Protein 2FQH (pdb70)

Foldseek 3Di:
DAWQWDFDDPLDDDDLLQAALVGRDDHDSVFFGFSSSHTCPPPVPNHDDPLADPVRVVCSVCSVPHGDTAIDTDPSSPRHYDDDFAQDDDPVDPCSPCRGVVNSCVNPD

InterPro domains:
  IPR021585 Ta0938 [PF11494] (18-107)

Solvent-accessible surface area: 7774 Å² total; per-residue (Å²): 178,26,64,11,24,1,11,9,22,51,206,23,48,76,34,166,7,54,2,10,41,120,97,50,88,54,191,6,78,196,76,30,24,30,10,7,44,3,1,59,66,61,61,77,142,53,3,22,80,181,124,24,84,149,49,12,42,145,6,61,78,20,26,132,139,115,89,80,37,103,46,82,46,41,161,174,28,41,172,36,88,35,123,10,50,2,100,55,58,109,220,196,93,130,162,151,19,108,2,36,71,90,50,15,121,100,61,108,94

Radius of gyration: 13.66 Å; Cα contacts (8 Å, |Δi|>4): 195; chains: 1; bounding box: 30×36×32 Å

Sequence (109 aa):
MSEVNIVVNGREAGSKSKGCALCGATWGDYHADFLGEDLFFCCDICAAEFMNMMDEAFKHTARHNVDELHIDGNYQLGRNVLLKNGEDRLRFYVKFGPGAVIKEFKITDMSEVNIVVNGREAGSKSKGCALCGATWGDYHADFLGEDLFFCCDICAAEFMNMMDEAFKHTARHNVDELHIDGNYQLGRNVLLKNGEDRLRFYVKFGPGAVIKEFKITDMSEVNIVVNGREAGSKSKGCALCGATWGDYHADFLGEDLFFCCDICAAEFMNMMDEAFKHTARHNVDELHIDGNYQLGRNVLLKNGEDRLRFYVKFGPGAVIKEFKITDMSEVNIVVNGREAGSKSKGCALCGATWGDYHADFLGEDLFFCCDICAAEFMNMMDEAFKHTARHNVDELHIDGNYQLGRNVLLKNGEDRLRFYVKFGPGAVIKEFKITDMSEVNIVVNGREAGSKSKGCALCGATWGDYHADFLGEDLFFCCDICAAEFMNMMDEAFKHTARHNVDELHIDGNYQLGRNVLLKNGEDRLRFYVKFGPGAVIKEFKITDMSEVNIVVNGREAGSKSKGCALCGATWGDYHADFLGEDLFFCCDICAAEFMNMMDEAFKHTARHNVDELHIDGNYQLGRNVLLKNGEDRLRFYVKFGPGAVIKEFKITDMSEVNIVVNGREAGSKSKGCALCGATWGDYHADFLGEDLFFCCDICAAEFMNMMDEAFKHTARHNVDELHIDGNYQLGRNVLLKNGEDRLRFYVKFGPGAVIKEFKITDMSEVNIVVNGREAGSKSKGCALCGATWGDYHADFLGEDLFFCCDICAAEFMNMMDEAFKHTARHNVDELHIDGNYQLGRNVLLKNGEDRLRFYVKFGPGAVIKEFKITDMSEVNIVVNGREAGSKSKGCALCGATWGDYHADFLGEDLFFCCDICAAEFMNMMDEAFKHTARHNVDELHIDGNYQLGRNVLLKNGEDRLRFYVKFGPGAVIKEFKITDMSEVNIVVNGREAGSKSKGCALCGATWGDYHADFLGEDLFFCCDICAAEFMNMMDEAFKHTARHNVDELHIDGNYQLGRNVLLKNGEDRLRFYVKFGPGAVIKEFKITDMSEVNIVVNGREAGSKSKGCALCGATWGDYHADFLGEDLFFCCDICAAEFMNMMDEAFKHTARHNVDELHIDGNYQLGRNVLLKNGEDRLRFYVKFGPGAVIKEFKITDMSEVNIVVNGREAGSKSKGCALCGATWGDYHADFLGEDLFFCCDICAAEFMNMMDEAFKHTARHNVDELHIDGNYQLGRNVLLKNGEDRLRFYVKFGPGAVIKEFKITDMSEVNIVVNGREAGSKSKGCALCGATWGDYHADFLGEDLFFCCDICAAEFMNMMDEAFKHTARHNVDELHIDGNYQLGRNVLLKNGEDRLRFYVKFGPGAVIKEFKITDMSEVNIVVNGREAGSKSKGCALCGATWGDYHADFLGEDLFFCCDICAAEFMNMMDEAFKHTARHNVDELHIDGNYQLGRNVLLKNGEDRLRFYVKFGPGAVIKEFKITDMSEVNIVVNGREAGSKSKGCALCGATWGDYHADFLGEDLFFCCDICAAEFMNMMDEAFKHTARHNVDELHIDGNYQLGRNVLLKNGEDRLRFYVKFGPGAVIKEFKITDMSEVNIVVNGREAGSKSKGCALCGATWGDYHADFLGEDLFFCCDICAAEFMNMMDEAFKHTARHNVDELHIDGNYQLGRNVLLKNGEDRLRFYVKFGPGAVIKEFKITDMSEVNIVVNGREAGSKSKGCALCGATWGDYHADFLGEDLFFCCDICAAEFMNMMDEAFKHTARHNVDELHIDGNYQLGRNVLLKNGEDRLRFYVKFGPGAVIKEFKITDMSEVNIVVNGREAGSKSKGCALCGATWGDYHADFLGEDLFFCCDICAAEFMNMMDEAFKHTARHNVDELHIDGNYQLGRNVLLKNGEDRLRFYVKFGPGAVIKEFKITDMSEVNIVVNGREAGSKSKGCALCGATWGDYHADFLGEDLFFCCDICAAEFMNMMDEAFKHTARHNVDELHIDGNYQLGRNVLLKNGEDRLRFYVKFGPGAVIKEFKITDMSEVNIVVNGREAGSKSKGCALCGATWGDYHADFLGEDLFFCCDICAAEFMNMMDEAFKHTARHNVDELHIDGNYQLGRNVLLKNGEDRLRFYVKFGPGAVIKEFKITD

Organism: Thermoplasma acidophilum (strain ATCC 25905 / DSM 1728 / JCM 9062 / NBRC 15155 / AMRC-C165) (NCBI:txid273075)

Secondary structure (DSSP, 8-state):
---EEEE-SSS---SGGGS-SS---S---SS-B-TT--BSSS--SSSS-TTS-THHHHHHHHHHHS---EE---TTT-S--EEEE-----TT-SS-----HHHHHTTT-

Structure (mmCIF, N/CA/C/O backbone):
data_2FQH
#
_entry.id   2FQH
#
loop_
_atom_site.group_PDB
_atom_site.id
_atom_site.type_symbol
_atom_site.label_atom_id
_atom_site.label_alt_id
_atom_site.label_comp_id
_atom_site.label_asym_id
_atom_site.label_entity_id
_atom_site.label_seq_id
_atom_site.pdbx_PDB_ins_code
_atom_site.Cartn_x
_atom_site.Cartn_y
_atom_site.Cartn_z
_atom_site.occupancy
_atom_site.B_iso_or_equiv
_atom_site.auth_seq_id
_atom_site.auth_comp_id
_atom_site.auth_asym_id
_atom_site.auth_atom_id
_atom_site.pdbx_PDB_model_num
ATOM 1 N N . MET A 1 1 ? 8.360 15.630 -4.644 1.00 0.00 1 MET A N 1
ATOM 2 C CA . MET A 1 1 ? 7.732 14.484 -5.279 1.00 0.00 1 MET A CA 1
ATOM 3 C C . MET A 1 1 ? 7.047 13.590 -4.244 1.00 0.00 1 MET A C 1
ATOM 4 O O . MET A 1 1 ? 7.692 12.744 -3.626 1.00 0.00 1 MET A O 1
ATOM 16 N N . SER A 1 2 ? 5.750 13.807 -4.087 1.00 0.00 2 SER A N 1
ATOM 17 C CA . SER A 1 2 ? 4.970 13.031 -3.137 1.00 0.00 2 SER A CA 1
ATOM 18 C C . SER A 1 2 ? 3.933 12.186 -3.878 1.00 0.00 2 SER A C 1
ATOM 19 O O . SER A 1 2 ? 2.999 12.723 -4.472 1.00 0.00 2 SER A O 1
ATOM 26 N N . GLU A 1 3 ? 4.131 10.877 -3.819 1.00 0.00 3 GLU A N 1
ATOM 27 C CA . GLU A 1 3 ? 3.223 9.953 -4.477 1.00 0.00 3 GLU A CA 1
ATOM 28 C C . GLU A 1 3 ? 3.045 8.690 -3.631 1.00 0.00 3 GLU A C 1
ATOM 29 O O . GLU A 1 3 ? 3.989 7.921 -3.452 1.00 0.00 3 GLU A O 1
ATOM 40 N N . VAL A 1 4 ? 1.831 8.516 -3.134 1.00 0.00 4 VAL A N 1
ATOM 41 C CA . VAL A 1 4 ? 1.517 7.360 -2.311 1.00 0.00 4 VAL A CA 1
ATOM 42 C C . VAL A 1 4 ? 0.213 6.728 -2.802 1.00 0.00 4 VAL A C 1
ATOM 43 O O . VAL A 1 4 ? -0.861 7.308 -2.644 1.00 0.00 4 VAL A O 1
ATOM 56 N N . ASN A 1 5 ? 0.350 5.547 -3.388 1.00 0.00 5 ASN A N 1
ATOM 57 C CA . ASN A 1 5 ? -0.805 4.831 -3.903 1.00 0.00 5 ASN A CA 1
ATOM 58 C C . ASN A 1 5 ? -0.656 3.340 -3.586 1.00 0.00 5 ASN A C 1
ATOM 59 O O . ASN A 1 5 ? 0.324 2.713 -3.981 1.00 0.00 5 ASN A O 1
ATOM 69 N N . ILE A 1 6 ? -1.646 2.818 -2.877 1.00 0.00 6 ILE A N 1
ATOM 70 C CA . ILE A 1 6 ? -1.638 1.414 -2.503 1.00 0.00 6 ILE A CA 1
ATOM 71 C C . ILE A 1 6 ? -2.974 0.779 -2.894 1.00 0.00 6 ILE A C 1
ATOM 72 O O . ILE A 1 6 ? -4.028 1.395 -2.736 1.00 0.00 6 ILE A O 1
ATOM 87 N N . VAL A 1 7 ? -2.888 -0.443 -3.397 1.00 0.00 7 VAL A N 1
ATOM 88 C CA . VAL A 1 7 ? -4.076 -1.168 -3.812 1.00 0.00 7 VAL A CA 1
ATOM 89 C C . VAL A 1 7 ? -3.947 -2.634 -3.394 1.00 0.00 7 VAL A C 1
ATOM 90 O O . VAL A 1 7 ? -2.995 -3.311 -3.779 1.00 0.00 7 VAL A O 1
ATOM 103 N N . VAL A 1 8 ? -4.918 -3.081 -2.611 1.00 0.00 8 VAL A N 1
ATOM 104 C CA . VAL A 1 8 ? -4.924 -4.455 -2.137 1.00 0.00 8 VAL A CA 1
ATOM 105 C C . VAL A 1 8 ? -6.216 -5.140 -2.587 1.00 0.00 8 VAL A C 1
ATOM 106 O O . VAL A 1 8 ? -7.309 -4.619 -2.365 1.00 0.00 8 VAL A O 1
ATOM 119 N N . ASN A 1 9 ? -6.051 -6.297 -3.209 1.00 0.00 9 ASN A N 1
ATOM 120 C CA . ASN A 1 9 ? -7.190 -7.058 -3.692 1.00 0.00 9 ASN A CA 1
ATOM 121 C C . ASN A 1 9 ? -7.235 -8.410 -2.976 1.00 0.00 9 ASN A C 1
ATOM 122 O O . ASN A 1 9 ? -6.384 -9.267 -3.206 1.00 0.00 9 ASN A O 1
ATOM 132 N N . GLY A 1 10 ? -8.237 -8.558 -2.123 1.00 0.00 10 GLY A N 1
ATOM 133 C CA . GLY A 1 10 ? -8.405 -9.791 -1.372 1.00 0.00 10 GLY A CA 1
ATOM 134 C C . GLY A 1 10 ? -7.173 -10.080 -0.512 1.00 0.00 10 GLY A C 1
ATOM 135 O O . GLY A 1 10 ? -6.612 -11.173 -0.573 1.00 0.00 10 GLY A O 1
ATOM 139 N N . ARG A 1 11 ? -6.789 -9.081 0.270 1.00 0.00 11 ARG A N 1
ATOM 140 C CA . ARG A 1 11 ? -5.634 -9.216 1.142 1.00 0.00 11 ARG A CA 1
ATOM 141 C C . ARG A 1 11 ? -4.548 -10.050 0.459 1.00 0.00 11 ARG A C 1
ATOM 142 O O . ARG A 1 11 ? -4.117 -11.070 0.994 1.00 0.00 11 ARG A O 1
ATOM 159 N N . GLU A 1 12 ? -4.137 -9.585 -0.711 1.00 0.00 12 GLU A N 1
ATOM 160 C CA . GLU A 1 12 ? -3.110 -10.275 -1.472 1.00 0.00 12 GLU A CA 1
ATOM 161 C C . GLU A 1 12 ? -1.719 -9.839 -1.006 1.00 0.00 12 GLU A C 1
ATOM 162 O O . GLU A 1 12 ? -1.555 -8.741 -0.476 1.00 0.00 12 GLU A O 1
ATOM 173 N N . ALA A 1 13 ? -0.754 -10.721 -1.218 1.00 0.00 13 ALA A N 1
ATOM 174 C CA . ALA A 1 13 ? 0.616 -10.440 -0.827 1.00 0.00 13 ALA A CA 1
ATOM 175 C C . ALA A 1 13 ? 1.521 -10.525 -2.057 1.00 0.00 13 ALA A C 1
ATOM 176 O O . ALA A 1 13 ? 1.054 -10.812 -3.158 1.00 0.00 13 ALA A O 1
ATOM 183 N N . GLY A 1 14 ? 2.801 -10.271 -1.828 1.00 0.00 14 GLY A N 1
ATOM 184 C CA . GLY A 1 14 ? 3.777 -10.316 -2.904 1.00 0.00 14 GLY A CA 1
ATOM 185 C C . GLY A 1 14 ? 4.903 -9.307 -2.666 1.00 0.00 14 GLY A C 1
ATOM 186 O O . GLY A 1 14 ? 5.964 -9.397 -3.282 1.00 0.00 14 GLY A O 1
ATOM 190 N N . SER A 1 15 ? 4.633 -8.368 -1.770 1.00 0.00 15 SER A N 1
ATOM 191 C CA . SER A 1 15 ? 5.610 -7.344 -1.442 1.00 0.00 15 SER A CA 1
ATOM 192 C C . SER A 1 15 ? 6.377 -7.737 -0.179 1.00 0.00 15 SER A C 1
ATOM 193 O O . SER A 1 15 ? 6.125 -8.792 0.402 1.00 0.00 15 SER A O 1
ATOM 200 N N . LYS A 1 16 ? 7.297 -6.868 0.212 1.00 0.00 16 LYS A N 1
ATOM 201 C CA . LYS A 1 16 ? 8.102 -7.111 1.397 1.00 0.00 16 LYS A CA 1
ATOM 202 C C . LYS A 1 16 ? 7.355 -6.597 2.629 1.00 0.00 16 LYS A C 1
ATOM 203 O O . LYS A 1 16 ? 7.949 -6.427 3.693 1.00 0.00 16 LYS A O 1
ATOM 217 N N . SER A 1 17 ? 6.064 -6.364 2.445 1.00 0.00 17 SER A N 1
ATOM 218 C CA . SER A 1 17 ? 5.230 -5.873 3.530 1.00 0.00 17 SER A CA 1
ATOM 219 C C . SER A 1 17 ? 5.120 -6.934 4.626 1.00 0.00 17 SER A C 1
ATOM 220 O O . SER A 1 17 ? 4.701 -6.636 5.743 1.00 0.00 17 SER A O 1
ATOM 227 N N . LYS A 1 18 ? 5.504 -8.151 4.269 1.00 0.00 18 LYS A N 1
ATOM 228 C CA . LYS A 1 18 ? 5.453 -9.257 5.209 1.00 0.00 18 LYS A CA 1
ATOM 229 C C . LYS A 1 18 ? 6.224 -8.880 6.476 1.00 0.00 18 LYS A C 1
ATOM 230 O O . LYS A 1 18 ? 5.680 -8.939 7.578 1.00 0.00 18 LYS A O 1
ATOM 244 N N . GLY A 1 19 ? 7.478 -8.502 6.276 1.00 0.00 19 GLY A N 1
ATOM 245 C CA . GLY A 1 19 ? 8.328 -8.116 7.389 1.00 0.00 19 GLY A CA 1
ATOM 246 C C . GLY A 1 19 ? 7.854 -6.801 8.012 1.00 0.00 19 GLY A C 1
ATOM 247 O O . GLY A 1 19 ? 6.689 -6.672 8.385 1.00 0.00 19 GLY A O 1
ATOM 251 N N . CYS A 1 20 ? 8.780 -5.858 8.104 1.00 0.00 20 CYS A N 1
ATOM 252 C CA . CYS A 1 20 ? 8.471 -4.558 8.675 1.00 0.00 20 CYS A CA 1
ATOM 253 C C . CYS A 1 20 ? 8.731 -3.491 7.609 1.00 0.00 20 CYS A C 1
ATOM 254 O O . CYS A 1 20 ? 9.280 -3.788 6.550 1.00 0.00 20 CYS A O 1
ATOM 261 N N . ALA A 1 21 ? 8.324 -2.272 7.928 1.00 0.00 21 ALA A N 1
ATOM 262 C CA . ALA A 1 21 ? 8.507 -1.158 7.011 1.00 0.00 21 ALA A CA 1
ATOM 263 C C . ALA A 1 21 ? 9.994 -0.808 6.932 1.00 0.00 21 ALA A C 1
ATOM 264 O O . ALA A 1 21 ? 10.511 -0.525 5.851 1.00 0.00 21 ALA A O 1
ATOM 271 N N . LEU A 1 22 ? 10.639 -0.839 8.087 1.00 0.00 22 LEU A N 1
ATOM 272 C CA . LEU A 1 22 ? 12.057 -0.528 8.161 1.00 0.00 22 LEU A CA 1
ATOM 273 C C . LEU A 1 22 ? 12.844 -1.563 7.355 1.00 0.00 22 LEU A C 1
ATOM 274 O O . LEU A 1 22 ? 13.543 -1.214 6.405 1.00 0.00 22 LEU A O 1
ATOM 289 N N . CYS A 1 23 ? 12.706 -2.815 7.764 1.00 0.00 23 CYS A N 1
ATOM 290 C CA . CYS A 1 23 ? 13.395 -3.903 7.092 1.00 0.00 23 CYS A CA 1
ATOM 291 C C . CYS A 1 23 ? 12.540 -5.166 7.220 1.00 0.00 23 CYS A C 1
ATOM 292 O O . CYS A 1 23 ? 11.781 -5.311 8.177 1.00 0.00 23 CYS A O 1
ATOM 299 N N . GLY A 1 24 ? 12.692 -6.047 6.242 1.00 0.00 24 GLY A N 1
ATOM 300 C CA . GLY A 1 24 ? 11.944 -7.292 6.234 1.00 0.00 24 GLY A CA 1
ATOM 301 C C . GLY A 1 24 ? 12.873 -8.491 6.437 1.00 0.00 24 GLY A C 1
ATOM 302 O O . GLY A 1 24 ? 13.411 -9.033 5.473 1.00 0.00 24 GLY A O 1
ATOM 306 N N . ALA A 1 25 ? 13.031 -8.870 7.696 1.00 0.00 25 ALA A N 1
ATOM 307 C CA . ALA A 1 25 ? 13.885 -9.994 8.037 1.00 0.00 25 ALA A CA 1
ATOM 308 C C . ALA A 1 25 ? 13.019 -11.234 8.270 1.00 0.00 25 ALA A C 1
ATOM 309 O O . ALA A 1 25 ? 13.517 -12.358 8.236 1.00 0.00 25 ALA A O 1
ATOM 316 N N . THR A 1 26 ? 11.738 -10.987 8.503 1.00 0.00 26 THR A N 1
ATOM 317 C CA . THR A 1 26 ? 10.798 -12.070 8.741 1.00 0.00 26 THR A CA 1
ATOM 318 C C . THR A 1 26 ? 9.686 -12.052 7.691 1.00 0.00 26 THR A C 1
ATOM 319 O O . THR A 1 26 ? 9.654 -11.173 6.831 1.00 0.00 26 THR A O 1
ATOM 330 N N . TRP A 1 27 ? 8.801 -13.031 7.796 1.00 0.00 27 TRP A N 1
ATOM 331 C CA . TRP A 1 27 ? 7.690 -13.139 6.866 1.00 0.00 27 TRP A CA 1
ATOM 332 C C . TRP A 1 27 ? 6.440 -13.516 7.664 1.00 0.00 27 TRP A C 1
ATOM 333 O O . TRP A 1 27 ? 6.540 -13.962 8.805 1.00 0.00 27 TRP A O 1
ATOM 353 N N . GLY A 1 28 ? 5.293 -13.324 7.030 1.00 0.00 28 GLY A N 1
ATOM 354 C CA . GLY A 1 28 ? 4.025 -13.639 7.667 1.00 0.00 28 GLY A CA 1
ATOM 355 C C . GLY A 1 28 ? 2.937 -12.651 7.239 1.00 0.00 28 GLY A C 1
ATOM 356 O O . GLY A 1 28 ? 3.092 -11.442 7.405 1.00 0.00 28 GLY A O 1
ATOM 360 N N . ASP A 1 29 ? 1.860 -13.203 6.699 1.00 0.00 29 ASP A N 1
ATOM 361 C CA . ASP A 1 29 ? 0.748 -12.386 6.248 1.00 0.00 29 ASP A CA 1
ATOM 362 C C . ASP A 1 29 ? -0.434 -12.568 7.202 1.00 0.00 29 ASP A C 1
ATOM 363 O O . ASP A 1 29 ? -1.485 -11.955 7.021 1.00 0.00 29 ASP A O 1
ATOM 372 N N . TYR A 1 30 ? -0.223 -13.415 8.199 1.00 0.00 30 TYR A N 1
ATOM 373 C CA . TYR A 1 30 ? -1.258 -13.687 9.183 1.00 0.00 30 TYR A CA 1
ATOM 374 C C . TYR A 1 30 ? -1.795 -12.388 9.785 1.00 0.00 30 TYR A C 1
ATOM 375 O O . TYR A 1 30 ? -2.968 -12.306 10.148 1.00 0.00 30 TYR A O 1
ATOM 392 N N . HIS A 1 31 ? -0.912 -11.404 9.875 1.00 0.00 31 HIS A N 1
ATOM 393 C CA . HIS A 1 31 ? -1.283 -10.113 10.428 1.00 0.00 31 HIS A CA 1
ATOM 394 C C . HIS A 1 31 ? -1.765 -9.193 9.305 1.00 0.00 31 HIS A C 1
ATOM 395 O O . HIS A 1 31 ? -1.797 -9.592 8.142 1.00 0.00 31 HIS A O 1
ATOM 408 N N . ALA A 1 32 ? -2.129 -7.979 9.692 1.00 0.00 32 ALA A N 1
ATOM 409 C CA . ALA A 1 32 ? -2.608 -6.999 8.732 1.00 0.00 32 ALA A CA 1
ATOM 410 C C . ALA A 1 32 ? -1.468 -6.044 8.374 1.00 0.00 32 ALA A C 1
ATOM 411 O O . ALA A 1 32 ? -0.482 -5.947 9.102 1.00 0.00 32 ALA A O 1
ATOM 418 N N . ASP A 1 33 ? -1.642 -5.361 7.251 1.00 0.00 33 ASP A N 1
ATOM 419 C CA . ASP A 1 33 ? -0.640 -4.416 6.787 1.00 0.00 33 ASP A CA 1
ATOM 420 C C . ASP A 1 33 ? -1.336 -3.160 6.262 1.00 0.00 33 ASP A C 1
ATOM 421 O O . ASP A 1 33 ? -2.377 -3.247 5.613 1.00 0.00 33 ASP A O 1
ATOM 430 N N . PHE A 1 34 ? -0.732 -2.018 6.561 1.00 0.00 34 PHE A N 1
ATOM 431 C CA . PHE A 1 34 ? -1.281 -0.745 6.127 1.00 0.00 34 PHE A CA 1
ATOM 432 C C . PHE A 1 34 ? -0.730 -0.350 4.755 1.00 0.00 34 PHE A C 1
ATOM 433 O O . PHE A 1 34 ? 0.071 -1.079 4.170 1.00 0.00 34 PHE A O 1
ATOM 449 N N . LEU A 1 35 ? -1.180 0.802 4.282 1.00 0.00 35 LEU A N 1
ATOM 450 C CA . LEU A 1 35 ? -0.741 1.304 2.990 1.00 0.00 35 LEU A CA 1
ATOM 451 C C . LEU A 1 35 ? 0.785 1.410 2.980 1.00 0.00 35 LEU A C 1
ATOM 452 O O . LEU A 1 35 ? 1.394 1.554 1.921 1.00 0.00 35 LEU A O 1
ATOM 467 N N . GLY A 1 36 ? 1.359 1.337 4.172 1.00 0.00 36 GLY A N 1
ATOM 468 C CA . GLY A 1 36 ? 2.802 1.424 4.314 1.00 0.00 36 GLY A CA 1
ATOM 469 C C . GLY A 1 36 ? 3.464 0.074 4.028 1.00 0.00 36 GLY A C 1
ATOM 470 O O . GLY A 1 36 ? 4.607 -0.157 4.419 1.00 0.00 36 GLY A O 1
ATOM 474 N N . GLU A 1 37 ? 2.715 -0.783 3.348 1.00 0.00 37 GLU A N 1
ATOM 475 C CA . GLU A 1 37 ? 3.215 -2.105 3.005 1.00 0.00 37 GLU A CA 1
ATOM 476 C C . GLU A 1 37 ? 4.211 -2.586 4.062 1.00 0.00 37 GLU A C 1
ATOM 477 O O . GLU A 1 37 ? 5.378 -2.827 3.757 1.00 0.00 37 GLU A O 1
ATOM 488 N N . ASP A 1 38 ? 3.713 -2.712 5.284 1.00 0.00 38 ASP A N 1
ATOM 489 C CA . ASP A 1 38 ? 4.545 -3.161 6.387 1.00 0.00 38 ASP A CA 1
ATOM 490 C C . ASP A 1 38 ? 3.677 -3.911 7.401 1.00 0.00 38 ASP A C 1
ATOM 491 O O . ASP A 1 38 ? 2.487 -3.631 7.533 1.00 0.00 38 ASP A O 1
ATOM 500 N N . LEU A 1 39 ? 4.308 -4.849 8.092 1.00 0.00 39 LEU A N 1
ATOM 501 C CA . LEU A 1 39 ? 3.610 -5.641 9.090 1.00 0.00 39 LEU A CA 1
ATOM 502 C C . LEU A 1 39 ? 4.211 -5.362 10.469 1.00 0.00 39 LEU A C 1
ATOM 503 O O . LEU A 1 39 ? 5.425 -5.444 10.649 1.00 0.00 39 LEU A O 1
ATOM 518 N N . PHE A 1 40 ? 3.333 -5.038 11.408 1.00 0.00 40 PHE A N 1
ATOM 519 C CA . PHE A 1 40 ? 3.763 -4.747 12.765 1.00 0.00 40 PHE A CA 1
ATOM 520 C C . PHE A 1 40 ? 3.498 -5.936 13.690 1.00 0.00 40 PHE A C 1
ATOM 521 O O . PHE A 1 40 ? 3.380 -5.769 14.903 1.00 0.00 40 PHE A O 1
ATOM 537 N N . PHE A 1 41 ? 3.414 -7.111 13.083 1.00 0.00 41 PHE A N 1
ATOM 538 C CA . PHE A 1 41 ? 3.166 -8.327 13.838 1.00 0.00 41 PHE A CA 1
ATOM 539 C C . PHE A 1 41 ? 4.477 -9.046 14.166 1.00 0.00 41 PHE A C 1
ATOM 540 O O . PHE A 1 41 ? 4.485 -10.014 14.925 1.00 0.00 41 PHE A O 1
ATOM 556 N N . CYS A 1 42 ? 5.554 -8.544 13.578 1.00 0.00 42 CYS A N 1
ATOM 557 C CA . CYS A 1 42 ? 6.867 -9.126 13.798 1.00 0.00 42 CYS A CA 1
ATOM 558 C C . CYS A 1 42 ? 7.546 -8.361 14.935 1.00 0.00 42 CYS A C 1
ATOM 559 O O . CYS A 1 42 ? 7.888 -8.944 15.963 1.00 0.00 42 CYS A O 1
ATOM 566 N N . CYS A 1 43 ? 7.721 -7.067 14.714 1.00 0.00 43 CYS A N 1
ATOM 567 C CA . CYS A 1 43 ? 8.353 -6.216 15.708 1.00 0.00 43 CYS A CA 1
ATOM 568 C C . CYS A 1 43 ? 7.289 -5.282 16.288 1.00 0.00 43 CYS A C 1
ATOM 569 O O . CYS A 1 43 ? 7.033 -5.299 17.491 1.00 0.00 43 CYS A O 1
ATOM 576 N N . ASP A 1 44 ? 6.699 -4.489 15.406 1.00 0.00 44 ASP A N 1
ATOM 577 C CA . ASP A 1 44 ? 5.668 -3.550 15.815 1.00 0.00 44 ASP A CA 1
ATOM 578 C C . ASP A 1 44 ? 6.300 -2.442 16.661 1.00 0.00 44 ASP A C 1
ATOM 579 O O . ASP A 1 44 ? 5.596 -1.696 17.339 1.00 0.00 44 ASP A O 1
ATOM 588 N N . ILE A 1 45 ? 7.622 -2.370 16.591 1.00 0.00 45 ILE A N 1
ATOM 589 C CA . ILE A 1 45 ? 8.356 -1.366 17.341 1.00 0.00 45 ILE A CA 1
ATOM 590 C C . ILE A 1 45 ? 8.809 -0.255 16.391 1.00 0.00 45 ILE A C 1
ATOM 591 O O . ILE A 1 45 ? 8.399 0.895 16.535 1.00 0.00 45 ILE A O 1
ATOM 606 N N . CYS A 1 46 ? 9.647 -0.639 15.439 1.00 0.00 46 CYS A N 1
ATOM 607 C CA . CYS A 1 46 ? 10.159 0.309 14.465 1.00 0.00 46 CYS A CA 1
ATOM 608 C C . CYS A 1 46 ? 9.231 0.297 13.248 1.00 0.00 46 CYS A C 1
ATOM 609 O O . CYS A 1 46 ? 9.342 1.151 12.371 1.00 0.00 46 CYS A O 1
ATOM 616 N N . ALA A 1 47 ? 8.338 -0.681 13.235 1.00 0.00 47 ALA A N 1
ATOM 617 C CA . ALA A 1 47 ? 7.391 -0.817 12.142 1.00 0.00 47 ALA A CA 1
ATOM 618 C C . ALA A 1 47 ? 6.042 -0.235 12.566 1.00 0.00 47 ALA A C 1
ATOM 619 O O . ALA A 1 47 ? 5.804 -0.008 13.751 1.00 0.00 47 ALA A O 1
ATOM 626 N N . ALA A 1 48 ? 5.191 -0.010 11.574 1.00 0.00 48 ALA A N 1
ATOM 627 C CA . ALA A 1 48 ? 3.872 0.541 11.830 1.00 0.00 48 ALA A CA 1
ATOM 628 C C . ALA A 1 48 ? 4.008 2.003 12.259 1.00 0.00 48 ALA A C 1
ATOM 629 O O . ALA A 1 48 ? 3.606 2.370 13.362 1.00 0.00 48 ALA A O 1
ATOM 636 N N . GLU A 1 49 ? 4.577 2.797 11.365 1.00 0.00 49 GLU A N 1
ATOM 637 C CA . GLU A 1 49 ? 4.772 4.211 11.637 1.00 0.00 49 GLU A CA 1
ATOM 638 C C . GLU A 1 49 ? 3.501 4.996 11.304 1.00 0.00 49 GLU A C 1
ATOM 639 O O . GLU A 1 49 ? 2.729 4.595 10.434 1.00 0.00 49 GLU A O 1
ATOM 650 N N . PHE A 1 50 ? 3.322 6.100 12.015 1.00 0.00 50 PHE A N 1
ATOM 651 C CA . PHE A 1 50 ? 2.159 6.944 11.806 1.00 0.00 50 PHE A CA 1
ATOM 652 C C . PHE A 1 50 ? 2.451 8.039 10.778 1.00 0.00 50 PHE A C 1
ATOM 653 O O . PHE A 1 50 ? 1.594 8.873 10.493 1.00 0.00 50 PHE A O 1
ATOM 669 N N . MET A 1 51 ? 3.666 7.998 10.248 1.00 0.00 51 MET A N 1
ATOM 670 C CA . MET A 1 51 ? 4.083 8.977 9.258 1.00 0.00 51 MET A CA 1
ATOM 671 C C . MET A 1 51 ? 3.076 9.055 8.109 1.00 0.00 51 MET A C 1
ATOM 672 O O . MET A 1 51 ? 3.044 10.042 7.374 1.00 0.00 51 MET A O 1
ATOM 684 N N . ASN A 1 52 ? 2.278 8.004 7.988 1.00 0.00 52 ASN A N 1
ATOM 685 C CA . ASN A 1 52 ? 1.275 7.942 6.940 1.00 0.00 52 ASN A CA 1
ATOM 686 C C . ASN A 1 52 ? -0.033 8.546 7.457 1.00 0.00 52 ASN A C 1
ATOM 687 O O . ASN A 1 52 ? -0.082 9.071 8.569 1.00 0.00 52 ASN A O 1
ATOM 697 N N . MET A 1 53 ? -1.060 8.454 6.626 1.00 0.00 53 MET A N 1
ATOM 698 C CA . MET A 1 53 ? -2.363 8.985 6.984 1.00 0.00 53 MET A CA 1
ATOM 699 C C . MET A 1 53 ? -3.163 7.970 7.804 1.00 0.00 53 MET A C 1
ATOM 700 O O . MET A 1 53 ? -2.956 6.764 7.677 1.00 0.00 53 MET A O 1
ATOM 712 N N . MET A 1 54 ? -4.057 8.496 8.627 1.00 0.00 54 MET A N 1
ATOM 713 C CA . MET A 1 54 ? -4.889 7.650 9.468 1.00 0.00 54 MET A CA 1
ATOM 714 C C . MET A 1 54 ? -5.612 6.590 8.634 1.00 0.00 54 MET A C 1
ATOM 715 O O . MET A 1 54 ? -5.811 5.466 9.091 1.00 0.00 54 MET A O 1
ATOM 727 N N . ASP A 1 55 ? -5.985 6.986 7.426 1.00 0.00 55 ASP A N 1
ATOM 728 C CA . ASP A 1 55 ? -6.682 6.084 6.525 1.00 0.00 55 ASP A CA 1
ATOM 729 C C . ASP A 1 55 ? -5.986 4.722 6.535 1.00 0.00 55 ASP A C 1
ATOM 730 O O . ASP A 1 55 ? -6.640 3.686 6.425 1.00 0.00 55 ASP A O 1
ATOM 739 N N . GLU A 1 56 ? -4.669 4.767 6.669 1.00 0.00 56 GLU A N 1
ATOM 740 C CA . GLU A 1 56 ? -3.877 3.549 6.695 1.00 0.00 56 GLU A CA 1
ATOM 741 C C . GLU A 1 56 ? -4.533 2.508 7.605 1.00 0.00 56 GLU A C 1
ATOM 742 O O . GLU A 1 56 ? -4.605 1.330 7.256 1.00 0.00 56 GLU A O 1
ATOM 753 N N . ALA A 1 57 ? -4.996 2.981 8.752 1.00 0.00 57 ALA A N 1
ATOM 754 C CA . ALA A 1 57 ? -5.643 2.106 9.715 1.00 0.00 57 ALA A CA 1
ATOM 755 C C . ALA A 1 57 ? -6.941 1.563 9.112 1.00 0.00 57 ALA A C 1
ATOM 756 O O . ALA A 1 57 ? -7.177 0.357 9.121 1.00 0.00 57 ALA A O 1
ATOM 763 N N . PHE A 1 58 ? -7.749 2.482 8.602 1.00 0.00 58 PHE A N 1
ATOM 764 C CA . PHE A 1 58 ? -9.016 2.111 7.996 1.00 0.00 58 PHE A CA 1
ATOM 765 C C . PHE A 1 58 ? -8.814 1.060 6.902 1.00 0.00 58 PHE A C 1
ATOM 766 O O . PHE A 1 58 ? -9.609 0.130 6.776 1.00 0.00 58 PHE A O 1
ATOM 782 N N . LYS A 1 59 ? -7.746 1.243 6.140 1.00 0.00 59 LYS A N 1
ATOM 783 C CA . LYS A 1 59 ? -7.430 0.323 5.062 1.00 0.00 59 LYS A CA 1
ATOM 784 C C . LYS A 1 59 ? -7.560 -1.115 5.570 1.00 0.00 59 LYS A C 1
ATOM 785 O O . LYS A 1 59 ? -8.284 -1.920 4.986 1.00 0.00 59 LYS A O 1
ATOM 799 N N . HIS A 1 60 ? -6.847 -1.393 6.652 1.00 0.00 60 HIS A N 1
ATOM 800 C CA . HIS A 1 60 ? -6.874 -2.719 7.245 1.00 0.00 60 HIS A CA 1
ATOM 801 C C . HIS A 1 60 ? -8.324 -3.172 7.425 1.00 0.00 60 HIS A C 1
ATOM 802 O O . HIS A 1 60 ? -8.708 -4.242 6.952 1.00 0.00 60 HIS A O 1
ATOM 815 N N . THR A 1 61 ? -9.092 -2.336 8.108 1.00 0.00 61 THR A N 1
ATOM 816 C CA . THR A 1 61 ? -10.491 -2.637 8.355 1.00 0.00 61 THR A CA 1
ATOM 817 C C . THR A 1 61 ? -11.258 -2.732 7.034 1.00 0.00 61 THR A C 1
ATOM 818 O O . THR A 1 61 ? -12.178 -3.538 6.903 1.00 0.00 61 THR A O 1
ATOM 829 N N . ALA A 1 62 ? -10.851 -1.897 6.090 1.00 0.00 62 ALA A N 1
ATOM 830 C CA . ALA A 1 62 ? -11.488 -1.877 4.784 1.00 0.00 62 ALA A CA 1
ATOM 831 C C . ALA A 1 62 ? -11.258 -3.219 4.087 1.00 0.00 62 ALA A C 1
ATOM 832 O O . ALA A 1 62 ? -12.207 -3.865 3.646 1.00 0.00 62 ALA A O 1
ATOM 839 N N . ARG A 1 63 ? -9.991 -3.600 4.012 1.00 0.00 63 ARG A N 1
ATOM 840 C CA . ARG A 1 63 ? -9.624 -4.855 3.377 1.00 0.00 63 ARG A CA 1
ATOM 841 C C . ARG A 1 63 ? -9.834 -6.021 4.345 1.00 0.00 63 ARG A C 1
ATOM 842 O O . ARG A 1 63 ? -9.416 -7.145 4.068 1.00 0.00 63 ARG A O 1
ATOM 859 N N . HIS A 1 64 ? -10.478 -5.714 5.461 1.00 0.00 64 HIS A N 1
ATOM 860 C CA . HIS A 1 64 ? -10.747 -6.722 6.471 1.00 0.00 64 HIS A CA 1
ATOM 861 C C . HIS A 1 64 ? -11.930 -7.588 6.030 1.00 0.00 64 HIS A C 1
ATOM 862 O O . HIS A 1 64 ? -11.865 -8.814 6.097 1.00 0.00 64 HIS A O 1
ATOM 875 N N . ASN A 1 65 ? -12.983 -6.914 5.590 1.00 0.00 65 ASN A N 1
ATOM 876 C CA . ASN A 1 65 ? -14.177 -7.606 5.139 1.00 0.00 65 ASN A CA 1
ATOM 877 C C . ASN A 1 65 ? -14.362 -7.369 3.638 1.00 0.00 65 ASN A C 1
ATOM 878 O O . ASN A 1 65 ? -14.342 -8.313 2.850 1.00 0.00 65 ASN A O 1
ATOM 888 N N . VAL A 1 66 ? -14.539 -6.103 3.289 1.00 0.00 66 VAL A N 1
ATOM 889 C CA . VAL A 1 66 ? -14.727 -5.730 1.897 1.00 0.00 66 VAL A CA 1
ATOM 890 C C . VAL A 1 66 ? -13.381 -5.320 1.297 1.00 0.00 66 VAL A C 1
ATOM 891 O O . VAL A 1 66 ? -12.332 -5.776 1.749 1.00 0.00 66 VAL A O 1
ATOM 904 N N . ASP A 1 67 ? -13.456 -4.465 0.288 1.00 0.00 67 ASP A N 1
ATOM 905 C CA . ASP A 1 67 ? -12.256 -3.989 -0.379 1.00 0.00 67 ASP A CA 1
ATOM 906 C C . ASP A 1 67 ? -12.356 -2.475 -0.579 1.00 0.00 67 ASP A C 1
ATOM 907 O O . ASP A 1 67 ? -13.405 -1.965 -0.969 1.00 0.00 67 ASP A O 1
ATOM 916 N N . GLU A 1 68 ? -11.249 -1.800 -0.305 1.00 0.00 68 GLU A N 1
ATOM 917 C CA . GLU A 1 68 ? -11.200 -0.355 -0.451 1.00 0.00 68 GLU A CA 1
ATOM 918 C C . GLU A 1 68 ? -9.824 0.080 -0.961 1.00 0.00 68 GLU A C 1
ATOM 919 O O . GLU A 1 68 ? -8.803 -0.461 -0.540 1.00 0.00 68 GLU A O 1
ATOM 930 N N . LEU A 1 69 ? -9.842 1.053 -1.859 1.00 0.00 69 LEU A N 1
ATOM 931 C CA . LEU A 1 69 ? -8.608 1.567 -2.431 1.00 0.00 69 LEU A CA 1
ATOM 932 C C . LEU A 1 69 ? -8.658 3.096 -2.449 1.00 0.00 69 LEU A C 1
ATOM 933 O O . LEU A 1 69 ? -9.633 3.684 -2.914 1.00 0.00 69 LEU A O 1
ATOM 948 N N . HIS A 1 70 ? -7.593 3.696 -1.937 1.00 0.00 70 HIS A N 1
ATOM 949 C CA . HIS A 1 70 ? -7.503 5.145 -1.888 1.00 0.00 70 HIS A CA 1
ATOM 950 C C . HIS A 1 70 ? -6.056 5.578 -2.133 1.00 0.00 70 HIS A C 1
ATOM 951 O O . HIS A 1 70 ? -5.123 4.945 -1.640 1.00 0.00 70 HIS A O 1
ATOM 964 N N . ILE A 1 71 ? -5.914 6.651 -2.896 1.00 0.00 71 ILE A N 1
ATOM 965 C CA . ILE A 1 71 ? -4.597 7.176 -3.213 1.00 0.00 71 ILE A CA 1
ATOM 966 C C . ILE A 1 71 ? -4.604 8.697 -3.046 1.00 0.00 71 ILE A C 1
ATOM 967 O O . ILE A 1 71 ? -5.483 9.378 -3.570 1.00 0.00 71 ILE A O 1
ATOM 982 N N . ASP A 1 72 ? -3.614 9.184 -2.311 1.00 0.00 72 ASP A N 1
ATOM 983 C CA . ASP A 1 72 ? -3.495 10.611 -2.069 1.00 0.00 72 ASP A CA 1
ATOM 984 C C . ASP A 1 72 ? -2.015 10.995 -2.018 1.00 0.00 72 ASP A C 1
ATOM 985 O O . ASP A 1 72 ? -1.200 10.265 -1.455 1.00 0.00 72 ASP A O 1
ATOM 994 N N . GLY A 1 73 ? -1.712 12.139 -2.615 1.00 0.00 73 GLY A N 1
ATOM 995 C CA . GLY A 1 73 ? -0.344 12.627 -2.645 1.00 0.00 73 GLY A CA 1
ATOM 996 C C . GLY A 1 73 ? -0.286 14.118 -2.308 1.00 0.00 73 GLY A C 1
ATOM 997 O O . GLY A 1 73 ? -1.026 14.917 -2.882 1.00 0.00 73 GLY A O 1
ATOM 1001 N N . ASN A 1 74 ? 0.598 14.449 -1.379 1.00 0.00 74 ASN A N 1
ATOM 1002 C CA . ASN A 1 74 ? 0.762 15.830 -0.958 1.00 0.00 74 ASN A CA 1
ATOM 1003 C C . ASN A 1 74 ? 2.235 16.090 -0.639 1.00 0.00 74 ASN A C 1
ATOM 1004 O O . ASN A 1 74 ? 2.898 15.253 -0.029 1.00 0.00 74 ASN A O 1
ATOM 1014 N N . TYR A 1 75 ? 2.703 17.253 -1.065 1.00 0.00 75 TYR A N 1
ATOM 1015 C CA . TYR A 1 75 ? 4.086 17.635 -0.831 1.00 0.00 75 TYR A CA 1
ATOM 1016 C C . TYR A 1 75 ? 4.340 17.893 0.656 1.00 0.00 75 TYR A C 1
ATOM 1017 O O . TYR A 1 75 ? 5.479 18.107 1.066 1.00 0.00 75 TYR A O 1
ATOM 1034 N N . GLN A 1 76 ? 3.260 17.863 1.421 1.00 0.00 76 GLN A N 1
ATOM 1035 C CA . GLN A 1 76 ? 3.351 18.090 2.854 1.00 0.00 76 GLN A CA 1
ATOM 1036 C C . GLN A 1 76 ? 3.333 16.758 3.605 1.00 0.00 76 GLN A C 1
ATOM 1037 O O . GLN A 1 76 ? 3.678 16.701 4.785 1.00 0.00 76 GLN A O 1
ATOM 1049 N N . LEU A 1 77 ? 2.927 15.718 2.892 1.00 0.00 77 LEU A N 1
ATOM 1050 C CA . LEU A 1 77 ? 2.859 14.389 3.477 1.00 0.00 77 LEU A CA 1
ATOM 1051 C C . LEU A 1 77 ? 4.137 14.123 4.276 1.00 0.00 77 LEU A C 1
ATOM 1052 O O . LEU A 1 77 ? 4.083 13.920 5.488 1.00 0.00 77 LEU A O 1
ATOM 1067 N N . GLY A 1 78 ? 5.254 14.133 3.565 1.00 0.00 78 GLY A N 1
ATOM 1068 C CA . GLY A 1 78 ? 6.543 13.896 4.194 1.00 0.00 78 GLY A CA 1
ATOM 1069 C C . GLY A 1 78 ? 7.514 13.229 3.217 1.00 0.00 78 GLY A C 1
ATOM 1070 O O . GLY A 1 78 ? 8.355 12.428 3.623 1.00 0.00 78 GLY A O 1
ATOM 1074 N N . ARG A 1 79 ? 7.366 13.583 1.950 1.00 0.00 79 ARG A N 1
ATOM 1075 C CA . ARG A 1 79 ? 8.219 13.030 0.913 1.00 0.00 79 ARG A CA 1
ATOM 1076 C C . ARG A 1 79 ? 8.304 11.509 1.051 1.00 0.00 79 ARG A C 1
ATOM 1077 O O . ARG A 1 79 ? 9.397 10.946 1.105 1.00 0.00 79 ARG A O 1
ATOM 1094 N N . ASN A 1 80 ? 7.137 10.886 1.106 1.00 0.00 80 ASN A N 1
ATOM 1095 C CA . ASN A 1 80 ? 7.065 9.441 1.237 1.00 0.00 80 ASN A CA 1
ATOM 1096 C C . ASN A 1 80 ? 6.427 8.849 -0.022 1.00 0.00 80 ASN A C 1
ATOM 1097 O O . ASN A 1 80 ? 5.284 9.163 -0.349 1.00 0.00 80 ASN A O 1
ATOM 1107 N N . VAL A 1 81 ? 7.195 8.003 -0.694 1.00 0.00 81 VAL A N 1
ATOM 1108 C CA . VAL A 1 81 ? 6.719 7.365 -1.910 1.00 0.00 81 VAL A CA 1
ATOM 1109 C C . VAL A 1 81 ? 6.665 5.851 -1.699 1.00 0.00 81 VAL A C 1
ATOM 1110 O O . VAL A 1 81 ? 7.702 5.201 -1.570 1.00 0.00 81 VAL A O 1
ATOM 1123 N N . LEU A 1 82 ? 5.447 5.333 -1.669 1.00 0.00 82 LEU A N 1
ATOM 1124 C CA . LEU A 1 82 ? 5.245 3.906 -1.476 1.00 0.00 82 LEU A CA 1
ATOM 1125 C C . LEU A 1 82 ? 4.432 3.347 -2.646 1.00 0.00 82 LEU A C 1
ATOM 1126 O O . LEU A 1 82 ? 3.299 3.766 -2.876 1.00 0.00 82 LEU A O 1
ATOM 1141 N N . LEU A 1 83 ? 5.043 2.409 -3.355 1.00 0.00 83 LEU A N 1
ATOM 1142 C CA . LEU A 1 83 ? 4.391 1.790 -4.496 1.00 0.00 83 LEU A CA 1
ATOM 1143 C C . LEU A 1 83 ? 4.161 0.306 -4.200 1.00 0.00 83 LEU A C 1
ATOM 1144 O O . LEU A 1 83 ? 5.109 -0.474 -4.139 1.00 0.00 83 LEU A O 1
ATOM 1159 N N . LYS A 1 84 ? 2.893 -0.039 -4.027 1.00 0.00 84 LYS A N 1
ATOM 1160 C CA . LYS A 1 84 ? 2.525 -1.416 -3.739 1.00 0.00 84 LYS A CA 1
ATOM 1161 C C . LYS A 1 84 ? 1.512 -1.896 -4.780 1.00 0.00 84 LYS A C 1
ATOM 1162 O O . LYS A 1 84 ? 0.431 -1.324 -4.910 1.00 0.00 84 LYS A O 1
ATOM 1176 N N . ASN A 1 85 ? 1.898 -2.943 -5.496 1.00 0.00 85 ASN A N 1
ATOM 1177 C CA . ASN A 1 85 ? 1.037 -3.506 -6.522 1.00 0.00 85 ASN A CA 1
ATOM 1178 C C . ASN A 1 85 ? 0.631 -4.924 -6.117 1.00 0.00 85 ASN A C 1
ATOM 1179 O O . ASN A 1 85 ? 1.475 -5.816 -6.034 1.00 0.00 85 ASN A O 1
ATOM 1189 N N . GLY A 1 86 ? -0.661 -5.090 -5.878 1.00 0.00 86 GLY A N 1
ATOM 1190 C CA . GLY A 1 86 ? -1.189 -6.385 -5.483 1.00 0.00 86 GLY A CA 1
ATOM 1191 C C . GLY A 1 86 ? -2.136 -6.939 -6.551 1.00 0.00 86 GLY A C 1
ATOM 1192 O O . GLY A 1 86 ? -3.150 -6.318 -6.868 1.00 0.00 86 GLY A O 1
ATOM 1196 N N . GLU A 1 87 ? -1.772 -8.100 -7.074 1.00 0.00 87 GLU A N 1
ATOM 1197 C CA . GLU A 1 87 ? -2.577 -8.744 -8.099 1.00 0.00 87 GLU A CA 1
ATOM 1198 C C . GLU A 1 87 ? -3.084 -10.098 -7.602 1.00 0.00 87 GLU A C 1
ATOM 1199 O O . GLU A 1 87 ? -2.292 -10.991 -7.304 1.00 0.00 87 GLU A O 1
ATOM 1210 N N . ASP A 1 88 ? -4.402 -10.211 -7.528 1.00 0.00 88 ASP A N 1
ATOM 1211 C CA . ASP A 1 88 ? -5.024 -11.442 -7.073 1.00 0.00 88 ASP A CA 1
ATOM 1212 C C . ASP A 1 88 ? -6.360 -11.631 -7.794 1.00 0.00 88 ASP A C 1
ATOM 1213 O O . ASP A 1 88 ? -7.084 -10.665 -8.032 1.00 0.00 88 ASP A O 1
ATOM 1222 N N . ARG A 1 89 ? -6.647 -12.882 -8.124 1.00 0.00 89 ARG A N 1
ATOM 1223 C CA . ARG A 1 89 ? -7.882 -13.210 -8.814 1.00 0.00 89 ARG A CA 1
ATOM 1224 C C . ARG A 1 89 ? -8.261 -14.670 -8.558 1.00 0.00 89 ARG A C 1
ATOM 1225 O O . ARG A 1 89 ? -7.399 -15.498 -8.268 1.00 0.00 89 ARG A O 1
ATOM 1242 N N . LEU A 1 90 ? -9.553 -14.942 -8.675 1.00 0.00 90 LEU A N 1
ATOM 1243 C CA . LEU A 1 90 ? -10.057 -16.288 -8.459 1.00 0.00 90 LEU A CA 1
ATOM 1244 C C . LEU A 1 90 ? -11.369 -16.465 -9.226 1.00 0.00 90 LEU A C 1
ATOM 1245 O O . LEU A 1 90 ? -11.947 -15.492 -9.707 1.00 0.00 90 LEU A O 1
ATOM 1260 N N . ARG A 1 91 ? -11.800 -17.714 -9.317 1.00 0.00 91 ARG A N 1
ATOM 1261 C CA . ARG A 1 91 ? -13.033 -18.031 -10.017 1.00 0.00 91 ARG A CA 1
ATOM 1262 C C . ARG A 1 91 ? -14.178 -17.159 -9.498 1.00 0.00 91 ARG A C 1
ATOM 1263 O O . ARG A 1 91 ? -15.119 -16.861 -10.233 1.00 0.00 91 ARG A O 1
ATOM 1280 N N . PHE A 1 92 ? -14.061 -16.776 -8.235 1.00 0.00 92 PHE A N 1
ATOM 1281 C CA . PHE A 1 92 ? -15.074 -15.943 -7.609 1.00 0.00 92 PHE A CA 1
ATOM 1282 C C . PHE A 1 92 ? -15.265 -14.636 -8.382 1.00 0.00 92 PHE A C 1
ATOM 1283 O O . PHE A 1 92 ? -16.350 -14.057 -8.372 1.00 0.00 92 PHE A O 1
ATOM 1299 N N . TYR A 1 93 ? -14.193 -14.210 -9.033 1.00 0.00 93 TYR A N 1
ATOM 1300 C CA . TYR A 1 93 ? -14.228 -12.982 -9.809 1.00 0.00 93 TYR A CA 1
ATOM 1301 C C . TYR A 1 93 ? -14.642 -13.259 -11.256 1.00 0.00 93 TYR A C 1
ATOM 1302 O O . TYR A 1 93 ? -14.271 -14.284 -11.826 1.00 0.00 93 TYR A O 1
ATOM 1319 N N . VAL A 1 94 ? -15.407 -12.329 -11.808 1.00 0.00 94 VAL A N 1
ATOM 1320 C CA . VAL A 1 94 ? -15.876 -12.460 -13.177 1.00 0.00 94 VAL A CA 1
ATOM 1321 C C . VAL A 1 94 ? -15.185 -11.412 -14.051 1.00 0.00 94 VAL A C 1
ATOM 1322 O O . VAL A 1 94 ? -15.060 -11.592 -15.262 1.00 0.00 94 VAL A O 1
ATOM 1335 N N . LYS A 1 95 ? -14.756 -10.338 -13.403 1.00 0.00 95 LYS A N 1
ATOM 1336 C CA . LYS A 1 95 ? -14.080 -9.261 -14.107 1.00 0.00 95 LYS A CA 1
ATOM 1337 C C . LYS A 1 95 ? -12.645 -9.684 -14.422 1.00 0.00 95 LYS A C 1
ATOM 1338 O O . LYS A 1 95 ? -12.038 -9.177 -15.366 1.00 0.00 95 LYS A O 1
ATOM 1352 N N . PHE A 1 96 ? -12.143 -10.608 -13.616 1.00 0.00 96 PHE A N 1
ATOM 1353 C CA . PHE A 1 96 ? -10.790 -11.104 -13.798 1.00 0.00 96 PHE A CA 1
ATOM 1354 C C . PHE A 1 96 ? -9.864 -9.998 -14.310 1.00 0.00 96 PHE A C 1
ATOM 1355 O O . PHE A 1 96 ? -9.573 -9.931 -15.503 1.00 0.00 96 PHE A O 1
ATOM 1371 N N . GLY A 1 97 ? -9.427 -9.160 -13.382 1.00 0.00 97 GLY A N 1
ATOM 1372 C CA . GLY A 1 97 ? -8.540 -8.062 -13.724 1.00 0.00 97 GLY A CA 1
ATOM 1373 C C . GLY A 1 97 ? -7.074 -8.480 -13.598 1.00 0.00 97 GLY A C 1
ATOM 1374 O O . GLY A 1 97 ? -6.754 -9.424 -12.877 1.00 0.00 97 GLY A O 1
ATOM 1378 N N . PRO A 1 98 ? -6.199 -7.739 -14.329 1.00 0.00 98 PRO A N 1
ATOM 1379 C CA . PRO A 1 98 ? -4.775 -8.024 -14.307 1.00 0.00 98 PRO A CA 1
ATOM 1380 C C . PRO A 1 98 ? -4.141 -7.545 -12.999 1.00 0.00 98 PRO A C 1
ATOM 1381 O O . PRO A 1 98 ? -2.968 -7.812 -12.739 1.00 0.00 98 PRO A O 1
ATOM 1389 N N . GLY A 1 99 ? -4.944 -6.848 -12.210 1.00 0.00 99 GLY A N 1
ATOM 1390 C CA . GLY A 1 99 ? -4.476 -6.330 -10.935 1.00 0.00 99 GLY A CA 1
ATOM 1391 C C . GLY A 1 99 ? -3.199 -5.506 -11.114 1.00 0.00 99 GLY A C 1
ATOM 1392 O O . GLY A 1 99 ? -2.118 -5.936 -10.715 1.00 0.00 99 GLY A O 1
ATOM 1396 N N . ALA A 1 100 ? -3.367 -4.336 -11.713 1.00 0.00 100 ALA A N 1
ATOM 1397 C CA . ALA A 1 100 ? -2.241 -3.449 -11.949 1.00 0.00 100 ALA A CA 1
ATOM 1398 C C . ALA A 1 100 ? -2.527 -2.088 -11.311 1.00 0.00 100 ALA A C 1
ATOM 1399 O O . ALA A 1 100 ? -3.650 -1.823 -10.884 1.00 0.00 100 ALA A O 1
ATOM 1406 N N . VAL A 1 101 ? -1.492 -1.262 -11.264 1.00 0.00 101 VAL A N 1
ATOM 1407 C CA . VAL A 1 101 ? -1.618 0.064 -10.685 1.00 0.00 101 VAL A CA 1
ATOM 1408 C C . VAL A 1 101 ? -2.902 0.720 -11.198 1.00 0.00 101 VAL A C 1
ATOM 1409 O O . VAL A 1 101 ? -3.560 1.460 -10.469 1.00 0.00 101 VAL A O 1
ATOM 1422 N N . ILE A 1 102 ? -3.218 0.426 -12.451 1.00 0.00 102 ILE A N 1
ATOM 1423 C CA . ILE A 1 102 ? -4.410 0.978 -13.071 1.00 0.00 102 ILE A CA 1
ATOM 1424 C C . ILE A 1 102 ? -5.587 0.857 -12.100 1.00 0.00 102 ILE A C 1
ATOM 1425 O O . ILE A 1 102 ? -6.424 1.755 -12.018 1.00 0.00 102 ILE A O 1
ATOM 1440 N N . LYS A 1 103 ? -5.614 -0.261 -11.390 1.00 0.00 103 LYS A N 1
ATOM 1441 C CA . LYS A 1 103 ? -6.675 -0.511 -10.428 1.00 0.00 103 LYS A CA 1
ATOM 1442 C C . LYS A 1 103 ? -6.761 0.666 -9.453 1.00 0.00 103 LYS A C 1
ATOM 1443 O O . LYS A 1 103 ? -7.845 1.190 -9.202 1.00 0.00 103 LYS A O 1
ATOM 1457 N N . GLU A 1 104 ? -5.604 1.048 -8.932 1.00 0.00 104 GLU A N 1
ATOM 1458 C CA . GLU A 1 104 ? -5.536 2.152 -7.991 1.00 0.00 104 GLU A CA 1
ATOM 1459 C C . GLU A 1 104 ? -6.272 3.372 -8.549 1.00 0.00 104 GLU A C 1
ATOM 1460 O O . GLU A 1 104 ? -7.077 3.988 -7.854 1.00 0.00 104 GLU A O 1
ATOM 1471 N N . PHE A 1 105 ? -5.968 3.685 -9.801 1.00 0.00 105 PHE A N 1
ATOM 1472 C CA . PHE A 1 105 ? -6.591 4.819 -10.461 1.00 0.00 105 PHE A CA 1
ATOM 1473 C C . PHE A 1 105 ? -8.115 4.691 -10.451 1.00 0.00 105 PHE A C 1
ATOM 1474 O O . PHE A 1 105 ? -8.825 5.689 -10.342 1.00 0.00 105 PHE A O 1
ATOM 1490 N N . LYS A 1 106 ? -8.574 3.452 -10.568 1.00 0.00 106 LYS A N 1
ATOM 1491 C CA . LYS A 1 106 ? -10.000 3.181 -10.575 1.00 0.00 106 LYS A CA 1
ATOM 1492 C C . LYS A 1 106 ? -10.696 4.103 -9.572 1.00 0.00 106 LYS A C 1
ATOM 1493 O O . LYS A 1 106 ? -11.848 4.486 -9.770 1.00 0.00 106 LYS A O 1
ATOM 1507 N N . ILE A 1 107 ? -9.967 4.432 -8.516 1.00 0.00 107 ILE A N 1
ATOM 1508 C CA . ILE A 1 107 ? -10.500 5.302 -7.481 1.00 0.00 107 ILE A CA 1
ATOM 1509 C C . ILE A 1 107 ? -11.322 6.417 -8.131 1.00 0.00 107 ILE A C 1
ATOM 1510 O O . ILE A 1 107 ? -12.276 6.917 -7.538 1.00 0.00 107 ILE A O 1
ATOM 1525 N N . THR A 1 108 ? -10.921 6.774 -9.342 1.00 0.00 108 THR A N 1
ATOM 1526 C CA . THR A 1 108 ? -11.609 7.820 -10.080 1.00 0.00 108 THR A CA 1
ATOM 1527 C C . THR A 1 108 ? -11.809 7.402 -11.539 1.00 0.00 108 THR A C 1
ATOM 1528 O O . THR A 1 108 ? -12.893 7.572 -12.093 1.00 0.00 108 THR A O 1
ATOM 1539 N N . ASP A 1 109 ? -10.745 6.865 -12.116 1.00 0.00 109 ASP A N 1
ATOM 1540 C CA . ASP A 1 109 ? -10.788 6.421 -13.499 1.00 0.00 109 ASP A CA 1
ATOM 1541 C C . ASP A 1 109 ? -12.120 5.715 -13.762 1.00 0.00 109 ASP A C 1
ATOM 1542 O O . ASP A 1 109 ? -12.796 5.288 -12.827 1.00 0.00 109 ASP A O 1
ATOM 1551 N N . MET A 1 1 ? 5.703 13.799 -7.476 1.00 0.00 1 MET A N 2
ATOM 1552 C CA . MET A 1 1 ? 6.373 14.392 -6.332 1.00 0.00 1 MET A CA 2
ATOM 1553 C C . MET A 1 1 ? 6.151 13.554 -5.071 1.00 0.00 1 MET A C 2
ATOM 1554 O O . MET A 1 1 ? 7.091 12.967 -4.537 1.00 0.00 1 MET A O 2
ATOM 1566 N N . SER A 1 2 ? 4.901 13.524 -4.632 1.00 0.00 2 SER A N 2
ATOM 1567 C CA . SER A 1 2 ? 4.544 12.768 -3.444 1.00 0.00 2 SER A CA 2
ATOM 1568 C C . SER A 1 2 ? 3.146 12.168 -3.607 1.00 0.00 2 SER A C 2
ATOM 1569 O O . SER A 1 2 ? 2.152 12.892 -3.600 1.00 0.00 2 SER A O 2
ATOM 1576 N N . GLU A 1 3 ? 3.115 10.851 -3.748 1.00 0.00 3 GLU A N 2
ATOM 1577 C CA . GLU A 1 3 ? 1.855 10.146 -3.913 1.00 0.00 3 GLU A CA 2
ATOM 1578 C C . GLU A 1 3 ? 1.894 8.809 -3.168 1.00 0.00 3 GLU A C 2
ATOM 1579 O O . GLU A 1 3 ? 2.903 8.106 -3.200 1.00 0.00 3 GLU A O 2
ATOM 1590 N N . VAL A 1 4 ? 0.784 8.499 -2.516 1.00 0.00 4 VAL A N 2
ATOM 1591 C CA . VAL A 1 4 ? 0.679 7.260 -1.765 1.00 0.00 4 VAL A CA 2
ATOM 1592 C C . VAL A 1 4 ? -0.444 6.404 -2.356 1.00 0.00 4 VAL A C 2
ATOM 1593 O O . VAL A 1 4 ? -1.619 6.749 -2.240 1.00 0.00 4 VAL A O 2
ATOM 1606 N N . ASN A 1 5 ? -0.043 5.304 -2.976 1.00 0.00 5 ASN A N 2
ATOM 1607 C CA . ASN A 1 5 ? -1.000 4.396 -3.586 1.00 0.00 5 ASN A CA 2
ATOM 1608 C C . ASN A 1 5 ? -0.870 3.016 -2.940 1.00 0.00 5 ASN A C 2
ATOM 1609 O O . ASN A 1 5 ? 0.223 2.456 -2.877 1.00 0.00 5 ASN A O 2
ATOM 1619 N N . ILE A 1 6 ? -2.002 2.508 -2.473 1.00 0.00 6 ILE A N 2
ATOM 1620 C CA . ILE A 1 6 ? -2.028 1.203 -1.834 1.00 0.00 6 ILE A CA 2
ATOM 1621 C C . ILE A 1 6 ? -3.339 0.496 -2.182 1.00 0.00 6 ILE A C 2
ATOM 1622 O O . ILE A 1 6 ? -4.420 1.002 -1.884 1.00 0.00 6 ILE A O 2
ATOM 1637 N N . VAL A 1 7 ? -3.202 -0.663 -2.808 1.00 0.00 7 VAL A N 2
ATOM 1638 C CA . VAL A 1 7 ? -4.362 -1.445 -3.200 1.00 0.00 7 VAL A CA 2
ATOM 1639 C C . VAL A 1 7 ? -4.090 -2.926 -2.924 1.00 0.00 7 VAL A C 2
ATOM 1640 O O . VAL A 1 7 ? -3.232 -3.533 -3.564 1.00 0.00 7 VAL A O 2
ATOM 1653 N N . VAL A 1 8 ? -4.838 -3.464 -1.972 1.00 0.00 8 VAL A N 2
ATOM 1654 C CA . VAL A 1 8 ? -4.689 -4.862 -1.604 1.00 0.00 8 VAL A CA 2
ATOM 1655 C C . VAL A 1 8 ? -6.069 -5.518 -1.543 1.00 0.00 8 VAL A C 2
ATOM 1656 O O . VAL A 1 8 ? -6.912 -5.127 -0.736 1.00 0.00 8 VAL A O 2
ATOM 1669 N N . ASN A 1 9 ? -6.258 -6.506 -2.406 1.00 0.00 9 ASN A N 2
ATOM 1670 C CA . ASN A 1 9 ? -7.522 -7.221 -2.460 1.00 0.00 9 ASN A CA 2
ATOM 1671 C C . ASN A 1 9 ? -7.296 -8.677 -2.050 1.00 0.00 9 ASN A C 2
ATOM 1672 O O . ASN A 1 9 ? -6.440 -9.359 -2.612 1.00 0.00 9 ASN A O 2
ATOM 1682 N N . GLY A 1 10 ? -8.081 -9.112 -1.074 1.00 0.00 10 GLY A N 2
ATOM 1683 C CA . GLY A 1 10 ? -7.977 -10.476 -0.583 1.00 0.00 10 GLY A CA 2
ATOM 1684 C C . GLY A 1 10 ? -6.598 -10.738 0.023 1.00 0.00 10 GLY A C 2
ATOM 1685 O O . GLY A 1 10 ? -5.946 -11.725 -0.311 1.00 0.00 10 GLY A O 2
ATOM 1689 N N . ARG A 1 11 ? -6.192 -9.835 0.904 1.00 0.00 11 ARG A N 2
ATOM 1690 C CA . ARG A 1 11 ? -4.901 -9.955 1.560 1.00 0.00 11 ARG A CA 2
ATOM 1691 C C . ARG A 1 11 ? -3.878 -10.579 0.607 1.00 0.00 11 ARG A C 2
ATOM 1692 O O . ARG A 1 11 ? -3.321 -11.636 0.897 1.00 0.00 11 ARG A O 2
ATOM 1709 N N . GLU A 1 12 ? -3.664 -9.897 -0.508 1.00 0.00 12 GLU A N 2
ATOM 1710 C CA . GLU A 1 12 ? -2.719 -10.371 -1.504 1.00 0.00 12 GLU A CA 2
ATOM 1711 C C . GLU A 1 12 ? -1.410 -9.583 -1.411 1.00 0.00 12 GLU A C 2
ATOM 1712 O O . GLU A 1 12 ? -1.420 -8.353 -1.423 1.00 0.00 12 GLU A O 2
ATOM 1723 N N . ALA A 1 13 ? -0.316 -10.323 -1.322 1.00 0.00 13 ALA A N 2
ATOM 1724 C CA . ALA A 1 13 ? 0.998 -9.709 -1.227 1.00 0.00 13 ALA A CA 2
ATOM 1725 C C . ALA A 1 13 ? 2.034 -10.630 -1.876 1.00 0.00 13 ALA A C 2
ATOM 1726 O O . ALA A 1 13 ? 1.847 -11.844 -1.923 1.00 0.00 13 ALA A O 2
ATOM 1733 N N . GLY A 1 14 ? 3.104 -10.015 -2.359 1.00 0.00 14 GLY A N 2
ATOM 1734 C CA . GLY A 1 14 ? 4.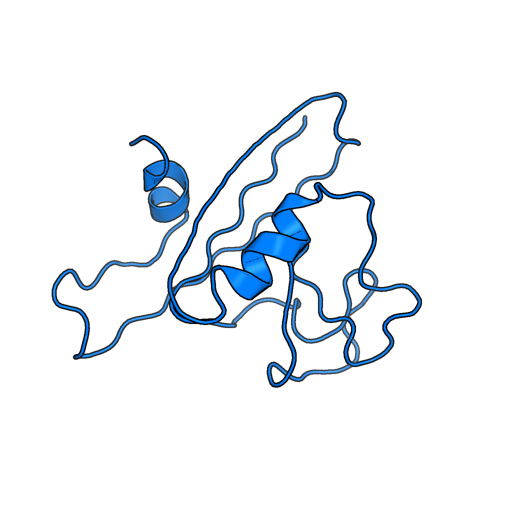169 -10.764 -3.002 1.00 0.00 14 GLY A CA 2
ATOM 1735 C C . GLY A 1 14 ? 5.471 -9.960 -3.020 1.00 0.00 14 GLY A C 2
ATOM 1736 O O . GLY A 1 14 ? 6.157 -9.903 -4.039 1.00 0.00 14 GLY A O 2
ATOM 1740 N N . SER A 1 15 ? 5.773 -9.358 -1.879 1.00 0.00 15 SER A N 2
ATOM 1741 C CA . SER A 1 15 ? 6.980 -8.560 -1.749 1.00 0.00 15 SER A CA 2
ATOM 1742 C C . SER A 1 15 ? 7.569 -8.724 -0.347 1.00 0.00 15 SER A C 2
ATOM 1743 O O . SER A 1 15 ? 7.022 -9.454 0.478 1.00 0.00 15 SER A O 2
ATOM 1750 N N . LYS A 1 16 ? 8.678 -8.034 -0.122 1.00 0.00 16 LYS A N 2
ATOM 1751 C CA . LYS A 1 16 ? 9.348 -8.096 1.167 1.00 0.00 16 LYS A CA 2
ATOM 1752 C C . LYS A 1 16 ? 8.495 -7.376 2.214 1.00 0.00 16 LYS A C 2
ATOM 1753 O O . LYS A 1 16 ? 8.806 -7.412 3.404 1.00 0.00 16 LYS A O 2
ATOM 1767 N N . SER A 1 17 ? 7.436 -6.739 1.734 1.00 0.00 17 SER A N 2
ATOM 1768 C CA . SER A 1 17 ? 6.537 -6.014 2.614 1.00 0.00 17 SER A CA 2
ATOM 1769 C C . SER A 1 17 ? 6.304 -6.811 3.899 1.00 0.00 17 SER A C 2
ATOM 1770 O O . SER A 1 17 ? 6.041 -6.234 4.952 1.00 0.00 17 SER A O 2
ATOM 1777 N N . LYS A 1 18 ? 6.411 -8.125 3.769 1.00 0.00 18 LYS A N 2
ATOM 1778 C CA . LYS A 1 18 ? 6.215 -9.007 4.906 1.00 0.00 18 LYS A CA 2
ATOM 1779 C C . LYS A 1 18 ? 7.076 -8.525 6.076 1.00 0.00 18 LYS A C 2
ATOM 1780 O O . LYS A 1 18 ? 6.778 -8.818 7.233 1.00 0.00 18 LYS A O 2
ATOM 1794 N N . GLY A 1 19 ? 8.126 -7.793 5.733 1.00 0.00 19 GLY A N 2
ATOM 1795 C CA . GLY A 1 19 ? 9.031 -7.266 6.740 1.00 0.00 19 GLY A CA 2
ATOM 1796 C C . GLY A 1 19 ? 8.445 -6.020 7.407 1.00 0.00 19 GLY A C 2
ATOM 1797 O O . GLY A 1 19 ? 7.265 -5.718 7.237 1.00 0.00 19 GLY A O 2
ATOM 1801 N N . CYS A 1 20 ? 9.296 -5.331 8.153 1.00 0.00 20 CYS A N 2
ATOM 1802 C CA . CYS A 1 20 ? 8.877 -4.125 8.846 1.00 0.00 20 CYS A CA 2
ATOM 1803 C C . CYS A 1 20 ? 9.260 -2.919 7.986 1.00 0.00 20 CYS A C 2
ATOM 1804 O O . CYS A 1 20 ? 9.971 -3.061 6.992 1.00 0.00 20 CYS A O 2
ATOM 1811 N N . ALA A 1 21 ? 8.770 -1.760 8.398 1.00 0.00 21 ALA A N 2
ATOM 1812 C CA . ALA A 1 21 ? 9.051 -0.530 7.678 1.00 0.00 21 ALA A CA 2
ATOM 1813 C C . ALA A 1 21 ? 10.555 -0.254 7.716 1.00 0.00 21 ALA A C 2
ATOM 1814 O O . ALA A 1 21 ? 11.115 0.290 6.765 1.00 0.00 21 ALA A O 2
ATOM 1821 N N . LEU A 1 22 ? 11.168 -0.641 8.826 1.00 0.00 22 LEU A N 2
ATOM 1822 C CA . LEU A 1 22 ? 12.596 -0.442 9.000 1.00 0.00 22 LEU A CA 2
ATOM 1823 C C . LEU A 1 22 ? 13.354 -1.565 8.288 1.00 0.00 22 LEU A C 2
ATOM 1824 O O . LEU A 1 22 ? 14.150 -1.307 7.388 1.00 0.00 22 LEU A O 2
ATOM 1839 N N . CYS A 1 23 ? 13.079 -2.787 8.720 1.00 0.00 23 CYS A N 2
ATOM 1840 C CA . CYS A 1 23 ? 13.724 -3.950 8.136 1.00 0.00 23 CYS A CA 2
ATOM 1841 C C . CYS A 1 23 ? 12.754 -5.130 8.218 1.00 0.00 23 CYS A C 2
ATOM 1842 O O . CYS A 1 23 ? 11.674 -5.011 8.796 1.00 0.00 23 CYS A O 2
ATOM 1849 N N . GLY A 1 24 ? 13.174 -6.243 7.633 1.00 0.00 24 GLY A N 2
ATOM 1850 C CA . GLY A 1 24 ? 12.355 -7.443 7.633 1.00 0.00 24 GLY A CA 2
ATOM 1851 C C . GLY A 1 24 ? 12.804 -8.412 8.729 1.00 0.00 24 GLY A C 2
ATOM 1852 O O . GLY A 1 24 ? 13.942 -8.879 8.722 1.00 0.00 24 GLY A O 2
ATOM 1856 N N . ALA A 1 25 ? 11.886 -8.686 9.645 1.00 0.00 25 ALA A N 2
ATOM 1857 C CA . ALA A 1 25 ? 12.174 -9.592 10.744 1.00 0.00 25 ALA A CA 2
ATOM 1858 C C . ALA A 1 25 ? 11.386 -10.889 10.551 1.00 0.00 25 ALA A C 2
ATOM 1859 O O . ALA A 1 25 ? 11.971 -11.965 10.445 1.00 0.00 25 ALA A O 2
ATOM 1866 N N . THR A 1 26 ? 10.069 -10.743 10.510 1.00 0.00 26 THR A N 2
ATOM 1867 C CA . THR A 1 26 ? 9.195 -11.890 10.331 1.00 0.00 26 THR A CA 2
ATOM 1868 C C . THR A 1 26 ? 8.413 -11.765 9.022 1.00 0.00 26 THR A C 2
ATOM 1869 O O . THR A 1 26 ? 8.324 -10.680 8.448 1.00 0.00 26 THR A O 2
ATOM 1880 N N . TRP A 1 27 ? 7.867 -12.891 8.586 1.00 0.00 27 TRP A N 2
ATOM 1881 C CA . TRP A 1 27 ? 7.096 -12.920 7.355 1.00 0.00 27 TRP A CA 2
ATOM 1882 C C . TRP A 1 27 ? 5.875 -13.815 7.583 1.00 0.00 27 TRP A C 2
ATOM 1883 O O . TRP A 1 27 ? 6.012 -14.962 8.008 1.00 0.00 27 TRP A O 2
ATOM 1903 N N . GLY A 1 28 ? 4.710 -13.257 7.291 1.00 0.00 28 GLY A N 2
ATOM 1904 C CA . GLY A 1 28 ? 3.467 -13.989 7.460 1.00 0.00 28 GLY A CA 2
ATOM 1905 C C . GLY A 1 28 ? 2.320 -13.303 6.714 1.00 0.00 28 GLY A C 2
ATOM 1906 O O . GLY A 1 28 ? 2.260 -12.076 6.654 1.00 0.00 28 GLY A O 2
ATOM 1910 N N . ASP A 1 29 ? 1.440 -14.125 6.162 1.00 0.00 29 ASP A N 2
ATOM 1911 C CA . ASP A 1 29 ? 0.298 -13.613 5.423 1.00 0.00 29 ASP A CA 2
ATOM 1912 C C . ASP A 1 29 ? -0.877 -13.411 6.381 1.00 0.00 29 ASP A C 2
ATOM 1913 O O . ASP A 1 29 ? -1.849 -12.737 6.044 1.00 0.00 29 ASP A O 2
ATOM 1922 N N . TYR A 1 30 ? -0.749 -14.007 7.557 1.00 0.00 30 TYR A N 2
ATOM 1923 C CA . TYR A 1 30 ? -1.789 -13.902 8.567 1.00 0.00 30 TYR A CA 2
ATOM 1924 C C . TYR A 1 30 ? -1.699 -12.566 9.308 1.00 0.00 30 TYR A C 2
ATOM 1925 O O . TYR A 1 30 ? -2.501 -12.293 10.199 1.00 0.00 30 TYR A O 2
ATOM 1942 N N . HIS A 1 31 ? -0.718 -11.770 8.910 1.00 0.00 31 HIS A N 2
ATOM 1943 C CA . HIS A 1 31 ? -0.513 -10.469 9.525 1.00 0.00 31 HIS A CA 2
ATOM 1944 C C . HIS A 1 31 ? -1.279 -9.404 8.738 1.00 0.00 31 HIS A C 2
ATOM 1945 O O . HIS A 1 31 ? -1.883 -9.702 7.708 1.00 0.00 31 HIS A O 2
ATOM 1958 N N . ALA A 1 32 ? -1.231 -8.184 9.253 1.00 0.00 32 ALA A N 2
ATOM 1959 C CA . ALA A 1 32 ? -1.912 -7.073 8.612 1.00 0.00 32 ALA A CA 2
ATOM 1960 C C . ALA A 1 32 ? -0.879 -6.164 7.943 1.00 0.00 32 ALA A C 2
ATOM 1961 O O . ALA A 1 32 ? 0.125 -5.803 8.557 1.00 0.00 32 ALA A O 2
ATOM 1968 N N . ASP A 1 33 ? -1.159 -5.820 6.695 1.00 0.00 33 ASP A N 2
ATOM 1969 C CA . ASP A 1 33 ? -0.267 -4.961 5.937 1.00 0.00 33 ASP A CA 2
ATOM 1970 C C . ASP A 1 33 ? -0.862 -3.552 5.863 1.00 0.00 33 ASP A C 2
ATOM 1971 O O . ASP A 1 33 ? -2.080 -3.388 5.893 1.00 0.00 33 ASP A O 2
ATOM 1980 N N . PHE A 1 34 ? 0.025 -2.574 5.767 1.00 0.00 34 PHE A N 2
ATOM 1981 C CA . PHE A 1 34 ? -0.397 -1.185 5.689 1.00 0.00 34 PHE A CA 2
ATOM 1982 C C . PHE A 1 34 ? 0.132 -0.523 4.416 1.00 0.00 34 PHE A C 2
ATOM 1983 O O . PHE A 1 34 ? 0.935 -1.110 3.693 1.00 0.00 34 PHE A O 2
ATOM 1999 N N . LEU A 1 35 ? -0.341 0.693 4.180 1.00 0.00 35 LEU A N 2
ATOM 2000 C CA . LEU A 1 35 ? 0.075 1.442 3.007 1.00 0.00 35 LEU A CA 2
ATOM 2001 C C . LEU A 1 35 ? 1.603 1.463 2.935 1.00 0.00 35 LEU A C 2
ATOM 2002 O O . LEU A 1 35 ? 2.175 1.668 1.865 1.00 0.00 35 LEU A O 2
ATOM 2017 N N . GLY A 1 36 ? 2.221 1.248 4.087 1.00 0.00 36 GLY A N 2
ATOM 2018 C CA . GLY A 1 36 ? 3.672 1.239 4.168 1.00 0.00 36 GLY A CA 2
ATOM 2019 C C . GLY A 1 36 ? 4.237 -0.120 3.749 1.00 0.00 36 GLY A C 2
ATOM 2020 O O . GLY A 1 36 ? 5.411 -0.405 3.975 1.00 0.00 36 GLY A O 2
ATOM 2024 N N . GLU A 1 37 ? 3.372 -0.923 3.146 1.00 0.00 37 GLU A N 2
ATOM 2025 C CA . GLU A 1 37 ? 3.770 -2.245 2.694 1.00 0.00 37 GLU A CA 2
ATOM 2026 C C . GLU A 1 37 ? 4.700 -2.899 3.718 1.00 0.00 37 GLU A C 2
ATOM 2027 O O . GLU A 1 37 ? 5.780 -3.372 3.367 1.00 0.00 37 GLU A O 2
ATOM 2038 N N . ASP A 1 38 ? 4.247 -2.905 4.963 1.00 0.00 38 ASP A N 2
ATOM 2039 C CA . ASP A 1 38 ? 5.025 -3.494 6.040 1.00 0.00 38 ASP A CA 2
ATOM 2040 C C . ASP A 1 38 ? 4.093 -4.266 6.974 1.00 0.00 38 ASP A C 2
ATOM 2041 O O . ASP A 1 38 ? 2.872 -4.170 6.857 1.00 0.00 38 ASP A O 2
ATOM 2050 N N . LEU A 1 39 ? 4.702 -5.013 7.883 1.00 0.00 39 LEU A N 2
ATOM 2051 C CA . LEU A 1 39 ? 3.941 -5.802 8.837 1.00 0.00 39 LEU A CA 2
ATOM 2052 C C . LEU A 1 39 ? 4.203 -5.275 10.250 1.00 0.00 39 LEU A C 2
ATOM 2053 O O . LEU A 1 39 ? 5.335 -5.305 10.728 1.00 0.00 39 LEU A O 2
ATOM 2068 N N . PHE A 1 40 ? 3.135 -4.804 10.878 1.00 0.00 40 PHE A N 2
ATOM 2069 C CA . PHE A 1 40 ? 3.234 -4.272 12.226 1.00 0.00 40 PHE A CA 2
ATOM 2070 C C . PHE A 1 40 ? 2.657 -5.253 13.247 1.00 0.00 40 PHE A C 2
ATOM 2071 O O . PHE A 1 40 ? 2.301 -4.862 14.357 1.00 0.00 40 PHE A O 2
ATOM 2087 N N . PHE A 1 41 ? 2.582 -6.511 12.835 1.00 0.00 41 PHE A N 2
ATOM 2088 C CA . PHE A 1 41 ? 2.054 -7.551 13.700 1.00 0.00 41 PHE A CA 2
ATOM 2089 C C . PHE A 1 41 ? 3.164 -8.499 14.158 1.00 0.00 41 PHE A C 2
ATOM 2090 O O . PHE A 1 41 ? 2.910 -9.445 14.903 1.00 0.00 41 PHE A O 2
ATOM 2106 N N . CYS A 1 42 ? 4.372 -8.213 13.696 1.00 0.00 42 CYS A N 2
ATOM 2107 C CA . CYS A 1 42 ? 5.522 -9.028 14.048 1.00 0.00 42 CYS A CA 2
ATOM 2108 C C . CYS A 1 42 ? 6.246 -8.356 15.217 1.00 0.00 42 CYS A C 2
ATOM 2109 O O . CYS A 1 42 ? 6.452 -8.974 16.261 1.00 0.00 42 CYS A O 2
ATOM 2116 N N . CYS A 1 43 ? 6.611 -7.101 15.004 1.00 0.00 43 CYS A N 2
ATOM 2117 C CA . CYS A 1 43 ? 7.307 -6.340 16.027 1.00 0.00 43 CYS A CA 2
ATOM 2118 C C . CYS A 1 43 ? 6.357 -5.264 16.554 1.00 0.00 43 CYS A C 2
ATOM 2119 O O . CYS A 1 43 ? 6.157 -5.144 17.762 1.00 0.00 43 CYS A O 2
ATOM 2126 N N . ASP A 1 44 ? 5.797 -4.506 15.623 1.00 0.00 44 ASP A N 2
ATOM 2127 C CA . ASP A 1 44 ? 4.872 -3.442 15.979 1.00 0.00 44 ASP A CA 2
ATOM 2128 C C . ASP A 1 44 ? 5.569 -2.463 16.925 1.00 0.00 44 ASP A C 2
ATOM 2129 O O . ASP A 1 44 ? 4.911 -1.657 17.584 1.00 0.00 44 ASP A O 2
ATOM 2138 N N . ILE A 1 45 ? 6.889 -2.565 16.965 1.00 0.00 45 ILE A N 2
ATOM 2139 C CA . ILE A 1 45 ? 7.681 -1.697 17.820 1.00 0.00 45 ILE A CA 2
ATOM 2140 C C . ILE A 1 45 ? 8.342 -0.613 16.967 1.00 0.00 45 ILE A C 2
ATOM 2141 O O . ILE A 1 45 ? 8.077 0.575 17.152 1.00 0.00 45 ILE A O 2
ATOM 2156 N N . CYS A 1 46 ? 9.190 -1.058 16.052 1.00 0.00 46 CYS A N 2
ATOM 2157 C CA . CYS A 1 46 ? 9.890 -0.140 15.170 1.00 0.00 46 CYS A CA 2
ATOM 2158 C C . CYS A 1 46 ? 9.054 0.041 13.902 1.00 0.00 46 CYS A C 2
ATOM 2159 O O . CYS A 1 46 ? 9.335 0.920 13.088 1.00 0.00 46 CYS A O 2
ATOM 2166 N N . ALA A 1 47 ? 8.043 -0.806 13.773 1.00 0.00 47 ALA A N 2
ATOM 2167 C CA . ALA A 1 47 ? 7.164 -0.750 12.618 1.00 0.00 47 ALA A CA 2
ATOM 2168 C C . ALA A 1 47 ? 5.876 -0.015 12.996 1.00 0.00 47 ALA A C 2
ATOM 2169 O O . ALA A 1 47 ? 5.590 0.176 14.177 1.00 0.00 47 ALA A O 2
ATOM 2176 N N . ALA A 1 48 ? 5.133 0.378 11.971 1.00 0.00 48 ALA A N 2
ATOM 2177 C CA . ALA A 1 48 ? 3.884 1.089 12.181 1.00 0.00 48 ALA A CA 2
ATOM 2178 C C . ALA A 1 48 ? 4.184 2.555 12.500 1.00 0.00 48 ALA A C 2
ATOM 2179 O O . ALA A 1 48 ? 3.903 3.025 13.601 1.00 0.00 48 ALA A O 2
ATOM 2186 N N . GLU A 1 49 ? 4.749 3.238 11.515 1.00 0.00 49 GLU A N 2
ATOM 2187 C CA . GLU A 1 49 ? 5.090 4.641 11.676 1.00 0.00 49 GLU A CA 2
ATOM 2188 C C . GLU A 1 49 ? 3.873 5.520 11.381 1.00 0.00 49 GLU A C 2
ATOM 2189 O O . GLU A 1 49 ? 3.176 5.309 10.388 1.00 0.00 49 GLU A O 2
ATOM 2200 N N . PHE A 1 50 ? 3.653 6.487 12.259 1.00 0.00 50 PHE A N 2
ATOM 2201 C CA . PHE A 1 50 ? 2.533 7.399 12.105 1.00 0.00 50 PHE A CA 2
ATOM 2202 C C . PHE A 1 50 ? 2.829 8.456 11.039 1.00 0.00 50 PHE A C 2
ATOM 2203 O O . PHE A 1 50 ? 2.003 9.330 10.781 1.00 0.00 50 PHE A O 2
ATOM 2219 N N . MET A 1 51 ? 4.009 8.340 10.449 1.00 0.00 51 MET A N 2
ATOM 2220 C CA . MET A 1 51 ? 4.425 9.275 9.416 1.00 0.00 51 MET A CA 2
ATOM 2221 C C . MET A 1 51 ? 3.387 9.350 8.295 1.00 0.00 51 MET A C 2
ATOM 2222 O O . MET A 1 51 ? 3.313 10.347 7.577 1.00 0.00 51 MET A O 2
ATOM 2234 N N . ASN A 1 52 ? 2.610 8.282 8.178 1.00 0.00 52 ASN A N 2
ATOM 2235 C CA . ASN A 1 52 ? 1.580 8.214 7.155 1.00 0.00 52 ASN A CA 2
ATOM 2236 C C . ASN A 1 52 ? 0.259 8.725 7.734 1.00 0.00 52 ASN A C 2
ATOM 2237 O O . ASN A 1 52 ? 0.209 9.166 8.882 1.00 0.00 52 ASN A O 2
ATOM 2247 N N . MET A 1 53 ? -0.779 8.647 6.915 1.00 0.00 53 MET A N 2
ATOM 2248 C CA . MET A 1 53 ? -2.097 9.095 7.330 1.00 0.00 53 MET A CA 2
ATOM 2249 C C . MET A 1 53 ? -2.840 7.989 8.081 1.00 0.00 53 MET A C 2
ATOM 2250 O O . MET A 1 53 ? -2.428 6.830 8.054 1.00 0.00 53 MET A O 2
ATOM 2262 N N . MET A 1 54 ? -3.923 8.385 8.735 1.00 0.00 54 MET A N 2
ATOM 2263 C CA . MET A 1 54 ? -4.728 7.442 9.492 1.00 0.00 54 MET A CA 2
ATOM 2264 C C . MET A 1 54 ? -5.377 6.409 8.568 1.00 0.00 54 MET A C 2
ATOM 2265 O O . MET A 1 54 ? -5.309 5.209 8.828 1.00 0.00 54 MET A O 2
ATOM 2277 N N . ASP A 1 55 ? -5.990 6.914 7.508 1.00 0.00 55 ASP A N 2
ATOM 2278 C CA . ASP A 1 55 ? -6.650 6.050 6.544 1.00 0.00 55 ASP A CA 2
ATOM 2279 C C . ASP A 1 55 ? -5.708 4.906 6.161 1.00 0.00 55 ASP A C 2
ATOM 2280 O O . ASP A 1 55 ? -6.146 3.771 5.983 1.00 0.00 55 ASP A O 2
ATOM 2289 N N . GLU A 1 56 ? -4.432 5.246 6.047 1.00 0.00 56 GLU A N 2
ATOM 2290 C CA . GLU A 1 56 ? -3.425 4.262 5.689 1.00 0.00 56 GLU A CA 2
ATOM 2291 C C . GLU A 1 56 ? -3.628 2.977 6.495 1.00 0.00 56 GLU A C 2
ATOM 2292 O O . GLU A 1 56 ? -3.732 1.892 5.926 1.00 0.00 56 GLU A O 2
ATOM 2303 N N . ALA A 1 57 ? -3.677 3.144 7.809 1.00 0.00 57 ALA A N 2
ATOM 2304 C CA . ALA A 1 57 ? -3.864 2.011 8.700 1.00 0.00 57 ALA A CA 2
ATOM 2305 C C . ALA A 1 57 ? -5.247 1.401 8.459 1.00 0.00 57 ALA A C 2
ATOM 2306 O O . ALA A 1 57 ? -5.419 0.187 8.552 1.00 0.00 57 ALA A O 2
ATOM 2313 N N . PHE A 1 58 ? -6.197 2.274 8.155 1.00 0.00 58 PHE A N 2
ATOM 2314 C CA . PHE A 1 58 ? -7.560 1.838 7.900 1.00 0.00 58 PHE A CA 2
ATOM 2315 C C . PHE A 1 58 ? -7.620 0.910 6.684 1.00 0.00 58 PHE A C 2
ATOM 2316 O O . PHE A 1 58 ? -8.408 -0.034 6.658 1.00 0.00 58 PHE A O 2
ATOM 2332 N N . LYS A 1 59 ? -6.776 1.211 5.708 1.00 0.00 59 LYS A N 2
ATOM 2333 C CA . LYS A 1 59 ? -6.725 0.416 4.493 1.00 0.00 59 LYS A CA 2
ATOM 2334 C C . LYS A 1 59 ? -6.713 -1.070 4.860 1.00 0.00 59 LYS A C 2
ATOM 2335 O O . LYS A 1 59 ? -7.340 -1.884 4.185 1.00 0.00 59 LYS A O 2
ATOM 2349 N N . HIS A 1 60 ? -5.994 -1.376 5.930 1.00 0.00 60 HIS A N 2
ATOM 2350 C CA . HIS A 1 60 ? -5.892 -2.749 6.396 1.00 0.00 60 HIS A CA 2
ATOM 2351 C C . HIS A 1 60 ? -7.288 -3.285 6.721 1.00 0.00 60 HIS A C 2
ATOM 2352 O O . HIS A 1 60 ? -7.692 -4.328 6.210 1.00 0.00 60 HIS A O 2
ATOM 2365 N N . THR A 1 61 ? -7.987 -2.545 7.570 1.00 0.00 61 THR A N 2
ATOM 2366 C CA . THR A 1 61 ? -9.329 -2.933 7.970 1.00 0.00 61 THR A CA 2
ATOM 2367 C C . THR A 1 61 ? -10.259 -2.965 6.756 1.00 0.00 61 THR A C 2
ATOM 2368 O O . THR A 1 61 ? -11.157 -3.803 6.678 1.00 0.00 61 THR A O 2
ATOM 2379 N N . ALA A 1 62 ? -10.013 -2.043 5.837 1.00 0.00 62 ALA A N 2
ATOM 2380 C CA . ALA A 1 62 ? -10.817 -1.954 4.630 1.00 0.00 62 ALA A CA 2
ATOM 2381 C C . ALA A 1 62 ? -10.645 -3.237 3.813 1.00 0.00 62 ALA A C 2
ATOM 2382 O O . ALA A 1 62 ? -11.625 -3.901 3.479 1.00 0.00 62 ALA A O 2
ATOM 2389 N N . ARG A 1 63 ? -9.392 -3.546 3.515 1.00 0.00 63 ARG A N 2
ATOM 2390 C CA . ARG A 1 63 ? -9.079 -4.737 2.743 1.00 0.00 63 ARG A CA 2
ATOM 2391 C C . ARG A 1 63 ? -9.167 -5.982 3.628 1.00 0.00 63 ARG A C 2
ATOM 2392 O O . ARG A 1 63 ? -8.775 -7.071 3.214 1.00 0.00 63 ARG A O 2
ATOM 2409 N N . HIS A 1 64 ? -9.686 -5.778 4.830 1.00 0.00 64 HIS A N 2
ATOM 2410 C CA . HIS A 1 64 ? -9.831 -6.870 5.777 1.00 0.00 64 HIS A CA 2
ATOM 2411 C C . HIS A 1 64 ? -11.058 -7.707 5.411 1.00 0.00 64 HIS A C 2
ATOM 2412 O O . HIS A 1 64 ? -10.954 -8.920 5.222 1.00 0.00 64 HIS A O 2
ATOM 2425 N N . ASN A 1 65 ? -12.192 -7.029 5.319 1.00 0.00 65 ASN A N 2
ATOM 2426 C CA . ASN A 1 65 ? -13.438 -7.695 4.978 1.00 0.00 65 ASN A CA 2
ATOM 2427 C C . ASN A 1 65 ? -13.930 -7.184 3.623 1.00 0.00 65 ASN A C 2
ATOM 2428 O O . ASN A 1 65 ? -14.185 -7.973 2.713 1.00 0.00 65 ASN A O 2
ATOM 2438 N N . VAL A 1 66 ? -14.050 -5.867 3.531 1.00 0.00 66 VAL A N 2
ATOM 2439 C CA . VAL A 1 66 ? -14.507 -5.242 2.302 1.00 0.00 66 VAL A CA 2
ATOM 2440 C C . VAL A 1 66 ? -13.296 -4.821 1.468 1.00 0.00 66 VAL A C 2
ATOM 2441 O O . VAL A 1 66 ? -12.192 -5.323 1.672 1.00 0.00 66 VAL A O 2
ATOM 2454 N N . ASP A 1 67 ? -13.544 -3.902 0.546 1.00 0.00 67 ASP A N 2
ATOM 2455 C CA . ASP A 1 67 ? -12.487 -3.407 -0.319 1.00 0.00 67 ASP A CA 2
ATOM 2456 C C . ASP A 1 67 ? -12.579 -1.882 -0.409 1.00 0.00 67 ASP A C 2
ATOM 2457 O O . ASP A 1 67 ? -13.649 -1.336 -0.670 1.00 0.00 67 ASP A O 2
ATOM 2466 N N . GLU A 1 68 ? -11.442 -1.239 -0.187 1.00 0.00 68 GLU A N 2
ATOM 2467 C CA . GLU A 1 68 ? -11.380 0.211 -0.239 1.00 0.00 68 GLU A CA 2
ATOM 2468 C C . GLU A 1 68 ? -10.034 0.665 -0.806 1.00 0.00 68 GLU A C 2
ATOM 2469 O O . GLU A 1 68 ? -8.996 0.087 -0.489 1.00 0.00 68 GLU A O 2
ATOM 2480 N N . LEU A 1 69 ? -10.095 1.698 -1.635 1.00 0.00 69 LEU A N 2
ATOM 2481 C CA . LEU A 1 69 ? -8.893 2.236 -2.249 1.00 0.00 69 LEU A CA 2
ATOM 2482 C C . LEU A 1 69 ? -8.921 3.763 -2.161 1.00 0.00 69 LEU A C 2
ATOM 2483 O O . LEU A 1 69 ? -9.915 4.391 -2.522 1.00 0.00 69 LEU A O 2
ATOM 2498 N N . HIS A 1 70 ? -7.818 4.317 -1.680 1.00 0.00 70 HIS A N 2
ATOM 2499 C CA . HIS A 1 70 ? -7.703 5.757 -1.539 1.00 0.00 70 HIS A CA 2
ATOM 2500 C C . HIS A 1 70 ? -6.263 6.188 -1.824 1.00 0.00 70 HIS A C 2
ATOM 2501 O O . HIS A 1 70 ? -5.318 5.514 -1.416 1.00 0.00 70 HIS A O 2
ATOM 2514 N N . ILE A 1 71 ? -6.140 7.309 -2.519 1.00 0.00 71 ILE A N 2
ATOM 2515 C CA . ILE A 1 71 ? -4.831 7.838 -2.862 1.00 0.00 71 ILE A CA 2
ATOM 2516 C C . ILE A 1 71 ? -4.808 9.344 -2.596 1.00 0.00 71 ILE A C 2
ATOM 2517 O O . ILE A 1 71 ? -5.700 10.069 -3.035 1.00 0.00 71 ILE A O 2
ATOM 2532 N N . ASP A 1 72 ? -3.778 9.770 -1.879 1.00 0.00 72 ASP A N 2
ATOM 2533 C CA . ASP A 1 72 ? -3.627 11.177 -1.550 1.00 0.00 72 ASP A CA 2
ATOM 2534 C C . ASP A 1 72 ? -2.141 11.539 -1.544 1.00 0.00 72 ASP A C 2
ATOM 2535 O O . ASP A 1 72 ? -1.312 10.763 -1.072 1.00 0.00 72 ASP A O 2
ATOM 2544 N N . GLY A 1 73 ? -1.849 12.717 -2.075 1.00 0.00 73 GLY A N 2
ATOM 2545 C CA . GLY A 1 73 ? -0.477 13.191 -2.137 1.00 0.00 73 GLY A CA 2
ATOM 2546 C C . GLY A 1 73 ? -0.382 14.655 -1.702 1.00 0.00 73 GLY A C 2
ATOM 2547 O O . GLY A 1 73 ? -1.133 15.500 -2.187 1.00 0.00 73 GLY A O 2
ATOM 2551 N N . ASN A 1 74 ? 0.546 14.909 -0.791 1.00 0.00 74 ASN A N 2
ATOM 2552 C CA . ASN A 1 74 ? 0.749 16.256 -0.285 1.00 0.00 74 ASN A CA 2
ATOM 2553 C C . ASN A 1 74 ? 2.238 16.474 -0.011 1.00 0.00 74 ASN A C 2
ATOM 2554 O O . ASN A 1 74 ? 2.918 15.580 0.490 1.00 0.00 74 ASN A O 2
ATOM 2564 N N . TYR A 1 75 ? 2.701 17.668 -0.350 1.00 0.00 75 TYR A N 2
ATOM 2565 C CA . TYR A 1 75 ? 4.097 18.015 -0.147 1.00 0.00 75 TYR A CA 2
ATOM 2566 C C . TYR A 1 75 ? 4.464 17.965 1.337 1.00 0.00 75 TYR A C 2
ATOM 2567 O O . TYR A 1 75 ? 5.642 17.968 1.690 1.00 0.00 75 TYR A O 2
ATOM 2584 N N . GLN A 1 76 ? 3.433 17.919 2.168 1.00 0.00 76 GLN A N 2
ATOM 2585 C CA . GLN A 1 76 ? 3.632 17.868 3.606 1.00 0.00 76 GLN A CA 2
ATOM 2586 C C . GLN A 1 76 ? 3.551 16.422 4.102 1.00 0.00 76 GLN A C 2
ATOM 2587 O O . GLN A 1 76 ? 3.955 16.124 5.226 1.00 0.00 76 GLN A O 2
ATOM 2599 N N . LEU A 1 77 ? 3.030 15.563 3.239 1.00 0.00 77 LEU A N 2
ATOM 2600 C CA . LEU A 1 77 ? 2.892 14.156 3.575 1.00 0.00 77 LEU A CA 2
ATOM 2601 C C . LEU A 1 77 ? 4.194 13.655 4.203 1.00 0.00 77 LEU A C 2
ATOM 2602 O O . LEU A 1 77 ? 4.173 12.969 5.223 1.00 0.00 77 LEU A O 2
ATOM 2617 N N . GLY A 1 78 ? 5.298 14.019 3.566 1.00 0.00 78 GLY A N 2
ATOM 2618 C CA . GLY A 1 78 ? 6.608 13.616 4.048 1.00 0.00 78 GLY A CA 2
ATOM 2619 C C . GLY A 1 78 ? 7.513 13.192 2.890 1.00 0.00 78 GLY A C 2
ATOM 2620 O O . GLY A 1 78 ? 8.711 12.987 3.076 1.00 0.00 78 GLY A O 2
ATOM 2624 N N . ARG A 1 79 ? 6.904 13.073 1.719 1.00 0.00 79 ARG A N 2
ATOM 2625 C CA . ARG A 1 79 ? 7.640 12.677 0.530 1.00 0.00 79 ARG A CA 2
ATOM 2626 C C . ARG A 1 79 ? 7.813 11.158 0.495 1.00 0.00 79 ARG A C 2
ATOM 2627 O O . ARG A 1 79 ? 8.929 10.659 0.351 1.00 0.00 79 ARG A O 2
ATOM 2644 N N . ASN A 1 80 ? 6.692 10.463 0.629 1.00 0.00 80 ASN A N 2
ATOM 2645 C CA . ASN A 1 80 ? 6.707 9.010 0.613 1.00 0.00 80 ASN A CA 2
ATOM 2646 C C . ASN A 1 80 ? 5.944 8.509 -0.615 1.00 0.00 80 ASN A C 2
ATOM 2647 O O . ASN A 1 80 ? 4.757 8.794 -0.771 1.00 0.00 80 ASN A O 2
ATOM 2657 N N . VAL A 1 81 ? 6.656 7.774 -1.455 1.00 0.00 81 VAL A N 2
ATOM 2658 C CA . VAL A 1 81 ? 6.062 7.231 -2.665 1.00 0.00 81 VAL A CA 2
ATOM 2659 C C . VAL A 1 81 ? 6.046 5.704 -2.580 1.00 0.00 81 VAL A C 2
ATOM 2660 O O . VAL A 1 81 ? 7.095 5.065 -2.646 1.00 0.00 81 VAL A O 2
ATOM 2673 N N . LEU A 1 82 ? 4.845 5.163 -2.435 1.00 0.00 82 LEU A N 2
ATOM 2674 C CA . LEU A 1 82 ? 4.680 3.722 -2.340 1.00 0.00 82 LEU A CA 2
ATOM 2675 C C . LEU A 1 82 ? 3.690 3.256 -3.410 1.00 0.00 82 LEU A C 2
ATOM 2676 O O . LEU A 1 82 ? 2.537 3.684 -3.422 1.00 0.00 82 LEU A O 2
ATOM 2691 N N . LEU A 1 83 ? 4.177 2.385 -4.281 1.00 0.00 83 LEU A N 2
ATOM 2692 C CA . LEU A 1 83 ? 3.350 1.855 -5.352 1.00 0.00 83 LEU A CA 2
ATOM 2693 C C . LEU A 1 83 ? 3.159 0.352 -5.147 1.00 0.00 83 LEU A C 2
ATOM 2694 O O . LEU A 1 83 ? 4.101 -0.424 -5.303 1.00 0.00 83 LEU A O 2
ATOM 2709 N N . LYS A 1 84 ? 1.934 -0.016 -4.801 1.00 0.00 84 LYS A N 2
ATOM 2710 C CA . LYS A 1 84 ? 1.608 -1.413 -4.572 1.00 0.00 84 LYS A CA 2
ATOM 2711 C C . LYS A 1 84 ? 0.428 -1.808 -5.461 1.00 0.00 84 LYS A C 2
ATOM 2712 O O . LYS A 1 84 ? -0.655 -1.233 -5.354 1.00 0.00 84 LYS A O 2
ATOM 2726 N N . ASN A 1 85 ? 0.675 -2.786 -6.319 1.00 0.00 85 ASN A N 2
ATOM 2727 C CA . ASN A 1 85 ? -0.355 -3.265 -7.227 1.00 0.00 85 ASN A CA 2
ATOM 2728 C C . ASN A 1 85 ? -0.696 -4.717 -6.883 1.00 0.00 85 ASN A C 2
ATOM 2729 O O . ASN A 1 85 ? 0.166 -5.592 -6.944 1.00 0.00 85 ASN A O 2
ATOM 2739 N N . GLY A 1 86 ? -1.955 -4.927 -6.530 1.00 0.00 86 GLY A N 2
ATOM 2740 C CA . GLY A 1 86 ? -2.422 -6.257 -6.177 1.00 0.00 86 GLY A CA 2
ATOM 2741 C C . GLY A 1 86 ? -3.462 -6.758 -7.181 1.00 0.00 86 GLY A C 2
ATOM 2742 O O . GLY A 1 86 ? -4.514 -6.143 -7.349 1.00 0.00 86 GLY A O 2
ATOM 2746 N N . GLU A 1 87 ? -3.132 -7.869 -7.823 1.00 0.00 87 GLU A N 2
ATOM 2747 C CA . GLU A 1 87 ? -4.024 -8.460 -8.805 1.00 0.00 87 GLU A CA 2
ATOM 2748 C C . GLU A 1 87 ? -4.389 -9.889 -8.400 1.00 0.00 87 GLU A C 2
ATOM 2749 O O . GLU A 1 87 ? -3.532 -10.772 -8.381 1.00 0.00 87 GLU A O 2
ATOM 2760 N N . ASP A 1 88 ? -5.663 -10.074 -8.085 1.00 0.00 88 ASP A N 2
ATOM 2761 C CA . ASP A 1 88 ? -6.153 -11.381 -7.681 1.00 0.00 88 ASP A CA 2
ATOM 2762 C C . ASP A 1 88 ? -7.614 -11.528 -8.108 1.00 0.00 88 ASP A C 2
ATOM 2763 O O . ASP A 1 88 ? -8.395 -10.584 -7.995 1.00 0.00 88 ASP A O 2
ATOM 2772 N N . ARG A 1 89 ? -7.940 -12.718 -8.588 1.00 0.00 89 ARG A N 2
ATOM 2773 C CA . ARG A 1 89 ? -9.295 -13.001 -9.031 1.00 0.00 89 ARG A CA 2
ATOM 2774 C C . ARG A 1 89 ? -9.718 -14.403 -8.586 1.00 0.00 89 ARG A C 2
ATOM 2775 O O . ARG A 1 89 ? -9.085 -15.392 -8.952 1.00 0.00 89 ARG A O 2
ATOM 2792 N N . LEU A 1 90 ? -10.786 -14.442 -7.802 1.00 0.00 90 LEU A N 2
ATOM 2793 C CA . LEU A 1 90 ? -11.301 -15.706 -7.303 1.00 0.00 90 LEU A CA 2
ATOM 2794 C C . LEU A 1 90 ? -12.813 -15.759 -7.528 1.00 0.00 90 LEU A C 2
ATOM 2795 O O . LEU A 1 90 ? -13.427 -14.754 -7.880 1.00 0.00 90 LEU A O 2
ATOM 2810 N N . ARG A 1 91 ? -13.369 -16.944 -7.315 1.00 0.00 91 ARG A N 2
ATOM 2811 C CA . ARG A 1 91 ? -14.797 -17.142 -7.489 1.00 0.00 91 ARG A CA 2
ATOM 2812 C C . ARG A 1 91 ? -15.573 -16.409 -6.392 1.00 0.00 91 ARG A C 2
ATOM 2813 O O . ARG A 1 91 ? -16.738 -16.062 -6.578 1.00 0.00 91 ARG A O 2
ATOM 2830 N N . PHE A 1 92 ? -14.895 -16.196 -5.274 1.00 0.00 92 PHE A N 2
ATOM 2831 C CA . PHE A 1 92 ? -15.506 -15.511 -4.148 1.00 0.00 92 PHE A CA 2
ATOM 2832 C C . PHE A 1 92 ? -15.661 -14.016 -4.434 1.00 0.00 92 PHE A C 2
ATOM 2833 O O . PHE A 1 92 ? -16.460 -13.338 -3.790 1.00 0.00 92 PHE A O 2
ATOM 2849 N N . TYR A 1 93 ? -14.886 -13.548 -5.400 1.00 0.00 93 TYR A N 2
ATOM 2850 C CA . TYR A 1 93 ? -14.927 -12.145 -5.780 1.00 0.00 93 TYR A CA 2
ATOM 2851 C C . TYR A 1 93 ? -15.453 -11.978 -7.206 1.00 0.00 93 TYR A C 2
ATOM 2852 O O . TYR A 1 93 ? -15.177 -12.805 -8.075 1.00 0.00 93 TYR A O 2
ATOM 2869 N N . VAL A 1 94 ? -16.203 -10.904 -7.404 1.00 0.00 94 VAL A N 2
ATOM 2870 C CA . VAL A 1 94 ? -16.771 -10.619 -8.711 1.00 0.00 94 VAL A CA 2
ATOM 2871 C C . VAL A 1 94 ? -15.961 -9.508 -9.383 1.00 0.00 94 VAL A C 2
ATOM 2872 O O . VAL A 1 94 ? -15.798 -9.505 -10.602 1.00 0.00 94 VAL A O 2
ATOM 2885 N N . LYS A 1 95 ? -15.474 -8.593 -8.558 1.00 0.00 95 LYS A N 2
ATOM 2886 C CA . LYS A 1 95 ? -14.685 -7.480 -9.057 1.00 0.00 95 LYS A CA 2
ATOM 2887 C C . LYS A 1 95 ? -13.212 -7.892 -9.119 1.00 0.00 95 LYS A C 2
ATOM 2888 O O . LYS A 1 95 ? -12.445 -7.350 -9.914 1.00 0.00 95 LYS A O 2
ATOM 2902 N N . PHE A 1 96 ? -12.862 -8.848 -8.271 1.00 0.00 96 PHE A N 2
ATOM 2903 C CA . PHE A 1 96 ? -11.496 -9.339 -8.221 1.00 0.00 96 PHE A CA 2
ATOM 2904 C C . PHE A 1 96 ? -10.495 -8.190 -8.356 1.00 0.00 96 PHE A C 2
ATOM 2905 O O . PHE A 1 96 ? -9.717 -8.148 -9.308 1.00 0.00 96 PHE A O 2
ATOM 2921 N N . GLY A 1 97 ? -10.547 -7.284 -7.390 1.00 0.00 97 GLY A N 2
ATOM 2922 C CA . GLY A 1 97 ? -9.655 -6.138 -7.389 1.00 0.00 97 GLY A CA 2
ATOM 2923 C C . GLY A 1 97 ? -9.990 -5.181 -8.535 1.00 0.00 97 GLY A C 2
ATOM 2924 O O . GLY A 1 97 ? -10.817 -5.497 -9.389 1.00 0.00 97 GLY A O 2
ATOM 2928 N N . PRO A 1 98 ? -9.312 -4.003 -8.517 1.00 0.00 98 PRO A N 2
ATOM 2929 C CA . PRO A 1 98 ? -9.530 -2.998 -9.543 1.00 0.00 98 PRO A CA 2
ATOM 2930 C C . PRO A 1 98 ? -8.858 -3.403 -10.857 1.00 0.00 98 PRO A C 2
ATOM 2931 O O . PRO A 1 98 ? -9.427 -3.218 -11.932 1.00 0.00 98 PRO A O 2
ATOM 2939 N N . GLY A 1 99 ? -7.657 -3.948 -10.727 1.00 0.00 99 GLY A N 2
ATOM 2940 C CA . GLY A 1 99 ? -6.902 -4.381 -11.891 1.00 0.00 99 GLY A CA 2
ATOM 2941 C C . GLY A 1 99 ? -5.498 -3.773 -11.890 1.00 0.00 99 GLY A C 2
ATOM 2942 O O . GLY A 1 99 ? -4.544 -4.406 -11.440 1.00 0.00 99 GLY A O 2
ATOM 2946 N N . ALA A 1 100 ? -5.415 -2.552 -12.399 1.00 0.00 100 ALA A N 2
ATOM 2947 C CA . ALA A 1 100 ? -4.144 -1.852 -12.462 1.00 0.00 100 ALA A CA 2
ATOM 2948 C C . ALA A 1 100 ? -4.237 -0.560 -11.647 1.00 0.00 100 ALA A C 2
ATOM 2949 O O . ALA A 1 100 ? -5.312 -0.198 -11.173 1.00 0.00 100 ALA A O 2
ATOM 2956 N N . VAL A 1 101 ? -3.095 0.098 -11.510 1.00 0.00 101 VAL A N 2
ATOM 2957 C CA . VAL A 1 101 ? -3.034 1.341 -10.761 1.00 0.00 101 VAL A CA 2
ATOM 2958 C C . VAL A 1 101 ? -3.938 2.380 -11.429 1.00 0.00 101 VAL A C 2
ATOM 2959 O O . VAL A 1 101 ? -4.742 3.028 -10.762 1.00 0.00 101 VAL A O 2
ATOM 2972 N N . ILE A 1 102 ? -3.775 2.504 -12.737 1.00 0.00 102 ILE A N 2
ATOM 2973 C CA . ILE A 1 102 ? -4.566 3.453 -13.503 1.00 0.00 102 ILE A CA 2
ATOM 2974 C C . ILE A 1 102 ? -6.034 3.335 -13.089 1.00 0.00 102 ILE A C 2
ATOM 2975 O O . ILE A 1 102 ? -6.755 4.331 -13.058 1.00 0.00 102 ILE A O 2
ATOM 2990 N N . LYS A 1 103 ? -6.434 2.110 -12.785 1.00 0.00 103 LYS A N 2
ATOM 2991 C CA . LYS A 1 103 ? -7.804 1.849 -12.375 1.00 0.00 103 LYS A CA 2
ATOM 2992 C C . LYS A 1 103 ? -8.077 2.554 -11.045 1.00 0.00 103 LYS A C 2
ATOM 2993 O O . LYS A 1 103 ? -9.020 3.336 -10.935 1.00 0.00 103 LYS A O 2
ATOM 3007 N N . GLU A 1 104 ? -7.234 2.253 -10.068 1.00 0.00 104 GLU A N 2
ATOM 3008 C CA . GLU A 1 104 ? -7.372 2.848 -8.750 1.00 0.00 104 GLU A CA 2
ATOM 3009 C C . GLU A 1 104 ? -7.632 4.351 -8.871 1.00 0.00 104 GLU A C 2
ATOM 3010 O O . GLU A 1 104 ? -8.372 4.923 -8.072 1.00 0.00 104 GLU A O 2
ATOM 3021 N N . PHE A 1 105 ? -7.009 4.948 -9.876 1.00 0.00 105 PHE A N 2
ATOM 3022 C CA . PHE A 1 105 ? -7.163 6.374 -10.111 1.00 0.00 105 PHE A CA 2
ATOM 3023 C C . PHE A 1 105 ? -8.638 6.781 -10.060 1.00 0.00 105 PHE A C 2
ATOM 3024 O O . PHE A 1 105 ? -8.974 7.846 -9.547 1.00 0.00 105 PHE A O 2
ATOM 3040 N N . LYS A 1 106 ? -9.478 5.910 -10.600 1.00 0.00 106 LYS A N 2
ATOM 3041 C CA . LYS A 1 106 ? -10.908 6.165 -10.623 1.00 0.00 106 LYS A CA 2
ATOM 3042 C C . LYS A 1 106 ? -11.330 6.801 -9.295 1.00 0.00 106 LYS A C 2
ATOM 3043 O O . LYS A 1 106 ? -12.265 7.599 -9.255 1.00 0.00 106 LYS A O 2
ATOM 3057 N N . ILE A 1 107 ? -10.618 6.425 -8.243 1.00 0.00 107 ILE A N 2
ATOM 3058 C CA . ILE A 1 107 ? -10.906 6.948 -6.919 1.00 0.00 107 ILE A CA 2
ATOM 3059 C C . ILE A 1 107 ? -11.177 8.450 -7.017 1.00 0.00 107 ILE A C 2
ATOM 3060 O O . ILE A 1 107 ? -11.916 9.006 -6.206 1.00 0.00 107 ILE A O 2
ATOM 3075 N N . THR A 1 108 ? -10.563 9.066 -8.017 1.00 0.00 108 THR A N 2
ATOM 3076 C CA . THR A 1 108 ? -10.729 10.494 -8.231 1.00 0.00 108 THR A CA 2
ATOM 3077 C C . THR A 1 108 ? -10.931 10.790 -9.719 1.00 0.00 108 THR A C 2
ATOM 3078 O O . THR A 1 108 ? -11.936 11.383 -10.106 1.00 0.00 108 THR A O 2
ATOM 3089 N N . ASP A 1 109 ? -9.959 10.363 -10.512 1.00 0.00 109 ASP A N 2
ATOM 3090 C CA . ASP A 1 109 ? -10.018 10.575 -11.947 1.00 0.00 109 ASP A CA 2
ATOM 3091 C C . ASP A 1 109 ? -11.403 10.176 -12.461 1.00 0.00 109 ASP A C 2
ATOM 3092 O O . ASP A 1 109 ? -11.838 10.647 -13.511 1.00 0.00 109 ASP A O 2
ATOM 3101 N N . MET A 1 1 ? 8.464 14.720 -5.677 1.00 0.00 1 MET A N 3
ATOM 3102 C CA . MET A 1 1 ? 7.062 14.370 -5.531 1.00 0.00 1 MET A CA 3
ATOM 3103 C C . MET A 1 1 ? 6.899 13.076 -4.730 1.00 0.00 1 MET A C 3
ATOM 3104 O O . MET A 1 1 ? 7.781 12.218 -4.745 1.00 0.00 1 MET A O 3
ATOM 3116 N N . SER A 1 2 ? 5.766 12.977 -4.051 1.00 0.00 2 SER A N 3
ATOM 3117 C CA . SER A 1 2 ? 5.477 11.802 -3.245 1.00 0.00 2 SER A CA 3
ATOM 3118 C C . SER A 1 2 ? 4.001 11.423 -3.384 1.00 0.00 2 SER A C 3
ATOM 3119 O O . SER A 1 2 ? 3.123 12.276 -3.256 1.00 0.00 2 SER A O 3
ATOM 3126 N N . GLU A 1 3 ? 3.772 10.144 -3.643 1.00 0.00 3 GLU A N 3
ATOM 3127 C CA . GLU A 1 3 ? 2.418 9.642 -3.800 1.00 0.00 3 GLU A CA 3
ATOM 3128 C C . GLU A 1 3 ? 2.310 8.221 -3.242 1.00 0.00 3 GLU A C 3
ATOM 3129 O O . GLU A 1 3 ? 3.144 7.368 -3.543 1.00 0.00 3 GLU A O 3
ATOM 3140 N N . VAL A 1 4 ? 1.278 8.013 -2.438 1.00 0.00 4 VAL A N 3
ATOM 3141 C CA . VAL A 1 4 ? 1.051 6.710 -1.835 1.00 0.00 4 VAL A CA 3
ATOM 3142 C C . VAL A 1 4 ? -0.265 6.133 -2.359 1.00 0.00 4 VAL A C 3
ATOM 3143 O O . VAL A 1 4 ? -1.307 6.780 -2.277 1.00 0.00 4 VAL A O 3
ATOM 3156 N N . ASN A 1 5 ? -0.174 4.922 -2.888 1.00 0.00 5 ASN A N 3
ATOM 3157 C CA . ASN A 1 5 ? -1.344 4.249 -3.426 1.00 0.00 5 ASN A CA 3
ATOM 3158 C C . ASN A 1 5 ? -1.291 2.766 -3.055 1.00 0.00 5 ASN A C 3
ATOM 3159 O O . ASN A 1 5 ? -0.232 2.144 -3.122 1.00 0.00 5 ASN A O 3
ATOM 3169 N N . ILE A 1 6 ? -2.447 2.242 -2.673 1.00 0.00 6 ILE A N 3
ATOM 3170 C CA . ILE A 1 6 ? -2.545 0.843 -2.292 1.00 0.00 6 ILE A CA 3
ATOM 3171 C C . ILE A 1 6 ? -3.819 0.244 -2.891 1.00 0.00 6 ILE A C 3
ATOM 3172 O O . ILE A 1 6 ? -4.884 0.856 -2.833 1.00 0.00 6 ILE A O 3
ATOM 3187 N N . VAL A 1 7 ? -3.667 -0.946 -3.454 1.00 0.00 7 VAL A N 3
ATOM 3188 C CA . VAL A 1 7 ? -4.792 -1.634 -4.063 1.00 0.00 7 VAL A CA 3
ATOM 3189 C C . VAL A 1 7 ? -4.660 -3.138 -3.814 1.00 0.00 7 VAL A C 3
ATOM 3190 O O . VAL A 1 7 ? -3.682 -3.756 -4.231 1.00 0.00 7 VAL A O 3
ATOM 3203 N N . VAL A 1 8 ? -5.659 -3.683 -3.135 1.00 0.00 8 VAL A N 3
ATOM 3204 C CA . VAL A 1 8 ? -5.666 -5.102 -2.826 1.00 0.00 8 VAL A CA 3
ATOM 3205 C C . VAL A 1 8 ? -7.068 -5.666 -3.066 1.00 0.00 8 VAL A C 3
ATOM 3206 O O . VAL A 1 8 ? -8.000 -5.358 -2.324 1.00 0.00 8 VAL A O 3
ATOM 3219 N N . ASN A 1 9 ? -7.173 -6.480 -4.106 1.00 0.00 9 ASN A N 3
ATOM 3220 C CA . ASN A 1 9 ? -8.446 -7.088 -4.454 1.00 0.00 9 ASN A CA 3
ATOM 3221 C C . ASN A 1 9 ? -8.336 -8.608 -4.311 1.00 0.00 9 ASN A C 3
ATOM 3222 O O . ASN A 1 9 ? -7.632 -9.257 -5.082 1.00 0.00 9 ASN A O 3
ATOM 3232 N N . GLY A 1 10 ? -9.043 -9.130 -3.319 1.00 0.00 10 GLY A N 3
ATOM 3233 C CA . GLY A 1 10 ? -9.034 -10.560 -3.066 1.00 0.00 10 GLY A CA 3
ATOM 3234 C C . GLY A 1 10 ? -8.210 -10.891 -1.820 1.00 0.00 10 GLY A C 3
ATOM 3235 O O . GLY A 1 10 ? -7.957 -12.059 -1.531 1.00 0.00 10 GLY A O 3
ATOM 3239 N N . ARG A 1 11 ? -7.812 -9.841 -1.117 1.00 0.00 11 ARG A N 3
ATOM 3240 C CA . ARG A 1 11 ? -7.022 -10.006 0.091 1.00 0.00 11 ARG A CA 3
ATOM 3241 C C . ARG A 1 11 ? -5.835 -10.933 -0.173 1.00 0.00 11 ARG A C 3
ATOM 3242 O O . ARG A 1 11 ? -5.699 -11.973 0.470 1.00 0.00 11 ARG A O 3
ATOM 3259 N N . GLU A 1 12 ? -5.005 -10.524 -1.121 1.00 0.00 12 GLU A N 3
ATOM 3260 C CA . GLU A 1 12 ? -3.833 -11.305 -1.480 1.00 0.00 12 GLU A CA 3
ATOM 3261 C C . GLU A 1 12 ? -2.560 -10.596 -1.015 1.00 0.00 12 GLU A C 3
ATOM 3262 O O . GLU A 1 12 ? -2.546 -9.375 -0.857 1.00 0.00 12 GLU A O 3
ATOM 3273 N N . ALA A 1 13 ? -1.519 -11.390 -0.809 1.00 0.00 13 ALA A N 3
ATOM 3274 C CA . ALA A 1 13 ? -0.244 -10.853 -0.366 1.00 0.00 13 ALA A CA 3
ATOM 3275 C C . ALA A 1 13 ? 0.892 -11.657 -1.001 1.00 0.00 13 ALA A C 3
ATOM 3276 O O . ALA A 1 13 ? 0.706 -12.816 -1.368 1.00 0.00 13 ALA A O 3
ATOM 3283 N N . GLY A 1 14 ? 2.042 -11.010 -1.112 1.00 0.00 14 GLY A N 3
ATOM 3284 C CA . GLY A 1 14 ? 3.208 -11.651 -1.698 1.00 0.00 14 GLY A CA 3
ATOM 3285 C C . GLY A 1 14 ? 4.309 -10.629 -1.985 1.00 0.00 14 GLY A C 3
ATOM 3286 O O . GLY A 1 14 ? 4.698 -10.437 -3.137 1.00 0.00 14 GLY A O 3
ATOM 3290 N N . SER A 1 15 ? 4.781 -9.998 -0.920 1.00 0.00 15 SER A N 3
ATOM 3291 C CA . SER A 1 15 ? 5.829 -9.000 -1.043 1.00 0.00 15 SER A CA 3
ATOM 3292 C C . SER A 1 15 ? 6.713 -9.012 0.205 1.00 0.00 15 SER A C 3
ATOM 3293 O O . SER A 1 15 ? 6.484 -9.795 1.125 1.00 0.00 15 SER A O 3
ATOM 3300 N N . LYS A 1 16 ? 7.706 -8.133 0.198 1.00 0.00 16 LYS A N 3
ATOM 3301 C CA . LYS A 1 16 ? 8.624 -8.032 1.318 1.00 0.00 16 LYS A CA 3
ATOM 3302 C C . LYS A 1 16 ? 8.007 -7.144 2.400 1.00 0.00 16 LYS A C 3
ATOM 3303 O O . LYS A 1 16 ? 8.707 -6.678 3.299 1.00 0.00 16 LYS A O 3
ATOM 3317 N N . SER A 1 17 ? 6.705 -6.935 2.278 1.00 0.00 17 SER A N 3
ATOM 3318 C CA . SER A 1 17 ? 5.986 -6.110 3.234 1.00 0.00 17 SER A CA 3
ATOM 3319 C C . SER A 1 17 ? 5.633 -6.933 4.473 1.00 0.00 17 SER A C 3
ATOM 3320 O O . SER A 1 17 ? 4.836 -6.500 5.305 1.00 0.00 17 SER A O 3
ATOM 3327 N N . LYS A 1 18 ? 6.242 -8.107 4.560 1.00 0.00 18 LYS A N 3
ATOM 3328 C CA . LYS A 1 18 ? 6.002 -8.995 5.684 1.00 0.00 18 LYS A CA 3
ATOM 3329 C C . LYS A 1 18 ? 6.898 -8.583 6.854 1.00 0.00 18 LYS A C 3
ATOM 3330 O O . LYS A 1 18 ? 6.554 -8.807 8.013 1.00 0.00 18 LYS A O 3
ATOM 3344 N N . GLY A 1 19 ? 8.032 -7.989 6.509 1.00 0.00 19 GLY A N 3
ATOM 3345 C CA . GLY A 1 19 ? 8.980 -7.545 7.515 1.00 0.00 19 GLY A CA 3
ATOM 3346 C C . GLY A 1 19 ? 8.520 -6.237 8.163 1.00 0.00 19 GLY A C 3
ATOM 3347 O O . GLY A 1 19 ? 7.321 -5.988 8.284 1.00 0.00 19 GLY A O 3
ATOM 3351 N N . CYS A 1 20 ? 9.497 -5.436 8.563 1.00 0.00 20 CYS A N 3
ATOM 3352 C CA . CYS A 1 20 ? 9.208 -4.160 9.194 1.00 0.00 20 CYS A CA 3
ATOM 3353 C C . CYS A 1 20 ? 9.080 -3.100 8.098 1.00 0.00 20 CYS A C 3
ATOM 3354 O O . CYS A 1 20 ? 9.361 -3.371 6.932 1.00 0.00 20 CYS A O 3
ATOM 3361 N N . ALA A 1 21 ? 8.655 -1.916 8.513 1.00 0.00 21 ALA A N 3
ATOM 3362 C CA . ALA A 1 21 ? 8.485 -0.813 7.581 1.00 0.00 21 ALA A CA 3
ATOM 3363 C C . ALA A 1 21 ? 9.858 -0.246 7.215 1.00 0.00 21 ALA A C 3
ATOM 3364 O O . ALA A 1 21 ? 10.056 0.240 6.102 1.00 0.00 21 ALA A O 3
ATOM 3371 N N . LEU A 1 22 ? 10.771 -0.325 8.172 1.00 0.00 22 LEU A N 3
ATOM 3372 C CA . LEU A 1 22 ? 12.119 0.175 7.965 1.00 0.00 22 LEU A CA 3
ATOM 3373 C C . LEU A 1 22 ? 12.959 -0.905 7.278 1.00 0.00 22 LEU A C 3
ATOM 3374 O O . LEU A 1 22 ? 13.477 -0.692 6.184 1.00 0.00 22 LEU A O 3
ATOM 3389 N N . CYS A 1 23 ? 13.067 -2.041 7.951 1.00 0.00 23 CYS A N 3
ATOM 3390 C CA . CYS A 1 23 ? 13.834 -3.155 7.421 1.00 0.00 23 CYS A CA 3
ATOM 3391 C C . CYS A 1 23 ? 12.875 -4.316 7.154 1.00 0.00 23 CYS A C 3
ATOM 3392 O O . CYS A 1 23 ? 11.700 -4.250 7.511 1.00 0.00 23 CYS A O 3
ATOM 3399 N N . GLY A 1 24 ? 13.411 -5.354 6.527 1.00 0.00 24 GLY A N 3
ATOM 3400 C CA . GLY A 1 24 ? 12.617 -6.527 6.208 1.00 0.00 24 GLY A CA 3
ATOM 3401 C C . GLY A 1 24 ? 13.424 -7.810 6.422 1.00 0.00 24 GLY A C 3
ATOM 3402 O O . GLY A 1 24 ? 13.919 -8.402 5.465 1.00 0.00 24 GLY A O 3
ATOM 3406 N N . ALA A 1 25 ? 13.529 -8.200 7.683 1.00 0.00 25 ALA A N 3
ATOM 3407 C CA . ALA A 1 25 ? 14.267 -9.401 8.035 1.00 0.00 25 ALA A CA 3
ATOM 3408 C C . ALA A 1 25 ? 13.286 -10.479 8.501 1.00 0.00 25 ALA A C 3
ATOM 3409 O O . ALA A 1 25 ? 13.413 -11.644 8.125 1.00 0.00 25 ALA A O 3
ATOM 3416 N N . THR A 1 26 ? 12.329 -10.053 9.312 1.00 0.00 26 THR A N 3
ATOM 3417 C CA . THR A 1 26 ? 11.327 -10.966 9.833 1.00 0.00 26 THR A CA 3
ATOM 3418 C C . THR A 1 26 ? 10.120 -11.027 8.895 1.00 0.00 26 THR A C 3
ATOM 3419 O O . THR A 1 26 ? 10.087 -10.338 7.877 1.00 0.00 26 THR A O 3
ATOM 3430 N N . TRP A 1 27 ? 9.159 -11.857 9.271 1.00 0.00 27 TRP A N 3
ATOM 3431 C CA . TRP A 1 27 ? 7.953 -12.016 8.476 1.00 0.00 27 TRP A CA 3
ATOM 3432 C C . TRP A 1 27 ? 6.782 -12.245 9.433 1.00 0.00 27 TRP A C 3
ATOM 3433 O O . TRP A 1 27 ? 6.986 -12.531 10.612 1.00 0.00 27 TRP A O 3
ATOM 3453 N N . GLY A 1 28 ? 5.581 -12.112 8.890 1.00 0.00 28 GLY A N 3
ATOM 3454 C CA . GLY A 1 28 ? 4.377 -12.303 9.681 1.00 0.00 28 GLY A CA 3
ATOM 3455 C C . GLY A 1 28 ? 3.141 -11.811 8.925 1.00 0.00 28 GLY A C 3
ATOM 3456 O O . GLY A 1 28 ? 2.686 -10.688 9.134 1.00 0.00 28 GLY A O 3
ATOM 3460 N N . ASP A 1 29 ? 2.633 -12.678 8.060 1.00 0.00 29 ASP A N 3
ATOM 3461 C CA . ASP A 1 29 ? 1.458 -12.346 7.273 1.00 0.00 29 ASP A CA 3
ATOM 3462 C C . ASP A 1 29 ? 0.210 -12.464 8.150 1.00 0.00 29 ASP A C 3
ATOM 3463 O O . ASP A 1 29 ? -0.898 -12.170 7.702 1.00 0.00 29 ASP A O 3
ATOM 3472 N N . TYR A 1 30 ? 0.431 -12.895 9.383 1.00 0.00 30 TYR A N 3
ATOM 3473 C CA . TYR A 1 30 ? -0.662 -13.055 10.328 1.00 0.00 30 TYR A CA 3
ATOM 3474 C C . TYR A 1 30 ? -1.394 -11.730 10.548 1.00 0.00 30 TYR A C 3
ATOM 3475 O O . TYR A 1 30 ? -2.569 -11.719 10.912 1.00 0.00 30 TYR A O 3
ATOM 3492 N N . HIS A 1 31 ? -0.669 -10.645 10.319 1.00 0.00 31 HIS A N 3
ATOM 3493 C CA . HIS A 1 31 ? -1.235 -9.317 10.488 1.00 0.00 31 HIS A CA 3
ATOM 3494 C C . HIS A 1 31 ? -1.397 -8.650 9.120 1.00 0.00 31 HIS A C 3
ATOM 3495 O O . HIS A 1 31 ? -1.067 -9.241 8.094 1.00 0.00 31 HIS A O 3
ATOM 3508 N N . ALA A 1 32 ? -1.905 -7.426 9.151 1.00 0.00 32 ALA A N 3
ATOM 3509 C CA . ALA A 1 32 ? -2.114 -6.673 7.927 1.00 0.00 32 ALA A CA 3
ATOM 3510 C C . ALA A 1 32 ? -1.011 -5.622 7.785 1.00 0.00 32 ALA A C 3
ATOM 3511 O O . ALA A 1 32 ? -0.237 -5.400 8.715 1.00 0.00 32 ALA A O 3
ATOM 3518 N N . ASP A 1 33 ? -0.973 -5.005 6.613 1.00 0.00 33 ASP A N 3
ATOM 3519 C CA . ASP A 1 33 ? 0.023 -3.984 6.336 1.00 0.00 33 ASP A CA 3
ATOM 3520 C C . ASP A 1 33 ? -0.678 -2.649 6.080 1.00 0.00 33 ASP A C 3
ATOM 3521 O O . ASP A 1 33 ? -1.865 -2.619 5.761 1.00 0.00 33 ASP A O 3
ATOM 3530 N N . PHE A 1 34 ? 0.086 -1.577 6.231 1.00 0.00 34 PHE A N 3
ATOM 3531 C CA . PHE A 1 34 ? -0.448 -0.242 6.020 1.00 0.00 34 PHE A CA 3
ATOM 3532 C C . PHE A 1 34 ? -0.259 0.200 4.568 1.00 0.00 34 PHE A C 3
ATOM 3533 O O . PHE A 1 34 ? 0.335 -0.521 3.767 1.00 0.00 34 PHE A O 3
ATOM 3549 N N . LEU A 1 35 ? -0.774 1.384 4.272 1.00 0.00 35 LEU A N 3
ATOM 3550 C CA . LEU A 1 35 ? -0.671 1.932 2.929 1.00 0.00 35 LEU A CA 3
ATOM 3551 C C . LEU A 1 35 ? 0.789 1.879 2.474 1.00 0.00 35 LEU A C 3
ATOM 3552 O O . LEU A 1 35 ? 1.070 1.873 1.276 1.00 0.00 35 LEU A O 3
ATOM 3567 N N . GLY A 1 36 ? 1.681 1.840 3.453 1.00 0.00 36 GLY A N 3
ATOM 3568 C CA . GLY A 1 36 ? 3.105 1.787 3.168 1.00 0.00 36 GLY A CA 3
ATOM 3569 C C . GLY A 1 36 ? 3.569 0.344 2.959 1.00 0.00 36 GLY A C 3
ATOM 3570 O O . GLY A 1 36 ? 4.767 0.065 2.977 1.00 0.00 36 GLY A O 3
ATOM 3574 N N . GLU A 1 37 ? 2.596 -0.535 2.767 1.00 0.00 37 GLU A N 3
ATOM 3575 C CA . GLU A 1 37 ? 2.890 -1.942 2.555 1.00 0.00 37 GLU A CA 3
ATOM 3576 C C . GLU A 1 37 ? 4.025 -2.392 3.477 1.00 0.00 37 GLU A C 3
ATOM 3577 O O . GLU A 1 37 ? 5.112 -2.731 3.010 1.00 0.00 37 GLU A O 3
ATOM 3588 N N . ASP A 1 38 ? 3.734 -2.380 4.770 1.00 0.00 38 ASP A N 3
ATOM 3589 C CA . ASP A 1 38 ? 4.718 -2.782 5.761 1.00 0.00 38 ASP A CA 3
ATOM 3590 C C . ASP A 1 38 ? 4.010 -3.502 6.911 1.00 0.00 38 ASP A C 3
ATOM 3591 O O . ASP A 1 38 ? 2.881 -3.161 7.261 1.00 0.00 38 ASP A O 3
ATOM 3600 N N . LEU A 1 39 ? 4.703 -4.486 7.467 1.00 0.00 39 LEU A N 3
ATOM 3601 C CA . LEU A 1 39 ? 4.155 -5.256 8.571 1.00 0.00 39 LEU A CA 3
ATOM 3602 C C . LEU A 1 39 ? 4.848 -4.842 9.870 1.00 0.00 39 LEU A C 3
ATOM 3603 O O . LEU A 1 39 ? 6.068 -4.952 9.989 1.00 0.00 39 LEU A O 3
ATOM 3618 N N . PHE A 1 40 ? 4.041 -4.376 10.811 1.00 0.00 40 PHE A N 3
ATOM 3619 C CA . PHE A 1 40 ? 4.562 -3.945 12.097 1.00 0.00 40 PHE A CA 3
ATOM 3620 C C . PHE A 1 40 ? 4.263 -4.979 13.185 1.00 0.00 40 PHE A C 3
ATOM 3621 O O . PHE A 1 40 ? 4.858 -4.945 14.260 1.00 0.00 40 PHE A O 3
ATOM 3637 N N . PHE A 1 41 ? 3.340 -5.876 12.866 1.00 0.00 41 PHE A N 3
ATOM 3638 C CA . PHE A 1 41 ? 2.954 -6.918 13.801 1.00 0.00 41 PHE A CA 3
ATOM 3639 C C . PHE A 1 41 ? 4.155 -7.789 14.177 1.00 0.00 41 PHE A C 3
ATOM 3640 O O . PHE A 1 41 ? 4.097 -8.550 15.142 1.00 0.00 41 PHE A O 3
ATOM 3656 N N . CYS A 1 42 ? 5.215 -7.650 13.394 1.00 0.00 42 CYS A N 3
ATOM 3657 C CA . CYS A 1 42 ? 6.427 -8.414 13.632 1.00 0.00 42 CYS A CA 3
ATOM 3658 C C . CYS A 1 42 ? 7.056 -7.924 14.938 1.00 0.00 42 CYS A C 3
ATOM 3659 O O . CYS A 1 42 ? 7.226 -8.699 15.878 1.00 0.00 42 CYS A O 3
ATOM 3666 N N . CYS A 1 43 ? 7.383 -6.641 14.955 1.00 0.00 43 CYS A N 3
ATOM 3667 C CA . CYS A 1 43 ? 7.989 -6.039 16.130 1.00 0.00 43 CYS A CA 3
ATOM 3668 C C . CYS A 1 43 ? 6.969 -5.089 16.764 1.00 0.00 43 CYS A C 3
ATOM 3669 O O . CYS A 1 43 ? 6.582 -5.268 17.917 1.00 0.00 43 CYS A O 3
ATOM 3676 N N . ASP A 1 44 ? 6.564 -4.100 15.980 1.00 0.00 44 ASP A N 3
ATOM 3677 C CA . ASP A 1 44 ? 5.598 -3.122 16.450 1.00 0.00 44 ASP A CA 3
ATOM 3678 C C . ASP A 1 44 ? 6.292 -2.135 17.389 1.00 0.00 44 ASP A C 3
ATOM 3679 O O . ASP A 1 44 ? 5.632 -1.393 18.115 1.00 0.00 44 ASP A O 3
ATOM 3688 N N . ILE A 1 45 ? 7.617 -2.156 17.344 1.00 0.00 45 ILE A N 3
ATOM 3689 C CA . ILE A 1 45 ? 8.408 -1.272 18.182 1.00 0.00 45 ILE A CA 3
ATOM 3690 C C . ILE A 1 45 ? 8.951 -0.121 17.332 1.00 0.00 45 ILE A C 3
ATOM 3691 O O . ILE A 1 45 ? 8.625 1.041 17.573 1.00 0.00 45 ILE A O 3
ATOM 3706 N N . CYS A 1 46 ? 9.768 -0.484 16.355 1.00 0.00 46 CYS A N 3
ATOM 3707 C CA . CYS A 1 46 ? 10.359 0.503 15.468 1.00 0.00 46 CYS A CA 3
ATOM 3708 C C . CYS A 1 46 ? 9.484 0.612 14.217 1.00 0.00 46 CYS A C 3
ATOM 3709 O O . CYS A 1 46 ? 9.664 1.516 13.404 1.00 0.00 46 CYS A O 3
ATOM 3716 N N . ALA A 1 47 ? 8.553 -0.325 14.103 1.00 0.00 47 ALA A N 3
ATOM 3717 C CA . ALA A 1 47 ? 7.649 -0.347 12.966 1.00 0.00 47 ALA A CA 3
ATOM 3718 C C . ALA A 1 47 ? 6.307 0.264 13.374 1.00 0.00 47 ALA A C 3
ATOM 3719 O O . ALA A 1 47 ? 6.061 0.498 14.558 1.00 0.00 47 ALA A O 3
ATOM 3726 N N . ALA A 1 48 ? 5.473 0.506 12.374 1.00 0.00 48 ALA A N 3
ATOM 3727 C CA . ALA A 1 48 ? 4.163 1.086 12.614 1.00 0.00 48 ALA A CA 3
ATOM 3728 C C . ALA A 1 48 ? 4.328 2.535 13.078 1.00 0.00 48 ALA A C 3
ATOM 3729 O O . ALA A 1 48 ? 3.972 2.874 14.205 1.00 0.00 48 ALA A O 3
ATOM 3736 N N . GLU A 1 49 ? 4.867 3.350 12.184 1.00 0.00 49 GLU A N 3
ATOM 3737 C CA . GLU A 1 49 ? 5.084 4.754 12.488 1.00 0.00 49 GLU A CA 3
ATOM 3738 C C . GLU A 1 49 ? 3.806 5.556 12.234 1.00 0.00 49 GLU A C 3
ATOM 3739 O O . GLU A 1 49 ? 3.051 5.251 11.312 1.00 0.00 49 GLU A O 3
ATOM 3750 N N . PHE A 1 50 ? 3.603 6.565 13.068 1.00 0.00 50 PHE A N 3
ATOM 3751 C CA . PHE A 1 50 ? 2.429 7.412 12.945 1.00 0.00 50 PHE A CA 3
ATOM 3752 C C . PHE A 1 50 ? 2.592 8.413 11.800 1.00 0.00 50 PHE A C 3
ATOM 3753 O O . PHE A 1 50 ? 1.622 9.039 11.374 1.00 0.00 50 PHE A O 3
ATOM 3769 N N . MET A 1 51 ? 3.826 8.534 11.333 1.00 0.00 51 MET A N 3
ATOM 3770 C CA . MET A 1 51 ? 4.130 9.448 10.246 1.00 0.00 51 MET A CA 3
ATOM 3771 C C . MET A 1 51 ? 3.155 9.258 9.081 1.00 0.00 51 MET A C 3
ATOM 3772 O O . MET A 1 51 ? 2.984 10.153 8.256 1.00 0.00 51 MET A O 3
ATOM 3784 N N . ASN A 1 52 ? 2.542 8.084 9.052 1.00 0.00 52 ASN A N 3
ATOM 3785 C CA . ASN A 1 52 ? 1.588 7.763 8.003 1.00 0.00 52 ASN A CA 3
ATOM 3786 C C . ASN A 1 52 ? 0.199 8.250 8.416 1.00 0.00 52 ASN A C 3
ATOM 3787 O O . ASN A 1 52 ? 0.006 8.707 9.541 1.00 0.00 52 ASN A O 3
ATOM 3797 N N . MET A 1 53 ? -0.736 8.133 7.484 1.00 0.00 53 MET A N 3
ATOM 3798 C CA . MET A 1 53 ? -2.103 8.556 7.737 1.00 0.00 53 MET A CA 3
ATOM 3799 C C . MET A 1 53 ? -2.900 7.446 8.426 1.00 0.00 53 MET A C 3
ATOM 3800 O O . MET A 1 53 ? -2.537 6.274 8.344 1.00 0.00 53 MET A O 3
ATOM 3812 N N . MET A 1 54 ? -3.973 7.855 9.088 1.00 0.00 54 MET A N 3
ATOM 3813 C CA . MET A 1 54 ? -4.825 6.911 9.789 1.00 0.00 54 MET A CA 3
ATOM 3814 C C . MET A 1 54 ? -5.499 5.947 8.809 1.00 0.00 54 MET A C 3
ATOM 3815 O O . MET A 1 54 ? -5.579 4.748 9.069 1.00 0.00 54 MET A O 3
ATOM 3827 N N . ASP A 1 55 ? -5.965 6.509 7.704 1.00 0.00 55 ASP A N 3
ATOM 3828 C CA . ASP A 1 55 ? -6.628 5.714 6.684 1.00 0.00 55 ASP A CA 3
ATOM 3829 C C . ASP A 1 55 ? -5.819 4.442 6.427 1.00 0.00 55 ASP A C 3
ATOM 3830 O O . ASP A 1 55 ? -6.388 3.383 6.165 1.00 0.00 55 ASP A O 3
ATOM 3839 N N . GLU A 1 56 ? -4.505 4.588 6.512 1.00 0.00 56 GLU A N 3
ATOM 3840 C CA . GLU A 1 56 ? -3.611 3.463 6.291 1.00 0.00 56 GLU A CA 3
ATOM 3841 C C . GLU A 1 56 ? -4.119 2.228 7.038 1.00 0.00 56 GLU A C 3
ATOM 3842 O O . GLU A 1 56 ? -4.177 1.137 6.473 1.00 0.00 56 GLU A O 3
ATOM 3853 N N . ALA A 1 57 ? -4.476 2.441 8.296 1.00 0.00 57 ALA A N 3
ATOM 3854 C CA . ALA A 1 57 ? -4.977 1.359 9.126 1.00 0.00 57 ALA A CA 3
ATOM 3855 C C . ALA A 1 57 ? -6.307 0.860 8.556 1.00 0.00 57 ALA A C 3
ATOM 3856 O O . ALA A 1 57 ? -6.527 -0.347 8.451 1.00 0.00 57 ALA A O 3
ATOM 3863 N N . PHE A 1 58 ? -7.158 1.811 8.204 1.00 0.00 58 PHE A N 3
ATOM 3864 C CA . PHE A 1 58 ? -8.459 1.483 7.648 1.00 0.00 58 PHE A CA 3
ATOM 3865 C C . PHE A 1 58 ? -8.335 0.428 6.548 1.00 0.00 58 PHE A C 3
ATOM 3866 O O . PHE A 1 58 ? -9.151 -0.489 6.466 1.00 0.00 58 PHE A O 3
ATOM 3882 N N . LYS A 1 59 ? -7.308 0.591 5.727 1.00 0.00 59 LYS A N 3
ATOM 3883 C CA . LYS A 1 59 ? -7.066 -0.336 4.635 1.00 0.00 59 LYS A CA 3
ATOM 3884 C C . LYS A 1 59 ? -7.215 -1.769 5.147 1.00 0.00 59 LYS A C 3
ATOM 3885 O O . LYS A 1 59 ? -7.852 -2.600 4.501 1.00 0.00 59 LYS A O 3
ATOM 3899 N N . HIS A 1 60 ? -6.618 -2.016 6.303 1.00 0.00 60 HIS A N 3
ATOM 3900 C CA . HIS A 1 60 ? -6.677 -3.336 6.909 1.00 0.00 60 HIS A CA 3
ATOM 3901 C C . HIS A 1 60 ? -8.136 -3.770 7.054 1.00 0.00 60 HIS A C 3
ATOM 3902 O O . HIS A 1 60 ? -8.522 -4.836 6.579 1.00 0.00 60 HIS A O 3
ATOM 3915 N N . THR A 1 61 ? -8.910 -2.919 7.714 1.00 0.00 61 THR A N 3
ATOM 3916 C CA . THR A 1 61 ? -10.320 -3.202 7.928 1.00 0.00 61 THR A CA 3
ATOM 3917 C C . THR A 1 61 ? -11.065 -3.234 6.592 1.00 0.00 61 THR A C 3
ATOM 3918 O O . THR A 1 61 ? -11.993 -4.022 6.414 1.00 0.00 61 THR A O 3
ATOM 3929 N N . ALA A 1 62 ? -10.631 -2.369 5.687 1.00 0.00 62 ALA A N 3
ATOM 3930 C CA . ALA A 1 62 ? -11.246 -2.289 4.373 1.00 0.00 62 ALA A CA 3
ATOM 3931 C C . ALA A 1 62 ? -11.077 -3.628 3.653 1.00 0.00 62 ALA A C 3
ATOM 3932 O O . ALA A 1 62 ? -12.053 -4.215 3.187 1.00 0.00 62 ALA A O 3
ATOM 3939 N N . ARG A 1 63 ? -9.830 -4.072 3.584 1.00 0.00 63 ARG A N 3
ATOM 3940 C CA . ARG A 1 63 ? -9.520 -5.331 2.928 1.00 0.00 63 ARG A CA 3
ATOM 3941 C C . ARG A 1 63 ? -9.941 -6.508 3.811 1.00 0.00 63 ARG A C 3
ATOM 3942 O O . ARG A 1 63 ? -9.598 -7.655 3.528 1.00 0.00 63 ARG A O 3
ATOM 3959 N N . HIS A 1 64 ? -10.677 -6.182 4.863 1.00 0.00 64 HIS A N 3
ATOM 3960 C CA . HIS A 1 64 ? -11.148 -7.198 5.790 1.00 0.00 64 HIS A CA 3
ATOM 3961 C C . HIS A 1 64 ? -12.300 -7.979 5.153 1.00 0.00 64 HIS A C 3
ATOM 3962 O O . HIS A 1 64 ? -12.199 -9.188 4.955 1.00 0.00 64 HIS A O 3
ATOM 3975 N N . ASN A 1 65 ? -13.368 -7.255 4.850 1.00 0.00 65 ASN A N 3
ATOM 3976 C CA . ASN A 1 65 ? -14.536 -7.865 4.239 1.00 0.00 65 ASN A CA 3
ATOM 3977 C C . ASN A 1 65 ? -14.706 -7.323 2.819 1.00 0.00 65 ASN A C 3
ATOM 3978 O O . ASN A 1 65 ? -14.791 -8.093 1.863 1.00 0.00 65 ASN A O 3
ATOM 3988 N N . VAL A 1 66 ? -14.748 -6.002 2.725 1.00 0.00 66 VAL A N 3
ATOM 3989 C CA . VAL A 1 66 ? -14.905 -5.349 1.436 1.00 0.00 66 VAL A CA 3
ATOM 3990 C C . VAL A 1 66 ? -13.527 -4.969 0.890 1.00 0.00 66 VAL A C 3
ATOM 3991 O O . VAL A 1 66 ? -12.512 -5.504 1.332 1.00 0.00 66 VAL A O 3
ATOM 4004 N N . ASP A 1 67 ? -13.537 -4.049 -0.063 1.00 0.00 67 ASP A N 3
ATOM 4005 C CA . ASP A 1 67 ? -12.301 -3.592 -0.675 1.00 0.00 67 ASP A CA 3
ATOM 4006 C C . ASP A 1 67 ? -12.339 -2.069 -0.816 1.00 0.00 67 ASP A C 3
ATOM 4007 O O . ASP A 1 67 ? -13.362 -1.503 -1.198 1.00 0.00 67 ASP A O 3
ATOM 4016 N N . GLU A 1 68 ? -11.212 -1.448 -0.499 1.00 0.00 68 GLU A N 3
ATOM 4017 C CA . GLU A 1 68 ? -11.104 -0.003 -0.586 1.00 0.00 68 GLU A CA 3
ATOM 4018 C C . GLU A 1 68 ? -9.696 0.400 -1.031 1.00 0.00 68 GLU A C 3
ATOM 4019 O O . GLU A 1 68 ? -8.711 -0.196 -0.597 1.00 0.00 68 GLU A O 3
ATOM 4030 N N . LEU A 1 69 ? -9.646 1.406 -1.891 1.00 0.00 69 LEU A N 3
ATOM 4031 C CA . LEU A 1 69 ? -8.376 1.894 -2.399 1.00 0.00 69 LEU A CA 3
ATOM 4032 C C . LEU A 1 69 ? -8.368 3.424 -2.357 1.00 0.00 69 LEU A C 3
ATOM 4033 O O . LEU A 1 69 ? -9.303 4.066 -2.832 1.00 0.00 69 LEU A O 3
ATOM 4048 N N . HIS A 1 70 ? -7.302 3.962 -1.784 1.00 0.00 70 HIS A N 3
ATOM 4049 C CA . HIS A 1 70 ? -7.160 5.404 -1.674 1.00 0.00 70 HIS A CA 3
ATOM 4050 C C . HIS A 1 70 ? -5.686 5.788 -1.825 1.00 0.00 70 HIS A C 3
ATOM 4051 O O . HIS A 1 70 ? -4.806 5.102 -1.306 1.00 0.00 70 HIS A O 3
ATOM 4064 N N . ILE A 1 71 ? -5.463 6.883 -2.535 1.00 0.00 71 ILE A N 3
ATOM 4065 C CA . ILE A 1 71 ? -4.111 7.366 -2.761 1.00 0.00 71 ILE A CA 3
ATOM 4066 C C . ILE A 1 71 ? -4.072 8.880 -2.537 1.00 0.00 71 ILE A C 3
ATOM 4067 O O . ILE A 1 71 ? -4.898 9.613 -3.077 1.00 0.00 71 ILE A O 3
ATOM 4082 N N . ASP A 1 72 ? -3.102 9.302 -1.740 1.00 0.00 72 ASP A N 3
ATOM 4083 C CA . ASP A 1 72 ? -2.944 10.714 -1.437 1.00 0.00 72 ASP A CA 3
ATOM 4084 C C . ASP A 1 72 ? -1.454 11.040 -1.307 1.00 0.00 72 ASP A C 3
ATOM 4085 O O . ASP A 1 72 ? -0.691 10.257 -0.742 1.00 0.00 72 ASP A O 3
ATOM 4094 N N . GLY A 1 73 ? -1.085 12.195 -1.839 1.00 0.00 73 GLY A N 3
ATOM 4095 C CA . GLY A 1 73 ? 0.300 12.633 -1.790 1.00 0.00 73 GLY A CA 3
ATOM 4096 C C . GLY A 1 73 ? 0.395 14.106 -1.386 1.00 0.00 73 GLY A C 3
ATOM 4097 O O . GLY A 1 73 ? -0.318 14.950 -1.927 1.00 0.00 73 GLY A O 3
ATOM 4101 N N . ASN A 1 74 ? 1.281 14.370 -0.437 1.00 0.00 74 ASN A N 3
ATOM 4102 C CA . ASN A 1 74 ? 1.478 15.726 0.046 1.00 0.00 74 ASN A CA 3
ATOM 4103 C C . ASN A 1 74 ? 2.961 15.942 0.356 1.00 0.00 74 ASN A C 3
ATOM 4104 O O . ASN A 1 74 ? 3.613 15.069 0.926 1.00 0.00 74 ASN A O 3
ATOM 4114 N N . TYR A 1 75 ? 3.450 17.110 -0.034 1.00 0.00 75 TYR A N 3
ATOM 4115 C CA . TYR A 1 75 ? 4.844 17.452 0.194 1.00 0.00 75 TYR A CA 3
ATOM 4116 C C . TYR A 1 75 ? 5.165 17.472 1.691 1.00 0.00 75 TYR A C 3
ATOM 4117 O O . TYR A 1 75 ? 6.332 17.516 2.078 1.00 0.00 75 TYR A O 3
ATOM 4134 N N . GLN A 1 76 ? 4.109 17.440 2.491 1.00 0.00 76 GLN A N 3
ATOM 4135 C CA . GLN A 1 76 ? 4.264 17.455 3.934 1.00 0.00 76 GLN A CA 3
ATOM 4136 C C . GLN A 1 76 ? 3.950 16.075 4.516 1.00 0.00 76 GLN A C 3
ATOM 4137 O O . GLN A 1 76 ? 4.168 15.833 5.702 1.00 0.00 76 GLN A O 3
ATOM 4149 N N . LEU A 1 77 ? 3.443 15.207 3.655 1.00 0.00 77 LEU A N 3
ATOM 4150 C CA . LEU A 1 77 ? 3.096 13.857 4.068 1.00 0.00 77 LEU A CA 3
ATOM 4151 C C . LEU A 1 77 ? 4.313 13.199 4.720 1.00 0.00 77 LEU A C 3
ATOM 4152 O O . LEU A 1 77 ? 4.190 12.543 5.752 1.00 0.00 77 LEU A O 3
ATOM 4167 N N . GLY A 1 78 ? 5.462 13.399 4.090 1.00 0.00 78 GLY A N 3
ATOM 4168 C CA . GLY A 1 78 ? 6.702 12.834 4.596 1.00 0.00 78 GLY A CA 3
ATOM 4169 C C . GLY A 1 78 ? 7.664 12.511 3.452 1.00 0.00 78 GLY A C 3
ATOM 4170 O O . GLY A 1 78 ? 8.866 12.365 3.670 1.00 0.00 78 GLY A O 3
ATOM 4174 N N . ARG A 1 79 ? 7.101 12.411 2.257 1.00 0.00 79 ARG A N 3
ATOM 4175 C CA . ARG A 1 79 ? 7.895 12.108 1.078 1.00 0.00 79 ARG A CA 3
ATOM 4176 C C . ARG A 1 79 ? 8.044 10.595 0.913 1.00 0.00 79 ARG A C 3
ATOM 4177 O O . ARG A 1 79 ? 9.157 10.088 0.783 1.00 0.00 79 ARG A O 3
ATOM 4194 N N . ASN A 1 80 ? 6.906 9.916 0.923 1.00 0.00 80 ASN A N 3
ATOM 4195 C CA . ASN A 1 80 ? 6.897 8.470 0.777 1.00 0.00 80 ASN A CA 3
ATOM 4196 C C . ASN A 1 80 ? 6.077 8.092 -0.459 1.00 0.00 80 ASN A C 3
ATOM 4197 O O . ASN A 1 80 ? 4.890 8.404 -0.540 1.00 0.00 80 ASN A O 3
ATOM 4207 N N . VAL A 1 81 ? 6.743 7.427 -1.391 1.00 0.00 81 VAL A N 3
ATOM 4208 C CA . VAL A 1 81 ? 6.092 7.005 -2.620 1.00 0.00 81 VAL A CA 3
ATOM 4209 C C . VAL A 1 81 ? 6.053 5.476 -2.671 1.00 0.00 81 VAL A C 3
ATOM 4210 O O . VAL A 1 81 ? 7.087 4.831 -2.837 1.00 0.00 81 VAL A O 3
ATOM 4223 N N . LEU A 1 82 ? 4.850 4.941 -2.527 1.00 0.00 82 LEU A N 3
ATOM 4224 C CA . LEU A 1 82 ? 4.662 3.500 -2.555 1.00 0.00 82 LEU A CA 3
ATOM 4225 C C . LEU A 1 82 ? 3.735 3.134 -3.715 1.00 0.00 82 LEU A C 3
ATOM 4226 O O . LEU A 1 82 ? 2.590 3.579 -3.763 1.00 0.00 82 LEU A O 3
ATOM 4241 N N . LEU A 1 83 ? 4.265 2.324 -4.621 1.00 0.00 83 LEU A N 3
ATOM 4242 C CA . LEU A 1 83 ? 3.498 1.892 -5.778 1.00 0.00 83 LEU A CA 3
ATOM 4243 C C . LEU A 1 83 ? 3.279 0.380 -5.701 1.00 0.00 83 LEU A C 3
ATOM 4244 O O . LEU A 1 83 ? 4.218 -0.397 -5.863 1.00 0.00 83 LEU A O 3
ATOM 4259 N N . LYS A 1 84 ? 2.030 0.008 -5.456 1.00 0.00 84 LYS A N 3
ATOM 4260 C CA . LYS A 1 84 ? 1.674 -1.398 -5.357 1.00 0.00 84 LYS A CA 3
ATOM 4261 C C . LYS A 1 84 ? 0.554 -1.707 -6.353 1.00 0.00 84 LYS A C 3
ATOM 4262 O O . LYS A 1 84 ? -0.526 -1.124 -6.277 1.00 0.00 84 LYS A O 3
ATOM 4276 N N . ASN A 1 85 ? 0.851 -2.623 -7.263 1.00 0.00 85 ASN A N 3
ATOM 4277 C CA . ASN A 1 85 ? -0.117 -3.017 -8.272 1.00 0.00 85 ASN A CA 3
ATOM 4278 C C . ASN A 1 85 ? -0.499 -4.483 -8.061 1.00 0.00 85 ASN A C 3
ATOM 4279 O O . ASN A 1 85 ? 0.311 -5.379 -8.294 1.00 0.00 85 ASN A O 3
ATOM 4289 N N . GLY A 1 86 ? -1.734 -4.683 -7.623 1.00 0.00 86 GLY A N 3
ATOM 4290 C CA . GLY A 1 86 ? -2.232 -6.026 -7.378 1.00 0.00 86 GLY A CA 3
ATOM 4291 C C . GLY A 1 86 ? -3.444 -6.330 -8.262 1.00 0.00 86 GLY A C 3
ATOM 4292 O O . GLY A 1 86 ? -4.464 -5.648 -8.179 1.00 0.00 86 GLY A O 3
ATOM 4296 N N . GLU A 1 87 ? -3.291 -7.354 -9.089 1.00 0.00 87 GLU A N 3
ATOM 4297 C CA . GLU A 1 87 ? -4.358 -7.757 -9.987 1.00 0.00 87 GLU A CA 3
ATOM 4298 C C . GLU A 1 87 ? -4.831 -9.172 -9.649 1.00 0.00 87 GLU A C 3
ATOM 4299 O O . GLU A 1 87 ? -4.064 -10.129 -9.756 1.00 0.00 87 GLU A O 3
ATOM 4310 N N . ASP A 1 88 ? -6.091 -9.262 -9.249 1.00 0.00 88 ASP A N 3
ATOM 4311 C CA . ASP A 1 88 ? -6.674 -10.545 -8.894 1.00 0.00 88 ASP A CA 3
ATOM 4312 C C . ASP A 1 88 ? -8.177 -10.513 -9.182 1.00 0.00 88 ASP A C 3
ATOM 4313 O O . ASP A 1 88 ? -8.909 -9.724 -8.586 1.00 0.00 88 ASP A O 3
ATOM 4322 N N . ARG A 1 89 ? -8.592 -11.381 -10.093 1.00 0.00 89 ARG A N 3
ATOM 4323 C CA . ARG A 1 89 ? -9.993 -11.462 -10.465 1.00 0.00 89 ARG A CA 3
ATOM 4324 C C . ARG A 1 89 ? -10.414 -12.923 -10.635 1.00 0.00 89 ARG A C 3
ATOM 4325 O O . ARG A 1 89 ? -9.702 -13.709 -11.258 1.00 0.00 89 ARG A O 3
ATOM 4342 N N . LEU A 1 90 ? -11.569 -13.243 -10.070 1.00 0.00 90 LEU A N 3
ATOM 4343 C CA . LEU A 1 90 ? -12.092 -14.596 -10.150 1.00 0.00 90 LEU A CA 3
ATOM 4344 C C . LEU A 1 90 ? -13.442 -14.573 -10.869 1.00 0.00 90 LEU A C 3
ATOM 4345 O O . LEU A 1 90 ? -14.102 -13.537 -10.926 1.00 0.00 90 LEU A O 3
ATOM 4360 N N . ARG A 1 91 ? -13.815 -15.730 -11.398 1.00 0.00 91 ARG A N 3
ATOM 4361 C CA . ARG A 1 91 ? -15.076 -15.855 -12.109 1.00 0.00 91 ARG A CA 3
ATOM 4362 C C . ARG A 1 91 ? -16.248 -15.789 -11.129 1.00 0.00 91 ARG A C 3
ATOM 4363 O O . ARG A 1 91 ? -17.404 -15.717 -11.542 1.00 0.00 91 ARG A O 3
ATOM 4380 N N . PHE A 1 92 ? -15.909 -15.814 -9.849 1.00 0.00 92 PHE A N 3
ATOM 4381 C CA . PHE A 1 92 ? -16.918 -15.757 -8.805 1.00 0.00 92 PHE A CA 3
ATOM 4382 C C . PHE A 1 92 ? -17.383 -14.319 -8.568 1.00 0.00 92 PHE A C 3
ATOM 4383 O O . PHE A 1 92 ? -18.175 -14.058 -7.664 1.00 0.00 92 PHE A O 3
ATOM 4399 N N . TYR A 1 93 ? -16.869 -13.422 -9.398 1.00 0.00 93 TYR A N 3
ATOM 4400 C CA . TYR A 1 93 ? -17.220 -12.016 -9.291 1.00 0.00 93 TYR A CA 3
ATOM 4401 C C . TYR A 1 93 ? -18.073 -11.571 -10.480 1.00 0.00 93 TYR A C 3
ATOM 4402 O O . TYR A 1 93 ? -17.854 -12.015 -11.606 1.00 0.00 93 TYR A O 3
ATOM 4419 N N . VAL A 1 94 ? -19.029 -10.701 -10.190 1.00 0.00 94 VAL A N 3
ATOM 4420 C CA . VAL A 1 94 ? -19.917 -10.192 -11.222 1.00 0.00 94 VAL A CA 3
ATOM 4421 C C . VAL A 1 94 ? -19.352 -8.882 -11.773 1.00 0.00 94 VAL A C 3
ATOM 4422 O O . VAL A 1 94 ? -19.554 -8.557 -12.942 1.00 0.00 94 VAL A O 3
ATOM 4435 N N . LYS A 1 95 ? -18.655 -8.163 -10.904 1.00 0.00 95 LYS A N 3
ATOM 4436 C CA . LYS A 1 95 ? -18.060 -6.895 -11.290 1.00 0.00 95 LYS A CA 3
ATOM 4437 C C . LYS A 1 95 ? -17.124 -7.116 -12.480 1.00 0.00 95 LYS A C 3
ATOM 4438 O O . LYS A 1 95 ? -17.357 -6.584 -13.565 1.00 0.00 95 LYS A O 3
ATOM 4452 N N . PHE A 1 96 ? -16.087 -7.902 -12.237 1.00 0.00 96 PHE A N 3
ATOM 4453 C CA . PHE A 1 96 ? -15.115 -8.201 -13.276 1.00 0.00 96 PHE A CA 3
ATOM 4454 C C . PHE A 1 96 ? -14.468 -6.919 -13.806 1.00 0.00 96 PHE A C 3
ATOM 4455 O O . PHE A 1 96 ? -14.516 -6.647 -15.005 1.00 0.00 96 PHE A O 3
ATOM 4471 N N . GLY A 1 97 ? -13.880 -6.168 -12.888 1.00 0.00 97 GLY A N 3
ATOM 4472 C CA . GLY A 1 97 ? -13.225 -4.922 -13.248 1.00 0.00 97 GLY A CA 3
ATOM 4473 C C . GLY A 1 97 ? -11.862 -4.800 -12.564 1.00 0.00 97 GLY A C 3
ATOM 4474 O O . GLY A 1 97 ? -11.781 -4.756 -11.338 1.00 0.00 97 GLY A O 3
ATOM 4478 N N . PRO A 1 98 ? -10.797 -4.749 -13.409 1.00 0.00 98 PRO A N 3
ATOM 4479 C CA . PRO A 1 98 ? -9.442 -4.634 -12.899 1.00 0.00 98 PRO A CA 3
ATOM 4480 C C . PRO A 1 98 ? -9.161 -3.214 -12.403 1.00 0.00 98 PRO A C 3
ATOM 4481 O O . PRO A 1 98 ? -9.856 -2.273 -12.781 1.00 0.00 98 PRO A O 3
ATOM 4489 N N . GLY A 1 99 ? -8.141 -3.105 -11.565 1.00 0.00 99 GLY A N 3
ATOM 4490 C CA . GLY A 1 99 ? -7.760 -1.816 -11.013 1.00 0.00 99 GLY A CA 3
ATOM 4491 C C . GLY A 1 99 ? -6.280 -1.525 -11.271 1.00 0.00 99 GLY A C 3
ATOM 4492 O O . GLY A 1 99 ? -5.416 -1.968 -10.516 1.00 0.00 99 GLY A O 3
ATOM 4496 N N . ALA A 1 100 ? -6.033 -0.782 -12.340 1.00 0.00 100 ALA A N 3
ATOM 4497 C CA . ALA A 1 100 ? -4.672 -0.427 -12.706 1.00 0.00 100 ALA A CA 3
ATOM 4498 C C . ALA A 1 100 ? -4.307 0.910 -12.059 1.00 0.00 100 ALA A C 3
ATOM 4499 O O . ALA A 1 100 ? -5.148 1.551 -11.430 1.00 0.00 100 ALA A O 3
ATOM 4506 N N . VAL A 1 101 ? -3.051 1.293 -12.236 1.00 0.00 101 VAL A N 3
ATOM 4507 C CA . VAL A 1 101 ? -2.564 2.543 -11.678 1.00 0.00 101 VAL A CA 3
ATOM 4508 C C . VAL A 1 101 ? -3.475 3.688 -12.128 1.00 0.00 101 VAL A C 3
ATOM 4509 O O . VAL A 1 101 ? -3.797 4.576 -11.340 1.00 0.00 101 VAL A O 3
ATOM 4522 N N . ILE A 1 102 ? -3.865 3.628 -13.393 1.00 0.00 102 ILE A N 3
ATOM 4523 C CA . ILE A 1 102 ? -4.732 4.648 -13.957 1.00 0.00 102 ILE A CA 3
ATOM 4524 C C . ILE A 1 102 ? -6.090 4.602 -13.254 1.00 0.00 102 ILE A C 3
ATOM 4525 O O . ILE A 1 102 ? -6.581 5.624 -12.778 1.00 0.00 102 ILE A O 3
ATOM 4540 N N . LYS A 1 103 ? -6.659 3.406 -13.211 1.00 0.00 103 LYS A N 3
ATOM 4541 C CA . LYS A 1 103 ? -7.950 3.215 -12.575 1.00 0.00 103 LYS A CA 3
ATOM 4542 C C . LYS A 1 103 ? -7.851 3.611 -11.100 1.00 0.00 103 LYS A C 3
ATOM 4543 O O . LYS A 1 103 ? -8.715 4.320 -10.585 1.00 0.00 103 LYS A O 3
ATOM 4557 N N . GLU A 1 104 ? -6.790 3.139 -10.463 1.00 0.00 104 GLU A N 3
ATOM 4558 C CA . GLU A 1 104 ? -6.567 3.437 -9.059 1.00 0.00 104 GLU A CA 3
ATOM 4559 C C . GLU A 1 104 ? -6.657 4.945 -8.815 1.00 0.00 104 GLU A C 3
ATOM 4560 O O . GLU A 1 104 ? -7.163 5.381 -7.782 1.00 0.00 104 GLU A O 3
ATOM 4571 N N . PHE A 1 105 ? -6.158 5.699 -9.782 1.00 0.00 105 PHE A N 3
ATOM 4572 C CA . PHE A 1 105 ? -6.175 7.149 -9.685 1.00 0.00 105 PHE A CA 3
ATOM 4573 C C . PHE A 1 105 ? -7.610 7.681 -9.688 1.00 0.00 105 PHE A C 3
ATOM 4574 O O . PHE A 1 105 ? -7.910 8.670 -9.020 1.00 0.00 105 PHE A O 3
ATOM 4590 N N . LYS A 1 106 ? -8.457 7.002 -10.448 1.00 0.00 106 LYS A N 3
ATOM 4591 C CA . LYS A 1 106 ? -9.853 7.394 -10.546 1.00 0.00 106 LYS A CA 3
ATOM 4592 C C . LYS A 1 106 ? -10.335 7.895 -9.183 1.00 0.00 106 LYS A C 3
ATOM 4593 O O . LYS A 1 106 ? -11.148 8.816 -9.107 1.00 0.00 106 LYS A O 3
ATOM 4607 N N . ILE A 1 107 ? -9.814 7.266 -8.139 1.00 0.00 107 ILE A N 3
ATOM 4608 C CA . ILE A 1 107 ? -10.181 7.637 -6.783 1.00 0.00 107 ILE A CA 3
ATOM 4609 C C . ILE A 1 107 ? -10.294 9.160 -6.687 1.00 0.00 107 ILE A C 3
ATOM 4610 O O . ILE A 1 107 ? -11.131 9.678 -5.950 1.00 0.00 107 ILE A O 3
ATOM 4625 N N . THR A 1 108 ? -9.439 9.833 -7.443 1.00 0.00 108 THR A N 3
ATOM 4626 C CA . THR A 1 108 ? -9.433 11.286 -7.453 1.00 0.00 108 THR A CA 3
ATOM 4627 C C . THR A 1 108 ? -9.314 11.809 -8.886 1.00 0.00 108 THR A C 3
ATOM 4628 O O . THR A 1 108 ? -10.031 12.728 -9.277 1.00 0.00 108 THR A O 3
ATOM 4639 N N . ASP A 1 109 ? -8.399 11.202 -9.629 1.00 0.00 109 ASP A N 3
ATOM 4640 C CA . ASP A 1 109 ? -8.176 11.596 -11.009 1.00 0.00 109 ASP A CA 3
ATOM 4641 C C . ASP A 1 109 ? -9.523 11.865 -11.683 1.00 0.00 109 ASP A C 3
ATOM 4642 O O . ASP A 1 109 ? -9.702 12.894 -12.331 1.00 0.00 109 ASP A O 3
ATOM 4651 N N . MET A 1 1 ? 7.314 15.657 -4.130 1.00 0.00 1 MET A N 4
ATOM 4652 C CA . MET A 1 1 ? 6.977 14.457 -4.875 1.00 0.00 1 MET A CA 4
ATOM 4653 C C . MET A 1 1 ? 6.722 13.280 -3.932 1.00 0.00 1 MET A C 4
ATOM 4654 O O . MET A 1 1 ? 7.559 12.387 -3.807 1.00 0.00 1 MET A O 4
ATOM 4666 N N . SER A 1 2 ? 5.561 13.315 -3.293 1.00 0.00 2 SER A N 4
ATOM 4667 C CA . SER A 1 2 ? 5.186 12.262 -2.364 1.00 0.00 2 SER A CA 4
ATOM 4668 C C . SER A 1 2 ? 3.807 11.709 -2.731 1.00 0.00 2 SER A C 4
ATOM 4669 O O . SER A 1 2 ? 2.811 12.430 -2.680 1.00 0.00 2 SER A O 4
ATOM 4676 N N . GLU A 1 3 ? 3.793 10.434 -3.093 1.00 0.00 3 GLU A N 4
ATOM 4677 C CA . GLU A 1 3 ? 2.553 9.776 -3.468 1.00 0.00 3 GLU A CA 4
ATOM 4678 C C . GLU A 1 3 ? 2.567 8.316 -3.011 1.00 0.00 3 GLU A C 4
ATOM 4679 O O . GLU A 1 3 ? 3.507 7.579 -3.307 1.00 0.00 3 GLU A O 4
ATOM 4690 N N . VAL A 1 4 ? 1.516 7.942 -2.297 1.00 0.00 4 VAL A N 4
ATOM 4691 C CA . VAL A 1 4 ? 1.396 6.583 -1.797 1.00 0.00 4 VAL A CA 4
ATOM 4692 C C . VAL A 1 4 ? 0.199 5.902 -2.463 1.00 0.00 4 VAL A C 4
ATOM 4693 O O . VAL A 1 4 ? -0.925 6.396 -2.381 1.00 0.00 4 VAL A O 4
ATOM 4706 N N . ASN A 1 5 ? 0.480 4.781 -3.110 1.00 0.00 5 ASN A N 4
ATOM 4707 C CA . ASN A 1 5 ? -0.559 4.027 -3.790 1.00 0.00 5 ASN A CA 4
ATOM 4708 C C . ASN A 1 5 ? -0.488 2.562 -3.356 1.00 0.00 5 ASN A C 4
ATOM 4709 O O . ASN A 1 5 ? 0.525 1.897 -3.564 1.00 0.00 5 ASN A O 4
ATOM 4719 N N . ILE A 1 6 ? -1.579 2.101 -2.761 1.00 0.00 6 ILE A N 4
ATOM 4720 C CA . ILE A 1 6 ? -1.653 0.727 -2.295 1.00 0.00 6 ILE A CA 4
ATOM 4721 C C . ILE A 1 6 ? -2.989 0.118 -2.728 1.00 0.00 6 ILE A C 4
ATOM 4722 O O . ILE A 1 6 ? -4.032 0.763 -2.623 1.00 0.00 6 ILE A O 4
ATOM 4737 N N . VAL A 1 7 ? -2.914 -1.116 -3.204 1.00 0.00 7 VAL A N 4
ATOM 4738 C CA . VAL A 1 7 ? -4.105 -1.819 -3.652 1.00 0.00 7 VAL A CA 4
ATOM 4739 C C . VAL A 1 7 ? -3.983 -3.300 -3.292 1.00 0.00 7 VAL A C 4
ATOM 4740 O O . VAL A 1 7 ? -3.073 -3.984 -3.759 1.00 0.00 7 VAL A O 4
ATOM 4753 N N . VAL A 1 8 ? -4.913 -3.754 -2.464 1.00 0.00 8 VAL A N 4
ATOM 4754 C CA . VAL A 1 8 ? -4.921 -5.142 -2.035 1.00 0.00 8 VAL A CA 4
ATOM 4755 C C . VAL A 1 8 ? -6.319 -5.727 -2.243 1.00 0.00 8 VAL A C 4
ATOM 4756 O O . VAL A 1 8 ? -7.299 -5.204 -1.716 1.00 0.00 8 VAL A O 4
ATOM 4769 N N . ASN A 1 9 ? -6.367 -6.805 -3.012 1.00 0.00 9 ASN A N 4
ATOM 4770 C CA . ASN A 1 9 ? -7.628 -7.467 -3.296 1.00 0.00 9 ASN A CA 4
ATOM 4771 C C . ASN A 1 9 ? -7.440 -8.982 -3.190 1.00 0.00 9 ASN A C 4
ATOM 4772 O O . ASN A 1 9 ? -6.653 -9.567 -3.932 1.00 0.00 9 ASN A O 4
ATOM 4782 N N . GLY A 1 10 ? -8.177 -9.573 -2.261 1.00 0.00 10 GLY A N 4
ATOM 4783 C CA . GLY A 1 10 ? -8.101 -11.009 -2.048 1.00 0.00 10 GLY A CA 4
ATOM 4784 C C . GLY A 1 10 ? -7.221 -11.338 -0.841 1.00 0.00 10 GLY A C 4
ATOM 4785 O O . GLY A 1 10 ? -6.704 -12.450 -0.729 1.00 0.00 10 GLY A O 4
ATOM 4789 N N . ARG A 1 11 ? -7.077 -10.353 0.033 1.00 0.00 11 ARG A N 4
ATOM 4790 C CA . ARG A 1 11 ? -6.269 -10.524 1.228 1.00 0.00 11 ARG A CA 4
ATOM 4791 C C . ARG A 1 11 ? -5.055 -11.406 0.926 1.00 0.00 11 ARG A C 4
ATOM 4792 O O . ARG A 1 11 ? -4.882 -12.460 1.536 1.00 0.00 11 ARG A O 4
ATOM 4809 N N . GLU A 1 12 ? -4.246 -10.942 -0.015 1.00 0.00 12 GLU A N 4
ATOM 4810 C CA . GLU A 1 12 ? -3.054 -11.676 -0.405 1.00 0.00 12 GLU A CA 4
ATOM 4811 C C . GLU A 1 12 ? -1.814 -10.793 -0.253 1.00 0.00 12 GLU A C 4
ATOM 4812 O O . GLU A 1 12 ? -1.907 -9.568 -0.313 1.00 0.00 12 GLU A O 4
ATOM 4823 N N . ALA A 1 13 ? -0.679 -11.449 -0.058 1.00 0.00 13 ALA A N 4
ATOM 4824 C CA . ALA A 1 13 ? 0.578 -10.739 0.104 1.00 0.00 13 ALA A CA 4
ATOM 4825 C C . ALA A 1 13 ? 1.463 -10.994 -1.117 1.00 0.00 13 ALA A C 4
ATOM 4826 O O . ALA A 1 13 ? 1.441 -12.083 -1.689 1.00 0.00 13 ALA A O 4
ATOM 4833 N N . GLY A 1 14 ? 2.222 -9.970 -1.482 1.00 0.00 14 GLY A N 4
ATOM 4834 C CA . GLY A 1 14 ? 3.112 -10.070 -2.626 1.00 0.00 14 GLY A CA 4
ATOM 4835 C C . GLY A 1 14 ? 4.249 -9.050 -2.526 1.00 0.00 14 GLY A C 4
ATOM 4836 O O . GLY A 1 14 ? 4.832 -8.662 -3.538 1.00 0.00 14 GLY A O 4
ATOM 4840 N N . SER A 1 15 ? 4.531 -8.645 -1.296 1.00 0.00 15 SER A N 4
ATOM 4841 C CA . SER A 1 15 ? 5.587 -7.678 -1.051 1.00 0.00 15 SER A CA 4
ATOM 4842 C C . SER A 1 15 ? 6.190 -7.902 0.337 1.00 0.00 15 SER A C 4
ATOM 4843 O O . SER A 1 15 ? 5.581 -8.555 1.184 1.00 0.00 15 SER A O 4
ATOM 4850 N N . LYS A 1 16 ? 7.379 -7.351 0.527 1.00 0.00 16 LYS A N 4
ATOM 4851 C CA . LYS A 1 16 ? 8.072 -7.483 1.797 1.00 0.00 16 LYS A CA 4
ATOM 4852 C C . LYS A 1 16 ? 7.368 -6.624 2.849 1.00 0.00 16 LYS A C 4
ATOM 4853 O O . LYS A 1 16 ? 7.740 -6.641 4.021 1.00 0.00 16 LYS A O 4
ATOM 4867 N N . SER A 1 17 ? 6.363 -5.890 2.391 1.00 0.00 17 SER A N 4
ATOM 4868 C CA . SER A 1 17 ? 5.604 -5.025 3.278 1.00 0.00 17 SER A CA 4
ATOM 4869 C C . SER A 1 17 ? 5.222 -5.785 4.550 1.00 0.00 17 SER A C 4
ATOM 4870 O O . SER A 1 17 ? 5.172 -5.204 5.633 1.00 0.00 17 SER A O 4
ATOM 4877 N N . LYS A 1 18 ? 4.962 -7.073 4.376 1.00 0.00 18 LYS A N 4
ATOM 4878 C CA . LYS A 1 18 ? 4.585 -7.919 5.497 1.00 0.00 18 LYS A CA 4
ATOM 4879 C C . LYS A 1 18 ? 5.641 -7.798 6.598 1.00 0.00 18 LYS A C 4
ATOM 4880 O O . LYS A 1 18 ? 5.354 -8.047 7.767 1.00 0.00 18 LYS A O 4
ATOM 4894 N N . GLY A 1 19 ? 6.841 -7.415 6.185 1.00 0.00 19 GLY A N 4
ATOM 4895 C CA . GLY A 1 19 ? 7.940 -7.258 7.121 1.00 0.00 19 GLY A CA 4
ATOM 4896 C C . GLY A 1 19 ? 7.696 -6.074 8.058 1.00 0.00 19 GLY A C 4
ATOM 4897 O O . GLY A 1 19 ? 6.746 -6.080 8.839 1.00 0.00 19 GLY A O 4
ATOM 4901 N N . CYS A 1 20 ? 8.573 -5.085 7.950 1.00 0.00 20 CYS A N 4
ATOM 4902 C CA . CYS A 1 20 ? 8.465 -3.896 8.778 1.00 0.00 20 CYS A CA 4
ATOM 4903 C C . CYS A 1 20 ? 8.687 -2.671 7.890 1.00 0.00 20 CYS A C 4
ATOM 4904 O O . CYS A 1 20 ? 9.216 -2.787 6.787 1.00 0.00 20 CYS A O 4
ATOM 4911 N N . ALA A 1 21 ? 8.270 -1.523 8.406 1.00 0.00 21 ALA A N 4
ATOM 4912 C CA . ALA A 1 21 ? 8.417 -0.277 7.673 1.00 0.00 21 ALA A CA 4
ATOM 4913 C C . ALA A 1 21 ? 9.894 -0.057 7.339 1.00 0.00 21 ALA A C 4
ATOM 4914 O O . ALA A 1 21 ? 10.255 0.089 6.173 1.00 0.00 21 ALA A O 4
ATOM 4921 N N . LEU A 1 22 ? 10.707 -0.038 8.386 1.00 0.00 22 LEU A N 4
ATOM 4922 C CA . LEU A 1 22 ? 12.136 0.161 8.219 1.00 0.00 22 LEU A CA 4
ATOM 4923 C C . LEU A 1 22 ? 12.683 -0.880 7.240 1.00 0.00 22 LEU A C 4
ATOM 4924 O O . LEU A 1 22 ? 13.233 -0.529 6.197 1.00 0.00 22 LEU A O 4
ATOM 4939 N N . CYS A 1 23 ? 12.510 -2.140 7.611 1.00 0.00 23 CYS A N 4
ATOM 4940 C CA . CYS A 1 23 ? 12.979 -3.236 6.779 1.00 0.00 23 CYS A CA 4
ATOM 4941 C C . CYS A 1 23 ? 11.957 -4.372 6.860 1.00 0.00 23 CYS A C 4
ATOM 4942 O O . CYS A 1 23 ? 11.042 -4.331 7.681 1.00 0.00 23 CYS A O 4
ATOM 4949 N N . GLY A 1 24 ? 12.148 -5.359 5.998 1.00 0.00 24 GLY A N 4
ATOM 4950 C CA . GLY A 1 24 ? 11.255 -6.504 5.961 1.00 0.00 24 GLY A CA 4
ATOM 4951 C C . GLY A 1 24 ? 12.024 -7.791 5.652 1.00 0.00 24 GLY A C 4
ATOM 4952 O O . GLY A 1 24 ? 12.279 -8.100 4.489 1.00 0.00 24 GLY A O 4
ATOM 4956 N N . ALA A 1 25 ? 12.373 -8.504 6.712 1.00 0.00 25 ALA A N 4
ATOM 4957 C CA . ALA A 1 25 ? 13.107 -9.748 6.569 1.00 0.00 25 ALA A CA 4
ATOM 4958 C C . ALA A 1 25 ? 12.194 -10.920 6.933 1.00 0.00 25 ALA A C 4
ATOM 4959 O O . ALA A 1 25 ? 12.573 -12.079 6.777 1.00 0.00 25 ALA A O 4
ATOM 4966 N N . THR A 1 26 ? 11.008 -10.576 7.414 1.00 0.00 26 THR A N 4
ATOM 4967 C CA . THR A 1 26 ? 10.037 -11.586 7.803 1.00 0.00 26 THR A CA 4
ATOM 4968 C C . THR A 1 26 ? 8.911 -11.668 6.771 1.00 0.00 26 THR A C 4
ATOM 4969 O O . THR A 1 26 ? 8.916 -10.939 5.780 1.00 0.00 26 THR A O 4
ATOM 4980 N N . TRP A 1 27 ? 7.971 -12.564 7.037 1.00 0.00 27 TRP A N 4
ATOM 4981 C CA . TRP A 1 27 ? 6.841 -12.752 6.144 1.00 0.00 27 TRP A CA 4
ATOM 4982 C C . TRP A 1 27 ? 5.653 -13.236 6.979 1.00 0.00 27 TRP A C 4
ATOM 4983 O O . TRP A 1 27 ? 5.838 -13.840 8.034 1.00 0.00 27 TRP A O 4
ATOM 5003 N N . GLY A 1 28 ? 4.461 -12.953 6.474 1.00 0.00 28 GLY A N 4
ATOM 5004 C CA . GLY A 1 28 ? 3.245 -13.353 7.160 1.00 0.00 28 GLY A CA 4
ATOM 5005 C C . GLY A 1 28 ? 2.009 -12.773 6.467 1.00 0.00 28 GLY A C 4
ATOM 5006 O O . GLY A 1 28 ? 1.911 -11.563 6.277 1.00 0.00 28 GLY A O 4
ATOM 5010 N N . ASP A 1 29 ? 1.099 -13.667 6.108 1.00 0.00 29 ASP A N 4
ATOM 5011 C CA . ASP A 1 29 ? -0.126 -13.259 5.441 1.00 0.00 29 ASP A CA 4
ATOM 5012 C C . ASP A 1 29 ? -1.237 -13.091 6.479 1.00 0.00 29 ASP A C 4
ATOM 5013 O O . ASP A 1 29 ? -2.324 -12.614 6.159 1.00 0.00 29 ASP A O 4
ATOM 5022 N N . TYR A 1 30 ? -0.925 -13.494 7.703 1.00 0.00 30 TYR A N 4
ATOM 5023 C CA . TYR A 1 30 ? -1.883 -13.394 8.790 1.00 0.00 30 TYR A CA 4
ATOM 5024 C C . TYR A 1 30 ? -1.946 -11.966 9.336 1.00 0.00 30 TYR A C 4
ATOM 5025 O O . TYR A 1 30 ? -2.705 -11.685 10.262 1.00 0.00 30 TYR A O 4
ATOM 5042 N N . HIS A 1 31 ? -1.140 -11.102 8.737 1.00 0.00 31 HIS A N 4
ATOM 5043 C CA . HIS A 1 31 ? -1.095 -9.710 9.151 1.00 0.00 31 HIS A CA 4
ATOM 5044 C C . HIS A 1 31 ? -1.742 -8.834 8.077 1.00 0.00 31 HIS A C 4
ATOM 5045 O O . HIS A 1 31 ? -2.046 -9.309 6.984 1.00 0.00 31 HIS A O 4
ATOM 5058 N N . ALA A 1 32 ? -1.933 -7.570 8.426 1.00 0.00 32 ALA A N 4
ATOM 5059 C CA . ALA A 1 32 ? -2.539 -6.623 7.505 1.00 0.00 32 ALA A CA 4
ATOM 5060 C C . ALA A 1 32 ? -1.595 -5.434 7.310 1.00 0.00 32 ALA A C 4
ATOM 5061 O O . ALA A 1 32 ? -1.153 -4.822 8.282 1.00 0.00 32 ALA A O 4
ATOM 5068 N N . ASP A 1 33 ? -1.314 -5.143 6.048 1.00 0.00 33 ASP A N 4
ATOM 5069 C CA . ASP A 1 33 ? -0.432 -4.037 5.714 1.00 0.00 33 ASP A CA 4
ATOM 5070 C C . ASP A 1 33 ? -1.272 -2.821 5.321 1.00 0.00 33 ASP A C 4
ATOM 5071 O O . ASP A 1 33 ? -2.467 -2.946 5.058 1.00 0.00 33 ASP A O 4
ATOM 5080 N N . PHE A 1 34 ? -0.613 -1.671 5.291 1.00 0.00 34 PHE A N 4
ATOM 5081 C CA . PHE A 1 34 ? -1.284 -0.433 4.934 1.00 0.00 34 PHE A CA 4
ATOM 5082 C C . PHE A 1 34 ? -0.578 0.255 3.765 1.00 0.00 34 PHE A C 4
ATOM 5083 O O . PHE A 1 34 ? 0.428 -0.243 3.261 1.00 0.00 34 PHE A O 4
ATOM 5099 N N . LEU A 1 35 ? -1.132 1.390 3.364 1.00 0.00 35 LEU A N 4
ATOM 5100 C CA . LEU A 1 35 ? -0.568 2.152 2.264 1.00 0.00 35 LEU A CA 4
ATOM 5101 C C . LEU A 1 35 ? 0.896 2.475 2.569 1.00 0.00 35 LEU A C 4
ATOM 5102 O O . LEU A 1 35 ? 1.657 2.830 1.672 1.00 0.00 35 LEU A O 4
ATOM 5117 N N . GLY A 1 36 ? 1.246 2.339 3.840 1.00 0.00 36 GLY A N 4
ATOM 5118 C CA . GLY A 1 36 ? 2.604 2.612 4.276 1.00 0.00 36 GLY A CA 4
ATOM 5119 C C . GLY A 1 36 ? 3.546 1.471 3.883 1.00 0.00 36 GLY A C 4
ATOM 5120 O O . GLY A 1 36 ? 4.722 1.481 4.241 1.00 0.00 36 GLY A O 4
ATOM 5124 N N . GLU A 1 37 ? 2.991 0.515 3.151 1.00 0.00 37 GLU A N 4
ATOM 5125 C CA . GLU A 1 37 ? 3.766 -0.630 2.705 1.00 0.00 37 GLU A CA 4
ATOM 5126 C C . GLU A 1 37 ? 4.621 -1.172 3.853 1.00 0.00 37 GLU A C 4
ATOM 5127 O O . GLU A 1 37 ? 5.834 -1.317 3.714 1.00 0.00 37 GLU A O 4
ATOM 5138 N N . ASP A 1 38 ? 3.953 -1.457 4.962 1.00 0.00 38 ASP A N 4
ATOM 5139 C CA . ASP A 1 38 ? 4.636 -1.979 6.134 1.00 0.00 38 ASP A CA 4
ATOM 5140 C C . ASP A 1 38 ? 3.678 -2.877 6.919 1.00 0.00 38 ASP A C 4
ATOM 5141 O O . ASP A 1 38 ? 2.497 -2.970 6.588 1.00 0.00 38 ASP A O 4
ATOM 5150 N N . LEU A 1 39 ? 4.223 -3.515 7.944 1.00 0.00 39 LEU A N 4
ATOM 5151 C CA . LEU A 1 39 ? 3.432 -4.403 8.780 1.00 0.00 39 LEU A CA 4
ATOM 5152 C C . LEU A 1 39 ? 3.799 -4.177 10.248 1.00 0.00 39 LEU A C 4
ATOM 5153 O O . LEU A 1 39 ? 4.947 -4.376 10.641 1.00 0.00 39 LEU A O 4
ATOM 5168 N N . PHE A 1 40 ? 2.803 -3.763 11.017 1.00 0.00 40 PHE A N 4
ATOM 5169 C CA . PHE A 1 40 ? 3.006 -3.508 12.433 1.00 0.00 40 PHE A CA 4
ATOM 5170 C C . PHE A 1 40 ? 2.412 -4.633 13.283 1.00 0.00 40 PHE A C 4
ATOM 5171 O O . PHE A 1 40 ? 2.152 -4.446 14.471 1.00 0.00 40 PHE A O 4
ATOM 5187 N N . PHE A 1 41 ? 2.215 -5.775 12.643 1.00 0.00 41 PHE A N 4
ATOM 5188 C CA . PHE A 1 41 ? 1.657 -6.929 13.327 1.00 0.00 41 PHE A CA 4
ATOM 5189 C C . PHE A 1 41 ? 2.721 -8.008 13.541 1.00 0.00 41 PHE A C 4
ATOM 5190 O O . PHE A 1 41 ? 2.437 -9.061 14.108 1.00 0.00 41 PHE A O 4
ATOM 5206 N N . CYS A 1 42 ? 3.925 -7.707 13.074 1.00 0.00 42 CYS A N 4
ATOM 5207 C CA . CYS A 1 42 ? 5.033 -8.638 13.208 1.00 0.00 42 CYS A CA 4
ATOM 5208 C C . CYS A 1 42 ? 5.934 -8.151 14.345 1.00 0.00 42 CYS A C 4
ATOM 5209 O O . CYS A 1 42 ? 6.138 -8.860 15.328 1.00 0.00 42 CYS A O 4
ATOM 5216 N N . CYS A 1 43 ? 6.450 -6.943 14.171 1.00 0.00 43 CYS A N 4
ATOM 5217 C CA . CYS A 1 43 ? 7.325 -6.353 15.170 1.00 0.00 43 CYS A CA 4
ATOM 5218 C C . CYS A 1 43 ? 6.543 -5.268 15.914 1.00 0.00 43 CYS A C 4
ATOM 5219 O O . CYS A 1 43 ? 6.467 -5.284 17.141 1.00 0.00 43 CYS A O 4
ATOM 5226 N N . ASP A 1 44 ? 5.979 -4.353 15.140 1.00 0.00 44 ASP A N 4
ATOM 5227 C CA . ASP A 1 44 ? 5.205 -3.264 15.710 1.00 0.00 44 ASP A CA 4
ATOM 5228 C C . ASP A 1 44 ? 6.113 -2.406 16.593 1.00 0.00 44 ASP A C 4
ATOM 5229 O O . ASP A 1 44 ? 5.631 -1.602 17.390 1.00 0.00 44 ASP A O 4
ATOM 5238 N N . ILE A 1 45 ? 7.413 -2.607 16.423 1.00 0.00 45 ILE A N 4
ATOM 5239 C CA . ILE A 1 45 ? 8.392 -1.862 17.195 1.00 0.00 45 ILE A CA 4
ATOM 5240 C C . ILE A 1 45 ? 9.015 -0.780 16.311 1.00 0.00 45 ILE A C 4
ATOM 5241 O O . ILE A 1 45 ? 8.899 0.409 16.605 1.00 0.00 45 ILE A O 4
ATOM 5256 N N . CYS A 1 46 ? 9.663 -1.230 15.247 1.00 0.00 46 CYS A N 4
ATOM 5257 C CA . CYS A 1 46 ? 10.304 -0.314 14.318 1.00 0.00 46 CYS A CA 4
ATOM 5258 C C . CYS A 1 46 ? 9.296 0.046 13.225 1.00 0.00 46 CYS A C 4
ATOM 5259 O O . CYS A 1 46 ? 9.534 0.954 12.430 1.00 0.00 46 CYS A O 4
ATOM 5266 N N . ALA A 1 47 ? 8.192 -0.686 13.218 1.00 0.00 47 ALA A N 4
ATOM 5267 C CA . ALA A 1 47 ? 7.147 -0.456 12.235 1.00 0.00 47 ALA A CA 4
ATOM 5268 C C . ALA A 1 47 ? 6.025 0.366 12.873 1.00 0.00 47 ALA A C 4
ATOM 5269 O O . ALA A 1 47 ? 6.009 0.565 14.086 1.00 0.00 47 ALA A O 4
ATOM 5276 N N . ALA A 1 48 ? 5.114 0.823 12.025 1.00 0.00 48 ALA A N 4
ATOM 5277 C CA . ALA A 1 48 ? 3.992 1.618 12.491 1.00 0.00 48 ALA A CA 4
ATOM 5278 C C . ALA A 1 48 ? 4.463 3.049 12.760 1.00 0.00 48 ALA A C 4
ATOM 5279 O O . ALA A 1 48 ? 4.447 3.508 13.901 1.00 0.00 48 ALA A O 4
ATOM 5286 N N . GLU A 1 49 ? 4.871 3.715 11.690 1.00 0.00 49 GLU A N 4
ATOM 5287 C CA . GLU A 1 49 ? 5.347 5.083 11.796 1.00 0.00 49 GLU A CA 4
ATOM 5288 C C . GLU A 1 49 ? 4.167 6.058 11.773 1.00 0.00 49 GLU A C 4
ATOM 5289 O O . GLU A 1 49 ? 3.210 5.861 11.026 1.00 0.00 49 GLU A O 4
ATOM 5300 N N . PHE A 1 50 ? 4.277 7.088 12.599 1.00 0.00 50 PHE A N 4
ATOM 5301 C CA . PHE A 1 50 ? 3.230 8.095 12.682 1.00 0.00 50 PHE A CA 4
ATOM 5302 C C . PHE A 1 50 ? 3.311 9.068 11.504 1.00 0.00 50 PHE A C 4
ATOM 5303 O O . PHE A 1 50 ? 2.422 9.897 11.317 1.00 0.00 50 PHE A O 4
ATOM 5319 N N . MET A 1 51 ? 4.385 8.934 10.740 1.00 0.00 51 MET A N 4
ATOM 5320 C CA . MET A 1 51 ? 4.593 9.792 9.585 1.00 0.00 51 MET A CA 4
ATOM 5321 C C . MET A 1 51 ? 3.611 9.448 8.464 1.00 0.00 51 MET A C 4
ATOM 5322 O O . MET A 1 51 ? 3.566 10.134 7.443 1.00 0.00 51 MET A O 4
ATOM 5334 N N . ASN A 1 52 ? 2.851 8.388 8.690 1.00 0.00 52 ASN A N 4
ATOM 5335 C CA . ASN A 1 52 ? 1.872 7.947 7.711 1.00 0.00 52 ASN A CA 4
ATOM 5336 C C . ASN A 1 52 ? 0.483 8.427 8.132 1.00 0.00 52 ASN A C 4
ATOM 5337 O O . ASN A 1 52 ? 0.305 8.930 9.240 1.00 0.00 52 ASN A O 4
ATOM 5347 N N . MET A 1 53 ? -0.469 8.254 7.226 1.00 0.00 53 MET A N 4
ATOM 5348 C CA . MET A 1 53 ? -1.837 8.664 7.490 1.00 0.00 53 MET A CA 4
ATOM 5349 C C . MET A 1 53 ? -2.602 7.572 8.242 1.00 0.00 53 MET A C 4
ATOM 5350 O O . MET A 1 53 ? -2.203 6.408 8.227 1.00 0.00 53 MET A O 4
ATOM 5362 N N . MET A 1 54 ? -3.685 7.986 8.881 1.00 0.00 54 MET A N 4
ATOM 5363 C CA . MET A 1 54 ? -4.509 7.058 9.637 1.00 0.00 54 MET A CA 4
ATOM 5364 C C . MET A 1 54 ? -5.160 6.026 8.715 1.00 0.00 54 MET A C 4
ATOM 5365 O O . MET A 1 54 ? -5.331 4.869 9.094 1.00 0.00 54 MET A O 4
ATOM 5377 N N . ASP A 1 55 ? -5.508 6.483 7.520 1.00 0.00 55 ASP A N 4
ATOM 5378 C CA . ASP A 1 55 ? -6.137 5.615 6.541 1.00 0.00 55 ASP A CA 4
ATOM 5379 C C . ASP A 1 55 ? -5.390 4.279 6.495 1.00 0.00 55 ASP A C 4
ATOM 5380 O O . ASP A 1 55 ? -6.002 3.229 6.311 1.00 0.00 55 ASP A O 4
ATOM 5389 N N . GLU A 1 56 ? -4.080 4.364 6.666 1.00 0.00 56 GLU A N 4
ATOM 5390 C CA . GLU A 1 56 ? -3.244 3.176 6.648 1.00 0.00 56 GLU A CA 4
ATOM 5391 C C . GLU A 1 56 ? -3.883 2.064 7.481 1.00 0.00 56 GLU A C 4
ATOM 5392 O O . GLU A 1 56 ? -4.096 0.958 6.987 1.00 0.00 56 GLU A O 4
ATOM 5403 N N . ALA A 1 57 ? -4.172 2.396 8.731 1.00 0.00 57 ALA A N 4
ATOM 5404 C CA . ALA A 1 57 ? -4.783 1.440 9.638 1.00 0.00 57 ALA A CA 4
ATOM 5405 C C . ALA A 1 57 ? -6.174 1.071 9.121 1.00 0.00 57 ALA A C 4
ATOM 5406 O O . ALA A 1 57 ? -6.491 -0.108 8.967 1.00 0.00 57 ALA A O 4
ATOM 5413 N N . PHE A 1 58 ? -6.969 2.099 8.866 1.00 0.00 58 PHE A N 4
ATOM 5414 C CA . PHE A 1 58 ? -8.320 1.898 8.370 1.00 0.00 58 PHE A CA 4
ATOM 5415 C C . PHE A 1 58 ? -8.341 0.860 7.246 1.00 0.00 58 PHE A C 4
ATOM 5416 O O . PHE A 1 58 ? -9.170 -0.049 7.252 1.00 0.00 58 PHE A O 4
ATOM 5432 N N . LYS A 1 59 ? -7.420 1.030 6.309 1.00 0.00 59 LYS A N 4
ATOM 5433 C CA . LYS A 1 59 ? -7.322 0.118 5.182 1.00 0.00 59 LYS A CA 4
ATOM 5434 C C . LYS A 1 59 ? -7.421 -1.323 5.686 1.00 0.00 59 LYS A C 4
ATOM 5435 O O . LYS A 1 59 ? -8.180 -2.124 5.143 1.00 0.00 59 LYS A O 4
ATOM 5449 N N . HIS A 1 60 ? -6.642 -1.609 6.719 1.00 0.00 60 HIS A N 4
ATOM 5450 C CA . HIS A 1 60 ? -6.632 -2.939 7.303 1.00 0.00 60 HIS A CA 4
ATOM 5451 C C . HIS A 1 60 ? -8.070 -3.413 7.524 1.00 0.00 60 HIS A C 4
ATOM 5452 O O . HIS A 1 60 ? -8.456 -4.480 7.047 1.00 0.00 60 HIS A O 4
ATOM 5465 N N . THR A 1 61 ? -8.824 -2.599 8.248 1.00 0.00 61 THR A N 4
ATOM 5466 C CA . THR A 1 61 ? -10.210 -2.922 8.537 1.00 0.00 61 THR A CA 4
ATOM 5467 C C . THR A 1 61 ? -10.978 -3.191 7.241 1.00 0.00 61 THR A C 4
ATOM 5468 O O . THR A 1 61 ? -11.863 -4.044 7.205 1.00 0.00 61 THR A O 4
ATOM 5479 N N . ALA A 1 62 ? -10.610 -2.447 6.208 1.00 0.00 62 ALA A N 4
ATOM 5480 C CA . ALA A 1 62 ? -11.253 -2.595 4.914 1.00 0.00 62 ALA A CA 4
ATOM 5481 C C . ALA A 1 62 ? -10.748 -3.872 4.241 1.00 0.00 62 ALA A C 4
ATOM 5482 O O . ALA A 1 62 ? -11.539 -4.665 3.734 1.00 0.00 62 ALA A O 4
ATOM 5489 N N . ARG A 1 63 ? -9.432 -4.031 4.258 1.00 0.00 63 ARG A N 4
ATOM 5490 C CA . ARG A 1 63 ? -8.812 -5.199 3.656 1.00 0.00 63 ARG A CA 4
ATOM 5491 C C . ARG A 1 63 ? -9.051 -6.435 4.526 1.00 0.00 63 ARG A C 4
ATOM 5492 O O . ARG A 1 63 ? -8.484 -7.496 4.272 1.00 0.00 63 ARG A O 4
ATOM 5509 N N . HIS A 1 64 ? -9.893 -6.257 5.533 1.00 0.00 64 HIS A N 4
ATOM 5510 C CA . HIS A 1 64 ? -10.214 -7.344 6.442 1.00 0.00 64 HIS A CA 4
ATOM 5511 C C . HIS A 1 64 ? -11.257 -8.260 5.798 1.00 0.00 64 HIS A C 4
ATOM 5512 O O . HIS A 1 64 ? -11.046 -9.467 5.691 1.00 0.00 64 HIS A O 4
ATOM 5525 N N . ASN A 1 65 ? -12.359 -7.651 5.385 1.00 0.00 65 ASN A N 4
ATOM 5526 C CA . ASN A 1 65 ? -13.435 -8.397 4.754 1.00 0.00 65 ASN A CA 4
ATOM 5527 C C . ASN A 1 65 ? -13.581 -7.942 3.302 1.00 0.00 65 ASN A C 4
ATOM 5528 O O . ASN A 1 65 ? -13.550 -8.761 2.384 1.00 0.00 65 ASN A O 4
ATOM 5538 N N . VAL A 1 66 ? -13.738 -6.637 3.137 1.00 0.00 66 VAL A N 4
ATOM 5539 C CA . VAL A 1 66 ? -13.889 -6.062 1.810 1.00 0.00 66 VAL A CA 4
ATOM 5540 C C . VAL A 1 66 ? -12.525 -5.589 1.305 1.00 0.00 66 VAL A C 4
ATOM 5541 O O . VAL A 1 66 ? -11.489 -6.045 1.785 1.00 0.00 66 VAL A O 4
ATOM 5554 N N . ASP A 1 67 ? -12.569 -4.679 0.343 1.00 0.00 67 ASP A N 4
ATOM 5555 C CA . ASP A 1 67 ? -11.349 -4.137 -0.232 1.00 0.00 67 ASP A CA 4
ATOM 5556 C C . ASP A 1 67 ? -11.479 -2.618 -0.356 1.00 0.00 67 ASP A C 4
ATOM 5557 O O . ASP A 1 67 ? -12.540 -2.110 -0.715 1.00 0.00 67 ASP A O 4
ATOM 5566 N N . GLU A 1 68 ? -10.385 -1.936 -0.052 1.00 0.00 68 GLU A N 4
ATOM 5567 C CA . GLU A 1 68 ? -10.363 -0.485 -0.126 1.00 0.00 68 GLU A CA 4
ATOM 5568 C C . GLU A 1 68 ? -9.043 -0.003 -0.731 1.00 0.00 68 GLU A C 4
ATOM 5569 O O . GLU A 1 68 ? -7.983 -0.550 -0.430 1.00 0.00 68 GLU A O 4
ATOM 5580 N N . LEU A 1 69 ? -9.151 1.015 -1.573 1.00 0.00 69 LEU A N 4
ATOM 5581 C CA . LEU A 1 69 ? -7.978 1.575 -2.222 1.00 0.00 69 LEU A CA 4
ATOM 5582 C C . LEU A 1 69 ? -8.045 3.101 -2.156 1.00 0.00 69 LEU A C 4
ATOM 5583 O O . LEU A 1 69 ? -9.063 3.698 -2.501 1.00 0.00 69 LEU A O 4
ATOM 5598 N N . HIS A 1 70 ? -6.946 3.691 -1.707 1.00 0.00 70 HIS A N 4
ATOM 5599 C CA . HIS A 1 70 ? -6.867 5.137 -1.590 1.00 0.00 70 HIS A CA 4
ATOM 5600 C C . HIS A 1 70 ? -5.445 5.601 -1.913 1.00 0.00 70 HIS A C 4
ATOM 5601 O O . HIS A 1 70 ? -4.473 4.957 -1.519 1.00 0.00 70 HIS A O 4
ATOM 5614 N N . ILE A 1 71 ? -5.368 6.714 -2.627 1.00 0.00 71 ILE A N 4
ATOM 5615 C CA . ILE A 1 71 ? -4.082 7.272 -3.008 1.00 0.00 71 ILE A CA 4
ATOM 5616 C C . ILE A 1 71 ? -4.092 8.782 -2.762 1.00 0.00 71 ILE A C 4
ATOM 5617 O O . ILE A 1 71 ? -5.012 9.478 -3.187 1.00 0.00 71 ILE A O 4
ATOM 5632 N N . ASP A 1 72 ? -3.057 9.244 -2.075 1.00 0.00 72 ASP A N 4
ATOM 5633 C CA . ASP A 1 72 ? -2.936 10.659 -1.766 1.00 0.00 72 ASP A CA 4
ATOM 5634 C C . ASP A 1 72 ? -1.460 11.059 -1.801 1.00 0.00 72 ASP A C 4
ATOM 5635 O O . ASP A 1 72 ? -0.599 10.310 -1.342 1.00 0.00 72 ASP A O 4
ATOM 5644 N N . GLY A 1 73 ? -1.212 12.239 -2.350 1.00 0.00 73 GLY A N 4
ATOM 5645 C CA . GLY A 1 73 ? 0.145 12.747 -2.450 1.00 0.00 73 GLY A CA 4
ATOM 5646 C C . GLY A 1 73 ? 0.213 14.218 -2.030 1.00 0.00 73 GLY A C 4
ATOM 5647 O O . GLY A 1 73 ? -0.572 15.038 -2.505 1.00 0.00 73 GLY A O 4
ATOM 5651 N N . ASN A 1 74 ? 1.157 14.504 -1.146 1.00 0.00 74 ASN A N 4
ATOM 5652 C CA . ASN A 1 74 ? 1.336 15.861 -0.657 1.00 0.00 74 ASN A CA 4
ATOM 5653 C C . ASN A 1 74 ? 2.826 16.120 -0.422 1.00 0.00 74 ASN A C 4
ATOM 5654 O O . ASN A 1 74 ? 3.541 15.250 0.072 1.00 0.00 74 ASN A O 4
ATOM 5664 N N . TYR A 1 75 ? 3.249 17.322 -0.787 1.00 0.00 75 TYR A N 4
ATOM 5665 C CA . TYR A 1 75 ? 4.640 17.707 -0.622 1.00 0.00 75 TYR A CA 4
ATOM 5666 C C . TYR A 1 75 ? 4.969 17.957 0.851 1.00 0.00 75 TYR A C 4
ATOM 5667 O O . TYR A 1 75 ? 6.115 18.240 1.197 1.00 0.00 75 TYR A O 4
ATOM 5684 N N . GLN A 1 76 ? 3.943 17.844 1.682 1.00 0.00 76 GLN A N 4
ATOM 5685 C CA . GLN A 1 76 ? 4.108 18.055 3.110 1.00 0.00 76 GLN A CA 4
ATOM 5686 C C . GLN A 1 76 ? 3.975 16.728 3.861 1.00 0.00 76 GLN A C 4
ATOM 5687 O O . GLN A 1 76 ? 4.348 16.632 5.029 1.00 0.00 76 GLN A O 4
ATOM 5699 N N . LEU A 1 77 ? 3.442 15.738 3.159 1.00 0.00 77 LEU A N 4
ATOM 5700 C CA . LEU A 1 77 ? 3.256 14.421 3.745 1.00 0.00 77 LEU A CA 4
ATOM 5701 C C . LEU A 1 77 ? 4.522 14.023 4.506 1.00 0.00 77 LEU A C 4
ATOM 5702 O O . LEU A 1 77 ? 4.495 13.873 5.726 1.00 0.00 77 LEU A O 4
ATOM 5717 N N . GLY A 1 78 ? 5.601 13.863 3.753 1.00 0.00 78 GLY A N 4
ATOM 5718 C CA . GLY A 1 78 ? 6.874 13.485 4.341 1.00 0.00 78 GLY A CA 4
ATOM 5719 C C . GLY A 1 78 ? 7.720 12.685 3.348 1.00 0.00 78 GLY A C 4
ATOM 5720 O O . GLY A 1 78 ? 8.464 11.788 3.742 1.00 0.00 78 GLY A O 4
ATOM 5724 N N . ARG A 1 79 ? 7.580 13.041 2.079 1.00 0.00 79 ARG A N 4
ATOM 5725 C CA . ARG A 1 79 ? 8.322 12.367 1.027 1.00 0.00 79 ARG A CA 4
ATOM 5726 C C . ARG A 1 79 ? 8.216 10.849 1.189 1.00 0.00 79 ARG A C 4
ATOM 5727 O O . ARG A 1 79 ? 9.228 10.153 1.224 1.00 0.00 79 ARG A O 4
ATOM 5744 N N . ASN A 1 80 ? 6.979 10.382 1.283 1.00 0.00 80 ASN A N 4
ATOM 5745 C CA . ASN A 1 80 ? 6.728 8.960 1.441 1.00 0.00 80 ASN A CA 4
ATOM 5746 C C . ASN A 1 80 ? 5.980 8.439 0.212 1.00 0.00 80 ASN A C 4
ATOM 5747 O O . ASN A 1 80 ? 4.833 8.815 -0.027 1.00 0.00 80 ASN A O 4
ATOM 5757 N N . VAL A 1 81 ? 6.660 7.583 -0.536 1.00 0.00 81 VAL A N 4
ATOM 5758 C CA . VAL A 1 81 ? 6.075 7.007 -1.734 1.00 0.00 81 VAL A CA 4
ATOM 5759 C C . VAL A 1 81 ? 6.139 5.481 -1.646 1.00 0.00 81 VAL A C 4
ATOM 5760 O O . VAL A 1 81 ? 7.221 4.897 -1.706 1.00 0.00 81 VAL A O 4
ATOM 5773 N N . LEU A 1 82 ? 4.968 4.878 -1.505 1.00 0.00 82 LEU A N 4
ATOM 5774 C CA . LEU A 1 82 ? 4.878 3.431 -1.407 1.00 0.00 82 LEU A CA 4
ATOM 5775 C C . LEU A 1 82 ? 3.919 2.910 -2.479 1.00 0.00 82 LEU A C 4
ATOM 5776 O O . LEU A 1 82 ? 2.745 3.276 -2.496 1.00 0.00 82 LEU A O 4
ATOM 5791 N N . LEU A 1 83 ? 4.454 2.066 -3.347 1.00 0.00 83 LEU A N 4
ATOM 5792 C CA . LEU A 1 83 ? 3.660 1.491 -4.421 1.00 0.00 83 LEU A CA 4
ATOM 5793 C C . LEU A 1 83 ? 3.560 -0.022 -4.220 1.00 0.00 83 LEU A C 4
ATOM 5794 O O . LEU A 1 83 ? 4.553 -0.736 -4.345 1.00 0.00 83 LEU A O 4
ATOM 5809 N N . LYS A 1 84 ? 2.350 -0.468 -3.913 1.00 0.00 84 LYS A N 4
ATOM 5810 C CA . LYS A 1 84 ? 2.107 -1.883 -3.695 1.00 0.00 84 LYS A CA 4
ATOM 5811 C C . LYS A 1 84 ? 0.989 -2.354 -4.628 1.00 0.00 84 LYS A C 4
ATOM 5812 O O . LYS A 1 84 ? -0.132 -1.849 -4.564 1.00 0.00 84 LYS A O 4
ATOM 5826 N N . ASN A 1 85 ? 1.332 -3.315 -5.473 1.00 0.00 85 ASN A N 4
ATOM 5827 C CA . ASN A 1 85 ? 0.371 -3.858 -6.417 1.00 0.00 85 ASN A CA 4
ATOM 5828 C C . ASN A 1 85 ? 0.109 -5.328 -6.081 1.00 0.00 85 ASN A C 4
ATOM 5829 O O . ASN A 1 85 ? 1.028 -6.145 -6.095 1.00 0.00 85 ASN A O 4
ATOM 5839 N N . GLY A 1 86 ? -1.150 -5.619 -5.788 1.00 0.00 86 GLY A N 4
ATOM 5840 C CA . GLY A 1 86 ? -1.546 -6.976 -5.450 1.00 0.00 86 GLY A CA 4
ATOM 5841 C C . GLY A 1 86 ? -2.498 -7.548 -6.501 1.00 0.00 86 GLY A C 4
ATOM 5842 O O . GLY A 1 86 ? -3.580 -7.006 -6.725 1.00 0.00 86 GLY A O 4
ATOM 5846 N N . GLU A 1 87 ? -2.064 -8.636 -7.119 1.00 0.00 87 GLU A N 4
ATOM 5847 C CA . GLU A 1 87 ? -2.866 -9.287 -8.141 1.00 0.00 87 GLU A CA 4
ATOM 5848 C C . GLU A 1 87 ? -3.142 -10.742 -7.753 1.00 0.00 87 GLU A C 4
ATOM 5849 O O . GLU A 1 87 ? -2.213 -11.529 -7.581 1.00 0.00 87 GLU A O 4
ATOM 5860 N N . ASP A 1 88 ? -4.423 -11.053 -7.625 1.00 0.00 88 ASP A N 4
ATOM 5861 C CA . ASP A 1 88 ? -4.834 -12.398 -7.260 1.00 0.00 88 ASP A CA 4
ATOM 5862 C C . ASP A 1 88 ? -5.716 -12.976 -8.369 1.00 0.00 88 ASP A C 4
ATOM 5863 O O . ASP A 1 88 ? -6.800 -12.462 -8.637 1.00 0.00 88 ASP A O 4
ATOM 5872 N N . ARG A 1 89 ? -5.217 -14.038 -8.984 1.00 0.00 89 ARG A N 4
ATOM 5873 C CA . ARG A 1 89 ? -5.947 -14.692 -10.058 1.00 0.00 89 ARG A CA 4
ATOM 5874 C C . ARG A 1 89 ? -5.895 -16.211 -9.885 1.00 0.00 89 ARG A C 4
ATOM 5875 O O . ARG A 1 89 ? -4.871 -16.761 -9.482 1.00 0.00 89 ARG A O 4
ATOM 5892 N N . LEU A 1 90 ? -7.015 -16.849 -10.198 1.00 0.00 90 LEU A N 4
ATOM 5893 C CA . LEU A 1 90 ? -7.112 -18.294 -10.083 1.00 0.00 90 LEU A CA 4
ATOM 5894 C C . LEU A 1 90 ? -7.959 -18.837 -11.234 1.00 0.00 90 LEU A C 4
ATOM 5895 O O . LEU A 1 90 ? -8.733 -18.099 -11.843 1.00 0.00 90 LEU A O 4
ATOM 5910 N N . ARG A 1 91 ? -7.783 -20.123 -11.499 1.00 0.00 91 ARG A N 4
ATOM 5911 C CA . ARG A 1 91 ? -8.522 -20.774 -12.568 1.00 0.00 91 ARG A CA 4
ATOM 5912 C C . ARG A 1 91 ? -10.016 -20.468 -12.444 1.00 0.00 91 ARG A C 4
ATOM 5913 O O . ARG A 1 91 ? -10.746 -20.510 -13.433 1.00 0.00 91 ARG A O 4
ATOM 5930 N N . PHE A 1 92 ? -10.426 -20.167 -11.220 1.00 0.00 92 PHE A N 4
ATOM 5931 C CA . PHE A 1 92 ? -11.820 -19.854 -10.954 1.00 0.00 92 PHE A CA 4
ATOM 5932 C C . PHE A 1 92 ? -12.226 -18.544 -11.631 1.00 0.00 92 PHE A C 4
ATOM 5933 O O . PHE A 1 92 ? -13.388 -18.361 -11.992 1.00 0.00 92 PHE A O 4
ATOM 5949 N N . TYR A 1 93 ? -11.246 -17.665 -11.783 1.00 0.00 93 TYR A N 4
ATOM 5950 C CA . TYR A 1 93 ? -11.487 -16.376 -12.410 1.00 0.00 93 TYR A CA 4
ATOM 5951 C C . TYR A 1 93 ? -11.396 -16.483 -13.934 1.00 0.00 93 TYR A C 4
ATOM 5952 O O . TYR A 1 93 ? -10.402 -16.973 -14.466 1.00 0.00 93 TYR A O 4
ATOM 5969 N N . VAL A 1 94 ? -12.447 -16.015 -14.592 1.00 0.00 94 VAL A N 4
ATOM 5970 C CA . VAL A 1 94 ? -12.497 -16.051 -16.044 1.00 0.00 94 VAL A CA 4
ATOM 5971 C C . VAL A 1 94 ? -12.231 -14.649 -16.594 1.00 0.00 94 VAL A C 4
ATOM 5972 O O . VAL A 1 94 ? -12.203 -14.449 -17.807 1.00 0.00 94 VAL A O 4
ATOM 5985 N N . LYS A 1 95 ? -12.042 -13.713 -15.675 1.00 0.00 95 LYS A N 4
ATOM 5986 C CA . LYS A 1 95 ? -11.778 -12.335 -16.053 1.00 0.00 95 LYS A CA 4
ATOM 5987 C C . LYS A 1 95 ? -10.286 -12.166 -16.343 1.00 0.00 95 LYS A C 4
ATOM 5988 O O . LYS A 1 95 ? -9.893 -11.279 -17.099 1.00 0.00 95 LYS A O 4
ATOM 6002 N N . PHE A 1 96 ? -9.494 -13.032 -15.726 1.00 0.00 96 PHE A N 4
ATOM 6003 C CA . PHE A 1 96 ? -8.053 -12.989 -15.908 1.00 0.00 96 PHE A CA 4
ATOM 6004 C C . PHE A 1 96 ? -7.546 -11.547 -15.933 1.00 0.00 96 PHE A C 4
ATOM 6005 O O . PHE A 1 96 ? -6.749 -11.180 -16.795 1.00 0.00 96 PHE A O 4
ATOM 6021 N N . GLY A 1 97 ? -8.027 -10.767 -14.976 1.00 0.00 97 GLY A N 4
ATOM 6022 C CA . GLY A 1 97 ? -7.633 -9.373 -14.877 1.00 0.00 97 GLY A CA 4
ATOM 6023 C C . GLY A 1 97 ? -6.714 -9.146 -13.675 1.00 0.00 97 GLY A C 4
ATOM 6024 O O . GLY A 1 97 ? -7.178 -9.091 -12.537 1.00 0.00 97 GLY A O 4
ATOM 6028 N N . PRO A 1 98 ? -5.395 -9.019 -13.976 1.00 0.00 98 PRO A N 4
ATOM 6029 C CA . PRO A 1 98 ? -4.407 -8.800 -12.933 1.00 0.00 98 PRO A CA 4
ATOM 6030 C C . PRO A 1 98 ? -4.464 -7.361 -12.417 1.00 0.00 98 PRO A C 4
ATOM 6031 O O . PRO A 1 98 ? -3.991 -6.440 -13.082 1.00 0.00 98 PRO A O 4
ATOM 6039 N N . GLY A 1 99 ? -5.047 -7.211 -11.236 1.00 0.00 99 GLY A N 4
ATOM 6040 C CA . GLY A 1 99 ? -5.172 -5.900 -10.623 1.00 0.00 99 GLY A CA 4
ATOM 6041 C C . GLY A 1 99 ? -3.870 -5.108 -10.754 1.00 0.00 99 GLY A C 4
ATOM 6042 O O . GLY A 1 99 ? -2.929 -5.320 -9.989 1.00 0.00 99 GLY A O 4
ATOM 6046 N N . ALA A 1 100 ? -3.856 -4.210 -11.730 1.00 0.00 100 ALA A N 4
ATOM 6047 C CA . ALA A 1 100 ? -2.684 -3.385 -11.971 1.00 0.00 100 ALA A CA 4
ATOM 6048 C C . ALA A 1 100 ? -2.868 -2.032 -11.280 1.00 0.00 100 ALA A C 4
ATOM 6049 O O . ALA A 1 100 ? -3.968 -1.700 -10.841 1.00 0.00 100 ALA A O 4
ATOM 6056 N N . VAL A 1 101 ? -1.775 -1.288 -11.205 1.00 0.00 101 VAL A N 4
ATOM 6057 C CA . VAL A 1 101 ? -1.802 0.021 -10.577 1.00 0.00 101 VAL A CA 4
ATOM 6058 C C . VAL A 1 101 ? -3.031 0.791 -11.064 1.00 0.00 101 VAL A C 4
ATOM 6059 O O . VAL A 1 101 ? -3.650 1.528 -10.297 1.00 0.00 101 VAL A O 4
ATOM 6072 N N . ILE A 1 102 ? -3.347 0.594 -12.336 1.00 0.00 102 ILE A N 4
ATOM 6073 C CA . ILE A 1 102 ? -4.491 1.261 -12.933 1.00 0.00 102 ILE A CA 4
ATOM 6074 C C . ILE A 1 102 ? -5.700 1.121 -12.005 1.00 0.00 102 ILE A C 4
ATOM 6075 O O . ILE A 1 102 ? -6.478 2.061 -11.848 1.00 0.00 102 ILE A O 4
ATOM 6090 N N . LYS A 1 103 ? -5.820 -0.059 -11.417 1.00 0.00 103 LYS A N 4
ATOM 6091 C CA . LYS A 1 103 ? -6.921 -0.334 -10.509 1.00 0.00 103 LYS A CA 4
ATOM 6092 C C . LYS A 1 103 ? -6.956 0.737 -9.417 1.00 0.00 103 LYS A C 4
ATOM 6093 O O . LYS A 1 103 ? -8.029 1.168 -8.999 1.00 0.00 103 LYS A O 4
ATOM 6107 N N . GLU A 1 104 ? -5.769 1.137 -8.988 1.00 0.00 104 GLU A N 4
ATOM 6108 C CA . GLU A 1 104 ? -5.650 2.151 -7.953 1.00 0.00 104 GLU A CA 4
ATOM 6109 C C . GLU A 1 104 ? -6.235 3.478 -8.440 1.00 0.00 104 GLU A C 4
ATOM 6110 O O . GLU A 1 104 ? -7.041 4.096 -7.747 1.00 0.00 104 GLU A O 4
ATOM 6121 N N . PHE A 1 105 ? -5.806 3.876 -9.628 1.00 0.00 105 PHE A N 4
ATOM 6122 C CA . PHE A 1 105 ? -6.277 5.119 -10.215 1.00 0.00 105 PHE A CA 4
ATOM 6123 C C . PHE A 1 105 ? -7.795 5.251 -10.075 1.00 0.00 105 PHE A C 4
ATOM 6124 O O . PHE A 1 105 ? -8.312 6.351 -9.891 1.00 0.00 105 PHE A O 4
ATOM 6140 N N . LYS A 1 106 ? -8.467 4.113 -10.169 1.00 0.00 106 LYS A N 4
ATOM 6141 C CA . LYS A 1 106 ? -9.915 4.086 -10.056 1.00 0.00 106 LYS A CA 4
ATOM 6142 C C . LYS A 1 106 ? -10.328 4.693 -8.713 1.00 0.00 106 LYS A C 4
ATOM 6143 O O . LYS A 1 106 ? -11.494 5.027 -8.512 1.00 0.00 106 LYS A O 4
ATOM 6157 N N . ILE A 1 107 ? -9.349 4.818 -7.830 1.00 0.00 107 ILE A N 4
ATOM 6158 C CA . ILE A 1 107 ? -9.595 5.379 -6.513 1.00 0.00 107 ILE A CA 4
ATOM 6159 C C . ILE A 1 107 ? -10.741 6.390 -6.600 1.00 0.00 107 ILE A C 4
ATOM 6160 O O . ILE A 1 107 ? -11.588 6.452 -5.710 1.00 0.00 107 ILE A O 4
ATOM 6175 N N . THR A 1 108 ? -10.730 7.155 -7.682 1.00 0.00 108 THR A N 4
ATOM 6176 C CA . THR A 1 108 ? -11.758 8.160 -7.897 1.00 0.00 108 THR A CA 4
ATOM 6177 C C . THR A 1 108 ? -11.573 8.829 -9.261 1.00 0.00 108 THR A C 4
ATOM 6178 O O . THR A 1 108 ? -12.550 9.170 -9.926 1.00 0.00 108 THR A O 4
ATOM 6189 N N . ASP A 1 109 ? -10.314 8.995 -9.636 1.00 0.00 109 ASP A N 4
ATOM 6190 C CA . ASP A 1 109 ? -9.988 9.616 -10.909 1.00 0.00 109 ASP A CA 4
ATOM 6191 C C . ASP A 1 109 ? -10.731 8.889 -12.031 1.00 0.00 109 ASP A C 4
ATOM 6192 O O . ASP A 1 109 ? -11.449 9.513 -12.812 1.00 0.00 109 ASP A O 4
ATOM 6201 N N . MET A 1 1 ? 4.512 15.519 -6.052 1.00 0.00 1 MET A N 5
ATOM 6202 C CA . MET A 1 1 ? 5.785 15.172 -5.445 1.00 0.00 1 MET A CA 5
ATOM 6203 C C . MET A 1 1 ? 5.687 13.851 -4.680 1.00 0.00 1 MET A C 5
ATOM 6204 O O . MET A 1 1 ? 6.466 12.930 -4.920 1.00 0.00 1 MET A O 5
ATOM 6216 N N . SER A 1 2 ? 4.723 13.800 -3.772 1.00 0.00 2 SER A N 5
ATOM 6217 C CA . SER A 1 2 ? 4.512 12.608 -2.969 1.00 0.00 2 SER A CA 5
ATOM 6218 C C . SER A 1 2 ? 3.143 12.001 -3.282 1.00 0.00 2 SER A C 5
ATOM 6219 O O . SER A 1 2 ? 2.128 12.694 -3.231 1.00 0.00 2 SER A O 5
ATOM 6226 N N . GLU A 1 3 ? 3.158 10.715 -3.600 1.00 0.00 3 GLU A N 5
ATOM 6227 C CA . GLU A 1 3 ? 1.931 10.008 -3.920 1.00 0.00 3 GLU A CA 5
ATOM 6228 C C . GLU A 1 3 ? 2.002 8.565 -3.416 1.00 0.00 3 GLU A C 5
ATOM 6229 O O . GLU A 1 3 ? 2.984 7.866 -3.660 1.00 0.00 3 GLU A O 5
ATOM 6240 N N . VAL A 1 4 ? 0.947 8.162 -2.722 1.00 0.00 4 VAL A N 5
ATOM 6241 C CA . VAL A 1 4 ? 0.877 6.815 -2.182 1.00 0.00 4 VAL A CA 5
ATOM 6242 C C . VAL A 1 4 ? -0.449 6.173 -2.592 1.00 0.00 4 VAL A C 5
ATOM 6243 O O . VAL A 1 4 ? -1.516 6.622 -2.172 1.00 0.00 4 VAL A O 5
ATOM 6256 N N . ASN A 1 5 ? -0.340 5.135 -3.407 1.00 0.00 5 ASN A N 5
ATOM 6257 C CA . ASN A 1 5 ? -1.519 4.428 -3.879 1.00 0.00 5 ASN A CA 5
ATOM 6258 C C . ASN A 1 5 ? -1.210 2.931 -3.962 1.00 0.00 5 ASN A C 5
ATOM 6259 O O . ASN A 1 5 ? -0.273 2.524 -4.646 1.00 0.00 5 ASN A O 5
ATOM 6269 N N . ILE A 1 6 ? -2.018 2.153 -3.257 1.00 0.00 6 ILE A N 5
ATOM 6270 C CA . ILE A 1 6 ? -1.843 0.711 -3.243 1.00 0.00 6 ILE A CA 5
ATOM 6271 C C . ILE A 1 6 ? -3.214 0.036 -3.162 1.00 0.00 6 ILE A C 5
ATOM 6272 O O . ILE A 1 6 ? -3.990 0.306 -2.248 1.00 0.00 6 ILE A O 5
ATOM 6287 N N . VAL A 1 7 ? -3.470 -0.829 -4.133 1.00 0.00 7 VAL A N 5
ATOM 6288 C CA . VAL A 1 7 ? -4.733 -1.545 -4.184 1.00 0.00 7 VAL A CA 5
ATOM 6289 C C . VAL A 1 7 ? -4.475 -3.041 -3.998 1.00 0.00 7 VAL A C 5
ATOM 6290 O O . VAL A 1 7 ? -3.583 -3.604 -4.632 1.00 0.00 7 VAL A O 5
ATOM 6303 N N . VAL A 1 8 ? -5.271 -3.643 -3.128 1.00 0.00 8 VAL A N 5
ATOM 6304 C CA . VAL A 1 8 ? -5.140 -5.064 -2.850 1.00 0.00 8 VAL A CA 5
ATOM 6305 C C . VAL A 1 8 ? -6.480 -5.755 -3.107 1.00 0.00 8 VAL A C 5
ATOM 6306 O O . VAL A 1 8 ? -7.443 -5.544 -2.370 1.00 0.00 8 VAL A O 5
ATOM 6319 N N . ASN A 1 9 ? -6.500 -6.567 -4.154 1.00 0.00 9 ASN A N 5
ATOM 6320 C CA . ASN A 1 9 ? -7.706 -7.290 -4.517 1.00 0.00 9 ASN A CA 5
ATOM 6321 C C . ASN A 1 9 ? -7.466 -8.792 -4.348 1.00 0.00 9 ASN A C 5
ATOM 6322 O O . ASN A 1 9 ? -6.710 -9.393 -5.110 1.00 0.00 9 ASN A O 5
ATOM 6332 N N . GLY A 1 10 ? -8.123 -9.356 -3.345 1.00 0.00 10 GLY A N 5
ATOM 6333 C CA . GLY A 1 10 ? -7.989 -10.775 -3.066 1.00 0.00 10 GLY A CA 5
ATOM 6334 C C . GLY A 1 10 ? -6.795 -11.044 -2.148 1.00 0.00 10 GLY A C 5
ATOM 6335 O O . GLY A 1 10 ? -5.930 -11.856 -2.471 1.00 0.00 10 GLY A O 5
ATOM 6339 N N . ARG A 1 11 ? -6.787 -10.347 -1.022 1.00 0.00 11 ARG A N 5
ATOM 6340 C CA . ARG A 1 11 ? -5.713 -10.500 -0.055 1.00 0.00 11 ARG A CA 5
ATOM 6341 C C . ARG A 1 11 ? -4.410 -10.877 -0.763 1.00 0.00 11 ARG A C 5
ATOM 6342 O O . ARG A 1 11 ? -3.768 -11.864 -0.407 1.00 0.00 11 ARG A O 5
ATOM 6359 N N . GLU A 1 12 ? -4.059 -10.071 -1.755 1.00 0.00 12 GLU A N 5
ATOM 6360 C CA . GLU A 1 12 ? -2.844 -10.307 -2.516 1.00 0.00 12 GLU A CA 5
ATOM 6361 C C . GLU A 1 12 ? -1.638 -9.704 -1.794 1.00 0.00 12 GLU A C 5
ATOM 6362 O O . GLU A 1 12 ? -1.628 -8.514 -1.481 1.00 0.00 12 GLU A O 5
ATOM 6373 N N . ALA A 1 13 ? -0.651 -10.552 -1.549 1.00 0.00 13 ALA A N 5
ATOM 6374 C CA . ALA A 1 13 ? 0.557 -10.118 -0.867 1.00 0.00 13 ALA A CA 5
ATOM 6375 C C . ALA A 1 13 ? 1.761 -10.865 -1.447 1.00 0.00 13 ALA A C 5
ATOM 6376 O O . ALA A 1 13 ? 1.684 -12.065 -1.706 1.00 0.00 13 ALA A O 5
ATOM 6383 N N . GLY A 1 14 ? 2.843 -10.124 -1.633 1.00 0.00 14 GLY A N 5
ATOM 6384 C CA . GLY A 1 14 ? 4.061 -10.701 -2.176 1.00 0.00 14 GLY A CA 5
ATOM 6385 C C . GLY A 1 14 ? 5.220 -9.705 -2.103 1.00 0.00 14 GLY A C 5
ATOM 6386 O O . GLY A 1 14 ? 6.074 -9.674 -2.988 1.00 0.00 14 GLY A O 5
ATOM 6390 N N . SER A 1 15 ? 5.213 -8.915 -1.039 1.00 0.00 15 SER A N 5
ATOM 6391 C CA . SER A 1 15 ? 6.253 -7.921 -0.838 1.00 0.00 15 SER A CA 5
ATOM 6392 C C . SER A 1 15 ? 6.911 -8.121 0.528 1.00 0.00 15 SER A C 5
ATOM 6393 O O . SER A 1 15 ? 6.536 -9.022 1.276 1.00 0.00 15 SER A O 5
ATOM 6400 N N . LYS A 1 16 ? 7.880 -7.26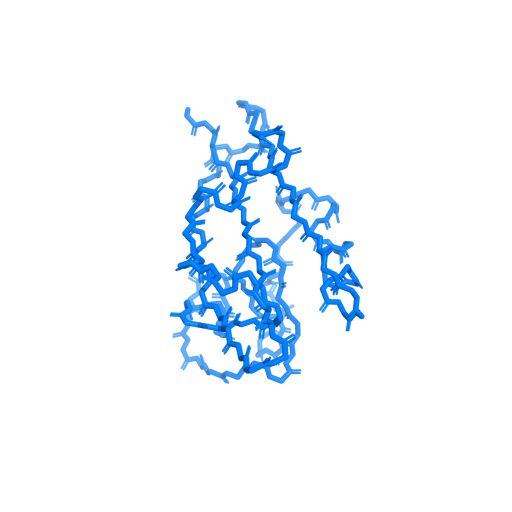4 0.813 1.00 0.00 16 LYS A N 5
ATOM 6401 C CA . LYS A 1 16 ? 8.594 -7.335 2.078 1.00 0.00 16 LYS A CA 5
ATOM 6402 C C . LYS A 1 16 ? 7.703 -6.784 3.193 1.00 0.00 16 LYS A C 5
ATOM 6403 O O . LYS A 1 16 ? 8.089 -6.792 4.361 1.00 0.00 16 LYS A O 5
ATOM 6417 N N . SER A 1 17 ? 6.529 -6.317 2.793 1.00 0.00 17 SER A N 5
ATOM 6418 C CA . SER A 1 17 ? 5.581 -5.764 3.744 1.00 0.00 17 SER A CA 5
ATOM 6419 C C . SER A 1 17 ? 5.432 -6.705 4.942 1.00 0.00 17 SER A C 5
ATOM 6420 O O . SER A 1 17 ? 5.158 -6.259 6.055 1.00 0.00 17 SER A O 5
ATOM 6427 N N . LYS A 1 18 ? 5.619 -7.988 4.673 1.00 0.00 18 LYS A N 5
ATOM 6428 C CA . LYS A 1 18 ? 5.509 -8.995 5.715 1.00 0.00 18 LYS A CA 5
ATOM 6429 C C . LYS A 1 18 ? 6.483 -8.661 6.846 1.00 0.00 18 LYS A C 5
ATOM 6430 O O . LYS A 1 18 ? 6.351 -9.173 7.956 1.00 0.00 18 LYS A O 5
ATOM 6444 N N . GLY A 1 19 ? 7.443 -7.805 6.524 1.00 0.00 19 GLY A N 5
ATOM 6445 C CA . GLY A 1 19 ? 8.440 -7.397 7.499 1.00 0.00 19 GLY A CA 5
ATOM 6446 C C . GLY A 1 19 ? 8.116 -6.015 8.070 1.00 0.00 19 GLY A C 5
ATOM 6447 O O . GLY A 1 19 ? 6.996 -5.527 7.924 1.00 0.00 19 GLY A O 5
ATOM 6451 N N . CYS A 1 20 ? 9.115 -5.424 8.707 1.00 0.00 20 CYS A N 5
ATOM 6452 C CA . CYS A 1 20 ? 8.951 -4.108 9.300 1.00 0.00 20 CYS A CA 5
ATOM 6453 C C . CYS A 1 20 ? 9.347 -3.058 8.260 1.00 0.00 20 CYS A C 5
ATOM 6454 O O . CYS A 1 20 ? 9.875 -3.397 7.201 1.00 0.00 20 CYS A O 5
ATOM 6461 N N . ALA A 1 21 ? 9.081 -1.806 8.597 1.00 0.00 21 ALA A N 5
ATOM 6462 C CA . ALA A 1 21 ? 9.404 -0.705 7.706 1.00 0.00 21 ALA A CA 5
ATOM 6463 C C . ALA A 1 21 ? 10.925 -0.564 7.608 1.00 0.00 21 ALA A C 5
ATOM 6464 O O . ALA A 1 21 ? 11.465 -0.379 6.519 1.00 0.00 21 ALA A O 5
ATOM 6471 N N . LEU A 1 22 ? 11.572 -0.656 8.761 1.00 0.00 22 LEU A N 5
ATOM 6472 C CA . LEU A 1 22 ? 13.018 -0.541 8.818 1.00 0.00 22 LEU A CA 5
ATOM 6473 C C . LEU A 1 22 ? 13.650 -1.777 8.176 1.00 0.00 22 LEU A C 5
ATOM 6474 O O . LEU A 1 22 ? 14.390 -1.664 7.199 1.00 0.00 22 LEU A O 5
ATOM 6489 N N . CYS A 1 23 ? 13.335 -2.930 8.749 1.00 0.00 23 CYS A N 5
ATOM 6490 C CA . CYS A 1 23 ? 13.863 -4.186 8.244 1.00 0.00 23 CYS A CA 5
ATOM 6491 C C . CYS A 1 23 ? 12.716 -5.197 8.181 1.00 0.00 23 CYS A C 5
ATOM 6492 O O . CYS A 1 23 ? 11.716 -5.053 8.883 1.00 0.00 23 CYS A O 5
ATOM 6499 N N . GLY A 1 24 ? 12.899 -6.199 7.333 1.00 0.00 24 GLY A N 5
ATOM 6500 C CA . GLY A 1 24 ? 11.893 -7.233 7.168 1.00 0.00 24 GLY A CA 5
ATOM 6501 C C . GLY A 1 24 ? 12.514 -8.626 7.293 1.00 0.00 24 GLY A C 5
ATOM 6502 O O . GLY A 1 24 ? 12.857 -9.249 6.289 1.00 0.00 24 GLY A O 5
ATOM 6506 N N . ALA A 1 25 ? 12.639 -9.074 8.533 1.00 0.00 25 ALA A N 5
ATOM 6507 C CA . ALA A 1 25 ? 13.212 -10.383 8.802 1.00 0.00 25 ALA A CA 5
ATOM 6508 C C . ALA A 1 25 ? 12.114 -11.322 9.303 1.00 0.00 25 ALA A C 5
ATOM 6509 O O . ALA A 1 25 ? 12.252 -12.542 9.223 1.00 0.00 25 ALA A O 5
ATOM 6516 N N . THR A 1 26 ? 11.049 -10.719 9.809 1.00 0.00 26 THR A N 5
ATOM 6517 C CA . THR A 1 26 ? 9.928 -11.487 10.324 1.00 0.00 26 THR A CA 5
ATOM 6518 C C . THR A 1 26 ? 8.877 -11.694 9.231 1.00 0.00 26 THR A C 5
ATOM 6519 O O . THR A 1 26 ? 8.948 -11.074 8.171 1.00 0.00 26 THR A O 5
ATOM 6530 N N . TRP A 1 27 ? 7.926 -12.569 9.527 1.00 0.00 27 TRP A N 5
ATOM 6531 C CA . TRP A 1 27 ? 6.862 -12.866 8.583 1.00 0.00 27 TRP A CA 5
ATOM 6532 C C . TRP A 1 27 ? 5.588 -13.150 9.382 1.00 0.00 27 TRP A C 5
ATOM 6533 O O . TRP A 1 27 ? 5.513 -14.142 10.104 1.00 0.00 27 TRP A O 5
ATOM 6553 N N . GLY A 1 28 ? 4.618 -12.263 9.223 1.00 0.00 28 GLY A N 5
ATOM 6554 C CA . GLY A 1 28 ? 3.351 -12.405 9.919 1.00 0.00 28 GLY A CA 5
ATOM 6555 C C . GLY A 1 28 ? 2.174 -12.252 8.954 1.00 0.00 28 GLY A C 5
ATOM 6556 O O . GLY A 1 28 ? 2.051 -11.232 8.277 1.00 0.00 28 GLY A O 5
ATOM 6560 N N . ASP A 1 29 ? 1.338 -13.279 8.922 1.00 0.00 29 ASP A N 5
ATOM 6561 C CA . ASP A 1 29 ? 0.175 -13.272 8.050 1.00 0.00 29 ASP A CA 5
ATOM 6562 C C . ASP A 1 29 ? -1.057 -12.852 8.855 1.00 0.00 29 ASP A C 5
ATOM 6563 O O . ASP A 1 29 ? -1.940 -12.173 8.336 1.00 0.00 29 ASP A O 5
ATOM 6572 N N . TYR A 1 30 ? -1.076 -13.275 10.111 1.00 0.00 30 TYR A N 5
ATOM 6573 C CA . TYR A 1 30 ? -2.185 -12.953 10.992 1.00 0.00 30 TYR A CA 5
ATOM 6574 C C . TYR A 1 30 ? -2.130 -11.487 11.429 1.00 0.00 30 TYR A C 5
ATOM 6575 O O . TYR A 1 30 ? -3.000 -11.021 12.163 1.00 0.00 30 TYR A O 5
ATOM 6592 N N . HIS A 1 31 ? -1.099 -10.800 10.958 1.00 0.00 31 HIS A N 5
ATOM 6593 C CA . HIS A 1 31 ? -0.920 -9.397 11.290 1.00 0.00 31 HIS A CA 5
ATOM 6594 C C . HIS A 1 31 ? -1.633 -8.529 10.251 1.00 0.00 31 HIS A C 5
ATOM 6595 O O . HIS A 1 31 ? -2.118 -9.036 9.241 1.00 0.00 31 HIS A O 5
ATOM 6608 N N . ALA A 1 32 ? -1.674 -7.235 10.536 1.00 0.00 32 ALA A N 5
ATOM 6609 C CA . ALA A 1 32 ? -2.319 -6.292 9.639 1.00 0.00 32 ALA A CA 5
ATOM 6610 C C . ALA A 1 32 ? -1.267 -5.665 8.723 1.00 0.00 32 ALA A C 5
ATOM 6611 O O . ALA A 1 32 ? -0.108 -5.524 9.108 1.00 0.00 32 ALA A O 5
ATOM 6618 N N . ASP A 1 33 ? -1.710 -5.304 7.526 1.00 0.00 33 ASP A N 5
ATOM 6619 C CA . ASP A 1 33 ? -0.821 -4.695 6.553 1.00 0.00 33 ASP A CA 5
ATOM 6620 C C . ASP A 1 33 ? -1.064 -3.184 6.521 1.00 0.00 33 ASP A C 5
ATOM 6621 O O . ASP A 1 33 ? -2.098 -2.708 6.988 1.00 0.00 33 ASP A O 5
ATOM 6630 N N . PHE A 1 34 ? -0.094 -2.472 5.965 1.00 0.00 34 PHE A N 5
ATOM 6631 C CA . PHE A 1 34 ? -0.190 -1.026 5.867 1.00 0.00 34 PHE A CA 5
ATOM 6632 C C . PHE A 1 34 ? -0.055 -0.565 4.414 1.00 0.00 34 PHE A C 5
ATOM 6633 O O . PHE A 1 34 ? 0.658 -1.186 3.626 1.00 0.00 34 PHE A O 5
ATOM 6649 N N . LEU A 1 35 ? -0.750 0.519 4.103 1.00 0.00 35 LEU A N 5
ATOM 6650 C CA . LEU A 1 35 ? -0.716 1.070 2.759 1.00 0.00 35 LEU A CA 5
ATOM 6651 C C . LEU A 1 35 ? 0.740 1.226 2.313 1.00 0.00 35 LEU A C 5
ATOM 6652 O O . LEU A 1 35 ? 1.029 1.238 1.117 1.00 0.00 35 LEU A O 5
ATOM 6667 N N . GLY A 1 36 ? 1.618 1.342 3.298 1.00 0.00 36 GLY A N 5
ATOM 6668 C CA . GLY A 1 36 ? 3.036 1.497 3.022 1.00 0.00 36 GLY A CA 5
ATOM 6669 C C . GLY A 1 36 ? 3.725 0.135 2.912 1.00 0.00 36 GLY A C 5
ATOM 6670 O O . GLY A 1 36 ? 4.869 -0.022 3.336 1.00 0.00 36 GLY A O 5
ATOM 6674 N N . GLU A 1 37 ? 3.000 -0.815 2.340 1.00 0.00 37 GLU A N 5
ATOM 6675 C CA . GLU A 1 37 ? 3.527 -2.158 2.168 1.00 0.00 37 GLU A CA 5
ATOM 6676 C C . GLU A 1 37 ? 4.459 -2.514 3.327 1.00 0.00 37 GLU A C 5
ATOM 6677 O O . GLU A 1 37 ? 5.624 -2.845 3.112 1.00 0.00 37 GLU A O 5
ATOM 6688 N N . ASP A 1 38 ? 3.912 -2.435 4.531 1.00 0.00 38 ASP A N 5
ATOM 6689 C CA . ASP A 1 38 ? 4.680 -2.745 5.725 1.00 0.00 38 ASP A CA 5
ATOM 6690 C C . ASP A 1 38 ? 3.743 -3.296 6.801 1.00 0.00 38 ASP A C 5
ATOM 6691 O O . ASP A 1 38 ? 2.537 -3.062 6.757 1.00 0.00 38 ASP A O 5
ATOM 6700 N N . LEU A 1 39 ? 4.334 -4.017 7.742 1.00 0.00 39 LEU A N 5
ATOM 6701 C CA . LEU A 1 39 ? 3.566 -4.603 8.828 1.00 0.00 39 LEU A CA 5
ATOM 6702 C C . LEU A 1 39 ? 3.891 -3.869 10.131 1.00 0.00 39 LEU A C 5
ATOM 6703 O O . LEU A 1 39 ? 5.035 -3.879 10.584 1.00 0.00 39 LEU A O 5
ATOM 6718 N N . PHE A 1 40 ? 2.865 -3.251 10.696 1.00 0.00 40 PHE A N 5
ATOM 6719 C CA . PHE A 1 40 ? 3.027 -2.514 11.938 1.00 0.00 40 PHE A CA 5
ATOM 6720 C C . PHE A 1 40 ? 2.438 -3.289 13.117 1.00 0.00 40 PHE A C 5
ATOM 6721 O O . PHE A 1 40 ? 2.414 -2.793 14.242 1.00 0.00 40 PHE A O 5
ATOM 6737 N N . PHE A 1 41 ? 1.975 -4.494 12.820 1.00 0.00 41 PHE A N 5
ATOM 6738 C CA . PHE A 1 41 ? 1.386 -5.344 13.841 1.00 0.00 41 PHE A CA 5
ATOM 6739 C C . PHE A 1 41 ? 2.292 -6.537 14.152 1.00 0.00 41 PHE A C 5
ATOM 6740 O O . PHE A 1 41 ? 1.961 -7.370 14.994 1.00 0.00 41 PHE A O 5
ATOM 6756 N N . CYS A 1 42 ? 3.417 -6.583 13.453 1.00 0.00 42 CYS A N 5
ATOM 6757 C CA . CYS A 1 42 ? 4.372 -7.660 13.642 1.00 0.00 42 CYS A CA 5
ATOM 6758 C C . CYS A 1 42 ? 5.181 -7.368 14.907 1.00 0.00 42 CYS A C 5
ATOM 6759 O O . CYS A 1 42 ? 5.194 -8.170 15.840 1.00 0.00 42 CYS A O 5
ATOM 6766 N N . CYS A 1 43 ? 5.838 -6.217 14.899 1.00 0.00 43 CYS A N 5
ATOM 6767 C CA . CYS A 1 43 ? 6.648 -5.809 16.034 1.00 0.00 43 CYS A CA 5
ATOM 6768 C C . CYS A 1 43 ? 5.954 -4.630 16.720 1.00 0.00 43 CYS A C 5
ATOM 6769 O O . CYS A 1 43 ? 5.842 -4.599 17.944 1.00 0.00 43 CYS A O 5
ATOM 6776 N N . ASP A 1 44 ? 5.506 -3.690 15.901 1.00 0.00 44 ASP A N 5
ATOM 6777 C CA . ASP A 1 44 ? 4.826 -2.513 16.413 1.00 0.00 44 ASP A CA 5
ATOM 6778 C C . ASP A 1 44 ? 5.761 -1.761 17.363 1.00 0.00 44 ASP A C 5
ATOM 6779 O O . ASP A 1 44 ? 5.319 -0.904 18.126 1.00 0.00 44 ASP A O 5
ATOM 6788 N N . ILE A 1 45 ? 7.037 -2.112 17.285 1.00 0.00 45 ILE A N 5
ATOM 6789 C CA . ILE A 1 45 ? 8.039 -1.482 18.129 1.00 0.00 45 ILE A CA 5
ATOM 6790 C C . ILE A 1 45 ? 8.844 -0.482 17.297 1.00 0.00 45 ILE A C 5
ATOM 6791 O O . ILE A 1 45 ? 8.820 0.718 17.567 1.00 0.00 45 ILE A O 5
ATOM 6806 N N . CYS A 1 46 ? 9.538 -1.013 16.302 1.00 0.00 46 CYS A N 5
ATOM 6807 C CA . CYS A 1 46 ? 10.350 -0.183 15.428 1.00 0.00 46 CYS A CA 5
ATOM 6808 C C . CYS A 1 46 ? 9.548 0.105 14.157 1.00 0.00 46 CYS A C 5
ATOM 6809 O O . CYS A 1 46 ? 9.945 0.937 13.343 1.00 0.00 46 CYS A O 5
ATOM 6816 N N . ALA A 1 47 ? 8.435 -0.602 14.026 1.00 0.00 47 ALA A N 5
ATOM 6817 C CA . ALA A 1 47 ? 7.574 -0.433 12.868 1.00 0.00 47 ALA A CA 5
ATOM 6818 C C . ALA A 1 47 ? 6.394 0.466 13.241 1.00 0.00 47 ALA A C 5
ATOM 6819 O O . ALA A 1 47 ? 6.189 0.772 14.415 1.00 0.00 47 ALA A O 5
ATOM 6826 N N . ALA A 1 48 ? 5.648 0.865 12.221 1.00 0.00 48 ALA A N 5
ATOM 6827 C CA . ALA A 1 48 ? 4.495 1.723 12.427 1.00 0.00 48 ALA A CA 5
ATOM 6828 C C . ALA A 1 48 ? 4.963 3.170 12.590 1.00 0.00 48 ALA A C 5
ATOM 6829 O O . ALA A 1 48 ? 4.797 3.765 13.654 1.00 0.00 48 ALA A O 5
ATOM 6836 N N . GLU A 1 49 ? 5.540 3.697 11.520 1.00 0.00 49 GLU A N 5
ATOM 6837 C CA . GLU A 1 49 ? 6.034 5.062 11.530 1.00 0.00 49 GLU A CA 5
ATOM 6838 C C . GLU A 1 49 ? 4.900 6.040 11.217 1.00 0.00 49 GLU A C 5
ATOM 6839 O O . GLU A 1 49 ? 3.958 5.695 10.505 1.00 0.00 49 GLU A O 5
ATOM 6850 N N . PHE A 1 50 ? 5.027 7.241 11.763 1.00 0.00 50 PHE A N 5
ATOM 6851 C CA . PHE A 1 50 ? 4.024 8.270 11.550 1.00 0.00 50 PHE A CA 5
ATOM 6852 C C . PHE A 1 50 ? 4.138 8.863 10.145 1.00 0.00 50 PHE A C 5
ATOM 6853 O O . PHE A 1 50 ? 3.378 9.761 9.782 1.00 0.00 50 PHE A O 5
ATOM 6869 N N . MET A 1 51 ? 5.091 8.337 9.389 1.00 0.00 51 MET A N 5
ATOM 6870 C CA . MET A 1 51 ? 5.313 8.804 8.031 1.00 0.00 51 MET A CA 5
ATOM 6871 C C . MET A 1 51 ? 4.013 8.786 7.225 1.00 0.00 51 MET A C 5
ATOM 6872 O O . MET A 1 51 ? 3.790 9.650 6.380 1.00 0.00 51 MET A O 5
ATOM 6884 N N . ASN A 1 52 ? 3.187 7.792 7.518 1.00 0.00 52 ASN A N 5
ATOM 6885 C CA . ASN A 1 52 ? 1.914 7.649 6.831 1.00 0.00 52 ASN A CA 5
ATOM 6886 C C . ASN A 1 52 ? 0.781 8.046 7.779 1.00 0.00 52 ASN A C 5
ATOM 6887 O O . ASN A 1 52 ? 1.030 8.457 8.913 1.00 0.00 52 ASN A O 5
ATOM 6897 N N . MET A 1 53 ? -0.439 7.911 7.281 1.00 0.00 53 MET A N 5
ATOM 6898 C CA . MET A 1 53 ? -1.611 8.251 8.070 1.00 0.00 53 MET A CA 5
ATOM 6899 C C . MET A 1 53 ? -2.263 6.996 8.653 1.00 0.00 53 MET A C 5
ATOM 6900 O O . MET A 1 53 ? -1.902 5.878 8.287 1.00 0.00 53 MET A O 5
ATOM 6912 N N . MET A 1 54 ? -3.211 7.222 9.551 1.00 0.00 54 MET A N 5
ATOM 6913 C CA . MET A 1 54 ? -3.915 6.123 10.188 1.00 0.00 54 MET A CA 5
ATOM 6914 C C . MET A 1 54 ? -4.741 5.335 9.168 1.00 0.00 54 MET A C 5
ATOM 6915 O O . MET A 1 54 ? -4.748 4.106 9.187 1.00 0.00 54 MET A O 5
ATOM 6927 N N . ASP A 1 55 ? -5.416 6.077 8.301 1.00 0.00 55 ASP A N 5
ATOM 6928 C CA . ASP A 1 55 ? -6.242 5.464 7.276 1.00 0.00 55 ASP A CA 5
ATOM 6929 C C . ASP A 1 55 ? -5.471 4.313 6.628 1.00 0.00 55 ASP A C 5
ATOM 6930 O O . ASP A 1 55 ? -6.043 3.262 6.341 1.00 0.00 55 ASP A O 5
ATOM 6939 N N . GLU A 1 56 ? -4.185 4.549 6.414 1.00 0.00 56 GLU A N 5
ATOM 6940 C CA . GLU A 1 56 ? -3.331 3.544 5.805 1.00 0.00 56 GLU A CA 5
ATOM 6941 C C . GLU A 1 56 ? -3.588 2.175 6.436 1.00 0.00 56 GLU A C 5
ATOM 6942 O O . GLU A 1 56 ? -3.814 1.194 5.729 1.00 0.00 56 GLU A O 5
ATOM 6953 N N . ALA A 1 57 ? -3.545 2.152 7.760 1.00 0.00 57 ALA A N 5
ATOM 6954 C CA . ALA A 1 57 ? -3.770 0.920 8.495 1.00 0.00 57 ALA A CA 5
ATOM 6955 C C . ALA A 1 57 ? -5.210 0.453 8.271 1.00 0.00 57 ALA A C 5
ATOM 6956 O O . ALA A 1 57 ? -5.444 -0.701 7.915 1.00 0.00 57 ALA A O 5
ATOM 6963 N N . PHE A 1 58 ? -6.137 1.374 8.488 1.00 0.00 58 PHE A N 5
ATOM 6964 C CA . PHE A 1 58 ? -7.548 1.071 8.315 1.00 0.00 58 PHE A CA 5
ATOM 6965 C C . PHE A 1 58 ? -7.787 0.299 7.016 1.00 0.00 58 PHE A C 5
ATOM 6966 O O . PHE A 1 58 ? -8.604 -0.620 6.978 1.00 0.00 58 PHE A O 5
ATOM 6982 N N . LYS A 1 59 ? -7.059 0.699 5.983 1.00 0.00 59 LYS A N 5
ATOM 6983 C CA . LYS A 1 59 ? -7.182 0.056 4.687 1.00 0.00 59 LYS A CA 5
ATOM 6984 C C . LYS A 1 59 ? -7.199 -1.463 4.876 1.00 0.00 59 LYS A C 5
ATOM 6985 O O . LYS A 1 59 ? -7.887 -2.175 4.145 1.00 0.00 59 LYS A O 5
ATOM 6999 N N . HIS A 1 60 ? -6.434 -1.914 5.859 1.00 0.00 60 HIS A N 5
ATOM 7000 C CA . HIS A 1 60 ? -6.353 -3.334 6.153 1.00 0.00 60 HIS A CA 5
ATOM 7001 C C . HIS A 1 60 ? -7.715 -3.838 6.633 1.00 0.00 60 HIS A C 5
ATOM 7002 O O . HIS A 1 60 ? -8.206 -4.861 6.158 1.00 0.00 60 HIS A O 5
ATOM 7015 N N . THR A 1 61 ? -8.288 -3.095 7.569 1.00 0.00 61 THR A N 5
ATOM 7016 C CA . THR A 1 61 ? -9.584 -3.455 8.119 1.00 0.00 61 THR A CA 5
ATOM 7017 C C . THR A 1 61 ? -10.550 -3.845 6.999 1.00 0.00 61 THR A C 5
ATOM 7018 O O . THR A 1 61 ? -11.368 -4.748 7.165 1.00 0.00 61 THR A O 5
ATOM 7029 N N . ALA A 1 62 ? -10.423 -3.144 5.881 1.00 0.00 62 ALA A N 5
ATOM 7030 C CA . ALA A 1 62 ? -11.274 -3.406 4.733 1.00 0.00 62 ALA A CA 5
ATOM 7031 C C . ALA A 1 62 ? -10.681 -4.557 3.917 1.00 0.00 62 ALA A C 5
ATOM 7032 O O . ALA A 1 62 ? -11.392 -5.491 3.546 1.00 0.00 62 ALA A O 5
ATOM 7039 N N . ARG A 1 63 ? -9.386 -4.452 3.659 1.00 0.00 63 ARG A N 5
ATOM 7040 C CA . ARG A 1 63 ? -8.690 -5.473 2.894 1.00 0.00 63 ARG A CA 5
ATOM 7041 C C . ARG A 1 63 ? -8.667 -6.793 3.666 1.00 0.00 63 ARG A C 5
ATOM 7042 O O . ARG A 1 63 ? -8.189 -7.805 3.157 1.00 0.00 63 ARG A O 5
ATOM 7059 N N . HIS A 1 64 ? -9.191 -6.739 4.882 1.00 0.00 64 HIS A N 5
ATOM 7060 C CA . HIS A 1 64 ? -9.237 -7.918 5.729 1.00 0.00 64 HIS A CA 5
ATOM 7061 C C . HIS A 1 64 ? -10.337 -8.861 5.239 1.00 0.00 64 HIS A C 5
ATOM 7062 O O . HIS A 1 64 ? -10.078 -10.031 4.957 1.00 0.00 64 HIS A O 5
ATOM 7075 N N . ASN A 1 65 ? -11.542 -8.317 5.149 1.00 0.00 65 ASN A N 5
ATOM 7076 C CA . ASN A 1 65 ? -12.683 -9.095 4.698 1.00 0.00 65 ASN A CA 5
ATOM 7077 C C . ASN A 1 65 ? -13.190 -8.524 3.371 1.00 0.00 65 ASN A C 5
ATOM 7078 O O . ASN A 1 65 ? -13.402 -9.266 2.413 1.00 0.00 65 ASN A O 5
ATOM 7088 N N . VAL A 1 66 ? -13.370 -7.212 3.359 1.00 0.00 66 VAL A N 5
ATOM 7089 C CA . VAL A 1 66 ? -13.849 -6.533 2.167 1.00 0.00 66 VAL A CA 5
ATOM 7090 C C . VAL A 1 66 ? -12.654 -6.006 1.370 1.00 0.00 66 VAL A C 5
ATOM 7091 O O . VAL A 1 66 ? -11.558 -6.559 1.452 1.00 0.00 66 VAL A O 5
ATOM 7104 N N . ASP A 1 67 ? -12.905 -4.944 0.620 1.00 0.00 67 ASP A N 5
ATOM 7105 C CA . ASP A 1 67 ? -11.864 -4.336 -0.190 1.00 0.00 67 ASP A CA 5
ATOM 7106 C C . ASP A 1 67 ? -11.958 -2.813 -0.075 1.00 0.00 67 ASP A C 5
ATOM 7107 O O . ASP A 1 67 ? -13.046 -2.247 -0.164 1.00 0.00 67 ASP A O 5
ATOM 7116 N N . GLU A 1 68 ? -10.803 -2.193 0.118 1.00 0.00 68 GLU A N 5
ATOM 7117 C CA . GLU A 1 68 ? -10.742 -0.747 0.245 1.00 0.00 68 GLU A CA 5
ATOM 7118 C C . GLU A 1 68 ? -9.456 -0.212 -0.389 1.00 0.00 68 GLU A C 5
ATOM 7119 O O . GLU A 1 68 ? -8.394 -0.816 -0.251 1.00 0.00 68 GLU A O 5
ATOM 7130 N N . LEU A 1 69 ? -9.595 0.915 -1.070 1.00 0.00 69 LEU A N 5
ATOM 7131 C CA . LEU A 1 69 ? -8.458 1.538 -1.727 1.00 0.00 69 LEU A CA 5
ATOM 7132 C C . LEU A 1 69 ? -8.472 3.042 -1.443 1.00 0.00 69 LEU A C 5
ATOM 7133 O O . LEU A 1 69 ? -9.495 3.701 -1.623 1.00 0.00 69 LEU A O 5
ATOM 7148 N N . HIS A 1 70 ? -7.325 3.540 -1.006 1.00 0.00 70 HIS A N 5
ATOM 7149 C CA . HIS A 1 70 ? -7.193 4.954 -0.696 1.00 0.00 70 HIS A CA 5
ATOM 7150 C C . HIS A 1 70 ? -5.823 5.454 -1.158 1.00 0.00 70 HIS A C 5
ATOM 7151 O O . HIS A 1 70 ? -4.821 4.756 -1.009 1.00 0.00 70 HIS A O 5
ATOM 7164 N N . ILE A 1 71 ? -5.824 6.658 -1.709 1.00 0.00 71 ILE A N 5
ATOM 7165 C CA . ILE A 1 71 ? -4.593 7.261 -2.194 1.00 0.00 71 ILE A CA 5
ATOM 7166 C C . ILE A 1 71 ? -4.529 8.719 -1.735 1.00 0.00 71 ILE A C 5
ATOM 7167 O O . ILE A 1 71 ? -5.484 9.473 -1.916 1.00 0.00 71 ILE A O 5
ATOM 7182 N N . ASP A 1 72 ? -3.394 9.073 -1.152 1.00 0.00 72 ASP A N 5
ATOM 7183 C CA . ASP A 1 72 ? -3.192 10.428 -0.666 1.00 0.00 72 ASP A CA 5
ATOM 7184 C C . ASP A 1 72 ? -1.728 10.823 -0.863 1.00 0.00 72 ASP A C 5
ATOM 7185 O O . ASP A 1 72 ? -0.828 10.013 -0.649 1.00 0.00 72 ASP A O 5
ATOM 7194 N N . GLY A 1 73 ? -1.534 12.070 -1.269 1.00 0.00 73 GLY A N 5
ATOM 7195 C CA . GLY A 1 73 ? -0.194 12.582 -1.498 1.00 0.00 73 GLY A CA 5
ATOM 7196 C C . GLY A 1 73 ? -0.029 13.976 -0.888 1.00 0.00 73 GLY A C 5
ATOM 7197 O O . GLY A 1 73 ? -0.854 14.860 -1.118 1.00 0.00 73 GLY A O 5
ATOM 7201 N N . ASN A 1 74 ? 1.042 14.129 -0.123 1.00 0.00 74 ASN A N 5
ATOM 7202 C CA . ASN A 1 74 ? 1.326 15.401 0.521 1.00 0.00 74 ASN A CA 5
ATOM 7203 C C . ASN A 1 74 ? 2.840 15.618 0.566 1.00 0.00 74 ASN A C 5
ATOM 7204 O O . ASN A 1 74 ? 3.589 14.719 0.945 1.00 0.00 74 ASN A O 5
ATOM 7214 N N . TYR A 1 75 ? 3.245 16.816 0.172 1.00 0.00 75 TYR A N 5
ATOM 7215 C CA . TYR A 1 75 ? 4.656 17.163 0.162 1.00 0.00 75 TYR A CA 5
ATOM 7216 C C . TYR A 1 75 ? 5.202 17.278 1.587 1.00 0.00 75 TYR A C 5
ATOM 7217 O O . TYR A 1 75 ? 6.401 17.468 1.782 1.00 0.00 75 TYR A O 5
ATOM 7234 N N . GLN A 1 76 ? 4.296 17.156 2.545 1.00 0.00 76 GLN A N 5
ATOM 7235 C CA . GLN A 1 76 ? 4.672 17.244 3.947 1.00 0.00 76 GLN A CA 5
ATOM 7236 C C . GLN A 1 76 ? 4.536 15.876 4.618 1.00 0.00 76 GLN A C 5
ATOM 7237 O O . GLN A 1 76 ? 4.993 15.686 5.745 1.00 0.00 76 GLN A O 5
ATOM 7249 N N . LEU A 1 77 ? 3.905 14.959 3.900 1.00 0.00 77 LEU A N 5
ATOM 7250 C CA . LEU A 1 77 ? 3.704 13.614 4.413 1.00 0.00 77 LEU A CA 5
ATOM 7251 C C . LEU A 1 77 ? 5.034 13.065 4.930 1.00 0.00 77 LEU A C 5
ATOM 7252 O O . LEU A 1 77 ? 5.187 12.820 6.126 1.00 0.00 77 LEU A O 5
ATOM 7267 N N . GLY A 1 78 ? 5.965 12.888 4.003 1.00 0.00 78 GLY A N 5
ATOM 7268 C CA . GLY A 1 78 ? 7.279 12.372 4.350 1.00 0.00 78 GLY A CA 5
ATOM 7269 C C . GLY A 1 78 ? 8.046 11.938 3.099 1.00 0.00 78 GLY A C 5
ATOM 7270 O O . GLY A 1 78 ? 8.892 11.049 3.163 1.00 0.00 78 GLY A O 5
ATOM 7274 N N . ARG A 1 79 ? 7.720 12.588 1.991 1.00 0.00 79 ARG A N 5
ATOM 7275 C CA . ARG A 1 79 ? 8.368 12.280 0.726 1.00 0.00 79 ARG A CA 5
ATOM 7276 C C . ARG A 1 79 ? 8.388 10.767 0.494 1.00 0.00 79 ARG A C 5
ATOM 7277 O O . ARG A 1 79 ? 9.442 10.188 0.239 1.00 0.00 79 ARG A O 5
ATOM 7294 N N . ASN A 1 80 ? 7.208 10.172 0.590 1.00 0.00 80 ASN A N 5
ATOM 7295 C CA . ASN A 1 80 ? 7.075 8.738 0.393 1.00 0.00 80 ASN A CA 5
ATOM 7296 C C . ASN A 1 80 ? 6.189 8.475 -0.826 1.00 0.00 80 ASN A C 5
ATOM 7297 O O . ASN A 1 80 ? 5.024 8.869 -0.847 1.00 0.00 80 ASN A O 5
ATOM 7307 N N . VAL A 1 81 ? 6.775 7.810 -1.811 1.00 0.00 81 VAL A N 5
ATOM 7308 C CA . VAL A 1 81 ? 6.053 7.489 -3.030 1.00 0.00 81 VAL A CA 5
ATOM 7309 C C . VAL A 1 81 ? 5.977 5.969 -3.188 1.00 0.00 81 VAL A C 5
ATOM 7310 O O . VAL A 1 81 ? 6.987 5.319 -3.453 1.00 0.00 81 VAL A O 5
ATOM 7323 N N . LEU A 1 82 ? 4.770 5.448 -3.020 1.00 0.00 82 LEU A N 5
ATOM 7324 C CA . LEU A 1 82 ? 4.551 4.017 -3.140 1.00 0.00 82 LEU A CA 5
ATOM 7325 C C . LEU A 1 82 ? 3.516 3.755 -4.237 1.00 0.00 82 LEU A C 5
ATOM 7326 O O . LEU A 1 82 ? 2.381 4.220 -4.147 1.00 0.00 82 LEU A O 5
ATOM 7341 N N . LEU A 1 83 ? 3.945 3.011 -5.245 1.00 0.00 83 LEU A N 5
ATOM 7342 C CA . LEU A 1 83 ? 3.070 2.682 -6.358 1.00 0.00 83 LEU A CA 5
ATOM 7343 C C . LEU A 1 83 ? 2.839 1.170 -6.390 1.00 0.00 83 LEU A C 5
ATOM 7344 O O . LEU A 1 83 ? 3.751 0.406 -6.702 1.00 0.00 83 LEU A O 5
ATOM 7359 N N . LYS A 1 84 ? 1.615 0.783 -6.060 1.00 0.00 84 LYS A N 5
ATOM 7360 C CA . LYS A 1 84 ? 1.253 -0.624 -6.047 1.00 0.00 84 LYS A CA 5
ATOM 7361 C C . LYS A 1 84 ? 0.030 -0.840 -6.941 1.00 0.00 84 LYS A C 5
ATOM 7362 O O . LYS A 1 84 ? -1.028 -0.262 -6.700 1.00 0.00 84 LYS A O 5
ATOM 7376 N N . ASN A 1 85 ? 0.217 -1.674 -7.953 1.00 0.00 85 ASN A N 5
ATOM 7377 C CA . ASN A 1 85 ? -0.858 -1.973 -8.884 1.00 0.00 85 ASN A CA 5
ATOM 7378 C C . ASN A 1 85 ? -1.235 -3.450 -8.762 1.00 0.00 85 ASN A C 5
ATOM 7379 O O . ASN A 1 85 ? -0.450 -4.327 -9.123 1.00 0.00 85 ASN A O 5
ATOM 7389 N N . GLY A 1 86 ? -2.436 -3.682 -8.253 1.00 0.00 86 GLY A N 5
ATOM 7390 C CA . GLY A 1 86 ? -2.927 -5.038 -8.080 1.00 0.00 86 GLY A CA 5
ATOM 7391 C C . GLY A 1 86 ? -4.195 -5.273 -8.904 1.00 0.00 86 GLY A C 5
ATOM 7392 O O . GLY A 1 86 ? -5.201 -4.593 -8.708 1.00 0.00 86 GLY A O 5
ATOM 7396 N N . GLU A 1 87 ? -4.104 -6.236 -9.809 1.00 0.00 87 GLU A N 5
ATOM 7397 C CA . GLU A 1 87 ? -5.231 -6.568 -10.664 1.00 0.00 87 GLU A CA 5
ATOM 7398 C C . GLU A 1 87 ? -5.597 -8.046 -10.509 1.00 0.00 87 GLU A C 5
ATOM 7399 O O . GLU A 1 87 ? -4.789 -8.923 -10.809 1.00 0.00 87 GLU A O 5
ATOM 7410 N N . ASP A 1 88 ? -6.816 -8.274 -10.043 1.00 0.00 88 ASP A N 5
ATOM 7411 C CA . ASP A 1 88 ? -7.298 -9.631 -9.844 1.00 0.00 88 ASP A CA 5
ATOM 7412 C C . ASP A 1 88 ? -8.734 -9.737 -10.363 1.00 0.00 88 ASP A C 5
ATOM 7413 O O . ASP A 1 88 ? -9.636 -9.085 -9.841 1.00 0.00 88 ASP A O 5
ATOM 7422 N N . ARG A 1 89 ? -8.900 -10.564 -11.384 1.00 0.00 89 ARG A N 5
ATOM 7423 C CA . ARG A 1 89 ? -10.211 -10.765 -11.980 1.00 0.00 89 ARG A CA 5
ATOM 7424 C C . ARG A 1 89 ? -10.433 -12.247 -12.287 1.00 0.00 89 ARG A C 5
ATOM 7425 O O . ARG A 1 89 ? -9.477 -12.988 -12.513 1.00 0.00 89 ARG A O 5
ATOM 7442 N N . LEU A 1 90 ? -11.700 -12.635 -12.286 1.00 0.00 90 LEU A N 5
ATOM 7443 C CA . LEU A 1 90 ? -12.060 -14.015 -12.563 1.00 0.00 90 LEU A CA 5
ATOM 7444 C C . LEU A 1 90 ? -13.253 -14.044 -13.521 1.00 0.00 90 LEU A C 5
ATOM 7445 O O . LEU A 1 90 ? -14.006 -13.077 -13.609 1.00 0.00 90 LEU A O 5
ATOM 7460 N N . ARG A 1 91 ? -13.387 -15.166 -14.215 1.00 0.00 91 ARG A N 5
ATOM 7461 C CA . ARG A 1 91 ? -14.475 -15.334 -15.162 1.00 0.00 91 ARG A CA 5
ATOM 7462 C C . ARG A 1 91 ? -15.823 -15.209 -14.450 1.00 0.00 91 ARG A C 5
ATOM 7463 O O . ARG A 1 91 ? -16.824 -14.849 -15.067 1.00 0.00 91 ARG A O 5
ATOM 7480 N N . PHE A 1 92 ? -15.806 -15.513 -13.161 1.00 0.00 92 PHE A N 5
ATOM 7481 C CA . PHE A 1 92 ? -17.014 -15.440 -12.358 1.00 0.00 92 PHE A CA 5
ATOM 7482 C C . PHE A 1 92 ? -17.505 -13.995 -12.236 1.00 0.00 92 PHE A C 5
ATOM 7483 O O . PHE A 1 92 ? -18.611 -13.749 -11.759 1.00 0.00 92 PHE A O 5
ATOM 7499 N N . TYR A 1 93 ? -16.658 -13.077 -12.679 1.00 0.00 93 TYR A N 5
ATOM 7500 C CA . TYR A 1 93 ? -16.991 -11.664 -12.625 1.00 0.00 93 TYR A CA 5
ATOM 7501 C C . TYR A 1 93 ? -17.515 -11.173 -13.976 1.00 0.00 93 TYR A C 5
ATOM 7502 O O . TYR A 1 93 ? -17.055 -11.623 -15.025 1.00 0.00 93 TYR A O 5
ATOM 7519 N N . VAL A 1 94 ? -18.468 -10.256 -13.908 1.00 0.00 94 VAL A N 5
ATOM 7520 C CA . VAL A 1 94 ? -19.060 -9.700 -15.113 1.00 0.00 94 VAL A CA 5
ATOM 7521 C C . VAL A 1 94 ? -18.514 -8.288 -15.337 1.00 0.00 94 VAL A C 5
ATOM 7522 O O . VAL A 1 94 ? -18.635 -7.740 -16.433 1.00 0.00 94 VAL A O 5
ATOM 7535 N N . LYS A 1 95 ? -17.927 -7.741 -14.285 1.00 0.00 95 LYS A N 5
ATOM 7536 C CA . LYS A 1 95 ? -17.362 -6.403 -14.354 1.00 0.00 95 LYS A CA 5
ATOM 7537 C C . LYS A 1 95 ? -15.861 -6.502 -14.633 1.00 0.00 95 LYS A C 5
ATOM 7538 O O . LYS A 1 95 ? -15.321 -5.727 -15.421 1.00 0.00 95 LYS A O 5
ATOM 7552 N N . PHE A 1 96 ? -15.230 -7.459 -13.970 1.00 0.00 96 PHE A N 5
ATOM 7553 C CA . PHE A 1 96 ? -13.802 -7.669 -14.136 1.00 0.00 96 PHE A CA 5
ATOM 7554 C C . PHE A 1 96 ? -13.070 -6.337 -14.316 1.00 0.00 96 PHE A C 5
ATOM 7555 O O . PHE A 1 96 ? -12.324 -6.159 -15.277 1.00 0.00 96 PHE A O 5
ATOM 7571 N N . GLY A 1 97 ? -13.308 -5.436 -13.374 1.00 0.00 97 GLY A N 5
ATOM 7572 C CA . GLY A 1 97 ? -12.681 -4.127 -13.416 1.00 0.00 97 GLY A CA 5
ATOM 7573 C C . GLY A 1 97 ? -11.370 -4.121 -12.626 1.00 0.00 97 GLY A C 5
ATOM 7574 O O . GLY A 1 97 ? -11.378 -4.247 -11.403 1.00 0.00 97 GLY A O 5
ATOM 7578 N N . PRO A 1 98 ? -10.246 -3.970 -13.378 1.00 0.00 98 PRO A N 5
ATOM 7579 C CA . PRO A 1 98 ? -8.931 -3.947 -12.762 1.00 0.00 98 PRO A CA 5
ATOM 7580 C C . PRO A 1 98 ? -8.680 -2.612 -12.056 1.00 0.00 98 PRO A C 5
ATOM 7581 O O . PRO A 1 98 ? -8.488 -1.588 -12.710 1.00 0.00 98 PRO A O 5
ATOM 7589 N N . GLY A 1 99 ? -8.689 -2.668 -10.732 1.00 0.00 99 GLY A N 5
ATOM 7590 C CA . GLY A 1 99 ? -8.464 -1.476 -9.932 1.00 0.00 99 GLY A CA 5
ATOM 7591 C C . GLY A 1 99 ? -7.246 -0.700 -10.435 1.00 0.00 99 GLY A C 5
ATOM 7592 O O . GLY A 1 99 ? -6.112 -1.015 -10.077 1.00 0.00 99 GLY A O 5
ATOM 7596 N N . ALA A 1 100 ? -7.521 0.302 -11.258 1.00 0.00 100 ALA A N 5
ATOM 7597 C CA . ALA A 1 100 ? -6.463 1.126 -11.813 1.00 0.00 100 ALA A CA 5
ATOM 7598 C C . ALA A 1 100 ? -6.143 2.263 -10.840 1.00 0.00 100 ALA A C 5
ATOM 7599 O O . ALA A 1 100 ? -6.998 2.674 -10.058 1.00 0.00 100 ALA A O 5
ATOM 7606 N N . VAL A 1 101 ? -4.908 2.737 -10.919 1.00 0.00 101 VAL A N 5
ATOM 7607 C CA . VAL A 1 101 ? -4.464 3.818 -10.056 1.00 0.00 101 VAL A CA 5
ATOM 7608 C C . VAL A 1 101 ? -5.491 4.952 -10.097 1.00 0.00 101 VAL A C 5
ATOM 7609 O O . VAL A 1 101 ? -5.767 5.581 -9.076 1.00 0.00 101 VAL A O 5
ATOM 7622 N N . ILE A 1 102 ? -6.027 5.178 -11.287 1.00 0.00 102 ILE A N 5
ATOM 7623 C CA . ILE A 1 102 ? -7.017 6.225 -11.474 1.00 0.00 102 ILE A CA 5
ATOM 7624 C C . ILE A 1 102 ? -8.277 5.880 -10.678 1.00 0.00 102 ILE A C 5
ATOM 7625 O O . ILE A 1 102 ? -8.767 6.696 -9.899 1.00 0.00 102 ILE A O 5
ATOM 7640 N N . LYS A 1 103 ? -8.765 4.668 -10.902 1.00 0.00 103 LYS A N 5
ATOM 7641 C CA . LYS A 1 103 ? -9.958 4.204 -10.215 1.00 0.00 103 LYS A CA 5
ATOM 7642 C C . LYS A 1 103 ? -9.856 4.555 -8.729 1.00 0.00 103 LYS A C 5
ATOM 7643 O O . LYS A 1 103 ? -10.773 5.149 -8.163 1.00 0.00 103 LYS A O 5
ATOM 7657 N N . GLU A 1 104 ? -8.732 4.173 -8.140 1.00 0.00 104 GLU A N 5
ATOM 7658 C CA . GLU A 1 104 ? -8.498 4.440 -6.731 1.00 0.00 104 GLU A CA 5
ATOM 7659 C C . GLU A 1 104 ? -8.847 5.893 -6.401 1.00 0.00 104 GLU A C 5
ATOM 7660 O O . GLU A 1 104 ? -9.614 6.156 -5.477 1.00 0.00 104 GLU A O 5
ATOM 7671 N N . PHE A 1 105 ? -8.265 6.798 -7.174 1.00 0.00 105 PHE A N 5
ATOM 7672 C CA . PHE A 1 105 ? -8.505 8.218 -6.975 1.00 0.00 105 PHE A CA 5
ATOM 7673 C C . PHE A 1 105 ? -9.995 8.498 -6.769 1.00 0.00 105 PHE A C 5
ATOM 7674 O O . PHE A 1 105 ? -10.362 9.386 -6.001 1.00 0.00 105 PHE A O 5
ATOM 7690 N N . LYS A 1 106 ? -10.812 7.725 -7.467 1.00 0.00 106 LYS A N 5
ATOM 7691 C CA . LYS A 1 106 ? -12.254 7.879 -7.370 1.00 0.00 106 LYS A CA 5
ATOM 7692 C C . LYS A 1 106 ? -12.657 7.945 -5.895 1.00 0.00 106 LYS A C 5
ATOM 7693 O O . LYS A 1 106 ? -13.704 8.495 -5.558 1.00 0.00 106 LYS A O 5
ATOM 7707 N N . ILE A 1 107 ? -11.804 7.376 -5.055 1.00 0.00 107 ILE A N 5
ATOM 7708 C CA . ILE A 1 107 ? -12.058 7.364 -3.625 1.00 0.00 107 ILE A CA 5
ATOM 7709 C C . ILE A 1 107 ? -12.677 8.699 -3.209 1.00 0.00 107 ILE A C 5
ATOM 7710 O O . ILE A 1 107 ? -13.563 8.739 -2.357 1.00 0.00 107 ILE A O 5
ATOM 7725 N N . THR A 1 108 ? -12.187 9.761 -3.831 1.00 0.00 108 THR A N 5
ATOM 7726 C CA . THR A 1 108 ? -12.681 11.095 -3.537 1.00 0.00 108 THR A CA 5
ATOM 7727 C C . THR A 1 108 ? -12.841 11.901 -4.827 1.00 0.00 108 THR A C 5
ATOM 7728 O O . THR A 1 108 ? -13.860 12.560 -5.029 1.00 0.00 108 THR A O 5
ATOM 7739 N N . ASP A 1 109 ? -11.819 11.825 -5.666 1.00 0.00 109 ASP A N 5
ATOM 7740 C CA . ASP A 1 109 ? -11.834 12.539 -6.931 1.00 0.00 109 ASP A CA 5
ATOM 7741 C C . ASP A 1 109 ? -13.182 12.321 -7.619 1.00 0.00 109 ASP A C 5
ATOM 7742 O O . ASP A 1 109 ? -14.030 13.213 -7.629 1.00 0.00 109 ASP A O 5
ATOM 7751 N N . MET A 1 1 ? 8.192 14.198 -4.937 1.00 0.00 1 MET A N 6
ATOM 7752 C CA . MET A 1 1 ? 7.757 12.990 -5.615 1.00 0.00 1 MET A CA 6
ATOM 7753 C C . MET A 1 1 ? 7.438 11.881 -4.608 1.00 0.00 1 MET A C 6
ATOM 7754 O O . MET A 1 1 ? 8.032 10.804 -4.657 1.00 0.00 1 MET A O 6
ATOM 7766 N N . SER A 1 2 ? 6.502 12.183 -3.721 1.00 0.00 2 SER A N 6
ATOM 7767 C CA . SER A 1 2 ? 6.099 11.225 -2.705 1.00 0.00 2 SER A CA 6
ATOM 7768 C C . SER A 1 2 ? 4.629 10.847 -2.897 1.00 0.00 2 SER A C 6
ATOM 7769 O O . SER A 1 2 ? 3.745 11.695 -2.785 1.00 0.00 2 SER A O 6
ATOM 7776 N N . GLU A 1 3 ? 4.412 9.572 -3.184 1.00 0.00 3 GLU A N 6
ATOM 7777 C CA . GLU A 1 3 ? 3.064 9.070 -3.393 1.00 0.00 3 GLU A CA 6
ATOM 7778 C C . GLU A 1 3 ? 2.876 7.736 -2.669 1.00 0.00 3 GLU A C 6
ATOM 7779 O O . GLU A 1 3 ? 3.749 6.871 -2.717 1.00 0.00 3 GLU A O 6
ATOM 7790 N N . VAL A 1 4 ? 1.731 7.612 -2.013 1.00 0.00 4 VAL A N 6
ATOM 7791 C CA . VAL A 1 4 ? 1.416 6.397 -1.280 1.00 0.00 4 VAL A CA 6
ATOM 7792 C C . VAL A 1 4 ? 0.210 5.712 -1.928 1.00 0.00 4 VAL A C 6
ATOM 7793 O O . VAL A 1 4 ? -0.863 6.305 -2.031 1.00 0.00 4 VAL A O 6
ATOM 7806 N N . ASN A 1 5 ? 0.428 4.475 -2.347 1.00 0.00 5 ASN A N 6
ATOM 7807 C CA . ASN A 1 5 ? -0.627 3.703 -2.981 1.00 0.00 5 ASN A CA 6
ATOM 7808 C C . ASN A 1 5 ? -0.495 2.235 -2.574 1.00 0.00 5 ASN A C 6
ATOM 7809 O O . ASN A 1 5 ? 0.565 1.633 -2.742 1.00 0.00 5 ASN A O 6
ATOM 7819 N N . ILE A 1 6 ? -1.585 1.700 -2.045 1.00 0.00 6 ILE A N 6
ATOM 7820 C CA . ILE A 1 6 ? -1.604 0.313 -1.612 1.00 0.00 6 ILE A CA 6
ATOM 7821 C C . ILE A 1 6 ? -2.958 -0.308 -1.962 1.00 0.00 6 ILE A C 6
ATOM 7822 O O . ILE A 1 6 ? -3.995 0.138 -1.473 1.00 0.00 6 ILE A O 6
ATOM 7837 N N . VAL A 1 7 ? -2.905 -1.326 -2.808 1.00 0.00 7 VAL A N 6
ATOM 7838 C CA . VAL A 1 7 ? -4.114 -2.012 -3.231 1.00 0.00 7 VAL A CA 6
ATOM 7839 C C . VAL A 1 7 ? -4.044 -3.477 -2.793 1.00 0.00 7 VAL A C 6
ATOM 7840 O O . VAL A 1 7 ? -3.048 -4.155 -3.041 1.00 0.00 7 VAL A O 6
ATOM 7853 N N . VAL A 1 8 ? -5.113 -3.921 -2.150 1.00 0.00 8 VAL A N 6
ATOM 7854 C CA . VAL A 1 8 ? -5.185 -5.292 -1.675 1.00 0.00 8 VAL A CA 6
ATOM 7855 C C . VAL A 1 8 ? -6.569 -5.864 -1.987 1.00 0.00 8 VAL A C 6
ATOM 7856 O O . VAL A 1 8 ? -7.563 -5.454 -1.389 1.00 0.00 8 VAL A O 6
ATOM 7869 N N . ASN A 1 9 ? -6.590 -6.800 -2.924 1.00 0.00 9 ASN A N 6
ATOM 7870 C CA . ASN A 1 9 ? -7.836 -7.432 -3.323 1.00 0.00 9 ASN A CA 6
ATOM 7871 C C . ASN A 1 9 ? -7.716 -8.946 -3.144 1.00 0.00 9 ASN A C 6
ATOM 7872 O O . ASN A 1 9 ? -6.924 -9.595 -3.826 1.00 0.00 9 ASN A O 6
ATOM 7882 N N . GLY A 1 10 ? -8.513 -9.466 -2.222 1.00 0.00 10 GLY A N 6
ATOM 7883 C CA . GLY A 1 10 ? -8.506 -10.892 -1.943 1.00 0.00 10 GLY A CA 6
ATOM 7884 C C . GLY A 1 10 ? -7.224 -11.302 -1.216 1.00 0.00 10 GLY A C 6
ATOM 7885 O O . GLY A 1 10 ? -6.526 -12.218 -1.648 1.00 0.00 10 GLY A O 6
ATOM 7889 N N . ARG A 1 11 ? -6.953 -10.604 -0.123 1.00 0.00 11 ARG A N 6
ATOM 7890 C CA . ARG A 1 11 ? -5.767 -10.884 0.669 1.00 0.00 11 ARG A CA 6
ATOM 7891 C C . ARG A 1 11 ? -4.580 -11.198 -0.244 1.00 0.00 11 ARG A C 6
ATOM 7892 O O . ARG A 1 11 ? -4.009 -12.286 -0.174 1.00 0.00 11 ARG A O 6
ATOM 7909 N N . GLU A 1 12 ? -4.245 -10.227 -1.081 1.00 0.00 12 GLU A N 6
ATOM 7910 C CA . GLU A 1 12 ? -3.137 -10.388 -2.007 1.00 0.00 12 GLU A CA 6
ATOM 7911 C C . GLU A 1 12 ? -1.814 -10.051 -1.316 1.00 0.00 12 GLU A C 6
ATOM 7912 O O . GLU A 1 12 ? -1.681 -8.990 -0.707 1.00 0.00 12 GLU A O 6
ATOM 7923 N N . ALA A 1 13 ? -0.870 -10.973 -1.433 1.00 0.00 13 ALA A N 6
ATOM 7924 C CA . ALA A 1 13 ? 0.438 -10.786 -0.827 1.00 0.00 13 ALA A CA 6
ATOM 7925 C C . ALA A 1 13 ? 1.515 -10.899 -1.906 1.00 0.00 13 ALA A C 6
ATOM 7926 O O . ALA A 1 13 ? 1.226 -11.273 -3.042 1.00 0.00 13 ALA A O 6
ATOM 7933 N N . GLY A 1 14 ? 2.738 -10.568 -1.515 1.00 0.00 14 GLY A N 6
ATOM 7934 C CA . GLY A 1 14 ? 3.860 -10.627 -2.434 1.00 0.00 14 GLY A CA 6
ATOM 7935 C C . GLY A 1 14 ? 4.517 -9.253 -2.587 1.00 0.00 14 GLY A C 6
ATOM 7936 O O . GLY A 1 14 ? 4.667 -8.753 -3.700 1.00 0.00 14 GLY A O 6
ATOM 7940 N N . SER A 1 15 ? 4.891 -8.683 -1.451 1.00 0.00 15 SER A N 6
ATOM 7941 C CA . SER A 1 15 ? 5.528 -7.377 -1.444 1.00 0.00 15 SER A CA 6
ATOM 7942 C C . SER A 1 15 ? 6.405 -7.229 -0.199 1.00 0.00 15 SER A C 6
ATOM 7943 O O . SER A 1 15 ? 6.491 -8.145 0.617 1.00 0.00 15 SER A O 6
ATOM 7950 N N . LYS A 1 16 ? 7.037 -6.068 -0.094 1.00 0.00 16 LYS A N 6
ATOM 7951 C CA . LYS A 1 16 ? 7.904 -5.789 1.038 1.00 0.00 16 LYS A CA 6
ATOM 7952 C C . LYS A 1 16 ? 7.056 -5.322 2.222 1.00 0.00 16 LYS A C 6
ATOM 7953 O O . LYS A 1 16 ? 7.589 -4.829 3.216 1.00 0.00 16 LYS A O 6
ATOM 7967 N N . SER A 1 17 ? 5.749 -5.493 2.078 1.00 0.00 17 SER A N 6
ATOM 7968 C CA . SER A 1 17 ? 4.822 -5.095 3.124 1.00 0.00 17 SER A CA 6
ATOM 7969 C C . SER A 1 17 ? 4.776 -6.165 4.217 1.00 0.00 17 SER A C 6
ATOM 7970 O O . SER A 1 17 ? 4.218 -5.938 5.289 1.00 0.00 17 SER A O 6
ATOM 7977 N N . LYS A 1 18 ? 5.369 -7.309 3.906 1.00 0.00 18 LYS A N 6
ATOM 7978 C CA . LYS A 1 18 ? 5.402 -8.414 4.849 1.00 0.00 18 LYS A CA 6
ATOM 7979 C C . LYS A 1 18 ? 6.330 -8.060 6.013 1.00 0.00 18 LYS A C 6
ATOM 7980 O O . LYS A 1 18 ? 5.954 -8.197 7.175 1.00 0.00 18 LYS A O 6
ATOM 7994 N N . GLY A 1 19 ? 7.525 -7.609 5.658 1.00 0.00 19 GLY A N 6
ATOM 7995 C CA . GLY A 1 19 ? 8.509 -7.234 6.659 1.00 0.00 19 GLY A CA 6
ATOM 7996 C C . GLY A 1 19 ? 8.126 -5.918 7.339 1.00 0.00 19 GLY A C 6
ATOM 7997 O O . GLY A 1 19 ? 6.947 -5.575 7.415 1.00 0.00 19 GLY A O 6
ATOM 8001 N N . CYS A 1 20 ? 9.144 -5.218 7.816 1.00 0.00 20 CYS A N 6
ATOM 8002 C CA . CYS A 1 20 ? 8.928 -3.947 8.487 1.00 0.00 20 CYS A CA 6
ATOM 8003 C C . CYS A 1 20 ? 9.098 -2.826 7.460 1.00 0.00 20 CYS A C 6
ATOM 8004 O O . CYS A 1 20 ? 9.539 -3.069 6.337 1.00 0.00 20 CYS A O 6
ATOM 8011 N N . ALA A 1 21 ? 8.739 -1.622 7.881 1.00 0.00 21 ALA A N 6
ATOM 8012 C CA . ALA A 1 21 ? 8.846 -0.463 7.010 1.00 0.00 21 ALA A CA 6
ATOM 8013 C C . ALA A 1 21 ? 10.323 -0.158 6.752 1.00 0.00 21 ALA A C 6
ATOM 8014 O O . ALA A 1 21 ? 10.733 0.018 5.606 1.00 0.00 21 ALA A O 6
ATOM 8021 N N . LEU A 1 22 ? 11.082 -0.107 7.838 1.00 0.00 22 LEU A N 6
ATOM 8022 C CA . LEU A 1 22 ? 12.505 0.173 7.743 1.00 0.00 22 LEU A CA 6
ATOM 8023 C C . LEU A 1 22 ? 13.141 -0.778 6.728 1.00 0.00 22 LEU A C 6
ATOM 8024 O O . LEU A 1 22 ? 13.715 -0.336 5.733 1.00 0.00 22 LEU A O 6
ATOM 8039 N N . CYS A 1 23 ? 13.016 -2.065 7.012 1.00 0.00 23 CYS A N 6
ATOM 8040 C CA . CYS A 1 23 ? 13.572 -3.083 6.137 1.00 0.00 23 CYS A CA 6
ATOM 8041 C C . CYS A 1 23 ? 12.588 -4.252 6.073 1.00 0.00 23 CYS A C 6
ATOM 8042 O O . CYS A 1 23 ? 12.012 -4.640 7.089 1.00 0.00 23 CYS A O 6
ATOM 8049 N N . GLY A 1 24 ? 12.425 -4.782 4.870 1.00 0.00 24 GLY A N 6
ATOM 8050 C CA . GLY A 1 24 ? 11.519 -5.899 4.661 1.00 0.00 24 GLY A CA 6
ATOM 8051 C C . GLY A 1 24 ? 12.255 -7.234 4.799 1.00 0.00 24 GLY A C 6
ATOM 8052 O O . GLY A 1 24 ? 12.549 -7.892 3.802 1.00 0.00 24 GLY A O 6
ATOM 8056 N N . ALA A 1 25 ? 12.530 -7.594 6.043 1.00 0.00 25 ALA A N 6
ATOM 8057 C CA . ALA A 1 25 ? 13.227 -8.838 6.325 1.00 0.00 25 ALA A CA 6
ATOM 8058 C C . ALA A 1 25 ? 12.256 -9.823 6.980 1.00 0.00 25 ALA A C 6
ATOM 8059 O O . ALA A 1 25 ? 12.446 -11.035 6.897 1.00 0.00 25 ALA A O 6
ATOM 8066 N N . THR A 1 26 ? 11.236 -9.265 7.617 1.00 0.00 26 THR A N 6
ATOM 8067 C CA . THR A 1 26 ? 10.236 -10.079 8.286 1.00 0.00 26 THR A CA 6
ATOM 8068 C C . THR A 1 26 ? 9.094 -10.417 7.325 1.00 0.00 26 THR A C 6
ATOM 8069 O O . THR A 1 26 ? 8.980 -9.818 6.256 1.00 0.00 26 THR A O 6
ATOM 8080 N N . TRP A 1 27 ? 8.277 -11.374 7.739 1.00 0.00 27 TRP A N 6
ATOM 8081 C CA . TRP A 1 27 ? 7.148 -11.798 6.928 1.00 0.00 27 TRP A CA 6
ATOM 8082 C C . TRP A 1 27 ? 6.047 -12.290 7.871 1.00 0.00 27 TRP A C 6
ATOM 8083 O O . TRP A 1 27 ? 6.334 -12.889 8.906 1.00 0.00 27 TRP A O 6
ATOM 8103 N N . GLY A 1 28 ? 4.812 -12.016 7.478 1.00 0.00 28 GLY A N 6
ATOM 8104 C CA . GLY A 1 28 ? 3.667 -12.423 8.275 1.00 0.00 28 GLY A CA 6
ATOM 8105 C C . GLY A 1 28 ? 2.359 -11.956 7.633 1.00 0.00 28 GLY A C 6
ATOM 8106 O O . GLY A 1 28 ? 1.925 -10.826 7.851 1.00 0.00 28 GLY A O 6
ATOM 8110 N N . ASP A 1 29 ? 1.766 -12.851 6.856 1.00 0.00 29 ASP A N 6
ATOM 8111 C CA . ASP A 1 29 ? 0.516 -12.544 6.181 1.00 0.00 29 ASP A CA 6
ATOM 8112 C C . ASP A 1 29 ? -0.618 -12.514 7.208 1.00 0.00 29 ASP A C 6
ATOM 8113 O O . ASP A 1 29 ? -1.617 -11.823 7.013 1.00 0.00 29 ASP A O 6
ATOM 8122 N N . TYR A 1 30 ? -0.426 -13.271 8.277 1.00 0.00 30 TYR A N 6
ATOM 8123 C CA . TYR A 1 30 ? -1.420 -13.340 9.334 1.00 0.00 30 TYR A CA 6
ATOM 8124 C C . TYR A 1 30 ? -1.683 -11.955 9.930 1.00 0.00 30 TYR A C 6
ATOM 8125 O O . TYR A 1 30 ? -2.691 -11.746 10.604 1.00 0.00 30 TYR A O 6
ATOM 8142 N N . HIS A 1 31 ? -0.759 -11.045 9.660 1.00 0.00 31 HIS A N 6
ATOM 8143 C CA . HIS A 1 31 ? -0.879 -9.685 10.160 1.00 0.00 31 HIS A CA 6
ATOM 8144 C C . HIS A 1 31 ? -1.486 -8.791 9.077 1.00 0.00 31 HIS A C 6
ATOM 8145 O O . HIS A 1 31 ? -1.729 -9.243 7.959 1.00 0.00 31 HIS A O 6
ATOM 8158 N N . ALA A 1 32 ? -1.712 -7.540 9.447 1.00 0.00 32 ALA A N 6
ATOM 8159 C CA . ALA A 1 32 ? -2.286 -6.578 8.522 1.00 0.00 32 ALA A CA 6
ATOM 8160 C C . ALA A 1 32 ? -1.191 -5.622 8.042 1.00 0.00 32 ALA A C 6
ATOM 8161 O O . ALA A 1 32 ? -0.267 -5.306 8.790 1.00 0.00 32 ALA A O 6
ATOM 8168 N N . ASP A 1 33 ? -1.331 -5.188 6.798 1.00 0.00 33 ASP A N 6
ATOM 8169 C CA . ASP A 1 33 ? -0.366 -4.275 6.210 1.00 0.00 33 ASP A CA 6
ATOM 8170 C C . ASP A 1 33 ? -0.935 -2.856 6.230 1.00 0.00 33 ASP A C 6
ATOM 8171 O O . ASP A 1 33 ? -2.125 -2.656 5.986 1.00 0.00 33 ASP A O 6
ATOM 8180 N N . PHE A 1 34 ? -0.060 -1.905 6.524 1.00 0.00 34 PHE A N 6
ATOM 8181 C CA . PHE A 1 34 ? -0.461 -0.510 6.581 1.00 0.00 34 PHE A CA 6
ATOM 8182 C C . PHE A 1 34 ? -0.129 0.208 5.270 1.00 0.00 34 PHE A C 6
ATOM 8183 O O . PHE A 1 34 ? 0.406 -0.398 4.344 1.00 0.00 34 PHE A O 6
ATOM 8199 N N . LEU A 1 35 ? -0.462 1.491 5.236 1.00 0.00 35 LEU A N 6
ATOM 8200 C CA . LEU A 1 35 ? -0.206 2.298 4.055 1.00 0.00 35 LEU A CA 6
ATOM 8201 C C . LEU A 1 35 ? 1.303 2.497 3.896 1.00 0.00 35 LEU A C 6
ATOM 8202 O O . LEU A 1 35 ? 1.763 2.982 2.863 1.00 0.00 35 LEU A O 6
ATOM 8217 N N . GLY A 1 36 ? 2.031 2.115 4.934 1.00 0.00 36 GLY A N 6
ATOM 8218 C CA . GLY A 1 36 ? 3.478 2.246 4.923 1.00 0.00 36 GLY A CA 6
ATOM 8219 C C . GLY A 1 36 ? 4.140 0.970 4.399 1.00 0.00 36 GLY A C 6
ATOM 8220 O O . GLY A 1 36 ? 5.349 0.793 4.533 1.00 0.00 36 GLY A O 6
ATOM 8224 N N . GLU A 1 37 ? 3.318 0.112 3.813 1.00 0.00 37 GLU A N 6
ATOM 8225 C CA . GLU A 1 37 ? 3.808 -1.143 3.269 1.00 0.00 37 GLU A CA 6
ATOM 8226 C C . GLU A 1 37 ? 4.768 -1.811 4.255 1.00 0.00 37 GLU A C 6
ATOM 8227 O O . GLU A 1 37 ? 5.909 -2.112 3.908 1.00 0.00 37 GLU A O 6
ATOM 8238 N N . ASP A 1 38 ? 4.271 -2.022 5.464 1.00 0.00 38 ASP A N 6
ATOM 8239 C CA . ASP A 1 38 ? 5.072 -2.648 6.503 1.00 0.00 38 ASP A CA 6
ATOM 8240 C C . ASP A 1 38 ? 4.155 -3.432 7.445 1.00 0.00 38 ASP A C 6
ATOM 8241 O O . ASP A 1 38 ? 2.932 -3.365 7.323 1.00 0.00 38 ASP A O 6
ATOM 8250 N N . LEU A 1 39 ? 4.780 -4.154 8.362 1.00 0.00 39 LEU A N 6
ATOM 8251 C CA . LEU A 1 39 ? 4.035 -4.950 9.324 1.00 0.00 39 LEU A CA 6
ATOM 8252 C C . LEU A 1 39 ? 4.422 -4.522 10.740 1.00 0.00 39 LEU A C 6
ATOM 8253 O O . LEU A 1 39 ? 5.585 -4.624 11.128 1.00 0.00 39 LEU A O 6
ATOM 8268 N N . PHE A 1 40 ? 3.425 -4.052 11.475 1.00 0.00 40 PHE A N 6
ATOM 8269 C CA . PHE A 1 40 ? 3.646 -3.608 12.841 1.00 0.00 40 PHE A CA 6
ATOM 8270 C C . PHE A 1 40 ? 3.101 -4.628 13.844 1.00 0.00 40 PHE A C 6
ATOM 8271 O O . PHE A 1 40 ? 2.831 -4.289 14.995 1.00 0.00 40 PHE A O 6
ATOM 8287 N N . PHE A 1 41 ? 2.957 -5.857 13.370 1.00 0.00 41 PHE A N 6
ATOM 8288 C CA . PHE A 1 41 ? 2.449 -6.928 14.210 1.00 0.00 41 PHE A CA 6
ATOM 8289 C C . PHE A 1 41 ? 3.552 -7.936 14.540 1.00 0.00 41 PHE A C 6
ATOM 8290 O O . PHE A 1 41 ? 3.313 -8.915 15.244 1.00 0.00 41 PHE A O 6
ATOM 8306 N N . CYS A 1 42 ? 4.738 -7.659 14.017 1.00 0.00 42 CYS A N 6
ATOM 8307 C CA . CYS A 1 42 ? 5.879 -8.529 14.247 1.00 0.00 42 CYS A CA 6
ATOM 8308 C C . CYS A 1 42 ? 6.832 -7.824 15.215 1.00 0.00 42 CYS A C 6
ATOM 8309 O O . CYS A 1 42 ? 7.184 -8.377 16.257 1.00 0.00 42 CYS A O 6
ATOM 8316 N N . CYS A 1 43 ? 7.223 -6.617 14.837 1.00 0.00 43 CYS A N 6
ATOM 8317 C CA . CYS A 1 43 ? 8.128 -5.832 15.659 1.00 0.00 43 CYS A CA 6
ATOM 8318 C C . CYS A 1 43 ? 7.325 -4.712 16.324 1.00 0.00 43 CYS A C 6
ATOM 8319 O O . CYS A 1 43 ? 7.281 -4.619 17.550 1.00 0.00 43 CYS A O 6
ATOM 8326 N N . ASP A 1 44 ? 6.709 -3.891 15.486 1.00 0.00 44 ASP A N 6
ATOM 8327 C CA . ASP A 1 44 ? 5.910 -2.782 15.978 1.00 0.00 44 ASP A CA 6
ATOM 8328 C C . ASP A 1 44 ? 6.789 -1.862 16.827 1.00 0.00 44 ASP A C 6
ATOM 8329 O O . ASP A 1 44 ? 6.281 -1.022 17.568 1.00 0.00 44 ASP A O 6
ATOM 8338 N N . ILE A 1 45 ? 8.093 -2.053 16.691 1.00 0.00 45 ILE A N 6
ATOM 8339 C CA . ILE A 1 45 ? 9.048 -1.251 17.438 1.00 0.00 45 ILE A CA 6
ATOM 8340 C C . ILE A 1 45 ? 9.670 -0.208 16.507 1.00 0.00 45 ILE A C 6
ATOM 8341 O O . ILE A 1 45 ? 9.507 0.992 16.716 1.00 0.00 45 ILE A O 6
ATOM 8356 N N . CYS A 1 46 ? 10.369 -0.705 15.497 1.00 0.00 46 CYS A N 6
ATOM 8357 C CA . CYS A 1 46 ? 11.016 0.169 14.533 1.00 0.00 46 CYS A CA 6
ATOM 8358 C C . CYS A 1 46 ? 10.035 0.431 13.389 1.00 0.00 46 CYS A C 6
ATOM 8359 O O . CYS A 1 46 ? 10.255 1.323 12.571 1.00 0.00 46 CYS A O 6
ATOM 8366 N N . ALA A 1 47 ? 8.973 -0.361 13.369 1.00 0.00 47 ALA A N 6
ATOM 8367 C CA . ALA A 1 47 ? 7.957 -0.225 12.339 1.00 0.00 47 ALA A CA 6
ATOM 8368 C C . ALA A 1 47 ? 6.769 0.558 12.900 1.00 0.00 47 ALA A C 6
ATOM 8369 O O . ALA A 1 47 ? 6.682 0.780 14.107 1.00 0.00 47 ALA A O 6
ATOM 8376 N N . ALA A 1 48 ? 5.883 0.955 11.999 1.00 0.00 48 ALA A N 6
ATOM 8377 C CA . ALA A 1 48 ? 4.703 1.708 12.390 1.00 0.00 48 ALA A CA 6
ATOM 8378 C C . ALA A 1 48 ? 5.088 3.174 12.607 1.00 0.00 48 ALA A C 6
ATOM 8379 O O . ALA A 1 48 ? 5.013 3.679 13.725 1.00 0.00 48 ALA A O 6
ATOM 8386 N N . GLU A 1 49 ? 5.493 3.814 11.520 1.00 0.00 49 GLU A N 6
ATOM 8387 C CA . GLU A 1 49 ? 5.890 5.210 11.578 1.00 0.00 49 GLU A CA 6
ATOM 8388 C C . GLU A 1 49 ? 4.663 6.116 11.446 1.00 0.00 49 GLU A C 6
ATOM 8389 O O . GLU A 1 49 ? 3.658 5.724 10.856 1.00 0.00 49 GLU A O 6
ATOM 8400 N N . PHE A 1 50 ? 4.787 7.310 12.007 1.00 0.00 50 PHE A N 6
ATOM 8401 C CA . PHE A 1 50 ? 3.702 8.275 11.960 1.00 0.00 50 PHE A CA 6
ATOM 8402 C C . PHE A 1 50 ? 3.601 8.919 10.576 1.00 0.00 50 PHE A C 6
ATOM 8403 O O . PHE A 1 50 ? 2.759 9.788 10.351 1.00 0.00 50 PHE A O 6
ATOM 8419 N N . MET A 1 51 ? 4.471 8.470 9.684 1.00 0.00 51 MET A N 6
ATOM 8420 C CA . MET A 1 51 ? 4.491 8.992 8.328 1.00 0.00 51 MET A CA 6
ATOM 8421 C C . MET A 1 51 ? 3.279 8.501 7.533 1.00 0.00 51 MET A C 6
ATOM 8422 O O . MET A 1 51 ? 3.091 8.886 6.381 1.00 0.00 51 MET A O 6
ATOM 8434 N N . ASN A 1 52 ? 2.490 7.655 8.181 1.00 0.00 52 ASN A N 6
ATOM 8435 C CA . ASN A 1 52 ? 1.302 7.107 7.550 1.00 0.00 52 ASN A CA 6
ATOM 8436 C C . ASN A 1 52 ? 0.074 7.887 8.019 1.00 0.00 52 ASN A C 6
ATOM 8437 O O . ASN A 1 52 ? 0.130 8.598 9.022 1.00 0.00 52 ASN A O 6
ATOM 8447 N N . MET A 1 53 ? -1.009 7.730 7.271 1.00 0.00 53 MET A N 6
ATOM 8448 C CA . MET A 1 53 ? -2.250 8.412 7.598 1.00 0.00 53 MET A CA 6
ATOM 8449 C C . MET A 1 53 ? -3.226 7.466 8.301 1.00 0.00 53 MET A C 6
ATOM 8450 O O . MET A 1 53 ? -3.122 6.248 8.166 1.00 0.00 53 MET A O 6
ATOM 8462 N N . MET A 1 54 ? -4.154 8.063 9.034 1.00 0.00 54 MET A N 6
ATOM 8463 C CA . MET A 1 54 ? -5.148 7.289 9.758 1.00 0.00 54 MET A CA 6
ATOM 8464 C C . MET A 1 54 ? -5.839 6.283 8.835 1.00 0.00 54 MET A C 6
ATOM 8465 O O . MET A 1 54 ? -6.185 5.182 9.259 1.00 0.00 54 MET A O 6
ATOM 8477 N N . ASP A 1 55 ? -6.019 6.699 7.590 1.00 0.00 55 ASP A N 6
ATOM 8478 C CA . ASP A 1 55 ? -6.663 5.848 6.603 1.00 0.00 55 ASP A CA 6
ATOM 8479 C C . ASP A 1 55 ? -6.087 4.434 6.702 1.00 0.00 55 ASP A C 6
ATOM 8480 O O . ASP A 1 55 ? -6.803 3.454 6.503 1.00 0.00 55 ASP A O 6
ATOM 8489 N N . GLU A 1 56 ? -4.801 4.373 7.010 1.00 0.00 56 GLU A N 6
ATOM 8490 C CA . GLU A 1 56 ? -4.120 3.095 7.138 1.00 0.00 56 GLU A CA 6
ATOM 8491 C C . GLU A 1 56 ? -4.974 2.119 7.950 1.00 0.00 56 GLU A C 6
ATOM 8492 O O . GLU A 1 56 ? -4.978 0.919 7.680 1.00 0.00 56 GLU A O 6
ATOM 8503 N N . ALA A 1 57 ? -5.680 2.671 8.927 1.00 0.00 57 ALA A N 6
ATOM 8504 C CA . ALA A 1 57 ? -6.535 1.864 9.780 1.00 0.00 57 ALA A CA 6
ATOM 8505 C C . ALA A 1 57 ? -7.668 1.269 8.941 1.00 0.00 57 ALA A C 6
ATOM 8506 O O . ALA A 1 57 ? -7.929 0.069 9.004 1.00 0.00 57 ALA A O 6
ATOM 8513 N N . PHE A 1 58 ? -8.313 2.138 8.175 1.00 0.00 58 PHE A N 6
ATOM 8514 C CA . PHE A 1 58 ? -9.413 1.713 7.325 1.00 0.00 58 PHE A CA 6
ATOM 8515 C C . PHE A 1 58 ? -8.938 0.704 6.278 1.00 0.00 58 PHE A C 6
ATOM 8516 O O . PHE A 1 58 ? -9.671 -0.217 5.921 1.00 0.00 58 PHE A O 6
ATOM 8532 N N . LYS A 1 59 ? -7.715 0.911 5.815 1.00 0.00 59 LYS A N 6
ATOM 8533 C CA . LYS A 1 59 ? -7.133 0.030 4.816 1.00 0.00 59 LYS A CA 6
ATOM 8534 C C . LYS A 1 59 ? -7.404 -1.425 5.205 1.00 0.00 59 LYS A C 6
ATOM 8535 O O . LYS A 1 59 ? -7.752 -2.243 4.356 1.00 0.00 59 LYS A O 6
ATOM 8549 N N . HIS A 1 60 ? -7.233 -1.701 6.489 1.00 0.00 60 HIS A N 6
ATOM 8550 C CA . HIS A 1 60 ? -7.455 -3.043 7.002 1.00 0.00 60 HIS A CA 6
ATOM 8551 C C . HIS A 1 60 ? -8.932 -3.413 6.850 1.00 0.00 60 HIS A C 6
ATOM 8552 O O . HIS A 1 60 ? -9.261 -4.435 6.251 1.00 0.00 60 HIS A O 6
ATOM 8565 N N . THR A 1 61 ? -9.781 -2.561 7.403 1.00 0.00 61 THR A N 6
ATOM 8566 C CA . THR A 1 61 ? -11.216 -2.785 7.336 1.00 0.00 61 THR A CA 6
ATOM 8567 C C . THR A 1 61 ? -11.677 -2.860 5.880 1.00 0.00 61 THR A C 6
ATOM 8568 O O . THR A 1 61 ? -12.587 -3.619 5.552 1.00 0.00 61 THR A O 6
ATOM 8579 N N . ALA A 1 62 ? -11.027 -2.064 5.045 1.00 0.00 62 ALA A N 6
ATOM 8580 C CA . ALA A 1 62 ? -11.359 -2.030 3.630 1.00 0.00 62 ALA A CA 6
ATOM 8581 C C . ALA A 1 62 ? -11.205 -3.434 3.042 1.00 0.00 62 ALA A C 6
ATOM 8582 O O . ALA A 1 62 ? -12.136 -3.964 2.440 1.00 0.00 62 ALA A O 6
ATOM 8589 N N . ARG A 1 63 ? -10.020 -3.995 3.236 1.00 0.00 63 ARG A N 6
ATOM 8590 C CA . ARG A 1 63 ? -9.731 -5.327 2.732 1.00 0.00 63 ARG A CA 6
ATOM 8591 C C . ARG A 1 63 ? -10.115 -6.383 3.770 1.00 0.00 63 ARG A C 6
ATOM 8592 O O . ARG A 1 63 ? -9.782 -7.557 3.619 1.00 0.00 63 ARG A O 6
ATOM 8609 N N . HIS A 1 64 ? -10.808 -5.926 4.803 1.00 0.00 64 HIS A N 6
ATOM 8610 C CA . HIS A 1 64 ? -11.241 -6.817 5.866 1.00 0.00 64 HIS A CA 6
ATOM 8611 C C . HIS A 1 64 ? -12.419 -7.663 5.380 1.00 0.00 64 HIS A C 6
ATOM 8612 O O . HIS A 1 64 ? -12.345 -8.891 5.374 1.00 0.00 64 HIS A O 6
ATOM 8625 N N . ASN A 1 65 ? -13.478 -6.974 4.984 1.00 0.00 65 ASN A N 6
ATOM 8626 C CA . ASN A 1 65 ? -14.671 -7.646 4.497 1.00 0.00 65 ASN A CA 6
ATOM 8627 C C . ASN A 1 65 ? -14.879 -7.302 3.021 1.00 0.00 65 ASN A C 6
ATOM 8628 O O . ASN A 1 65 ? -14.968 -8.194 2.178 1.00 0.00 65 ASN A O 6
ATOM 8638 N N . VAL A 1 66 ? -14.950 -6.007 2.753 1.00 0.00 66 VAL A N 6
ATOM 8639 C CA . VAL A 1 66 ? -15.145 -5.534 1.393 1.00 0.00 66 VAL A CA 6
ATOM 8640 C C . VAL A 1 66 ? -13.786 -5.212 0.769 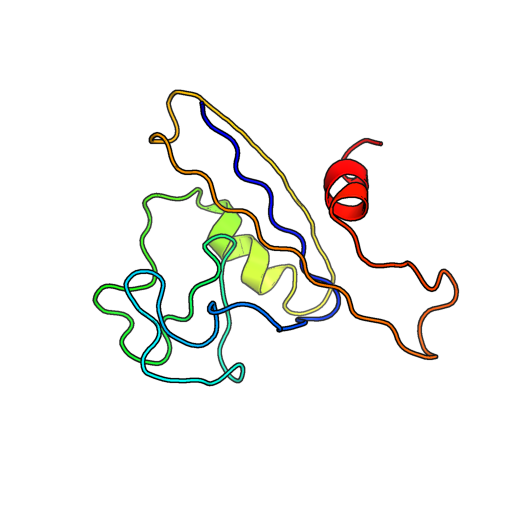1.00 0.00 66 VAL A C 6
ATOM 8641 O O . VAL A 1 66 ? -12.770 -5.788 1.154 1.00 0.00 66 VAL A O 6
ATOM 8654 N N . ASP A 1 67 ? -13.811 -4.292 -0.184 1.00 0.00 67 ASP A N 6
ATOM 8655 C CA . ASP A 1 67 ? -12.592 -3.886 -0.865 1.00 0.00 67 ASP A CA 6
ATOM 8656 C C . ASP A 1 67 ? -12.607 -2.370 -1.069 1.00 0.00 67 ASP A C 6
ATOM 8657 O O . ASP A 1 67 ? -13.602 -1.811 -1.529 1.00 0.00 67 ASP A O 6
ATOM 8666 N N . GLU A 1 68 ? -11.493 -1.747 -0.716 1.00 0.00 68 GLU A N 6
ATOM 8667 C CA . GLU A 1 68 ? -11.365 -0.306 -0.854 1.00 0.00 68 GLU A CA 6
ATOM 8668 C C . GLU A 1 68 ? -9.931 0.065 -1.234 1.00 0.00 68 GLU A C 6
ATOM 8669 O O . GLU A 1 68 ? -8.977 -0.519 -0.722 1.00 0.00 68 GLU A O 6
ATOM 8680 N N . LEU A 1 69 ? -9.823 1.036 -2.129 1.00 0.00 69 LEU A N 6
ATOM 8681 C CA . LEU A 1 69 ? -8.520 1.493 -2.585 1.00 0.00 69 LEU A CA 6
ATOM 8682 C C . LEU A 1 69 ? -8.499 3.023 -2.604 1.00 0.00 69 LEU A C 6
ATOM 8683 O O . LEU A 1 69 ? -9.415 3.653 -3.131 1.00 0.00 69 LEU A O 6
ATOM 8698 N N . HIS A 1 70 ? -7.445 3.576 -2.023 1.00 0.00 70 HIS A N 6
ATOM 8699 C CA . HIS A 1 70 ? -7.292 5.020 -1.967 1.00 0.00 70 HIS A CA 6
ATOM 8700 C C . HIS A 1 70 ? -5.813 5.385 -2.098 1.00 0.00 70 HIS A C 6
ATOM 8701 O O . HIS A 1 70 ? -4.951 4.714 -1.533 1.00 0.00 70 HIS A O 6
ATOM 8714 N N . ILE A 1 71 ? -5.563 6.449 -2.848 1.00 0.00 71 ILE A N 6
ATOM 8715 C CA . ILE A 1 71 ? -4.202 6.912 -3.061 1.00 0.00 71 ILE A CA 6
ATOM 8716 C C . ILE A 1 71 ? -4.154 8.432 -2.894 1.00 0.00 71 ILE A C 6
ATOM 8717 O O . ILE A 1 71 ? -4.959 9.151 -3.483 1.00 0.00 71 ILE A O 6
ATOM 8732 N N . ASP A 1 72 ? -3.201 8.877 -2.088 1.00 0.00 72 ASP A N 6
ATOM 8733 C CA . ASP A 1 72 ? -3.037 10.298 -1.836 1.00 0.00 72 ASP A CA 6
ATOM 8734 C C . ASP A 1 72 ? -1.548 10.614 -1.677 1.00 0.00 72 ASP A C 6
ATOM 8735 O O . ASP A 1 72 ? -0.809 9.849 -1.058 1.00 0.00 72 ASP A O 6
ATOM 8744 N N . GLY A 1 73 ? -1.152 11.744 -2.246 1.00 0.00 73 GLY A N 6
ATOM 8745 C CA . GLY A 1 73 ? 0.235 12.171 -2.175 1.00 0.00 73 GLY A CA 6
ATOM 8746 C C . GLY A 1 73 ? 0.334 13.657 -1.829 1.00 0.00 73 GLY A C 6
ATOM 8747 O O . GLY A 1 73 ? -0.323 14.489 -2.452 1.00 0.00 73 GLY A O 6
ATOM 8751 N N . ASN A 1 74 ? 1.162 13.948 -0.835 1.00 0.00 74 ASN A N 6
ATOM 8752 C CA . ASN A 1 74 ? 1.355 15.320 -0.398 1.00 0.00 74 ASN A CA 6
ATOM 8753 C C . ASN A 1 74 ? 2.810 15.514 0.030 1.00 0.00 74 ASN A C 6
ATOM 8754 O O . ASN A 1 74 ? 3.369 14.679 0.739 1.00 0.00 74 ASN A O 6
ATOM 8764 N N . TYR A 1 75 ? 3.384 16.621 -0.418 1.00 0.00 75 TYR A N 6
ATOM 8765 C CA . TYR A 1 75 ? 4.764 16.936 -0.090 1.00 0.00 75 TYR A CA 6
ATOM 8766 C C . TYR A 1 75 ? 4.941 17.116 1.419 1.00 0.00 75 TYR A C 6
ATOM 8767 O O . TYR A 1 75 ? 6.066 17.180 1.912 1.00 0.00 75 TYR A O 6
ATOM 8784 N N . GLN A 1 76 ? 3.813 17.194 2.110 1.00 0.00 76 GLN A N 6
ATOM 8785 C CA . GLN A 1 76 ? 3.829 17.366 3.552 1.00 0.00 76 GLN A CA 6
ATOM 8786 C C . GLN A 1 76 ? 3.566 16.029 4.250 1.00 0.00 76 GLN A C 6
ATOM 8787 O O . GLN A 1 76 ? 3.662 15.933 5.472 1.00 0.00 76 GLN A O 6
ATOM 8799 N N . LEU A 1 77 ? 3.238 15.032 3.442 1.00 0.00 77 LEU A N 6
ATOM 8800 C CA . LEU A 1 77 ? 2.960 13.705 3.966 1.00 0.00 77 LEU A CA 6
ATOM 8801 C C . LEU A 1 77 ? 4.077 13.298 4.929 1.00 0.00 77 LEU A C 6
ATOM 8802 O O . LEU A 1 77 ? 3.836 13.113 6.121 1.00 0.00 77 LEU A O 6
ATOM 8817 N N . GLY A 1 78 ? 5.273 13.169 4.375 1.00 0.00 78 GLY A N 6
ATOM 8818 C CA . GLY A 1 78 ? 6.428 12.786 5.170 1.00 0.00 78 GLY A CA 6
ATOM 8819 C C . GLY A 1 78 ? 7.413 11.957 4.344 1.00 0.00 78 GLY A C 6
ATOM 8820 O O . GLY A 1 78 ? 8.018 11.015 4.854 1.00 0.00 78 GLY A O 6
ATOM 8824 N N . ARG A 1 79 ? 7.541 12.334 3.081 1.00 0.00 79 ARG A N 6
ATOM 8825 C CA . ARG A 1 79 ? 8.441 11.638 2.178 1.00 0.00 79 ARG A CA 6
ATOM 8826 C C . ARG A 1 79 ? 8.228 10.126 2.280 1.00 0.00 79 ARG A C 6
ATOM 8827 O O . ARG A 1 79 ? 9.178 9.375 2.493 1.00 0.00 79 ARG A O 6
ATOM 8844 N N . ASN A 1 80 ? 6.975 9.725 2.121 1.00 0.00 80 ASN A N 6
ATOM 8845 C CA . ASN A 1 80 ? 6.625 8.317 2.192 1.00 0.00 80 ASN A CA 6
ATOM 8846 C C . ASN A 1 80 ? 6.105 7.856 0.828 1.00 0.00 80 ASN A C 6
ATOM 8847 O O . ASN A 1 80 ? 5.080 8.342 0.354 1.00 0.00 80 ASN A O 6
ATOM 8857 N N . VAL A 1 81 ? 6.837 6.922 0.238 1.00 0.00 81 VAL A N 6
ATOM 8858 C CA . VAL A 1 81 ? 6.463 6.390 -1.061 1.00 0.00 81 VAL A CA 6
ATOM 8859 C C . VAL A 1 81 ? 6.273 4.876 -0.952 1.00 0.00 81 VAL A C 6
ATOM 8860 O O . VAL A 1 81 ? 7.239 4.138 -0.765 1.00 0.00 81 VAL A O 6
ATOM 8873 N N . LEU A 1 82 ? 5.021 4.458 -1.075 1.00 0.00 82 LEU A N 6
ATOM 8874 C CA . LEU A 1 82 ? 4.693 3.045 -0.991 1.00 0.00 82 LEU A CA 6
ATOM 8875 C C . LEU A 1 82 ? 3.970 2.619 -2.271 1.00 0.00 82 LEU A C 6
ATOM 8876 O O . LEU A 1 82 ? 2.907 3.147 -2.594 1.00 0.00 82 LEU A O 6
ATOM 8891 N N . LEU A 1 83 ? 4.576 1.666 -2.964 1.00 0.00 83 LEU A N 6
ATOM 8892 C CA . LEU A 1 83 ? 4.003 1.161 -4.201 1.00 0.00 83 LEU A CA 6
ATOM 8893 C C . LEU A 1 83 ? 3.619 -0.309 -4.019 1.00 0.00 83 LEU A C 6
ATOM 8894 O O . LEU A 1 83 ? 4.489 -1.171 -3.910 1.00 0.00 83 LEU A O 6
ATOM 8909 N N . LYS A 1 84 ? 2.316 -0.547 -3.991 1.00 0.00 84 LYS A N 6
ATOM 8910 C CA . LYS A 1 84 ? 1.807 -1.897 -3.824 1.00 0.00 84 LYS A CA 6
ATOM 8911 C C . LYS A 1 84 ? 0.857 -2.227 -4.978 1.00 0.00 84 LYS A C 6
ATOM 8912 O O . LYS A 1 84 ? -0.156 -1.554 -5.163 1.00 0.00 84 LYS A O 6
ATOM 8926 N N . ASN A 1 85 ? 1.218 -3.261 -5.723 1.00 0.00 85 ASN A N 6
ATOM 8927 C CA . ASN A 1 85 ? 0.409 -3.687 -6.852 1.00 0.00 85 ASN A CA 6
ATOM 8928 C C . ASN A 1 85 ? -0.139 -5.089 -6.581 1.00 0.00 85 ASN A C 6
ATOM 8929 O O . ASN A 1 85 ? 0.625 -6.040 -6.426 1.00 0.00 85 ASN A O 6
ATOM 8939 N N . GLY A 1 86 ? -1.461 -5.173 -6.534 1.00 0.00 86 GLY A N 6
ATOM 8940 C CA . GLY A 1 86 ? -2.121 -6.444 -6.285 1.00 0.00 86 GLY A CA 6
ATOM 8941 C C . GLY A 1 86 ? -3.011 -6.839 -7.464 1.00 0.00 86 GLY A C 6
ATOM 8942 O O . GLY A 1 86 ? -3.959 -6.130 -7.798 1.00 0.00 86 GLY A O 6
ATOM 8946 N N . GLU A 1 87 ? -2.674 -7.972 -8.065 1.00 0.00 87 GLU A N 6
ATOM 8947 C CA . GLU A 1 87 ? -3.431 -8.472 -9.200 1.00 0.00 87 GLU A CA 6
ATOM 8948 C C . GLU A 1 87 ? -3.908 -9.900 -8.933 1.00 0.00 87 GLU A C 6
ATOM 8949 O O . GLU A 1 87 ? -3.097 -10.800 -8.721 1.00 0.00 87 GLU A O 6
ATOM 8960 N N . ASP A 1 88 ? -5.222 -10.064 -8.953 1.00 0.00 88 ASP A N 6
ATOM 8961 C CA . ASP A 1 88 ? -5.818 -11.369 -8.716 1.00 0.00 88 ASP A CA 6
ATOM 8962 C C . ASP A 1 88 ? -7.029 -11.545 -9.633 1.00 0.00 88 ASP A C 6
ATOM 8963 O O . ASP A 1 88 ? -7.686 -10.571 -9.996 1.00 0.00 88 ASP A O 6
ATOM 8972 N N . ARG A 1 89 ? -7.289 -12.798 -9.981 1.00 0.00 89 ARG A N 6
ATOM 8973 C CA . ARG A 1 89 ? -8.412 -13.114 -10.849 1.00 0.00 89 ARG A CA 6
ATOM 8974 C C . ARG A 1 89 ? -9.187 -14.312 -10.296 1.00 0.00 89 ARG A C 6
ATOM 8975 O O . ARG A 1 89 ? -8.592 -15.316 -9.908 1.00 0.00 89 ARG A O 6
ATOM 8992 N N . LEU A 1 90 ? -10.504 -14.168 -10.279 1.00 0.00 90 LEU A N 6
ATOM 8993 C CA . LEU A 1 90 ? -11.367 -15.224 -9.781 1.00 0.00 90 LEU A CA 6
ATOM 8994 C C . LEU A 1 90 ? -12.705 -15.176 -10.522 1.00 0.00 90 LEU A C 6
ATOM 8995 O O . LEU A 1 90 ? -13.081 -14.139 -11.066 1.00 0.00 90 LEU A O 6
ATOM 9010 N N . ARG A 1 91 ? -13.387 -16.312 -10.520 1.00 0.00 91 ARG A N 6
ATOM 9011 C CA . ARG A 1 91 ? -14.675 -16.413 -11.185 1.00 0.00 91 ARG A CA 6
ATOM 9012 C C . ARG A 1 91 ? -15.688 -15.475 -10.525 1.00 0.00 91 ARG A C 6
ATOM 9013 O O . ARG A 1 91 ? -16.563 -14.930 -11.196 1.00 0.00 91 ARG A O 6
ATOM 9030 N N . PHE A 1 92 ? -15.536 -15.315 -9.219 1.00 0.00 92 PHE A N 6
ATOM 9031 C CA . PHE A 1 92 ? -16.426 -14.453 -8.461 1.00 0.00 92 PHE A CA 6
ATOM 9032 C C . PHE A 1 92 ? -16.407 -13.026 -9.012 1.00 0.00 92 PHE A C 6
ATOM 9033 O O . PHE A 1 92 ? -17.397 -12.303 -8.906 1.00 0.00 92 PHE A O 6
ATOM 9049 N N . TYR A 1 93 ? -15.271 -12.663 -9.589 1.00 0.00 93 TYR A N 6
ATOM 9050 C CA . TYR A 1 93 ? -15.110 -11.335 -10.158 1.00 0.00 93 TYR A CA 6
ATOM 9051 C C . TYR A 1 93 ? -15.598 -11.296 -11.607 1.00 0.00 93 TYR A C 6
ATOM 9052 O O . TYR A 1 93 ? -15.345 -12.222 -12.376 1.00 0.00 93 TYR A O 6
ATOM 9069 N N . VAL A 1 94 ? -16.289 -10.215 -11.936 1.00 0.00 94 VAL A N 6
ATOM 9070 C CA . VAL A 1 94 ? -16.815 -10.043 -13.280 1.00 0.00 94 VAL A CA 6
ATOM 9071 C C . VAL A 1 94 ? -15.834 -9.208 -14.104 1.00 0.00 94 VAL A C 6
ATOM 9072 O O . VAL A 1 94 ? -15.974 -9.099 -15.321 1.00 0.00 94 VAL A O 6
ATOM 9085 N N . LYS A 1 95 ? -14.862 -8.637 -13.407 1.00 0.00 95 LYS A N 6
ATOM 9086 C CA . LYS A 1 95 ? -13.857 -7.814 -14.060 1.00 0.00 95 LYS A CA 6
ATOM 9087 C C . LYS A 1 95 ? -12.632 -8.672 -14.382 1.00 0.00 95 LYS A C 6
ATOM 9088 O O . LYS A 1 95 ? -12.283 -8.850 -15.547 1.00 0.00 95 LYS A O 6
ATOM 9102 N N . PHE A 1 96 ? -12.012 -9.181 -13.327 1.00 0.00 96 PHE A N 6
ATOM 9103 C CA . PHE A 1 96 ? -10.833 -10.015 -13.483 1.00 0.00 96 PHE A CA 6
ATOM 9104 C C . PHE A 1 96 ? -9.999 -9.567 -14.684 1.00 0.00 96 PHE A C 6
ATOM 9105 O O . PHE A 1 96 ? -9.747 -10.351 -15.597 1.00 0.00 96 PHE A O 6
ATOM 9121 N N . GLY A 1 97 ? -9.593 -8.306 -14.645 1.00 0.00 97 GLY A N 6
ATOM 9122 C CA . GLY A 1 97 ? -8.792 -7.744 -15.719 1.00 0.00 97 GLY A CA 6
ATOM 9123 C C . GLY A 1 97 ? -8.099 -6.455 -15.270 1.00 0.00 97 GLY A C 6
ATOM 9124 O O . GLY A 1 97 ? -6.882 -6.429 -15.100 1.00 0.00 97 GLY A O 6
ATOM 9128 N N . PRO A 1 98 ? -8.927 -5.392 -15.086 1.00 0.00 98 PRO A N 6
ATOM 9129 C CA . PRO A 1 98 ? -8.407 -4.104 -14.660 1.00 0.00 98 PRO A CA 6
ATOM 9130 C C . PRO A 1 98 ? -8.045 -4.123 -13.173 1.00 0.00 98 PRO A C 6
ATOM 9131 O O . PRO A 1 98 ? -8.574 -3.335 -12.391 1.00 0.00 98 PRO A O 6
ATOM 9139 N N . GLY A 1 99 ? -7.145 -5.033 -12.828 1.00 0.00 99 GLY A N 6
ATOM 9140 C CA . GLY A 1 99 ? -6.706 -5.166 -11.449 1.00 0.00 99 GLY A CA 6
ATOM 9141 C C . GLY A 1 99 ? -5.258 -4.698 -11.288 1.00 0.00 99 GLY A C 6
ATOM 9142 O O . GLY A 1 99 ? -4.497 -5.282 -10.518 1.00 0.00 99 GLY A O 6
ATOM 9146 N N . ALA A 1 100 ? -4.922 -3.651 -12.026 1.00 0.00 100 ALA A N 6
ATOM 9147 C CA . ALA A 1 100 ? -3.579 -3.099 -11.973 1.00 0.00 100 ALA A CA 6
ATOM 9148 C C . ALA A 1 100 ? -3.585 -1.834 -11.112 1.00 0.00 100 ALA A C 6
ATOM 9149 O O . ALA A 1 100 ? -4.641 -1.258 -10.857 1.00 0.00 100 ALA A O 6
ATOM 9156 N N . VAL A 1 101 ? -2.393 -1.440 -10.688 1.00 0.00 101 VAL A N 6
ATOM 9157 C CA . VAL A 1 101 ? -2.247 -0.254 -9.862 1.00 0.00 101 VAL A CA 6
ATOM 9158 C C . VAL A 1 101 ? -2.688 0.975 -10.659 1.00 0.00 101 VAL A C 6
ATOM 9159 O O . VAL A 1 101 ? -3.259 1.910 -10.100 1.00 0.00 101 VAL A O 6
ATOM 9172 N N . ILE A 1 102 ? -2.406 0.934 -11.952 1.00 0.00 102 ILE A N 6
ATOM 9173 C CA . ILE A 1 102 ? -2.767 2.033 -12.832 1.00 0.00 102 ILE A CA 6
ATOM 9174 C C . ILE A 1 102 ? -4.291 2.154 -12.892 1.00 0.00 102 ILE A C 6
ATOM 9175 O O . ILE A 1 102 ? -4.830 3.260 -12.872 1.00 0.00 102 ILE A O 6
ATOM 9190 N N . LYS A 1 103 ? -4.942 1.003 -12.963 1.00 0.00 103 LYS A N 6
ATOM 9191 C CA . LYS A 1 103 ? -6.393 0.966 -13.026 1.00 0.00 103 LYS A CA 6
ATOM 9192 C C . LYS A 1 103 ? -6.970 1.513 -11.719 1.00 0.00 103 LYS A C 6
ATOM 9193 O O . LYS A 1 103 ? -8.013 2.165 -11.721 1.00 0.00 103 LYS A O 6
ATOM 9207 N N . GLU A 1 104 ? -6.264 1.228 -10.634 1.00 0.00 104 GLU A N 6
ATOM 9208 C CA . GLU A 1 104 ? -6.693 1.684 -9.322 1.00 0.00 104 GLU A CA 6
ATOM 9209 C C . GLU A 1 104 ? -7.127 3.149 -9.384 1.00 0.00 104 GLU A C 6
ATOM 9210 O O . GLU A 1 104 ? -8.054 3.556 -8.687 1.00 0.00 104 GLU A O 6
ATOM 9221 N N . PHE A 1 105 ? -6.434 3.902 -10.226 1.00 0.00 105 PHE A N 6
ATOM 9222 C CA . PHE A 1 105 ? -6.735 5.314 -10.388 1.00 0.00 105 PHE A CA 6
ATOM 9223 C C . PHE A 1 105 ? -8.244 5.544 -10.507 1.00 0.00 105 PHE A C 6
ATOM 9224 O O . PHE A 1 105 ? -8.762 6.548 -10.024 1.00 0.00 105 PHE A O 6
ATOM 9240 N N . LYS A 1 106 ? -8.904 4.594 -11.153 1.00 0.00 106 LYS A N 6
ATOM 9241 C CA . LYS A 1 106 ? -10.343 4.679 -11.342 1.00 0.00 106 LYS A CA 6
ATOM 9242 C C . LYS A 1 106 ? -10.988 5.231 -10.069 1.00 0.00 106 LYS A C 6
ATOM 9243 O O . LYS A 1 106 ? -11.891 6.063 -10.137 1.00 0.00 106 LYS A O 6
ATOM 9257 N N . ILE A 1 107 ? -10.498 4.747 -8.937 1.00 0.00 107 ILE A N 6
ATOM 9258 C CA . ILE A 1 107 ? -11.015 5.181 -7.650 1.00 0.00 107 ILE A CA 6
ATOM 9259 C C . ILE A 1 107 ? -11.323 6.678 -7.710 1.00 0.00 107 ILE A C 6
ATOM 9260 O O . ILE A 1 107 ? -12.243 7.153 -7.045 1.00 0.00 107 ILE A O 6
ATOM 9275 N N . THR A 1 108 ? -10.535 7.382 -8.510 1.00 0.00 108 THR A N 6
ATOM 9276 C CA . THR A 1 108 ? -10.713 8.816 -8.664 1.00 0.00 108 THR A CA 6
ATOM 9277 C C . THR A 1 108 ? -10.151 9.281 -10.009 1.00 0.00 108 THR A C 6
ATOM 9278 O O . THR A 1 108 ? -10.904 9.678 -10.896 1.00 0.00 108 THR A O 6
ATOM 9289 N N . ASP A 1 109 ? -8.832 9.215 -10.118 1.00 0.00 109 ASP A N 6
ATOM 9290 C CA . ASP A 1 109 ? -8.161 9.625 -11.340 1.00 0.00 109 ASP A CA 6
ATOM 9291 C C . ASP A 1 109 ? -8.734 8.839 -12.520 1.00 0.00 109 ASP A C 6
ATOM 9292 O O . ASP A 1 109 ? -8.163 8.844 -13.609 1.00 0.00 109 ASP A O 6
ATOM 9301 N N . MET A 1 1 ? 6.444 16.169 -6.882 1.00 0.00 1 MET A N 7
ATOM 9302 C CA . MET A 1 1 ? 5.269 15.811 -6.109 1.00 0.00 1 MET A CA 7
ATOM 9303 C C . MET A 1 1 ? 5.427 14.426 -5.478 1.00 0.00 1 MET A C 7
ATOM 9304 O O . MET A 1 1 ? 6.359 13.694 -5.807 1.00 0.00 1 MET A O 7
ATOM 9316 N N . SER A 1 2 ? 4.503 14.108 -4.583 1.00 0.00 2 SER A N 7
ATOM 9317 C CA . SER A 1 2 ? 4.529 12.824 -3.904 1.00 0.00 2 SER A CA 7
ATOM 9318 C C . SER A 1 2 ? 3.301 12.000 -4.294 1.00 0.00 2 SER A C 7
ATOM 9319 O O . SER A 1 2 ? 2.200 12.537 -4.411 1.00 0.00 2 SER A O 7
ATOM 9326 N N . GLU A 1 3 ? 3.529 10.709 -4.487 1.00 0.00 3 GLU A N 7
ATOM 9327 C CA . GLU A 1 3 ? 2.454 9.807 -4.861 1.00 0.00 3 GLU A CA 7
ATOM 9328 C C . GLU A 1 3 ? 2.532 8.519 -4.039 1.00 0.00 3 GLU A C 7
ATOM 9329 O O . GLU A 1 3 ? 3.537 7.811 -4.081 1.00 0.00 3 GLU A O 7
ATOM 9340 N N . VAL A 1 4 ? 1.457 8.254 -3.311 1.00 0.00 4 VAL A N 7
ATOM 9341 C CA . VAL A 1 4 ? 1.390 7.064 -2.481 1.00 0.00 4 VAL A CA 7
ATOM 9342 C C . VAL A 1 4 ? 0.076 6.329 -2.753 1.00 0.00 4 VAL A C 7
ATOM 9343 O O . VAL A 1 4 ? -1.002 6.900 -2.591 1.00 0.00 4 VAL A O 7
ATOM 9356 N N . ASN A 1 5 ? 0.209 5.077 -3.162 1.00 0.00 5 ASN A N 7
ATOM 9357 C CA . ASN A 1 5 ? -0.956 4.259 -3.459 1.00 0.00 5 ASN A CA 7
ATOM 9358 C C . ASN A 1 5 ? -0.680 2.815 -3.035 1.00 0.00 5 ASN A C 7
ATOM 9359 O O . ASN A 1 5 ? 0.140 2.131 -3.645 1.00 0.00 5 ASN A O 7
ATOM 9369 N N . ILE A 1 6 ? -1.382 2.393 -1.994 1.00 0.00 6 ILE A N 7
ATOM 9370 C CA . ILE A 1 6 ? -1.224 1.043 -1.482 1.00 0.00 6 ILE A CA 7
ATOM 9371 C C . ILE A 1 6 ? -2.604 0.441 -1.207 1.00 0.00 6 ILE A C 7
ATOM 9372 O O . ILE A 1 6 ? -3.328 0.912 -0.331 1.00 0.00 6 ILE A O 7
ATOM 9387 N N . VAL A 1 7 ? -2.927 -0.592 -1.971 1.00 0.00 7 VAL A N 7
ATOM 9388 C CA . VAL A 1 7 ? -4.207 -1.263 -1.821 1.00 0.00 7 VAL A CA 7
ATOM 9389 C C . VAL A 1 7 ? -4.020 -2.765 -2.046 1.00 0.00 7 VAL A C 7
ATOM 9390 O O . VAL A 1 7 ? -3.286 -3.175 -2.944 1.00 0.00 7 VAL A O 7
ATOM 9403 N N . VAL A 1 8 ? -4.696 -3.543 -1.214 1.00 0.00 8 VAL A N 7
ATOM 9404 C CA . VAL A 1 8 ? -4.614 -4.991 -1.310 1.00 0.00 8 VAL A CA 7
ATOM 9405 C C . VAL A 1 8 ? -5.991 -5.553 -1.668 1.00 0.00 8 VAL A C 7
ATOM 9406 O O . VAL A 1 8 ? -6.984 -5.239 -1.013 1.00 0.00 8 VAL A O 7
ATOM 9419 N N . ASN A 1 9 ? -6.008 -6.375 -2.707 1.00 0.00 9 ASN A N 7
ATOM 9420 C CA . ASN A 1 9 ? -7.247 -6.983 -3.160 1.00 0.00 9 ASN A CA 7
ATOM 9421 C C . ASN A 1 9 ? -7.138 -8.505 -3.037 1.00 0.00 9 ASN A C 7
ATOM 9422 O O . ASN A 1 9 ? -6.345 -9.132 -3.736 1.00 0.00 9 ASN A O 7
ATOM 9432 N N . GLY A 1 10 ? -7.946 -9.053 -2.142 1.00 0.00 10 GLY A N 7
ATOM 9433 C CA . GLY A 1 10 ? -7.950 -10.490 -1.918 1.00 0.00 10 GLY A CA 7
ATOM 9434 C C . GLY A 1 10 ? -6.742 -10.917 -1.082 1.00 0.00 10 GLY A C 7
ATOM 9435 O O . GLY A 1 10 ? -6.218 -12.016 -1.260 1.00 0.00 10 GLY A O 7
ATOM 9439 N N . ARG A 1 11 ? -6.337 -10.027 -0.188 1.00 0.00 11 ARG A N 7
ATOM 9440 C CA . ARG A 1 11 ? -5.201 -10.299 0.677 1.00 0.00 11 ARG A CA 7
ATOM 9441 C C . ARG A 1 11 ? -4.078 -10.971 -0.118 1.00 0.00 11 ARG A C 7
ATOM 9442 O O . ARG A 1 11 ? -3.655 -12.077 0.215 1.00 0.00 11 ARG A O 7
ATOM 9459 N N . GLU A 1 12 ? -3.630 -10.274 -1.152 1.00 0.00 12 GLU A N 7
ATOM 9460 C CA . GLU A 1 12 ? -2.565 -10.790 -1.995 1.00 0.00 12 GLU A CA 7
ATOM 9461 C C . GLU A 1 12 ? -1.320 -9.909 -1.876 1.00 0.00 12 GLU A C 7
ATOM 9462 O O . GLU A 1 12 ? -1.410 -8.686 -1.967 1.00 0.00 12 GLU A O 7
ATOM 9473 N N . ALA A 1 13 ? -0.187 -10.566 -1.676 1.00 0.00 13 ALA A N 7
ATOM 9474 C CA . ALA A 1 13 ? 1.075 -9.857 -1.543 1.00 0.00 13 ALA A CA 7
ATOM 9475 C C . ALA A 1 13 ? 2.172 -10.639 -2.268 1.00 0.00 13 ALA A C 7
ATOM 9476 O O . ALA A 1 13 ? 2.115 -11.866 -2.350 1.00 0.00 13 ALA A O 7
ATOM 9483 N N . GLY A 1 14 ? 3.146 -9.898 -2.776 1.00 0.00 14 GLY A N 7
ATOM 9484 C CA . GLY A 1 14 ? 4.255 -10.506 -3.490 1.00 0.00 14 GLY A CA 7
ATOM 9485 C C . GLY A 1 14 ? 5.525 -9.663 -3.354 1.00 0.00 14 GLY A C 7
ATOM 9486 O O . GLY A 1 14 ? 6.188 -9.369 -4.347 1.00 0.00 14 GLY A O 7
ATOM 9490 N N . SER A 1 15 ? 5.824 -9.300 -2.116 1.00 0.00 15 SER A N 7
ATOM 9491 C CA . SER A 1 15 ? 7.003 -8.497 -1.836 1.00 0.00 15 SER A CA 7
ATOM 9492 C C . SER A 1 15 ? 7.452 -8.713 -0.390 1.00 0.00 15 SER A C 7
ATOM 9493 O O . SER A 1 15 ? 6.836 -9.481 0.347 1.00 0.00 15 SER A O 7
ATOM 9500 N N . LYS A 1 16 ? 8.524 -8.023 -0.028 1.00 0.00 16 LYS A N 7
ATOM 9501 C CA . LYS A 1 16 ? 9.064 -8.131 1.317 1.00 0.00 16 LYS A CA 7
ATOM 9502 C C . LYS A 1 16 ? 8.275 -7.213 2.253 1.00 0.00 16 LYS A C 7
ATOM 9503 O O . LYS A 1 16 ? 8.668 -7.004 3.399 1.00 0.00 16 LYS A O 7
ATOM 9517 N N . SER A 1 17 ? 7.177 -6.690 1.730 1.00 0.00 17 SER A N 7
ATOM 9518 C CA . SER A 1 17 ? 6.328 -5.800 2.505 1.00 0.00 17 SER A CA 7
ATOM 9519 C C . SER A 1 17 ? 5.840 -6.511 3.768 1.00 0.00 17 SER A C 7
ATOM 9520 O O . SER A 1 17 ? 5.351 -5.868 4.696 1.00 0.00 17 SER A O 7
ATOM 9527 N N . LYS A 1 18 ? 5.987 -7.828 3.762 1.00 0.00 18 LYS A N 7
ATOM 9528 C CA . LYS A 1 18 ? 5.566 -8.633 4.896 1.00 0.00 18 LYS A CA 7
ATOM 9529 C C . LYS A 1 18 ? 6.590 -8.495 6.023 1.00 0.00 18 LYS A C 7
ATOM 9530 O O . LYS A 1 18 ? 6.428 -9.084 7.090 1.00 0.00 18 LYS A O 7
ATOM 9544 N N . GLY A 1 19 ? 7.624 -7.712 5.747 1.00 0.00 19 GLY A N 7
ATOM 9545 C CA . GLY A 1 19 ? 8.676 -7.489 6.725 1.00 0.00 19 GLY A CA 7
ATOM 9546 C C . GLY A 1 19 ? 8.237 -6.473 7.781 1.00 0.00 19 GLY A C 7
ATOM 9547 O O . GLY A 1 19 ? 7.243 -6.684 8.475 1.00 0.00 19 GLY A O 7
ATOM 9551 N N . CYS A 1 20 ? 8.996 -5.391 7.868 1.00 0.00 20 CYS A N 7
ATOM 9552 C CA . CYS A 1 20 ? 8.699 -4.341 8.826 1.00 0.00 20 CYS A CA 7
ATOM 9553 C C . CYS A 1 20 ? 9.096 -2.999 8.209 1.00 0.00 20 CYS A C 7
ATOM 9554 O O . CYS A 1 20 ? 9.803 -2.960 7.204 1.00 0.00 20 CYS A O 7
ATOM 9561 N N . ALA A 1 21 ? 8.623 -1.933 8.836 1.00 0.00 21 ALA A N 7
ATOM 9562 C CA . ALA A 1 21 ? 8.919 -0.592 8.361 1.00 0.00 21 ALA A CA 7
ATOM 9563 C C . ALA A 1 21 ? 10.432 -0.369 8.388 1.00 0.00 21 ALA A C 7
ATOM 9564 O O . ALA A 1 21 ? 10.997 0.189 7.449 1.00 0.00 21 ALA A O 7
ATOM 9571 N N . LEU A 1 22 ? 11.045 -0.818 9.474 1.00 0.00 22 LEU A N 7
ATOM 9572 C CA . LEU A 1 22 ? 12.482 -0.675 9.635 1.00 0.00 22 LEU A CA 7
ATOM 9573 C C . LEU A 1 22 ? 13.173 -1.966 9.188 1.00 0.00 22 LEU A C 7
ATOM 9574 O O . LEU A 1 22 ? 14.048 -1.939 8.324 1.00 0.00 22 LEU A O 7
ATOM 9589 N N . CYS A 1 23 ? 12.752 -3.065 9.797 1.00 0.00 23 CYS A N 7
ATOM 9590 C CA . CYS A 1 23 ? 13.318 -4.363 9.472 1.00 0.00 23 CYS A CA 7
ATOM 9591 C C . CYS A 1 23 ? 12.357 -5.084 8.525 1.00 0.00 23 CYS A C 7
ATOM 9592 O O . CYS A 1 23 ? 11.308 -4.547 8.172 1.00 0.00 23 CYS A O 7
ATOM 9599 N N . GLY A 1 24 ? 12.749 -6.290 8.142 1.00 0.00 24 GLY A N 7
ATOM 9600 C CA . GLY A 1 24 ? 11.934 -7.090 7.242 1.00 0.00 24 GLY A CA 7
ATOM 9601 C C . GLY A 1 24 ? 12.510 -8.500 7.089 1.00 0.00 24 GLY A C 7
ATOM 9602 O O . GLY A 1 24 ? 12.929 -8.888 6.000 1.00 0.00 24 GLY A O 7
ATOM 9606 N N . ALA A 1 25 ? 12.511 -9.227 8.197 1.00 0.00 25 ALA A N 7
ATOM 9607 C CA . ALA A 1 25 ? 13.028 -10.585 8.200 1.00 0.00 25 ALA A CA 7
ATOM 9608 C C . ALA A 1 25 ? 11.868 -11.567 8.375 1.00 0.00 25 ALA A C 7
ATOM 9609 O O . ALA A 1 25 ? 11.838 -12.617 7.735 1.00 0.00 25 ALA A O 7
ATOM 9616 N N . THR A 1 26 ? 10.942 -11.191 9.244 1.00 0.00 26 THR A N 7
ATOM 9617 C CA . THR A 1 26 ? 9.783 -12.025 9.511 1.00 0.00 26 THR A CA 7
ATOM 9618 C C . THR A 1 26 ? 8.616 -11.624 8.606 1.00 0.00 26 THR A C 7
ATOM 9619 O O . THR A 1 26 ? 8.293 -10.444 8.490 1.00 0.00 26 THR A O 7
ATOM 9630 N N . TRP A 1 27 ? 8.018 -12.631 7.984 1.00 0.00 27 TRP A N 7
ATOM 9631 C CA . TRP A 1 27 ? 6.895 -12.398 7.093 1.00 0.00 27 TRP A CA 7
ATOM 9632 C C . TRP A 1 27 ? 5.790 -13.393 7.454 1.00 0.00 27 TRP A C 7
ATOM 9633 O O . TRP A 1 27 ? 6.061 -14.438 8.044 1.00 0.00 27 TRP A O 7
ATOM 9653 N N . GLY A 1 28 ? 4.570 -13.033 7.084 1.00 0.00 28 GLY A N 7
ATOM 9654 C CA . GLY A 1 28 ? 3.424 -13.882 7.361 1.00 0.00 28 GLY A CA 7
ATOM 9655 C C . GLY A 1 28 ? 2.146 -13.292 6.761 1.00 0.00 28 GLY A C 7
ATOM 9656 O O . GLY A 1 28 ? 2.120 -12.123 6.376 1.00 0.00 28 GLY A O 7
ATOM 9660 N N . ASP A 1 29 ? 1.118 -14.125 6.701 1.00 0.00 29 ASP A N 7
ATOM 9661 C CA . ASP A 1 29 ? -0.159 -13.700 6.154 1.00 0.00 29 ASP A CA 7
ATOM 9662 C C . ASP A 1 29 ? -1.186 -13.603 7.283 1.00 0.00 29 ASP A C 7
ATOM 9663 O O . ASP A 1 29 ? -2.343 -13.259 7.048 1.00 0.00 29 ASP A O 7
ATOM 9672 N N . TYR A 1 30 ? -0.725 -13.915 8.487 1.00 0.00 30 TYR A N 7
ATOM 9673 C CA . TYR A 1 30 ? -1.590 -13.868 9.654 1.00 0.00 30 TYR A CA 7
ATOM 9674 C C . TYR A 1 30 ? -1.825 -12.425 10.105 1.00 0.00 30 TYR A C 7
ATOM 9675 O O . TYR A 1 30 ? -2.773 -12.145 10.835 1.00 0.00 30 TYR A O 7
ATOM 9692 N N . HIS A 1 31 ? -0.944 -11.545 9.649 1.00 0.00 31 HIS A N 7
ATOM 9693 C CA . HIS A 1 31 ? -1.043 -10.138 9.997 1.00 0.00 31 HIS A CA 7
ATOM 9694 C C . HIS A 1 31 ? -1.471 -9.335 8.766 1.00 0.00 31 HIS A C 7
ATOM 9695 O O . HIS A 1 31 ? -1.326 -9.799 7.636 1.00 0.00 31 HIS A O 7
ATOM 9708 N N . ALA A 1 32 ? -1.989 -8.144 9.028 1.00 0.00 32 ALA A N 7
ATOM 9709 C CA . ALA A 1 32 ? -2.439 -7.272 7.956 1.00 0.00 32 ALA A CA 7
ATOM 9710 C C . ALA A 1 32 ? -1.372 -6.209 7.688 1.00 0.00 32 ALA A C 7
ATOM 9711 O O . ALA A 1 32 ? -0.818 -5.631 8.622 1.00 0.00 32 ALA A O 7
ATOM 9718 N N . ASP A 1 33 ? -1.115 -5.985 6.408 1.00 0.00 33 ASP A N 7
ATOM 9719 C CA . ASP A 1 33 ? -0.124 -5.001 6.005 1.00 0.00 33 ASP A CA 7
ATOM 9720 C C . ASP A 1 33 ? -0.781 -3.621 5.929 1.00 0.00 33 ASP A C 7
ATOM 9721 O O . ASP A 1 33 ? -1.984 -3.516 5.694 1.00 0.00 33 ASP A O 7
ATOM 9730 N N . PHE A 1 34 ? 0.036 -2.599 6.131 1.00 0.00 34 PHE A N 7
ATOM 9731 C CA . PHE A 1 34 ? -0.452 -1.231 6.089 1.00 0.00 34 PHE A CA 7
ATOM 9732 C C . PHE A 1 34 ? -0.088 -0.561 4.762 1.00 0.00 34 PHE A C 7
ATOM 9733 O O . PHE A 1 34 ? 0.538 -1.178 3.901 1.00 0.00 34 PHE A O 7
ATOM 9749 N N . LEU A 1 35 ? -0.496 0.693 4.638 1.00 0.00 35 LEU A N 7
ATOM 9750 C CA . LEU A 1 35 ? -0.221 1.455 3.432 1.00 0.00 35 LEU A CA 7
ATOM 9751 C C . LEU A 1 35 ? 1.292 1.575 3.243 1.00 0.00 35 LEU A C 7
ATOM 9752 O O . LEU A 1 35 ? 1.765 1.837 2.138 1.00 0.00 35 LEU A O 7
ATOM 9767 N N . GLY A 1 36 ? 2.010 1.378 4.339 1.00 0.00 36 GLY A N 7
ATOM 9768 C CA . GLY A 1 36 ? 3.461 1.461 4.309 1.00 0.00 36 GLY A CA 7
ATOM 9769 C C . GLY A 1 36 ? 4.081 0.107 3.959 1.00 0.00 36 GLY A C 7
ATOM 9770 O O . GLY A 1 36 ? 5.172 -0.218 4.424 1.00 0.00 36 GLY A O 7
ATOM 9774 N N . GLU A 1 37 ? 3.358 -0.646 3.143 1.00 0.00 37 GLU A N 7
ATOM 9775 C CA . GLU A 1 37 ? 3.823 -1.957 2.726 1.00 0.00 37 GLU A CA 7
ATOM 9776 C C . GLU A 1 37 ? 4.539 -2.659 3.883 1.00 0.00 37 GLU A C 7
ATOM 9777 O O . GLU A 1 37 ? 5.555 -3.321 3.678 1.00 0.00 37 GLU A O 7
ATOM 9788 N N . ASP A 1 38 ? 3.980 -2.490 5.072 1.00 0.00 38 ASP A N 7
ATOM 9789 C CA . ASP A 1 38 ? 4.552 -3.099 6.261 1.00 0.00 38 ASP A CA 7
ATOM 9790 C C . ASP A 1 38 ? 3.435 -3.399 7.263 1.00 0.00 38 ASP A C 7
ATOM 9791 O O . ASP A 1 38 ? 2.353 -2.820 7.183 1.00 0.00 38 ASP A O 7
ATOM 9800 N N . LEU A 1 39 ? 3.738 -4.302 8.185 1.00 0.00 39 LEU A N 7
ATOM 9801 C CA . LEU A 1 39 ? 2.773 -4.685 9.201 1.00 0.00 39 LEU A CA 7
ATOM 9802 C C . LEU A 1 39 ? 3.412 -4.542 10.584 1.00 0.00 39 LEU A C 7
ATOM 9803 O O . LEU A 1 39 ? 4.574 -4.896 10.774 1.00 0.00 39 LEU A O 7
ATOM 9818 N N . PHE A 1 40 ? 2.623 -4.023 11.514 1.00 0.00 40 PHE A N 7
ATOM 9819 C CA . PHE A 1 40 ? 3.098 -3.829 12.874 1.00 0.00 40 PHE A CA 7
ATOM 9820 C C . PHE A 1 40 ? 2.507 -4.881 13.815 1.00 0.00 40 PHE A C 7
ATOM 9821 O O . PHE A 1 40 ? 2.720 -4.824 15.025 1.00 0.00 40 PHE A O 7
ATOM 9837 N N . PHE A 1 41 ? 1.777 -5.814 13.224 1.00 0.00 41 PHE A N 7
ATOM 9838 C CA . PHE A 1 41 ? 1.153 -6.877 13.995 1.00 0.00 41 PHE A CA 7
ATOM 9839 C C . PHE A 1 41 ? 2.173 -7.956 14.365 1.00 0.00 41 PHE A C 7
ATOM 9840 O O . PHE A 1 41 ? 1.832 -8.939 15.021 1.00 0.00 41 PHE A O 7
ATOM 9856 N N . CYS A 1 42 ? 3.405 -7.736 13.930 1.00 0.00 42 CYS A N 7
ATOM 9857 C CA . CYS A 1 42 ? 4.476 -8.677 14.206 1.00 0.00 42 CYS A CA 7
ATOM 9858 C C . CYS A 1 42 ? 5.240 -8.187 15.439 1.00 0.00 42 CYS A C 7
ATOM 9859 O O . CYS A 1 42 ? 5.311 -8.887 16.448 1.00 0.00 42 CYS A O 7
ATOM 9866 N N . CYS A 1 43 ? 5.789 -6.988 15.316 1.00 0.00 43 CYS A N 7
ATOM 9867 C CA . CYS A 1 43 ? 6.546 -6.397 16.408 1.00 0.00 43 CYS A CA 7
ATOM 9868 C C . CYS A 1 43 ? 5.738 -5.224 16.970 1.00 0.00 43 CYS A C 7
ATOM 9869 O O . CYS A 1 43 ? 5.380 -5.220 18.146 1.00 0.00 43 CYS A O 7
ATOM 9876 N N . ASP A 1 44 ? 5.477 -4.257 16.102 1.00 0.00 44 ASP A N 7
ATOM 9877 C CA . ASP A 1 44 ? 4.719 -3.082 16.497 1.00 0.00 44 ASP A CA 7
ATOM 9878 C C . ASP A 1 44 ? 5.608 -2.168 17.342 1.00 0.00 44 ASP A C 7
ATOM 9879 O O . ASP A 1 44 ? 5.115 -1.261 18.011 1.00 0.00 44 ASP A O 7
ATOM 9888 N N . ILE A 1 45 ? 6.904 -2.438 17.286 1.00 0.00 45 ILE A N 7
ATOM 9889 C CA . ILE A 1 45 ? 7.867 -1.651 18.039 1.00 0.00 45 ILE A CA 7
ATOM 9890 C C . ILE A 1 45 ? 8.596 -0.701 17.087 1.00 0.00 45 ILE A C 7
ATOM 9891 O O . ILE A 1 45 ? 8.614 0.509 17.305 1.00 0.00 45 ILE A O 7
ATOM 9906 N N . CYS A 1 46 ? 9.181 -1.285 16.051 1.00 0.00 46 CYS A N 7
ATOM 9907 C CA . CYS A 1 46 ? 9.912 -0.506 15.067 1.00 0.00 46 CYS A CA 7
ATOM 9908 C C . CYS A 1 46 ? 9.004 -0.296 13.852 1.00 0.00 46 CYS A C 7
ATOM 9909 O O . CYS A 1 46 ? 9.327 0.486 12.959 1.00 0.00 46 CYS A O 7
ATOM 9916 N N . ALA A 1 47 ? 7.888 -1.010 13.857 1.00 0.00 47 ALA A N 7
ATOM 9917 C CA . ALA A 1 47 ? 6.932 -0.912 12.768 1.00 0.00 47 ALA A CA 7
ATOM 9918 C C . ALA A 1 47 ? 5.784 0.009 13.182 1.00 0.00 47 ALA A C 7
ATOM 9919 O O . ALA A 1 47 ? 5.676 0.388 14.348 1.00 0.00 47 ALA A O 7
ATOM 9926 N N . ALA A 1 48 ? 4.954 0.344 12.205 1.00 0.00 48 ALA A N 7
ATOM 9927 C CA . ALA A 1 48 ? 3.816 1.213 12.455 1.00 0.00 48 ALA A CA 7
ATOM 9928 C C . ALA A 1 48 ? 4.311 2.647 12.654 1.00 0.00 48 ALA A C 7
ATOM 9929 O O . ALA A 1 48 ? 4.138 3.224 13.727 1.00 0.00 48 ALA A O 7
ATOM 9936 N N . GLU A 1 49 ? 4.917 3.182 11.604 1.00 0.00 49 GLU A N 7
ATOM 9937 C CA . GLU A 1 49 ? 5.437 4.538 11.649 1.00 0.00 49 GLU A CA 7
ATOM 9938 C C . GLU A 1 49 ? 4.369 5.532 11.195 1.00 0.00 49 GLU A C 7
ATOM 9939 O O . GLU A 1 49 ? 3.548 5.218 10.334 1.00 0.00 49 GLU A O 7
ATOM 9950 N N . PHE A 1 50 ? 4.411 6.713 11.795 1.00 0.00 50 PHE A N 7
ATOM 9951 C CA . PHE A 1 50 ? 3.456 7.756 11.463 1.00 0.00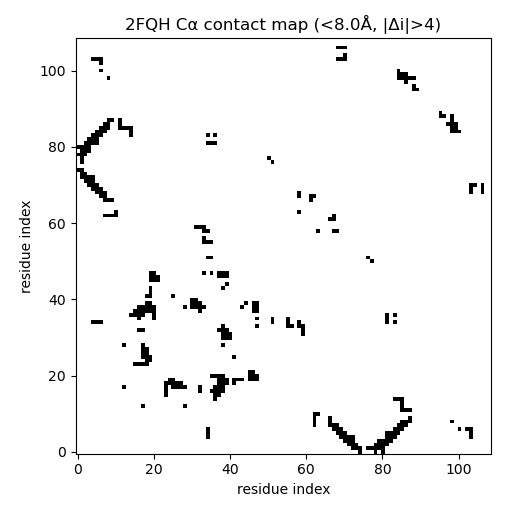 50 PHE A CA 7
ATOM 9952 C C . PHE A 1 50 ? 3.786 8.392 10.112 1.00 0.00 50 PHE A C 7
ATOM 9953 O O . PHE A 1 50 ? 3.089 9.301 9.661 1.00 0.00 50 PHE A O 7
ATOM 9969 N N . MET A 1 51 ? 4.850 7.891 9.501 1.00 0.00 51 MET A N 7
ATOM 9970 C CA . MET A 1 51 ? 5.282 8.399 8.210 1.00 0.00 51 MET A CA 7
ATOM 9971 C C . MET A 1 51 ? 4.134 8.370 7.199 1.00 0.00 51 MET A C 7
ATOM 9972 O O . MET A 1 51 ? 4.080 9.199 6.292 1.00 0.00 51 MET A O 7
ATOM 9984 N N . ASN A 1 52 ? 3.245 7.406 7.388 1.00 0.00 52 ASN A N 7
ATOM 9985 C CA . ASN A 1 52 ? 2.102 7.257 6.503 1.00 0.00 52 ASN A CA 7
ATOM 9986 C C . ASN A 1 52 ? 0.875 7.902 7.150 1.00 0.00 52 ASN A C 7
ATOM 9987 O O . ASN A 1 52 ? 0.955 8.421 8.263 1.00 0.00 52 ASN A O 7
ATOM 9997 N N . MET A 1 53 ? -0.233 7.848 6.426 1.00 0.00 53 MET A N 7
ATOM 9998 C CA . MET A 1 53 ? -1.476 8.420 6.916 1.00 0.00 53 MET A CA 7
ATOM 9999 C C . MET A 1 53 ? -2.233 7.420 7.792 1.00 0.00 53 MET A C 7
ATOM 10000 O O . MET A 1 53 ? -2.091 6.209 7.621 1.00 0.00 53 MET A O 7
ATOM 10012 N N . MET A 1 54 ? -3.019 7.962 8.710 1.00 0.00 54 MET A N 7
ATOM 10013 C CA . MET A 1 54 ? -3.798 7.131 9.613 1.00 0.00 54 MET A CA 7
ATOM 10014 C C . MET A 1 54 ? -4.645 6.122 8.835 1.00 0.00 54 MET A C 7
ATOM 10015 O O . MET A 1 54 ? -4.849 4.997 9.290 1.00 0.00 54 MET A O 7
ATOM 10027 N N . ASP A 1 55 ? -5.115 6.559 7.676 1.00 0.00 55 ASP A N 7
ATOM 10028 C CA . ASP A 1 55 ? -5.936 5.708 6.832 1.00 0.00 55 ASP A CA 7
ATOM 10029 C C . ASP A 1 55 ? -5.305 4.316 6.753 1.00 0.00 55 ASP A C 7
ATOM 10030 O O . ASP A 1 55 ? -6.014 3.313 6.688 1.00 0.00 55 ASP A O 7
ATOM 10039 N N . GLU A 1 56 ? -3.981 4.301 6.761 1.00 0.00 56 GLU A N 7
ATOM 10040 C CA . GLU A 1 56 ? -3.247 3.049 6.692 1.00 0.00 56 GLU A CA 7
ATOM 10041 C C . GLU A 1 56 ? -3.862 2.019 7.642 1.00 0.00 56 GLU A C 7
ATOM 10042 O O . GLU A 1 56 ? -3.955 0.838 7.309 1.00 0.00 56 GLU A O 7
ATOM 10053 N N . ALA A 1 57 ? -4.265 2.503 8.807 1.00 0.00 57 ALA A N 7
ATOM 10054 C CA . ALA A 1 57 ? -4.868 1.640 9.809 1.00 0.00 57 ALA A CA 7
ATOM 10055 C C . ALA A 1 57 ? -6.196 1.100 9.276 1.00 0.00 57 ALA A C 7
ATOM 10056 O O . ALA A 1 57 ? -6.423 -0.109 9.275 1.00 0.00 57 ALA A O 7
ATOM 10063 N N . PHE A 1 58 ? -7.040 2.021 8.837 1.00 0.00 58 PHE A N 7
ATOM 10064 C CA . PHE A 1 58 ? -8.340 1.652 8.303 1.00 0.00 58 PHE A CA 7
ATOM 10065 C C . PHE A 1 58 ? -8.199 0.619 7.183 1.00 0.00 58 PHE A C 7
ATOM 10066 O O . PHE A 1 58 ? -9.008 -0.303 7.078 1.00 0.00 58 PHE A O 7
ATOM 10082 N N . LYS A 1 59 ? -7.168 0.808 6.373 1.00 0.00 59 LYS A N 7
ATOM 10083 C CA . LYS A 1 59 ? -6.911 -0.096 5.265 1.00 0.00 59 LYS A CA 7
ATOM 10084 C C . LYS A 1 59 ? -6.971 -1.541 5.766 1.00 0.00 59 LYS A C 7
ATOM 10085 O O . LYS A 1 59 ? -7.694 -2.365 5.207 1.00 0.00 59 LYS A O 7
ATOM 10099 N N . HIS A 1 60 ? -6.205 -1.802 6.815 1.00 0.00 60 HIS A N 7
ATOM 10100 C CA . HIS A 1 60 ? -6.163 -3.133 7.397 1.00 0.00 60 HIS A CA 7
ATOM 10101 C C . HIS A 1 60 ? -7.589 -3.645 7.610 1.00 0.00 60 HIS A C 7
ATOM 10102 O O . HIS A 1 60 ? -7.944 -4.720 7.130 1.00 0.00 60 HIS A O 7
ATOM 10115 N N . THR A 1 61 ? -8.368 -2.850 8.330 1.00 0.00 61 THR A N 7
ATOM 10116 C CA . THR A 1 61 ? -9.747 -3.210 8.612 1.00 0.00 61 THR A CA 7
ATOM 10117 C C . THR A 1 61 ? -10.564 -3.248 7.319 1.00 0.00 61 THR A C 7
ATOM 10118 O O . THR A 1 61 ? -11.465 -4.072 7.173 1.00 0.00 61 THR A O 7
ATOM 10129 N N . ALA A 1 62 ? -10.220 -2.344 6.413 1.00 0.00 62 ALA A N 7
ATOM 10130 C CA . ALA A 1 62 ? -10.909 -2.264 5.137 1.00 0.00 62 ALA A CA 7
ATOM 10131 C C . ALA A 1 62 ? -10.686 -3.562 4.358 1.00 0.00 62 ALA A C 7
ATOM 10132 O O . ALA A 1 62 ? -11.641 -4.191 3.906 1.00 0.00 62 ALA A O 7
ATOM 10139 N N . ARG A 1 63 ? -9.419 -3.924 4.226 1.00 0.00 63 ARG A N 7
ATOM 10140 C CA . ARG A 1 63 ? -9.057 -5.136 3.509 1.00 0.00 63 ARG A CA 7
ATOM 10141 C C . ARG A 1 63 ? -9.249 -6.360 4.407 1.00 0.00 63 ARG A C 7
ATOM 10142 O O . ARG A 1 63 ? -8.829 -7.462 4.058 1.00 0.00 63 ARG A O 7
ATOM 10159 N N . HIS A 1 64 ? -9.884 -6.126 5.546 1.00 0.00 64 HIS A N 7
ATOM 10160 C CA . HIS A 1 64 ? -10.137 -7.195 6.497 1.00 0.00 64 HIS A CA 7
ATOM 10161 C C . HIS A 1 64 ? -11.357 -8.002 6.049 1.00 0.00 64 HIS A C 7
ATOM 10162 O O . HIS A 1 64 ? -11.302 -9.228 5.976 1.00 0.00 64 HIS A O 7
ATOM 10175 N N . ASN A 1 65 ? -12.430 -7.280 5.761 1.00 0.00 65 ASN A N 7
ATOM 10176 C CA . ASN A 1 65 ? -13.662 -7.913 5.322 1.00 0.00 65 ASN A CA 7
ATOM 10177 C C . ASN A 1 65 ? -13.960 -7.497 3.880 1.00 0.00 65 ASN A C 7
ATOM 10178 O O . ASN A 1 65 ? -14.021 -8.341 2.988 1.00 0.00 65 ASN A O 7
ATOM 10188 N N . VAL A 1 66 ? -14.134 -6.196 3.697 1.00 0.00 66 VAL A N 7
ATOM 10189 C CA . VAL A 1 66 ? -14.423 -5.659 2.378 1.00 0.00 66 VAL A CA 7
ATOM 10190 C C . VAL A 1 66 ? -13.119 -5.200 1.723 1.00 0.00 66 VAL A C 7
ATOM 10191 O O . VAL A 1 66 ? -12.041 -5.668 2.084 1.00 0.00 66 VAL A O 7
ATOM 10204 N N . ASP A 1 67 ? -13.261 -4.290 0.770 1.00 0.00 67 ASP A N 7
ATOM 10205 C CA . ASP A 1 67 ? -12.107 -3.764 0.061 1.00 0.00 67 ASP A CA 7
ATOM 10206 C C . ASP A 1 67 ? -12.233 -2.243 -0.049 1.00 0.00 67 ASP A C 7
ATOM 10207 O O . ASP A 1 67 ? -13.322 -1.721 -0.285 1.00 0.00 67 ASP A O 7
ATOM 10216 N N . GLU A 1 68 ? -11.103 -1.574 0.127 1.00 0.00 68 GLU A N 7
ATOM 10217 C CA . GLU A 1 68 ? -11.073 -0.123 0.051 1.00 0.00 68 GLU A CA 7
ATOM 10218 C C . GLU A 1 68 ? -9.760 0.348 -0.580 1.00 0.00 68 GLU A C 7
ATOM 10219 O O . GLU A 1 68 ? -8.698 -0.206 -0.299 1.00 0.00 68 GLU A O 7
ATOM 10230 N N . LEU A 1 69 ? -9.877 1.366 -1.421 1.00 0.00 69 LEU A N 7
ATOM 10231 C CA . LEU A 1 69 ? -8.713 1.917 -2.094 1.00 0.00 69 LEU A CA 7
ATOM 10232 C C . LEU A 1 69 ? -8.768 3.444 -2.027 1.00 0.00 69 LEU A C 7
ATOM 10233 O O . LEU A 1 69 ? -9.791 4.047 -2.348 1.00 0.00 69 LEU A O 7
ATOM 10248 N N . HIS A 1 70 ? -7.653 4.027 -1.609 1.00 0.00 70 HIS A N 7
ATOM 10249 C CA . HIS A 1 70 ? -7.562 5.473 -1.496 1.00 0.00 70 HIS A CA 7
ATOM 10250 C C . HIS A 1 70 ? -6.148 5.927 -1.867 1.00 0.00 70 HIS A C 7
ATOM 10251 O O . HIS A 1 70 ? -5.169 5.278 -1.503 1.00 0.00 70 HIS A O 7
ATOM 10264 N N . ILE A 1 71 ? -6.087 7.039 -2.584 1.00 0.00 71 ILE A N 7
ATOM 10265 C CA . ILE A 1 71 ? -4.810 7.588 -3.007 1.00 0.00 71 ILE A CA 7
ATOM 10266 C C . ILE A 1 71 ? -4.803 9.098 -2.763 1.00 0.00 71 ILE A C 7
ATOM 10267 O O . ILE A 1 71 ? -5.735 9.798 -3.157 1.00 0.00 71 ILE A O 7
ATOM 10282 N N . ASP A 1 72 ? -3.742 9.556 -2.115 1.00 0.00 72 ASP A N 7
ATOM 10283 C CA . ASP A 1 72 ? -3.602 10.970 -1.814 1.00 0.00 72 ASP A CA 7
ATOM 10284 C C . ASP A 1 72 ? -2.126 11.363 -1.906 1.00 0.00 72 ASP A C 7
ATOM 10285 O O . ASP A 1 72 ? -1.252 10.610 -1.479 1.00 0.00 72 ASP A O 7
ATOM 10294 N N . GLY A 1 73 ? -1.894 12.541 -2.465 1.00 0.00 73 GLY A N 7
ATOM 10295 C CA . GLY A 1 73 ? -0.539 13.043 -2.619 1.00 0.00 73 GLY A CA 7
ATOM 10296 C C . GLY A 1 73 ? -0.449 14.514 -2.207 1.00 0.00 73 GLY A C 7
ATOM 10297 O O . GLY A 1 73 ? -1.248 15.337 -2.653 1.00 0.00 73 GLY A O 7
ATOM 10301 N N . ASN A 1 74 ? 0.530 14.799 -1.362 1.00 0.00 74 ASN A N 7
ATOM 10302 C CA . ASN A 1 74 ? 0.735 16.157 -0.886 1.00 0.00 74 ASN A CA 7
ATOM 10303 C C . ASN A 1 74 ? 2.233 16.412 -0.714 1.00 0.00 74 ASN A C 7
ATOM 10304 O O . ASN A 1 74 ? 2.966 15.539 -0.250 1.00 0.00 74 ASN A O 7
ATOM 10314 N N . TYR A 1 75 ? 2.645 17.611 -1.098 1.00 0.00 75 TYR A N 7
ATOM 10315 C CA . TYR A 1 75 ? 4.043 17.993 -0.993 1.00 0.00 75 TYR A CA 7
ATOM 10316 C C . TYR A 1 75 ? 4.452 18.181 0.470 1.00 0.00 75 TYR A C 7
ATOM 10317 O O . TYR A 1 75 ? 5.619 18.436 0.764 1.00 0.00 75 TYR A O 7
ATOM 10334 N N . GLN A 1 76 ? 3.467 18.050 1.347 1.00 0.00 76 GLN A N 7
ATOM 10335 C CA . GLN A 1 76 ? 3.709 18.204 2.771 1.00 0.00 76 GLN A CA 7
ATOM 10336 C C . GLN A 1 76 ? 3.608 16.849 3.476 1.00 0.00 76 GLN A C 7
ATOM 10337 O O . GLN A 1 76 ? 3.970 16.725 4.645 1.00 0.00 76 GLN A O 7
ATOM 10349 N N . LEU A 1 77 ? 3.114 15.868 2.735 1.00 0.00 77 LEU A N 7
ATOM 10350 C CA . LEU A 1 77 ? 2.961 14.528 3.274 1.00 0.00 77 LEU A CA 7
ATOM 10351 C C . LEU A 1 77 ? 4.229 14.141 4.036 1.00 0.00 77 LEU A C 7
ATOM 10352 O O . LEU A 1 77 ? 4.175 13.845 5.229 1.00 0.00 77 LEU A O 7
ATOM 10367 N N . GLY A 1 78 ? 5.342 14.156 3.317 1.00 0.00 78 GLY A N 7
ATOM 10368 C CA . GLY A 1 78 ? 6.623 13.812 3.912 1.00 0.00 78 GLY A CA 7
ATOM 10369 C C . GLY A 1 78 ? 7.555 13.181 2.875 1.00 0.00 78 GLY A C 7
ATOM 10370 O O . GLY A 1 78 ? 8.371 12.323 3.209 1.00 0.00 78 GLY A O 7
ATOM 10374 N N . ARG A 1 79 ? 7.406 13.633 1.639 1.00 0.00 79 ARG A N 7
ATOM 10375 C CA . ARG A 1 79 ? 8.224 13.124 0.551 1.00 0.00 79 ARG A CA 7
ATOM 10376 C C . ARG A 1 79 ? 8.253 11.594 0.579 1.00 0.00 79 ARG A C 7
ATOM 10377 O O . ARG A 1 79 ? 9.324 10.990 0.553 1.00 0.00 79 ARG A O 7
ATOM 10394 N N . ASN A 1 80 ? 7.064 11.013 0.633 1.00 0.00 80 ASN A N 7
ATOM 10395 C CA . ASN A 1 80 ? 6.939 9.566 0.665 1.00 0.00 80 ASN A CA 7
ATOM 10396 C C . ASN A 1 80 ? 6.161 9.098 -0.567 1.00 0.00 80 ASN A C 7
ATOM 10397 O O . ASN A 1 80 ? 5.007 9.478 -0.756 1.00 0.00 80 ASN A O 7
ATOM 10407 N N . VAL A 1 81 ? 6.824 8.280 -1.370 1.00 0.00 81 VAL A N 7
ATOM 10408 C CA . VAL A 1 81 ? 6.208 7.756 -2.578 1.00 0.00 81 VAL A CA 7
ATOM 10409 C C . VAL A 1 81 ? 6.175 6.228 -2.507 1.00 0.00 81 VAL A C 7
ATOM 10410 O O . VAL A 1 81 ? 7.218 5.577 -2.567 1.00 0.00 81 VAL A O 7
ATOM 10423 N N . LEU A 1 82 ? 4.967 5.699 -2.380 1.00 0.00 82 LEU A N 7
ATOM 10424 C CA . LEU A 1 82 ? 4.785 4.260 -2.301 1.00 0.00 82 LEU A CA 7
ATOM 10425 C C . LEU A 1 82 ? 3.809 3.813 -3.392 1.00 0.00 82 LEU A C 7
ATOM 10426 O O . LEU A 1 82 ? 2.662 4.254 -3.422 1.00 0.00 82 LEU A O 7
ATOM 10441 N N . LEU A 1 83 ? 4.303 2.943 -4.262 1.00 0.00 83 LEU A N 7
ATOM 10442 C CA . LEU A 1 83 ? 3.490 2.431 -5.352 1.00 0.00 83 LEU A CA 7
ATOM 10443 C C . LEU A 1 83 ? 3.291 0.925 -5.170 1.00 0.00 83 LEU A C 7
ATOM 10444 O O . LEU A 1 83 ? 4.243 0.153 -5.266 1.00 0.00 83 LEU A O 7
ATOM 10459 N N . LYS A 1 84 ? 2.046 0.553 -4.910 1.00 0.00 84 LYS A N 7
ATOM 10460 C CA . LYS A 1 84 ? 1.709 -0.847 -4.715 1.00 0.00 84 LYS A CA 7
ATOM 10461 C C . LYS A 1 84 ? 0.592 -1.239 -5.683 1.00 0.00 84 LYS A C 7
ATOM 10462 O O . LYS A 1 84 ? -0.496 -0.667 -5.645 1.00 0.00 84 LYS A O 7
ATOM 10476 N N . ASN A 1 85 ? 0.899 -2.212 -6.529 1.00 0.00 85 ASN A N 7
ATOM 10477 C CA . ASN A 1 85 ? -0.066 -2.687 -7.506 1.00 0.00 85 ASN A CA 7
ATOM 10478 C C . ASN A 1 85 ? -0.428 -4.140 -7.193 1.00 0.00 85 ASN A C 7
ATOM 10479 O O . ASN A 1 85 ? 0.439 -5.013 -7.189 1.00 0.00 85 ASN A O 7
ATOM 10489 N N . GLY A 1 86 ? -1.711 -4.356 -6.940 1.00 0.00 86 GLY A N 7
ATOM 10490 C CA . GLY A 1 86 ? -2.198 -5.688 -6.628 1.00 0.00 86 GLY A CA 7
ATOM 10491 C C . GLY A 1 86 ? -3.154 -6.191 -7.712 1.00 0.00 86 GLY A C 7
ATOM 10492 O O . GLY A 1 86 ? -4.189 -5.576 -7.964 1.00 0.00 86 GLY A O 7
ATOM 10496 N N . GLU A 1 87 ? -2.773 -7.302 -8.322 1.00 0.00 87 GLU A N 7
ATOM 10497 C CA . GLU A 1 87 ? -3.583 -7.894 -9.373 1.00 0.00 87 GLU A CA 7
ATOM 10498 C C . GLU A 1 87 ? -3.973 -9.326 -9.001 1.00 0.00 87 GLU A C 7
ATOM 10499 O O . GLU A 1 87 ? -3.107 -10.178 -8.807 1.00 0.00 87 GLU A O 7
ATOM 10510 N N . ASP A 1 88 ? -5.276 -9.547 -8.911 1.00 0.00 88 ASP A N 7
ATOM 10511 C CA . ASP A 1 88 ? -5.790 -10.861 -8.565 1.00 0.00 88 ASP A CA 7
ATOM 10512 C C . ASP A 1 88 ? -6.637 -11.394 -9.722 1.00 0.00 88 ASP A C 7
ATOM 10513 O O . ASP A 1 88 ? -7.637 -10.783 -10.098 1.00 0.00 88 ASP A O 7
ATOM 10522 N N . ARG A 1 89 ? -6.205 -12.527 -10.257 1.00 0.00 89 ARG A N 7
ATOM 10523 C CA . ARG A 1 89 ? -6.911 -13.148 -11.365 1.00 0.00 89 ARG A CA 7
ATOM 10524 C C . ARG A 1 89 ? -7.440 -14.522 -10.952 1.00 0.00 89 ARG A C 7
ATOM 10525 O O . ARG A 1 89 ? -6.664 -15.425 -10.642 1.00 0.00 89 ARG A O 7
ATOM 10542 N N . LEU A 1 90 ? -8.760 -14.640 -10.960 1.00 0.00 90 LEU A N 7
ATOM 10543 C CA . LEU A 1 90 ? -9.403 -15.890 -10.590 1.00 0.00 90 LEU A CA 7
ATOM 10544 C C . LEU A 1 90 ? -10.738 -16.010 -11.330 1.00 0.00 90 LEU A C 7
ATOM 10545 O O . LEU A 1 90 ? -11.288 -15.011 -11.792 1.00 0.00 90 LEU A O 7
ATOM 10560 N N . ARG A 1 91 ? -11.218 -17.241 -11.420 1.00 0.00 91 ARG A N 7
ATOM 10561 C CA . ARG A 1 91 ? -12.477 -17.505 -12.096 1.00 0.00 91 ARG A CA 7
ATOM 10562 C C . ARG A 1 91 ? -13.615 -16.742 -11.415 1.00 0.00 91 ARG A C 7
ATOM 10563 O O . ARG A 1 91 ? -14.570 -16.329 -12.071 1.00 0.00 91 ARG A O 7
ATOM 10580 N N . PHE A 1 92 ? -13.477 -16.578 -10.108 1.00 0.00 92 PHE A N 7
ATOM 10581 C CA . PHE A 1 92 ? -14.482 -15.873 -9.331 1.00 0.00 92 PHE A CA 7
ATOM 10582 C C . PHE A 1 92 ? -14.713 -14.465 -9.883 1.00 0.00 92 PHE A C 7
ATOM 10583 O O . PHE A 1 92 ? -15.831 -13.953 -9.840 1.00 0.00 92 PHE A O 7
ATOM 10599 N N . TYR A 1 93 ? -13.638 -13.879 -10.390 1.00 0.00 93 TYR A N 7
ATOM 10600 C CA . TYR A 1 93 ? -13.710 -12.540 -10.951 1.00 0.00 93 TYR A CA 7
ATOM 10601 C C . TYR A 1 93 ? -13.660 -12.583 -12.480 1.00 0.00 93 TYR A C 7
ATOM 10602 O O . TYR A 1 93 ? -12.760 -13.191 -13.058 1.00 0.00 93 TYR A O 7
ATOM 10619 N N . VAL A 1 94 ? -14.636 -11.928 -13.090 1.00 0.00 94 VAL A N 7
ATOM 10620 C CA . VAL A 1 94 ? -14.714 -11.883 -14.541 1.00 0.00 94 VAL A CA 7
ATOM 10621 C C . VAL A 1 94 ? -14.445 -10.454 -15.017 1.00 0.00 94 VAL A C 7
ATOM 10622 O O . VAL A 1 94 ? -13.918 -10.249 -16.109 1.00 0.00 94 VAL A O 7
ATOM 10635 N N . LYS A 1 95 ? -14.821 -9.503 -14.174 1.00 0.00 95 LYS A N 7
ATOM 10636 C CA . LYS A 1 95 ? -14.628 -8.099 -14.497 1.00 0.00 95 LYS A CA 7
ATOM 10637 C C . LYS A 1 95 ? -13.143 -7.752 -14.371 1.00 0.00 95 LYS A C 7
ATOM 10638 O O . LYS A 1 95 ? -12.649 -6.862 -15.063 1.00 0.00 95 LYS A O 7
ATOM 10652 N N . PHE A 1 96 ? -12.472 -8.472 -13.485 1.00 0.00 96 PHE A N 7
ATOM 10653 C CA . PHE A 1 96 ? -11.053 -8.252 -13.260 1.00 0.00 96 PHE A CA 7
ATOM 10654 C C . PHE A 1 96 ? -10.787 -6.817 -12.801 1.00 0.00 96 PHE A C 7
ATOM 10655 O O . PHE A 1 96 ? -9.975 -6.111 -13.398 1.00 0.00 96 PHE A O 7
ATOM 10671 N N . GLY A 1 97 ? -11.488 -6.427 -11.746 1.00 0.00 97 GLY A N 7
ATOM 10672 C CA . GLY A 1 97 ? -11.338 -5.089 -11.200 1.00 0.00 97 GLY A CA 7
ATOM 10673 C C . GLY A 1 97 ? -9.867 -4.666 -11.181 1.00 0.00 97 GLY A C 7
ATOM 10674 O O . GLY A 1 97 ? -9.485 -3.704 -11.846 1.00 0.00 97 GLY A O 7
ATOM 10678 N N . PRO A 1 98 ? -9.061 -5.426 -10.392 1.00 0.00 98 PRO A N 7
ATOM 10679 C CA . PRO A 1 98 ? -7.642 -5.140 -10.277 1.00 0.00 98 PRO A CA 7
ATOM 10680 C C . PRO A 1 98 ? -6.890 -5.585 -11.532 1.00 0.00 98 PRO A C 7
ATOM 10681 O O . PRO A 1 98 ? -7.242 -6.590 -12.149 1.00 0.00 98 PRO A O 7
ATOM 10689 N N . GLY A 1 99 ? -5.866 -4.816 -11.874 1.00 0.00 99 GLY A N 7
ATOM 10690 C CA . GLY A 1 99 ? -5.061 -5.119 -13.045 1.00 0.00 99 GLY A CA 7
ATOM 10691 C C . GLY A 1 99 ? -3.949 -4.084 -13.229 1.00 0.00 99 GLY A C 7
ATOM 10692 O O . GLY A 1 99 ? -2.768 -4.431 -13.239 1.00 0.00 99 GLY A O 7
ATOM 10696 N N . ALA A 1 100 ? -4.365 -2.834 -13.367 1.00 0.00 100 ALA A N 7
ATOM 10697 C CA . ALA A 1 100 ? -3.417 -1.746 -13.550 1.00 0.00 100 ALA A CA 7
ATOM 10698 C C . ALA A 1 100 ? -3.621 -0.709 -12.444 1.00 0.00 100 ALA A C 7
ATOM 10699 O O . ALA A 1 100 ? -4.665 -0.685 -11.794 1.00 0.00 100 ALA A O 7
ATOM 10706 N N . VAL A 1 101 ? -2.607 0.125 -12.265 1.00 0.00 101 VAL A N 7
ATOM 10707 C CA . VAL A 1 101 ? -2.661 1.161 -11.249 1.00 0.00 101 VAL A CA 7
ATOM 10708 C C . VAL A 1 101 ? -3.772 2.154 -11.598 1.00 0.00 101 VAL A C 7
ATOM 10709 O O . VAL A 1 101 ? -4.443 2.677 -10.711 1.00 0.00 101 VAL A O 7
ATOM 10722 N N . ILE A 1 102 ? -3.930 2.383 -12.893 1.00 0.00 102 ILE A N 7
ATOM 10723 C CA . ILE A 1 102 ? -4.948 3.304 -13.371 1.00 0.00 102 ILE A CA 7
ATOM 10724 C C . ILE A 1 102 ? -6.304 2.909 -12.782 1.00 0.00 102 ILE A C 7
ATOM 10725 O O . ILE A 1 102 ? -7.129 3.770 -12.482 1.00 0.00 102 ILE A O 7
ATOM 10740 N N . LYS A 1 103 ? -6.492 1.605 -12.635 1.00 0.00 103 LYS A N 7
ATOM 10741 C CA . LYS A 1 103 ? -7.734 1.085 -12.087 1.00 0.00 103 LYS A CA 7
ATOM 10742 C C . LYS A 1 103 ? -7.966 1.688 -10.701 1.00 0.00 103 LYS A C 7
ATOM 10743 O O . LYS A 1 103 ? -9.095 2.023 -10.346 1.00 0.00 103 LYS A O 7
ATOM 10757 N N . GLU A 1 104 ? -6.879 1.807 -9.952 1.00 0.00 104 GLU A N 7
ATOM 10758 C CA . GLU A 1 104 ? -6.950 2.364 -8.612 1.00 0.00 104 GLU A CA 7
ATOM 10759 C C . GLU A 1 104 ? -7.384 3.831 -8.668 1.00 0.00 104 GLU A C 7
ATOM 10760 O O . GLU A 1 104 ? -8.297 4.239 -7.952 1.00 0.00 104 GLU A O 7
ATOM 10771 N N . PHE A 1 105 ? -6.709 4.582 -9.525 1.00 0.00 105 PHE A N 7
ATOM 10772 C CA . PHE A 1 105 ? -7.013 5.994 -9.685 1.00 0.00 105 PHE A CA 7
ATOM 10773 C C . PHE A 1 105 ? -8.524 6.222 -9.773 1.00 0.00 105 PHE A C 7
ATOM 10774 O O . PHE A 1 105 ? -9.032 7.232 -9.287 1.00 0.00 105 PHE A O 7
ATOM 10790 N N . LYS A 1 106 ? -9.198 5.268 -10.396 1.00 0.00 106 LYS A N 7
ATOM 10791 C CA . LYS A 1 106 ? -10.640 5.352 -10.555 1.00 0.00 106 LYS A CA 7
ATOM 10792 C C . LYS A 1 106 ? -11.253 5.964 -9.293 1.00 0.00 106 LYS A C 7
ATOM 10793 O O . LYS A 1 106 ? -12.262 6.663 -9.364 1.00 0.00 106 LYS A O 7
ATOM 10807 N N . ILE A 1 107 ? -10.616 5.677 -8.167 1.00 0.00 107 ILE A N 7
ATOM 10808 C CA . ILE A 1 107 ? -11.086 6.190 -6.891 1.00 0.00 107 ILE A CA 7
ATOM 10809 C C . ILE A 1 107 ? -11.641 7.603 -7.087 1.00 0.00 107 ILE A C 7
ATOM 10810 O O . ILE A 1 107 ? -12.666 7.956 -6.507 1.00 0.00 107 ILE A O 7
ATOM 10825 N N . THR A 1 108 ? -10.939 8.372 -7.905 1.00 0.00 108 THR A N 7
ATOM 10826 C CA . THR A 1 108 ? -11.348 9.738 -8.185 1.00 0.00 108 THR A CA 7
ATOM 10827 C C . THR A 1 108 ? -11.123 10.070 -9.661 1.00 0.00 108 THR A C 7
ATOM 10828 O O . THR A 1 108 ? -12.010 10.609 -10.322 1.00 0.00 108 THR A O 7
ATOM 10839 N N . ASP A 1 109 ? -9.931 9.737 -10.135 1.00 0.00 109 ASP A N 7
ATOM 10840 C CA . ASP A 1 109 ? -9.578 9.994 -11.520 1.00 0.00 109 ASP A CA 7
ATOM 10841 C C . ASP A 1 109 ? -10.771 9.657 -12.417 1.00 0.00 109 ASP A C 7
ATOM 10842 O O . ASP A 1 109 ? -10.745 9.923 -13.618 1.00 0.00 109 ASP A O 7
ATOM 10851 N N . MET A 1 1 ? 6.711 15.722 -5.967 1.00 0.00 1 MET A N 8
ATOM 10852 C CA . MET A 1 1 ? 6.490 14.425 -6.583 1.00 0.00 1 MET A CA 8
ATOM 10853 C C . MET A 1 1 ? 6.349 13.331 -5.524 1.00 0.00 1 MET A C 8
ATOM 10854 O O . MET A 1 1 ? 7.271 12.544 -5.312 1.00 0.00 1 MET A O 8
ATOM 10866 N N . SER A 1 2 ? 5.189 13.316 -4.885 1.00 0.00 2 SER A N 8
ATOM 10867 C CA . SER A 1 2 ? 4.916 12.331 -3.852 1.00 0.00 2 SER A CA 8
ATOM 10868 C C . SER A 1 2 ? 3.518 11.741 -4.048 1.00 0.00 2 SER A C 8
ATOM 10869 O O . SER A 1 2 ? 2.526 12.469 -4.047 1.00 0.00 2 SER A O 8
ATOM 10876 N N . GLU A 1 3 ? 3.483 10.427 -4.212 1.00 0.00 3 GLU A N 8
ATOM 10877 C CA . GLU A 1 3 ? 2.223 9.730 -4.410 1.00 0.00 3 GLU A CA 8
ATOM 10878 C C . GLU A 1 3 ? 2.268 8.354 -3.742 1.00 0.00 3 GLU A C 8
ATOM 10879 O O . GLU A 1 3 ? 3.175 7.564 -3.999 1.00 0.00 3 GLU A O 8
ATOM 10890 N N . VAL A 1 4 ? 1.276 8.110 -2.898 1.00 0.00 4 VAL A N 8
ATOM 10891 C CA . VAL A 1 4 ? 1.190 6.842 -2.191 1.00 0.00 4 VAL A CA 8
ATOM 10892 C C . VAL A 1 4 ? -0.065 6.094 -2.646 1.00 0.00 4 VAL A C 8
ATOM 10893 O O . VAL A 1 4 ? -1.183 6.564 -2.434 1.00 0.00 4 VAL A O 8
ATOM 10906 N N . ASN A 1 5 ? 0.161 4.943 -3.261 1.00 0.00 5 ASN A N 8
ATOM 10907 C CA . ASN A 1 5 ? -0.937 4.125 -3.746 1.00 0.00 5 ASN A CA 8
ATOM 10908 C C . ASN A 1 5 ? -0.700 2.668 -3.343 1.00 0.00 5 ASN A C 8
ATOM 10909 O O . ASN A 1 5 ? 0.337 2.092 -3.667 1.00 0.00 5 ASN A O 8
ATOM 10919 N N . ILE A 1 6 ? -1.678 2.115 -2.640 1.00 0.00 6 ILE A N 8
ATOM 10920 C CA . ILE A 1 6 ? -1.589 0.737 -2.190 1.00 0.00 6 ILE A CA 8
ATOM 10921 C C . ILE A 1 6 ? -2.957 0.068 -2.334 1.00 0.00 6 ILE A C 8
ATOM 10922 O O . ILE A 1 6 ? -3.985 0.679 -2.042 1.00 0.00 6 ILE A O 8
ATOM 10937 N N . VAL A 1 7 ? -2.927 -1.177 -2.784 1.00 0.00 7 VAL A N 8
ATOM 10938 C CA . VAL A 1 7 ? -4.153 -1.936 -2.969 1.00 0.00 7 VAL A CA 8
ATOM 10939 C C . VAL A 1 7 ? -3.918 -3.388 -2.548 1.00 0.00 7 VAL A C 8
ATOM 10940 O O . VAL A 1 7 ? -2.861 -3.955 -2.823 1.00 0.00 7 VAL A O 8
ATOM 10953 N N . VAL A 1 8 ? -4.920 -3.947 -1.886 1.00 0.00 8 VAL A N 8
ATOM 10954 C CA . VAL A 1 8 ? -4.836 -5.322 -1.422 1.00 0.00 8 VAL A CA 8
ATOM 10955 C C . VAL A 1 8 ? -6.102 -6.074 -1.839 1.00 0.00 8 VAL A C 8
ATOM 10956 O O . VAL A 1 8 ? -7.206 -5.711 -1.434 1.00 0.00 8 VAL A O 8
ATOM 10969 N N . ASN A 1 9 ? -5.901 -7.108 -2.641 1.00 0.00 9 ASN A N 8
ATOM 10970 C CA . ASN A 1 9 ? -7.013 -7.915 -3.117 1.00 0.00 9 ASN A CA 8
ATOM 10971 C C . ASN A 1 9 ? -6.826 -9.359 -2.648 1.00 0.00 9 ASN A C 8
ATOM 10972 O O . ASN A 1 9 ? -5.935 -10.060 -3.127 1.00 0.00 9 ASN A O 8
ATOM 10982 N N . GLY A 1 10 ? -7.680 -9.761 -1.719 1.00 0.00 10 GLY A N 8
ATOM 10983 C CA . GLY A 1 10 ? -7.620 -11.110 -1.181 1.00 0.00 10 GLY A CA 8
ATOM 10984 C C . GLY A 1 10 ? -6.261 -11.382 -0.535 1.00 0.00 10 GLY A C 8
ATOM 10985 O O . GLY A 1 10 ? -5.584 -12.348 -0.887 1.00 0.00 10 GLY A O 8
ATOM 10989 N N . ARG A 1 11 ? -5.901 -10.516 0.400 1.00 0.00 11 ARG A N 8
ATOM 10990 C CA . ARG A 1 11 ? -4.634 -10.651 1.098 1.00 0.00 11 ARG A CA 8
ATOM 10991 C C . ARG A 1 11 ? -3.543 -11.121 0.134 1.00 0.00 11 ARG A C 8
ATOM 10992 O O . ARG A 1 11 ? -2.948 -12.178 0.332 1.00 0.00 11 ARG A O 8
ATOM 11009 N N . GLU A 1 12 ? -3.315 -10.311 -0.890 1.00 0.00 12 GLU A N 8
ATOM 11010 C CA . GLU A 1 12 ? -2.306 -10.630 -1.885 1.00 0.00 12 GLU A CA 8
ATOM 11011 C C . GLU A 1 12 ? -0.984 -9.942 -1.541 1.00 0.00 12 GLU A C 8
ATOM 11012 O O . GLU A 1 12 ? -0.931 -8.721 -1.405 1.00 0.00 12 GLU A O 8
ATOM 11023 N N . ALA A 1 13 ? 0.053 -10.757 -1.410 1.00 0.00 13 ALA A N 8
ATOM 11024 C CA . ALA A 1 13 ? 1.372 -10.242 -1.084 1.00 0.00 13 ALA A CA 8
ATOM 11025 C C . ALA A 1 13 ? 2.402 -10.848 -2.040 1.00 0.00 13 ALA A C 8
ATOM 11026 O O . ALA A 1 13 ? 2.143 -11.873 -2.669 1.00 0.00 13 ALA A O 8
ATOM 11033 N N . GLY A 1 14 ? 3.549 -10.190 -2.118 1.00 0.00 14 GLY A N 8
ATOM 11034 C CA . GLY A 1 14 ? 4.619 -10.651 -2.986 1.00 0.00 14 GLY A CA 8
ATOM 11035 C C . GLY A 1 14 ? 5.781 -9.656 -2.999 1.00 0.00 14 GLY A C 8
ATOM 11036 O O . GLY A 1 14 ? 6.326 -9.346 -4.058 1.00 0.00 14 GLY A O 8
ATOM 11040 N N . SER A 1 15 ? 6.128 -9.184 -1.810 1.00 0.00 15 SER A N 8
ATOM 11041 C CA . SER A 1 15 ? 7.216 -8.231 -1.672 1.00 0.00 15 SER A CA 8
ATOM 11042 C C . SER A 1 15 ? 7.794 -8.299 -0.258 1.00 0.00 15 SER A C 8
ATOM 11043 O O . SER A 1 15 ? 7.328 -9.079 0.571 1.00 0.00 15 SER A O 8
ATOM 11050 N N . LYS A 1 16 ? 8.801 -7.470 -0.024 1.00 0.00 16 LYS A N 8
ATOM 11051 C CA . LYS A 1 16 ? 9.448 -7.427 1.276 1.00 0.00 16 LYS A CA 8
ATOM 11052 C C . LYS A 1 16 ? 8.616 -6.563 2.226 1.00 0.00 16 LYS A C 8
ATOM 11053 O O . LYS A 1 16 ? 9.063 -6.233 3.324 1.00 0.00 16 LYS A O 8
ATOM 11067 N N . SER A 1 17 ? 7.421 -6.220 1.769 1.00 0.00 17 SER A N 8
ATOM 11068 C CA . SER A 1 17 ? 6.522 -5.401 2.565 1.00 0.00 17 SER A CA 8
ATOM 11069 C C . SER A 1 17 ? 5.709 -6.286 3.513 1.00 0.00 17 SER A C 8
ATOM 11070 O O . SER A 1 17 ? 4.718 -5.837 4.088 1.00 0.00 17 SER A O 8
ATOM 11077 N N . LYS A 1 18 ? 6.157 -7.525 3.644 1.00 0.00 18 LYS A N 8
ATOM 11078 C CA . LYS A 1 18 ? 5.483 -8.476 4.513 1.00 0.00 18 LYS A CA 8
ATOM 11079 C C . LYS A 1 18 ? 6.091 -8.401 5.914 1.00 0.00 18 LYS A C 8
ATOM 11080 O O . LYS A 1 18 ? 5.462 -8.805 6.891 1.00 0.00 18 LYS A O 8
ATOM 11094 N N . GLY A 1 19 ? 7.309 -7.881 5.969 1.00 0.00 19 GLY A N 8
ATOM 11095 C CA . GLY A 1 19 ? 8.010 -7.748 7.235 1.00 0.00 19 GLY A CA 8
ATOM 11096 C C . GLY A 1 19 ? 7.664 -6.423 7.917 1.00 0.00 19 GLY A C 8
ATOM 11097 O O . GLY A 1 19 ? 6.495 -6.047 7.995 1.00 0.00 19 GLY A O 8
ATOM 11101 N N . CYS A 1 20 ? 8.702 -5.750 8.392 1.00 0.00 20 CYS A N 8
ATOM 11102 C CA . CYS A 1 20 ? 8.522 -4.475 9.065 1.00 0.00 20 CYS A CA 8
ATOM 11103 C C . CYS A 1 20 ? 8.833 -3.358 8.066 1.00 0.00 20 CYS A C 8
ATOM 11104 O O . CYS A 1 20 ? 9.375 -3.613 6.992 1.00 0.00 20 CYS A O 8
ATOM 11111 N N . ALA A 1 21 ? 8.478 -2.142 8.457 1.00 0.00 21 ALA A N 8
ATOM 11112 C CA . ALA A 1 21 ? 8.713 -0.985 7.610 1.00 0.00 21 ALA A CA 8
ATOM 11113 C C . ALA A 1 21 ? 10.218 -0.735 7.500 1.00 0.00 21 ALA A C 8
ATOM 11114 O O . ALA A 1 21 ? 10.728 -0.461 6.416 1.00 0.00 21 ALA A O 8
ATOM 11121 N N . LEU A 1 22 ? 10.887 -0.839 8.639 1.00 0.00 22 LEU A N 8
ATOM 11122 C CA . LEU A 1 22 ? 12.324 -0.628 8.686 1.00 0.00 22 LEU A CA 8
ATOM 11123 C C . LEU A 1 22 ? 13.014 -1.648 7.779 1.00 0.00 22 LEU A C 8
ATOM 11124 O O . LEU A 1 22 ? 13.708 -1.275 6.834 1.00 0.00 22 LEU A O 8
ATOM 11139 N N . CYS A 1 23 ? 12.800 -2.916 8.098 1.00 0.00 23 CYS A N 8
ATOM 11140 C CA . CYS A 1 23 ? 13.393 -3.994 7.324 1.00 0.00 23 CYS A CA 8
ATOM 11141 C C . CYS A 1 23 ? 12.352 -5.103 7.168 1.00 0.00 23 CYS A C 8
ATOM 11142 O O . CYS A 1 23 ? 11.258 -5.016 7.726 1.00 0.00 23 CYS A O 8
ATOM 11149 N N . GLY A 1 24 ? 12.727 -6.121 6.409 1.00 0.00 24 GLY A N 8
ATOM 11150 C CA . GLY A 1 24 ? 11.839 -7.247 6.173 1.00 0.00 24 GLY A CA 8
ATOM 11151 C C . GLY A 1 24 ? 12.458 -8.550 6.682 1.00 0.00 24 GLY A C 8
ATOM 11152 O O . GLY A 1 24 ? 13.214 -9.204 5.966 1.00 0.00 24 GLY A O 8
ATOM 11156 N N . ALA A 1 25 ? 12.115 -8.888 7.917 1.00 0.00 25 ALA A N 8
ATOM 11157 C CA . ALA A 1 25 ? 12.628 -10.102 8.530 1.00 0.00 25 ALA A CA 8
ATOM 11158 C C . ALA A 1 25 ? 11.493 -11.117 8.668 1.00 0.00 25 ALA A C 8
ATOM 11159 O O . ALA A 1 25 ? 11.688 -12.308 8.433 1.00 0.00 25 ALA A O 8
ATOM 11166 N N . THR A 1 26 ? 10.329 -10.609 9.050 1.00 0.00 26 THR A N 8
ATOM 11167 C CA . THR A 1 26 ? 9.163 -11.457 9.222 1.00 0.00 26 THR A CA 8
ATOM 11168 C C . THR A 1 26 ? 8.377 -11.556 7.912 1.00 0.00 26 THR A C 8
ATOM 11169 O O . THR A 1 26 ? 8.717 -10.899 6.929 1.00 0.00 26 THR A O 8
ATOM 11180 N N . TRP A 1 27 ? 7.343 -12.384 7.941 1.00 0.00 27 TRP A N 8
ATOM 11181 C CA . TRP A 1 27 ? 6.507 -12.578 6.769 1.00 0.00 27 TRP A CA 8
ATOM 11182 C C . TRP A 1 27 ? 5.225 -13.285 7.214 1.00 0.00 27 TRP A C 8
ATOM 11183 O O . TRP A 1 27 ? 5.164 -13.831 8.314 1.00 0.00 27 TRP A O 8
ATOM 11203 N N . GLY A 1 28 ? 4.234 -13.252 6.335 1.00 0.00 28 GLY A N 8
ATOM 11204 C CA . GLY A 1 28 ? 2.957 -13.882 6.623 1.00 0.00 28 GLY A CA 8
ATOM 11205 C C . GLY A 1 28 ? 1.798 -13.061 6.056 1.00 0.00 28 GLY A C 8
ATOM 11206 O O . GLY A 1 28 ? 1.732 -11.850 6.264 1.00 0.00 28 GLY A O 8
ATOM 11210 N N . ASP A 1 29 ? 0.915 -13.751 5.350 1.00 0.00 29 ASP A N 8
ATOM 11211 C CA . ASP A 1 29 ? -0.237 -13.100 4.751 1.00 0.00 29 ASP A CA 8
ATOM 11212 C C . ASP A 1 29 ? -1.374 -13.043 5.773 1.00 0.00 29 ASP A C 8
ATOM 11213 O O . ASP A 1 29 ? -2.425 -12.460 5.507 1.00 0.00 29 ASP A O 8
ATOM 11222 N N . TYR A 1 30 ? -1.127 -13.657 6.921 1.00 0.00 30 TYR A N 8
ATOM 11223 C CA . TYR A 1 30 ? -2.117 -13.683 7.985 1.00 0.00 30 TYR A CA 8
ATOM 11224 C C . TYR A 1 30 ? -2.074 -12.394 8.807 1.00 0.00 30 TYR A C 8
ATOM 11225 O O . TYR A 1 30 ? -2.843 -12.230 9.751 1.00 0.00 30 TYR A O 8
ATOM 11242 N N . HIS A 1 31 ? -1.165 -11.513 8.417 1.00 0.00 31 HIS A N 8
ATOM 11243 C CA . HIS A 1 31 ? -1.010 -10.242 9.106 1.00 0.00 31 HIS A CA 8
ATOM 11244 C C . HIS A 1 31 ? -1.765 -9.150 8.346 1.00 0.00 31 HIS A C 8
ATOM 11245 O O . HIS A 1 31 ? -2.372 -9.417 7.310 1.00 0.00 31 HIS A O 8
ATOM 11258 N N . ALA A 1 32 ? -1.702 -7.944 8.889 1.00 0.00 32 ALA A N 8
ATOM 11259 C CA . ALA A 1 32 ? -2.370 -6.811 8.274 1.00 0.00 32 ALA A CA 8
ATOM 11260 C C . ALA A 1 32 ? -1.323 -5.812 7.779 1.00 0.00 32 ALA A C 8
ATOM 11261 O O . ALA A 1 32 ? -0.470 -5.370 8.547 1.00 0.00 32 ALA A O 8
ATOM 11268 N N . ASP A 1 33 ? -1.422 -5.485 6.498 1.00 0.00 33 ASP A N 8
ATOM 11269 C CA . ASP A 1 33 ? -0.492 -4.547 5.892 1.00 0.00 33 ASP A CA 8
ATOM 11270 C C . ASP A 1 33 ? -1.042 -3.126 6.037 1.00 0.00 33 ASP A C 8
ATOM 11271 O O . ASP A 1 33 ? -2.237 -2.939 6.257 1.00 0.00 33 ASP A O 8
ATOM 11280 N N . PHE A 1 34 ? -0.141 -2.162 5.908 1.00 0.00 34 PHE A N 8
ATOM 11281 C CA . PHE A 1 34 ? -0.522 -0.764 6.022 1.00 0.00 34 PHE A CA 8
ATOM 11282 C C . PHE A 1 34 ? -0.168 0.006 4.749 1.00 0.00 34 PHE A C 8
ATOM 11283 O O . PHE A 1 34 ? 0.487 -0.531 3.856 1.00 0.00 34 PHE A O 8
ATOM 11299 N N . LEU A 1 35 ? -0.617 1.252 4.704 1.00 0.00 35 LEU A N 8
ATOM 11300 C CA . LEU A 1 35 ? -0.356 2.101 3.554 1.00 0.00 35 LEU A CA 8
ATOM 11301 C C . LEU A 1 35 ? 1.152 2.319 3.419 1.00 0.00 35 LEU A C 8
ATOM 11302 O O . LEU A 1 35 ? 1.656 2.527 2.316 1.00 0.00 35 LEU A O 8
ATOM 11317 N N . GLY A 1 36 ? 1.831 2.264 4.556 1.00 0.00 36 GLY A N 8
ATOM 11318 C CA . GLY A 1 36 ? 3.271 2.453 4.578 1.00 0.00 36 GLY A CA 8
ATOM 11319 C C . GLY A 1 36 ? 3.986 1.302 3.868 1.00 0.00 36 GLY A C 8
ATOM 11320 O O . GLY A 1 36 ? 5.187 1.377 3.610 1.00 0.00 36 GLY A O 8
ATOM 11324 N N . GLU A 1 37 ? 3.218 0.265 3.571 1.00 0.00 37 GLU A N 8
ATOM 11325 C CA . GLU A 1 37 ? 3.764 -0.901 2.895 1.00 0.00 37 GLU A CA 8
ATOM 11326 C C . GLU A 1 37 ? 4.690 -1.675 3.835 1.00 0.00 37 GLU A C 8
ATOM 11327 O O . GLU A 1 37 ? 5.827 -1.979 3.481 1.00 0.00 37 GLU A O 8
ATOM 11338 N N . ASP A 1 38 ? 4.167 -1.973 5.016 1.00 0.00 38 ASP A N 8
ATOM 11339 C CA . ASP A 1 38 ? 4.932 -2.705 6.010 1.00 0.00 38 ASP A CA 8
ATOM 11340 C C . ASP A 1 38 ? 3.978 -3.532 6.875 1.00 0.00 38 ASP A C 8
ATOM 11341 O O . ASP A 1 38 ? 2.761 -3.458 6.706 1.00 0.00 38 ASP A O 8
ATOM 11350 N N . LEU A 1 39 ? 4.566 -4.299 7.780 1.00 0.00 39 LEU A N 8
ATOM 11351 C CA . LEU A 1 39 ? 3.783 -5.138 8.671 1.00 0.00 39 LEU A CA 8
ATOM 11352 C C . LEU A 1 39 ? 4.232 -4.900 10.114 1.00 0.00 39 LEU A C 8
ATOM 11353 O O . LEU A 1 39 ? 5.392 -5.129 10.453 1.00 0.00 39 LEU A O 8
ATOM 11368 N N . PHE A 1 40 ? 3.290 -4.444 10.927 1.00 0.00 40 PHE A N 8
ATOM 11369 C CA . PHE A 1 40 ? 3.574 -4.173 12.326 1.00 0.00 40 PHE A CA 8
ATOM 11370 C C . PHE A 1 40 ? 2.981 -5.258 13.227 1.00 0.00 40 PHE A C 8
ATOM 11371 O O . PHE A 1 40 ? 3.421 -5.437 14.360 1.00 0.00 40 PHE A O 8
ATOM 11387 N N . PHE A 1 41 ? 1.991 -5.954 12.687 1.00 0.00 41 PHE A N 8
ATOM 11388 C CA . PHE A 1 41 ? 1.333 -7.017 13.428 1.00 0.00 41 PHE A CA 8
ATOM 11389 C C . PHE A 1 41 ? 2.303 -8.162 13.720 1.00 0.00 41 PHE A C 8
ATOM 11390 O O . PHE A 1 41 ? 1.928 -9.156 14.341 1.00 0.00 41 PHE A O 8
ATOM 11406 N N . CYS A 1 42 ? 3.534 -7.986 13.261 1.00 0.00 42 CYS A N 8
ATOM 11407 C CA . CYS A 1 42 ? 4.560 -8.993 13.467 1.00 0.00 42 CYS A CA 8
ATOM 11408 C C . CYS A 1 42 ? 5.425 -8.562 14.653 1.00 0.00 42 CYS A C 8
ATOM 11409 O O . CYS A 1 42 ? 5.605 -9.324 15.603 1.00 0.00 42 CYS A O 8
ATOM 11416 N N . CYS A 1 43 ? 5.935 -7.344 14.562 1.00 0.00 43 CYS A N 8
ATOM 11417 C CA . CYS A 1 43 ? 6.777 -6.803 15.616 1.00 0.00 43 CYS A CA 8
ATOM 11418 C C . CYS A 1 43 ? 6.001 -5.691 16.325 1.00 0.00 43 CYS A C 8
ATOM 11419 O O . CYS A 1 43 ? 5.920 -5.672 17.554 1.00 0.00 43 CYS A O 8
ATOM 11426 N N . ASP A 1 44 ? 5.450 -4.792 15.524 1.00 0.00 44 ASP A N 8
ATOM 11427 C CA . ASP A 1 44 ? 4.684 -3.680 16.060 1.00 0.00 44 ASP A CA 8
ATOM 11428 C C . ASP A 1 44 ? 5.542 -2.915 17.068 1.00 0.00 44 ASP A C 8
ATOM 11429 O O . ASP A 1 44 ? 5.022 -2.146 17.876 1.00 0.00 44 ASP A O 8
ATOM 11438 N N . ILE A 1 45 ? 6.844 -3.149 16.988 1.00 0.00 45 ILE A N 8
ATOM 11439 C CA . ILE A 1 45 ? 7.779 -2.491 17.884 1.00 0.00 45 ILE A CA 8
ATOM 11440 C C . ILE A 1 45 ? 8.501 -1.373 17.129 1.00 0.00 45 ILE A C 8
ATOM 11441 O O . ILE A 1 45 ? 8.368 -0.200 17.474 1.00 0.00 45 ILE A O 8
ATOM 11456 N N . CYS A 1 46 ? 9.248 -1.776 16.111 1.00 0.00 46 CYS A N 8
ATOM 11457 C CA . CYS A 1 46 ? 9.990 -0.822 15.304 1.00 0.00 46 CYS A CA 8
ATOM 11458 C C . CYS A 1 46 ? 9.128 -0.438 14.100 1.00 0.00 46 CYS A C 8
ATOM 11459 O O . CYS A 1 46 ? 9.439 0.516 13.388 1.00 0.00 46 CYS A O 8
ATOM 11466 N N . ALA A 1 47 ? 8.061 -1.200 13.909 1.00 0.00 47 ALA A N 8
ATOM 11467 C CA . ALA A 1 47 ? 7.152 -0.951 12.804 1.00 0.00 47 ALA A CA 8
ATOM 11468 C C . ALA A 1 47 ? 5.919 -0.206 13.321 1.00 0.00 47 ALA A C 8
ATOM 11469 O O . ALA A 1 47 ? 5.731 -0.073 14.528 1.00 0.00 47 ALA A O 8
ATOM 11476 N N . ALA A 1 48 ? 5.112 0.262 12.379 1.00 0.00 48 ALA A N 8
ATOM 11477 C CA . ALA A 1 48 ? 3.903 0.990 12.725 1.00 0.00 48 ALA A CA 8
ATOM 11478 C C . ALA A 1 48 ? 4.266 2.432 13.080 1.00 0.00 48 ALA A C 8
ATOM 11479 O O . ALA A 1 48 ? 4.093 2.857 14.222 1.00 0.00 48 ALA A O 8
ATOM 11486 N N . GLU A 1 49 ? 4.764 3.147 12.082 1.00 0.00 49 GLU A N 8
ATOM 11487 C CA . GLU A 1 49 ? 5.152 4.534 12.275 1.00 0.00 49 GLU A CA 8
ATOM 11488 C C . GLU A 1 49 ? 3.936 5.451 12.134 1.00 0.00 49 GLU A C 8
ATOM 11489 O O . GLU A 1 49 ? 3.029 5.170 11.353 1.00 0.00 49 GLU A O 8
ATOM 11500 N N . PHE A 1 50 ? 3.957 6.530 12.904 1.00 0.00 50 PHE A N 8
ATOM 11501 C CA . PHE A 1 50 ? 2.867 7.490 12.875 1.00 0.00 50 PHE A CA 8
ATOM 11502 C C . PHE A 1 50 ? 3.165 8.627 11.895 1.00 0.00 50 PHE A C 8
ATOM 11503 O O . PHE A 1 50 ? 2.372 9.559 11.761 1.00 0.00 50 PHE A O 8
ATOM 11519 N N . MET A 1 51 ? 4.307 8.513 11.235 1.00 0.00 51 MET A N 8
ATOM 11520 C CA . MET A 1 51 ? 4.719 9.521 10.271 1.00 0.00 51 MET A CA 8
ATOM 11521 C C . MET A 1 51 ? 3.806 9.510 9.044 1.00 0.00 51 MET A C 8
ATOM 11522 O O . MET A 1 51 ? 3.952 10.343 8.150 1.00 0.00 51 MET A O 8
ATOM 11534 N N . ASN A 1 52 ? 2.884 8.559 9.039 1.00 0.00 52 ASN A N 8
ATOM 11535 C CA . ASN A 1 52 ? 1.947 8.429 7.936 1.00 0.00 52 ASN A CA 8
ATOM 11536 C C . ASN A 1 52 ? 0.594 9.008 8.352 1.00 0.00 52 ASN A C 8
ATOM 11537 O O . ASN A 1 52 ? 0.449 9.528 9.457 1.00 0.00 52 ASN A O 8
ATOM 11547 N N . MET A 1 53 ? -0.365 8.897 7.444 1.00 0.00 53 MET A N 8
ATOM 11548 C CA . MET A 1 53 ? -1.703 9.403 7.703 1.00 0.00 53 MET A CA 8
ATOM 11549 C C . MET A 1 53 ? -2.542 8.372 8.458 1.00 0.00 53 MET A C 8
ATOM 11550 O O . MET A 1 53 ? -2.206 7.188 8.481 1.00 0.00 53 MET A O 8
ATOM 11562 N N . MET A 1 54 ? -3.619 8.857 9.059 1.00 0.00 54 MET A N 8
ATOM 11563 C CA . MET A 1 54 ? -4.509 7.993 9.814 1.00 0.00 54 MET A CA 8
ATOM 11564 C C . MET A 1 54 ? -5.187 6.970 8.899 1.00 0.00 54 MET A C 8
ATOM 11565 O O . MET A 1 54 ? -5.402 5.826 9.293 1.00 0.00 54 MET A O 8
ATOM 11577 N N . ASP A 1 55 ? -5.504 7.421 7.694 1.00 0.00 55 ASP A N 8
ATOM 11578 C CA . ASP A 1 55 ? -6.153 6.559 6.720 1.00 0.00 55 ASP A CA 8
ATOM 11579 C C . ASP A 1 55 ? -5.450 5.201 6.699 1.00 0.00 55 ASP A C 8
ATOM 11580 O O . ASP A 1 55 ? -6.092 4.169 6.509 1.00 0.00 55 ASP A O 8
ATOM 11589 N N . GLU A 1 56 ? -4.141 5.244 6.898 1.00 0.00 56 GLU A N 8
ATOM 11590 C CA . GLU A 1 56 ? -3.344 4.029 6.905 1.00 0.00 56 GLU A CA 8
ATOM 11591 C C . GLU A 1 56 ? -4.037 2.944 7.731 1.00 0.00 56 GLU A C 8
ATOM 11592 O O . GLU A 1 56 ? -4.203 1.817 7.268 1.00 0.00 56 GLU A O 8
ATOM 11603 N N . ALA A 1 57 ? -4.422 3.323 8.941 1.00 0.00 57 ALA A N 8
ATOM 11604 C CA . ALA A 1 57 ? -5.094 2.397 9.837 1.00 0.00 57 ALA A CA 8
ATOM 11605 C C . ALA A 1 57 ? -6.447 2.008 9.240 1.00 0.00 57 ALA A C 8
ATOM 11606 O O . ALA A 1 57 ? -6.789 0.827 9.186 1.00 0.00 57 ALA A O 8
ATOM 11613 N N . PHE A 1 58 ? -7.182 3.022 8.806 1.00 0.00 58 PHE A N 8
ATOM 11614 C CA . PHE A 1 58 ? -8.489 2.800 8.215 1.00 0.00 58 PHE A CA 8
ATOM 11615 C C . PHE A 1 58 ? -8.422 1.741 7.113 1.00 0.00 58 PHE A C 8
ATOM 11616 O O . PHE A 1 58 ? -9.353 0.956 6.942 1.00 0.00 58 PHE A O 8
ATOM 11632 N N . LYS A 1 59 ? -7.309 1.753 6.394 1.00 0.00 59 LYS A N 8
ATOM 11633 C CA . LYS A 1 59 ? -7.106 0.803 5.313 1.00 0.00 59 LYS A CA 8
ATOM 11634 C C . LYS A 1 59 ? -7.238 -0.621 5.860 1.00 0.00 59 LYS A C 8
ATOM 11635 O O . LYS A 1 59 ? -7.973 -1.437 5.305 1.00 0.00 59 LYS A O 8
ATOM 11649 N N . HIS A 1 60 ? -6.515 -0.875 6.941 1.00 0.00 60 HIS A N 8
ATOM 11650 C CA . HIS A 1 60 ? -6.542 -2.184 7.567 1.00 0.00 60 HIS A CA 8
ATOM 11651 C C . HIS A 1 60 ? -7.989 -2.669 7.684 1.00 0.00 60 HIS A C 8
ATOM 11652 O O . HIS A 1 60 ? -8.270 -3.851 7.487 1.00 0.00 60 HIS A O 8
ATOM 11665 N N . THR A 1 61 ? -8.869 -1.731 8.001 1.00 0.00 61 THR A N 8
ATOM 11666 C CA . THR A 1 61 ? -10.280 -2.048 8.145 1.00 0.00 61 THR A CA 8
ATOM 11667 C C . THR A 1 61 ? -10.867 -2.491 6.804 1.00 0.00 61 THR A C 8
ATOM 11668 O O . THR A 1 61 ? -11.734 -3.363 6.760 1.00 0.00 61 THR A O 8
ATOM 11679 N N . ALA A 1 62 ? -10.371 -1.870 5.744 1.00 0.00 62 ALA A N 8
ATOM 11680 C CA . ALA A 1 62 ? -10.836 -2.190 4.404 1.00 0.00 62 ALA A CA 8
ATOM 11681 C C . ALA A 1 62 ? -10.568 -3.669 4.116 1.00 0.00 62 ALA A C 8
ATOM 11682 O O . ALA A 1 62 ? -11.490 -4.420 3.802 1.00 0.00 62 ALA A O 8
ATOM 11689 N N . ARG A 1 63 ? -9.303 -4.042 4.234 1.00 0.00 63 ARG A N 8
ATOM 11690 C CA . ARG A 1 63 ? -8.903 -5.417 3.990 1.00 0.00 63 ARG A CA 8
ATOM 11691 C C . ARG A 1 63 ? -9.384 -6.321 5.128 1.00 0.00 63 ARG A C 8
ATOM 11692 O O . ARG A 1 63 ? -8.993 -7.484 5.209 1.00 0.00 63 ARG A O 8
ATOM 11709 N N . HIS A 1 64 ? -10.226 -5.750 5.977 1.00 0.00 64 HIS A N 8
ATOM 11710 C CA . HIS A 1 64 ? -10.765 -6.488 7.106 1.00 0.00 64 HIS A CA 8
ATOM 11711 C C . HIS A 1 64 ? -11.833 -7.468 6.615 1.00 0.00 64 HIS A C 8
ATOM 11712 O O . HIS A 1 64 ? -11.682 -8.680 6.759 1.00 0.00 64 HIS A O 8
ATOM 11725 N N . ASN A 1 65 ? -12.890 -6.906 6.046 1.00 0.00 65 ASN A N 8
ATOM 11726 C CA . ASN A 1 65 ? -13.983 -7.714 5.535 1.00 0.00 65 ASN A CA 8
ATOM 11727 C C . ASN A 1 65 ? -14.063 -7.552 4.015 1.00 0.00 65 ASN A C 8
ATOM 11728 O O . ASN A 1 65 ? -13.954 -8.530 3.277 1.00 0.00 65 ASN A O 8
ATOM 11738 N N . VAL A 1 66 ? -14.252 -6.310 3.593 1.00 0.00 66 VAL A N 8
ATOM 11739 C CA . VAL A 1 66 ? -14.347 -6.008 2.175 1.00 0.00 66 VAL A CA 8
ATOM 11740 C C . VAL A 1 66 ? -12.972 -5.585 1.655 1.00 0.00 66 VAL A C 8
ATOM 11741 O O . VAL A 1 66 ? -11.947 -5.988 2.201 1.00 0.00 66 VAL A O 8
ATOM 11754 N N . ASP A 1 67 ? -12.995 -4.777 0.605 1.00 0.00 67 ASP A N 8
ATOM 11755 C CA . ASP A 1 67 ? -11.763 -4.295 0.005 1.00 0.00 67 ASP A CA 8
ATOM 11756 C C . ASP A 1 67 ? -11.889 -2.795 -0.274 1.00 0.00 67 ASP A C 8
ATOM 11757 O O . ASP A 1 67 ? -12.869 -2.351 -0.870 1.00 0.00 67 ASP A O 8
ATOM 11766 N N . GLU A 1 68 ? -10.885 -2.056 0.172 1.00 0.00 68 GLU A N 8
ATOM 11767 C CA . GLU A 1 68 ? -10.870 -0.617 -0.021 1.00 0.00 68 GLU A CA 8
ATOM 11768 C C . GLU A 1 68 ? -9.440 -0.126 -0.254 1.00 0.00 68 GLU A C 8
ATOM 11769 O O . GLU A 1 68 ? -8.505 -0.599 0.391 1.00 0.00 68 GLU A O 8
ATOM 11780 N N . LEU A 1 69 ? -9.315 0.815 -1.178 1.00 0.00 69 LEU A N 8
ATOM 11781 C CA . L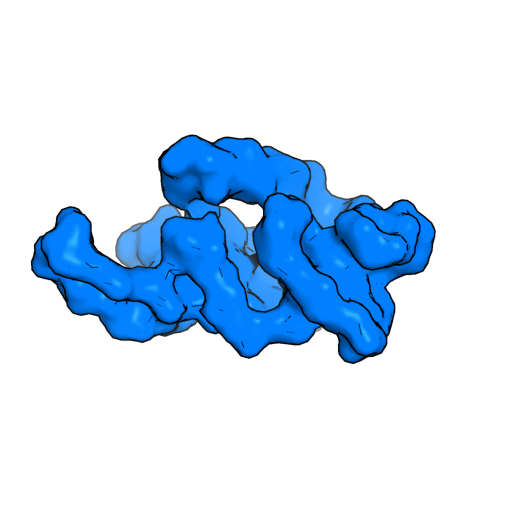EU A 1 69 ? -8.014 1.376 -1.504 1.00 0.00 69 LEU A CA 8
ATOM 11782 C C . LEU A 1 69 ? -8.127 2.898 -1.595 1.00 0.00 69 LEU A C 8
ATOM 11783 O O . LEU A 1 69 ? -9.109 3.420 -2.121 1.00 0.00 69 LEU A O 8
ATOM 11798 N N . HIS A 1 70 ? -7.109 3.568 -1.076 1.00 0.00 70 HIS A N 8
ATOM 11799 C CA . HIS A 1 70 ? -7.082 5.020 -1.093 1.00 0.00 70 HIS A CA 8
ATOM 11800 C C . HIS A 1 70 ? -5.663 5.505 -1.400 1.00 0.00 70 HIS A C 8
ATOM 11801 O O . HIS A 1 70 ? -4.689 4.936 -0.907 1.00 0.00 70 HIS A O 8
ATOM 11814 N N . ILE A 1 71 ? -5.591 6.549 -2.212 1.00 0.00 71 ILE A N 8
ATOM 11815 C CA . ILE A 1 71 ? -4.308 7.114 -2.591 1.00 0.00 71 ILE A CA 8
ATOM 11816 C C . ILE A 1 71 ? -4.378 8.640 -2.488 1.00 0.00 71 ILE A C 8
ATOM 11817 O O . ILE A 1 71 ? -5.303 9.259 -3.014 1.00 0.00 71 ILE A O 8
ATOM 11832 N N . ASP A 1 72 ? -3.389 9.202 -1.810 1.00 0.00 72 ASP A N 8
ATOM 11833 C CA . ASP A 1 72 ? -3.327 10.642 -1.632 1.00 0.00 72 ASP A CA 8
ATOM 11834 C C . ASP A 1 72 ? -1.865 11.091 -1.647 1.00 0.00 72 ASP A C 8
ATOM 11835 O O . ASP A 1 72 ? -1.000 10.421 -1.085 1.00 0.00 72 ASP A O 8
ATOM 11844 N N . GLY A 1 73 ? -1.633 12.223 -2.295 1.00 0.00 73 GLY A N 8
ATOM 11845 C CA . GLY A 1 73 ? -0.290 12.770 -2.391 1.00 0.00 73 GLY A CA 8
ATOM 11846 C C . GLY A 1 73 ? -0.289 14.275 -2.111 1.00 0.00 73 GLY A C 8
ATOM 11847 O O . GLY A 1 73 ? -1.080 15.018 -2.692 1.00 0.00 73 GLY A O 8
ATOM 11851 N N . ASN A 1 74 ? 0.606 14.678 -1.223 1.00 0.00 74 ASN A N 8
ATOM 11852 C CA . ASN A 1 74 ? 0.720 16.080 -0.860 1.00 0.00 74 ASN A CA 8
ATOM 11853 C C . ASN A 1 74 ? 2.189 16.416 -0.592 1.00 0.00 74 ASN A C 8
ATOM 11854 O O . ASN A 1 74 ? 2.884 15.673 0.100 1.00 0.00 74 ASN A O 8
ATOM 11864 N N . TYR A 1 75 ? 2.620 17.535 -1.156 1.00 0.00 75 TYR A N 8
ATOM 11865 C CA . TYR A 1 75 ? 3.993 17.978 -0.987 1.00 0.00 75 TYR A CA 8
ATOM 11866 C C . TYR A 1 75 ? 4.339 18.140 0.495 1.00 0.00 75 TYR A C 8
ATOM 11867 O O . TYR A 1 75 ? 5.511 18.237 0.855 1.00 0.00 75 TYR A O 8
ATOM 11884 N N . GLN A 1 76 ? 3.297 18.163 1.314 1.00 0.00 76 GLN A N 8
ATOM 11885 C CA . GLN A 1 76 ? 3.476 18.312 2.748 1.00 0.00 76 GLN A CA 8
ATOM 11886 C C . GLN A 1 76 ? 3.303 16.962 3.447 1.00 0.00 76 GLN A C 8
ATOM 11887 O O . GLN A 1 76 ? 3.650 16.816 4.618 1.00 0.00 76 GLN A O 8
ATOM 11899 N N . LEU A 1 77 ? 2.765 16.009 2.700 1.00 0.00 77 LEU A N 8
ATOM 11900 C CA . LEU A 1 77 ? 2.541 14.677 3.233 1.00 0.00 77 LEU A CA 8
ATOM 11901 C C . LEU A 1 77 ? 3.788 14.220 3.993 1.00 0.00 77 LEU A C 8
ATOM 11902 O O . LEU A 1 77 ? 3.743 14.029 5.207 1.00 0.00 77 LEU A O 8
ATOM 11917 N N . GLY A 1 78 ? 4.871 14.060 3.247 1.00 0.00 78 GLY A N 8
ATOM 11918 C CA . GLY A 1 78 ? 6.128 13.630 3.837 1.00 0.00 78 GLY A CA 8
ATOM 11919 C C . GLY A 1 78 ? 7.059 13.042 2.774 1.00 0.00 78 GLY A C 8
ATOM 11920 O O . GLY A 1 78 ? 7.943 12.247 3.090 1.00 0.00 78 GLY A O 8
ATOM 11924 N N . ARG A 1 79 ? 6.827 13.455 1.536 1.00 0.00 79 ARG A N 8
ATOM 11925 C CA . ARG A 1 79 ? 7.634 12.979 0.426 1.00 0.00 79 ARG A CA 8
ATOM 11926 C C . ARG A 1 79 ? 7.769 11.457 0.482 1.00 0.00 79 ARG A C 8
ATOM 11927 O O . ARG A 1 79 ? 8.878 10.926 0.450 1.00 0.00 79 ARG A O 8
ATOM 11944 N N . ASN A 1 80 ? 6.623 10.796 0.565 1.00 0.00 80 ASN A N 8
ATOM 11945 C CA . ASN A 1 80 ? 6.599 9.344 0.626 1.00 0.00 80 ASN A CA 8
ATOM 11946 C C . ASN A 1 80 ? 5.917 8.797 -0.629 1.00 0.00 80 ASN A C 8
ATOM 11947 O O . ASN A 1 80 ? 4.753 9.096 -0.889 1.00 0.00 80 ASN A O 8
ATOM 11957 N N . VAL A 1 81 ? 6.672 8.003 -1.376 1.00 0.00 81 VAL A N 8
ATOM 11958 C CA . VAL A 1 81 ? 6.155 7.410 -2.598 1.00 0.00 81 VAL A CA 8
ATOM 11959 C C . VAL A 1 81 ? 6.212 5.886 -2.484 1.00 0.00 81 VAL A C 8
ATOM 11960 O O . VAL A 1 81 ? 7.293 5.299 -2.495 1.00 0.00 81 VAL A O 8
ATOM 11973 N N . LEU A 1 82 ? 5.035 5.288 -2.379 1.00 0.00 82 LEU A N 8
ATOM 11974 C CA . LEU A 1 82 ? 4.937 3.843 -2.264 1.00 0.00 82 LEU A CA 8
ATOM 11975 C C . LEU A 1 82 ? 4.017 3.309 -3.364 1.00 0.00 82 LEU A C 8
ATOM 11976 O O . LEU A 1 82 ? 2.847 3.678 -3.431 1.00 0.00 82 LEU A O 8
ATOM 11991 N N . LEU A 1 83 ? 4.583 2.448 -4.198 1.00 0.00 83 LEU A N 8
ATOM 11992 C CA . LEU A 1 83 ? 3.828 1.861 -5.291 1.00 0.00 83 LEU A CA 8
ATOM 11993 C C . LEU A 1 83 ? 3.702 0.352 -5.065 1.00 0.00 83 LEU A C 8
ATOM 11994 O O . LEU A 1 83 ? 4.688 -0.379 -5.170 1.00 0.00 83 LEU A O 8
ATOM 12009 N N . LYS A 1 84 ? 2.485 -0.069 -4.758 1.00 0.00 84 LYS A N 8
ATOM 12010 C CA . LYS A 1 84 ? 2.218 -1.477 -4.518 1.00 0.00 84 LYS A CA 8
ATOM 12011 C C . LYS A 1 84 ? 1.092 -1.945 -5.442 1.00 0.00 84 LYS A C 8
ATOM 12012 O O . LYS A 1 84 ? -0.019 -1.421 -5.385 1.00 0.00 84 LYS A O 8
ATOM 12026 N N . ASN A 1 85 ? 1.419 -2.925 -6.271 1.00 0.00 85 ASN A N 8
ATOM 12027 C CA . ASN A 1 85 ? 0.449 -3.469 -7.206 1.00 0.00 85 ASN A CA 8
ATOM 12028 C C . ASN A 1 85 ? 0.164 -4.928 -6.847 1.00 0.00 85 ASN A C 8
ATOM 12029 O O . ASN A 1 85 ? 1.040 -5.783 -6.961 1.00 0.00 85 ASN A O 8
ATOM 12039 N N . GLY A 1 86 ? -1.068 -5.168 -6.418 1.00 0.00 86 GLY A N 8
ATOM 12040 C CA . GLY A 1 86 ? -1.480 -6.509 -6.041 1.00 0.00 86 GLY A CA 8
ATOM 12041 C C . GLY A 1 86 ? -2.615 -7.007 -6.939 1.00 0.00 86 GLY A C 8
ATOM 12042 O O . GLY A 1 86 ? -3.707 -6.442 -6.936 1.00 0.00 86 GLY A O 8
ATOM 12046 N N . GLU A 1 87 ? -2.316 -8.060 -7.686 1.00 0.00 87 GLU A N 8
ATOM 12047 C CA . GLU A 1 87 ? -3.297 -8.639 -8.587 1.00 0.00 87 GLU A CA 8
ATOM 12048 C C . GLU A 1 87 ? -3.472 -10.130 -8.293 1.00 0.00 87 GLU A C 8
ATOM 12049 O O . GLU A 1 87 ? -2.518 -10.901 -8.383 1.00 0.00 87 GLU A O 8
ATOM 12060 N N . ASP A 1 88 ? -4.698 -10.492 -7.946 1.00 0.00 88 ASP A N 8
ATOM 12061 C CA . ASP A 1 88 ? -5.011 -11.877 -7.638 1.00 0.00 88 ASP A CA 8
ATOM 12062 C C . ASP A 1 88 ? -6.446 -12.182 -8.074 1.00 0.00 88 ASP A C 8
ATOM 12063 O O . ASP A 1 88 ? -7.297 -11.294 -8.082 1.00 0.00 88 ASP A O 8
ATOM 12072 N N . ARG A 1 89 ? -6.669 -13.439 -8.427 1.00 0.00 89 ARG A N 8
ATOM 12073 C CA . ARG A 1 89 ? -7.985 -13.872 -8.864 1.00 0.00 89 ARG A CA 8
ATOM 12074 C C . ARG A 1 89 ? -8.553 -14.906 -7.891 1.00 0.00 89 ARG A C 8
ATOM 12075 O O . ARG A 1 89 ? -7.999 -15.995 -7.742 1.00 0.00 89 ARG A O 8
ATOM 12092 N N . LEU A 1 90 ? -9.653 -14.532 -7.254 1.00 0.00 90 LEU A N 8
ATOM 12093 C CA . LEU A 1 90 ? -10.303 -15.414 -6.300 1.00 0.00 90 LEU A CA 8
ATOM 12094 C C . LEU A 1 90 ? -11.759 -15.630 -6.720 1.00 0.00 90 LEU A C 8
ATOM 12095 O O . LEU A 1 90 ? -12.331 -14.806 -7.430 1.00 0.00 90 LEU A O 8
ATOM 12110 N N . ARG A 1 91 ? -12.314 -16.742 -6.264 1.00 0.00 91 ARG A N 8
ATOM 12111 C CA . ARG A 1 91 ? -13.691 -17.077 -6.583 1.00 0.00 91 ARG A CA 8
ATOM 12112 C C . ARG A 1 91 ? -14.650 -16.292 -5.686 1.00 0.00 91 ARG A C 8
ATOM 12113 O O . ARG A 1 91 ? -15.865 -16.344 -5.874 1.00 0.00 91 ARG A O 8
ATOM 12130 N N . PHE A 1 92 ? -14.069 -15.585 -4.729 1.00 0.00 92 PHE A N 8
ATOM 12131 C CA . PHE A 1 92 ? -14.856 -14.790 -3.801 1.00 0.00 92 PHE A CA 8
ATOM 12132 C C . PHE A 1 92 ? -15.376 -13.518 -4.473 1.00 0.00 92 PHE A C 8
ATOM 12133 O O . PHE A 1 92 ? -16.472 -13.053 -4.166 1.00 0.00 92 PHE A O 8
ATOM 12149 N N . TYR A 1 93 ? -14.566 -12.991 -5.380 1.00 0.00 93 TYR A N 8
ATOM 12150 C CA . TYR A 1 93 ? -14.930 -11.782 -6.098 1.00 0.00 93 TYR A CA 8
ATOM 12151 C C . TYR A 1 93 ? -15.775 -12.112 -7.331 1.00 0.00 93 TYR A C 8
ATOM 12152 O O . TYR A 1 93 ? -15.752 -13.240 -7.822 1.00 0.00 93 TYR A O 8
ATOM 12169 N N . VAL A 1 94 ? -16.499 -11.106 -7.798 1.00 0.00 94 VAL A N 8
ATOM 12170 C CA . VAL A 1 94 ? -17.348 -11.273 -8.965 1.00 0.00 94 VAL A CA 8
ATOM 12171 C C . VAL A 1 94 ? -16.760 -10.484 -10.137 1.00 0.00 94 VAL A C 8
ATOM 12172 O O . VAL A 1 94 ? -16.840 -10.918 -11.285 1.00 0.00 94 VAL A O 8
ATOM 12185 N N . LYS A 1 95 ? -16.182 -9.338 -9.807 1.00 0.00 95 LYS A N 8
ATOM 12186 C CA . LYS A 1 95 ? -15.581 -8.485 -10.817 1.00 0.00 95 LYS A CA 8
ATOM 12187 C C . LYS A 1 95 ? -14.119 -8.889 -11.015 1.00 0.00 95 LYS A C 8
ATOM 12188 O O . LYS A 1 95 ? -13.592 -8.804 -12.123 1.00 0.00 95 LYS A O 8
ATOM 12202 N N . PHE A 1 96 ? -13.504 -9.321 -9.923 1.00 0.00 96 PHE A N 8
ATOM 12203 C CA . PHE A 1 96 ? -12.113 -9.739 -9.963 1.00 0.00 96 PHE A CA 8
ATOM 12204 C C . PHE A 1 96 ? -11.306 -8.864 -10.924 1.00 0.00 96 PHE A C 8
ATOM 12205 O O . PHE A 1 96 ? -10.603 -9.377 -11.795 1.00 0.00 96 PHE A O 8
ATOM 12221 N N . GLY A 1 97 ? -11.432 -7.559 -10.736 1.00 0.00 97 GLY A N 8
ATOM 12222 C CA . GLY A 1 97 ? -10.723 -6.609 -11.575 1.00 0.00 97 GLY A CA 8
ATOM 12223 C C . GLY A 1 97 ? -9.235 -6.570 -11.223 1.00 0.00 97 GLY A C 8
ATOM 12224 O O . GLY A 1 97 ? -8.867 -6.691 -10.055 1.00 0.00 97 GLY A O 8
ATOM 12228 N N . PRO A 1 98 ? -8.398 -6.395 -12.281 1.00 0.00 98 PRO A N 8
ATOM 12229 C CA . PRO A 1 98 ? -6.959 -6.339 -12.095 1.00 0.00 98 PRO A CA 8
ATOM 12230 C C . PRO A 1 98 ? -6.535 -4.997 -11.494 1.00 0.00 98 PRO A C 8
ATOM 12231 O O . PRO A 1 98 ? -6.013 -4.135 -12.199 1.00 0.00 98 PRO A O 8
ATOM 12239 N N . GLY A 1 99 ? -6.777 -4.863 -10.199 1.00 0.00 99 GLY A N 8
ATOM 12240 C CA . GLY A 1 99 ? -6.428 -3.640 -9.495 1.00 0.00 99 GLY A CA 8
ATOM 12241 C C . GLY A 1 99 ? -5.053 -3.129 -9.932 1.00 0.00 99 GLY A C 8
ATOM 12242 O O . GLY A 1 99 ? -4.027 -3.667 -9.519 1.00 0.00 99 GLY A O 8
ATOM 12246 N N . ALA A 1 100 ? -5.078 -2.097 -10.763 1.00 0.00 100 ALA A N 8
ATOM 12247 C CA . ALA A 1 100 ? -3.846 -1.507 -11.260 1.00 0.00 100 ALA A CA 8
ATOM 12248 C C . ALA A 1 100 ? -3.668 -0.117 -10.648 1.00 0.00 100 ALA A C 8
ATOM 12249 O O . ALA A 1 100 ? -4.583 0.410 -10.018 1.00 0.00 100 ALA A O 8
ATOM 12256 N N . VAL A 1 101 ? -2.482 0.438 -10.854 1.00 0.00 101 VAL A N 8
ATOM 12257 C CA . VAL A 1 101 ? -2.171 1.756 -10.330 1.00 0.00 101 VAL A CA 8
ATOM 12258 C C . VAL A 1 101 ? -3.103 2.787 -10.971 1.00 0.00 101 VAL A C 8
ATOM 12259 O O . VAL A 1 101 ? -3.649 3.647 -10.283 1.00 0.00 101 VAL A O 8
ATOM 12272 N N . ILE A 1 102 ? -3.253 2.667 -12.282 1.00 0.00 102 ILE A N 8
ATOM 12273 C CA . ILE A 1 102 ? -4.109 3.578 -13.024 1.00 0.00 102 ILE A CA 8
ATOM 12274 C C . ILE A 1 102 ? -5.530 3.506 -12.463 1.00 0.00 102 ILE A C 8
ATOM 12275 O O . ILE A 1 102 ? -6.217 4.523 -12.369 1.00 0.00 102 ILE A O 8
ATOM 12290 N N . LYS A 1 103 ? -5.930 2.295 -12.104 1.00 0.00 103 LYS A N 8
ATOM 12291 C CA . LYS A 1 103 ? -7.257 2.078 -11.554 1.00 0.00 103 LYS A CA 8
ATOM 12292 C C . LYS A 1 103 ? -7.383 2.823 -10.224 1.00 0.00 103 LYS A C 8
ATOM 12293 O O . LYS A 1 103 ? -8.365 3.526 -9.992 1.00 0.00 103 LYS A O 8
ATOM 12307 N N . GLU A 1 104 ? -6.373 2.645 -9.385 1.00 0.00 104 GLU A N 8
ATOM 12308 C CA . GLU A 1 104 ? -6.358 3.293 -8.084 1.00 0.00 104 GLU A CA 8
ATOM 12309 C C . GLU A 1 104 ? -6.771 4.760 -8.216 1.00 0.00 104 GLU A C 8
ATOM 12310 O O . GLU A 1 104 ? -7.586 5.251 -7.438 1.00 0.00 104 GLU A O 8
ATOM 12321 N N . PHE A 1 105 ? -6.190 5.418 -9.209 1.00 0.00 105 PHE A N 8
ATOM 12322 C CA . PHE A 1 105 ? -6.488 6.819 -9.452 1.00 0.00 105 PHE A CA 8
ATOM 12323 C C . PHE A 1 105 ? -7.998 7.059 -9.498 1.00 0.00 105 PHE A C 8
ATOM 12324 O O . PHE A 1 105 ? -8.485 8.072 -8.999 1.00 0.00 105 PHE A O 8
ATOM 12340 N N . LYS A 1 106 ? -8.698 6.109 -10.100 1.00 0.00 106 LYS A N 8
ATOM 12341 C CA . LYS A 1 106 ? -10.143 6.204 -10.217 1.00 0.00 106 LYS A CA 8
ATOM 12342 C C . LYS A 1 106 ? -10.721 6.764 -8.914 1.00 0.00 106 LYS A C 8
ATOM 12343 O O . LYS A 1 106 ? -11.732 7.463 -8.930 1.00 0.00 106 LYS A O 8
ATOM 12357 N N . ILE A 1 107 ? -10.052 6.434 -7.819 1.00 0.00 107 ILE A N 8
ATOM 12358 C CA . ILE A 1 107 ? -10.485 6.895 -6.511 1.00 0.00 107 ILE A CA 8
ATOM 12359 C C . ILE A 1 107 ? -10.932 8.354 -6.612 1.00 0.00 107 ILE A C 8
ATOM 12360 O O . ILE A 1 107 ? -11.845 8.777 -5.905 1.00 0.00 107 ILE A O 8
ATOM 12375 N N . THR A 1 108 ? -10.267 9.084 -7.496 1.00 0.00 108 THR A N 8
ATOM 12376 C CA . THR A 1 108 ? -10.585 10.487 -7.698 1.00 0.00 108 THR A CA 8
ATOM 12377 C C . THR A 1 108 ? -10.614 10.818 -9.192 1.00 0.00 108 THR A C 8
ATOM 12378 O O . THR A 1 108 ? -11.577 11.407 -9.682 1.00 0.00 108 THR A O 8
ATOM 12389 N N . ASP A 1 109 ? -9.550 10.423 -9.873 1.00 0.00 109 ASP A N 8
ATOM 12390 C CA . ASP A 1 109 ? -9.441 10.670 -11.302 1.00 0.00 109 ASP A CA 8
ATOM 12391 C C . ASP A 1 109 ? -10.804 10.442 -11.959 1.00 0.00 109 ASP A C 8
ATOM 12392 O O . ASP A 1 109 ? -11.415 11.379 -12.471 1.00 0.00 109 ASP A O 8
ATOM 12401 N N . MET A 1 1 ? 6.763 15.435 -7.262 1.00 0.00 1 MET A N 9
ATOM 12402 C CA . MET A 1 1 ? 5.541 15.211 -6.510 1.00 0.00 1 MET A CA 9
ATOM 12403 C C . MET A 1 1 ? 5.689 14.017 -5.565 1.00 0.00 1 MET A C 9
ATOM 12404 O O . MET A 1 1 ? 6.667 13.275 -5.645 1.00 0.00 1 MET A O 9
ATOM 12416 N N . SER A 1 2 ? 4.703 13.869 -4.692 1.00 0.00 2 SER A N 9
ATOM 12417 C CA . SER A 1 2 ? 4.712 12.778 -3.732 1.00 0.00 2 SER A CA 9
ATOM 12418 C C . SER A 1 2 ? 3.314 12.165 -3.624 1.00 0.00 2 SER A C 9
ATOM 12419 O O . SER A 1 2 ? 2.368 12.836 -3.213 1.00 0.00 2 SER A O 9
ATOM 12426 N N . GLU A 1 3 ? 3.228 10.897 -4.000 1.00 0.00 3 GLU A N 9
ATOM 12427 C CA . GLU A 1 3 ? 1.962 10.186 -3.950 1.00 0.00 3 GLU A CA 9
ATOM 12428 C C . GLU A 1 3 ? 2.175 8.756 -3.450 1.00 0.00 3 GLU A C 9
ATOM 12429 O O . GLU A 1 3 ? 3.035 8.039 -3.957 1.00 0.00 3 GLU A O 9
ATOM 12440 N N . VAL A 1 4 ? 1.378 8.384 -2.460 1.00 0.00 4 VAL A N 9
ATOM 12441 C CA . VAL A 1 4 ? 1.467 7.053 -1.885 1.00 0.00 4 VAL A CA 9
ATOM 12442 C C . VAL A 1 4 ? 0.143 6.318 -2.098 1.00 0.00 4 VAL A C 9
ATOM 12443 O O . VAL A 1 4 ? -0.881 6.701 -1.535 1.00 0.00 4 VAL A O 9
ATOM 12456 N N . ASN A 1 5 ? 0.205 5.277 -2.916 1.00 0.00 5 ASN A N 9
ATOM 12457 C CA . ASN A 1 5 ? -0.977 4.486 -3.211 1.00 0.00 5 ASN A CA 9
ATOM 12458 C C . ASN A 1 5 ? -0.641 3.000 -3.065 1.00 0.00 5 ASN A C 9
ATOM 12459 O O . ASN A 1 5 ? 0.392 2.543 -3.551 1.00 0.00 5 ASN A O 9
ATOM 12469 N N . ILE A 1 6 ? -1.533 2.288 -2.393 1.00 0.00 6 ILE A N 9
ATOM 12470 C CA . ILE A 1 6 ? -1.343 0.864 -2.177 1.00 0.00 6 ILE A CA 9
ATOM 12471 C C . ILE A 1 6 ? -2.702 0.162 -2.215 1.00 0.00 6 ILE A C 9
ATOM 12472 O O . ILE A 1 6 ? -3.565 0.425 -1.379 1.00 0.00 6 ILE A O 9
ATOM 12487 N N . VAL A 1 7 ? -2.850 -0.720 -3.194 1.00 0.00 7 VAL A N 9
ATOM 12488 C CA . VAL A 1 7 ? -4.089 -1.461 -3.353 1.00 0.00 7 VAL A CA 9
ATOM 12489 C C . VAL A 1 7 ? -3.819 -2.950 -3.129 1.00 0.00 7 VAL A C 9
ATOM 12490 O O . VAL A 1 7 ? -2.803 -3.476 -3.581 1.00 0.00 7 VAL A O 9
ATOM 12503 N N . VAL A 1 8 ? -4.747 -3.589 -2.430 1.00 0.00 8 VAL A N 9
ATOM 12504 C CA . VAL A 1 8 ? -4.621 -5.007 -2.141 1.00 0.00 8 VAL A CA 9
ATOM 12505 C C . VAL A 1 8 ? -5.942 -5.709 -2.467 1.00 0.00 8 VAL A C 9
ATOM 12506 O O . VAL A 1 8 ? -6.948 -5.488 -1.796 1.00 0.00 8 VAL A O 9
ATOM 12519 N N . ASN A 1 9 ? -5.895 -6.540 -3.498 1.00 0.00 9 ASN A N 9
ATOM 12520 C CA . ASN A 1 9 ? -7.074 -7.275 -3.921 1.00 0.00 9 ASN A CA 9
ATOM 12521 C C . ASN A 1 9 ? -6.814 -8.776 -3.777 1.00 0.00 9 ASN A C 9
ATOM 12522 O O . ASN A 1 9 ? -5.995 -9.340 -4.501 1.00 0.00 9 ASN A O 9
ATOM 12532 N N . GLY A 1 10 ? -7.527 -9.380 -2.837 1.00 0.00 10 GLY A N 9
ATOM 12533 C CA . GLY A 1 10 ? -7.382 -10.805 -2.589 1.00 0.00 10 GLY A CA 9
ATOM 12534 C C . GLY A 1 10 ? -6.220 -11.079 -1.633 1.00 0.00 10 GLY A C 9
ATOM 12535 O O . GLY A 1 10 ? -5.483 -12.050 -1.808 1.00 0.00 10 GLY A O 9
ATOM 12539 N N . ARG A 1 11 ? -6.090 -10.208 -0.644 1.00 0.00 11 ARG A N 9
ATOM 12540 C CA . ARG A 1 11 ? -5.030 -10.346 0.341 1.00 0.00 11 ARG A CA 9
ATOM 12541 C C . ARG A 1 11 ? -3.751 -10.856 -0.326 1.00 0.00 11 ARG A C 9
ATOM 12542 O O . ARG A 1 11 ? -3.240 -11.916 0.032 1.00 0.00 11 ARG A O 9
ATOM 12559 N N . GLU A 1 12 ? -3.269 -10.078 -1.284 1.00 0.00 12 GLU A N 9
ATOM 12560 C CA . GLU A 1 12 ? -2.060 -10.438 -2.004 1.00 0.00 12 GLU A CA 9
ATOM 12561 C C . GLU A 1 12 ? -0.896 -9.546 -1.566 1.00 0.00 12 GLU A C 9
ATOM 12562 O O . GLU A 1 12 ? -1.045 -8.329 -1.471 1.00 0.00 12 GLU A O 9
ATOM 12573 N N . ALA A 1 13 ? 0.236 -10.187 -1.312 1.00 0.00 13 ALA A N 9
ATOM 12574 C CA . ALA A 1 13 ? 1.423 -9.467 -0.887 1.00 0.00 13 ALA A CA 9
ATOM 12575 C C . ALA A 1 13 ? 2.446 -9.460 -2.025 1.00 0.00 13 ALA A C 9
ATOM 12576 O O . ALA A 1 13 ? 2.580 -10.445 -2.749 1.00 0.00 13 ALA A O 9
ATOM 12583 N N . GLY A 1 14 ? 3.140 -8.339 -2.147 1.00 0.00 14 GLY A N 9
ATOM 12584 C CA . GLY A 1 14 ? 4.146 -8.191 -3.186 1.00 0.00 14 GLY A CA 9
ATOM 12585 C C . GLY A 1 14 ? 5.533 -7.978 -2.578 1.00 0.00 14 GLY A C 9
ATOM 12586 O O . GLY A 1 14 ? 6.546 -8.150 -3.256 1.00 0.00 14 GLY A O 9
ATOM 12590 N N . SER A 1 15 ? 5.537 -7.605 -1.306 1.00 0.00 15 SER A N 9
ATOM 12591 C CA . SER A 1 15 ? 6.784 -7.366 -0.599 1.00 0.00 15 SER A CA 9
ATOM 12592 C C . SER A 1 15 ? 6.787 -8.128 0.728 1.00 0.00 15 SER A C 9
ATOM 12593 O O . SER A 1 15 ? 5.794 -8.758 1.088 1.00 0.00 15 SER A O 9
ATOM 12600 N N . LYS A 1 16 ? 7.915 -8.044 1.418 1.00 0.00 16 LYS A N 9
ATOM 12601 C CA . LYS A 1 16 ? 8.061 -8.717 2.697 1.00 0.00 16 LYS A CA 9
ATOM 12602 C C . LYS A 1 16 ? 7.617 -7.775 3.818 1.00 0.00 16 LYS A C 9
ATOM 12603 O O . LYS A 1 16 ? 7.919 -8.010 4.987 1.00 0.00 16 LYS A O 9
ATOM 12617 N N . SER A 1 17 ? 6.907 -6.729 3.422 1.00 0.00 17 SER A N 9
ATOM 12618 C CA . SER A 1 17 ? 6.419 -5.751 4.378 1.00 0.00 17 SER A CA 9
ATOM 12619 C C . SER A 1 17 ? 5.669 -6.454 5.511 1.00 0.00 17 SER A C 9
ATOM 12620 O O . SER A 1 17 ? 5.492 -5.889 6.589 1.00 0.00 17 SER A O 9
ATOM 12627 N N . LYS A 1 18 ? 5.248 -7.679 5.228 1.00 0.00 18 LYS A N 9
ATOM 12628 C CA . LYS A 1 18 ? 4.521 -8.466 6.208 1.00 0.00 18 LYS A CA 9
ATOM 12629 C C . LYS A 1 18 ? 5.329 -8.528 7.507 1.00 0.00 18 LYS A C 9
ATOM 12630 O O . LYS A 1 18 ? 4.780 -8.808 8.571 1.00 0.00 18 LYS A O 9
ATOM 12644 N N . GLY A 1 19 ? 6.620 -8.262 7.376 1.00 0.00 19 GLY A N 9
ATOM 12645 C CA . GLY A 1 19 ? 7.509 -8.283 8.525 1.00 0.00 19 GLY A CA 9
ATOM 12646 C C . GLY A 1 19 ? 7.535 -6.922 9.224 1.00 0.00 19 GLY A C 9
ATOM 12647 O O . GLY A 1 19 ? 6.792 -6.696 10.178 1.00 0.00 19 GLY A O 9
ATOM 12651 N N . CYS A 1 20 ? 8.399 -6.053 8.723 1.00 0.00 20 CYS A N 9
ATOM 12652 C CA . CYS A 1 20 ? 8.533 -4.720 9.287 1.00 0.00 20 CYS A CA 9
ATOM 12653 C C . CYS A 1 20 ? 8.880 -3.752 8.155 1.00 0.00 20 CYS A C 9
ATOM 12654 O O . CYS A 1 20 ? 9.318 -4.172 7.086 1.00 0.00 20 CYS A O 9
ATOM 12661 N N . ALA A 1 21 ? 8.673 -2.472 8.430 1.00 0.00 21 ALA A N 9
ATOM 12662 C CA . ALA A 1 21 ? 8.960 -1.440 7.448 1.00 0.00 21 ALA A CA 9
ATOM 12663 C C . ALA A 1 21 ? 10.452 -1.464 7.110 1.00 0.00 21 ALA A C 9
ATOM 12664 O O . ALA A 1 21 ? 10.832 -1.320 5.949 1.00 0.00 21 ALA A O 9
ATOM 12671 N N . LEU A 1 22 ? 11.258 -1.646 8.146 1.00 0.00 22 LEU A N 9
ATOM 12672 C CA . LEU A 1 22 ? 12.700 -1.690 7.973 1.00 0.00 22 LEU A CA 9
ATOM 12673 C C . LEU A 1 22 ? 13.070 -2.903 7.117 1.00 0.00 22 LEU A C 9
ATOM 12674 O O . LEU A 1 22 ? 13.677 -2.758 6.057 1.00 0.00 22 LEU A O 9
ATOM 12689 N N . CYS A 1 23 ? 12.688 -4.073 7.609 1.00 0.00 23 CYS A N 9
ATOM 12690 C CA . CYS A 1 23 ? 12.972 -5.311 6.902 1.00 0.00 23 CYS A CA 9
ATOM 12691 C C . CYS A 1 23 ? 11.764 -6.239 7.054 1.00 0.00 23 CYS A C 9
ATOM 12692 O O . CYS A 1 23 ? 10.914 -6.020 7.916 1.00 0.00 23 CYS A O 9
ATOM 12699 N N . GLY A 1 24 ? 11.728 -7.253 6.204 1.00 0.00 24 GLY A N 9
ATOM 12700 C CA . GLY A 1 24 ? 10.640 -8.215 6.232 1.00 0.00 24 GLY A CA 9
ATOM 12701 C C . GLY A 1 24 ? 11.130 -9.586 6.703 1.00 0.00 24 GLY A C 9
ATOM 12702 O O . GLY A 1 24 ? 11.779 -10.309 5.949 1.00 0.00 24 GLY A O 9
ATOM 12706 N N . ALA A 1 25 ? 10.802 -9.901 7.947 1.00 0.00 25 ALA A N 9
ATOM 12707 C CA . ALA A 1 25 ? 11.202 -11.172 8.527 1.00 0.00 25 ALA A CA 9
ATOM 12708 C C . ALA A 1 25 ? 9.967 -12.057 8.707 1.00 0.00 25 ALA A C 9
ATOM 12709 O O . ALA A 1 25 ? 9.954 -13.206 8.270 1.00 0.00 25 ALA A O 9
ATOM 12716 N N . THR A 1 26 ? 8.957 -11.487 9.349 1.00 0.00 26 THR A N 9
ATOM 12717 C CA . THR A 1 26 ? 7.721 -12.210 9.591 1.00 0.00 26 THR A CA 9
ATOM 12718 C C . THR A 1 26 ? 6.723 -11.953 8.461 1.00 0.00 26 THR A C 9
ATOM 12719 O O . THR A 1 26 ? 6.638 -10.840 7.944 1.00 0.00 26 THR A O 9
ATOM 12730 N N . TRP A 1 27 ? 5.993 -13.002 8.108 1.00 0.00 27 TRP A N 9
ATOM 12731 C CA . TRP A 1 27 ? 5.005 -12.903 7.048 1.00 0.00 27 TRP A CA 9
ATOM 12732 C C . TRP A 1 27 ? 3.786 -13.731 7.461 1.00 0.00 27 TRP A C 9
ATOM 12733 O O . TRP A 1 27 ? 3.915 -14.906 7.800 1.00 0.00 27 TRP A O 9
ATOM 12753 N N . GLY A 1 28 ? 2.630 -13.085 7.417 1.00 0.00 28 GLY A N 9
ATOM 12754 C CA . GLY A 1 28 ? 1.388 -13.746 7.782 1.00 0.00 28 GLY A CA 9
ATOM 12755 C C . GLY A 1 28 ? 0.184 -12.844 7.505 1.00 0.00 28 GLY A C 9
ATOM 12756 O O . GLY A 1 28 ? 0.308 -11.620 7.510 1.00 0.00 28 GLY A O 9
ATOM 12760 N N . ASP A 1 29 ? -0.952 -13.483 7.271 1.00 0.00 29 ASP A N 9
ATOM 12761 C CA . ASP A 1 29 ? -2.178 -12.753 6.992 1.00 0.00 29 ASP A CA 9
ATOM 12762 C C . ASP A 1 29 ? -2.813 -12.310 8.312 1.00 0.00 29 ASP A C 9
ATOM 12763 O O . ASP A 1 29 ? -3.461 -11.267 8.373 1.00 0.00 29 ASP A O 9
ATOM 12772 N N . TYR A 1 30 ? -2.604 -13.125 9.336 1.00 0.00 30 TYR A N 9
ATOM 12773 C CA . TYR A 1 30 ? -3.148 -12.829 10.650 1.00 0.00 30 TYR A CA 9
ATOM 12774 C C . TYR A 1 30 ? -2.671 -11.463 11.147 1.00 0.00 30 TYR A C 9
ATOM 12775 O O . TYR A 1 30 ? -3.239 -10.907 12.086 1.00 0.00 30 TYR A O 9
ATOM 12792 N N . HIS A 1 31 ? -1.632 -10.963 10.496 1.00 0.00 31 HIS A N 9
ATOM 12793 C CA . HIS A 1 31 ? -1.071 -9.672 10.859 1.00 0.00 31 HIS A CA 9
ATOM 12794 C C . HIS A 1 31 ? -1.677 -8.582 9.973 1.00 0.00 31 HIS A C 9
ATOM 12795 O O . HIS A 1 31 ? -2.249 -8.876 8.925 1.00 0.00 31 HIS A O 9
ATOM 12808 N N . ALA A 1 32 ? -1.530 -7.345 10.427 1.00 0.00 32 ALA A N 9
ATOM 12809 C CA . ALA A 1 32 ? -2.054 -6.210 9.688 1.00 0.00 32 ALA A CA 9
ATOM 12810 C C . ALA A 1 32 ? -0.908 -5.514 8.950 1.00 0.00 32 ALA A C 9
ATOM 12811 O O . ALA A 1 32 ? 0.220 -5.481 9.438 1.00 0.00 32 ALA A O 9
ATOM 12818 N N . ASP A 1 33 ? -1.238 -4.974 7.786 1.00 0.00 33 ASP A N 9
ATOM 12819 C CA . ASP A 1 33 ? -0.252 -4.280 6.976 1.00 0.00 33 ASP A CA 9
ATOM 12820 C C . ASP A 1 33 ? -0.565 -2.782 6.971 1.00 0.00 33 ASP A C 9
ATOM 12821 O O . ASP A 1 33 ? -1.653 -2.370 7.369 1.00 0.00 33 ASP A O 9
ATOM 12830 N N . PHE A 1 34 ? 0.408 -2.009 6.513 1.00 0.00 34 PHE A N 9
ATOM 12831 C CA . PHE A 1 34 ? 0.251 -0.565 6.451 1.00 0.00 34 PHE A CA 9
ATOM 12832 C C . PHE A 1 34 ? 0.380 -0.063 5.011 1.00 0.00 34 PHE A C 9
ATOM 12833 O O . PHE A 1 34 ? 0.590 -0.851 4.090 1.00 0.00 34 PHE A O 9
ATOM 12849 N N . LEU A 1 35 ? 0.249 1.247 4.861 1.00 0.00 35 LEU A N 9
ATOM 12850 C CA . LEU A 1 35 ? 0.349 1.865 3.551 1.00 0.00 35 LEU A CA 9
ATOM 12851 C C . LEU A 1 35 ? 1.825 2.020 3.175 1.00 0.00 35 LEU A C 9
ATOM 12852 O O . LEU A 1 35 ? 2.175 1.987 1.997 1.00 0.00 35 LEU A O 9
ATOM 12867 N N . GLY A 1 36 ? 2.649 2.184 4.199 1.00 0.00 36 GLY A N 9
ATOM 12868 C CA . GLY A 1 36 ? 4.078 2.343 3.991 1.00 0.00 36 GLY A CA 9
ATOM 12869 C C . GLY A 1 36 ? 4.750 0.991 3.746 1.00 0.00 36 GLY A C 9
ATOM 12870 O O . GLY A 1 36 ? 5.974 0.912 3.640 1.00 0.00 36 GLY A O 9
ATOM 12874 N N . GLU A 1 37 ? 3.922 -0.039 3.662 1.00 0.00 37 GLU A N 9
ATOM 12875 C CA . GLU A 1 37 ? 4.421 -1.384 3.431 1.00 0.00 37 GLU A CA 9
ATOM 12876 C C . GLU A 1 37 ? 5.227 -1.866 4.638 1.00 0.00 37 GLU A C 9
ATOM 12877 O O . GLU A 1 37 ? 6.422 -2.134 4.526 1.00 0.00 37 GLU A O 9
ATOM 12888 N N . ASP A 1 38 ? 4.540 -1.963 5.768 1.00 0.00 38 ASP A N 9
ATOM 12889 C CA . ASP A 1 38 ? 5.177 -2.409 6.995 1.00 0.00 38 ASP A CA 9
ATOM 12890 C C . ASP A 1 38 ? 4.145 -3.122 7.870 1.00 0.00 38 ASP A C 9
ATOM 12891 O O . ASP A 1 38 ? 2.948 -2.859 7.766 1.00 0.00 38 ASP A O 9
ATOM 12900 N N . LEU A 1 39 ? 4.646 -4.013 8.712 1.00 0.00 39 LEU A N 9
ATOM 12901 C CA . LEU A 1 39 ? 3.783 -4.768 9.605 1.00 0.00 39 LEU A CA 9
ATOM 12902 C C . LEU A 1 39 ? 4.212 -4.522 11.053 1.00 0.00 39 LEU A C 9
ATOM 12903 O O . LEU A 1 39 ? 5.334 -4.846 11.435 1.00 0.00 39 LEU A O 9
ATOM 12918 N N . PHE A 1 40 ? 3.294 -3.950 11.819 1.00 0.00 40 PHE A N 9
ATOM 12919 C CA . PHE A 1 40 ? 3.564 -3.656 13.215 1.00 0.00 40 PHE A CA 9
ATOM 12920 C C . PHE A 1 40 ? 2.953 -4.722 14.128 1.00 0.00 40 PHE A C 9
ATOM 12921 O O . PHE A 1 40 ? 2.583 -4.434 15.265 1.00 0.00 40 PHE A O 9
ATOM 12937 N N . PHE A 1 41 ? 2.869 -5.932 13.596 1.00 0.00 41 PHE A N 9
ATOM 12938 C CA . PHE A 1 41 ? 2.312 -7.043 14.347 1.00 0.00 41 PHE A CA 9
ATOM 12939 C C . PHE A 1 41 ? 3.404 -8.031 14.759 1.00 0.00 41 PHE A C 9
ATOM 12940 O O . PHE A 1 41 ? 3.157 -8.945 15.545 1.00 0.00 41 PHE A O 9
ATOM 12956 N N . CYS A 1 42 ? 4.590 -7.816 14.209 1.00 0.00 42 CYS A N 9
ATOM 12957 C CA . CYS A 1 42 ? 5.722 -8.675 14.509 1.00 0.00 42 CYS A CA 9
ATOM 12958 C C . CYS A 1 42 ? 6.576 -7.991 15.579 1.00 0.00 42 CYS A C 9
ATOM 12959 O O . CYS A 1 42 ? 6.803 -8.553 16.649 1.00 0.00 42 CYS A O 9
ATOM 12966 N N . CYS A 1 43 ? 7.024 -6.788 15.252 1.00 0.00 43 CYS A N 9
ATOM 12967 C CA . CYS A 1 43 ? 7.847 -6.021 16.171 1.00 0.00 43 CYS A CA 9
ATOM 12968 C C . CYS A 1 43 ? 7.018 -4.846 16.693 1.00 0.00 43 CYS A C 9
ATOM 12969 O O . CYS A 1 43 ? 6.812 -4.714 17.899 1.00 0.00 43 CYS A O 9
ATOM 12976 N N . ASP A 1 44 ? 6.564 -4.023 15.760 1.00 0.00 44 ASP A N 9
ATOM 12977 C CA . ASP A 1 44 ? 5.762 -2.863 16.109 1.00 0.00 44 ASP A CA 9
ATOM 12978 C C . ASP A 1 44 ? 6.611 -1.889 16.930 1.00 0.00 44 ASP A C 9
ATOM 12979 O O . ASP A 1 44 ? 6.080 -0.980 17.564 1.00 0.00 44 ASP A O 9
ATOM 12988 N N . ILE A 1 45 ? 7.916 -2.115 16.891 1.00 0.00 45 ILE A N 9
ATOM 12989 C CA . ILE A 1 45 ? 8.844 -1.270 17.623 1.00 0.00 45 ILE A CA 9
ATOM 12990 C C . ILE A 1 45 ? 9.534 -0.314 16.648 1.00 0.00 45 ILE A C 9
ATOM 12991 O O . ILE A 1 45 ? 9.518 0.900 16.846 1.00 0.00 45 ILE A O 9
ATOM 13006 N N . CYS A 1 46 ? 10.124 -0.898 15.615 1.00 0.00 46 CYS A N 9
ATOM 13007 C CA . CYS A 1 46 ? 10.820 -0.113 14.609 1.00 0.00 46 CYS A CA 9
ATOM 13008 C C . CYS A 1 46 ? 9.896 0.042 13.398 1.00 0.00 46 CYS A C 9
ATOM 13009 O O . CYS A 1 46 ? 10.151 0.865 12.521 1.00 0.00 46 CYS A O 9
ATOM 13016 N N . ALA A 1 47 ? 8.842 -0.761 13.392 1.00 0.00 47 ALA A N 9
ATOM 13017 C CA . ALA A 1 47 ? 7.879 -0.723 12.304 1.00 0.00 47 ALA A CA 9
ATOM 13018 C C . ALA A 1 47 ? 6.656 0.087 12.740 1.00 0.00 47 ALA A C 9
ATOM 13019 O O . ALA A 1 47 ? 6.520 0.428 13.914 1.00 0.00 47 ALA A O 9
ATOM 13026 N N . ALA A 1 48 ? 5.799 0.370 11.771 1.00 0.00 48 ALA A N 9
ATOM 13027 C CA . ALA A 1 48 ? 4.591 1.134 12.040 1.00 0.00 48 ALA A CA 9
ATOM 13028 C C . ALA A 1 48 ? 4.947 2.617 12.162 1.00 0.00 48 ALA A C 9
ATOM 13029 O O . ALA A 1 48 ? 4.761 3.219 13.219 1.00 0.00 48 ALA A O 9
ATOM 13036 N N . GLU A 1 49 ? 5.453 3.164 11.066 1.00 0.00 49 GLU A N 9
ATOM 13037 C CA . GLU A 1 49 ? 5.837 4.564 11.037 1.00 0.00 49 GLU A CA 9
ATOM 13038 C C . GLU A 1 49 ? 4.626 5.440 10.708 1.00 0.00 49 GLU A C 9
ATOM 13039 O O . GLU A 1 49 ? 3.745 5.029 9.955 1.00 0.00 49 GLU A O 9
ATOM 13050 N N . PHE A 1 50 ? 4.621 6.631 11.292 1.00 0.00 50 PHE A N 9
ATOM 13051 C CA . PHE A 1 50 ? 3.532 7.567 11.070 1.00 0.00 50 PHE A CA 9
ATOM 13052 C C . PHE A 1 50 ? 3.707 8.308 9.742 1.00 0.00 50 PHE A C 9
ATOM 13053 O O . PHE A 1 50 ? 2.895 9.163 9.392 1.00 0.00 50 PHE A O 9
ATOM 13069 N N . MET A 1 51 ? 4.772 7.951 9.039 1.00 0.00 51 MET A N 9
ATOM 13070 C CA . MET A 1 51 ? 5.064 8.571 7.758 1.00 0.00 51 MET A CA 9
ATOM 13071 C C . MET A 1 51 ? 3.862 8.474 6.815 1.00 0.00 51 MET A C 9
ATOM 13072 O O . MET A 1 51 ? 3.714 9.290 5.907 1.00 0.00 51 MET A O 9
ATOM 13084 N N . ASN A 1 52 ? 3.034 7.471 7.065 1.00 0.00 52 ASN A N 9
ATOM 13085 C CA . ASN A 1 52 ? 1.850 7.258 6.251 1.00 0.00 52 ASN A CA 9
ATOM 13086 C C . ASN A 1 52 ? 0.626 7.816 6.980 1.00 0.00 52 ASN A C 9
ATOM 13087 O O . ASN A 1 52 ? 0.747 8.354 8.081 1.00 0.00 52 ASN A O 9
ATOM 13097 N N . MET A 1 53 ? -0.523 7.673 6.337 1.00 0.00 53 MET A N 9
ATOM 13098 C CA . MET A 1 53 ? -1.767 8.157 6.911 1.00 0.00 53 MET A CA 9
ATOM 13099 C C . MET A 1 53 ? -2.407 7.096 7.810 1.00 0.00 53 MET A C 9
ATOM 13100 O O . MET A 1 53 ? -2.105 5.910 7.687 1.00 0.00 53 MET A O 9
ATOM 13112 N N . MET A 1 54 ? -3.278 7.561 8.692 1.00 0.00 54 MET A N 9
ATOM 13113 C CA . MET A 1 54 ? -3.963 6.667 9.611 1.00 0.00 54 MET A CA 9
ATOM 13114 C C . MET A 1 54 ? -4.878 5.702 8.856 1.00 0.00 54 MET A C 9
ATOM 13115 O O . MET A 1 54 ? -4.962 4.523 9.198 1.00 0.00 54 MET A O 9
ATOM 13127 N N . ASP A 1 55 ? -5.542 6.238 7.842 1.00 0.00 55 ASP A N 9
ATOM 13128 C CA . ASP A 1 55 ? -6.449 5.438 7.036 1.00 0.00 55 ASP A CA 9
ATOM 13129 C C . ASP A 1 55 ? -5.782 4.104 6.697 1.00 0.00 55 ASP A C 9
ATOM 13130 O O . ASP A 1 55 ? -6.450 3.073 6.621 1.00 0.00 55 ASP A O 9
ATOM 13139 N N . GLU A 1 56 ? -4.472 4.165 6.503 1.00 0.00 56 GLU A N 9
ATOM 13140 C CA . GLU A 1 56 ? -3.708 2.974 6.175 1.00 0.00 56 GLU A CA 9
ATOM 13141 C C . GLU A 1 56 ? -4.123 1.811 7.077 1.00 0.00 56 GLU A C 9
ATOM 13142 O O . GLU A 1 56 ? -4.229 0.674 6.621 1.00 0.00 56 GLU A O 9
ATOM 13153 N N . ALA A 1 57 ? -4.348 2.136 8.342 1.00 0.00 57 ALA A N 9
ATOM 13154 C CA . ALA A 1 57 ? -4.750 1.132 9.313 1.00 0.00 57 ALA A CA 9
ATOM 13155 C C . ALA A 1 57 ? -6.081 0.515 8.881 1.00 0.00 57 ALA A C 9
ATOM 13156 O O . ALA A 1 57 ? -6.196 -0.705 8.769 1.00 0.00 57 ALA A O 9
ATOM 13163 N N . PHE A 1 58 ? -7.053 1.386 8.651 1.00 0.00 58 PHE A N 9
ATOM 13164 C CA . PHE A 1 58 ? -8.372 0.941 8.234 1.00 0.00 58 PHE A CA 9
ATOM 13165 C C . PHE A 1 58 ? -8.277 -0.027 7.052 1.00 0.00 58 PHE A C 9
ATOM 13166 O O . PHE A 1 58 ? -9.065 -0.965 6.949 1.00 0.00 58 PHE A O 9
ATOM 13182 N N . LYS A 1 59 ? -7.305 0.237 6.191 1.00 0.00 59 LYS A N 9
ATOM 13183 C CA . LYS A 1 59 ? -7.096 -0.599 5.021 1.00 0.00 59 LYS A CA 9
ATOM 13184 C C . LYS A 1 59 ? -7.032 -2.066 5.452 1.00 0.00 59 LYS A C 9
ATOM 13185 O O . LYS A 1 59 ? -7.489 -2.950 4.728 1.00 0.00 59 LYS A O 9
ATOM 13199 N N . HIS A 1 60 ? -6.460 -2.279 6.627 1.00 0.00 60 HIS A N 9
ATOM 13200 C CA . HIS A 1 60 ? -6.329 -3.624 7.163 1.00 0.00 60 HIS A CA 9
ATOM 13201 C C . HIS A 1 60 ? -7.718 -4.220 7.398 1.00 0.00 60 HIS A C 9
ATOM 13202 O O . HIS A 1 60 ? -8.029 -5.298 6.894 1.00 0.00 60 HIS A O 9
ATOM 13215 N N . THR A 1 61 ? -8.518 -3.492 8.164 1.00 0.00 61 THR A N 9
ATOM 13216 C CA . THR A 1 61 ? -9.867 -3.935 8.473 1.00 0.00 61 THR A CA 9
ATOM 13217 C C . THR A 1 61 ? -10.669 -4.134 7.185 1.00 0.00 61 THR A C 9
ATOM 13218 O O . THR A 1 61 ? -11.486 -5.050 7.095 1.00 0.00 61 THR A O 9
ATOM 13229 N N . ALA A 1 62 ? -10.411 -3.262 6.223 1.00 0.00 62 ALA A N 9
ATOM 13230 C CA . ALA A 1 62 ? -11.098 -3.330 4.945 1.00 0.00 62 ALA A CA 9
ATOM 13231 C C . ALA A 1 62 ? -10.646 -4.584 4.194 1.00 0.00 62 ALA A C 9
ATOM 13232 O O . ALA A 1 62 ? -11.469 -5.419 3.822 1.00 0.00 62 ALA A O 9
ATOM 13239 N N . ARG A 1 63 ? -9.340 -4.676 3.992 1.00 0.00 63 ARG A N 9
ATOM 13240 C CA . ARG A 1 63 ? -8.768 -5.814 3.292 1.00 0.00 63 ARG A CA 9
ATOM 13241 C C . ARG A 1 63 ? -8.984 -7.096 4.099 1.00 0.00 63 ARG A C 9
ATOM 13242 O O . ARG A 1 63 ? -8.642 -8.185 3.643 1.00 0.00 63 ARG A O 9
ATOM 13259 N N . HIS A 1 64 ? -9.548 -6.923 5.285 1.00 0.00 64 HIS A N 9
ATOM 13260 C CA . HIS A 1 64 ? -9.813 -8.053 6.160 1.00 0.00 64 HIS A CA 9
ATOM 13261 C C . HIS A 1 64 ? -11.019 -8.835 5.638 1.00 0.00 64 HIS A C 9
ATOM 13262 O O . HIS A 1 64 ? -10.977 -10.061 5.548 1.00 0.00 64 HIS A O 9
ATOM 13275 N N . ASN A 1 65 ? -12.066 -8.094 5.308 1.00 0.00 65 ASN A N 9
ATOM 13276 C CA . ASN A 1 65 ? -13.283 -8.702 4.798 1.00 0.00 65 ASN A CA 9
ATOM 13277 C C . ASN A 1 65 ? -13.503 -8.256 3.351 1.00 0.00 65 ASN A C 9
ATOM 13278 O O . ASN A 1 65 ? -13.476 -9.075 2.434 1.00 0.00 65 ASN A O 9
ATOM 13288 N N . VAL A 1 66 ? -13.716 -6.957 3.192 1.00 0.00 66 VAL A N 9
ATOM 13289 C CA . VAL A 1 66 ? -13.940 -6.393 1.872 1.00 0.00 66 VAL A CA 9
ATOM 13290 C C . VAL A 1 66 ? -12.615 -5.869 1.314 1.00 0.00 66 VAL A C 9
ATOM 13291 O O . VAL A 1 66 ? -11.547 -6.360 1.676 1.00 0.00 66 VAL A O 9
ATOM 13304 N N . ASP A 1 67 ? -12.728 -4.878 0.442 1.00 0.00 67 ASP A N 9
ATOM 13305 C CA . ASP A 1 67 ? -11.552 -4.282 -0.171 1.00 0.00 67 ASP A CA 9
ATOM 13306 C C . ASP A 1 67 ? -11.741 -2.767 -0.258 1.00 0.00 67 ASP A C 9
ATOM 13307 O O . ASP A 1 67 ? -12.829 -2.291 -0.580 1.00 0.00 67 ASP A O 9
ATOM 13316 N N . GLU A 1 68 ? -10.666 -2.050 0.033 1.00 0.00 68 GLU A N 9
ATOM 13317 C CA . GLU A 1 68 ? -10.699 -0.599 -0.010 1.00 0.00 68 GLU A CA 9
ATOM 13318 C C . GLU A 1 68 ? -9.390 -0.053 -0.584 1.00 0.00 68 GLU A C 9
ATOM 13319 O O . GLU A 1 68 ? -8.314 -0.565 -0.279 1.00 0.00 68 GLU A O 9
ATOM 13330 N N . LEU A 1 69 ? -9.525 0.977 -1.407 1.00 0.00 69 LEU A N 9
ATOM 13331 C CA . LEU A 1 69 ? -8.366 1.597 -2.026 1.00 0.00 69 LEU A CA 9
ATOM 13332 C C . LEU A 1 69 ? -8.493 3.118 -1.927 1.00 0.00 69 LEU A C 9
ATOM 13333 O O . LEU A 1 69 ? -9.531 3.682 -2.274 1.00 0.00 69 LEU A O 9
ATOM 13348 N N . HIS A 1 70 ? -7.423 3.740 -1.454 1.00 0.00 70 HIS A N 9
ATOM 13349 C CA . HIS A 1 70 ? -7.402 5.185 -1.307 1.00 0.00 70 HIS A CA 9
ATOM 13350 C C . HIS A 1 70 ? -6.011 5.716 -1.655 1.00 0.00 70 HIS A C 9
ATOM 13351 O O . HIS A 1 70 ? -5.002 5.107 -1.301 1.00 0.00 70 HIS A O 9
ATOM 13364 N N . ILE A 1 71 ? -5.999 6.847 -2.345 1.00 0.00 71 ILE A N 9
ATOM 13365 C CA . ILE A 1 71 ? -4.748 7.467 -2.746 1.00 0.00 71 ILE A CA 9
ATOM 13366 C C . ILE A 1 71 ? -4.816 8.970 -2.465 1.00 0.00 71 ILE A C 9
ATOM 13367 O O . ILE A 1 71 ? -5.777 9.634 -2.851 1.00 0.00 71 ILE A O 9
ATOM 13382 N N . ASP A 1 72 ? -3.784 9.462 -1.795 1.00 0.00 72 ASP A N 9
ATOM 13383 C CA . ASP A 1 72 ? -3.714 10.873 -1.459 1.00 0.00 72 ASP A CA 9
ATOM 13384 C C . ASP A 1 72 ? -2.258 11.337 -1.524 1.00 0.00 72 ASP A C 9
ATOM 13385 O O . ASP A 1 72 ? -1.354 10.616 -1.106 1.00 0.00 72 ASP A O 9
ATOM 13394 N N . GLY A 1 73 ? -2.076 12.538 -2.053 1.00 0.00 73 GLY A N 9
ATOM 13395 C CA . GLY A 1 73 ? -0.745 13.107 -2.179 1.00 0.00 73 GLY A CA 9
ATOM 13396 C C . GLY A 1 73 ? -0.729 14.570 -1.728 1.00 0.00 73 GLY A C 9
ATOM 13397 O O . GLY A 1 73 ? -1.561 15.366 -2.160 1.00 0.00 73 GLY A O 9
ATOM 13401 N N . ASN A 1 74 ? 0.228 14.879 -0.865 1.00 0.00 74 ASN A N 9
ATOM 13402 C CA . ASN A 1 74 ? 0.363 16.231 -0.350 1.00 0.00 74 ASN A CA 9
ATOM 13403 C C . ASN A 1 74 ? 1.849 16.566 -0.195 1.00 0.00 74 ASN A C 9
ATOM 13404 O O . ASN A 1 74 ? 2.637 15.724 0.231 1.00 0.00 74 ASN A O 9
ATOM 13414 N N . TYR A 1 75 ? 2.184 17.798 -0.548 1.00 0.00 75 TYR A N 9
ATOM 13415 C CA . TYR A 1 75 ? 3.560 18.255 -0.454 1.00 0.00 75 TYR A CA 9
ATOM 13416 C C . TYR A 1 75 ? 4.012 18.336 1.007 1.00 0.00 75 TYR A C 9
ATOM 13417 O O . TYR A 1 75 ? 5.181 18.596 1.284 1.00 0.00 75 TYR A O 9
ATOM 13434 N N . GLN A 1 76 ? 3.060 18.108 1.900 1.00 0.00 76 GLN A N 9
ATOM 13435 C CA . GLN A 1 76 ? 3.345 18.152 3.324 1.00 0.00 76 GLN A CA 9
ATOM 13436 C C . GLN A 1 76 ? 3.349 16.738 3.908 1.00 0.00 76 GLN A C 9
ATOM 13437 O O . GLN A 1 76 ? 3.727 16.540 5.062 1.00 0.00 76 GLN A O 9
ATOM 13449 N N . LEU A 1 77 ? 2.923 15.790 3.085 1.00 0.00 77 LEU A N 9
ATOM 13450 C CA . LEU A 1 77 ? 2.872 14.401 3.507 1.00 0.00 77 LEU A CA 9
ATOM 13451 C C . LEU A 1 77 ? 4.183 14.037 4.206 1.00 0.00 77 LEU A C 9
ATOM 13452 O O . LEU A 1 77 ? 4.192 13.741 5.401 1.00 0.00 77 LEU A O 9
ATOM 13467 N N . GLY A 1 78 ? 5.259 14.070 3.433 1.00 0.00 78 GLY A N 9
ATOM 13468 C CA . GLY A 1 78 ? 6.572 13.747 3.965 1.00 0.00 78 GLY A CA 9
ATOM 13469 C C . GLY A 1 78 ? 7.517 13.292 2.851 1.00 0.00 78 GLY A C 9
ATOM 13470 O O . GLY A 1 78 ? 8.403 12.470 3.081 1.00 0.00 78 GLY A O 9
ATOM 13474 N N . ARG A 1 79 ? 7.296 13.845 1.667 1.00 0.00 79 ARG A N 9
ATOM 13475 C CA . ARG A 1 79 ? 8.117 13.506 0.517 1.00 0.00 79 ARG A CA 9
ATOM 13476 C C . ARG A 1 79 ? 8.261 11.988 0.397 1.00 0.00 79 ARG A C 9
ATOM 13477 O O . ARG A 1 79 ? 9.372 11.473 0.289 1.00 0.00 79 ARG A O 9
ATOM 13494 N N . ASN A 1 80 ? 7.120 11.314 0.419 1.00 0.00 80 ASN A N 9
ATOM 13495 C CA . ASN A 1 80 ? 7.105 9.864 0.314 1.00 0.00 80 ASN A CA 9
ATOM 13496 C C . ASN A 1 80 ? 6.249 9.453 -0.885 1.00 0.00 80 ASN A C 9
ATOM 13497 O O . ASN A 1 80 ? 5.058 9.753 -0.934 1.00 0.00 80 ASN A O 9
ATOM 13507 N N . VAL A 1 81 ? 6.891 8.774 -1.824 1.00 0.00 81 VAL A N 9
ATOM 13508 C CA . VAL A 1 81 ? 6.204 8.319 -3.021 1.00 0.00 81 VAL A CA 9
ATOM 13509 C C . VAL A 1 81 ? 6.304 6.795 -3.113 1.00 0.00 81 VAL A C 9
ATOM 13510 O O . VAL A 1 81 ? 7.380 6.254 -3.361 1.00 0.00 81 VAL A O 9
ATOM 13523 N N . LEU A 1 82 ? 5.167 6.146 -2.908 1.00 0.00 82 LEU A N 9
ATOM 13524 C CA . LEU A 1 82 ? 5.114 4.695 -2.965 1.00 0.00 82 LEU A CA 9
ATOM 13525 C C . LEU A 1 82 ? 4.045 4.268 -3.974 1.00 0.00 82 LEU A C 9
ATOM 13526 O O . LEU A 1 82 ? 2.871 4.599 -3.818 1.00 0.00 82 LEU A O 9
ATOM 13541 N N . LEU A 1 83 ? 4.491 3.538 -4.987 1.00 0.00 83 LEU A N 9
ATOM 13542 C CA . LEU A 1 83 ? 3.588 3.062 -6.020 1.00 0.00 83 LEU A CA 9
ATOM 13543 C C . LEU A 1 83 ? 3.525 1.534 -5.972 1.00 0.00 83 LEU A C 9
ATOM 13544 O O . LEU A 1 83 ? 4.494 0.858 -6.316 1.00 0.00 83 LEU A O 9
ATOM 13559 N N . LYS A 1 84 ? 2.376 1.034 -5.543 1.00 0.00 84 LYS A N 9
ATOM 13560 C CA . LYS A 1 84 ? 2.173 -0.401 -5.446 1.00 0.00 84 LYS A CA 9
ATOM 13561 C C . LYS A 1 84 ? 0.928 -0.792 -6.242 1.00 0.00 84 LYS A C 9
ATOM 13562 O O . LYS A 1 84 ? -0.171 -0.320 -5.954 1.00 0.00 84 LYS A O 9
ATOM 13576 N N . ASN A 1 85 ? 1.140 -1.650 -7.230 1.00 0.00 85 ASN A N 9
ATOM 13577 C CA . ASN A 1 85 ? 0.048 -2.109 -8.070 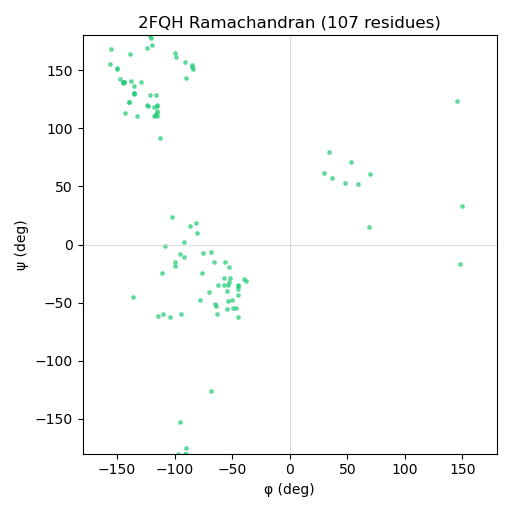1.00 0.00 85 ASN A CA 9
ATOM 13578 C C . ASN A 1 85 ? -0.154 -3.611 -7.861 1.00 0.00 85 ASN A C 9
ATOM 13579 O O . ASN A 1 85 ? 0.736 -4.408 -8.152 1.00 0.00 85 ASN A O 9
ATOM 13589 N N . GLY A 1 86 ? -1.332 -3.953 -7.358 1.00 0.00 86 GLY A N 9
ATOM 13590 C CA . GLY A 1 86 ? -1.663 -5.346 -7.107 1.00 0.00 86 GLY A CA 9
ATOM 13591 C C . GLY A 1 86 ? -2.814 -5.806 -8.004 1.00 0.00 86 GLY A C 9
ATOM 13592 O O . GLY A 1 86 ? -3.910 -5.253 -7.946 1.00 0.00 86 GLY A O 9
ATOM 13596 N N . GLU A 1 87 ? -2.523 -6.815 -8.811 1.00 0.00 87 GLU A N 9
ATOM 13597 C CA . GLU A 1 87 ? -3.520 -7.358 -9.720 1.00 0.00 87 GLU A CA 9
ATOM 13598 C C . GLU A 1 87 ? -3.711 -8.855 -9.466 1.00 0.00 87 GLU A C 9
ATOM 13599 O O . GLU A 1 87 ? -2.768 -9.634 -9.594 1.00 0.00 87 GLU A O 9
ATOM 13610 N N . ASP A 1 88 ? -4.936 -9.211 -9.112 1.00 0.00 88 ASP A N 9
ATOM 13611 C CA . ASP A 1 88 ? -5.262 -10.601 -8.840 1.00 0.00 88 ASP A CA 9
ATOM 13612 C C . ASP A 1 88 ? -6.560 -10.967 -9.563 1.00 0.00 88 ASP A C 9
ATOM 13613 O O . ASP A 1 88 ? -7.623 -10.438 -9.243 1.00 0.00 88 ASP A O 9
ATOM 13622 N N . ARG A 1 89 ? -6.430 -11.869 -10.524 1.00 0.00 89 ARG A N 9
ATOM 13623 C CA . ARG A 1 89 ? -7.580 -12.312 -11.295 1.00 0.00 89 ARG A CA 9
ATOM 13624 C C . ARG A 1 89 ? -7.441 -13.793 -11.652 1.00 0.00 89 ARG A C 9
ATOM 13625 O O . ARG A 1 89 ? -6.329 -14.313 -11.739 1.00 0.00 89 ARG A O 9
ATOM 13642 N N . LEU A 1 90 ? -8.585 -14.432 -11.849 1.00 0.00 90 LEU A N 9
ATOM 13643 C CA . LEU A 1 90 ? -8.605 -15.843 -12.195 1.00 0.00 90 LEU A CA 9
ATOM 13644 C C . LEU A 1 90 ? -9.747 -16.107 -13.179 1.00 0.00 90 LEU A C 9
ATOM 13645 O O . LEU A 1 90 ? -10.604 -15.248 -13.385 1.00 0.00 90 LEU A O 9
ATOM 13660 N N . ARG A 1 91 ? -9.722 -17.297 -13.760 1.00 0.00 91 ARG A N 9
ATOM 13661 C CA . ARG A 1 91 ? -10.746 -17.685 -14.716 1.00 0.00 91 ARG A CA 9
ATOM 13662 C C . ARG A 1 91 ? -12.118 -17.717 -14.041 1.00 0.00 91 ARG A C 9
ATOM 13663 O O . ARG A 1 91 ? -13.146 -17.690 -14.716 1.00 0.00 91 ARG A O 9
ATOM 13680 N N . PHE A 1 92 ? -12.090 -17.772 -12.718 1.00 0.00 92 PHE A N 9
ATOM 13681 C CA . PHE A 1 92 ? -13.320 -17.808 -11.945 1.00 0.00 92 PHE A CA 9
ATOM 13682 C C . PHE A 1 92 ? -14.177 -16.571 -12.220 1.00 0.00 92 PHE A C 9
ATOM 13683 O O . PHE A 1 92 ? -15.404 -16.645 -12.198 1.00 0.00 92 PHE A O 9
ATOM 13699 N N . TYR A 1 93 ? -13.496 -15.463 -12.470 1.00 0.00 93 TYR A N 9
ATOM 13700 C CA . TYR A 1 93 ? -14.179 -14.211 -12.749 1.00 0.00 93 TYR A CA 9
ATOM 13701 C C . TYR A 1 93 ? -14.305 -13.979 -14.255 1.00 0.00 93 TYR A C 9
ATOM 13702 O O . TYR A 1 93 ? -13.439 -14.390 -15.026 1.00 0.00 93 TYR A O 9
ATOM 13719 N N . VAL A 1 94 ? -15.393 -13.322 -14.632 1.00 0.00 94 VAL A N 9
ATOM 13720 C CA . VAL A 1 94 ? -15.644 -13.030 -16.032 1.00 0.00 94 VAL A CA 9
ATOM 13721 C C . VAL A 1 94 ? -15.346 -11.554 -16.303 1.00 0.00 94 VAL A C 9
ATOM 13722 O O . VAL A 1 94 ? -14.870 -11.200 -17.382 1.00 0.00 94 VAL A O 9
ATOM 13735 N N . LYS A 1 95 ? -15.639 -10.731 -15.306 1.00 0.00 95 LYS A N 9
ATOM 13736 C CA . LYS A 1 95 ? -15.410 -9.302 -15.424 1.00 0.00 95 LYS A CA 9
ATOM 13737 C C . LYS A 1 95 ? -13.934 -9.051 -15.739 1.00 0.00 95 LYS A C 9
ATOM 13738 O O . LYS A 1 95 ? -13.609 -8.258 -16.622 1.00 0.00 95 LYS A O 9
ATOM 13752 N N . PHE A 1 96 ? -13.078 -9.744 -15.001 1.00 0.00 96 PHE A N 9
ATOM 13753 C CA . PHE A 1 96 ? -11.644 -9.606 -15.191 1.00 0.00 96 PHE A CA 9
ATOM 13754 C C . PHE A 1 96 ? -11.203 -8.151 -15.013 1.00 0.00 96 PHE A C 9
ATOM 13755 O O . PHE A 1 96 ? -10.724 -7.524 -15.956 1.00 0.00 96 PHE A O 9
ATOM 13771 N N . GLY A 1 97 ? -11.384 -7.656 -13.797 1.00 0.00 97 GLY A N 9
ATOM 13772 C CA . GLY A 1 97 ? -11.012 -6.287 -13.483 1.00 0.00 97 GLY A CA 9
ATOM 13773 C C . GLY A 1 97 ? -9.558 -6.208 -13.013 1.00 0.00 97 GLY A C 9
ATOM 13774 O O . GLY A 1 97 ? -9.219 -6.717 -11.945 1.00 0.00 97 GLY A O 9
ATOM 13778 N N . PRO A 1 98 ? -8.716 -5.551 -13.854 1.00 0.00 98 PRO A N 9
ATOM 13779 C CA . PRO A 1 98 ? -7.307 -5.398 -13.536 1.00 0.00 98 PRO A CA 9
ATOM 13780 C C . PRO A 1 98 ? -7.102 -4.342 -12.449 1.00 0.00 98 PRO A C 9
ATOM 13781 O O . PRO A 1 98 ? -7.422 -3.171 -12.648 1.00 0.00 98 PRO A O 9
ATOM 13789 N N . GLY A 1 99 ? -6.570 -4.793 -11.322 1.00 0.00 99 GLY A N 9
ATOM 13790 C CA . GLY A 1 99 ? -6.318 -3.901 -10.204 1.00 0.00 99 GLY A CA 9
ATOM 13791 C C . GLY A 1 99 ? -5.078 -3.040 -10.457 1.00 0.00 99 GLY A C 9
ATOM 13792 O O . GLY A 1 99 ? -3.985 -3.369 -9.999 1.00 0.00 99 GLY A O 9
ATOM 13796 N N . ALA A 1 100 ? -5.291 -1.953 -11.185 1.00 0.00 100 ALA A N 9
ATOM 13797 C CA . ALA A 1 100 ? -4.204 -1.043 -11.505 1.00 0.00 100 ALA A CA 9
ATOM 13798 C C . ALA A 1 100 ? -4.498 0.329 -10.896 1.00 0.00 100 ALA A C 9
ATOM 13799 O O . ALA A 1 100 ? -5.547 0.529 -10.285 1.00 0.00 100 ALA A O 9
ATOM 13806 N N . VAL A 1 101 ? -3.553 1.239 -11.083 1.00 0.00 101 VAL A N 9
ATOM 13807 C CA . VAL A 1 101 ? -3.698 2.587 -10.560 1.00 0.00 101 VAL A CA 9
ATOM 13808 C C . VAL A 1 101 ? -4.946 3.234 -11.166 1.00 0.00 101 VAL A C 9
ATOM 13809 O O . VAL A 1 101 ? -5.713 3.888 -10.463 1.00 0.00 101 VAL A O 9
ATOM 13822 N N . ILE A 1 102 ? -5.107 3.028 -12.464 1.00 0.00 102 ILE A N 9
ATOM 13823 C CA . ILE A 1 102 ? -6.248 3.583 -13.174 1.00 0.00 102 ILE A CA 9
ATOM 13824 C C . ILE A 1 102 ? -7.534 3.205 -12.437 1.00 0.00 102 ILE A C 9
ATOM 13825 O O . ILE A 1 102 ? -8.484 3.985 -12.399 1.00 0.00 102 ILE A O 9
ATOM 13840 N N . LYS A 1 103 ? -7.523 2.008 -11.870 1.00 0.00 103 LYS A N 9
ATOM 13841 C CA . LYS A 1 103 ? -8.677 1.516 -11.136 1.00 0.00 103 LYS A CA 9
ATOM 13842 C C . LYS A 1 103 ? -8.901 2.390 -9.901 1.00 0.00 103 LYS A C 9
ATOM 13843 O O . LYS A 1 103 ? -9.989 2.930 -9.707 1.00 0.00 103 LYS A O 9
ATOM 13857 N N . GLU A 1 104 ? -7.853 2.503 -9.098 1.00 0.00 104 GLU A N 9
ATOM 13858 C CA . GLU A 1 104 ? -7.921 3.302 -7.886 1.00 0.00 104 GLU A CA 9
ATOM 13859 C C . GLU A 1 104 ? -8.129 4.777 -8.234 1.00 0.00 104 GLU A C 9
ATOM 13860 O O . GLU A 1 104 ? -8.861 5.485 -7.545 1.00 0.00 104 GLU A O 9
ATOM 13871 N N . PHE A 1 105 ? -7.471 5.198 -9.305 1.00 0.00 105 PHE A N 9
ATOM 13872 C CA . PHE A 1 105 ? -7.574 6.576 -9.754 1.00 0.00 105 PHE A CA 9
ATOM 13873 C C . PHE A 1 105 ? -9.028 7.050 -9.741 1.00 0.00 105 PHE A C 9
ATOM 13874 O O . PHE A 1 105 ? -9.304 8.213 -9.452 1.00 0.00 105 PHE A O 9
ATOM 13890 N N . LYS A 1 106 ? -9.922 6.123 -10.057 1.00 0.00 106 LYS A N 9
ATOM 13891 C CA . LYS A 1 106 ? -11.342 6.431 -10.086 1.00 0.00 106 LYS A CA 9
ATOM 13892 C C . LYS A 1 106 ? -11.797 6.847 -8.686 1.00 0.00 106 LYS A C 9
ATOM 13893 O O . LYS A 1 106 ? -12.662 7.711 -8.542 1.00 0.00 106 LYS A O 9
ATOM 13907 N N . ILE A 1 107 ? -11.195 6.214 -7.690 1.00 0.00 107 ILE A N 9
ATOM 13908 C CA . ILE A 1 107 ? -11.528 6.509 -6.306 1.00 0.00 107 ILE A CA 9
ATOM 13909 C C . ILE A 1 107 ? -11.689 8.021 -6.135 1.00 0.00 107 ILE A C 9
ATOM 13910 O O . ILE A 1 107 ? -12.524 8.475 -5.355 1.00 0.00 107 ILE A O 9
ATOM 13925 N N . THR A 1 108 ? -10.876 8.758 -6.878 1.00 0.00 108 THR A N 9
ATOM 13926 C CA . THR A 1 108 ? -10.918 10.209 -6.818 1.00 0.00 108 THR A CA 9
ATOM 13927 C C . THR A 1 108 ? -10.313 10.812 -8.088 1.00 0.00 108 THR A C 9
ATOM 13928 O O . THR A 1 108 ? -10.949 11.626 -8.755 1.00 0.00 108 THR A O 9
ATOM 13939 N N . ASP A 1 109 ? -9.092 10.391 -8.381 1.00 0.00 109 ASP A N 9
ATOM 13940 C CA . ASP A 1 109 ? -8.395 10.879 -9.559 1.00 0.00 109 ASP A CA 9
ATOM 13941 C C . ASP A 1 109 ? -9.252 10.619 -10.799 1.00 0.00 109 ASP A C 9
ATOM 13942 O O . ASP A 1 109 ? -9.564 11.545 -11.547 1.00 0.00 109 ASP A O 9
ATOM 13951 N N . MET A 1 1 ? 5.941 14.994 -7.446 1.00 0.00 1 MET A N 10
ATOM 13952 C CA . MET A 1 1 ? 4.920 15.009 -6.414 1.00 0.00 1 MET A CA 10
ATOM 13953 C C . MET A 1 1 ? 5.057 13.798 -5.489 1.00 0.00 1 MET A C 10
ATOM 13954 O O . MET A 1 1 ? 5.720 12.821 -5.834 1.00 0.00 1 MET A O 10
ATOM 13966 N N . SER A 1 2 ? 4.418 13.900 -4.334 1.00 0.00 2 SER A N 10
ATOM 13967 C CA . SER A 1 2 ? 4.460 12.824 -3.356 1.00 0.00 2 SER A CA 10
ATOM 13968 C C . SER A 1 2 ? 3.060 12.240 -3.160 1.00 0.00 2 SER A C 10
ATOM 13969 O O . SER A 1 2 ? 2.164 12.921 -2.663 1.00 0.00 2 SER A O 10
ATOM 13976 N N . GLU A 1 3 ? 2.915 10.986 -3.561 1.00 0.00 3 GLU A N 10
ATOM 13977 C CA . GLU A 1 3 ? 1.639 10.303 -3.436 1.00 0.00 3 GLU A CA 10
ATOM 13978 C C . GLU A 1 3 ? 1.858 8.829 -3.091 1.00 0.00 3 GLU A C 10
ATOM 13979 O O . GLU A 1 3 ? 2.722 8.173 -3.671 1.00 0.00 3 GLU A O 10
ATOM 13990 N N . VAL A 1 4 ? 1.061 8.350 -2.147 1.00 0.00 4 VAL A N 10
ATOM 13991 C CA . VAL A 1 4 ? 1.157 6.965 -1.717 1.00 0.00 4 VAL A CA 10
ATOM 13992 C C . VAL A 1 4 ? -0.139 6.234 -2.074 1.00 0.00 4 VAL A C 10
ATOM 13993 O O . VAL A 1 4 ? -1.220 6.632 -1.642 1.00 0.00 4 VAL A O 10
ATOM 14006 N N . ASN A 1 5 ? 0.013 5.179 -2.860 1.00 0.00 5 ASN A N 10
ATOM 14007 C CA . ASN A 1 5 ? -1.132 4.387 -3.280 1.00 0.00 5 ASN A CA 10
ATOM 14008 C C . ASN A 1 5 ? -0.823 2.903 -3.079 1.00 0.00 5 ASN A C 10
ATOM 14009 O O . ASN A 1 5 ? 0.210 2.413 -3.531 1.00 0.00 5 ASN A O 10
ATOM 14019 N N . ILE A 1 6 ? -1.739 2.229 -2.398 1.00 0.00 6 ILE A N 10
ATOM 14020 C CA . ILE A 1 6 ? -1.577 0.810 -2.131 1.00 0.00 6 ILE A CA 10
ATOM 14021 C C . ILE A 1 6 ? -2.908 0.095 -2.372 1.00 0.00 6 ILE A C 10
ATOM 14022 O O . ILE A 1 6 ? -3.967 0.613 -2.021 1.00 0.00 6 ILE A O 10
ATOM 14037 N N . VAL A 1 7 ? -2.810 -1.085 -2.967 1.00 0.00 7 VAL A N 10
ATOM 14038 C CA . VAL A 1 7 ? -3.994 -1.876 -3.258 1.00 0.00 7 VAL A CA 10
ATOM 14039 C C . VAL A 1 7 ? -3.699 -3.350 -2.974 1.00 0.00 7 VAL A C 10
ATOM 14040 O O . VAL A 1 7 ? -2.651 -3.863 -3.363 1.00 0.00 7 VAL A O 10
ATOM 14053 N N . VAL A 1 8 ? -4.642 -3.990 -2.298 1.00 0.00 8 VAL A N 10
ATOM 14054 C CA . VAL A 1 8 ? -4.496 -5.395 -1.958 1.00 0.00 8 VAL A CA 10
ATOM 14055 C C . VAL A 1 8 ? -5.761 -6.150 -2.374 1.00 0.00 8 VAL A C 10
ATOM 14056 O O . VAL A 1 8 ? -6.868 -5.764 -2.005 1.00 0.00 8 VAL A O 10
ATOM 14069 N N . ASN A 1 9 ? -5.552 -7.214 -3.137 1.00 0.00 9 ASN A N 10
ATOM 14070 C CA . ASN A 1 9 ? -6.661 -8.025 -3.607 1.00 0.00 9 ASN A CA 10
ATOM 14071 C C . ASN A 1 9 ? -6.559 -9.423 -2.994 1.00 0.00 9 ASN A C 10
ATOM 14072 O O . ASN A 1 9 ? -5.668 -10.195 -3.343 1.00 0.00 9 ASN A O 10
ATOM 14082 N N . GLY A 1 10 ? -7.486 -9.708 -2.090 1.00 0.00 10 GLY A N 10
ATOM 14083 C CA . GLY A 1 10 ? -7.512 -10.998 -1.425 1.00 0.00 10 GLY A CA 10
ATOM 14084 C C . GLY A 1 10 ? -6.162 -11.307 -0.775 1.00 0.00 10 GLY A C 10
ATOM 14085 O O . GLY A 1 10 ? -5.482 -12.254 -1.167 1.00 0.00 10 GLY A O 10
ATOM 14089 N N . ARG A 1 11 ? -5.814 -10.490 0.209 1.00 0.00 11 ARG A N 10
ATOM 14090 C CA . ARG A 1 11 ? -4.558 -10.664 0.918 1.00 0.00 11 ARG A CA 10
ATOM 14091 C C . ARG A 1 11 ? -3.459 -11.110 -0.050 1.00 0.00 11 ARG A C 10
ATOM 14092 O O . ARG A 1 11 ? -2.875 -12.179 0.117 1.00 0.00 11 ARG A O 10
ATOM 14109 N N . GLU A 1 12 ? -3.211 -10.266 -1.041 1.00 0.00 12 GLU A N 10
ATOM 14110 C CA . GLU A 1 12 ? -2.194 -10.558 -2.036 1.00 0.00 12 GLU A CA 10
ATOM 14111 C C . GLU A 1 12 ? -0.815 -10.136 -1.526 1.00 0.00 12 GLU A C 10
ATOM 14112 O O . GLU A 1 12 ? -0.563 -8.950 -1.315 1.00 0.00 12 GLU A O 10
ATOM 14123 N N . ALA A 1 13 ? 0.042 -11.129 -1.340 1.00 0.00 13 ALA A N 10
ATOM 14124 C CA . ALA A 1 13 ? 1.389 -10.875 -0.859 1.00 0.00 13 ALA A CA 10
ATOM 14125 C C . ALA A 1 13 ? 2.392 -11.180 -1.973 1.00 0.00 13 ALA A C 10
ATOM 14126 O O . ALA A 1 13 ? 2.003 -11.577 -3.071 1.00 0.00 13 ALA A O 10
ATOM 14133 N N . GLY A 1 14 ? 3.662 -10.983 -1.653 1.00 0.00 14 GLY A N 10
ATOM 14134 C CA . GLY A 1 14 ? 4.723 -11.231 -2.614 1.00 0.00 14 GLY A CA 10
ATOM 14135 C C . GLY A 1 14 ? 5.865 -10.229 -2.442 1.00 0.00 14 GLY A C 10
ATOM 14136 O O . GLY A 1 14 ? 6.548 -9.887 -3.407 1.00 0.00 14 GLY A O 10
ATOM 14140 N N . SER A 1 15 ? 6.040 -9.786 -1.205 1.00 0.00 15 SER A N 10
ATOM 14141 C CA . SER A 1 15 ? 7.088 -8.829 -0.893 1.00 0.00 15 SER A CA 10
ATOM 14142 C C . SER A 1 15 ? 7.450 -8.914 0.590 1.00 0.00 15 SER A C 10
ATOM 14143 O O . SER A 1 15 ? 6.855 -9.693 1.335 1.00 0.00 15 SER A O 10
ATOM 14150 N N . LYS A 1 16 ? 8.424 -8.103 0.977 1.00 0.00 16 LYS A N 10
ATOM 14151 C CA . LYS A 1 16 ? 8.872 -8.077 2.359 1.00 0.00 16 LYS A CA 10
ATOM 14152 C C . LYS A 1 16 ? 8.032 -7.067 3.143 1.00 0.00 16 LYS A C 10
ATOM 14153 O O . LYS A 1 16 ? 8.325 -6.778 4.302 1.00 0.00 16 LYS A O 10
ATOM 14167 N N . SER A 1 17 ? 7.004 -6.557 2.480 1.00 0.00 17 SER A N 10
ATOM 14168 C CA . SER A 1 17 ? 6.120 -5.586 3.101 1.00 0.00 17 SER A CA 10
ATOM 14169 C C . SER A 1 17 ? 5.300 -6.255 4.205 1.00 0.00 17 SER A C 10
ATOM 14170 O O . SER A 1 17 ? 4.771 -5.579 5.086 1.00 0.00 17 SER A O 10
ATOM 14177 N N . LYS A 1 18 ? 5.219 -7.574 4.121 1.00 0.00 18 LYS A N 10
ATOM 14178 C CA . LYS A 1 18 ? 4.472 -8.343 5.102 1.00 0.00 18 LYS A CA 10
ATOM 14179 C C . LYS A 1 18 ? 5.224 -8.329 6.435 1.00 0.00 18 LYS A C 10
ATOM 14180 O O . LYS A 1 18 ? 4.726 -8.835 7.439 1.00 0.00 18 LYS A O 10
ATOM 14194 N N . GLY A 1 19 ? 6.412 -7.742 6.402 1.00 0.00 19 GLY A N 10
ATOM 14195 C CA . GLY A 1 19 ? 7.237 -7.655 7.593 1.00 0.00 19 GLY A CA 10
ATOM 14196 C C . GLY A 1 19 ? 7.106 -6.280 8.253 1.00 0.00 19 GLY A C 10
ATOM 14197 O O . GLY A 1 19 ? 6.035 -5.919 8.736 1.00 0.00 19 GLY A O 10
ATOM 14201 N N . CYS A 1 20 ? 8.213 -5.551 8.251 1.00 0.00 20 CYS A N 10
ATOM 14202 C CA . CYS A 1 20 ? 8.235 -4.224 8.842 1.00 0.00 20 CYS A CA 10
ATOM 14203 C C . CYS A 1 20 ? 8.766 -3.241 7.797 1.00 0.00 20 CYS A C 10
ATOM 14204 O O . CYS A 1 20 ? 9.385 -3.648 6.815 1.00 0.00 20 CYS A O 10
ATOM 14211 N N . ALA A 1 21 ? 8.506 -1.965 8.043 1.00 0.00 21 ALA A N 10
ATOM 14212 C CA . ALA A 1 21 ? 8.949 -0.921 7.136 1.00 0.00 21 ALA A CA 10
ATOM 14213 C C . ALA A 1 21 ? 10.478 -0.909 7.089 1.00 0.00 21 ALA A C 10
ATOM 14214 O O . ALA A 1 21 ? 11.070 -0.710 6.028 1.00 0.00 21 ALA A O 10
ATOM 14221 N N . LEU A 1 22 ? 11.076 -1.125 8.251 1.00 0.00 22 LEU A N 10
ATOM 14222 C CA . LEU A 1 22 ? 12.525 -1.142 8.356 1.00 0.00 22 LEU A CA 10
ATOM 14223 C C . LEU A 1 22 ? 13.072 -2.366 7.618 1.00 0.00 22 LEU A C 10
ATOM 14224 O O . LEU A 1 22 ? 13.852 -2.232 6.677 1.00 0.00 22 LEU A O 10
ATOM 14239 N N . CYS A 1 23 ? 12.642 -3.533 8.075 1.00 0.00 23 CYS A N 10
ATOM 14240 C CA . CYS A 1 23 ? 13.077 -4.780 7.471 1.00 0.00 23 CYS A CA 10
ATOM 14241 C C . CYS A 1 23 ? 11.942 -5.799 7.598 1.00 0.00 23 CYS A C 10
ATOM 14242 O O . CYS A 1 23 ? 11.130 -5.715 8.517 1.00 0.00 23 CYS A O 10
ATOM 14249 N N . GLY A 1 24 ? 11.925 -6.737 6.663 1.00 0.00 24 GLY A N 10
ATOM 14250 C CA . GLY A 1 24 ? 10.904 -7.771 6.659 1.00 0.00 24 GLY A CA 10
ATOM 14251 C C . GLY A 1 24 ? 11.532 -9.162 6.748 1.00 0.00 24 GLY A C 10
ATOM 14252 O O . GLY A 1 24 ? 11.998 -9.702 5.746 1.00 0.00 24 GLY A O 10
ATOM 14256 N N . ALA A 1 25 ? 11.524 -9.705 7.957 1.00 0.00 25 ALA A N 10
ATOM 14257 C CA . ALA A 1 25 ? 12.088 -11.023 8.191 1.00 0.00 25 ALA A CA 10
ATOM 14258 C C . ALA A 1 25 ? 10.958 -12.011 8.491 1.00 0.00 25 ALA A C 10
ATOM 14259 O O . ALA A 1 25 ? 11.179 -13.220 8.528 1.00 0.00 25 ALA A O 10
ATOM 14266 N N . THR A 1 26 ? 9.772 -11.458 8.697 1.00 0.00 26 THR A N 10
ATOM 14267 C CA . THR A 1 26 ? 8.608 -12.274 8.993 1.00 0.00 26 THR A CA 10
ATOM 14268 C C . THR A 1 26 ? 7.444 -11.897 8.072 1.00 0.00 26 THR A C 10
ATOM 14269 O O . THR A 1 26 ? 7.261 -10.725 7.746 1.00 0.00 26 THR A O 10
ATOM 14280 N N . TRP A 1 27 ? 6.689 -12.912 7.681 1.00 0.00 27 TRP A N 10
ATOM 14281 C CA . TRP A 1 27 ? 5.549 -12.702 6.805 1.00 0.00 27 TRP A CA 10
ATOM 14282 C C . TRP A 1 27 ? 4.383 -13.541 7.335 1.00 0.00 27 TRP A C 10
ATOM 14283 O O . TRP A 1 27 ? 4.596 -14.579 7.961 1.00 0.00 27 TRP A O 10
ATOM 14303 N N . GLY A 1 28 ? 3.179 -13.060 7.066 1.00 0.00 28 GLY A N 10
ATOM 14304 C CA . GLY A 1 28 ? 1.980 -13.752 7.509 1.00 0.00 28 GLY A CA 10
ATOM 14305 C C . GLY A 1 28 ? 0.722 -13.068 6.972 1.00 0.00 28 GLY A C 10
ATOM 14306 O O . GLY A 1 28 ? 0.729 -11.866 6.709 1.00 0.00 28 GLY A O 10
ATOM 14310 N N . ASP A 1 29 ? -0.329 -13.861 6.825 1.00 0.00 29 ASP A N 10
ATOM 14311 C CA . ASP A 1 29 ? -1.592 -13.347 6.326 1.00 0.00 29 ASP A CA 10
ATOM 14312 C C . ASP A 1 29 ? -2.492 -12.980 7.507 1.00 0.00 29 ASP A C 10
ATOM 14313 O O . ASP A 1 29 ? -3.346 -12.103 7.393 1.00 0.00 29 ASP A O 10
ATOM 14322 N N . TYR A 1 30 ? -2.270 -13.671 8.615 1.00 0.00 30 TYR A N 10
ATOM 14323 C CA . TYR A 1 30 ? -3.050 -13.429 9.818 1.00 0.00 30 TYR A CA 10
ATOM 14324 C C . TYR A 1 30 ? -3.033 -11.946 10.194 1.00 0.00 30 TYR A C 10
ATOM 14325 O O . TYR A 1 30 ? -3.883 -11.485 10.954 1.00 0.00 30 TYR A O 10
ATOM 14342 N N . HIS A 1 31 ? -2.055 -11.241 9.644 1.00 0.00 31 HIS A N 10
ATOM 14343 C CA . HIS A 1 31 ? -1.916 -9.820 9.912 1.00 0.00 31 HIS A CA 10
ATOM 14344 C C . HIS A 1 31 ? -2.304 -9.022 8.667 1.00 0.00 31 HIS A C 10
ATOM 14345 O O . HIS A 1 31 ? -2.666 -9.600 7.643 1.00 0.00 31 HIS A O 10
ATOM 14358 N N . ALA A 1 32 ? -2.215 -7.705 8.794 1.00 0.00 32 ALA A N 10
ATOM 14359 C CA . ALA A 1 32 ? -2.553 -6.823 7.691 1.00 0.00 32 ALA A CA 10
ATOM 14360 C C . ALA A 1 32 ? -1.373 -5.888 7.411 1.00 0.00 32 ALA A C 10
ATOM 14361 O O . ALA A 1 32 ? -0.440 -5.808 8.207 1.00 0.00 32 ALA A O 10
ATOM 14368 N N . ASP A 1 33 ? -1.455 -5.208 6.277 1.00 0.00 33 ASP A N 10
ATOM 14369 C CA . ASP A 1 33 ? -0.406 -4.284 5.883 1.00 0.00 33 ASP A CA 10
ATOM 14370 C C . ASP A 1 33 ? -0.967 -2.860 5.865 1.00 0.00 33 ASP A C 10
ATOM 14371 O O . ASP A 1 33 ? -2.181 -2.668 5.879 1.00 0.00 33 ASP A O 10
ATOM 14380 N N . PHE A 1 34 ? -0.054 -1.901 5.833 1.00 0.00 34 PHE A N 10
ATOM 14381 C CA . PHE A 1 34 ? -0.443 -0.499 5.813 1.00 0.00 34 PHE A CA 10
ATOM 14382 C C . PHE A 1 34 ? -0.013 0.170 4.505 1.00 0.00 34 PHE A C 10
ATOM 14383 O O . PHE A 1 34 ? 0.581 -0.472 3.641 1.00 0.00 34 PHE A O 10
ATOM 14399 N N . LEU A 1 35 ? -0.332 1.451 4.402 1.00 0.00 35 LEU A N 10
ATOM 14400 C CA . LEU A 1 35 ? 0.014 2.214 3.215 1.00 0.00 35 LEU A CA 10
ATOM 14401 C C . LEU A 1 35 ? 1.524 2.133 2.982 1.00 0.00 35 LEU A C 10
ATOM 14402 O O . LEU A 1 35 ? 1.985 2.199 1.844 1.00 0.00 35 LEU A O 10
ATOM 14417 N N . GLY A 1 36 ? 2.253 1.990 4.079 1.00 0.00 36 GLY A N 10
ATOM 14418 C CA . GLY A 1 36 ? 3.701 1.899 4.010 1.00 0.00 36 GLY A CA 10
ATOM 14419 C C . GLY A 1 36 ? 4.149 0.455 3.772 1.00 0.00 36 GLY A C 10
ATOM 14420 O O . GLY A 1 36 ? 5.248 0.070 4.164 1.00 0.00 36 GLY A O 10
ATOM 14424 N N . GLU A 1 37 ? 3.272 -0.305 3.132 1.00 0.00 37 GLU A N 10
ATOM 14425 C CA . GLU A 1 37 ? 3.562 -1.697 2.837 1.00 0.00 37 GLU A CA 10
ATOM 14426 C C . GLU A 1 37 ? 4.453 -2.297 3.928 1.00 0.00 37 GLU A C 10
ATOM 14427 O O . GLU A 1 37 ? 5.530 -2.814 3.639 1.00 0.00 37 GLU A O 10
ATOM 14438 N N . ASP A 1 38 ? 3.970 -2.204 5.158 1.00 0.00 38 ASP A N 10
ATOM 14439 C CA . ASP A 1 38 ? 4.708 -2.730 6.293 1.00 0.00 38 ASP A CA 10
ATOM 14440 C C . ASP A 1 38 ? 3.728 -3.355 7.288 1.00 0.00 38 ASP A C 10
ATOM 14441 O O . ASP A 1 38 ? 2.577 -2.931 7.380 1.00 0.00 38 ASP A O 10
ATOM 14450 N N . LEU A 1 39 ? 4.221 -4.352 8.008 1.00 0.00 39 LEU A N 10
ATOM 14451 C CA . LEU A 1 39 ? 3.403 -5.039 8.994 1.00 0.00 39 LEU A CA 10
ATOM 14452 C C . LEU A 1 39 ? 3.844 -4.621 10.397 1.00 0.00 39 LEU A C 10
ATOM 14453 O O . LEU A 1 39 ? 4.999 -4.816 10.772 1.00 0.00 39 LEU A O 10
ATOM 14468 N N . PHE A 1 40 ? 2.901 -4.055 11.135 1.00 0.00 40 PHE A N 10
ATOM 14469 C CA . PHE A 1 40 ? 3.178 -3.608 12.490 1.00 0.00 40 PHE A CA 10
ATOM 14470 C C . PHE A 1 40 ? 2.569 -4.563 13.518 1.00 0.00 40 PHE A C 10
ATOM 14471 O O . PHE A 1 40 ? 3.003 -4.601 14.668 1.00 0.00 40 PHE A O 10
ATOM 14487 N N . PHE A 1 41 ? 1.574 -5.312 13.066 1.00 0.00 41 PHE A N 10
ATOM 14488 C CA . PHE A 1 41 ? 0.900 -6.264 13.933 1.00 0.00 41 PHE A CA 10
ATOM 14489 C C . PHE A 1 41 ? 1.831 -7.422 14.303 1.00 0.00 41 PHE A C 10
ATOM 14490 O O . PHE A 1 41 ? 1.440 -8.326 15.039 1.00 0.00 41 PHE A O 10
ATOM 14506 N N . CYS A 1 42 ? 3.045 -7.354 13.776 1.00 0.00 42 CYS A N 10
ATOM 14507 C CA . CYS A 1 42 ? 4.034 -8.384 14.043 1.00 0.00 42 CYS A CA 10
ATOM 14508 C C . CYS A 1 42 ? 5.034 -7.839 15.064 1.00 0.00 42 CYS A C 10
ATOM 14509 O O . CYS A 1 42 ? 5.291 -8.472 16.086 1.00 0.00 42 CYS A O 10
ATOM 14516 N N . CYS A 1 43 ? 5.570 -6.668 14.751 1.00 0.00 43 CYS A N 10
ATOM 14517 C CA . CYS A 1 43 ? 6.536 -6.029 15.628 1.00 0.00 43 CYS A CA 10
ATOM 14518 C C . CYS A 1 43 ? 5.877 -4.799 16.255 1.00 0.00 43 CYS A C 10
ATOM 14519 O O . CYS A 1 43 ? 5.760 -4.707 17.476 1.00 0.00 43 CYS A O 10
ATOM 14526 N N . ASP A 1 44 ? 5.462 -3.884 15.391 1.00 0.00 44 ASP A N 10
ATOM 14527 C CA . ASP A 1 44 ? 4.817 -2.664 15.843 1.00 0.00 44 ASP A CA 10
ATOM 14528 C C . ASP A 1 44 ? 5.845 -1.784 16.559 1.00 0.00 44 ASP A C 10
ATOM 14529 O O . ASP A 1 44 ? 5.480 -0.840 17.258 1.00 0.00 44 ASP A O 10
ATOM 14538 N N . ILE A 1 45 ? 7.109 -2.126 16.359 1.00 0.00 45 ILE A N 10
ATOM 14539 C CA . ILE A 1 45 ? 8.192 -1.378 16.976 1.00 0.00 45 ILE A CA 10
ATOM 14540 C C . ILE A 1 45 ? 8.854 -0.486 15.925 1.00 0.00 45 ILE A C 10
ATOM 14541 O O . ILE A 1 45 ? 8.829 0.739 16.041 1.00 0.00 45 ILE A O 10
ATOM 14556 N N . CYS A 1 46 ? 9.431 -1.134 14.923 1.00 0.00 46 CYS A N 10
ATOM 14557 C CA . CYS A 1 46 ? 10.098 -0.413 13.851 1.00 0.00 46 CYS A CA 10
ATOM 14558 C C . CYS A 1 46 ? 9.089 -0.187 12.724 1.00 0.00 46 CYS A C 10
ATOM 14559 O O . CYS A 1 46 ? 9.344 0.590 11.804 1.00 0.00 46 CYS A O 10
ATOM 14566 N N . ALA A 1 47 ? 7.964 -0.878 12.831 1.00 0.00 47 ALA A N 10
ATOM 14567 C CA . ALA A 1 47 ? 6.916 -0.762 11.832 1.00 0.00 47 ALA A CA 10
ATOM 14568 C C . ALA A 1 47 ? 5.827 0.181 12.349 1.00 0.00 47 ALA A C 10
ATOM 14569 O O . ALA A 1 47 ? 5.833 0.560 13.519 1.00 0.00 47 ALA A O 10
ATOM 14576 N N . ALA A 1 48 ? 4.919 0.534 11.451 1.00 0.00 48 ALA A N 10
ATOM 14577 C CA . ALA A 1 48 ? 3.826 1.425 11.801 1.00 0.00 48 ALA A CA 10
ATOM 14578 C C . ALA A 1 48 ? 4.366 2.848 11.963 1.00 0.00 48 ALA A C 10
ATOM 14579 O O . ALA A 1 48 ? 4.337 3.406 13.058 1.00 0.00 48 ALA A O 10
ATOM 14586 N N . GLU A 1 49 ? 4.846 3.394 10.855 1.00 0.00 49 GLU A N 10
ATOM 14587 C CA . GLU A 1 49 ? 5.392 4.741 10.859 1.00 0.00 49 GLU A CA 10
ATOM 14588 C C . GLU A 1 49 ? 4.283 5.763 10.607 1.00 0.00 49 GLU A C 10
ATOM 14589 O O . GLU A 1 49 ? 3.378 5.519 9.811 1.00 0.00 49 GLU A O 10
ATOM 14600 N N . PHE A 1 50 ? 4.388 6.887 11.300 1.00 0.00 50 PHE A N 10
ATOM 14601 C CA . PHE A 1 50 ? 3.406 7.948 11.162 1.00 0.00 50 PHE A CA 10
ATOM 14602 C C . PHE A 1 50 ? 3.614 8.721 9.858 1.00 0.00 50 PHE A C 10
ATOM 14603 O O . PHE A 1 50 ? 2.895 9.680 9.579 1.00 0.00 50 PHE A O 10
ATOM 14619 N N . MET A 1 51 ? 4.600 8.276 9.095 1.00 0.00 51 MET A N 10
ATOM 14620 C CA . MET A 1 51 ? 4.912 8.914 7.827 1.00 0.00 51 MET A CA 10
ATOM 14621 C C . MET A 1 51 ? 3.727 8.830 6.864 1.00 0.00 51 MET A C 10
ATOM 14622 O O . MET A 1 51 ? 3.672 9.558 5.874 1.00 0.00 51 MET A O 10
ATOM 14634 N N . ASN A 1 52 ? 2.805 7.936 7.189 1.00 0.00 52 ASN A N 10
ATOM 14635 C CA . ASN A 1 52 ? 1.622 7.746 6.365 1.00 0.00 52 ASN A CA 10
ATOM 14636 C C . ASN A 1 52 ? 0.414 8.373 7.063 1.00 0.00 52 ASN A C 10
ATOM 14637 O O . ASN A 1 52 ? 0.550 8.969 8.131 1.00 0.00 52 ASN A O 10
ATOM 14647 N N . MET A 1 53 ? -0.740 8.218 6.432 1.00 0.00 53 MET A N 10
ATOM 14648 C CA . MET A 1 53 ? -1.971 8.761 6.979 1.00 0.00 53 MET A CA 10
ATOM 14649 C C . MET A 1 53 ? -2.612 7.783 7.967 1.00 0.00 53 MET A C 10
ATOM 14650 O O . MET A 1 53 ? -2.265 6.603 7.990 1.00 0.00 53 MET A O 10
ATOM 14662 N N . MET A 1 54 ? -3.534 8.310 8.758 1.00 0.00 54 MET A N 10
ATOM 14663 C CA . MET A 1 54 ? -4.226 7.498 9.746 1.00 0.00 54 MET A CA 10
ATOM 14664 C C . MET A 1 54 ? -5.080 6.423 9.070 1.00 0.00 54 MET A C 10
ATOM 14665 O O . MET A 1 54 ? -5.069 5.266 9.484 1.00 0.00 54 MET A O 10
ATOM 14677 N N . ASP A 1 55 ? -5.801 6.846 8.042 1.00 0.00 55 ASP A N 10
ATOM 14678 C CA . ASP A 1 55 ? -6.659 5.934 7.306 1.00 0.00 55 ASP A CA 10
ATOM 14679 C C . ASP A 1 55 ? -5.901 4.634 7.032 1.00 0.00 55 ASP A C 10
ATOM 14680 O O . ASP A 1 55 ? -6.491 3.554 7.033 1.00 0.00 55 ASP A O 10
ATOM 14689 N N . GLU A 1 56 ? -4.603 4.780 6.805 1.00 0.00 56 GLU A N 10
ATOM 14690 C CA . GLU A 1 56 ? -3.758 3.630 6.531 1.00 0.00 56 GLU A CA 10
ATOM 14691 C C . GLU A 1 56 ? -4.068 2.497 7.511 1.00 0.00 56 GLU A C 10
ATOM 14692 O O . GLU A 1 56 ? -4.083 1.328 7.129 1.00 0.00 56 GLU A O 10
ATOM 14703 N N . ALA A 1 57 ? -4.309 2.883 8.756 1.00 0.00 57 ALA A N 10
ATOM 14704 C CA . ALA A 1 57 ? -4.618 1.914 9.793 1.00 0.00 57 ALA A CA 10
ATOM 14705 C C . ALA A 1 57 ? -5.948 1.231 9.467 1.00 0.00 57 ALA A C 10
ATOM 14706 O O . ALA A 1 57 ? -6.025 0.004 9.426 1.00 0.00 57 ALA A O 10
ATOM 14713 N N . PHE A 1 58 ? -6.960 2.055 9.243 1.00 0.00 58 PHE A N 10
ATOM 14714 C CA . PHE A 1 58 ? -8.283 1.545 8.920 1.00 0.00 58 PHE A CA 10
ATOM 14715 C C . PHE A 1 58 ? -8.221 0.558 7.754 1.00 0.00 58 PHE A C 10
ATOM 14716 O O . PHE A 1 58 ? -8.911 -0.461 7.759 1.00 0.00 58 PHE A O 10
ATOM 14732 N N . LYS A 1 59 ? -7.386 0.893 6.780 1.00 0.00 59 LYS A N 10
ATOM 14733 C CA . LYS A 1 59 ? -7.225 0.048 5.608 1.00 0.00 59 LYS A CA 10
ATOM 14734 C C . LYS A 1 59 ? -7.076 -1.409 6.052 1.00 0.00 59 LYS A C 10
ATOM 14735 O O . LYS A 1 59 ? -7.675 -2.305 5.460 1.00 0.00 59 LYS A O 10
ATOM 14749 N N . HIS A 1 60 ? -6.275 -1.598 7.090 1.00 0.00 60 HIS A N 10
ATOM 14750 C CA . HIS A 1 60 ? -6.040 -2.931 7.619 1.00 0.00 60 HIS A CA 10
ATOM 14751 C C . HIS A 1 60 ? -7.376 -3.644 7.825 1.00 0.00 60 HIS A C 10
ATOM 14752 O O . HIS A 1 60 ? -7.556 -4.776 7.378 1.00 0.00 60 HIS A O 10
ATOM 14765 N N . THR A 1 61 ? -8.282 -2.953 8.502 1.00 0.00 61 THR A N 10
ATOM 14766 C CA . THR A 1 61 ? -9.598 -3.507 8.774 1.00 0.00 61 THR A CA 10
ATOM 14767 C C . THR A 1 61 ? -10.311 -3.853 7.465 1.00 0.00 61 THR A C 10
ATOM 14768 O O . THR A 1 61 ? -11.050 -4.834 7.397 1.00 0.00 61 THR A O 10
ATOM 14779 N N . ALA A 1 62 ? -10.065 -3.027 6.458 1.00 0.00 62 ALA A N 10
ATOM 14780 C CA . ALA A 1 62 ? -10.674 -3.233 5.155 1.00 0.00 62 ALA A CA 10
ATOM 14781 C C . ALA A 1 62 ? -9.993 -4.414 4.460 1.00 0.00 62 ALA A C 10
ATOM 14782 O O . ALA A 1 62 ? -10.662 -5.343 4.010 1.00 0.00 62 ALA A O 10
ATOM 14789 N N . ARG A 1 63 ? -8.672 -4.337 4.392 1.00 0.00 63 ARG A N 10
ATOM 14790 C CA . ARG A 1 63 ? -7.893 -5.389 3.759 1.00 0.00 63 ARG A CA 10
ATOM 14791 C C . ARG A 1 63 ? -8.026 -6.695 4.545 1.00 0.00 63 ARG A C 10
ATOM 14792 O O . ARG A 1 63 ? -7.435 -7.708 4.176 1.00 0.00 63 ARG A O 10
ATOM 14809 N N . HIS A 1 64 ? -8.807 -6.628 5.613 1.00 0.00 64 HIS A N 10
ATOM 14810 C CA . HIS A 1 64 ? -9.025 -7.793 6.454 1.00 0.00 64 HIS A CA 10
ATOM 14811 C C . HIS A 1 64 ? -10.007 -8.745 5.768 1.00 0.00 64 HIS A C 10
ATOM 14812 O O . HIS A 1 64 ? -9.671 -9.894 5.488 1.00 0.00 64 HIS A O 10
ATOM 14825 N N . ASN A 1 65 ? -11.202 -8.230 5.517 1.00 0.00 65 ASN A N 10
ATOM 14826 C CA . ASN A 1 65 ? -12.236 -9.019 4.869 1.00 0.00 65 ASN A CA 10
ATOM 14827 C C . ASN A 1 65 ? -12.557 -8.409 3.503 1.00 0.00 65 ASN A C 10
ATOM 14828 O O . ASN A 1 65 ? -12.610 -9.118 2.500 1.00 0.00 65 ASN A O 10
ATOM 14838 N N . VAL A 1 66 ? -12.760 -7.099 3.509 1.00 0.00 66 VAL A N 10
ATOM 14839 C CA . VAL A 1 66 ? -13.074 -6.387 2.283 1.00 0.00 66 VAL A CA 10
ATOM 14840 C C . VAL A 1 66 ? -11.787 -5.810 1.689 1.00 0.00 66 VAL A C 10
ATOM 14841 O O . VAL A 1 66 ? -10.701 -6.343 1.917 1.00 0.00 66 VAL A O 10
ATOM 14854 N N . ASP A 1 67 ? -11.950 -4.731 0.938 1.00 0.00 67 ASP A N 10
ATOM 14855 C CA . ASP A 1 67 ? -10.814 -4.077 0.310 1.00 0.00 67 ASP A CA 10
ATOM 14856 C C . ASP A 1 67 ? -11.012 -2.561 0.360 1.00 0.00 67 ASP A C 10
ATOM 14857 O O . ASP A 1 67 ? -12.122 -2.070 0.160 1.00 0.00 67 ASP A O 10
ATOM 14866 N N . GLU A 1 68 ? -9.919 -1.862 0.628 1.00 0.00 68 GLU A N 10
ATOM 14867 C CA . GLU A 1 68 ? -9.959 -0.412 0.706 1.00 0.00 68 GLU A CA 10
ATOM 14868 C C . GLU A 1 68 ? -8.770 0.193 -0.043 1.00 0.00 68 GLU A C 10
ATOM 14869 O O . GLU A 1 68 ? -7.657 -0.326 0.029 1.00 0.00 68 GLU A O 10
ATOM 14880 N N . LEU A 1 69 ? -9.046 1.283 -0.744 1.00 0.00 69 LEU A N 10
ATOM 14881 C CA . LEU A 1 69 ? -8.012 1.964 -1.506 1.00 0.00 69 LEU A CA 10
ATOM 14882 C C . LEU A 1 69 ? -8.119 3.471 -1.268 1.00 0.00 69 LEU A C 10
ATOM 14883 O O . LEU A 1 69 ? -9.200 4.047 -1.386 1.00 0.00 69 LEU A O 10
ATOM 14898 N N . HIS A 1 70 ? -6.983 4.067 -0.936 1.00 0.00 70 HIS A N 10
ATOM 14899 C CA . HIS A 1 70 ? -6.935 5.497 -0.680 1.00 0.00 70 HIS A CA 10
ATOM 14900 C C . HIS A 1 70 ? -5.600 6.062 -1.169 1.00 0.00 70 HIS A C 10
ATOM 14901 O O . HIS A 1 70 ? -4.557 5.433 -1.002 1.00 0.00 70 HIS A O 10
ATOM 14914 N N . ILE A 1 71 ? -5.676 7.242 -1.765 1.00 0.00 71 ILE A N 10
ATOM 14915 C CA . ILE A 1 71 ? -4.487 7.900 -2.280 1.00 0.00 71 ILE A CA 10
ATOM 14916 C C . ILE A 1 71 ? -4.510 9.375 -1.876 1.00 0.00 71 ILE A C 10
ATOM 14917 O O . ILE A 1 71 ? -5.509 10.062 -2.079 1.00 0.00 71 ILE A O 10
ATOM 14932 N N . ASP A 1 72 ? -3.395 9.819 -1.314 1.00 0.00 72 ASP A N 10
ATOM 14933 C CA . ASP A 1 72 ? -3.275 11.201 -0.881 1.00 0.00 72 ASP A CA 10
ATOM 14934 C C . ASP A 1 72 ? -1.838 11.676 -1.101 1.00 0.00 72 ASP A C 10
ATOM 14935 O O . ASP A 1 72 ? -0.889 10.930 -0.862 1.00 0.00 72 ASP A O 10
ATOM 14944 N N . GLY A 1 73 ? -1.721 12.916 -1.555 1.00 0.00 73 GLY A N 10
ATOM 14945 C CA . GLY A 1 73 ? -0.415 13.499 -1.811 1.00 0.00 73 GLY A CA 10
ATOM 14946 C C . GLY A 1 73 ? -0.333 14.922 -1.255 1.00 0.00 73 GLY A C 10
ATOM 14947 O O . GLY A 1 73 ? -1.209 15.745 -1.514 1.00 0.00 73 GLY A O 10
ATOM 14951 N N . ASN A 1 74 ? 0.729 15.168 -0.503 1.00 0.00 74 ASN A N 10
ATOM 14952 C CA . ASN A 1 74 ? 0.938 16.478 0.092 1.00 0.00 74 ASN A CA 10
ATOM 14953 C C . ASN A 1 74 ? 2.435 16.788 0.120 1.00 0.00 74 ASN A C 10
ATOM 14954 O O . ASN A 1 74 ? 3.245 15.928 0.466 1.00 0.00 74 ASN A O 10
ATOM 14964 N N . TYR A 1 75 ? 2.760 18.018 -0.249 1.00 0.00 75 TYR A N 10
ATOM 14965 C CA . TYR A 1 75 ? 4.146 18.452 -0.271 1.00 0.00 75 TYR A CA 10
ATOM 14966 C C . TYR A 1 75 ? 4.712 18.550 1.148 1.00 0.00 75 TYR A C 10
ATOM 14967 O O . TYR A 1 75 ? 5.913 18.751 1.329 1.00 0.00 75 TYR A O 10
ATOM 14984 N N . GLN A 1 76 ? 3.822 18.404 2.117 1.00 0.00 76 GLN A N 10
ATOM 14985 C CA . GLN A 1 76 ? 4.217 18.474 3.514 1.00 0.00 76 GLN A CA 10
ATOM 14986 C C . GLN A 1 76 ? 4.120 17.091 4.161 1.00 0.00 76 GLN A C 10
ATOM 14987 O O . GLN A 1 76 ? 4.647 16.874 5.252 1.00 0.00 76 GLN A O 10
ATOM 14999 N N . LEU A 1 77 ? 3.443 16.191 3.463 1.00 0.00 77 LEU A N 10
ATOM 15000 C CA . LEU A 1 77 ? 3.272 14.836 3.958 1.00 0.00 77 LEU A CA 10
ATOM 15001 C C . LEU A 1 77 ? 4.611 14.315 4.483 1.00 0.00 77 LEU A C 10
ATOM 15002 O O . LEU A 1 77 ? 4.678 13.762 5.580 1.00 0.00 77 LEU A O 10
ATOM 15017 N N . GLY A 1 78 ? 5.643 14.510 3.677 1.00 0.00 78 GLY A N 10
ATOM 15018 C CA . GLY A 1 78 ? 6.976 14.067 4.047 1.00 0.00 78 GLY A CA 10
ATOM 15019 C C . GLY A 1 78 ? 7.831 13.806 2.805 1.00 0.00 78 GLY A C 10
ATOM 15020 O O . GLY A 1 78 ? 9.059 13.799 2.883 1.00 0.00 78 GLY A O 10
ATOM 15024 N N . ARG A 1 79 ? 7.149 13.598 1.688 1.00 0.00 79 ARG A N 10
ATOM 15025 C CA . ARG A 1 79 ? 7.831 13.336 0.432 1.00 0.00 79 ARG A CA 10
ATOM 15026 C C . ARG A 1 79 ? 8.114 11.840 0.283 1.00 0.00 79 ARG A C 10
ATOM 15027 O O . ARG A 1 79 ? 9.251 11.442 0.042 1.00 0.00 79 ARG A O 10
ATOM 15044 N N . ASN A 1 80 ? 7.060 11.053 0.434 1.00 0.00 80 ASN A N 10
ATOM 15045 C CA . ASN A 1 80 ? 7.180 9.610 0.319 1.00 0.00 80 ASN A CA 10
ATOM 15046 C C . ASN A 1 80 ? 6.220 9.105 -0.760 1.00 0.00 80 ASN A C 10
ATOM 15047 O O . ASN A 1 80 ? 5.009 9.291 -0.653 1.00 0.00 80 ASN A O 10
ATOM 15057 N N . VAL A 1 81 ? 6.797 8.480 -1.775 1.00 0.00 81 VAL A N 10
ATOM 15058 C CA . VAL A 1 81 ? 6.007 7.948 -2.873 1.00 0.00 81 VAL A CA 10
ATOM 15059 C C . VAL A 1 81 ? 6.124 6.422 -2.887 1.00 0.00 81 VAL A C 10
ATOM 15060 O O . VAL A 1 81 ? 7.182 5.879 -3.205 1.00 0.00 81 VAL A O 10
ATOM 15073 N N . LEU A 1 82 ? 5.023 5.773 -2.539 1.00 0.00 82 LEU A N 10
ATOM 15074 C CA . LEU A 1 82 ? 4.989 4.320 -2.507 1.00 0.00 82 LEU A CA 10
ATOM 15075 C C . LEU A 1 82 ? 3.934 3.819 -3.495 1.00 0.00 82 LEU A C 10
ATOM 15076 O O . LEU A 1 82 ? 2.754 4.143 -3.368 1.00 0.00 82 LEU A O 10
ATOM 15091 N N . LEU A 1 83 ? 4.396 3.035 -4.458 1.00 0.00 83 LEU A N 10
ATOM 15092 C CA . LEU A 1 83 ? 3.507 2.484 -5.467 1.00 0.00 83 LEU A CA 10
ATOM 15093 C C . LEU A 1 83 ? 3.463 0.962 -5.327 1.00 0.00 83 LEU A C 10
ATOM 15094 O O . LEU A 1 83 ? 4.471 0.286 -5.535 1.00 0.00 83 LEU A O 10
ATOM 15109 N N . LYS A 1 84 ? 2.286 0.465 -4.975 1.00 0.00 84 LYS A N 10
ATOM 15110 C CA . LYS A 1 84 ? 2.098 -0.965 -4.804 1.00 0.00 84 LYS A CA 10
ATOM 15111 C C . LYS A 1 84 ? 0.966 -1.440 -5.717 1.00 0.00 84 LYS A C 10
ATOM 15112 O O . LYS A 1 84 ? -0.167 -0.977 -5.598 1.00 0.00 84 LYS A O 10
ATOM 15126 N N . ASN A 1 85 ? 1.313 -2.355 -6.609 1.00 0.00 85 ASN A N 10
ATOM 15127 C CA . ASN A 1 85 ? 0.341 -2.897 -7.543 1.00 0.00 85 ASN A CA 10
ATOM 15128 C C . ASN A 1 85 ? 0.139 -4.386 -7.257 1.00 0.00 85 ASN A C 10
ATOM 15129 O O . ASN A 1 85 ? 1.074 -5.176 -7.373 1.00 0.00 85 ASN A O 10
ATOM 15139 N N . GLY A 1 86 ? -1.087 -4.723 -6.887 1.00 0.00 86 GLY A N 10
ATOM 15140 C CA . GLY A 1 86 ? -1.424 -6.104 -6.582 1.00 0.00 86 GLY A CA 10
ATOM 15141 C C . GLY A 1 86 ? -2.439 -6.655 -7.585 1.00 0.00 86 GLY A C 10
ATOM 15142 O O . GLY A 1 86 ? -3.543 -6.128 -7.709 1.00 0.00 86 GLY A O 10
ATOM 15146 N N . GLU A 1 87 ? -2.029 -7.709 -8.276 1.00 0.00 87 GLU A N 10
ATOM 15147 C CA . GLU A 1 87 ? -2.888 -8.338 -9.264 1.00 0.00 87 GLU A CA 10
ATOM 15148 C C . GLU A 1 87 ? -3.216 -9.772 -8.847 1.00 0.00 87 GLU A C 10
ATOM 15149 O O . GLU A 1 87 ? -2.325 -10.615 -8.756 1.00 0.00 87 GLU A O 10
ATOM 15160 N N . ASP A 1 88 ? -4.497 -10.006 -8.605 1.00 0.00 88 ASP A N 10
ATOM 15161 C CA . ASP A 1 88 ? -4.953 -11.325 -8.199 1.00 0.00 88 ASP A CA 10
ATOM 15162 C C . ASP A 1 88 ? -6.168 -11.721 -9.042 1.00 0.00 88 ASP A C 10
ATOM 15163 O O . ASP A 1 88 ? -7.225 -11.099 -8.944 1.00 0.00 88 ASP A O 10
ATOM 15172 N N . ARG A 1 89 ? -5.976 -12.752 -9.851 1.00 0.00 89 ARG A N 10
ATOM 15173 C CA . ARG A 1 89 ? -7.043 -13.238 -10.711 1.00 0.00 89 ARG A CA 10
ATOM 15174 C C . ARG A 1 89 ? -6.888 -14.742 -10.948 1.00 0.00 89 ARG A C 10
ATOM 15175 O O . ARG A 1 89 ? -5.776 -15.264 -10.940 1.00 0.00 89 ARG A O 10
ATOM 15192 N N . LEU A 1 90 ? -8.023 -15.395 -11.154 1.00 0.00 90 LEU A N 10
ATOM 15193 C CA . LEU A 1 90 ? -8.028 -16.827 -11.394 1.00 0.00 90 LEU A CA 10
ATOM 15194 C C . LEU A 1 90 ? -9.012 -17.148 -12.520 1.00 0.00 90 LEU A C 10
ATOM 15195 O O . LEU A 1 90 ? -10.045 -16.495 -12.652 1.00 0.00 90 LEU A O 10
ATOM 15210 N N . ARG A 1 91 ? -8.656 -18.155 -13.306 1.00 0.00 91 ARG A N 10
ATOM 15211 C CA . ARG A 1 91 ? -9.495 -18.570 -14.417 1.00 0.00 91 ARG A CA 10
ATOM 15212 C C . ARG A 1 91 ? -10.949 -18.709 -13.961 1.00 0.00 91 ARG A C 10
ATOM 15213 O O . ARG A 1 91 ? -11.872 -18.443 -14.730 1.00 0.00 91 ARG A O 10
ATOM 15230 N N . PHE A 1 92 ? -11.108 -19.126 -12.714 1.00 0.00 92 PHE A N 10
ATOM 15231 C CA . PHE A 1 92 ? -12.434 -19.305 -12.147 1.00 0.00 92 PHE A CA 10
ATOM 15232 C C . PHE A 1 92 ? -13.239 -18.005 -12.217 1.00 0.00 92 PHE A C 10
ATOM 15233 O O . PHE A 1 92 ? -14.462 -18.034 -12.343 1.00 0.00 92 PHE A O 10
ATOM 15249 N N . TYR A 1 93 ? -12.520 -16.895 -12.134 1.00 0.00 93 TYR A N 10
ATOM 15250 C CA . TYR A 1 93 ? -13.152 -15.588 -12.186 1.00 0.00 93 TYR A CA 10
ATOM 15251 C C . TYR A 1 93 ? -13.277 -15.097 -13.630 1.00 0.00 93 TYR A C 10
ATOM 15252 O O . TYR A 1 93 ? -12.496 -15.494 -14.494 1.00 0.00 93 TYR A O 10
ATOM 15269 N N . VAL A 1 94 ? -14.264 -14.241 -13.846 1.00 0.00 94 VAL A N 10
ATOM 15270 C CA . VAL A 1 94 ? -14.501 -13.691 -15.171 1.00 0.00 94 VAL A CA 10
ATOM 15271 C C . VAL A 1 94 ? -14.174 -12.196 -15.163 1.00 0.00 94 VAL A C 10
ATOM 15272 O O . VAL A 1 94 ? -13.962 -11.598 -16.218 1.00 0.00 94 VAL A O 10
ATOM 15285 N N . LYS A 1 95 ? -14.145 -11.635 -13.963 1.00 0.00 95 LYS A N 10
ATOM 15286 C CA . LYS A 1 95 ? -13.847 -10.221 -13.806 1.00 0.00 95 LYS A CA 10
ATOM 15287 C C . LYS A 1 95 ? -12.331 -10.017 -13.833 1.00 0.00 95 LYS A C 10
ATOM 15288 O O . LYS A 1 95 ? -11.852 -8.960 -14.240 1.00 0.00 95 LYS A O 10
ATOM 15302 N N . PHE A 1 96 ? -11.619 -11.045 -13.395 1.00 0.00 96 PHE A N 10
ATOM 15303 C CA . PHE A 1 96 ? -10.168 -10.991 -13.364 1.00 0.00 96 PHE A CA 10
ATOM 15304 C C . PHE A 1 96 ? -9.680 -9.617 -12.900 1.00 0.00 96 PHE A C 10
ATOM 15305 O O . PHE A 1 96 ? -8.759 -9.050 -13.488 1.00 0.00 96 PHE A O 10
ATOM 15321 N N . GLY A 1 97 ? -10.319 -9.121 -11.851 1.00 0.00 97 GLY A N 10
ATOM 15322 C CA . GLY A 1 97 ? -9.961 -7.824 -11.302 1.00 0.00 97 GLY A CA 10
ATOM 15323 C C . GLY A 1 97 ? -8.450 -7.596 -11.373 1.00 0.00 97 GLY A C 10
ATOM 15324 O O . GLY A 1 97 ? -7.692 -8.190 -10.609 1.00 0.00 97 GLY A O 10
ATOM 15328 N N . PRO A 1 98 ? -8.047 -6.710 -12.324 1.00 0.00 98 PRO A N 10
ATOM 15329 C CA . PRO A 1 98 ? -6.640 -6.396 -12.506 1.00 0.00 98 PRO A CA 10
ATOM 15330 C C . PRO A 1 98 ? -6.134 -5.481 -11.389 1.00 0.00 98 PRO A C 10
ATOM 15331 O O . PRO A 1 98 ? -6.919 -4.995 -10.575 1.00 0.00 98 PRO A O 10
ATOM 15339 N N . GLY A 1 99 ? -4.826 -5.273 -11.385 1.00 0.00 99 GLY A N 10
ATOM 15340 C CA . GLY A 1 99 ? -4.206 -4.424 -10.382 1.00 0.00 99 GLY A CA 10
ATOM 15341 C C . GLY A 1 99 ? -3.237 -3.431 -11.026 1.00 0.00 99 GLY A C 10
ATOM 15342 O O . GLY A 1 99 ? -2.029 -3.658 -11.042 1.00 0.00 99 GLY A O 10
ATOM 15346 N N . ALA A 1 100 ? -3.804 -2.349 -11.541 1.00 0.00 100 ALA A N 10
ATOM 15347 C CA . ALA A 1 100 ? -3.007 -1.321 -12.184 1.00 0.00 100 ALA A CA 10
ATOM 15348 C C . ALA A 1 100 ? -3.278 0.026 -11.510 1.00 0.00 100 ALA A C 10
ATOM 15349 O O . ALA A 1 100 ? -4.286 0.189 -10.824 1.00 0.00 100 ALA A O 10
ATOM 15356 N N . VAL A 1 101 ? -2.360 0.956 -11.728 1.00 0.00 101 VAL A N 10
ATOM 15357 C CA . VAL A 1 101 ? -2.488 2.283 -11.149 1.00 0.00 101 VAL A CA 10
ATOM 15358 C C . VAL A 1 101 ? -3.749 2.954 -11.696 1.00 0.00 101 VAL A C 10
ATOM 15359 O O . VAL A 1 101 ? -4.416 3.703 -10.984 1.00 0.00 101 VAL A O 10
ATOM 15372 N N . ILE A 1 102 ? -4.039 2.660 -12.955 1.00 0.00 102 ILE A N 10
ATOM 15373 C CA . ILE A 1 102 ? -5.208 3.226 -13.605 1.00 0.00 102 ILE A CA 10
ATOM 15374 C C . ILE A 1 102 ? -6.408 3.129 -12.661 1.00 0.00 102 ILE A C 10
ATOM 15375 O O . ILE A 1 102 ? -7.054 4.134 -12.367 1.00 0.00 102 ILE A O 10
ATOM 15390 N N . LYS A 1 103 ? -6.670 1.910 -12.211 1.00 0.00 103 LYS A N 10
ATOM 15391 C CA . LYS A 1 103 ? -7.781 1.669 -11.306 1.00 0.00 103 LYS A CA 10
ATOM 15392 C C . LYS A 1 103 ? -7.518 2.388 -9.981 1.00 0.00 103 LYS A C 10
ATOM 15393 O O . LYS A 1 103 ? -8.434 2.952 -9.384 1.00 0.00 103 LYS A O 10
ATOM 15407 N N . GLU A 1 104 ? -6.263 2.344 -9.559 1.00 0.00 104 GLU A N 10
ATOM 15408 C CA . GLU A 1 104 ? -5.868 2.984 -8.315 1.00 0.00 104 GLU A CA 10
ATOM 15409 C C . GLU A 1 104 ? -6.413 4.412 -8.257 1.00 0.00 104 GLU A C 10
ATOM 15410 O O . GLU A 1 104 ? -6.855 4.869 -7.204 1.00 0.00 104 GLU A O 10
ATOM 15421 N N . PHE A 1 105 ? -6.365 5.077 -9.401 1.00 0.00 105 PHE A N 10
ATOM 15422 C CA . PHE A 1 105 ? -6.849 6.444 -9.493 1.00 0.00 105 PHE A CA 10
ATOM 15423 C C . PHE A 1 105 ? -8.356 6.511 -9.238 1.00 0.00 105 PHE A C 10
ATOM 15424 O O . PHE A 1 105 ? -8.838 7.434 -8.584 1.00 0.00 105 PHE A O 10
ATOM 15440 N N . LYS A 1 106 ? -9.057 5.521 -9.770 1.00 0.00 106 LYS A N 10
ATOM 15441 C CA . LYS A 1 106 ? -10.500 5.455 -9.608 1.00 0.00 106 LYS A CA 10
ATOM 15442 C C . LYS A 1 106 ? -10.872 5.901 -8.193 1.00 0.00 106 LYS A C 10
ATOM 15443 O O . LYS A 1 106 ? -11.924 6.502 -7.984 1.00 0.00 106 LYS A O 10
ATOM 15457 N N . ILE A 1 107 ? -9.986 5.592 -7.258 1.00 0.00 107 ILE A N 10
ATOM 15458 C CA . ILE A 1 107 ? -10.207 5.953 -5.869 1.00 0.00 107 ILE A CA 10
ATOM 15459 C C . ILE A 1 107 ? -10.802 7.361 -5.800 1.00 0.00 107 ILE A C 10
ATOM 15460 O O . ILE A 1 107 ? -11.553 7.677 -4.879 1.00 0.00 107 ILE A O 10
ATOM 15475 N N . THR A 1 108 ? -10.443 8.169 -6.787 1.00 0.00 108 THR A N 10
ATOM 15476 C CA . THR A 1 108 ? -10.932 9.535 -6.851 1.00 0.00 108 THR A CA 10
ATOM 15477 C C . THR A 1 108 ? -11.211 9.934 -8.302 1.00 0.00 108 THR A C 10
ATOM 15478 O O . THR A 1 108 ? -12.356 10.196 -8.669 1.00 0.00 108 THR A O 10
ATOM 15489 N N . ASP A 1 109 ? -10.145 9.968 -9.088 1.00 0.00 109 ASP A N 10
ATOM 15490 C CA . ASP A 1 109 ? -10.260 10.332 -10.490 1.00 0.00 109 ASP A CA 10
ATOM 15491 C C . ASP A 1 109 ? -11.388 9.519 -11.132 1.00 0.00 109 ASP A C 10
ATOM 15492 O O . ASP A 1 109 ? -11.223 8.331 -11.405 1.00 0.00 109 ASP A O 10
ATOM 15501 N N . MET A 1 1 ? 5.930 16.834 -5.111 1.00 0.00 1 MET A N 11
ATOM 15502 C CA . MET A 1 1 ? 5.335 15.850 -5.998 1.00 0.00 1 MET A CA 11
ATOM 15503 C C . MET A 1 1 ? 5.490 14.436 -5.433 1.00 0.00 1 MET A C 11
ATOM 15504 O O . MET A 1 1 ? 6.265 13.636 -5.955 1.00 0.00 1 MET A O 11
ATOM 15516 N N . SER A 1 2 ? 4.742 14.173 -4.371 1.00 0.00 2 SER A N 11
ATOM 15517 C CA . SER A 1 2 ? 4.787 12.870 -3.728 1.00 0.00 2 SER A CA 11
ATOM 15518 C C . SER A 1 2 ? 3.374 12.296 -3.610 1.00 0.00 2 SER A C 11
ATOM 15519 O O . SER A 1 2 ? 2.472 12.957 -3.099 1.00 0.00 2 SER A O 11
ATOM 15526 N N . GLU A 1 3 ? 3.226 11.070 -4.091 1.00 0.00 3 GLU A N 11
ATOM 15527 C CA . GLU A 1 3 ? 1.938 10.400 -4.045 1.00 0.00 3 GLU A CA 11
ATOM 15528 C C . GLU A 1 3 ? 2.127 8.906 -3.770 1.00 0.00 3 GLU A C 11
ATOM 15529 O O . GLU A 1 3 ? 2.897 8.236 -4.456 1.00 0.00 3 GLU A O 11
ATOM 15540 N N . VAL A 1 4 ? 1.410 8.428 -2.763 1.00 0.00 4 VAL A N 11
ATOM 15541 C CA . VAL A 1 4 ? 1.489 7.026 -2.388 1.00 0.00 4 VAL A CA 11
ATOM 15542 C C . VAL A 1 4 ? 0.090 6.408 -2.444 1.00 0.00 4 VAL A C 11
ATOM 15543 O O . VAL A 1 4 ? -0.841 6.913 -1.819 1.00 0.00 4 VAL A O 11
ATOM 15556 N N . ASN A 1 5 ? -0.013 5.324 -3.199 1.00 0.00 5 ASN A N 11
ATOM 15557 C CA . ASN A 1 5 ? -1.282 4.633 -3.346 1.00 0.00 5 ASN A CA 11
ATOM 15558 C C . ASN A 1 5 ? -1.034 3.123 -3.381 1.00 0.00 5 ASN A C 11
ATOM 15559 O O . ASN A 1 5 ? -0.307 2.630 -4.243 1.00 0.00 5 ASN A O 11
ATOM 15569 N N . ILE A 1 6 ? -1.651 2.431 -2.435 1.00 0.00 6 ILE A N 11
ATOM 15570 C CA . ILE A 1 6 ? -1.506 0.988 -2.348 1.00 0.00 6 ILE A CA 11
ATOM 15571 C C . ILE A 1 6 ? -2.890 0.337 -2.381 1.00 0.00 6 ILE A C 11
ATOM 15572 O O . ILE A 1 6 ? -3.718 0.587 -1.505 1.00 0.00 6 ILE A O 11
ATOM 15587 N N . VAL A 1 7 ? -3.100 -0.483 -3.400 1.00 0.00 7 VAL A N 11
ATOM 15588 C CA . VAL A 1 7 ? -4.370 -1.171 -3.558 1.00 0.00 7 VAL A CA 11
ATOM 15589 C C . VAL A 1 7 ? -4.142 -2.681 -3.471 1.00 0.00 7 VAL A C 11
ATOM 15590 O O . VAL A 1 7 ? -3.160 -3.196 -4.005 1.00 0.00 7 VAL A O 11
ATOM 15603 N N . VAL A 1 8 ? -5.064 -3.349 -2.793 1.00 0.00 8 VAL A N 11
ATOM 15604 C CA . VAL A 1 8 ? -4.975 -4.790 -2.628 1.00 0.00 8 VAL A CA 11
ATOM 15605 C C . VAL A 1 8 ? -6.366 -5.405 -2.801 1.00 0.00 8 VAL A C 11
ATOM 15606 O O . VAL A 1 8 ? -7.237 -5.226 -1.953 1.00 0.00 8 VAL A O 11
ATOM 15619 N N . ASN A 1 9 ? -6.528 -6.119 -3.906 1.00 0.00 9 ASN A N 11
ATOM 15620 C CA . ASN A 1 9 ? -7.798 -6.761 -4.200 1.00 0.00 9 ASN A CA 11
ATOM 15621 C C . ASN A 1 9 ? -7.572 -8.261 -4.394 1.00 0.00 9 ASN A C 11
ATOM 15622 O O . ASN A 1 9 ? -6.967 -8.680 -5.380 1.00 0.00 9 ASN A O 11
ATOM 15632 N N . GLY A 1 10 ? -8.071 -9.031 -3.437 1.00 0.00 10 GLY A N 11
ATOM 15633 C CA . GLY A 1 10 ? -7.930 -10.476 -3.490 1.00 0.00 10 GLY A CA 11
ATOM 15634 C C . GLY A 1 10 ? -6.887 -10.963 -2.482 1.00 0.00 10 GLY A C 11
ATOM 15635 O O . GLY A 1 10 ? -6.199 -11.953 -2.725 1.00 0.00 10 GLY A O 11
ATOM 15639 N N . ARG A 1 11 ? -6.803 -10.245 -1.371 1.00 0.00 11 ARG A N 11
ATOM 15640 C CA . ARG A 1 11 ? -5.856 -10.591 -0.326 1.00 0.00 11 ARG A CA 11
ATOM 15641 C C . ARG A 1 11 ? -4.621 -11.262 -0.930 1.00 0.00 11 ARG A C 11
ATOM 15642 O O . ARG A 1 11 ? -4.292 -12.395 -0.580 1.00 0.00 11 ARG A O 11
ATOM 15659 N N . GLU A 1 12 ? -3.971 -10.536 -1.827 1.00 0.00 12 GLU A N 11
ATOM 15660 C CA . GLU A 1 12 ? -2.780 -11.047 -2.484 1.00 0.00 12 GLU A CA 11
ATOM 15661 C C . GLU A 1 12 ? -1.552 -10.241 -2.057 1.00 0.00 12 GLU A C 11
ATOM 15662 O O . GLU A 1 12 ? -1.518 -9.022 -2.215 1.00 0.00 12 GLU A O 11
ATOM 15673 N N . ALA A 1 13 ? -0.571 -10.956 -1.523 1.00 0.00 13 ALA A N 11
ATOM 15674 C CA . ALA A 1 13 ? 0.657 -10.322 -1.072 1.00 0.00 13 ALA A CA 11
ATOM 15675 C C . ALA A 1 13 ? 1.824 -11.294 -1.256 1.00 0.00 13 ALA A C 11
ATOM 15676 O O . ALA A 1 13 ? 1.656 -12.505 -1.121 1.00 0.00 13 ALA A O 11
ATOM 15683 N N . GLY A 1 14 ? 2.982 -10.727 -1.559 1.00 0.00 14 GLY A N 11
ATOM 15684 C CA . GLY A 1 14 ? 4.177 -11.528 -1.762 1.00 0.00 14 GLY A CA 11
ATOM 15685 C C . GLY A 1 14 ? 5.425 -10.644 -1.829 1.00 0.00 14 GLY A C 11
ATOM 15686 O O . GLY A 1 14 ? 6.048 -10.522 -2.883 1.00 0.00 14 GLY A O 11
ATOM 15690 N N . SER A 1 15 ? 5.753 -10.051 -0.690 1.00 0.00 15 SER A N 11
ATOM 15691 C CA . SER A 1 15 ? 6.915 -9.183 -0.607 1.00 0.00 15 SER A CA 11
ATOM 15692 C C . SER A 1 15 ? 7.474 -9.194 0.817 1.00 0.00 15 SER A C 11
ATOM 15693 O O . SER A 1 15 ? 6.942 -9.875 1.692 1.00 0.00 15 SER A O 11
ATOM 15700 N N . LYS A 1 16 ? 8.541 -8.430 1.005 1.00 0.00 16 LYS A N 11
ATOM 15701 C CA . LYS A 1 16 ? 9.179 -8.344 2.308 1.00 0.00 16 LYS A CA 11
ATOM 15702 C C . LYS A 1 16 ? 8.500 -7.247 3.131 1.00 0.00 16 LYS A C 11
ATOM 15703 O O . LYS A 1 16 ? 9.041 -6.800 4.141 1.00 0.00 16 LYS A O 11
ATOM 15717 N N . SER A 1 17 ? 7.326 -6.845 2.668 1.00 0.00 17 SER A N 11
ATOM 15718 C CA . SER A 1 17 ? 6.567 -5.810 3.350 1.00 0.00 17 SER A CA 11
ATOM 15719 C C . SER A 1 17 ? 5.771 -6.419 4.505 1.00 0.00 17 SER A C 11
ATOM 15720 O O . SER A 1 17 ? 4.958 -5.739 5.130 1.00 0.00 17 SER A O 11
ATOM 15727 N N . LYS A 1 18 ? 6.033 -7.693 4.756 1.00 0.00 18 LYS A N 11
ATOM 15728 C CA . LYS A 1 18 ? 5.350 -8.401 5.826 1.00 0.00 18 LYS A CA 11
ATOM 15729 C C . LYS A 1 18 ? 6.171 -8.287 7.112 1.00 0.00 18 LYS A C 11
ATOM 15730 O O . LYS A 1 18 ? 5.733 -8.727 8.173 1.00 0.00 18 LYS A O 11
ATOM 15744 N N . GLY A 1 19 ? 7.348 -7.694 6.973 1.00 0.00 19 GLY A N 11
ATOM 15745 C CA . GLY A 1 19 ? 8.234 -7.516 8.111 1.00 0.00 19 GLY A CA 11
ATOM 15746 C C . GLY A 1 19 ? 7.883 -6.245 8.886 1.00 0.00 19 GLY A C 11
ATOM 15747 O O . GLY A 1 19 ? 6.724 -6.026 9.235 1.00 0.00 19 GLY A O 11
ATOM 15751 N N . CYS A 1 20 ? 8.906 -5.439 9.133 1.00 0.00 20 CYS A N 11
ATOM 15752 C CA . CYS A 1 20 ? 8.720 -4.195 9.861 1.00 0.00 20 CYS A CA 11
ATOM 15753 C C . CYS A 1 20 ? 9.142 -3.039 8.952 1.00 0.00 20 CYS A C 11
ATOM 15754 O O . CYS A 1 20 ? 9.755 -3.258 7.908 1.00 0.00 20 CYS A O 11
ATOM 15761 N N . ALA A 1 21 ? 8.795 -1.835 9.381 1.00 0.00 21 ALA A N 11
ATOM 15762 C CA . ALA A 1 21 ? 9.131 -0.644 8.618 1.00 0.00 21 ALA A CA 11
ATOM 15763 C C . ALA A 1 21 ? 10.649 -0.461 8.606 1.00 0.00 21 ALA A C 11
ATOM 15764 O O . ALA A 1 21 ? 11.239 -0.200 7.559 1.00 0.00 21 ALA A O 11
ATOM 15771 N N . LEU A 1 22 ? 11.240 -0.605 9.784 1.00 0.00 22 LEU A N 11
ATOM 15772 C CA . LEU A 1 22 ? 12.679 -0.459 9.922 1.00 0.00 22 LEU A CA 11
ATOM 15773 C C . LEU A 1 22 ? 13.377 -1.582 9.154 1.00 0.00 22 LEU A C 11
ATOM 15774 O O . LEU A 1 22 ? 14.156 -1.322 8.238 1.00 0.00 22 LEU A O 11
ATOM 15789 N N . CYS A 1 23 ? 13.073 -2.808 9.554 1.00 0.00 23 CYS A N 11
ATOM 15790 C CA . CYS A 1 23 ? 13.663 -3.972 8.914 1.00 0.00 23 CYS A CA 11
ATOM 15791 C C . CYS A 1 23 ? 12.529 -4.880 8.430 1.00 0.00 23 CYS A C 11
ATOM 15792 O O . CYS A 1 23 ? 11.568 -5.121 9.159 1.00 0.00 23 CYS A O 11
ATOM 15799 N N . GLY A 1 24 ? 12.679 -5.356 7.202 1.00 0.00 24 GLY A N 11
ATOM 15800 C CA . GLY A 1 24 ? 11.680 -6.231 6.612 1.00 0.00 24 GLY A CA 11
ATOM 15801 C C . GLY A 1 24 ? 12.259 -7.621 6.344 1.00 0.00 24 GLY A C 11
ATOM 15802 O O . GLY A 1 24 ? 12.286 -8.077 5.203 1.00 0.00 24 GLY A O 11
ATOM 15806 N N . ALA A 1 25 ? 12.708 -8.257 7.417 1.00 0.00 25 ALA A N 11
ATOM 15807 C CA . ALA A 1 25 ? 13.285 -9.587 7.312 1.00 0.00 25 ALA A CA 11
ATOM 15808 C C . ALA A 1 25 ? 12.301 -10.610 7.884 1.00 0.00 25 ALA A C 11
ATOM 15809 O O . ALA A 1 25 ? 12.432 -11.808 7.634 1.00 0.00 25 ALA A O 11
ATOM 15816 N N . THR A 1 26 ? 11.339 -10.103 8.639 1.00 0.00 26 THR A N 11
ATOM 15817 C CA . THR A 1 26 ? 10.335 -10.957 9.248 1.00 0.00 26 THR A CA 11
ATOM 15818 C C . THR A 1 26 ? 9.094 -11.039 8.358 1.00 0.00 26 THR A C 11
ATOM 15819 O O . THR A 1 26 ? 8.932 -10.240 7.437 1.00 0.00 26 THR A O 11
ATOM 15830 N N . TRP A 1 27 ? 8.249 -12.014 8.662 1.00 0.00 27 TRP A N 11
ATOM 15831 C CA . TRP A 1 27 ? 7.028 -12.211 7.900 1.00 0.00 27 TRP A CA 11
ATOM 15832 C C . TRP A 1 27 ? 5.887 -12.458 8.891 1.00 0.00 27 TRP A C 11
ATOM 15833 O O . TRP A 1 27 ? 6.101 -13.031 9.958 1.00 0.00 27 TRP A O 11
ATOM 15853 N N . GLY A 1 28 ? 4.702 -12.013 8.502 1.00 0.00 28 GLY A N 11
ATOM 15854 C CA . GLY A 1 28 ? 3.528 -12.177 9.342 1.00 0.00 28 GLY A CA 11
ATOM 15855 C C . GLY A 1 28 ? 2.268 -12.361 8.494 1.00 0.00 28 GLY A C 11
ATOM 15856 O O . GLY A 1 28 ? 1.621 -11.384 8.119 1.00 0.00 28 GLY A O 11
ATOM 15860 N N . ASP A 1 29 ? 1.957 -13.618 8.218 1.00 0.00 29 ASP A N 11
ATOM 15861 C CA . ASP A 1 29 ? 0.786 -13.942 7.421 1.00 0.00 29 ASP A CA 11
ATOM 15862 C C . ASP A 1 29 ? -0.476 -13.583 8.208 1.00 0.00 29 ASP A C 11
ATOM 15863 O O . ASP A 1 29 ? -1.336 -12.857 7.711 1.00 0.00 29 ASP A O 11
ATOM 15872 N N . TYR A 1 30 ? -0.546 -14.109 9.422 1.00 0.00 30 TYR A N 11
ATOM 15873 C CA . TYR A 1 30 ? -1.689 -13.853 10.283 1.00 0.00 30 TYR A CA 11
ATOM 15874 C C . TYR A 1 30 ? -1.849 -12.355 10.552 1.00 0.00 30 TYR A C 11
ATOM 15875 O O . TYR A 1 30 ? -2.931 -11.900 10.918 1.00 0.00 30 TYR A O 11
ATOM 15892 N N . HIS A 1 31 ? -0.755 -11.632 10.360 1.00 0.00 31 HIS A N 11
ATOM 15893 C CA . HIS A 1 31 ? -0.761 -10.196 10.576 1.00 0.00 31 HIS A CA 11
ATOM 15894 C C . HIS A 1 31 ? -1.112 -9.481 9.270 1.00 0.00 31 HIS A C 11
ATOM 15895 O O . HIS A 1 31 ? -1.126 -10.097 8.205 1.00 0.00 31 HIS A O 11
ATOM 15908 N N . ALA A 1 32 ? -1.385 -8.191 9.393 1.00 0.00 32 ALA A N 11
ATOM 15909 C CA . ALA A 1 32 ? -1.735 -7.384 8.236 1.00 0.00 32 ALA A CA 11
ATOM 15910 C C . ALA A 1 32 ? -0.724 -6.245 8.090 1.00 0.00 32 ALA A C 11
ATOM 15911 O O . ALA A 1 32 ? -0.084 -5.849 9.062 1.00 0.00 32 ALA A O 11
ATOM 15918 N N . ASP A 1 33 ? -0.613 -5.748 6.866 1.00 0.00 33 ASP A N 11
ATOM 15919 C CA . ASP A 1 33 ? 0.308 -4.663 6.580 1.00 0.00 33 ASP A CA 11
ATOM 15920 C C . ASP A 1 33 ? -0.444 -3.536 5.868 1.00 0.00 33 ASP A C 11
ATOM 15921 O O . ASP A 1 33 ? -1.240 -3.790 4.966 1.00 0.00 33 ASP A O 11
ATOM 15930 N N . PHE A 1 34 ? -0.164 -2.316 6.300 1.00 0.00 34 PHE A N 11
ATOM 15931 C CA . PHE A 1 34 ? -0.804 -1.149 5.716 1.00 0.00 34 PHE A CA 11
ATOM 15932 C C . PHE A 1 34 ? 0.020 -0.599 4.549 1.00 0.00 34 PHE A C 11
ATOM 15933 O O . PHE A 1 34 ? 1.074 -1.141 4.219 1.00 0.00 34 PHE A O 11
ATOM 15949 N N . LEU A 1 35 ? -0.493 0.469 3.956 1.00 0.00 35 LEU A N 11
ATOM 15950 C CA . LEU A 1 35 ? 0.182 1.099 2.834 1.00 0.00 35 LEU A CA 11
ATOM 15951 C C . LEU A 1 35 ? 1.649 1.338 3.196 1.00 0.00 35 LEU A C 11
ATOM 15952 O O . LEU A 1 35 ? 2.498 1.457 2.313 1.00 0.00 35 LEU A O 11
ATOM 15967 N N . GLY A 1 36 ? 1.902 1.402 4.494 1.00 0.00 36 GLY A N 11
ATOM 15968 C CA . GLY A 1 36 ? 3.252 1.624 4.983 1.00 0.00 36 GLY A CA 11
ATOM 15969 C C . GLY A 1 36 ? 4.238 0.649 4.336 1.00 0.00 36 GLY A C 11
ATOM 15970 O O . GLY A 1 36 ? 5.436 0.922 4.274 1.00 0.00 36 GLY A O 11
ATOM 15974 N N . GLU A 1 37 ? 3.697 -0.467 3.870 1.00 0.00 37 GLU A N 11
ATOM 15975 C CA . GLU A 1 37 ? 4.513 -1.484 3.230 1.00 0.00 37 GLU A CA 11
ATOM 15976 C C . GLU A 1 37 ? 5.363 -2.215 4.271 1.00 0.00 37 GLU A C 11
ATOM 15977 O O . GLU A 1 37 ? 6.482 -2.635 3.980 1.00 0.00 37 GLU A O 11
ATOM 15988 N N . ASP A 1 38 ? 4.800 -2.345 5.463 1.00 0.00 38 ASP A N 11
ATOM 15989 C CA . ASP A 1 38 ? 5.491 -3.019 6.549 1.00 0.00 38 ASP A CA 11
ATOM 15990 C C . ASP A 1 38 ? 4.464 -3.675 7.473 1.00 0.00 38 ASP A C 11
ATOM 15991 O O . ASP A 1 38 ? 3.261 -3.476 7.310 1.00 0.00 38 ASP A O 11
ATOM 16000 N N . LEU A 1 39 ? 4.975 -4.445 8.422 1.00 0.00 39 LEU A N 11
ATOM 16001 C CA . LEU A 1 39 ? 4.118 -5.132 9.372 1.00 0.00 39 LEU A CA 11
ATOM 16002 C C . LEU A 1 39 ? 4.555 -4.780 10.796 1.00 0.00 39 LEU A C 11
ATOM 16003 O O . LEU A 1 39 ? 5.680 -5.077 11.194 1.00 0.00 39 LEU A O 11
ATOM 16018 N N . PHE A 1 40 ? 3.642 -4.152 11.523 1.00 0.00 40 PHE A N 11
ATOM 16019 C CA . PHE A 1 40 ? 3.920 -3.756 12.893 1.00 0.00 40 PHE A CA 11
ATOM 16020 C C . PHE A 1 40 ? 3.204 -4.676 13.884 1.00 0.00 40 PHE A C 11
ATOM 16021 O O . PHE A 1 40 ? 3.604 -4.777 15.043 1.00 0.00 40 PHE A O 11
ATOM 16037 N N . PHE A 1 41 ? 2.158 -5.324 13.392 1.00 0.00 41 PHE A N 11
ATOM 16038 C CA . PHE A 1 41 ? 1.383 -6.232 14.222 1.00 0.00 41 PHE A CA 11
ATOM 16039 C C . PHE A 1 41 ? 2.247 -7.393 14.718 1.00 0.00 41 PHE A C 11
ATOM 16040 O O . PHE A 1 41 ? 1.810 -8.185 15.552 1.00 0.00 41 PHE A O 11
ATOM 16056 N N . CYS A 1 42 ? 3.459 -7.458 14.186 1.00 0.00 42 CYS A N 11
ATOM 16057 C CA . CYS A 1 42 ? 4.388 -8.508 14.566 1.00 0.00 42 CYS A CA 11
ATOM 16058 C C . CYS A 1 42 ? 5.165 -8.041 15.797 1.00 0.00 42 CYS A C 11
ATOM 16059 O O . CYS A 1 42 ? 5.231 -8.751 16.800 1.00 0.00 42 CYS A O 11
ATOM 16066 N N . CYS A 1 43 ? 5.733 -6.849 15.682 1.00 0.00 43 CYS A N 11
ATOM 16067 C CA . CYS A 1 43 ? 6.503 -6.279 16.775 1.00 0.00 43 CYS A CA 11
ATOM 16068 C C . CYS A 1 43 ? 5.717 -5.100 17.352 1.00 0.00 43 CYS A C 11
ATOM 16069 O O . CYS A 1 43 ? 5.366 -5.100 18.530 1.00 0.00 43 CYS A O 11
ATOM 16076 N N . ASP A 1 44 ? 5.466 -4.122 16.494 1.00 0.00 44 ASP A N 11
ATOM 16077 C CA . ASP A 1 44 ? 4.728 -2.939 16.903 1.00 0.00 44 ASP A CA 11
ATOM 16078 C C . ASP A 1 44 ? 5.558 -2.153 17.921 1.00 0.00 44 ASP A C 11
ATOM 16079 O O . ASP A 1 44 ? 5.019 -1.340 18.671 1.00 0.00 44 ASP A O 11
ATOM 16088 N N . ILE A 1 45 ? 6.854 -2.423 17.914 1.00 0.00 45 ILE A N 11
ATOM 16089 C CA . ILE A 1 45 ? 7.764 -1.751 18.827 1.00 0.00 45 ILE A CA 11
ATOM 16090 C C . ILE A 1 45 ? 8.554 -0.687 18.062 1.00 0.00 45 ILE A C 11
ATOM 16091 O O . ILE A 1 45 ? 8.503 0.494 18.402 1.00 0.00 45 ILE A O 11
ATOM 16106 N N . CYS A 1 46 ? 9.266 -1.144 17.043 1.00 0.00 46 CYS A N 11
ATOM 16107 C CA . CYS A 1 46 ? 10.066 -0.246 16.227 1.00 0.00 46 CYS A CA 11
ATOM 16108 C C . CYS A 1 46 ? 9.290 0.057 14.944 1.00 0.00 46 CYS A C 11
ATOM 16109 O O . CYS A 1 46 ? 9.671 0.940 14.177 1.00 0.00 46 CYS A O 11
ATOM 16116 N N . ALA A 1 47 ? 8.214 -0.692 14.749 1.00 0.00 47 ALA A N 11
ATOM 16117 C CA . ALA A 1 47 ? 7.381 -0.516 13.573 1.00 0.00 47 ALA A CA 11
ATOM 16118 C C . ALA A 1 47 ? 6.150 0.313 13.945 1.00 0.00 47 ALA A C 11
ATOM 16119 O O . ALA A 1 47 ? 5.897 0.560 15.123 1.00 0.00 47 ALA A O 11
ATOM 16126 N N . ALA A 1 48 ? 5.418 0.719 12.918 1.00 0.00 48 ALA A N 11
ATOM 16127 C CA . ALA A 1 48 ? 4.219 1.516 13.123 1.00 0.00 48 ALA A CA 11
ATOM 16128 C C . ALA A 1 48 ? 4.615 2.974 13.360 1.00 0.00 48 ALA A C 11
ATOM 16129 O O . ALA A 1 48 ? 4.380 3.518 14.438 1.00 0.00 48 ALA A O 11
ATOM 16136 N N . GLU A 1 49 ? 5.211 3.567 12.335 1.00 0.00 49 GLU A N 11
ATOM 16137 C CA . GLU A 1 49 ? 5.641 4.952 12.418 1.00 0.00 49 GLU A CA 11
ATOM 16138 C C . GLU A 1 49 ? 4.490 5.890 12.045 1.00 0.00 49 GLU A C 11
ATOM 16139 O O . GLU A 1 49 ? 3.730 5.607 11.120 1.00 0.00 49 GLU A O 11
ATOM 16150 N N . PHE A 1 50 ? 4.398 6.984 12.785 1.00 0.00 50 PHE A N 11
ATOM 16151 C CA . PHE A 1 50 ? 3.353 7.964 12.544 1.00 0.00 50 PHE A CA 11
ATOM 16152 C C . PHE A 1 50 ? 3.692 8.842 11.337 1.00 0.00 50 PHE A C 11
ATOM 16153 O O . PHE A 1 50 ? 2.941 9.756 11.000 1.00 0.00 50 PHE A O 11
ATOM 16169 N N . MET A 1 51 ? 4.822 8.532 10.720 1.00 0.00 51 MET A N 11
ATOM 16170 C CA . MET A 1 51 ? 5.269 9.281 9.558 1.00 0.00 51 MET A CA 11
ATOM 16171 C C . MET A 1 51 ? 4.272 9.151 8.405 1.00 0.00 51 MET A C 11
ATOM 16172 O O . MET A 1 51 ? 4.100 10.082 7.621 1.00 0.00 51 MET A O 11
ATOM 16184 N N . ASN A 1 52 ? 3.643 7.987 8.338 1.00 0.00 52 ASN A N 11
ATOM 16185 C CA . ASN A 1 52 ? 2.667 7.723 7.294 1.00 0.00 52 ASN A CA 11
ATOM 16186 C C . ASN A 1 52 ? 1.285 8.180 7.765 1.00 0.00 52 ASN A C 11
ATOM 16187 O O . ASN A 1 52 ? 1.151 8.743 8.851 1.00 0.00 52 ASN A O 11
ATOM 16197 N N . MET A 1 53 ? 0.293 7.921 6.926 1.00 0.00 53 MET A N 11
ATOM 16198 C CA . MET A 1 53 ? -1.073 8.299 7.243 1.00 0.00 53 MET A CA 11
ATOM 16199 C C . MET A 1 53 ? -1.795 7.173 7.987 1.00 0.00 53 MET A C 11
ATOM 16200 O O . MET A 1 53 ? -1.557 5.996 7.721 1.00 0.00 53 MET A O 11
ATOM 16212 N N . MET A 1 54 ? -2.662 7.575 8.905 1.00 0.00 54 MET A N 11
ATOM 16213 C CA . MET A 1 54 ? -3.419 6.615 9.690 1.00 0.00 54 MET A CA 11
ATOM 16214 C C . MET A 1 54 ? -4.344 5.785 8.797 1.00 0.00 54 MET A C 11
ATOM 16215 O O . MET A 1 54 ? -4.507 4.585 9.013 1.00 0.00 54 MET A O 11
ATOM 16227 N N . ASP A 1 55 ? -4.923 6.456 7.813 1.00 0.00 55 ASP A N 11
ATOM 16228 C CA . ASP A 1 55 ? -5.826 5.795 6.887 1.00 0.00 55 ASP A CA 11
ATOM 16229 C C . ASP A 1 55 ? -5.197 4.481 6.418 1.00 0.00 55 ASP A C 11
ATOM 16230 O O . ASP A 1 55 ? -5.900 3.496 6.198 1.00 0.00 55 ASP A O 11
ATOM 16239 N N . GLU A 1 56 ? -3.880 4.509 6.277 1.00 0.00 56 GLU A N 11
ATOM 16240 C CA . GLU A 1 56 ? -3.149 3.334 5.838 1.00 0.00 56 GLU A CA 11
ATOM 16241 C C . GLU A 1 56 ? -3.612 2.100 6.614 1.00 0.00 56 GLU A C 11
ATOM 16242 O O . GLU A 1 56 ? -3.663 1.000 6.067 1.00 0.00 56 GLU A O 11
ATOM 16253 N N . ALA A 1 57 ? -3.939 2.324 7.879 1.00 0.00 57 ALA A N 11
ATOM 16254 C CA . ALA A 1 57 ? -4.396 1.244 8.737 1.00 0.00 57 ALA A CA 11
ATOM 16255 C C . ALA A 1 57 ? -5.731 0.712 8.211 1.00 0.00 57 ALA A C 11
ATOM 16256 O O . ALA A 1 57 ? -5.912 -0.497 8.077 1.00 0.00 57 ALA A O 11
ATOM 16263 N N . PHE A 1 58 ? -6.632 1.641 7.926 1.00 0.00 58 PHE A N 11
ATOM 16264 C CA . PHE A 1 58 ? -7.944 1.281 7.418 1.00 0.00 58 PHE A CA 11
ATOM 16265 C C . PHE A 1 58 ? -7.836 0.221 6.319 1.00 0.00 58 PHE A C 11
ATOM 16266 O O . PHE A 1 58 ? -8.631 -0.715 6.274 1.00 0.00 58 PHE A O 11
ATOM 16282 N N . LYS A 1 59 ? -6.843 0.405 5.461 1.00 0.00 59 LYS A N 11
ATOM 16283 C CA . LYS A 1 59 ? -6.619 -0.523 4.366 1.00 0.00 59 LYS A CA 11
ATOM 16284 C C . LYS A 1 59 ? -6.707 -1.957 4.893 1.00 0.00 59 LYS A C 11
ATOM 16285 O O . LYS A 1 59 ? -7.467 -2.769 4.368 1.00 0.00 59 LYS A O 11
ATOM 16299 N N . HIS A 1 60 ? -5.917 -2.225 5.923 1.00 0.00 60 HIS A N 11
ATOM 16300 C CA . HIS A 1 60 ? -5.897 -3.546 6.527 1.00 0.00 60 HIS A CA 11
ATOM 16301 C C . HIS A 1 60 ? -7.329 -3.999 6.821 1.00 0.00 60 HIS A C 11
ATOM 16302 O O . HIS A 1 60 ? -7.743 -5.077 6.397 1.00 0.00 60 HIS A O 11
ATOM 16315 N N . THR A 1 61 ? -8.045 -3.152 7.546 1.00 0.00 61 THR A N 11
ATOM 16316 C CA . THR A 1 61 ? -9.421 -3.451 7.902 1.00 0.00 61 THR A CA 11
ATOM 16317 C C . THR A 1 61 ? -10.275 -3.616 6.644 1.00 0.00 61 THR A C 11
ATOM 16318 O O . THR A 1 61 ? -11.194 -4.432 6.614 1.00 0.00 61 THR A O 11
ATOM 16329 N N . ALA A 1 62 ? -9.940 -2.826 5.633 1.00 0.00 62 ALA A N 11
ATOM 16330 C CA . ALA A 1 62 ? -10.665 -2.873 4.374 1.00 0.00 62 ALA A CA 11
ATOM 16331 C C . ALA A 1 62 ? -10.579 -4.286 3.794 1.00 0.00 62 ALA A C 11
ATOM 16332 O O . ALA A 1 62 ? -11.601 -4.916 3.530 1.00 0.00 62 ALA A O 11
ATOM 16339 N N . ARG A 1 63 ? -9.349 -4.744 3.614 1.00 0.00 63 ARG A N 11
ATOM 16340 C CA . ARG A 1 63 ? -9.115 -6.071 3.071 1.00 0.00 63 ARG A CA 11
ATOM 16341 C C . ARG A 1 63 ? -9.509 -7.139 4.093 1.00 0.00 63 ARG A C 11
ATOM 16342 O O . ARG A 1 63 ? -9.221 -8.320 3.904 1.00 0.00 63 ARG A O 11
ATOM 16359 N N . HIS A 1 64 ? -10.163 -6.687 5.152 1.00 0.00 64 HIS A N 11
ATOM 16360 C CA . HIS A 1 64 ? -10.600 -7.590 6.204 1.00 0.00 64 HIS A CA 11
ATOM 16361 C C . HIS A 1 64 ? -11.817 -8.384 5.726 1.00 0.00 64 HIS A C 11
ATOM 16362 O O . HIS A 1 64 ? -11.760 -9.608 5.618 1.00 0.00 64 HIS A O 11
ATOM 16375 N N . ASN A 1 65 ? -12.889 -7.655 5.453 1.00 0.00 65 ASN A N 11
ATOM 16376 C CA . ASN A 1 65 ? -14.118 -8.276 4.989 1.00 0.00 65 ASN A CA 11
ATOM 16377 C C . ASN A 1 65 ? -14.409 -7.816 3.559 1.00 0.00 65 ASN A C 11
ATOM 16378 O O . ASN A 1 65 ? -14.491 -8.633 2.645 1.00 0.00 65 ASN A O 11
ATOM 16388 N N . VAL A 1 66 ? -14.559 -6.507 3.412 1.00 0.00 66 VAL A N 11
ATOM 16389 C CA . VAL A 1 66 ? -14.839 -5.928 2.110 1.00 0.00 66 VAL A CA 11
ATOM 16390 C C . VAL A 1 66 ? -13.527 -5.480 1.462 1.00 0.00 66 VAL A C 11
ATOM 16391 O O . VAL A 1 66 ? -12.467 -6.033 1.752 1.00 0.00 66 VAL A O 11
ATOM 16404 N N . ASP A 1 67 ? -13.641 -4.481 0.599 1.00 0.00 67 ASP A N 11
ATOM 16405 C CA . ASP A 1 67 ? -12.477 -3.952 -0.091 1.00 0.00 67 ASP A CA 11
ATOM 16406 C C . ASP A 1 67 ? -12.548 -2.424 -0.104 1.00 0.00 67 ASP A C 11
ATOM 16407 O O . ASP A 1 67 ? -13.577 -1.850 -0.460 1.00 0.00 67 ASP A O 11
ATOM 16416 N N . GLU A 1 68 ? -11.442 -1.808 0.286 1.00 0.00 68 GLU A N 11
ATOM 16417 C CA . GLU A 1 68 ? -11.366 -0.358 0.323 1.00 0.00 68 GLU A CA 11
ATOM 16418 C C . GLU A 1 68 ? -9.973 0.112 -0.100 1.00 0.00 68 GLU A C 11
ATOM 16419 O O . GLU A 1 68 ? -8.970 -0.496 0.268 1.00 0.00 68 GLU A O 11
ATOM 16430 N N . LEU A 1 69 ? -9.956 1.190 -0.871 1.00 0.00 69 LEU A N 11
ATOM 16431 C CA . LEU A 1 69 ? -8.702 1.748 -1.349 1.00 0.00 69 LEU A CA 11
ATOM 16432 C C . LEU A 1 69 ? -8.727 3.267 -1.176 1.00 0.00 69 LEU A C 11
ATOM 16433 O O . LEU A 1 69 ? -9.751 3.907 -1.413 1.00 0.00 69 LEU A O 11
ATOM 16448 N N . HIS A 1 70 ? -7.587 3.802 -0.763 1.00 0.00 70 HIS A N 11
ATOM 16449 C CA . HIS A 1 70 ? -7.465 5.235 -0.556 1.00 0.00 70 HIS A CA 11
ATOM 16450 C C . HIS A 1 70 ? -6.114 5.718 -1.089 1.00 0.00 70 HIS A C 11
ATOM 16451 O O . HIS A 1 70 ? -5.099 5.044 -0.921 1.00 0.00 70 HIS A O 11
ATOM 16464 N N . ILE A 1 71 ? -6.146 6.882 -1.721 1.00 0.00 71 ILE A N 11
ATOM 16465 C CA . ILE A 1 71 ? -4.937 7.463 -2.280 1.00 0.00 71 ILE A CA 11
ATOM 16466 C C . ILE A 1 71 ? -4.880 8.949 -1.925 1.00 0.00 71 ILE A C 11
ATOM 16467 O O . ILE A 1 71 ? -5.849 9.679 -2.130 1.00 0.00 71 ILE A O 11
ATOM 16482 N N . ASP A 1 72 ? -3.733 9.356 -1.399 1.00 0.00 72 ASP A N 11
ATOM 16483 C CA . ASP A 1 72 ? -3.537 10.743 -1.013 1.00 0.00 72 ASP A CA 11
ATOM 16484 C C . ASP A 1 72 ? -2.083 11.140 -1.278 1.00 0.00 72 ASP A C 11
ATOM 16485 O O . ASP A 1 72 ? -1.167 10.356 -1.034 1.00 0.00 72 ASP A O 11
ATOM 16494 N N . GLY A 1 73 ? -1.916 12.358 -1.773 1.00 0.00 73 GLY A N 11
ATOM 16495 C CA . GLY A 1 73 ? -0.589 12.868 -2.073 1.00 0.00 73 GLY A CA 11
ATOM 16496 C C . GLY A 1 73 ? -0.426 14.302 -1.565 1.00 0.00 73 GLY A C 11
ATOM 16497 O O . GLY A 1 73 ? -1.268 15.158 -1.830 1.00 0.00 73 GLY A O 11
ATOM 16501 N N . ASN A 1 74 ? 0.664 14.519 -0.844 1.00 0.00 74 ASN A N 11
ATOM 16502 C CA . ASN A 1 74 ? 0.949 15.835 -0.296 1.00 0.00 74 ASN A CA 11
ATOM 16503 C C . ASN A 1 74 ? 2.460 16.072 -0.311 1.00 0.00 74 ASN A C 11
ATOM 16504 O O . ASN A 1 74 ? 3.237 15.164 -0.020 1.00 0.00 74 ASN A O 11
ATOM 16514 N N . TYR A 1 75 ? 2.831 17.298 -0.652 1.00 0.00 75 TYR A N 11
ATOM 16515 C CA . TYR A 1 75 ? 4.235 17.667 -0.708 1.00 0.00 75 TYR A CA 11
ATOM 16516 C C . TYR A 1 75 ? 4.868 17.632 0.685 1.00 0.00 75 TYR A C 11
ATOM 16517 O O . TYR A 1 75 ? 6.081 17.782 0.823 1.00 0.00 75 TYR A O 11
ATOM 16534 N N . GLN A 1 76 ? 4.017 17.432 1.681 1.00 0.00 76 GLN A N 11
ATOM 16535 C CA . GLN A 1 76 ? 4.479 17.376 3.057 1.00 0.00 76 GLN A CA 11
ATOM 16536 C C . GLN A 1 76 ? 4.307 15.962 3.617 1.00 0.00 76 GLN A C 11
ATOM 16537 O O . GLN A 1 76 ? 4.725 15.680 4.739 1.00 0.00 76 GLN A O 11
ATOM 16549 N N . LEU A 1 77 ? 3.692 15.111 2.810 1.00 0.00 77 LEU A N 11
ATOM 16550 C CA . LEU A 1 77 ? 3.460 13.733 3.210 1.00 0.00 77 LEU A CA 11
ATOM 16551 C C . LEU A 1 77 ? 4.741 13.162 3.819 1.00 0.00 77 LEU A C 11
ATOM 16552 O O . LEU A 1 77 ? 4.777 12.832 5.004 1.00 0.00 77 LEU A O 11
ATOM 16567 N N . GLY A 1 78 ? 5.763 13.061 2.981 1.00 0.00 78 GLY A N 11
ATOM 16568 C CA . GLY A 1 78 ? 7.044 12.534 3.423 1.00 0.00 78 GLY A CA 11
ATOM 16569 C C . GLY A 1 78 ? 7.863 12.019 2.237 1.00 0.00 78 GLY A C 11
ATOM 16570 O O . GLY A 1 78 ? 8.679 11.112 2.389 1.00 0.00 78 GLY A O 11
ATOM 16574 N N . ARG A 1 79 ? 7.616 12.621 1.083 1.00 0.00 79 ARG A N 11
ATOM 16575 C CA . ARG A 1 79 ? 8.321 12.235 -0.127 1.00 0.00 79 ARG A CA 11
ATOM 16576 C C . ARG A 1 79 ? 8.309 10.713 -0.287 1.00 0.00 79 ARG A C 11
ATOM 16577 O O . ARG A 1 79 ? 9.358 10.097 -0.469 1.00 0.00 79 ARG A O 11
ATOM 16594 N N . ASN A 1 80 ? 7.111 10.151 -0.211 1.00 0.00 80 ASN A N 11
ATOM 16595 C CA . ASN A 1 80 ? 6.949 8.714 -0.343 1.00 0.00 80 ASN A CA 11
ATOM 16596 C C . ASN A 1 80 ? 6.110 8.412 -1.587 1.00 0.00 80 ASN A C 11
ATOM 16597 O O . ASN A 1 80 ? 4.954 8.822 -1.673 1.00 0.00 80 ASN A O 11
ATOM 16607 N N . VAL A 1 81 ? 6.725 7.698 -2.517 1.00 0.00 81 VAL A N 11
ATOM 16608 C CA . VAL A 1 81 ? 6.048 7.336 -3.752 1.00 0.00 81 VAL A CA 11
ATOM 16609 C C . VAL A 1 81 ? 5.927 5.813 -3.834 1.00 0.00 81 VAL A C 11
ATOM 16610 O O . VAL A 1 81 ? 6.923 5.116 -4.016 1.00 0.00 81 VAL A O 11
ATOM 16623 N N . LEU A 1 82 ? 4.695 5.342 -3.696 1.00 0.00 82 LEU A N 11
ATOM 16624 C CA . LEU A 1 82 ? 4.430 3.915 -3.752 1.00 0.00 82 LEU A CA 11
ATOM 16625 C C . LEU A 1 82 ? 3.371 3.640 -4.822 1.00 0.00 82 LEU A C 11
ATOM 16626 O O . LEU A 1 82 ? 2.251 4.143 -4.736 1.00 0.00 82 LEU A O 11
ATOM 16641 N N . LEU A 1 83 ? 3.761 2.841 -5.804 1.00 0.00 83 LEU A N 11
ATOM 16642 C CA . LEU A 1 83 ? 2.859 2.492 -6.888 1.00 0.00 83 LEU A CA 11
ATOM 16643 C C . LEU A 1 83 ? 2.567 0.991 -6.840 1.00 0.00 83 LEU A C 11
ATOM 16644 O O . LEU A 1 83 ? 3.442 0.175 -7.125 1.00 0.00 83 LEU A O 11
ATOM 16659 N N . LYS A 1 84 ? 1.332 0.672 -6.479 1.00 0.00 84 LYS A N 11
ATOM 16660 C CA . LYS A 1 84 ? 0.913 -0.716 -6.390 1.00 0.00 84 LYS A CA 11
ATOM 16661 C C . LYS A 1 84 ? -0.328 -0.926 -7.259 1.00 0.00 84 LYS A C 11
ATOM 16662 O O . LYS A 1 84 ? -1.359 -0.293 -7.036 1.00 0.00 84 LYS A O 11
ATOM 16676 N N . ASN A 1 85 ? -0.188 -1.817 -8.229 1.00 0.00 85 ASN A N 11
ATOM 16677 C CA . ASN A 1 85 ? -1.287 -2.117 -9.132 1.00 0.00 85 ASN A CA 11
ATOM 16678 C C . ASN A 1 85 ? -1.723 -3.571 -8.931 1.00 0.00 85 ASN A C 11
ATOM 16679 O O . ASN A 1 85 ? -0.950 -4.495 -9.180 1.00 0.00 85 ASN A O 11
ATOM 16689 N N . GLY A 1 86 ? -2.960 -3.727 -8.482 1.00 0.00 86 GLY A N 11
ATOM 16690 C CA . GLY A 1 86 ? -3.508 -5.052 -8.245 1.00 0.00 86 GLY A CA 11
ATOM 16691 C C . GLY A 1 86 ? -4.672 -5.342 -9.194 1.00 0.00 86 GLY A C 11
ATOM 16692 O O . GLY A 1 86 ? -5.675 -4.629 -9.188 1.00 0.00 86 GLY A O 11
ATOM 16696 N N . GLU A 1 87 ? -4.500 -6.389 -9.988 1.00 0.00 87 GLU A N 11
ATOM 16697 C CA . GLU A 1 87 ? -5.524 -6.782 -10.941 1.00 0.00 87 GLU A CA 11
ATOM 16698 C C . GLU A 1 87 ? -5.916 -8.245 -10.726 1.00 0.00 87 GLU A C 11
ATOM 16699 O O . GLU A 1 87 ? -5.078 -9.139 -10.832 1.00 0.00 87 GLU A O 11
ATOM 16710 N N . ASP A 1 88 ? -7.191 -8.445 -10.427 1.00 0.00 88 ASP A N 11
ATOM 16711 C CA . ASP A 1 88 ? -7.705 -9.785 -10.196 1.00 0.00 88 ASP A CA 11
ATOM 16712 C C . ASP A 1 88 ? -9.148 -9.866 -10.696 1.00 0.00 88 ASP A C 11
ATOM 16713 O O . ASP A 1 88 ? -10.007 -9.106 -10.252 1.00 0.00 88 ASP A O 11
ATOM 16722 N N . ARG A 1 89 ? -9.371 -10.795 -11.615 1.00 0.00 89 ARG A N 11
ATOM 16723 C CA . ARG A 1 89 ? -10.695 -10.986 -12.181 1.00 0.00 89 ARG A CA 11
ATOM 16724 C C . ARG A 1 89 ? -11.019 -12.477 -12.283 1.00 0.00 89 ARG A C 11
ATOM 16725 O O . ARG A 1 89 ? -10.238 -13.248 -12.839 1.00 0.00 89 ARG A O 11
ATOM 16742 N N . LEU A 1 90 ? -12.171 -12.839 -11.739 1.00 0.00 90 LEU A N 11
ATOM 16743 C CA . LEU A 1 90 ? -12.608 -14.225 -11.763 1.00 0.00 90 LEU A CA 11
ATOM 16744 C C . LEU A 1 90 ? -14.024 -14.299 -12.335 1.00 0.00 90 LEU A C 11
ATOM 16745 O O . LEU A 1 90 ? -14.622 -13.274 -12.659 1.00 0.00 90 LEU A O 11
ATOM 16760 N N . ARG A 1 91 ? -14.521 -15.523 -12.443 1.00 0.00 91 ARG A N 11
ATOM 16761 C CA . ARG A 1 91 ? -15.857 -15.745 -12.970 1.00 0.00 91 ARG A CA 11
ATOM 16762 C C . ARG A 1 91 ? -16.903 -15.528 -11.876 1.00 0.00 91 ARG A C 11
ATOM 16763 O O . ARG A 1 91 ? -18.065 -15.252 -12.168 1.00 0.00 91 ARG A O 11
ATOM 16780 N N . PHE A 1 92 ? -16.453 -15.664 -10.637 1.00 0.00 92 PHE A N 11
ATOM 16781 C CA . PHE A 1 92 ? -17.336 -15.486 -9.497 1.00 0.00 92 PHE A CA 11
ATOM 16782 C C . PHE A 1 92 ? -17.615 -14.003 -9.243 1.00 0.00 92 PHE A C 11
ATOM 16783 O O . PHE A 1 92 ? -18.381 -13.656 -8.346 1.00 0.00 92 PHE A O 11
ATOM 16799 N N . TYR A 1 93 ? -16.977 -13.168 -10.052 1.00 0.00 93 TYR A N 11
ATOM 16800 C CA . TYR A 1 93 ? -17.147 -11.731 -9.927 1.00 0.00 93 TYR A CA 11
ATOM 16801 C C . TYR A 1 93 ? -18.307 -11.238 -10.793 1.00 0.00 93 TYR A C 11
ATOM 16802 O O . TYR A 1 93 ? -18.301 -11.424 -12.009 1.00 0.00 93 TYR A O 11
ATOM 16819 N N . VAL A 1 94 ? -19.275 -10.619 -10.133 1.00 0.00 94 VAL A N 11
ATOM 16820 C CA . VAL A 1 94 ? -20.440 -10.098 -10.829 1.00 0.00 94 VAL A CA 11
ATOM 16821 C C . VAL A 1 94 ? -20.311 -8.580 -10.965 1.00 0.00 94 VAL A C 11
ATOM 16822 O O . VAL A 1 94 ? -20.967 -7.971 -11.809 1.00 0.00 94 VAL A O 11
ATOM 16835 N N . LYS A 1 95 ? -19.460 -8.013 -10.123 1.00 0.00 95 LYS A N 11
ATOM 16836 C CA . LYS A 1 95 ? -19.237 -6.577 -10.139 1.00 0.00 95 LYS A CA 11
ATOM 16837 C C . LYS A 1 95 ? -18.209 -6.238 -11.220 1.00 0.00 95 LYS A C 11
ATOM 16838 O O . LYS A 1 95 ? -18.261 -5.162 -11.815 1.00 0.00 95 LYS A O 11
ATOM 16852 N N . PHE A 1 96 ? -17.298 -7.175 -11.440 1.00 0.00 96 PHE A N 11
ATOM 16853 C CA . PHE A 1 96 ? -16.259 -6.988 -12.439 1.00 0.00 96 PHE A CA 11
ATOM 16854 C C . PHE A 1 96 ? -15.625 -5.601 -12.317 1.00 0.00 96 PHE A C 11
ATOM 16855 O O . PHE A 1 96 ? -15.851 -4.735 -13.161 1.00 0.00 96 PHE A O 11
ATOM 16871 N N . GLY A 1 97 ? -14.842 -5.434 -11.262 1.00 0.00 97 GLY A N 11
ATOM 16872 C CA . GLY A 1 97 ? -14.173 -4.167 -11.018 1.00 0.00 97 GLY A CA 11
ATOM 16873 C C . GLY A 1 97 ? -12.653 -4.342 -11.017 1.00 0.00 97 GLY A C 11
ATOM 16874 O O . GLY A 1 97 ? -12.077 -4.792 -10.027 1.00 0.00 97 GLY A O 11
ATOM 16878 N N . PRO A 1 98 ? -12.030 -3.966 -12.166 1.00 0.00 98 PRO A N 11
ATOM 16879 C CA . PRO A 1 98 ? -10.588 -4.077 -12.305 1.00 0.00 98 PRO A CA 11
ATOM 16880 C C . PRO A 1 98 ? -9.875 -2.976 -11.518 1.00 0.00 98 PRO A C 11
ATOM 16881 O O . PRO A 1 98 ? -9.819 -1.829 -11.959 1.00 0.00 98 PRO A O 11
ATOM 16889 N N . GLY A 1 99 ? -9.346 -3.363 -10.366 1.00 0.00 99 GLY A N 11
ATOM 16890 C CA . GLY A 1 99 ? -8.640 -2.423 -9.513 1.00 0.00 99 GLY A CA 11
ATOM 16891 C C . GLY A 1 99 ? -7.367 -1.916 -10.193 1.00 0.00 99 GLY A C 11
ATOM 16892 O O . GLY A 1 99 ? -6.282 -2.449 -9.967 1.00 0.00 99 GLY A O 11
ATOM 16896 N N . ALA A 1 100 ? -7.541 -0.891 -11.014 1.00 0.00 100 ALA A N 11
ATOM 16897 C CA . ALA A 1 100 ? -6.421 -0.304 -11.729 1.00 0.00 100 ALA A CA 11
ATOM 16898 C C . ALA A 1 100 ? -6.023 1.010 -11.055 1.00 0.00 100 ALA A C 11
ATOM 16899 O O . ALA A 1 100 ? -6.783 1.559 -10.260 1.00 0.00 100 ALA A O 11
ATOM 16906 N N . VAL A 1 101 ? -4.831 1.477 -11.400 1.00 0.00 101 VAL A N 11
ATOM 16907 C CA . VAL A 1 101 ? -4.322 2.717 -10.838 1.00 0.00 101 VAL A CA 11
ATOM 16908 C C . VAL A 1 101 ? -5.261 3.865 -11.216 1.00 0.00 101 VAL A C 11
ATOM 16909 O O . VAL A 1 101 ? -5.514 4.755 -10.406 1.00 0.00 101 VAL A O 11
ATOM 16922 N N . ILE A 1 102 ? -5.749 3.808 -12.446 1.00 0.00 102 ILE A N 11
ATOM 16923 C CA . ILE A 1 102 ? -6.653 4.831 -12.941 1.00 0.00 102 ILE A CA 11
ATOM 16924 C C . ILE A 1 102 ? -7.955 4.788 -12.138 1.00 0.00 102 ILE A C 11
ATOM 16925 O O . ILE A 1 102 ? -8.499 5.829 -11.775 1.00 0.00 102 ILE A O 11
ATOM 16940 N N . LYS A 1 103 ? -8.416 3.572 -11.887 1.00 0.00 103 LYS A N 11
ATOM 16941 C CA . LYS A 1 103 ? -9.644 3.378 -11.134 1.00 0.00 103 LYS A CA 11
ATOM 16942 C C . LYS A 1 103 ? -9.447 3.885 -9.704 1.00 0.00 103 LYS A C 11
ATOM 16943 O O . LYS A 1 103 ? -10.373 4.421 -9.099 1.00 0.00 103 LYS A O 11
ATOM 16957 N N . GLU A 1 104 ? -8.233 3.699 -9.207 1.00 0.00 104 GLU A N 11
ATOM 16958 C CA . GLU A 1 104 ? -7.902 4.132 -7.860 1.00 0.00 104 GLU A CA 11
ATOM 16959 C C . GLU A 1 104 ? -8.440 5.542 -7.608 1.00 0.00 104 GLU A C 11
ATOM 16960 O O . GLU A 1 104 ? -8.892 5.849 -6.506 1.00 0.00 104 GLU A O 11
ATOM 16971 N N . PHE A 1 105 ? -8.373 6.361 -8.647 1.00 0.00 105 PHE A N 11
ATOM 16972 C CA . PHE A 1 105 ? -8.848 7.731 -8.552 1.00 0.00 105 PHE A CA 11
ATOM 16973 C C . PHE A 1 105 ? -10.336 7.772 -8.198 1.00 0.00 105 PHE A C 11
ATOM 16974 O O . PHE A 1 105 ? -10.773 8.637 -7.440 1.00 0.00 105 PHE A O 11
ATOM 16990 N N . LYS A 1 106 ? -11.072 6.827 -8.764 1.00 0.00 106 LYS A N 11
ATOM 16991 C CA . LYS A 1 106 ? -12.502 6.745 -8.518 1.00 0.00 106 LYS A CA 11
ATOM 16992 C C . LYS A 1 106 ? -12.766 6.896 -7.019 1.00 0.00 106 LYS A C 11
ATOM 16993 O O . LYS A 1 106 ? -13.829 7.367 -6.616 1.00 0.00 106 LYS A O 11
ATOM 17007 N N . ILE A 1 107 ? -11.781 6.486 -6.232 1.00 0.00 107 ILE A N 11
ATOM 17008 C CA . ILE A 1 107 ? -11.893 6.570 -4.786 1.00 0.00 107 ILE A CA 11
ATOM 17009 C C . ILE A 1 107 ? -12.594 7.877 -4.408 1.00 0.00 107 ILE A C 11
ATOM 17010 O O . ILE A 1 107 ? -13.440 7.897 -3.516 1.00 0.00 107 ILE A O 11
ATOM 17025 N N . THR A 1 108 ? -12.215 8.937 -5.106 1.00 0.00 108 THR A N 11
ATOM 17026 C CA . THR A 1 108 ? -12.795 10.245 -4.855 1.00 0.00 108 THR A CA 11
ATOM 17027 C C . THR A 1 108 ? -12.970 11.012 -6.167 1.00 0.00 108 THR A C 11
ATOM 17028 O O . THR A 1 108 ? -14.020 11.605 -6.409 1.00 0.00 108 THR A O 11
ATOM 17039 N N . ASP A 1 109 ? -11.924 10.976 -6.980 1.00 0.00 109 ASP A N 11
ATOM 17040 C CA . ASP A 1 109 ? -11.949 11.659 -8.262 1.00 0.00 109 ASP A CA 11
ATOM 17041 C C . ASP A 1 109 ? -13.325 11.479 -8.906 1.00 0.00 109 ASP A C 11
ATOM 17042 O O . ASP A 1 109 ? -13.739 10.356 -9.189 1.00 0.00 109 ASP A O 11
ATOM 17051 N N . MET A 1 1 ? 8.122 15.934 -5.041 1.00 0.00 1 MET A N 12
ATOM 17052 C CA . MET A 1 1 ? 6.785 15.373 -5.135 1.00 0.00 1 MET A CA 12
ATOM 17053 C C . MET A 1 1 ? 6.683 14.064 -4.348 1.00 0.00 1 MET A C 12
ATOM 17054 O O . MET A 1 1 ? 7.645 13.301 -4.278 1.00 0.00 1 MET A O 12
ATOM 17066 N N . SER A 1 2 ? 5.507 13.846 -3.776 1.00 0.00 2 SER A N 12
ATOM 17067 C CA . SER A 1 2 ? 5.268 12.643 -2.998 1.00 0.00 2 SER A CA 12
ATOM 17068 C C . SER A 1 2 ? 3.943 12.002 -3.419 1.00 0.00 2 SER A C 12
ATOM 17069 O O . SER A 1 2 ? 2.908 12.666 -3.440 1.00 0.00 2 SER A O 12
ATOM 17076 N N . GLU A 1 3 ? 4.020 10.720 -3.745 1.00 0.00 3 GLU A N 12
ATOM 17077 C CA . GLU A 1 3 ? 2.840 9.983 -4.165 1.00 0.00 3 GLU A CA 12
ATOM 17078 C C . GLU A 1 3 ? 2.909 8.539 -3.661 1.00 0.00 3 GLU A C 12
ATOM 17079 O O . GLU A 1 3 ? 3.852 7.813 -3.974 1.00 0.00 3 GLU A O 12
ATOM 17090 N N . VAL A 1 4 ? 1.899 8.167 -2.888 1.00 0.00 4 VAL A N 12
ATOM 17091 C CA . VAL A 1 4 ? 1.833 6.824 -2.339 1.00 0.00 4 VAL A CA 12
ATOM 17092 C C . VAL A 1 4 ? 0.616 6.100 -2.918 1.00 0.00 4 VAL A C 12
ATOM 17093 O O . VAL A 1 4 ? -0.509 6.588 -2.815 1.00 0.00 4 VAL A O 12
ATOM 17106 N N . ASN A 1 5 ? 0.882 4.946 -3.513 1.00 0.00 5 ASN A N 12
ATOM 17107 C CA . ASN A 1 5 ? -0.178 4.150 -4.108 1.00 0.00 5 ASN A CA 12
ATOM 17108 C C . ASN A 1 5 ? -0.132 2.734 -3.531 1.00 0.00 5 ASN A C 12
ATOM 17109 O O . ASN A 1 5 ? 0.833 2.002 -3.746 1.00 0.00 5 ASN A O 12
ATOM 17119 N N . ILE A 1 6 ? -1.187 2.389 -2.806 1.00 0.00 6 ILE A N 12
ATOM 17120 C CA . ILE A 1 6 ? -1.278 1.074 -2.196 1.00 0.00 6 ILE A CA 12
ATOM 17121 C C . ILE A 1 6 ? -2.725 0.583 -2.270 1.00 0.00 6 ILE A C 12
ATOM 17122 O O . ILE A 1 6 ? -3.601 1.111 -1.587 1.00 0.00 6 ILE A O 12
ATOM 17137 N N . VAL A 1 7 ? -2.932 -0.425 -3.106 1.00 0.00 7 VAL A N 12
ATOM 17138 C CA . VAL A 1 7 ? -4.258 -0.994 -3.278 1.00 0.00 7 VAL A CA 12
ATOM 17139 C C . VAL A 1 7 ? -4.170 -2.518 -3.184 1.00 0.00 7 VAL A C 12
ATOM 17140 O O . VAL A 1 7 ? -3.408 -3.147 -3.918 1.00 0.00 7 VAL A O 12
ATOM 17153 N N . VAL A 1 8 ? -4.959 -3.070 -2.274 1.00 0.00 8 VAL A N 12
ATOM 17154 C CA . VAL A 1 8 ? -4.980 -4.508 -2.074 1.00 0.00 8 VAL A CA 12
ATOM 17155 C C . VAL A 1 8 ? -6.407 -5.025 -2.265 1.00 0.00 8 VAL A C 12
ATOM 17156 O O . VAL A 1 8 ? -7.282 -4.761 -1.441 1.00 0.00 8 VAL A O 12
ATOM 17169 N N . ASN A 1 9 ? -6.598 -5.753 -3.356 1.00 0.00 9 ASN A N 12
ATOM 17170 C CA . ASN A 1 9 ? -7.905 -6.309 -3.665 1.00 0.00 9 ASN A CA 12
ATOM 17171 C C . ASN A 1 9 ? -7.744 -7.767 -4.101 1.00 0.00 9 ASN A C 12
ATOM 17172 O O . ASN A 1 9 ? -7.220 -8.043 -5.179 1.00 0.00 9 ASN A O 12
ATOM 17182 N N . GLY A 1 10 ? -8.204 -8.662 -3.239 1.00 0.00 10 GLY A N 12
ATOM 17183 C CA . GLY A 1 10 ? -8.118 -10.085 -3.521 1.00 0.00 10 GLY A CA 12
ATOM 17184 C C . GLY A 1 10 ? -7.252 -10.798 -2.481 1.00 0.00 10 GLY A C 12
ATOM 17185 O O . GLY A 1 10 ? -6.928 -11.975 -2.639 1.00 0.00 10 GLY A O 12
ATOM 17189 N N . ARG A 1 11 ? -6.901 -10.057 -1.441 1.00 0.00 11 ARG A N 12
ATOM 17190 C CA . ARG A 1 11 ? -6.078 -10.604 -0.375 1.00 0.00 11 ARG A CA 12
ATOM 17191 C C . ARG A 1 11 ? -4.864 -11.329 -0.959 1.00 0.00 11 ARG A C 12
ATOM 17192 O O . ARG A 1 11 ? -4.682 -12.523 -0.733 1.00 0.00 11 ARG A O 12
ATOM 17209 N N . GLU A 1 12 ? -4.066 -10.575 -1.701 1.00 0.00 12 GLU A N 12
ATOM 17210 C CA . GLU A 1 12 ? -2.874 -11.130 -2.320 1.00 0.00 12 GLU A CA 12
ATOM 17211 C C . GLU A 1 12 ? -1.617 -10.565 -1.654 1.00 0.00 12 GLU A C 12
ATOM 17212 O O . GLU A 1 12 ? -1.649 -9.474 -1.086 1.00 0.00 12 GLU A O 12
ATOM 17223 N N . ALA A 1 13 ? -0.542 -11.333 -1.747 1.00 0.00 13 ALA A N 12
ATOM 17224 C CA . ALA A 1 13 ? 0.723 -10.922 -1.161 1.00 0.00 13 ALA A CA 12
ATOM 17225 C C . ALA A 1 13 ? 1.873 -11.557 -1.944 1.00 0.00 13 ALA A C 12
ATOM 17226 O O . ALA A 1 13 ? 1.645 -12.350 -2.856 1.00 0.00 13 ALA A O 12
ATOM 17233 N N . GLY A 1 14 ? 3.085 -11.185 -1.560 1.00 0.00 14 GLY A N 12
ATOM 17234 C CA . GLY A 1 14 ? 4.272 -11.709 -2.215 1.00 0.00 14 GLY A CA 12
ATOM 17235 C C . GLY A 1 14 ? 5.389 -10.664 -2.243 1.00 0.00 14 GLY A C 12
ATOM 17236 O O . GLY A 1 14 ? 5.941 -10.368 -3.300 1.00 0.00 14 GLY A O 12
ATOM 17240 N N . SER A 1 15 ? 5.690 -10.134 -1.065 1.00 0.00 15 SER A N 12
ATOM 17241 C CA . SER A 1 15 ? 6.731 -9.129 -0.941 1.00 0.00 15 SER A CA 12
ATOM 17242 C C . SER A 1 15 ? 7.289 -9.127 0.484 1.00 0.00 15 SER A C 12
ATOM 17243 O O . SER A 1 15 ? 6.714 -9.743 1.380 1.00 0.00 15 SER A O 12
ATOM 17250 N N . LYS A 1 16 ? 8.404 -8.429 0.647 1.00 0.00 16 LYS A N 12
ATOM 17251 C CA . LYS A 1 16 ? 9.046 -8.340 1.948 1.00 0.00 16 LYS A CA 12
ATOM 17252 C C . LYS A 1 16 ? 8.377 -7.233 2.767 1.00 0.00 16 LYS A C 12
ATOM 17253 O O . LYS A 1 16 ? 8.837 -6.899 3.858 1.00 0.00 16 LYS A O 12
ATOM 17267 N N . SER A 1 17 ? 7.301 -6.696 2.210 1.00 0.00 17 SER A N 12
ATOM 17268 C CA . SER A 1 17 ? 6.565 -5.635 2.876 1.00 0.00 17 SER A CA 12
ATOM 17269 C C . SER A 1 17 ? 5.918 -6.169 4.155 1.00 0.00 17 SER A C 12
ATOM 17270 O O . SER A 1 17 ? 5.439 -5.395 4.982 1.00 0.00 17 SER A O 12
ATOM 17277 N N . LYS A 1 18 ? 5.926 -7.489 4.277 1.00 0.00 18 LYS A N 12
ATOM 17278 C CA . LYS A 1 18 ? 5.345 -8.135 5.441 1.00 0.00 18 LYS A CA 12
ATOM 17279 C C . LYS A 1 18 ? 6.202 -7.828 6.670 1.00 0.00 18 LYS A C 12
ATOM 17280 O O . LYS A 1 18 ? 5.802 -8.111 7.799 1.00 0.00 18 LYS A O 12
ATOM 17294 N N . GLY A 1 19 ? 7.368 -7.251 6.411 1.00 0.00 19 GLY A N 12
ATOM 17295 C CA . GLY A 1 19 ? 8.285 -6.902 7.482 1.00 0.00 19 GLY A CA 12
ATOM 17296 C C . GLY A 1 19 ? 7.876 -5.587 8.147 1.00 0.00 19 GLY A C 12
ATOM 17297 O O . GLY A 1 19 ? 6.694 -5.351 8.389 1.00 0.00 19 GLY A O 12
ATOM 17301 N N . CYS A 1 20 ? 8.877 -4.764 8.424 1.00 0.00 20 CYS A N 12
ATOM 17302 C CA . CYS A 1 20 ? 8.637 -3.478 9.056 1.00 0.00 20 CYS A CA 12
ATOM 17303 C C . CYS A 1 20 ? 8.845 -2.381 8.010 1.00 0.00 20 CYS A C 12
ATOM 17304 O O . CYS A 1 20 ? 9.291 -2.657 6.898 1.00 0.00 20 CYS A O 12
ATOM 17311 N N . ALA A 1 21 ? 8.512 -1.161 8.404 1.00 0.00 21 ALA A N 12
ATOM 17312 C CA . ALA A 1 21 ? 8.656 -0.022 7.515 1.00 0.00 21 ALA A CA 12
ATOM 17313 C C . ALA A 1 21 ? 10.144 0.258 7.288 1.00 0.00 21 ALA A C 12
ATOM 17314 O O . ALA A 1 21 ? 10.577 0.456 6.154 1.00 0.00 21 ALA A O 12
ATOM 17321 N N . LEU A 1 22 ? 10.885 0.265 8.386 1.00 0.00 22 LEU A N 12
ATOM 17322 C CA . LEU A 1 22 ? 12.315 0.517 8.322 1.00 0.00 22 LEU A CA 12
ATOM 17323 C C . LEU A 1 22 ? 13.011 -0.682 7.674 1.00 0.00 22 LEU A C 12
ATOM 17324 O O . LEU A 1 22 ? 13.660 -0.542 6.638 1.00 0.00 22 LEU A O 12
ATOM 17339 N N . CYS A 1 23 ? 12.852 -1.832 8.311 1.00 0.00 23 CYS A N 12
ATOM 17340 C CA . CYS A 1 23 ? 13.458 -3.055 7.810 1.00 0.00 23 CYS A CA 12
ATOM 17341 C C . CYS A 1 23 ? 12.337 -4.011 7.396 1.00 0.00 23 CYS A C 12
ATOM 17342 O O . CYS A 1 23 ? 11.351 -4.165 8.114 1.00 0.00 23 CYS A O 12
ATOM 17349 N N . GLY A 1 24 ? 12.527 -4.628 6.239 1.00 0.00 24 GLY A N 12
ATOM 17350 C CA . GLY A 1 24 ? 11.545 -5.566 5.721 1.00 0.00 24 GLY A CA 12
ATOM 17351 C C . GLY A 1 24 ? 12.151 -6.960 5.555 1.00 0.00 24 GLY A C 12
ATOM 17352 O O . GLY A 1 24 ? 12.226 -7.480 4.442 1.00 0.00 24 GLY A O 12
ATOM 17356 N N . ALA A 1 25 ? 12.569 -7.526 6.678 1.00 0.00 25 ALA A N 12
ATOM 17357 C CA . ALA A 1 25 ? 13.167 -8.851 6.671 1.00 0.00 25 ALA A CA 12
ATOM 17358 C C . ALA A 1 25 ? 12.205 -9.843 7.330 1.00 0.00 25 ALA A C 12
ATOM 17359 O O . ALA A 1 25 ? 12.339 -11.053 7.152 1.00 0.00 25 ALA A O 12
ATOM 17366 N N . THR A 1 26 ? 11.260 -9.293 8.077 1.00 0.00 26 THR A N 12
ATOM 17367 C CA . THR A 1 26 ? 10.277 -10.115 8.764 1.00 0.00 26 THR A CA 12
ATOM 17368 C C . THR A 1 26 ? 9.043 -10.320 7.882 1.00 0.00 26 THR A C 12
ATOM 17369 O O . THR A 1 26 ? 8.739 -9.485 7.031 1.00 0.00 26 THR A O 12
ATOM 17380 N N . TRP A 1 27 ? 8.366 -11.433 8.117 1.00 0.00 27 TRP A N 12
ATOM 17381 C CA . TRP A 1 27 ? 7.172 -11.758 7.355 1.00 0.00 27 TRP A CA 12
ATOM 17382 C C . TRP A 1 27 ? 6.029 -11.991 8.345 1.00 0.00 27 TRP A C 12
ATOM 17383 O O . TRP A 1 27 ? 6.251 -12.049 9.553 1.00 0.00 27 TRP A O 12
ATOM 17403 N N . GLY A 1 28 ? 4.829 -12.117 7.795 1.00 0.00 28 GLY A N 12
ATOM 17404 C CA . GLY A 1 28 ? 3.651 -12.343 8.615 1.00 0.00 28 GLY A CA 12
ATOM 17405 C C . GLY A 1 28 ? 2.382 -12.348 7.760 1.00 0.00 28 GLY A C 12
ATOM 17406 O O . GLY A 1 28 ? 2.267 -11.576 6.809 1.00 0.00 28 GLY A O 12
ATOM 17410 N N . ASP A 1 29 ? 1.461 -13.226 8.130 1.00 0.00 29 ASP A N 12
ATOM 17411 C CA . ASP A 1 29 ? 0.204 -13.342 7.409 1.00 0.00 29 ASP A CA 12
ATOM 17412 C C . ASP A 1 29 ? -0.931 -12.807 8.284 1.00 0.00 29 ASP A C 12
ATOM 17413 O O . ASP A 1 29 ? -1.785 -12.060 7.810 1.00 0.00 29 ASP A O 12
ATOM 17422 N N . TYR A 1 30 ? -0.904 -13.213 9.545 1.00 0.00 30 TYR A N 12
ATOM 17423 C CA . TYR A 1 30 ? -1.921 -12.784 10.491 1.00 0.00 30 TYR A CA 12
ATOM 17424 C C . TYR A 1 30 ? -1.718 -11.321 10.889 1.00 0.00 30 TYR A C 12
ATOM 17425 O O . TYR A 1 30 ? -2.483 -10.778 11.684 1.00 0.00 30 TYR A O 12
ATOM 17442 N N . HIS A 1 31 ? -0.681 -10.724 10.319 1.00 0.00 31 HIS A N 12
ATOM 17443 C CA . HIS A 1 31 ? -0.367 -9.335 10.605 1.00 0.00 31 HIS A CA 12
ATOM 17444 C C . HIS A 1 31 ? -1.097 -8.428 9.613 1.00 0.00 31 HIS A C 12
ATOM 17445 O O . HIS A 1 31 ? -1.311 -8.807 8.462 1.00 0.00 31 HIS A O 12
ATOM 17458 N N . ALA A 1 32 ? -1.459 -7.248 10.093 1.00 0.00 32 ALA A N 12
ATOM 17459 C CA . ALA A 1 32 ? -2.161 -6.285 9.262 1.00 0.00 32 ALA A CA 12
ATOM 17460 C C . ALA A 1 32 ? -1.142 -5.390 8.555 1.00 0.00 32 ALA A C 12
ATOM 17461 O O . ALA A 1 32 ? -0.259 -4.822 9.195 1.00 0.00 32 ALA A O 12
ATOM 17468 N N . ASP A 1 33 ? -1.298 -5.293 7.243 1.00 0.00 33 ASP A N 12
ATOM 17469 C CA . ASP A 1 33 ? -0.403 -4.477 6.441 1.00 0.00 33 ASP A CA 12
ATOM 17470 C C . ASP A 1 33 ? -0.955 -3.052 6.356 1.00 0.00 33 ASP A C 12
ATOM 17471 O O . ASP A 1 33 ? -2.163 -2.844 6.456 1.00 0.00 33 ASP A O 12
ATOM 17480 N N . PHE A 1 34 ? -0.043 -2.108 6.175 1.00 0.00 34 PHE A N 12
ATOM 17481 C CA . PHE A 1 34 ? -0.425 -0.710 6.076 1.00 0.00 34 PHE A CA 12
ATOM 17482 C C . PHE A 1 34 ? -0.119 -0.155 4.684 1.00 0.00 34 PHE A C 12
ATOM 17483 O O . PHE A 1 34 ? 0.400 -0.869 3.826 1.00 0.00 34 PHE A O 12
ATOM 17499 N N . LEU A 1 35 ? -0.453 1.114 4.500 1.00 0.00 35 LEU A N 12
ATOM 17500 C CA . LEU A 1 35 ? -0.221 1.773 3.226 1.00 0.00 35 LEU A CA 12
ATOM 17501 C C . LEU A 1 35 ? 1.285 1.896 2.988 1.00 0.00 35 LEU A C 12
ATOM 17502 O O . LEU A 1 35 ? 1.741 1.880 1.845 1.00 0.00 35 LEU A O 12
ATOM 17517 N N . GLY A 1 36 ? 2.018 2.018 4.085 1.00 0.00 36 GLY A N 12
ATOM 17518 C CA . GLY A 1 36 ? 3.464 2.144 4.010 1.00 0.00 36 GLY A CA 12
ATOM 17519 C C . GLY A 1 36 ? 4.104 0.839 3.535 1.00 0.00 36 GLY A C 12
ATOM 17520 O O . GLY A 1 36 ? 5.302 0.796 3.256 1.00 0.00 36 GLY A O 12
ATOM 17524 N N . GLU A 1 37 ? 3.278 -0.195 3.457 1.00 0.00 37 GLU A N 12
ATOM 17525 C CA . GLU A 1 37 ? 3.750 -1.498 3.020 1.00 0.00 37 GLU A CA 12
ATOM 17526 C C . GLU A 1 37 ? 4.640 -2.127 4.093 1.00 0.00 37 GLU A C 12
ATOM 17527 O O . GLU A 1 37 ? 5.742 -2.588 3.799 1.00 0.00 37 GLU A O 12
ATOM 17538 N N . ASP A 1 38 ? 4.130 -2.126 5.316 1.00 0.00 38 ASP A N 12
ATOM 17539 C CA . ASP A 1 38 ? 4.866 -2.691 6.435 1.00 0.00 38 ASP A CA 12
ATOM 17540 C C . ASP A 1 38 ? 3.877 -3.236 7.468 1.00 0.00 38 ASP A C 12
ATOM 17541 O O . ASP A 1 38 ? 2.711 -2.843 7.484 1.00 0.00 38 ASP A O 12
ATOM 17550 N N . LEU A 1 39 ? 4.378 -4.134 8.303 1.00 0.00 39 LEU A N 12
ATOM 17551 C CA . LEU A 1 39 ? 3.552 -4.738 9.336 1.00 0.00 39 LEU A CA 12
ATOM 17552 C C . LEU A 1 39 ? 4.014 -4.239 10.706 1.00 0.00 39 LEU A C 12
ATOM 17553 O O . LEU A 1 39 ? 5.188 -4.363 11.053 1.00 0.00 39 LEU A O 12
ATOM 17568 N N . PHE A 1 40 ? 3.066 -3.686 11.450 1.00 0.00 40 PHE A N 12
ATOM 17569 C CA . PHE A 1 40 ? 3.362 -3.168 12.775 1.00 0.00 40 PHE A CA 12
ATOM 17570 C C . PHE A 1 40 ? 2.881 -4.135 13.860 1.00 0.00 40 PHE A C 12
ATOM 17571 O O . PHE A 1 40 ? 2.730 -3.748 15.018 1.00 0.00 40 PHE A O 12
ATOM 17587 N N . PHE A 1 41 ? 2.654 -5.373 13.447 1.00 0.00 41 PHE A N 12
ATOM 17588 C CA . PHE A 1 41 ? 2.195 -6.398 14.369 1.00 0.00 41 PHE A CA 12
ATOM 17589 C C . PHE A 1 41 ? 3.290 -7.433 14.630 1.00 0.00 41 PHE A C 12
ATOM 17590 O O . PHE A 1 41 ? 3.088 -8.379 15.388 1.00 0.00 41 PHE A O 12
ATOM 17606 N N . CYS A 1 42 ? 4.430 -7.217 13.987 1.00 0.00 42 CYS A N 12
ATOM 17607 C CA . CYS A 1 42 ? 5.557 -8.120 14.140 1.00 0.00 42 CYS A CA 12
ATOM 17608 C C . CYS A 1 42 ? 6.511 -7.525 15.178 1.00 0.00 42 CYS A C 12
ATOM 17609 O O . CYS A 1 42 ? 6.872 -8.191 16.148 1.00 0.00 42 CYS A O 12
ATOM 17616 N N . CYS A 1 43 ? 6.891 -6.278 14.941 1.00 0.00 43 CYS A N 12
ATOM 17617 C CA . CYS A 1 43 ? 7.795 -5.586 15.844 1.00 0.00 43 CYS A CA 12
ATOM 17618 C C . CYS A 1 43 ? 7.007 -4.493 16.568 1.00 0.00 43 CYS A C 12
ATOM 17619 O O . CYS A 1 43 ? 7.016 -4.426 17.796 1.00 0.00 43 CYS A O 12
ATOM 17626 N N . ASP A 1 44 ? 6.344 -3.662 15.776 1.00 0.00 44 ASP A N 12
ATOM 17627 C CA . ASP A 1 44 ? 5.554 -2.575 16.326 1.00 0.00 44 ASP A CA 12
ATOM 17628 C C . ASP A 1 44 ? 6.446 -1.693 17.200 1.00 0.00 44 ASP A C 12
ATOM 17629 O O . ASP A 1 44 ? 5.949 -0.883 17.982 1.00 0.00 44 ASP A O 12
ATOM 17638 N N . ILE A 1 45 ? 7.747 -1.879 17.040 1.00 0.00 45 ILE A N 12
ATOM 17639 C CA . ILE A 1 45 ? 8.714 -1.110 17.805 1.00 0.00 45 ILE A CA 12
ATOM 17640 C C . ILE A 1 45 ? 9.326 -0.031 16.909 1.00 0.00 45 ILE A C 12
ATOM 17641 O O . ILE A 1 45 ? 9.215 1.159 17.201 1.00 0.00 45 ILE A O 12
ATOM 17656 N N . CYS A 1 46 ? 9.958 -0.485 15.838 1.00 0.00 46 CYS A N 12
ATOM 17657 C CA . CYS A 1 46 ? 10.587 0.426 14.898 1.00 0.00 46 CYS A CA 12
ATOM 17658 C C . CYS A 1 46 ? 9.615 0.671 13.742 1.00 0.00 46 CYS A C 12
ATOM 17659 O O . CYS A 1 46 ? 9.843 1.549 12.910 1.00 0.00 46 CYS A O 12
ATOM 17666 N N . ALA A 1 47 ? 8.553 -0.121 13.726 1.00 0.00 47 ALA A N 12
ATOM 17667 C CA . ALA A 1 47 ? 7.546 -0.002 12.686 1.00 0.00 47 ALA A CA 12
ATOM 17668 C C . ALA A 1 47 ? 6.352 0.787 13.226 1.00 0.00 47 ALA A C 12
ATOM 17669 O O . ALA A 1 47 ? 6.268 1.051 14.425 1.00 0.00 47 ALA A O 12
ATOM 17676 N N . ALA A 1 48 ? 5.458 1.144 12.316 1.00 0.00 48 ALA A N 12
ATOM 17677 C CA . ALA A 1 48 ? 4.272 1.897 12.687 1.00 0.00 48 ALA A CA 12
ATOM 17678 C C . ALA A 1 48 ? 4.642 3.373 12.854 1.00 0.00 48 ALA A C 12
ATOM 17679 O O . ALA A 1 48 ? 4.554 3.917 13.954 1.00 0.00 48 ALA A O 12
ATOM 17686 N N . GLU A 1 49 ? 5.050 3.977 11.748 1.00 0.00 49 GLU A N 12
ATOM 17687 C CA . GLU A 1 49 ? 5.435 5.378 11.760 1.00 0.00 49 GLU A CA 12
ATOM 17688 C C . GLU A 1 49 ? 4.206 6.267 11.554 1.00 0.00 49 GLU A C 12
ATOM 17689 O O . GLU A 1 49 ? 3.273 5.888 10.849 1.00 0.00 49 GLU A O 12
ATOM 17700 N N . PHE A 1 50 ? 4.248 7.433 12.182 1.00 0.00 50 PHE A N 12
ATOM 17701 C CA . PHE A 1 50 ? 3.150 8.379 12.076 1.00 0.00 50 PHE A CA 12
ATOM 17702 C C . PHE A 1 50 ? 3.164 9.086 10.720 1.00 0.00 50 PHE A C 12
ATOM 17703 O O . PHE A 1 50 ? 2.308 9.926 10.445 1.00 0.00 50 PHE A O 12
ATOM 17719 N N . MET A 1 51 ? 4.144 8.720 9.908 1.00 0.00 51 MET A N 12
ATOM 17720 C CA . MET A 1 51 ? 4.281 9.309 8.586 1.00 0.00 51 MET A CA 12
ATOM 17721 C C . MET A 1 51 ? 3.138 8.869 7.669 1.00 0.00 51 MET A C 12
ATOM 17722 O O . MET A 1 51 ? 2.822 9.551 6.696 1.00 0.00 51 MET A O 12
ATOM 17734 N N . ASN A 1 52 ? 2.550 7.732 8.014 1.00 0.00 52 ASN A N 12
ATOM 17735 C CA . ASN A 1 52 ? 1.449 7.193 7.234 1.00 0.00 52 ASN A CA 12
ATOM 17736 C C . ASN A 1 52 ? 0.131 7.778 7.748 1.00 0.00 52 ASN A C 12
ATOM 17737 O O . ASN A 1 52 ? 0.098 8.411 8.801 1.00 0.00 52 ASN A O 12
ATOM 17747 N N . MET A 1 53 ? -0.922 7.546 6.978 1.00 0.00 53 MET A N 12
ATOM 17748 C CA . MET A 1 53 ? -2.239 8.041 7.342 1.00 0.00 53 MET A CA 12
ATOM 17749 C C . MET A 1 53 ? -3.024 6.987 8.126 1.00 0.00 53 MET A C 12
ATOM 17750 O O . MET A 1 53 ? -2.898 5.792 7.863 1.00 0.00 53 MET A O 12
ATOM 17762 N N . MET A 1 54 ? -3.817 7.468 9.071 1.00 0.00 54 MET A N 12
ATOM 17763 C CA . MET A 1 54 ? -4.623 6.583 9.894 1.00 0.00 54 MET A CA 12
ATOM 17764 C C . MET A 1 54 ? -5.404 5.590 9.030 1.00 0.00 54 MET A C 12
ATOM 17765 O O . MET A 1 54 ? -5.605 4.443 9.424 1.00 0.00 54 MET A O 12
ATOM 17777 N N . ASP A 1 55 ? -5.823 6.069 7.867 1.00 0.00 55 ASP A N 12
ATOM 17778 C CA . ASP A 1 55 ? -6.577 5.238 6.943 1.00 0.00 55 ASP A CA 12
ATOM 17779 C C . ASP A 1 55 ? -5.910 3.865 6.838 1.00 0.00 55 ASP A C 12
ATOM 17780 O O . ASP A 1 55 ? -6.589 2.850 6.694 1.00 0.00 55 ASP A O 12
ATOM 17789 N N . GLU A 1 56 ? -4.588 3.877 6.917 1.00 0.00 56 GLU A N 12
ATOM 17790 C CA . GLU A 1 56 ? -3.821 2.646 6.832 1.00 0.00 56 GLU A CA 12
ATOM 17791 C C . GLU A 1 56 ? -4.457 1.564 7.707 1.00 0.00 56 GLU A C 12
ATOM 17792 O O . GLU A 1 56 ? -4.440 0.386 7.355 1.00 0.00 56 GLU A O 12
ATOM 17803 N N . ALA A 1 57 ? -5.003 2.003 8.833 1.00 0.00 57 ALA A N 12
ATOM 17804 C CA . ALA A 1 57 ? -5.643 1.086 9.761 1.00 0.00 57 ALA A CA 12
ATOM 17805 C C . ALA A 1 57 ? -6.874 0.470 9.094 1.00 0.00 57 ALA A C 12
ATOM 17806 O O . ALA A 1 57 ? -7.000 -0.751 9.027 1.00 0.00 57 ALA A O 12
ATOM 17813 N N . PHE A 1 58 ? -7.751 1.343 8.620 1.00 0.00 58 PHE A N 12
ATOM 17814 C CA . PHE A 1 58 ? -8.967 0.899 7.962 1.00 0.00 58 PHE A CA 12
ATOM 17815 C C . PHE A 1 58 ? -8.645 0.074 6.713 1.00 0.00 58 PHE A C 12
ATOM 17816 O O . PHE A 1 58 ? -9.360 -0.874 6.391 1.00 0.00 58 PHE A O 12
ATOM 17832 N N . LYS A 1 59 ? -7.570 0.466 6.046 1.00 0.00 59 LYS A N 12
ATOM 17833 C CA . LYS A 1 59 ? -7.146 -0.226 4.840 1.00 0.00 59 LYS A CA 12
ATOM 17834 C C . LYS A 1 59 ? -7.207 -1.736 5.075 1.00 0.00 59 LYS A C 12
ATOM 17835 O O . LYS A 1 59 ? -7.732 -2.475 4.243 1.00 0.00 59 LYS A O 12
ATOM 17849 N N . HIS A 1 60 ? -6.665 -2.149 6.210 1.00 0.00 60 HIS A N 12
ATOM 17850 C CA . HIS A 1 60 ? -6.653 -3.558 6.565 1.00 0.00 60 HIS A CA 12
ATOM 17851 C C . HIS A 1 60 ? -8.088 -4.050 6.763 1.00 0.00 60 HIS A C 12
ATOM 17852 O O . HIS A 1 60 ? -8.508 -5.019 6.132 1.00 0.00 60 HIS A O 12
ATOM 17865 N N . THR A 1 61 ? -8.799 -3.361 7.642 1.00 0.00 61 THR A N 12
ATOM 17866 C CA . THR A 1 61 ? -10.178 -3.715 7.932 1.00 0.00 61 THR A CA 12
ATOM 17867 C C . THR A 1 61 ? -10.998 -3.763 6.642 1.00 0.00 61 THR A C 12
ATOM 17868 O O . THR A 1 61 ? -11.901 -4.589 6.506 1.00 0.00 61 THR A O 12
ATOM 17879 N N . ALA A 1 62 ? -10.658 -2.868 5.727 1.00 0.00 62 ALA A N 12
ATOM 17880 C CA . ALA A 1 62 ? -11.351 -2.798 4.453 1.00 0.00 62 ALA A CA 12
ATOM 17881 C C . ALA A 1 62 ? -11.108 -4.092 3.673 1.00 0.00 62 ALA A C 12
ATOM 17882 O O . ALA A 1 62 ? -12.056 -4.777 3.290 1.00 0.00 62 ALA A O 12
ATOM 17889 N N . ARG A 1 63 ? -9.835 -4.388 3.461 1.00 0.00 63 ARG A N 12
ATOM 17890 C CA . ARG A 1 63 ? -9.456 -5.588 2.734 1.00 0.00 63 ARG A CA 12
ATOM 17891 C C . ARG A 1 63 ? -9.687 -6.828 3.600 1.00 0.00 63 ARG A C 12
ATOM 17892 O O . ARG A 1 63 ? -9.292 -7.932 3.228 1.00 0.00 63 ARG A O 12
ATOM 17909 N N . HIS A 1 64 ? -10.327 -6.605 4.739 1.00 0.00 64 HIS A N 12
ATOM 17910 C CA . HIS A 1 64 ? -10.616 -7.691 5.660 1.00 0.00 64 HIS A CA 12
ATOM 17911 C C . HIS A 1 64 ? -11.771 -8.533 5.115 1.00 0.00 64 HIS A C 12
ATOM 17912 O O . HIS A 1 64 ? -11.591 -9.706 4.791 1.00 0.00 64 HIS A O 12
ATOM 17925 N N . ASN A 1 65 ? -12.933 -7.901 5.029 1.00 0.00 65 ASN A N 12
ATOM 17926 C CA . ASN A 1 65 ? -14.117 -8.577 4.528 1.00 0.00 65 ASN A CA 12
ATOM 17927 C C . ASN A 1 65 ? -14.559 -7.920 3.218 1.00 0.00 65 ASN A C 12
ATOM 17928 O O . ASN A 1 65 ? -14.866 -8.609 2.248 1.00 0.00 65 ASN A O 12
ATOM 17938 N N . VAL A 1 66 ? -14.577 -6.596 3.235 1.00 0.00 66 VAL A N 12
ATOM 17939 C CA . VAL A 1 66 ? -14.976 -5.838 2.062 1.00 0.00 66 VAL A CA 12
ATOM 17940 C C . VAL A 1 66 ? -13.730 -5.440 1.269 1.00 0.00 66 VAL A C 12
ATOM 17941 O O . VAL A 1 66 ? -12.675 -6.055 1.414 1.00 0.00 66 VAL A O 12
ATOM 17954 N N . ASP A 1 67 ? -13.894 -4.414 0.446 1.00 0.00 67 ASP A N 12
ATOM 17955 C CA . ASP A 1 67 ? -12.795 -3.927 -0.370 1.00 0.00 67 ASP A CA 12
ATOM 17956 C C . ASP A 1 67 ? -12.805 -2.397 -0.371 1.00 0.00 67 ASP A C 12
ATOM 17957 O O . ASP A 1 67 ? -13.850 -1.780 -0.570 1.00 0.00 67 ASP A O 12
ATOM 17966 N N . GLU A 1 68 ? -11.629 -1.829 -0.145 1.00 0.00 68 GLU A N 12
ATOM 17967 C CA . GLU A 1 68 ? -11.490 -0.383 -0.118 1.00 0.00 68 GLU A CA 12
ATOM 17968 C C . GLU A 1 68 ? -10.147 0.032 -0.723 1.00 0.00 68 GLU A C 12
ATOM 17969 O O . GLU A 1 68 ? -9.129 -0.618 -0.490 1.00 0.00 68 GLU A O 12
ATOM 17980 N N . LEU A 1 69 ? -10.188 1.113 -1.488 1.00 0.00 69 LEU A N 12
ATOM 17981 C CA . LEU A 1 69 ? -8.987 1.623 -2.128 1.00 0.00 69 LEU A CA 12
ATOM 17982 C C . LEU A 1 69 ? -8.926 3.142 -1.952 1.00 0.00 69 LEU A C 12
ATOM 17983 O O . LEU A 1 69 ? -9.901 3.842 -2.223 1.00 0.00 69 LEU A O 12
ATOM 17998 N N . HIS A 1 70 ? -7.772 3.607 -1.500 1.00 0.00 70 HIS A N 12
ATOM 17999 C CA . HIS A 1 70 ? -7.571 5.030 -1.285 1.00 0.00 70 HIS A CA 12
ATOM 18000 C C . HIS A 1 70 ? -6.126 5.402 -1.628 1.00 0.00 70 HIS A C 12
ATOM 18001 O O . HIS A 1 70 ? -5.199 4.657 -1.317 1.00 0.00 70 HIS A O 12
ATOM 18014 N N . ILE A 1 71 ? -5.982 6.555 -2.265 1.00 0.00 71 ILE A N 12
ATOM 18015 C CA . ILE A 1 71 ? -4.667 7.036 -2.654 1.00 0.00 71 ILE A CA 12
ATOM 18016 C C . ILE A 1 71 ? -4.546 8.520 -2.302 1.00 0.00 71 ILE A C 12
ATOM 18017 O O . ILE A 1 71 ? -5.421 9.315 -2.644 1.00 0.00 71 ILE A O 12
ATOM 18032 N N . ASP A 1 72 ? -3.456 8.847 -1.625 1.00 0.00 72 ASP A N 12
ATOM 18033 C CA . ASP A 1 72 ? -3.210 10.221 -1.223 1.00 0.00 72 ASP A CA 12
ATOM 18034 C C . ASP A 1 72 ? -1.708 10.506 -1.284 1.00 0.00 72 ASP A C 12
ATOM 18035 O O . ASP A 1 72 ? -0.897 9.660 -0.912 1.00 0.00 72 ASP A O 12
ATOM 18044 N N . GLY A 1 73 ? -1.382 11.699 -1.759 1.00 0.00 73 GLY A N 12
ATOM 18045 C CA . GLY A 1 73 ? 0.009 12.104 -1.875 1.00 0.00 73 GLY A CA 12
ATOM 18046 C C . GLY A 1 73 ? 0.208 13.531 -1.357 1.00 0.00 73 GLY A C 12
ATOM 18047 O O . GLY A 1 73 ? -0.521 14.443 -1.742 1.00 0.00 73 GLY A O 12
ATOM 18051 N N . ASN A 1 74 ? 1.201 13.677 -0.490 1.00 0.00 74 ASN A N 12
ATOM 18052 C CA . ASN A 1 74 ? 1.505 14.976 0.085 1.00 0.00 74 ASN A CA 12
ATOM 18053 C C . ASN A 1 74 ? 3.018 15.099 0.281 1.00 0.00 74 ASN A C 12
ATOM 18054 O O . ASN A 1 74 ? 3.675 14.141 0.685 1.00 0.00 74 ASN A O 12
ATOM 18064 N N . TYR A 1 75 ? 3.526 16.287 -0.013 1.00 0.00 75 TYR A N 12
ATOM 18065 C CA . TYR A 1 75 ? 4.949 16.547 0.127 1.00 0.00 75 TYR A CA 12
ATOM 18066 C C . TYR A 1 75 ? 5.374 16.494 1.595 1.00 0.00 75 TYR A C 12
ATOM 18067 O O . TYR A 1 75 ? 6.563 16.567 1.903 1.00 0.00 75 TYR A O 12
ATOM 18084 N N . GLN A 1 76 ? 4.381 16.367 2.462 1.00 0.00 76 GLN A N 12
ATOM 18085 C CA . GLN A 1 76 ? 4.638 16.302 3.891 1.00 0.00 76 GLN A CA 12
ATOM 18086 C C . GLN A 1 76 ? 4.409 14.881 4.408 1.00 0.00 76 GLN A C 12
ATOM 18087 O O . GLN A 1 76 ? 4.650 14.596 5.580 1.00 0.00 76 GLN A O 12
ATOM 18099 N N . LEU A 1 77 ? 3.946 14.026 3.509 1.00 0.00 77 LEU A N 12
ATOM 18100 C CA . LEU A 1 77 ? 3.682 12.640 3.859 1.00 0.00 77 LEU A CA 12
ATOM 18101 C C . LEU A 1 77 ? 4.851 12.095 4.682 1.00 0.00 77 LEU A C 12
ATOM 18102 O O . LEU A 1 77 ? 4.689 11.766 5.855 1.00 0.00 77 LEU A O 12
ATOM 18117 N N . GLY A 1 78 ? 6.004 12.017 4.033 1.00 0.00 78 GLY A N 12
ATOM 18118 C CA . GLY A 1 78 ? 7.200 11.518 4.690 1.00 0.00 78 GLY A CA 12
ATOM 18119 C C . GLY A 1 78 ? 8.205 10.983 3.668 1.00 0.00 78 GLY A C 12
ATOM 18120 O O . GLY A 1 78 ? 8.933 10.032 3.947 1.00 0.00 78 GLY A O 12
ATOM 18124 N N . ARG A 1 79 ? 8.211 11.617 2.505 1.00 0.00 79 ARG A N 12
ATOM 18125 C CA . ARG A 1 79 ? 9.115 11.218 1.439 1.00 0.00 79 ARG A CA 12
ATOM 18126 C C . ARG A 1 79 ? 9.060 9.702 1.238 1.00 0.00 79 ARG A C 12
ATOM 18127 O O . ARG A 1 79 ? 10.085 9.066 0.999 1.00 0.00 79 ARG A O 12
ATOM 18144 N N . ASN A 1 80 ? 7.852 9.167 1.341 1.00 0.00 80 ASN A N 12
ATOM 18145 C CA . ASN A 1 80 ? 7.649 7.738 1.173 1.00 0.00 80 ASN A CA 12
ATOM 18146 C C . ASN A 1 80 ? 6.792 7.490 -0.069 1.00 0.00 80 ASN A C 12
ATOM 18147 O O . ASN A 1 80 ? 5.656 7.959 -0.147 1.00 0.00 80 ASN A O 12
ATOM 18157 N N . VAL A 1 81 ? 7.366 6.756 -1.010 1.00 0.00 81 VAL A N 12
ATOM 18158 C CA . VAL A 1 81 ? 6.667 6.441 -2.244 1.00 0.00 81 VAL A CA 12
ATOM 18159 C C . VAL A 1 81 ? 6.489 4.925 -2.353 1.00 0.00 81 VAL A C 12
ATOM 18160 O O . VAL A 1 81 ? 7.459 4.195 -2.555 1.00 0.00 81 VAL A O 12
ATOM 18173 N N . LEU A 1 82 ? 5.244 4.496 -2.213 1.00 0.00 82 LEU A N 12
ATOM 18174 C CA . LEU A 1 82 ? 4.926 3.081 -2.292 1.00 0.00 82 LEU A CA 12
ATOM 18175 C C . LEU A 1 82 ? 3.851 2.862 -3.359 1.00 0.00 82 LEU A C 12
ATOM 18176 O O . LEU A 1 82 ? 2.752 3.403 -3.256 1.00 0.00 82 LEU A O 12
ATOM 18191 N N . LEU A 1 83 ? 4.207 2.068 -4.358 1.00 0.00 83 LEU A N 12
ATOM 18192 C CA . LEU A 1 83 ? 3.286 1.772 -5.442 1.00 0.00 83 LEU A CA 12
ATOM 18193 C C . LEU A 1 83 ? 2.944 0.281 -5.421 1.00 0.00 83 LEU A C 12
ATOM 18194 O O . LEU A 1 83 ? 3.805 -0.562 -5.666 1.00 0.00 83 LEU A O 12
ATOM 18209 N N . LYS A 1 84 ? 1.683 0.000 -5.126 1.00 0.00 84 LYS A N 12
ATOM 18210 C CA . LYS A 1 84 ? 1.215 -1.375 -5.069 1.00 0.00 84 LYS A CA 12
ATOM 18211 C C . LYS A 1 84 ? 0.020 -1.541 -6.010 1.00 0.00 84 LYS A C 12
ATOM 18212 O O . LYS A 1 84 ? -1.002 -0.876 -5.844 1.00 0.00 84 LYS A O 12
ATOM 18226 N N . ASN A 1 85 ? 0.187 -2.432 -6.975 1.00 0.00 85 ASN A N 12
ATOM 18227 C CA . ASN A 1 85 ? -0.866 -2.694 -7.942 1.00 0.00 85 ASN A CA 12
ATOM 18228 C C . ASN A 1 85 ? -1.360 -4.133 -7.776 1.00 0.00 85 ASN A C 12
ATOM 18229 O O . ASN A 1 85 ? -0.589 -5.079 -7.935 1.00 0.00 85 ASN A O 12
ATOM 18239 N N . GLY A 1 86 ? -2.640 -4.253 -7.457 1.00 0.00 86 GLY A N 12
ATOM 18240 C CA . GLY A 1 86 ? -3.244 -5.560 -7.267 1.00 0.00 86 GLY A CA 12
ATOM 18241 C C . GLY A 1 86 ? -4.312 -5.830 -8.329 1.00 0.00 86 GLY A C 12
ATOM 18242 O O . GLY A 1 86 ? -5.290 -5.092 -8.433 1.00 0.00 86 GLY A O 12
ATOM 18246 N N . GLU A 1 87 ? -4.087 -6.891 -9.091 1.00 0.00 87 GLU A N 12
ATOM 18247 C CA . GLU A 1 87 ? -5.018 -7.268 -10.142 1.00 0.00 87 GLU A CA 12
ATOM 18248 C C . GLU A 1 87 ? -5.485 -8.711 -9.944 1.00 0.00 87 GLU A C 12
ATOM 18249 O O . GLU A 1 87 ? -4.673 -9.636 -9.946 1.00 0.00 87 GLU A O 12
ATOM 18260 N N . ASP A 1 88 ? -6.791 -8.859 -9.779 1.00 0.00 88 ASP A N 12
ATOM 18261 C CA . ASP A 1 88 ? -7.376 -10.175 -9.581 1.00 0.00 88 ASP A CA 12
ATOM 18262 C C . ASP A 1 88 ? -8.624 -10.310 -10.455 1.00 0.00 88 ASP A C 12
ATOM 18263 O O . ASP A 1 88 ? -9.580 -9.552 -10.299 1.00 0.00 88 ASP A O 12
ATOM 18272 N N . ARG A 1 89 ? -8.575 -11.280 -11.356 1.00 0.00 89 ARG A N 12
ATOM 18273 C CA . ARG A 1 89 ? -9.690 -11.525 -12.255 1.00 0.00 89 ARG A CA 12
ATOM 18274 C C . ARG A 1 89 ? -10.004 -13.021 -12.317 1.00 0.00 89 ARG A C 12
ATOM 18275 O O . ARG A 1 89 ? -9.096 -13.850 -12.319 1.00 0.00 89 ARG A O 12
ATOM 18292 N N . LEU A 1 90 ? -11.294 -13.321 -12.364 1.00 0.00 90 LEU A N 12
ATOM 18293 C CA . LEU A 1 90 ? -11.738 -14.702 -12.427 1.00 0.00 90 LEU A CA 12
ATOM 18294 C C . LEU A 1 90 ? -12.895 -14.818 -13.422 1.00 0.00 90 LEU A C 12
ATOM 18295 O O . LEU A 1 90 ? -13.731 -13.919 -13.514 1.00 0.00 90 LEU A O 12
ATOM 18310 N N . ARG A 1 91 ? -12.906 -15.930 -14.142 1.00 0.00 91 ARG A N 12
ATOM 18311 C CA . ARG A 1 91 ? -13.946 -16.173 -15.127 1.00 0.00 91 ARG A CA 12
ATOM 18312 C C . ARG A 1 91 ? -15.318 -16.224 -14.450 1.00 0.00 91 ARG A C 12
ATOM 18313 O O . ARG A 1 91 ? -16.347 -16.162 -15.119 1.00 0.00 91 ARG A O 12
ATOM 18330 N N . PHE A 1 92 ? -15.286 -16.335 -13.130 1.00 0.00 92 PHE A N 12
ATOM 18331 C CA . PHE A 1 92 ? -16.514 -16.394 -12.355 1.00 0.00 92 PHE A CA 12
ATOM 18332 C C . PHE A 1 92 ? -17.203 -15.029 -12.315 1.00 0.00 92 PHE A C 12
ATOM 18333 O O . PHE A 1 92 ? -18.330 -14.912 -11.835 1.00 0.00 92 PHE A O 12
ATOM 18349 N N . TYR A 1 93 ? -16.498 -14.030 -12.826 1.00 0.00 93 TYR A N 12
ATOM 18350 C CA . TYR A 1 93 ? -17.029 -12.677 -12.855 1.00 0.00 93 TYR A CA 12
ATOM 18351 C C . TYR A 1 93 ? -17.492 -12.300 -14.263 1.00 0.00 93 TYR A C 12
ATOM 18352 O O . TYR A 1 93 ? -16.805 -12.581 -15.244 1.00 0.00 93 TYR A O 12
ATOM 18369 N N . VAL A 1 94 ? -18.657 -11.671 -14.320 1.00 0.00 94 VAL A N 12
ATOM 18370 C CA . VAL A 1 94 ? -19.221 -11.253 -15.591 1.00 0.00 94 VAL A CA 12
ATOM 18371 C C . VAL A 1 94 ? -18.999 -9.750 -15.774 1.00 0.00 94 VAL A C 12
ATOM 18372 O O . VAL A 1 94 ? -19.266 -9.205 -16.844 1.00 0.00 94 VAL A O 12
ATOM 18385 N N . LYS A 1 95 ? -18.513 -9.124 -14.713 1.00 0.00 95 LYS A N 12
ATOM 18386 C CA . LYS A 1 95 ? -18.251 -7.694 -14.742 1.00 0.00 95 LYS A CA 12
ATOM 18387 C C . LYS A 1 95 ? -16.810 -7.453 -15.194 1.00 0.00 95 LYS A C 12
ATOM 18388 O O . LYS A 1 95 ? -16.556 -6.603 -16.047 1.00 0.00 95 LYS A O 12
ATOM 18402 N N . PHE A 1 96 ? -15.902 -8.217 -14.604 1.00 0.00 96 PHE A N 12
ATOM 18403 C CA . PHE A 1 96 ? -14.492 -8.097 -14.935 1.00 0.00 96 PHE A CA 12
ATOM 18404 C C . PHE A 1 96 ? -13.969 -6.698 -14.604 1.00 0.00 96 PHE A C 12
ATOM 18405 O O . PHE A 1 96 ? -13.773 -5.877 -15.498 1.00 0.00 96 PHE A O 12
ATOM 18421 N N . GLY A 1 97 ? -13.756 -6.470 -13.316 1.00 0.00 97 GLY A N 12
ATOM 18422 C CA . GLY A 1 97 ? -13.259 -5.184 -12.856 1.00 0.00 97 GLY A CA 12
ATOM 18423 C C . GLY A 1 97 ? -11.752 -5.243 -12.592 1.00 0.00 97 GLY A C 12
ATOM 18424 O O . GLY A 1 97 ? -11.312 -5.865 -11.627 1.00 0.00 97 GLY A O 12
ATOM 18428 N N . PRO A 1 98 ? -10.986 -4.568 -13.490 1.00 0.00 98 PRO A N 12
ATOM 18429 C CA . PRO A 1 98 ? -9.539 -4.536 -13.364 1.00 0.00 98 PRO A CA 12
ATOM 18430 C C . PRO A 1 98 ? -9.107 -3.597 -12.236 1.00 0.00 98 PRO A C 12
ATOM 18431 O O . PRO A 1 98 ? -9.740 -2.568 -12.004 1.00 0.00 98 PRO A O 12
ATOM 18439 N N . GLY A 1 99 ? -8.032 -3.983 -11.566 1.00 0.00 99 GLY A N 12
ATOM 18440 C CA . GLY A 1 99 ? -7.508 -3.188 -10.468 1.00 0.00 99 GLY A CA 12
ATOM 18441 C C . GLY A 1 99 ? -6.139 -2.604 -10.819 1.00 0.00 99 GLY A C 12
ATOM 18442 O O . GLY A 1 99 ? -5.118 -3.040 -10.288 1.00 0.00 99 GLY A O 12
ATOM 18446 N N . ALA A 1 100 ? -6.160 -1.624 -11.712 1.00 0.00 100 ALA A N 12
ATOM 18447 C CA . ALA A 1 100 ? -4.932 -0.975 -12.140 1.00 0.00 100 ALA A CA 12
ATOM 18448 C C . ALA A 1 100 ? -4.770 0.347 -11.387 1.00 0.00 100 ALA A C 12
ATOM 18449 O O . ALA A 1 100 ? -5.688 0.791 -10.699 1.00 0.00 100 ALA A O 12
ATOM 18456 N N . VAL A 1 101 ? -3.596 0.941 -11.544 1.00 0.00 101 VAL A N 12
ATOM 18457 C CA . VAL A 1 101 ? -3.302 2.203 -10.889 1.00 0.00 101 VAL A CA 12
ATOM 18458 C C . VAL A 1 101 ? -4.235 3.286 -11.435 1.00 0.00 101 VAL A C 12
ATOM 18459 O O . VAL A 1 101 ? -4.725 4.126 -10.681 1.00 0.00 101 VAL A O 12
ATOM 18472 N N . ILE A 1 102 ? -4.451 3.232 -12.741 1.00 0.00 102 ILE A N 12
ATOM 18473 C CA . ILE A 1 102 ? -5.316 4.198 -13.397 1.00 0.00 102 ILE A CA 12
ATOM 18474 C C . ILE A 1 102 ? -6.747 4.024 -12.885 1.00 0.00 102 ILE A C 12
ATOM 18475 O O . ILE A 1 102 ? -7.458 5.006 -12.674 1.00 0.00 102 ILE A O 12
ATOM 18490 N N . LYS A 1 103 ? -7.127 2.769 -12.698 1.00 0.00 103 LYS A N 12
ATOM 18491 C CA . LYS A 1 103 ? -8.461 2.455 -12.214 1.00 0.00 103 LYS A CA 12
ATOM 18492 C C . LYS A 1 103 ? -8.622 2.992 -10.791 1.00 0.00 103 LYS A C 12
ATOM 18493 O O . LYS A 1 103 ? -9.550 3.750 -10.511 1.00 0.00 103 LYS A O 12
ATOM 18507 N N . GLU A 1 104 ? -7.704 2.578 -9.930 1.00 0.00 104 GLU A N 12
ATOM 18508 C CA . GLU A 1 104 ? -7.734 3.009 -8.541 1.00 0.00 104 GLU A CA 12
ATOM 18509 C C . GLU A 1 104 ? -7.690 4.536 -8.458 1.00 0.00 104 GLU A C 12
ATOM 18510 O O . GLU A 1 104 ? -8.319 5.131 -7.586 1.00 0.00 104 GLU A O 12
ATOM 18521 N N . PHE A 1 105 ? -6.939 5.126 -9.378 1.00 0.00 105 PHE A N 12
ATOM 18522 C CA . PHE A 1 105 ? -6.805 6.572 -9.419 1.00 0.00 105 PHE A CA 12
ATOM 18523 C C . PHE A 1 105 ? -8.177 7.250 -9.413 1.00 0.00 105 PHE A C 12
ATOM 18524 O O . PHE A 1 105 ? -8.342 8.319 -8.828 1.00 0.00 105 PHE A O 12
ATOM 18540 N N . LYS A 1 106 ? -9.126 6.600 -10.070 1.00 0.00 106 LYS A N 12
ATOM 18541 C CA . LYS A 1 106 ? -10.478 7.127 -10.147 1.00 0.00 106 LYS A CA 12
ATOM 18542 C C . LYS A 1 106 ? -10.992 7.410 -8.735 1.00 0.00 106 LYS A C 12
ATOM 18543 O O . LYS A 1 106 ? -11.900 8.220 -8.551 1.00 0.00 106 LYS A O 12
ATOM 18557 N N . ILE A 1 107 ? -10.389 6.728 -7.772 1.00 0.00 107 ILE A N 12
ATOM 18558 C CA . ILE A 1 107 ? -10.775 6.896 -6.381 1.00 0.00 107 ILE A CA 12
ATOM 18559 C C . ILE A 1 107 ? -11.178 8.352 -6.141 1.00 0.00 107 ILE A C 12
ATOM 18560 O O . ILE A 1 107 ? -12.130 8.624 -5.411 1.00 0.00 107 ILE A O 12
ATOM 18575 N N . THR A 1 108 ? -10.432 9.250 -6.768 1.00 0.00 108 THR A N 12
ATOM 18576 C CA . THR A 1 108 ? -10.700 10.672 -6.631 1.00 0.00 108 THR A CA 12
ATOM 18577 C C . THR A 1 108 ? -9.985 11.457 -7.732 1.00 0.00 108 THR A C 12
ATOM 18578 O O . THR A 1 108 ? -10.560 12.373 -8.320 1.00 0.00 108 THR A O 12
ATOM 18589 N N . ASP A 1 109 ? -8.743 11.072 -7.979 1.00 0.00 109 ASP A N 12
ATOM 18590 C CA . ASP A 1 109 ? -7.943 11.728 -9.000 1.00 0.00 109 ASP A CA 12
ATOM 18591 C C . ASP A 1 109 ? -8.689 11.681 -10.334 1.00 0.00 109 ASP A C 12
ATOM 18592 O O . ASP A 1 109 ? -8.426 12.487 -11.226 1.00 0.00 109 ASP A O 12
ATOM 18601 N N . MET A 1 1 ? 5.813 17.245 -4.486 1.00 0.00 1 MET A N 13
ATOM 18602 C CA . MET A 1 1 ? 5.229 16.333 -5.454 1.00 0.00 1 MET A CA 13
ATOM 18603 C C . MET A 1 1 ? 5.472 14.876 -5.050 1.00 0.00 1 MET A C 13
ATOM 18604 O O . MET A 1 1 ? 6.387 14.232 -5.558 1.00 0.00 1 MET A O 13
ATOM 18616 N N . SER A 1 2 ? 4.634 14.401 -4.140 1.00 0.00 2 SER A N 13
ATOM 18617 C CA . SER A 1 2 ? 4.745 13.034 -3.663 1.00 0.00 2 SER A CA 13
ATOM 18618 C C . SER A 1 2 ? 3.426 12.292 -3.887 1.00 0.00 2 SER A C 13
ATOM 18619 O O . SER A 1 2 ? 2.351 12.856 -3.690 1.00 0.00 2 SER A O 13
ATOM 18626 N N . GLU A 1 3 ? 3.551 11.037 -4.296 1.00 0.00 3 GLU A N 13
ATOM 18627 C CA . GLU A 1 3 ? 2.382 10.213 -4.548 1.00 0.00 3 GLU A CA 13
ATOM 18628 C C . GLU A 1 3 ? 2.626 8.782 -4.063 1.00 0.00 3 GLU A C 13
ATOM 18629 O O . GLU A 1 3 ? 3.676 8.201 -4.337 1.00 0.00 3 GLU A O 13
ATOM 18640 N N . VAL A 1 4 ? 1.641 8.256 -3.351 1.00 0.00 4 VAL A N 13
ATOM 18641 C CA . VAL A 1 4 ? 1.735 6.906 -2.824 1.00 0.00 4 VAL A CA 13
ATOM 18642 C C . VAL A 1 4 ? 0.672 6.028 -3.488 1.00 0.00 4 VAL A C 13
ATOM 18643 O O . VAL A 1 4 ? -0.459 6.467 -3.692 1.00 0.00 4 VAL A O 13
ATOM 18656 N N . ASN A 1 5 ? 1.072 4.806 -3.805 1.00 0.00 5 ASN A N 13
ATOM 18657 C CA . ASN A 1 5 ? 0.166 3.864 -4.441 1.00 0.00 5 ASN A CA 13
ATOM 18658 C C . ASN A 1 5 ? 0.163 2.554 -3.651 1.00 0.00 5 ASN A C 13
ATOM 18659 O O . ASN A 1 5 ? 1.179 1.864 -3.582 1.00 0.00 5 ASN A O 13
ATOM 18669 N N . ILE A 1 6 ? -0.991 2.249 -3.075 1.00 0.00 6 ILE A N 13
ATOM 18670 C CA . ILE A 1 6 ? -1.138 1.034 -2.292 1.00 0.00 6 ILE A CA 13
ATOM 18671 C C . ILE A 1 6 ? -2.469 0.366 -2.643 1.00 0.00 6 ILE A C 13
ATOM 18672 O O . ILE A 1 6 ? -3.534 0.936 -2.410 1.00 0.00 6 ILE A O 13
ATOM 18687 N N . VAL A 1 7 ? -2.366 -0.832 -3.198 1.00 0.00 7 VAL A N 13
ATOM 18688 C CA . VAL A 1 7 ? -3.548 -1.585 -3.583 1.00 0.00 7 VAL A CA 13
ATOM 18689 C C . VAL A 1 7 ? -3.305 -3.074 -3.330 1.00 0.00 7 VAL A C 13
ATOM 18690 O O . VAL A 1 7 ? -2.335 -3.642 -3.831 1.00 0.00 7 VAL A O 13
ATOM 18703 N N . VAL A 1 8 ? -4.202 -3.664 -2.555 1.00 0.00 8 VAL A N 13
ATOM 18704 C CA . VAL A 1 8 ? -4.097 -5.076 -2.229 1.00 0.00 8 VAL A CA 13
ATOM 18705 C C . VAL A 1 8 ? -5.437 -5.760 -2.508 1.00 0.00 8 VAL A C 13
ATOM 18706 O O . VAL A 1 8 ? -6.452 -5.415 -1.903 1.00 0.00 8 VAL A O 13
ATOM 18719 N N . ASN A 1 9 ? -5.399 -6.717 -3.423 1.00 0.00 9 ASN A N 13
ATOM 18720 C CA . ASN A 1 9 ? -6.597 -7.451 -3.790 1.00 0.00 9 ASN A CA 13
ATOM 18721 C C . ASN A 1 9 ? -6.389 -8.938 -3.494 1.00 0.00 9 ASN A C 13
ATOM 18722 O O . ASN A 1 9 ? -5.588 -9.599 -4.152 1.00 0.00 9 ASN A O 13
ATOM 18732 N N . GLY A 1 10 ? -7.124 -9.420 -2.503 1.00 0.00 10 GLY A N 13
ATOM 18733 C CA . GLY A 1 10 ? -7.029 -10.817 -2.112 1.00 0.00 10 GLY A CA 13
ATOM 18734 C C . GLY A 1 10 ? -5.781 -11.066 -1.262 1.00 0.00 10 GLY A C 13
ATOM 18735 O O . GLY A 1 10 ? -4.928 -11.872 -1.627 1.00 0.00 10 GLY A O 13
ATOM 18739 N N . ARG A 1 11 ? -5.715 -10.357 -0.145 1.00 0.00 11 ARG A N 13
ATOM 18740 C CA . ARG A 1 11 ? -4.586 -10.490 0.759 1.00 0.00 11 ARG A CA 13
ATOM 18741 C C . ARG A 1 11 ? -3.306 -10.776 -0.028 1.00 0.00 11 ARG A C 13
ATOM 18742 O O . ARG A 1 11 ? -2.667 -11.808 0.173 1.00 0.00 11 ARG A O 13
ATOM 18759 N N . GLU A 1 12 ? -2.969 -9.845 -0.908 1.00 0.00 12 GLU A N 13
ATOM 18760 C CA . GLU A 1 12 ? -1.777 -9.985 -1.727 1.00 0.00 12 GLU A CA 13
ATOM 18761 C C . GLU A 1 12 ? -0.732 -8.943 -1.324 1.00 0.00 12 GLU A C 13
ATOM 18762 O O . GLU A 1 12 ? -1.072 -7.797 -1.034 1.00 0.00 12 GLU A O 13
ATOM 18773 N N . ALA A 1 13 ? 0.520 -9.377 -1.319 1.00 0.00 13 ALA A N 13
ATOM 18774 C CA . ALA A 1 13 ? 1.617 -8.496 -0.957 1.00 0.00 13 ALA A CA 13
ATOM 18775 C C . ALA A 1 13 ? 2.745 -8.646 -1.980 1.00 0.00 13 ALA A C 13
ATOM 18776 O O . ALA A 1 13 ? 3.028 -9.751 -2.439 1.00 0.00 13 ALA A O 13
ATOM 18783 N N . GLY A 1 14 ? 3.358 -7.518 -2.306 1.00 0.00 14 GLY A N 13
ATOM 18784 C CA . GLY A 1 14 ? 4.449 -7.510 -3.266 1.00 0.00 14 GLY A CA 13
ATOM 18785 C C . GLY A 1 14 ? 5.772 -7.146 -2.590 1.00 0.00 14 GLY A C 13
ATOM 18786 O O . GLY A 1 14 ? 6.827 -7.179 -3.222 1.00 0.00 14 GLY A O 13
ATOM 18790 N N . SER A 1 15 ? 5.674 -6.807 -1.313 1.00 0.00 15 SER A N 13
ATOM 18791 C CA . SER A 1 15 ? 6.849 -6.437 -0.544 1.00 0.00 15 SER A CA 13
ATOM 18792 C C . SER A 1 15 ? 6.881 -7.216 0.772 1.00 0.00 15 SER A C 13
ATOM 18793 O O . SER A 1 15 ? 5.988 -8.018 1.044 1.00 0.00 15 SER A O 13
ATOM 18800 N N . LYS A 1 16 ? 7.917 -6.954 1.555 1.00 0.00 16 LYS A N 13
ATOM 18801 C CA . LYS A 1 16 ? 8.076 -7.620 2.836 1.00 0.00 16 LYS A CA 13
ATOM 18802 C C . LYS A 1 16 ? 7.299 -6.851 3.906 1.00 0.00 16 LYS A C 13
ATOM 18803 O O . LYS A 1 16 ? 7.438 -7.126 5.097 1.00 0.00 16 LYS A O 13
ATOM 18817 N N . SER A 1 17 ? 6.499 -5.902 3.443 1.00 0.00 17 SER A N 13
ATOM 18818 C CA . SER A 1 17 ? 5.700 -5.090 4.346 1.00 0.00 17 SER A CA 13
ATOM 18819 C C . SER A 1 17 ? 5.049 -5.977 5.409 1.00 0.00 17 SER A C 13
ATOM 18820 O O . SER A 1 17 ? 4.767 -5.519 6.516 1.00 0.00 17 SER A O 13
ATOM 18827 N N . LYS A 1 18 ? 4.828 -7.228 5.035 1.00 0.00 18 LYS A N 13
ATOM 18828 C CA . LYS A 1 18 ? 4.215 -8.183 5.943 1.00 0.00 18 LYS A CA 13
ATOM 18829 C C . LYS A 1 18 ? 4.967 -8.170 7.275 1.00 0.00 18 LYS A C 13
ATOM 18830 O O . LYS A 1 18 ? 4.368 -8.355 8.333 1.00 0.00 18 LYS A O 13
ATOM 18844 N N . GLY A 1 19 ? 6.271 -7.951 7.179 1.00 0.00 19 GLY A N 13
ATOM 18845 C CA . GLY A 1 19 ? 7.112 -7.912 8.364 1.00 0.00 19 GLY A CA 13
ATOM 18846 C C . GLY A 1 19 ? 7.181 -6.496 8.940 1.00 0.00 19 GLY A C 13
ATOM 18847 O O . GLY A 1 19 ? 6.272 -6.066 9.649 1.00 0.00 19 GLY A O 13
ATOM 18851 N N . CYS A 1 20 ? 8.268 -5.812 8.616 1.00 0.00 20 CYS A N 13
ATOM 18852 C CA . CYS A 1 20 ? 8.467 -4.454 9.094 1.00 0.00 20 CYS A CA 13
ATOM 18853 C C . CYS A 1 20 ? 8.663 -3.542 7.880 1.00 0.00 20 CYS A C 13
ATOM 18854 O O . CYS A 1 20 ? 8.843 -4.021 6.762 1.00 0.00 20 CYS A O 13
ATOM 18861 N N . ALA A 1 21 ? 8.621 -2.244 8.143 1.00 0.00 21 ALA A N 13
ATOM 18862 C CA . ALA A 1 21 ? 8.791 -1.261 7.086 1.00 0.00 21 ALA A CA 13
ATOM 18863 C C . ALA A 1 21 ? 10.213 -1.358 6.530 1.00 0.00 21 ALA A C 13
ATOM 18864 O O . ALA A 1 21 ? 10.404 -1.453 5.318 1.00 0.00 21 ALA A O 13
ATOM 18871 N N . LEU A 1 22 ? 11.174 -1.330 7.442 1.00 0.00 22 LEU A N 13
ATOM 18872 C CA . LEU A 1 22 ? 12.573 -1.414 7.058 1.00 0.00 22 LEU A CA 13
ATOM 18873 C C . LEU A 1 22 ? 12.845 -2.784 6.433 1.00 0.00 22 LEU A C 13
ATOM 18874 O O . LEU A 1 22 ? 13.320 -2.871 5.301 1.00 0.00 22 LEU A O 13
ATOM 18889 N N . CYS A 1 23 ? 12.531 -3.820 7.197 1.00 0.00 23 CYS A N 13
ATOM 18890 C CA . CYS A 1 23 ? 12.736 -5.182 6.732 1.00 0.00 23 CYS A CA 13
ATOM 18891 C C . CYS A 1 23 ? 11.481 -5.994 7.057 1.00 0.00 23 CYS A C 13
ATOM 18892 O O . CYS A 1 23 ? 10.589 -5.512 7.755 1.00 0.00 23 CYS A O 13
ATOM 18899 N N . GLY A 1 24 ? 11.452 -7.212 6.536 1.00 0.00 24 GLY A N 13
ATOM 18900 C CA . GLY A 1 24 ? 10.321 -8.095 6.763 1.00 0.00 24 GLY A CA 13
ATOM 18901 C C . GLY A 1 24 ? 10.643 -9.523 6.317 1.00 0.00 24 GLY A C 13
ATOM 18902 O O . GLY A 1 24 ? 10.396 -9.890 5.170 1.00 0.00 24 GLY A O 13
ATOM 18906 N N . ALA A 1 25 ? 11.189 -10.291 7.249 1.00 0.00 25 ALA A N 13
ATOM 18907 C CA . ALA A 1 25 ? 11.548 -11.671 6.968 1.00 0.00 25 ALA A CA 13
ATOM 18908 C C . ALA A 1 25 ? 10.366 -12.580 7.311 1.00 0.00 25 ALA A C 13
ATOM 18909 O O . ALA A 1 25 ? 10.277 -13.701 6.814 1.00 0.00 25 ALA A O 13
ATOM 18916 N N . THR A 1 26 ? 9.489 -12.062 8.158 1.00 0.00 26 THR A N 13
ATOM 18917 C CA . THR A 1 26 ? 8.317 -12.813 8.573 1.00 0.00 26 THR A CA 13
ATOM 18918 C C . THR A 1 26 ? 7.134 -12.509 7.653 1.00 0.00 26 THR A C 13
ATOM 18919 O O . THR A 1 26 ? 6.983 -11.382 7.183 1.00 0.00 26 THR A O 13
ATOM 18930 N N . TRP A 1 27 ? 6.324 -13.532 7.423 1.00 0.00 27 TRP A N 13
ATOM 18931 C CA . TRP A 1 27 ? 5.159 -13.388 6.566 1.00 0.00 27 TRP A CA 13
ATOM 18932 C C . TRP A 1 27 ? 4.020 -14.209 7.175 1.00 0.00 27 TRP A C 13
ATOM 18933 O O . TRP A 1 27 ? 4.203 -15.380 7.503 1.00 0.00 27 TRP A O 13
ATOM 18953 N N . GLY A 1 28 ? 2.871 -13.562 7.306 1.00 0.00 28 GLY A N 13
ATOM 18954 C CA . GLY A 1 28 ? 1.704 -14.219 7.869 1.00 0.00 28 GLY A CA 13
ATOM 18955 C C . GLY A 1 28 ? 0.414 -13.577 7.355 1.00 0.00 28 GLY A C 13
ATOM 18956 O O . GLY A 1 28 ? 0.453 -12.552 6.676 1.00 0.00 28 GLY A O 13
ATOM 18960 N N . ASP A 1 29 ? -0.700 -14.207 7.699 1.00 0.00 29 ASP A N 13
ATOM 18961 C CA . ASP A 1 29 ? -2.000 -13.709 7.280 1.00 0.00 29 ASP A CA 13
ATOM 18962 C C . ASP A 1 29 ? -2.748 -13.163 8.499 1.00 0.00 29 ASP A C 13
ATOM 18963 O O . ASP A 1 29 ? -3.607 -12.292 8.364 1.00 0.00 29 ASP A O 13
ATOM 18972 N N . TYR A 1 30 ? -2.394 -13.695 9.659 1.00 0.00 30 TYR A N 13
ATOM 18973 C CA . TYR A 1 30 ? -3.021 -13.271 10.899 1.00 0.00 30 TYR A CA 13
ATOM 18974 C C . TYR A 1 30 ? -2.825 -11.771 11.128 1.00 0.00 30 TYR A C 13
ATOM 18975 O O . TYR A 1 30 ? -3.589 -11.146 11.862 1.00 0.00 30 TYR A O 13
ATOM 18992 N N . HIS A 1 31 ? -1.796 -11.236 10.485 1.00 0.00 31 HIS A N 13
ATOM 18993 C CA . HIS A 1 31 ? -1.490 -9.821 10.610 1.00 0.00 31 HIS A CA 13
ATOM 18994 C C . HIS A 1 31 ? -1.945 -9.085 9.348 1.00 0.00 31 HIS A C 13
ATOM 18995 O O . HIS A 1 31 ? -2.112 -9.697 8.294 1.00 0.00 31 HIS A O 13
ATOM 19008 N N . ALA A 1 32 ? -2.134 -7.782 9.498 1.00 0.00 32 ALA A N 13
ATOM 19009 C CA . ALA A 1 32 ? -2.567 -6.957 8.383 1.00 0.00 32 ALA A CA 13
ATOM 19010 C C . ALA A 1 32 ? -1.628 -5.755 8.249 1.00 0.00 32 ALA A C 13
ATOM 19011 O O . ALA A 1 32 ? -1.247 -5.146 9.247 1.00 0.00 32 ALA A O 13
ATOM 19018 N N . ASP A 1 33 ? -1.283 -5.451 7.007 1.00 0.00 33 ASP A N 13
ATOM 19019 C CA . ASP A 1 33 ? -0.395 -4.334 6.729 1.00 0.00 33 ASP A CA 13
ATOM 19020 C C . ASP A 1 33 ? -1.230 -3.090 6.417 1.00 0.00 33 ASP A C 13
ATOM 19021 O O . ASP A 1 33 ? -2.422 -3.195 6.130 1.00 0.00 33 ASP A O 13
ATOM 19030 N N . PHE A 1 34 ? -0.572 -1.943 6.485 1.00 0.00 34 PHE A N 13
ATOM 19031 C CA . PHE A 1 34 ? -1.238 -0.680 6.213 1.00 0.00 34 PHE A CA 13
ATOM 19032 C C . PHE A 1 34 ? -0.794 -0.104 4.867 1.00 0.00 34 PHE A C 13
ATOM 19033 O O . PHE A 1 34 ? 0.027 -0.701 4.173 1.00 0.00 34 PHE A O 13
ATOM 19049 N N . LEU A 1 35 ? -1.355 1.051 4.541 1.00 0.00 35 LEU A N 13
ATOM 19050 C CA . LEU A 1 35 ? -1.027 1.715 3.290 1.00 0.00 35 LEU A CA 13
ATOM 19051 C C . LEU A 1 35 ? 0.442 2.141 3.316 1.00 0.00 35 LEU A C 13
ATOM 19052 O O . LEU A 1 35 ? 1.001 2.518 2.286 1.00 0.00 35 LEU A O 13
ATOM 19067 N N . GLY A 1 36 ? 1.026 2.069 4.502 1.00 0.00 36 GLY A N 13
ATOM 19068 C CA . GLY A 1 36 ? 2.420 2.443 4.675 1.00 0.00 36 GLY A CA 13
ATOM 19069 C C . GLY A 1 36 ? 3.350 1.318 4.218 1.00 0.00 36 GLY A C 13
ATOM 19070 O O . GLY A 1 36 ? 4.567 1.415 4.367 1.00 0.00 36 GLY A O 13
ATOM 19074 N N . GLU A 1 37 ? 2.741 0.276 3.670 1.00 0.00 37 GLU A N 13
ATOM 19075 C CA . GLU A 1 37 ? 3.501 -0.866 3.190 1.00 0.00 37 GLU A CA 13
ATOM 19076 C C . GLU A 1 37 ? 4.376 -1.431 4.311 1.00 0.00 37 GLU A C 13
ATOM 19077 O O . GLU A 1 37 ? 5.550 -1.729 4.097 1.00 0.00 37 GLU A O 13
ATOM 19088 N N . ASP A 1 38 ? 3.771 -1.561 5.482 1.00 0.00 38 ASP A N 13
ATOM 19089 C CA . ASP A 1 38 ? 4.481 -2.084 6.638 1.00 0.00 38 ASP A CA 13
ATOM 19090 C C . ASP A 1 38 ? 3.518 -2.914 7.489 1.00 0.00 38 ASP A C 13
ATOM 19091 O O . ASP A 1 38 ? 2.322 -2.963 7.210 1.00 0.00 38 ASP A O 13
ATOM 19100 N N . LEU A 1 39 ? 4.077 -3.546 8.511 1.00 0.00 39 LEU A N 13
ATOM 19101 C CA . LEU A 1 39 ? 3.284 -4.372 9.405 1.00 0.00 39 LEU A CA 13
ATOM 19102 C C . LEU A 1 39 ? 3.832 -4.248 10.827 1.00 0.00 39 LEU A C 13
ATOM 19103 O O . LEU A 1 39 ? 4.979 -4.607 11.088 1.00 0.00 39 LEU A O 13
ATOM 19118 N N . PHE A 1 40 ? 2.986 -3.739 11.711 1.00 0.00 40 PHE A N 13
ATOM 19119 C CA . PHE A 1 40 ? 3.372 -3.562 13.101 1.00 0.00 40 PHE A CA 13
ATOM 19120 C C . PHE A 1 40 ? 2.720 -4.624 13.990 1.00 0.00 40 PHE A C 13
ATOM 19121 O O . PHE A 1 40 ? 2.484 -4.388 15.173 1.00 0.00 40 PHE A O 13
ATOM 19137 N N . PHE A 1 41 ? 2.447 -5.770 13.383 1.00 0.00 41 PHE A N 13
ATOM 19138 C CA . PHE A 1 41 ? 1.827 -6.869 14.105 1.00 0.00 41 PHE A CA 13
ATOM 19139 C C . PHE A 1 41 ? 2.829 -7.999 14.349 1.00 0.00 41 PHE A C 13
ATOM 19140 O O . PHE A 1 41 ? 2.528 -8.957 15.060 1.00 0.00 41 PHE A O 13
ATOM 19156 N N . CYS A 1 42 ? 3.999 -7.851 13.745 1.00 0.00 42 CYS A N 13
ATOM 19157 C CA . CYS A 1 42 ? 5.046 -8.847 13.888 1.00 0.00 42 CYS A CA 13
ATOM 19158 C C . CYS A 1 42 ? 6.170 -8.246 14.735 1.00 0.00 42 CYS A C 13
ATOM 19159 O O . CYS A 1 42 ? 6.659 -8.883 15.666 1.00 0.00 42 CYS A O 13
ATOM 19166 N N . CYS A 1 43 ? 6.546 -7.025 14.380 1.00 0.00 43 CYS A N 13
ATOM 19167 C CA . CYS A 1 43 ? 7.602 -6.330 15.096 1.00 0.00 43 CYS A CA 13
ATOM 19168 C C . CYS A 1 43 ? 6.973 -5.176 15.880 1.00 0.00 43 CYS A C 13
ATOM 19169 O O . CYS A 1 43 ? 7.071 -5.128 17.105 1.00 0.00 43 CYS A O 13
ATOM 19176 N N . ASP A 1 44 ? 6.341 -4.277 15.141 1.00 0.00 44 ASP A N 13
ATOM 19177 C CA . ASP A 1 44 ? 5.696 -3.127 15.751 1.00 0.00 44 ASP A CA 13
ATOM 19178 C C . ASP A 1 44 ? 6.735 -2.318 16.530 1.00 0.00 44 ASP A C 13
ATOM 19179 O O . ASP A 1 44 ? 6.382 -1.467 17.345 1.00 0.00 44 ASP A O 13
ATOM 19188 N N . ILE A 1 45 ? 7.997 -2.612 16.252 1.00 0.00 45 ILE A N 13
ATOM 19189 C CA . ILE A 1 45 ? 9.090 -1.923 16.916 1.00 0.00 45 ILE A CA 13
ATOM 19190 C C . ILE A 1 45 ? 9.705 -0.905 15.952 1.00 0.00 45 ILE A C 13
ATOM 19191 O O . ILE A 1 45 ? 9.681 0.296 16.215 1.00 0.00 45 ILE A O 13
ATOM 19206 N N . CYS A 1 46 ? 10.242 -1.424 14.857 1.00 0.00 46 CYS A N 13
ATOM 19207 C CA . CYS A 1 46 ? 10.861 -0.575 13.854 1.00 0.00 46 CYS A CA 13
ATOM 19208 C C . CYS A 1 46 ? 9.824 -0.276 12.771 1.00 0.00 46 CYS A C 13
ATOM 19209 O O . CYS A 1 46 ? 10.051 0.569 11.906 1.00 0.00 46 CYS A O 13
ATOM 19216 N N . ALA A 1 47 ? 8.708 -0.984 12.852 1.00 0.00 47 ALA A N 13
ATOM 19217 C CA . ALA A 1 47 ? 7.634 -0.806 11.890 1.00 0.00 47 ALA A CA 13
ATOM 19218 C C . ALA A 1 47 ? 6.551 0.087 12.500 1.00 0.00 47 ALA A C 13
ATOM 19219 O O . ALA A 1 47 ? 6.583 0.379 13.694 1.00 0.00 47 ALA A O 13
ATOM 19226 N N . ALA A 1 48 ? 5.619 0.495 11.651 1.00 0.00 48 ALA A N 13
ATOM 19227 C CA . ALA A 1 48 ? 4.528 1.347 12.091 1.00 0.00 48 ALA A CA 13
ATOM 19228 C C . ALA A 1 48 ? 5.032 2.786 12.222 1.00 0.00 48 ALA A C 13
ATOM 19229 O O . ALA A 1 48 ? 5.069 3.338 13.320 1.00 0.00 48 ALA A O 13
ATOM 19236 N N . GLU A 1 49 ? 5.407 3.352 11.084 1.00 0.00 49 GLU A N 13
ATOM 19237 C CA . GLU A 1 49 ? 5.908 4.716 11.058 1.00 0.00 49 GLU A CA 13
ATOM 19238 C C . GLU A 1 49 ? 4.743 5.708 10.998 1.00 0.00 49 GLU A C 13
ATOM 19239 O O . GLU A 1 49 ? 3.814 5.532 10.213 1.00 0.00 49 GLU A O 13
ATOM 19250 N N . PHE A 1 50 ? 4.833 6.727 11.840 1.00 0.00 50 PHE A N 13
ATOM 19251 C CA . PHE A 1 50 ? 3.799 7.747 11.893 1.00 0.00 50 PHE A CA 13
ATOM 19252 C C . PHE A 1 50 ? 3.894 8.687 10.691 1.00 0.00 50 PHE A C 13
ATOM 19253 O O . PHE A 1 50 ? 2.941 9.400 10.378 1.00 0.00 50 PHE A O 13
ATOM 19269 N N . MET A 1 51 ? 5.053 8.662 10.050 1.00 0.00 51 MET A N 13
ATOM 19270 C CA . MET A 1 51 ? 5.285 9.504 8.888 1.00 0.00 51 MET A CA 13
ATOM 19271 C C . MET A 1 51 ? 4.109 9.430 7.914 1.00 0.00 51 MET A C 13
ATOM 19272 O O . MET A 1 51 ? 3.883 10.357 7.137 1.00 0.00 51 MET A O 13
ATOM 19284 N N . ASN A 1 52 ? 3.391 8.319 7.986 1.00 0.00 52 ASN A N 13
ATOM 19285 C CA . ASN A 1 52 ? 2.243 8.112 7.119 1.00 0.00 52 ASN A CA 13
ATOM 19286 C C . ASN A 1 52 ? 0.975 8.573 7.840 1.00 0.00 52 ASN A C 13
ATOM 19287 O O . ASN A 1 52 ? 1.042 9.078 8.961 1.00 0.00 52 ASN A O 13
ATOM 19297 N N . MET A 1 53 ? -0.152 8.383 7.170 1.00 0.00 53 MET A N 13
ATOM 19298 C CA . MET A 1 53 ? -1.433 8.773 7.733 1.00 0.00 53 MET A CA 13
ATOM 19299 C C . MET A 1 53 ? -2.039 7.634 8.557 1.00 0.00 53 MET A C 13
ATOM 19300 O O . MET A 1 53 ? -1.746 6.465 8.315 1.00 0.00 53 MET A O 13
ATOM 19312 N N . MET A 1 54 ? -2.874 8.018 9.512 1.00 0.00 54 MET A N 13
ATOM 19313 C CA . MET A 1 54 ? -3.523 7.043 10.372 1.00 0.00 54 MET A CA 13
ATOM 19314 C C . MET A 1 54 ? -4.413 6.101 9.559 1.00 0.00 54 MET A C 13
ATOM 19315 O O . MET A 1 54 ? -4.524 4.917 9.877 1.00 0.00 54 MET A O 13
ATOM 19327 N N . ASP A 1 55 ? -5.024 6.660 8.525 1.00 0.00 55 ASP A N 13
ATOM 19328 C CA . ASP A 1 55 ? -5.900 5.885 7.664 1.00 0.00 55 ASP A CA 13
ATOM 19329 C C . ASP A 1 55 ? -5.231 4.549 7.334 1.00 0.00 55 ASP A C 13
ATOM 19330 O O . ASP A 1 55 ? -5.905 3.526 7.211 1.00 0.00 55 ASP A O 13
ATOM 19339 N N . GLU A 1 56 ? -3.914 4.600 7.200 1.00 0.00 56 GLU A N 13
ATOM 19340 C CA . GLU A 1 56 ? -3.147 3.407 6.886 1.00 0.00 56 GLU A CA 13
ATOM 19341 C C . GLU A 1 56 ? -3.603 2.237 7.761 1.00 0.00 56 GLU A C 13
ATOM 19342 O O . GLU A 1 56 ? -3.693 1.105 7.290 1.00 0.00 56 GLU A O 13
ATOM 19353 N N . ALA A 1 57 ? -3.876 2.552 9.018 1.00 0.00 57 ALA A N 13
ATOM 19354 C CA . ALA A 1 57 ? -4.320 1.542 9.963 1.00 0.00 57 ALA A CA 13
ATOM 19355 C C . ALA A 1 57 ? -5.684 1.003 9.524 1.00 0.00 57 ALA A C 13
ATOM 19356 O O . ALA A 1 57 ? -5.853 -0.204 9.355 1.00 0.00 57 ALA A O 13
ATOM 19363 N N . PHE A 1 58 ? -6.621 1.923 9.354 1.00 0.00 58 PHE A N 13
ATOM 19364 C CA . PHE A 1 58 ? -7.964 1.556 8.938 1.00 0.00 58 PHE A CA 13
ATOM 19365 C C . PHE A 1 58 ? -7.945 0.865 7.573 1.00 0.00 58 PHE A C 13
ATOM 19366 O O . PHE A 1 58 ? -8.739 -0.042 7.323 1.00 0.00 58 PHE A O 13
ATOM 19382 N N . LYS A 1 59 ? -7.031 1.318 6.728 1.00 0.00 59 LYS A N 13
ATOM 19383 C CA . LYS A 1 59 ? -6.900 0.754 5.396 1.00 0.00 59 LYS A CA 13
ATOM 19384 C C . LYS A 1 59 ? -6.923 -0.774 5.488 1.00 0.00 59 LYS A C 13
ATOM 19385 O O . LYS A 1 59 ? -7.453 -1.444 4.604 1.00 0.00 59 LYS A O 13
ATOM 19399 N N . HIS A 1 60 ? -6.342 -1.278 6.567 1.00 0.00 60 HIS A N 13
ATOM 19400 C CA . HIS A 1 60 ? -6.290 -2.713 6.786 1.00 0.00 60 HIS A CA 13
ATOM 19401 C C . HIS A 1 60 ? -7.709 -3.258 6.962 1.00 0.00 60 HIS A C 13
ATOM 19402 O O . HIS A 1 60 ? -8.008 -4.373 6.538 1.00 0.00 60 HIS A O 13
ATOM 19415 N N . THR A 1 61 ? -8.548 -2.444 7.588 1.00 0.00 61 THR A N 13
ATOM 19416 C CA . THR A 1 61 ? -9.928 -2.830 7.826 1.00 0.00 61 THR A CA 13
ATOM 19417 C C . THR A 1 61 ? -10.622 -3.166 6.504 1.00 0.00 61 THR A C 13
ATOM 19418 O O . THR A 1 61 ? -11.467 -4.058 6.453 1.00 0.00 61 THR A O 13
ATOM 19429 N N . ALA A 1 62 ? -10.239 -2.435 5.469 1.00 0.00 62 ALA A N 13
ATOM 19430 C CA . ALA A 1 62 ? -10.815 -2.644 4.151 1.00 0.00 62 ALA A CA 13
ATOM 19431 C C . ALA A 1 62 ? -10.556 -4.085 3.710 1.00 0.00 62 ALA A C 13
ATOM 19432 O O . ALA A 1 62 ? -11.492 -4.825 3.410 1.00 0.00 62 ALA A O 13
ATOM 19439 N N . ARG A 1 63 ? -9.280 -4.443 3.683 1.00 0.00 63 ARG A N 13
ATOM 19440 C CA . ARG A 1 63 ? -8.887 -5.783 3.284 1.00 0.00 63 ARG A CA 13
ATOM 19441 C C . ARG A 1 63 ? -9.195 -6.782 4.400 1.00 0.00 63 ARG A C 13
ATOM 19442 O O . ARG A 1 63 ? -8.773 -7.936 4.341 1.00 0.00 63 ARG A O 13
ATOM 19459 N N . HIS A 1 64 ? -9.928 -6.303 5.395 1.00 0.00 64 HIS A N 13
ATOM 19460 C CA . HIS A 1 64 ? -10.298 -7.139 6.524 1.00 0.00 64 HIS A CA 13
ATOM 19461 C C . HIS A 1 64 ? -11.403 -8.109 6.104 1.00 0.00 64 HIS A C 13
ATOM 19462 O O . HIS A 1 64 ? -11.207 -9.323 6.118 1.00 0.00 64 HIS A O 13
ATOM 19475 N N . ASN A 1 65 ? -12.541 -7.537 5.739 1.00 0.00 65 ASN A N 13
ATOM 19476 C CA . ASN A 1 65 ? -13.679 -8.336 5.315 1.00 0.00 65 ASN A CA 13
ATOM 19477 C C . ASN A 1 65 ? -13.976 -8.052 3.842 1.00 0.00 65 ASN A C 13
ATOM 19478 O O . ASN A 1 65 ? -13.990 -8.967 3.020 1.00 0.00 65 ASN A O 13
ATOM 19488 N N . VAL A 1 66 ? -14.205 -6.779 3.552 1.00 0.00 66 VAL A N 13
ATOM 19489 C CA . VAL A 1 66 ? -14.501 -6.362 2.192 1.00 0.00 66 VAL A CA 13
ATOM 19490 C C . VAL A 1 66 ? -13.210 -5.902 1.512 1.00 0.00 66 VAL A C 13
ATOM 19491 O O . VAL A 1 66 ? -12.122 -6.351 1.870 1.00 0.00 66 VAL A O 13
ATOM 19504 N N . ASP A 1 67 ? -13.374 -5.014 0.543 1.00 0.00 67 ASP A N 13
ATOM 19505 C CA . ASP A 1 67 ? -12.235 -4.488 -0.191 1.00 0.00 67 ASP A CA 13
ATOM 19506 C C . ASP A 1 67 ? -12.388 -2.974 -0.344 1.00 0.00 67 ASP A C 13
ATOM 19507 O O . ASP A 1 67 ? -13.438 -2.492 -0.766 1.00 0.00 67 ASP A O 13
ATOM 19516 N N . GLU A 1 68 ? -11.325 -2.265 0.005 1.00 0.00 68 GLU A N 13
ATOM 19517 C CA . GLU A 1 68 ? -11.328 -0.815 -0.089 1.00 0.00 68 GLU A CA 13
ATOM 19518 C C . GLU A 1 68 ? -9.940 -0.306 -0.486 1.00 0.00 68 GLU A C 13
ATOM 19519 O O . GLU A 1 68 ? -8.927 -0.820 -0.014 1.00 0.00 68 GLU A O 13
ATOM 19530 N N . LEU A 1 69 ? -9.938 0.697 -1.353 1.00 0.00 69 LEU A N 13
ATOM 19531 C CA . LEU A 1 69 ? -8.693 1.281 -1.818 1.00 0.00 69 LEU A CA 13
ATOM 19532 C C . LEU A 1 69 ? -8.806 2.806 -1.789 1.00 0.00 69 LEU A C 13
ATOM 19533 O O . LEU A 1 69 ? -9.793 3.368 -2.261 1.00 0.00 69 LEU A O 13
ATOM 19548 N N . HIS A 1 70 ? -7.782 3.433 -1.229 1.00 0.00 70 HIS A N 13
ATOM 19549 C CA . HIS A 1 70 ? -7.755 4.883 -1.132 1.00 0.00 70 HIS A CA 13
ATOM 19550 C C . HIS A 1 70 ? -6.320 5.383 -1.315 1.00 0.00 70 HIS A C 13
ATOM 19551 O O . HIS A 1 70 ? -5.378 4.775 -0.811 1.00 0.00 70 HIS A O 13
ATOM 19564 N N . ILE A 1 71 ? -6.200 6.486 -2.040 1.00 0.00 71 ILE A N 13
ATOM 19565 C CA . ILE A 1 71 ? -4.897 7.074 -2.296 1.00 0.00 71 ILE A CA 13
ATOM 19566 C C . ILE A 1 71 ? -4.974 8.588 -2.084 1.00 0.00 71 ILE A C 13
ATOM 19567 O O . ILE A 1 71 ? -5.952 9.224 -2.475 1.00 0.00 71 ILE A O 13
ATOM 19582 N N . ASP A 1 72 ? -3.932 9.120 -1.464 1.00 0.00 72 ASP A N 13
ATOM 19583 C CA . ASP A 1 72 ? -3.869 10.547 -1.194 1.00 0.00 72 ASP A CA 13
ATOM 19584 C C . ASP A 1 72 ? -2.422 11.024 -1.333 1.00 0.00 72 ASP A C 13
ATOM 19585 O O . ASP A 1 72 ? -1.494 10.335 -0.914 1.00 0.00 72 ASP A O 13
ATOM 19594 N N . GLY A 1 73 ? -2.276 12.203 -1.921 1.00 0.00 73 GLY A N 13
ATOM 19595 C CA . GLY A 1 73 ? -0.958 12.782 -2.121 1.00 0.00 73 GLY A CA 13
ATOM 19596 C C . GLY A 1 73 ? -0.946 14.262 -1.738 1.00 0.00 73 GLY A C 13
ATOM 19597 O O . GLY A 1 73 ? -1.809 15.026 -2.168 1.00 0.00 73 GLY A O 13
ATOM 19601 N N . ASN A 1 74 ? 0.042 14.624 -0.934 1.00 0.00 74 ASN A N 13
ATOM 19602 C CA . ASN A 1 74 ? 0.178 16.001 -0.487 1.00 0.00 74 ASN A CA 13
ATOM 19603 C C . ASN A 1 74 ? 1.663 16.352 -0.377 1.00 0.00 74 ASN A C 13
ATOM 19604 O O . ASN A 1 74 ? 2.465 15.537 0.074 1.00 0.00 74 ASN A O 13
ATOM 19614 N N . TYR A 1 75 ? 1.983 17.568 -0.796 1.00 0.00 75 TYR A N 13
ATOM 19615 C CA . TYR A 1 75 ? 3.358 18.038 -0.750 1.00 0.00 75 TYR A CA 13
ATOM 19616 C C . TYR A 1 75 ? 3.836 18.191 0.695 1.00 0.00 75 TYR A C 13
ATOM 19617 O O . TYR A 1 75 ? 5.014 18.450 0.938 1.00 0.00 75 TYR A O 13
ATOM 19634 N N . GLN A 1 76 ? 2.899 18.023 1.616 1.00 0.00 76 GLN A N 13
ATOM 19635 C CA . GLN A 1 76 ? 3.210 18.140 3.031 1.00 0.00 76 GLN A CA 13
ATOM 19636 C C . GLN A 1 76 ? 3.102 16.774 3.712 1.00 0.00 76 GLN A C 13
ATOM 19637 O O . GLN A 1 76 ? 3.416 16.639 4.894 1.00 0.00 76 GLN A O 13
ATOM 19649 N N . LEU A 1 77 ? 2.658 15.796 2.938 1.00 0.00 77 LEU A N 13
ATOM 19650 C CA . LEU A 1 77 ? 2.505 14.445 3.452 1.00 0.00 77 LEU A CA 13
ATOM 19651 C C . LEU A 1 77 ? 3.803 14.014 4.136 1.00 0.00 77 LEU A C 13
ATOM 19652 O O . LEU A 1 77 ? 3.776 13.462 5.235 1.00 0.00 77 LEU A O 13
ATOM 19667 N N . GLY A 1 78 ? 4.910 14.284 3.459 1.00 0.00 78 GLY A N 13
ATOM 19668 C CA . GLY A 1 78 ? 6.216 13.931 3.990 1.00 0.00 78 GLY A CA 13
ATOM 19669 C C . GLY A 1 78 ? 7.203 13.627 2.860 1.00 0.00 78 GLY A C 13
ATOM 19670 O O . GLY A 1 78 ? 8.415 13.632 3.071 1.00 0.00 78 GLY A O 13
ATOM 19674 N N . ARG A 1 79 ? 6.646 13.371 1.685 1.00 0.00 79 ARG A N 13
ATOM 19675 C CA . ARG A 1 79 ? 7.462 13.066 0.522 1.00 0.00 79 ARG A CA 13
ATOM 19676 C C . ARG A 1 79 ? 7.782 11.570 0.476 1.00 0.00 79 ARG A C 13
ATOM 19677 O O . ARG A 1 79 ? 8.946 11.184 0.375 1.00 0.00 79 ARG A O 13
ATOM 19694 N N . ASN A 1 80 ? 6.730 10.769 0.552 1.00 0.00 80 ASN A N 13
ATOM 19695 C CA . ASN A 1 80 ? 6.885 9.325 0.520 1.00 0.00 80 ASN A CA 13
ATOM 19696 C C . ASN A 1 80 ? 6.211 8.772 -0.737 1.00 0.00 80 ASN A C 13
ATOM 19697 O O . ASN A 1 80 ? 5.008 8.943 -0.928 1.00 0.00 80 ASN A O 13
ATOM 19707 N N . VAL A 1 81 ? 7.016 8.120 -1.562 1.00 0.00 81 VAL A N 13
ATOM 19708 C CA . VAL A 1 81 ? 6.514 7.540 -2.797 1.00 0.00 81 VAL A CA 13
ATOM 19709 C C . VAL A 1 81 ? 6.640 6.016 -2.727 1.00 0.00 81 VAL A C 13
ATOM 19710 O O . VAL A 1 81 ? 7.745 5.479 -2.763 1.00 0.00 81 VAL A O 13
ATOM 19723 N N . LEU A 1 82 ? 5.491 5.364 -2.630 1.00 0.00 82 LEU A N 13
ATOM 19724 C CA . LEU A 1 82 ? 5.459 3.913 -2.556 1.00 0.00 82 LEU A CA 13
ATOM 19725 C C . LEU A 1 82 ? 4.553 3.370 -3.664 1.00 0.00 82 LEU A C 13
ATOM 19726 O O . LEU A 1 82 ? 3.367 3.689 -3.712 1.00 0.00 82 LEU A O 13
ATOM 19741 N N . LEU A 1 83 ? 5.149 2.560 -4.527 1.00 0.00 83 LEU A N 13
ATOM 19742 C CA . LEU A 1 83 ? 4.412 1.970 -5.631 1.00 0.00 83 LEU A CA 13
ATOM 19743 C C . LEU A 1 83 ? 4.356 0.452 -5.447 1.00 0.00 83 LEU A C 13
ATOM 19744 O O . LEU A 1 83 ? 5.370 -0.231 -5.581 1.00 0.00 83 LEU A O 13
ATOM 19759 N N . LYS A 1 84 ? 3.160 -0.031 -5.144 1.00 0.00 84 LYS A N 13
ATOM 19760 C CA . LYS A 1 84 ? 2.958 -1.456 -4.941 1.00 0.00 84 LYS A CA 13
ATOM 19761 C C . LYS A 1 84 ? 1.845 -1.946 -5.870 1.00 0.00 84 LYS A C 13
ATOM 19762 O O . LYS A 1 84 ? 0.712 -1.474 -5.790 1.00 0.00 84 LYS A O 13
ATOM 19776 N N . ASN A 1 85 ? 2.207 -2.887 -6.730 1.00 0.00 85 ASN A N 13
ATOM 19777 C CA . ASN A 1 85 ? 1.254 -3.446 -7.672 1.00 0.00 85 ASN A CA 13
ATOM 19778 C C . ASN A 1 85 ? 1.034 -4.926 -7.352 1.00 0.00 85 ASN A C 13
ATOM 19779 O O . ASN A 1 85 ? 1.951 -5.736 -7.484 1.00 0.00 85 ASN A O 13
ATOM 19789 N N . GLY A 1 86 ? -0.185 -5.235 -6.938 1.00 0.00 86 GLY A N 13
ATOM 19790 C CA . GLY A 1 86 ? -0.537 -6.603 -6.597 1.00 0.00 86 GLY A CA 13
ATOM 19791 C C . GLY A 1 86 ? -1.593 -7.153 -7.558 1.00 0.00 86 GLY A C 13
ATOM 19792 O O . GLY A 1 86 ? -2.692 -6.608 -7.656 1.00 0.00 86 GLY A O 13
ATOM 19796 N N . GLU A 1 87 ? -1.223 -8.226 -8.242 1.00 0.00 87 GLU A N 13
ATOM 19797 C CA . GLU A 1 87 ? -2.126 -8.856 -9.191 1.00 0.00 87 GLU A CA 13
ATOM 19798 C C . GLU A 1 87 ? -2.314 -10.334 -8.844 1.00 0.00 87 GLU A C 13
ATOM 19799 O O . GLU A 1 87 ? -1.351 -11.100 -8.830 1.00 0.00 87 GLU A O 13
ATOM 19810 N N . ASP A 1 88 ? -3.560 -10.692 -8.572 1.00 0.00 88 ASP A N 13
ATOM 19811 C CA . ASP A 1 88 ? -3.887 -12.064 -8.226 1.00 0.00 88 ASP A CA 13
ATOM 19812 C C . ASP A 1 88 ? -5.118 -12.506 -9.019 1.00 0.00 88 ASP A C 13
ATOM 19813 O O . ASP A 1 88 ? -6.147 -11.833 -9.002 1.00 0.00 88 ASP A O 13
ATOM 19822 N N . ARG A 1 89 ? -4.972 -13.636 -9.695 1.00 0.00 89 ARG A N 13
ATOM 19823 C CA . ARG A 1 89 ? -6.060 -14.177 -10.494 1.00 0.00 89 ARG A CA 13
ATOM 19824 C C . ARG A 1 89 ? -6.006 -15.706 -10.498 1.00 0.00 89 ARG A C 13
ATOM 19825 O O . ARG A 1 89 ? -4.979 -16.293 -10.833 1.00 0.00 89 ARG A O 13
ATOM 19842 N N . LEU A 1 90 ? -7.126 -16.306 -10.122 1.00 0.00 90 LEU A N 13
ATOM 19843 C CA . LEU A 1 90 ? -7.219 -17.755 -10.079 1.00 0.00 90 LEU A CA 13
ATOM 19844 C C . LEU A 1 90 ? -8.361 -18.216 -10.988 1.00 0.00 90 LEU A C 13
ATOM 19845 O O . LEU A 1 90 ? -9.316 -17.474 -11.215 1.00 0.00 90 LEU A O 13
ATOM 19860 N N . ARG A 1 91 ? -8.224 -19.436 -11.484 1.00 0.00 91 ARG A N 13
ATOM 19861 C CA . ARG A 1 91 ? -9.232 -20.005 -12.362 1.00 0.00 91 ARG A CA 13
ATOM 19862 C C . ARG A 1 91 ? -10.560 -20.158 -11.618 1.00 0.00 91 ARG A C 13
ATOM 19863 O O . ARG A 1 91 ? -11.627 -20.081 -12.224 1.00 0.00 91 ARG A O 13
ATOM 19880 N N . PHE A 1 92 ? -10.450 -20.375 -10.315 1.00 0.00 92 PHE A N 13
ATOM 19881 C CA . PHE A 1 92 ? -11.629 -20.539 -9.483 1.00 0.00 92 PHE A CA 13
ATOM 19882 C C . PHE A 1 92 ? -12.539 -19.313 -9.570 1.00 0.00 92 PHE A C 13
ATOM 19883 O O . PHE A 1 92 ? -13.755 -19.426 -9.431 1.00 0.00 92 PHE A O 13
ATOM 19899 N N . TYR A 1 93 ? -11.914 -18.167 -9.802 1.00 0.00 93 TYR A N 13
ATOM 19900 C CA . TYR A 1 93 ? -12.652 -16.920 -9.910 1.00 0.00 93 TYR A CA 13
ATOM 19901 C C . TYR A 1 93 ? -13.114 -16.681 -11.349 1.00 0.00 93 TYR A C 13
ATOM 19902 O O . TYR A 1 93 ? -12.413 -17.030 -12.296 1.00 0.00 93 TYR A O 13
ATOM 19919 N N . VAL A 1 94 ? -14.293 -16.086 -11.466 1.00 0.00 94 VAL A N 13
ATOM 19920 C CA . VAL A 1 94 ? -14.858 -15.795 -12.773 1.00 0.00 94 VAL A CA 13
ATOM 19921 C C . VAL A 1 94 ? -14.628 -14.319 -13.106 1.00 0.00 94 VAL A C 13
ATOM 19922 O O . VAL A 1 94 ? -14.690 -13.926 -14.269 1.00 0.00 94 VAL A O 13
ATOM 19935 N N . LYS A 1 95 ? -14.369 -13.544 -12.064 1.00 0.00 95 LYS A N 13
ATOM 19936 C CA . LYS A 1 95 ? -14.130 -12.121 -12.231 1.00 0.00 95 LYS A CA 13
ATOM 19937 C C . LYS A 1 95 ? -12.641 -11.885 -12.494 1.00 0.00 95 LYS A C 13
ATOM 19938 O O . LYS A 1 95 ? -12.278 -11.087 -13.356 1.00 0.00 95 LYS A O 13
ATOM 19952 N N . PHE A 1 96 ? -11.819 -12.594 -11.734 1.00 0.00 96 PHE A N 13
ATOM 19953 C CA . PHE A 1 96 ? -10.378 -12.472 -11.874 1.00 0.00 96 PHE A CA 13
ATOM 19954 C C . PHE A 1 96 ? -9.981 -11.036 -12.224 1.00 0.00 96 PHE A C 13
ATOM 19955 O O . PHE A 1 96 ? -9.493 -10.774 -13.322 1.00 0.00 96 PHE A O 13
ATOM 19971 N N . GLY A 1 97 ? -10.204 -10.145 -11.269 1.00 0.00 97 GLY A N 13
ATOM 19972 C CA . GLY A 1 97 ? -9.875 -8.743 -11.464 1.00 0.00 97 GLY A CA 13
ATOM 19973 C C . GLY A 1 97 ? -8.526 -8.403 -10.827 1.00 0.00 97 GLY A C 13
ATOM 19974 O O . GLY A 1 97 ? -8.401 -8.380 -9.604 1.00 0.00 97 GLY A O 13
ATOM 19978 N N . PRO A 1 98 ? -7.525 -8.141 -11.709 1.00 0.00 98 PRO A N 13
ATOM 19979 C CA . PRO A 1 98 ? -6.190 -7.803 -11.246 1.00 0.00 98 PRO A CA 13
ATOM 19980 C C . PRO A 1 98 ? -6.141 -6.370 -10.711 1.00 0.00 98 PRO A C 13
ATOM 19981 O O . PRO A 1 98 ? -6.165 -5.414 -11.484 1.00 0.00 98 PRO A O 13
ATOM 19989 N N . GLY A 1 99 ? -6.073 -6.267 -9.392 1.00 0.00 99 GLY A N 13
ATOM 19990 C CA . GLY A 1 99 ? -6.020 -4.968 -8.745 1.00 0.00 99 GLY A CA 13
ATOM 19991 C C . GLY A 1 99 ? -4.635 -4.334 -8.897 1.00 0.00 99 GLY A C 13
ATOM 19992 O O . GLY A 1 99 ? -3.778 -4.493 -8.029 1.00 0.00 99 GLY A O 13
ATOM 19996 N N . ALA A 1 100 ? -4.461 -3.631 -10.005 1.00 0.00 100 ALA A N 13
ATOM 19997 C CA . ALA A 1 100 ? -3.195 -2.973 -10.283 1.00 0.00 100 ALA A CA 13
ATOM 19998 C C . ALA A 1 100 ? -3.283 -1.507 -9.857 1.00 0.00 100 ALA A C 13
ATOM 19999 O O . ALA A 1 100 ? -4.332 -1.049 -9.408 1.00 0.00 100 ALA A O 13
ATOM 20006 N N . VAL A 1 101 ? -2.167 -0.810 -10.013 1.00 0.00 101 VAL A N 13
ATOM 20007 C CA . VAL A 1 101 ? -2.104 0.596 -9.649 1.00 0.00 101 VAL A CA 13
ATOM 20008 C C . VAL A 1 101 ? -3.108 1.381 -10.497 1.00 0.00 101 VAL A C 13
ATOM 20009 O O . VAL A 1 101 ? -3.735 2.321 -10.010 1.00 0.00 101 VAL A O 13
ATOM 20022 N N . ILE A 1 102 ? -3.229 0.967 -11.750 1.00 0.00 102 ILE A N 13
ATOM 20023 C CA . ILE A 1 102 ? -4.145 1.621 -12.669 1.00 0.00 102 ILE A CA 13
ATOM 20024 C C . ILE A 1 102 ? -5.575 1.468 -12.149 1.00 0.00 102 ILE A C 13
ATOM 20025 O O . ILE A 1 102 ? -6.385 2.386 -12.271 1.00 0.00 102 ILE A O 13
ATOM 20040 N N . LYS A 1 103 ? -5.844 0.302 -11.582 1.00 0.00 103 LYS A N 13
ATOM 20041 C CA . LYS A 1 103 ? -7.164 0.017 -11.044 1.00 0.00 103 LYS A CA 13
ATOM 20042 C C . LYS A 1 103 ? -7.442 0.951 -9.866 1.00 0.00 103 LYS A C 13
ATOM 20043 O O . LYS A 1 103 ? -8.575 1.384 -9.667 1.00 0.00 103 LYS A O 13
ATOM 20057 N N . GLU A 1 104 ? -6.387 1.237 -9.116 1.00 0.00 104 GLU A N 13
ATOM 20058 C CA . GLU A 1 104 ? -6.504 2.112 -7.962 1.00 0.00 104 GLU A CA 13
ATOM 20059 C C . GLU A 1 104 ? -7.294 3.370 -8.329 1.00 0.00 104 GLU A C 13
ATOM 20060 O O . GLU A 1 104 ? -8.077 3.872 -7.523 1.00 0.00 104 GLU A O 13
ATOM 20071 N N . PHE A 1 105 ? -7.063 3.843 -9.544 1.00 0.00 105 PHE A N 13
ATOM 20072 C CA . PHE A 1 105 ? -7.744 5.032 -10.027 1.00 0.00 105 PHE A CA 13
ATOM 20073 C C . PHE A 1 105 ? -9.249 4.949 -9.763 1.00 0.00 105 PHE A C 13
ATOM 20074 O O . PHE A 1 105 ? -9.890 5.959 -9.479 1.00 0.00 105 PHE A O 13
ATOM 20090 N N . LYS A 1 106 ? -9.768 3.733 -9.865 1.00 0.00 106 LYS A N 13
ATOM 20091 C CA . LYS A 1 106 ? -11.185 3.505 -9.641 1.00 0.00 106 LYS A CA 13
ATOM 20092 C C . LYS A 1 106 ? -11.615 4.217 -8.357 1.00 0.00 106 LYS A C 13
ATOM 20093 O O . LYS A 1 106 ? -12.783 4.569 -8.200 1.00 0.00 106 LYS A O 13
ATOM 20107 N N . ILE A 1 107 ? -10.647 4.409 -7.472 1.00 0.00 107 ILE A N 13
ATOM 20108 C CA . ILE A 1 107 ? -10.912 5.073 -6.207 1.00 0.00 107 ILE A CA 13
ATOM 20109 C C . ILE A 1 107 ? -11.874 6.240 -6.439 1.00 0.00 107 ILE A C 13
ATOM 20110 O O . ILE A 1 107 ? -12.796 6.455 -5.654 1.00 0.00 107 ILE A O 13
ATOM 20125 N N . THR A 1 108 ? -11.625 6.964 -7.521 1.00 0.00 108 THR A N 13
ATOM 20126 C CA . THR A 1 108 ? -12.457 8.103 -7.867 1.00 0.00 108 THR A CA 13
ATOM 20127 C C . THR A 1 108 ? -12.767 8.103 -9.364 1.00 0.00 108 THR A C 13
ATOM 20128 O O . THR A 1 108 ? -13.912 8.307 -9.766 1.00 0.00 108 THR A O 13
ATOM 20139 N N . ASP A 1 109 ? -11.727 7.869 -10.152 1.00 0.00 109 ASP A N 13
ATOM 20140 C CA . ASP A 1 109 ? -11.873 7.839 -11.597 1.00 0.00 109 ASP A CA 13
ATOM 20141 C C . ASP A 1 109 ? -13.175 7.123 -11.959 1.00 0.00 109 ASP A C 13
ATOM 20142 O O . ASP A 1 109 ? -13.977 7.639 -12.735 1.00 0.00 109 ASP A O 13
ATOM 20151 N N . MET A 1 1 ? 6.717 16.186 -5.912 1.00 0.00 1 MET A N 14
ATOM 20152 C CA . MET A 1 1 ? 5.421 15.729 -5.442 1.00 0.00 1 MET A CA 14
ATOM 20153 C C . MET A 1 1 ? 5.533 14.358 -4.772 1.00 0.00 1 MET A C 14
ATOM 20154 O O . MET A 1 1 ? 6.440 13.585 -5.079 1.00 0.00 1 MET A O 14
ATOM 20166 N N . SER A 1 2 ? 4.597 14.096 -3.871 1.00 0.00 2 SER A N 14
ATOM 20167 C CA . SER A 1 2 ? 4.580 12.832 -3.154 1.00 0.00 2 SER A CA 14
ATOM 20168 C C . SER A 1 2 ? 3.139 12.343 -2.992 1.00 0.00 2 SER A C 14
ATOM 20169 O O . SER A 1 2 ? 2.305 13.039 -2.415 1.00 0.00 2 SER A O 14
ATOM 20176 N N . GLU A 1 3 ? 2.891 11.149 -3.510 1.00 0.00 3 GLU A N 14
ATOM 20177 C CA . GLU A 1 3 ? 1.566 10.560 -3.429 1.00 0.00 3 GLU A CA 14
ATOM 20178 C C . GLU A 1 3 ? 1.670 9.050 -3.198 1.00 0.00 3 GLU A C 14
ATOM 20179 O O . GLU A 1 3 ? 2.511 8.384 -3.799 1.00 0.00 3 GLU A O 14
ATOM 20190 N N . VAL A 1 4 ? 0.803 8.556 -2.327 1.00 0.00 4 VAL A N 14
ATOM 20191 C CA . VAL A 1 4 ? 0.787 7.138 -2.010 1.00 0.00 4 VAL A CA 14
ATOM 20192 C C . VAL A 1 4 ? -0.536 6.530 -2.480 1.00 0.00 4 VAL A C 14
ATOM 20193 O O . VAL A 1 4 ? -1.608 7.030 -2.144 1.00 0.00 4 VAL A O 14
ATOM 20206 N N . ASN A 1 5 ? -0.417 5.459 -3.251 1.00 0.00 5 ASN A N 14
ATOM 20207 C CA . ASN A 1 5 ? -1.590 4.777 -3.772 1.00 0.00 5 ASN A CA 14
ATOM 20208 C C . ASN A 1 5 ? -1.317 3.273 -3.830 1.00 0.00 5 ASN A C 14
ATOM 20209 O O . ASN A 1 5 ? -0.403 2.831 -4.526 1.00 0.00 5 ASN A O 14
ATOM 20219 N N . ILE A 1 6 ? -2.124 2.528 -3.091 1.00 0.00 6 ILE A N 14
ATOM 20220 C CA . ILE A 1 6 ? -1.981 1.082 -3.050 1.00 0.00 6 ILE A CA 14
ATOM 20221 C C . ILE A 1 6 ? -3.368 0.437 -3.026 1.00 0.00 6 ILE A C 14
ATOM 20222 O O . ILE A 1 6 ? -4.198 0.771 -2.183 1.00 0.00 6 ILE A O 14
ATOM 20237 N N . VAL A 1 7 ? -3.576 -0.478 -3.962 1.00 0.00 7 VAL A N 14
ATOM 20238 C CA . VAL A 1 7 ? -4.848 -1.173 -4.061 1.00 0.00 7 VAL A CA 14
ATOM 20239 C C . VAL A 1 7 ? -4.604 -2.682 -4.013 1.00 0.00 7 VAL A C 14
ATOM 20240 O O . VAL A 1 7 ? -3.826 -3.214 -4.803 1.00 0.00 7 VAL A O 14
ATOM 20253 N N . VAL A 1 8 ? -5.282 -3.331 -3.078 1.00 0.00 8 VAL A N 14
ATOM 20254 C CA . VAL A 1 8 ? -5.149 -4.768 -2.916 1.00 0.00 8 VAL A CA 14
ATOM 20255 C C . VAL A 1 8 ? -6.485 -5.439 -3.241 1.00 0.00 8 VAL A C 14
ATOM 20256 O O . VAL A 1 8 ? -7.477 -5.222 -2.547 1.00 0.00 8 VAL A O 14
ATOM 20269 N N . ASN A 1 9 ? -6.468 -6.241 -4.295 1.00 0.00 9 ASN A N 14
ATOM 20270 C CA . ASN A 1 9 ? -7.666 -6.946 -4.721 1.00 0.00 9 ASN A CA 14
ATOM 20271 C C . ASN A 1 9 ? -7.447 -8.452 -4.571 1.00 0.00 9 ASN A C 14
ATOM 20272 O O . ASN A 1 9 ? -6.667 -9.047 -5.315 1.00 0.00 9 ASN A O 14
ATOM 20282 N N . GLY A 1 10 ? -8.147 -9.027 -3.605 1.00 0.00 10 GLY A N 14
ATOM 20283 C CA . GLY A 1 10 ? -8.039 -10.453 -3.348 1.00 0.00 10 GLY A CA 14
ATOM 20284 C C . GLY A 1 10 ? -6.859 -10.756 -2.422 1.00 0.00 10 GLY A C 14
ATOM 20285 O O . GLY A 1 10 ? -6.138 -11.731 -2.627 1.00 0.00 10 GLY A O 14
ATOM 20289 N N . ARG A 1 11 ? -6.699 -9.901 -1.422 1.00 0.00 11 ARG A N 14
ATOM 20290 C CA . ARG A 1 11 ? -5.618 -10.065 -0.464 1.00 0.00 11 ARG A CA 14
ATOM 20291 C C . ARG A 1 11 ? -4.391 -10.671 -1.146 1.00 0.00 11 ARG A C 14
ATOM 20292 O O . ARG A 1 11 ? -3.917 -11.734 -0.747 1.00 0.00 11 ARG A O 14
ATOM 20309 N N . GLU A 1 12 ? -3.911 -9.969 -2.163 1.00 0.00 12 GLU A N 14
ATOM 20310 C CA . GLU A 1 12 ? -2.747 -10.425 -2.904 1.00 0.00 12 GLU A CA 14
ATOM 20311 C C . GLU A 1 12 ? -1.500 -9.661 -2.456 1.00 0.00 12 GLU A C 14
ATOM 20312 O O . GLU A 1 12 ? -1.465 -8.433 -2.514 1.00 0.00 12 GLU A O 14
ATOM 20323 N N . ALA A 1 13 ? -0.506 -10.419 -2.018 1.00 0.00 13 ALA A N 14
ATOM 20324 C CA . ALA A 1 13 ? 0.740 -9.830 -1.560 1.00 0.00 13 ALA A CA 14
ATOM 20325 C C . ALA A 1 13 ? 1.914 -10.551 -2.223 1.00 0.00 13 ALA A C 14
ATOM 20326 O O . ALA A 1 13 ? 1.730 -11.581 -2.870 1.00 0.00 13 ALA A O 14
ATOM 20333 N N . GLY A 1 14 ? 3.097 -9.984 -2.038 1.00 0.00 14 GLY A N 14
ATOM 20334 C CA . GLY A 1 14 ? 4.303 -10.560 -2.610 1.00 0.00 14 GLY A CA 14
ATOM 20335 C C . GLY A 1 14 ? 5.530 -9.709 -2.277 1.00 0.00 14 GLY A C 14
ATOM 20336 O O . GLY A 1 14 ? 6.296 -9.343 -3.167 1.00 0.00 14 GLY A O 14
ATOM 20340 N N . SER A 1 15 ? 5.677 -9.417 -0.993 1.00 0.00 15 SER A N 14
ATOM 20341 C CA . SER A 1 15 ? 6.798 -8.615 -0.532 1.00 0.00 15 SER A CA 14
ATOM 20342 C C . SER A 1 15 ? 7.111 -8.946 0.928 1.00 0.00 15 SER A C 14
ATOM 20343 O O . SER A 1 15 ? 6.449 -9.786 1.534 1.00 0.00 15 SER A O 14
ATOM 20350 N N . LYS A 1 16 ? 8.121 -8.267 1.452 1.00 0.00 16 LYS A N 14
ATOM 20351 C CA . LYS A 1 16 ? 8.531 -8.478 2.830 1.00 0.00 16 LYS A CA 14
ATOM 20352 C C . LYS A 1 16 ? 7.653 -7.632 3.754 1.00 0.00 16 LYS A C 14
ATOM 20353 O O . LYS A 1 16 ? 7.920 -7.533 4.951 1.00 0.00 16 LYS A O 14
ATOM 20367 N N . SER A 1 17 ? 6.623 -7.043 3.163 1.00 0.00 17 SER A N 14
ATOM 20368 C CA . SER A 1 17 ? 5.704 -6.209 3.918 1.00 0.00 17 SER A CA 14
ATOM 20369 C C . SER A 1 17 ? 5.300 -6.915 5.213 1.00 0.00 17 SER A C 14
ATOM 20370 O O . SER A 1 17 ? 5.113 -6.271 6.245 1.00 0.00 17 SER A O 14
ATOM 20377 N N . LYS A 1 18 ? 5.176 -8.231 5.118 1.00 0.00 18 LYS A N 14
ATOM 20378 C CA . LYS A 1 18 ? 4.797 -9.032 6.271 1.00 0.00 18 LYS A CA 14
ATOM 20379 C C . LYS A 1 18 ? 5.705 -8.683 7.450 1.00 0.00 18 LYS A C 14
ATOM 20380 O O . LYS A 1 18 ? 5.325 -8.864 8.606 1.00 0.00 18 LYS A O 14
ATOM 20394 N N . GLY A 1 19 ? 6.889 -8.187 7.119 1.00 0.00 19 GLY A N 14
ATOM 20395 C CA . GLY A 1 19 ? 7.855 -7.810 8.137 1.00 0.00 19 GLY A CA 14
ATOM 20396 C C . GLY A 1 19 ? 7.627 -6.371 8.603 1.00 0.00 19 GLY A C 14
ATOM 20397 O O . GLY A 1 19 ? 6.486 -5.948 8.785 1.00 0.00 19 GLY A O 14
ATOM 20401 N N . CYS A 1 20 ? 8.730 -5.660 8.785 1.00 0.00 20 CYS A N 14
ATOM 20402 C CA . CYS A 1 20 ? 8.664 -4.277 9.226 1.00 0.00 20 CYS A CA 14
ATOM 20403 C C . CYS A 1 20 ? 8.927 -3.374 8.020 1.00 0.00 20 CYS A C 14
ATOM 20404 O O . CYS A 1 20 ? 9.295 -3.855 6.949 1.00 0.00 20 CYS A O 14
ATOM 20411 N N . ALA A 1 21 ? 8.729 -2.082 8.234 1.00 0.00 21 ALA A N 14
ATOM 20412 C CA . ALA A 1 21 ? 8.939 -1.108 7.177 1.00 0.00 21 ALA A CA 14
ATOM 20413 C C . ALA A 1 21 ? 10.434 -1.015 6.865 1.00 0.00 21 ALA A C 14
ATOM 20414 O O . ALA A 1 21 ? 10.848 -1.226 5.726 1.00 0.00 21 ALA A O 14
ATOM 20421 N N . LEU A 1 22 ? 11.203 -0.701 7.897 1.00 0.00 22 LEU A N 14
ATOM 20422 C CA . LEU A 1 22 ? 12.642 -0.578 7.748 1.00 0.00 22 LEU A CA 14
ATOM 20423 C C . LEU A 1 22 ? 13.192 -1.841 7.081 1.00 0.00 22 LEU A C 14
ATOM 20424 O O . LEU A 1 22 ? 13.808 -1.770 6.019 1.00 0.00 22 LEU A O 14
ATOM 20439 N N . CYS A 1 23 ? 12.947 -2.969 7.732 1.00 0.00 23 CYS A N 14
ATOM 20440 C CA . CYS A 1 23 ? 13.409 -4.247 7.217 1.00 0.00 23 CYS A CA 14
ATOM 20441 C C . CYS A 1 23 ? 12.282 -5.268 7.383 1.00 0.00 23 CYS A C 14
ATOM 20442 O O . CYS A 1 23 ? 11.338 -5.038 8.137 1.00 0.00 23 CYS A O 14
ATOM 20449 N N . GLY A 1 24 ? 12.418 -6.373 6.665 1.00 0.00 24 GLY A N 14
ATOM 20450 C CA . GLY A 1 24 ? 11.422 -7.430 6.724 1.00 0.00 24 GLY A CA 14
ATOM 20451 C C . GLY A 1 24 ? 12.081 -8.790 6.971 1.00 0.00 24 GLY A C 14
ATOM 20452 O O . GLY A 1 24 ? 12.419 -9.500 6.026 1.00 0.00 24 GLY A O 14
ATOM 20456 N N . ALA A 1 25 ? 12.240 -9.111 8.247 1.00 0.00 25 ALA A N 14
ATOM 20457 C CA . ALA A 1 25 ? 12.852 -10.373 8.629 1.00 0.00 25 ALA A CA 14
ATOM 20458 C C . ALA A 1 25 ? 11.788 -11.283 9.245 1.00 0.00 25 ALA A C 14
ATOM 20459 O O . ALA A 1 25 ? 12.004 -12.485 9.391 1.00 0.00 25 ALA A O 14
ATOM 20466 N N . THR A 1 26 ? 10.662 -10.676 9.589 1.00 0.00 26 THR A N 14
ATOM 20467 C CA . THR A 1 26 ? 9.564 -11.417 10.186 1.00 0.00 26 THR A CA 14
ATOM 20468 C C . THR A 1 26 ? 8.374 -11.475 9.225 1.00 0.00 26 THR A C 14
ATOM 20469 O O . THR A 1 26 ? 8.386 -10.829 8.178 1.00 0.00 26 THR A O 14
ATOM 20480 N N . TRP A 1 27 ? 7.376 -12.254 9.615 1.00 0.00 27 TRP A N 14
ATOM 20481 C CA . TRP A 1 27 ? 6.181 -12.403 8.801 1.00 0.00 27 TRP A CA 14
ATOM 20482 C C . TRP A 1 27 ? 4.986 -12.572 9.741 1.00 0.00 27 TRP A C 14
ATOM 20483 O O . TRP A 1 27 ? 5.090 -13.241 10.768 1.00 0.00 27 TRP A O 14
ATOM 20503 N N . GLY A 1 28 ? 3.880 -11.953 9.356 1.00 0.00 28 GLY A N 14
ATOM 20504 C CA . GLY A 1 28 ? 2.667 -12.026 10.153 1.00 0.00 28 GLY A CA 14
ATOM 20505 C C . GLY A 1 28 ? 1.447 -12.291 9.269 1.00 0.00 28 GLY A C 14
ATOM 20506 O O . GLY A 1 28 ? 1.308 -11.698 8.201 1.00 0.00 28 GLY A O 14
ATOM 20510 N N . ASP A 1 29 ? 0.592 -13.184 9.747 1.00 0.00 29 ASP A N 14
ATOM 20511 C CA . ASP A 1 29 ? -0.612 -13.535 9.014 1.00 0.00 29 ASP A CA 14
ATOM 20512 C C . ASP A 1 29 ? -1.830 -12.955 9.736 1.00 0.00 29 ASP A C 14
ATOM 20513 O O . ASP A 1 29 ? -2.841 -12.649 9.105 1.00 0.00 29 ASP A O 14
ATOM 20522 N N . TYR A 1 30 ? -1.693 -12.819 11.046 1.00 0.00 30 TYR A N 14
ATOM 20523 C CA . TYR A 1 30 ? -2.770 -12.280 11.859 1.00 0.00 30 TYR A CA 14
ATOM 20524 C C . TYR A 1 30 ? -2.555 -10.792 12.138 1.00 0.00 30 TYR A C 14
ATOM 20525 O O . TYR A 1 30 ? -3.363 -10.159 12.816 1.00 0.00 30 TYR A O 14
ATOM 20542 N N . HIS A 1 31 ? -1.459 -10.274 11.602 1.00 0.00 31 HIS A N 14
ATOM 20543 C CA . HIS A 1 31 ? -1.127 -8.872 11.785 1.00 0.00 31 HIS A CA 14
ATOM 20544 C C . HIS A 1 31 ? -1.750 -8.045 10.659 1.00 0.00 31 HIS A C 14
ATOM 20545 O O . HIS A 1 31 ? -2.225 -8.598 9.668 1.00 0.00 31 HIS A O 14
ATOM 20558 N N . ALA A 1 32 ? -1.726 -6.734 10.847 1.00 0.00 32 ALA A N 14
ATOM 20559 C CA . ALA A 1 32 ? -2.283 -5.826 9.860 1.00 0.00 32 ALA A CA 14
ATOM 20560 C C . ALA A 1 32 ? -1.171 -4.924 9.320 1.00 0.00 32 ALA A C 14
ATOM 20561 O O . ALA A 1 32 ? -0.207 -4.631 10.023 1.00 0.00 32 ALA A O 14
ATOM 20568 N N . ASP A 1 33 ? -1.345 -4.507 8.074 1.00 0.00 33 ASP A N 14
ATOM 20569 C CA . ASP A 1 33 ? -0.369 -3.644 7.431 1.00 0.00 33 ASP A CA 14
ATOM 20570 C C . ASP A 1 33 ? -1.089 -2.681 6.485 1.00 0.00 33 ASP A C 14
ATOM 20571 O O . ASP A 1 33 ? -2.046 -3.065 5.812 1.00 0.00 33 ASP A O 14
ATOM 20580 N N . PHE A 1 34 ? -0.604 -1.449 6.463 1.00 0.00 34 PHE A N 14
ATOM 20581 C CA . PHE A 1 34 ? -1.191 -0.427 5.612 1.00 0.00 34 PHE A CA 14
ATOM 20582 C C . PHE A 1 34 ? -0.514 -0.402 4.241 1.00 0.00 34 PHE A C 14
ATOM 20583 O O . PHE A 1 34 ? 0.404 -1.181 3.983 1.00 0.00 34 PHE A O 14
ATOM 20599 N N . LEU A 1 35 ? -0.990 0.501 3.397 1.00 0.00 35 LEU A N 14
ATOM 20600 C CA . LEU A 1 35 ? -0.442 0.638 2.058 1.00 0.00 35 LEU A CA 14
ATOM 20601 C C . LEU A 1 35 ? 1.080 0.765 2.145 1.00 0.00 35 LEU A C 14
ATOM 20602 O O . LEU A 1 35 ? 1.785 0.512 1.170 1.00 0.00 35 LEU A O 14
ATOM 20617 N N . GLY A 1 36 ? 1.542 1.157 3.324 1.00 0.00 36 GLY A N 14
ATOM 20618 C CA . GLY A 1 36 ? 2.968 1.322 3.552 1.00 0.00 36 GLY A CA 14
ATOM 20619 C C . GLY A 1 36 ? 3.704 -0.012 3.403 1.00 0.00 36 GLY A C 14
ATOM 20620 O O . GLY A 1 36 ? 4.933 -0.050 3.403 1.00 0.00 36 GLY A O 14
ATOM 20624 N N . GLU A 1 37 ? 2.920 -1.073 3.278 1.00 0.00 37 GLU A N 14
ATOM 20625 C CA . GLU A 1 37 ? 3.482 -2.404 3.129 1.00 0.00 37 GLU A CA 14
ATOM 20626 C C . GLU A 1 37 ? 4.491 -2.683 4.245 1.00 0.00 37 GLU A C 14
ATOM 20627 O O . GLU A 1 37 ? 5.652 -2.984 3.976 1.00 0.00 37 GLU A O 14
ATOM 20638 N N . ASP A 1 38 ? 4.009 -2.575 5.475 1.00 0.00 38 ASP A N 14
ATOM 20639 C CA . ASP A 1 38 ? 4.854 -2.812 6.633 1.00 0.00 38 ASP A CA 14
ATOM 20640 C C . ASP A 1 38 ? 3.998 -3.348 7.782 1.00 0.00 38 ASP A C 14
ATOM 20641 O O . ASP A 1 38 ? 2.820 -3.008 7.894 1.00 0.00 38 ASP A O 14
ATOM 20650 N N . LEU A 1 39 ? 4.622 -4.176 8.607 1.00 0.00 39 LEU A N 14
ATOM 20651 C CA . LEU A 1 39 ? 3.931 -4.762 9.743 1.00 0.00 39 LEU A CA 14
ATOM 20652 C C . LEU A 1 39 ? 4.440 -4.114 11.033 1.00 0.00 39 LEU A C 14
ATOM 20653 O O . LEU A 1 39 ? 5.629 -4.186 11.341 1.00 0.00 39 LEU A O 14
ATOM 20668 N N . PHE A 1 40 ? 3.514 -3.495 11.751 1.00 0.00 40 PHE A N 14
ATOM 20669 C CA . PHE A 1 40 ? 3.854 -2.835 13.000 1.00 0.00 40 PHE A CA 14
ATOM 20670 C C . PHE A 1 40 ? 3.394 -3.664 14.201 1.00 0.00 40 PHE A C 14
ATOM 20671 O O . PHE A 1 40 ? 3.917 -3.508 15.304 1.00 0.00 40 PHE A O 14
ATOM 20687 N N . PHE A 1 41 ? 2.423 -4.529 13.947 1.00 0.00 41 PHE A N 14
ATOM 20688 C CA . PHE A 1 41 ? 1.888 -5.383 14.993 1.00 0.00 41 PHE A CA 14
ATOM 20689 C C . PHE A 1 41 ? 2.838 -6.543 15.294 1.00 0.00 41 PHE A C 14
ATOM 20690 O O . PHE A 1 41 ? 2.559 -7.369 16.161 1.00 0.00 41 PHE A O 14
ATOM 20706 N N . CYS A 1 42 ? 3.941 -6.568 14.560 1.00 0.00 42 CYS A N 14
ATOM 20707 C CA . CYS A 1 42 ? 4.934 -7.613 14.738 1.00 0.00 42 CYS A CA 14
ATOM 20708 C C . CYS A 1 42 ? 6.011 -7.096 15.694 1.00 0.00 42 CYS A C 14
ATOM 20709 O O . CYS A 1 42 ? 6.248 -7.687 16.747 1.00 0.00 42 CYS A O 14
ATOM 20716 N N . CYS A 1 43 ? 6.634 -5.997 15.294 1.00 0.00 43 CYS A N 14
ATOM 20717 C CA . CYS A 1 43 ? 7.680 -5.393 16.102 1.00 0.00 43 CYS A CA 14
ATOM 20718 C C . CYS A 1 43 ? 7.118 -4.124 16.745 1.00 0.00 43 CYS A C 14
ATOM 20719 O O . CYS A 1 43 ? 7.106 -3.997 17.969 1.00 0.00 43 CYS A O 14
ATOM 20726 N N . ASP A 1 44 ? 6.665 -3.217 15.892 1.00 0.00 44 ASP A N 14
ATOM 20727 C CA . ASP A 1 44 ? 6.103 -1.963 16.362 1.00 0.00 44 ASP A CA 14
ATOM 20728 C C . ASP A 1 44 ? 7.226 -1.081 16.914 1.00 0.00 44 ASP A C 14
ATOM 20729 O O . ASP A 1 44 ? 6.964 -0.104 17.614 1.00 0.00 44 ASP A O 14
ATOM 20738 N N . ILE A 1 45 ? 8.449 -1.457 16.576 1.00 0.00 45 ILE A N 14
ATOM 20739 C CA . ILE A 1 45 ? 9.612 -0.713 17.029 1.00 0.00 45 ILE A CA 14
ATOM 20740 C C . ILE A 1 45 ? 10.156 0.129 15.872 1.00 0.00 45 ILE A C 14
ATOM 20741 O O . ILE A 1 45 ? 10.174 1.356 15.948 1.00 0.00 45 ILE A O 14
ATOM 20756 N N . CYS A 1 46 ? 10.585 -0.566 14.828 1.00 0.00 46 CYS A N 14
ATOM 20757 C CA . CYS A 1 46 ? 11.128 0.102 13.658 1.00 0.00 46 CYS A CA 14
ATOM 20758 C C . CYS A 1 46 ? 10.013 0.231 12.619 1.00 0.00 46 CYS A C 14
ATOM 20759 O O . CYS A 1 46 ? 10.169 0.931 11.618 1.00 0.00 46 CYS A O 14
ATOM 20766 N N . ALA A 1 47 ? 8.912 -0.455 12.890 1.00 0.00 47 ALA A N 14
ATOM 20767 C CA . ALA A 1 47 ? 7.772 -0.426 11.991 1.00 0.00 47 ALA A CA 14
ATOM 20768 C C . ALA A 1 47 ? 6.720 0.541 12.539 1.00 0.00 47 ALA A C 14
ATOM 20769 O O . ALA A 1 47 ? 6.826 1.001 13.675 1.00 0.00 47 ALA A O 14
ATOM 20776 N N . ALA A 1 48 ? 5.728 0.821 11.707 1.00 0.00 48 ALA A N 14
ATOM 20777 C CA . ALA A 1 48 ? 4.658 1.725 12.094 1.00 0.00 48 ALA A CA 14
ATOM 20778 C C . ALA A 1 48 ? 5.205 3.151 12.174 1.00 0.00 48 ALA A C 14
ATOM 20779 O O . ALA A 1 48 ? 5.239 3.747 13.249 1.00 0.00 48 ALA A O 14
ATOM 20786 N N . GLU A 1 49 ? 5.620 3.657 11.022 1.00 0.00 49 GLU A N 14
ATOM 20787 C CA . GLU A 1 49 ? 6.164 5.002 10.948 1.00 0.00 49 GLU A CA 14
ATOM 20788 C C . GLU A 1 49 ? 5.033 6.025 10.819 1.00 0.00 49 GLU A C 14
ATOM 20789 O O . GLU A 1 49 ? 3.987 5.730 10.245 1.00 0.00 49 GLU A O 14
ATOM 20800 N N . PHE A 1 50 ? 5.284 7.207 11.362 1.00 0.00 50 PHE A N 14
ATOM 20801 C CA . PHE A 1 50 ? 4.300 8.276 11.314 1.00 0.00 50 PHE A CA 14
ATOM 20802 C C . PHE A 1 50 ? 4.228 8.895 9.917 1.00 0.00 50 PHE A C 14
ATOM 20803 O O . PHE A 1 50 ? 3.433 9.801 9.674 1.00 0.00 50 PHE A O 14
ATOM 20819 N N . MET A 1 51 ? 5.070 8.379 9.033 1.00 0.00 51 MET A N 14
ATOM 20820 C CA . MET A 1 51 ? 5.113 8.869 7.666 1.00 0.00 51 MET A CA 14
ATOM 20821 C C . MET A 1 51 ? 3.790 8.601 6.946 1.00 0.00 51 MET A C 14
ATOM 20822 O O . MET A 1 51 ? 3.395 9.359 6.062 1.00 0.00 51 MET A O 14
ATOM 20834 N N . ASN A 1 52 ? 3.143 7.518 7.350 1.00 0.00 52 ASN A N 14
ATOM 20835 C CA . ASN A 1 52 ? 1.872 7.139 6.754 1.00 0.00 52 ASN A CA 14
ATOM 20836 C C . ASN A 1 52 ? 0.738 7.479 7.724 1.00 0.00 52 ASN A C 14
ATOM 20837 O O . ASN A 1 52 ? 0.964 7.623 8.924 1.00 0.00 52 ASN A O 14
ATOM 20847 N N . MET A 1 53 ? -0.458 7.598 7.167 1.00 0.00 53 MET A N 14
ATOM 20848 C CA . MET A 1 53 ? -1.628 7.917 7.967 1.00 0.00 53 MET A CA 14
ATOM 20849 C C . MET A 1 53 ? -2.273 6.648 8.527 1.00 0.00 53 MET A C 14
ATOM 20850 O O . MET A 1 53 ? -1.997 5.546 8.054 1.00 0.00 53 MET A O 14
ATOM 20862 N N . MET A 1 54 ? -3.120 6.845 9.527 1.00 0.00 54 MET A N 14
ATOM 20863 C CA . MET A 1 54 ? -3.806 5.730 10.157 1.00 0.00 54 MET A CA 14
ATOM 20864 C C . MET A 1 54 ? -4.759 5.047 9.174 1.00 0.00 54 MET A C 14
ATOM 20865 O O . MET A 1 54 ? -4.757 3.823 9.051 1.00 0.00 54 MET A O 14
ATOM 20877 N N . ASP A 1 55 ? -5.550 5.867 8.500 1.00 0.00 55 ASP A N 14
ATOM 20878 C CA . ASP A 1 55 ? -6.506 5.358 7.531 1.00 0.00 55 ASP A CA 14
ATOM 20879 C C . ASP A 1 55 ? -5.826 4.302 6.657 1.00 0.00 55 ASP A C 14
ATOM 20880 O O . ASP A 1 55 ? -6.456 3.325 6.254 1.00 0.00 55 ASP A O 14
ATOM 20889 N N . GLU A 1 56 ? -4.550 4.535 6.389 1.00 0.00 56 GLU A N 14
ATOM 20890 C CA . GLU A 1 56 ? -3.778 3.616 5.570 1.00 0.00 56 GLU A CA 14
ATOM 20891 C C . GLU A 1 56 ? -3.997 2.175 6.037 1.00 0.00 56 GLU A C 14
ATOM 20892 O O . GLU A 1 56 ? -4.312 1.300 5.233 1.00 0.00 56 GLU A O 14
ATOM 20903 N N . ALA A 1 57 ? -3.821 1.975 7.334 1.00 0.00 57 ALA A N 14
ATOM 20904 C CA . ALA A 1 57 ? -3.995 0.655 7.918 1.00 0.00 57 ALA A CA 14
ATOM 20905 C C . ALA A 1 57 ? -5.459 0.232 7.781 1.00 0.00 57 ALA A C 14
ATOM 20906 O O . ALA A 1 57 ? -5.751 -0.934 7.519 1.00 0.00 57 ALA A O 14
ATOM 20913 N N . PHE A 1 58 ? -6.343 1.202 7.965 1.00 0.00 58 PHE A N 14
ATOM 20914 C CA . PHE A 1 58 ? -7.769 0.945 7.866 1.00 0.00 58 PHE A CA 14
ATOM 20915 C C . PHE A 1 58 ? -8.088 0.091 6.636 1.00 0.00 58 PHE A C 14
ATOM 20916 O O . PHE A 1 58 ? -8.941 -0.792 6.694 1.00 0.00 58 PHE A O 14
ATOM 20932 N N . LYS A 1 59 ? -7.385 0.386 5.552 1.00 0.00 59 LYS A N 14
ATOM 20933 C CA . LYS A 1 59 ? -7.582 -0.344 4.312 1.00 0.00 59 LYS A CA 14
ATOM 20934 C C . LYS A 1 59 ? -7.421 -1.842 4.574 1.00 0.00 59 LYS A C 14
ATOM 20935 O O . LYS A 1 59 ? -8.106 -2.660 3.964 1.00 0.00 59 LYS A O 14
ATOM 20949 N N . HIS A 1 60 ? -6.510 -2.156 5.484 1.00 0.00 60 HIS A N 14
ATOM 20950 C CA . HIS A 1 60 ? -6.249 -3.541 5.835 1.00 0.00 60 HIS A CA 14
ATOM 20951 C C . HIS A 1 60 ? -7.540 -4.197 6.328 1.00 0.00 60 HIS A C 14
ATOM 20952 O O . HIS A 1 60 ? -7.876 -5.306 5.913 1.00 0.00 60 HIS A O 14
ATOM 20965 N N . THR A 1 61 ? -8.230 -3.484 7.206 1.00 0.00 61 THR A N 14
ATOM 20966 C CA . THR A 1 61 ? -9.478 -3.984 7.760 1.00 0.00 61 THR A CA 14
ATOM 20967 C C . THR A 1 61 ? -10.433 -4.395 6.638 1.00 0.00 61 THR A C 14
ATOM 20968 O O . THR A 1 61 ? -11.066 -5.447 6.711 1.00 0.00 61 THR A O 14
ATOM 20979 N N . ALA A 1 62 ? -10.506 -3.544 5.625 1.00 0.00 62 ALA A N 14
ATOM 20980 C CA . ALA A 1 62 ? -11.373 -3.806 4.489 1.00 0.00 62 ALA A CA 14
ATOM 20981 C C . ALA A 1 62 ? -10.712 -4.841 3.576 1.00 0.00 62 ALA A C 14
ATOM 20982 O O . ALA A 1 62 ? -11.397 -5.653 2.955 1.00 0.00 62 ALA A O 14
ATOM 20989 N N . ARG A 1 63 ? -9.390 -4.780 3.525 1.00 0.00 63 ARG A N 14
ATOM 20990 C CA . ARG A 1 63 ? -8.630 -5.702 2.699 1.00 0.00 63 ARG A CA 14
ATOM 20991 C C . ARG A 1 63 ? -8.695 -7.115 3.284 1.00 0.00 63 ARG A C 14
ATOM 20992 O O . ARG A 1 63 ? -8.106 -8.045 2.735 1.00 0.00 63 ARG A O 14
ATOM 21009 N N . HIS A 1 64 ? -9.417 -7.231 4.389 1.00 0.00 64 HIS A N 14
ATOM 21010 C CA . HIS A 1 64 ? -9.566 -8.515 5.053 1.00 0.00 64 HIS A CA 14
ATOM 21011 C C . HIS A 1 64 ? -10.598 -9.362 4.306 1.00 0.00 64 HIS A C 14
ATOM 21012 O O . HIS A 1 64 ? -10.300 -10.475 3.877 1.00 0.00 64 HIS A O 14
ATOM 21025 N N . ASN A 1 65 ? -11.792 -8.802 4.174 1.00 0.00 65 ASN A N 14
ATOM 21026 C CA . ASN A 1 65 ? -12.871 -9.493 3.487 1.00 0.00 65 ASN A CA 14
ATOM 21027 C C . ASN A 1 65 ? -13.239 -8.719 2.220 1.00 0.00 65 ASN A C 14
ATOM 21028 O O . ASN A 1 65 ? -13.386 -9.307 1.149 1.00 0.00 65 ASN A O 14
ATOM 21038 N N . VAL A 1 66 ? -13.379 -7.411 2.382 1.00 0.00 66 VAL A N 14
ATOM 21039 C CA . VAL A 1 66 ? -13.727 -6.551 1.265 1.00 0.00 66 VAL A CA 14
ATOM 21040 C C . VAL A 1 66 ? -12.451 -5.966 0.659 1.00 0.00 66 VAL A C 14
ATOM 21041 O O . VAL A 1 66 ? -11.382 -6.569 0.752 1.00 0.00 66 VAL A O 14
ATOM 21054 N N . ASP A 1 67 ? -12.603 -4.798 0.051 1.00 0.00 67 ASP A N 14
ATOM 21055 C CA . ASP A 1 67 ? -11.474 -4.126 -0.570 1.00 0.00 67 ASP A CA 14
ATOM 21056 C C . ASP A 1 67 ? -11.589 -2.619 -0.330 1.00 0.00 67 ASP A C 14
ATOM 21057 O O . ASP A 1 67 ? -12.680 -2.056 -0.406 1.00 0.00 67 ASP A O 14
ATOM 21066 N N . GLU A 1 68 ? -10.449 -2.010 -0.044 1.00 0.00 68 GLU A N 14
ATOM 21067 C CA . GLU A 1 68 ? -10.407 -0.579 0.209 1.00 0.00 68 GLU A CA 14
ATOM 21068 C C . GLU A 1 68 ? -9.211 0.052 -0.507 1.00 0.00 68 GLU A C 14
ATOM 21069 O O . GLU A 1 68 ? -8.126 -0.527 -0.541 1.00 0.00 68 GLU A O 14
ATOM 21080 N N . LEU A 1 69 ? -9.450 1.231 -1.063 1.00 0.00 69 LEU A N 14
ATOM 21081 C CA . LEU A 1 69 ? -8.405 1.947 -1.777 1.00 0.00 69 LEU A CA 14
ATOM 21082 C C . LEU A 1 69 ? -8.424 3.418 -1.356 1.00 0.00 69 LEU A C 14
ATOM 21083 O O . LEU A 1 69 ? -9.475 4.057 -1.364 1.00 0.00 69 LEU A O 14
ATOM 21098 N N . HIS A 1 70 ? -7.247 3.912 -0.999 1.00 0.00 70 HIS A N 14
ATOM 21099 C CA . HIS A 1 70 ? -7.114 5.297 -0.577 1.00 0.00 70 HIS A CA 14
ATOM 21100 C C . HIS A 1 70 ? -5.767 5.848 -1.046 1.00 0.00 70 HIS A C 14
ATOM 21101 O O . HIS A 1 70 ? -4.754 5.152 -0.993 1.00 0.00 70 HIS A O 14
ATOM 21114 N N . ILE A 1 71 ? -5.798 7.096 -1.492 1.00 0.00 71 ILE A N 14
ATOM 21115 C CA . ILE A 1 71 ? -4.592 7.749 -1.970 1.00 0.00 71 ILE A CA 14
ATOM 21116 C C . ILE A 1 71 ? -4.521 9.165 -1.394 1.00 0.00 71 ILE A C 14
ATOM 21117 O O . ILE A 1 71 ? -5.488 9.920 -1.475 1.00 0.00 71 ILE A O 14
ATOM 21132 N N . ASP A 1 72 ? -3.368 9.481 -0.824 1.00 0.00 72 ASP A N 14
ATOM 21133 C CA . ASP A 1 72 ? -3.159 10.793 -0.235 1.00 0.00 72 ASP A CA 14
ATOM 21134 C C . ASP A 1 72 ? -1.706 11.220 -0.451 1.00 0.00 72 ASP A C 14
ATOM 21135 O O . ASP A 1 72 ? -0.793 10.403 -0.339 1.00 0.00 72 ASP A O 14
ATOM 21144 N N . GLY A 1 73 ? -1.538 12.498 -0.758 1.00 0.00 73 GLY A N 14
ATOM 21145 C CA . GLY A 1 73 ? -0.211 13.043 -0.992 1.00 0.00 73 GLY A CA 14
ATOM 21146 C C . GLY A 1 73 ? -0.034 14.382 -0.273 1.00 0.00 73 GLY A C 14
ATOM 21147 O O . GLY A 1 73 ? -0.874 15.273 -0.399 1.00 0.00 73 GLY A O 14
ATOM 21151 N N . ASN A 1 74 ? 1.063 14.483 0.462 1.00 0.00 74 ASN A N 14
ATOM 21152 C CA . ASN A 1 74 ? 1.361 15.698 1.200 1.00 0.00 74 ASN A CA 14
ATOM 21153 C C . ASN A 1 74 ? 2.873 15.928 1.207 1.00 0.00 74 ASN A C 14
ATOM 21154 O O . ASN A 1 74 ? 3.646 14.993 1.416 1.00 0.00 74 ASN A O 14
ATOM 21164 N N . TYR A 1 75 ? 3.251 17.177 0.977 1.00 0.00 75 TYR A N 14
ATOM 21165 C CA . TYR A 1 75 ? 4.657 17.541 0.955 1.00 0.00 75 TYR A CA 14
ATOM 21166 C C . TYR A 1 75 ? 5.306 17.313 2.322 1.00 0.00 75 TYR A C 14
ATOM 21167 O O . TYR A 1 75 ? 6.528 17.356 2.448 1.00 0.00 75 TYR A O 14
ATOM 21184 N N . GLN A 1 76 ? 4.456 17.074 3.311 1.00 0.00 76 GLN A N 14
ATOM 21185 C CA . GLN A 1 76 ? 4.930 16.838 4.663 1.00 0.00 76 GLN A CA 14
ATOM 21186 C C . GLN A 1 76 ? 4.646 15.394 5.082 1.00 0.00 76 GLN A C 14
ATOM 21187 O O . GLN A 1 76 ? 5.045 14.968 6.164 1.00 0.00 76 GLN A O 14
ATOM 21199 N N . LEU A 1 77 ? 3.959 14.681 4.201 1.00 0.00 77 LEU A N 14
ATOM 21200 C CA . LEU A 1 77 ? 3.617 13.294 4.466 1.00 0.00 77 LEU A CA 14
ATOM 21201 C C . LEU A 1 77 ? 4.892 12.509 4.776 1.00 0.00 77 LEU A C 14
ATOM 21202 O O . LEU A 1 77 ? 4.854 11.517 5.502 1.00 0.00 77 LEU A O 14
ATOM 21217 N N . GLY A 1 78 ? 5.993 12.982 4.210 1.00 0.00 78 GLY A N 14
ATOM 21218 C CA . GLY A 1 78 ? 7.278 12.336 4.417 1.00 0.00 78 GLY A CA 14
ATOM 21219 C C . GLY A 1 78 ? 7.994 12.101 3.086 1.00 0.00 78 GLY A C 14
ATOM 21220 O O . GLY A 1 78 ? 9.119 11.604 3.061 1.00 0.00 78 GLY A O 14
ATOM 21224 N N . ARG A 1 79 ? 7.314 12.471 2.010 1.00 0.00 79 ARG A N 14
ATOM 21225 C CA . ARG A 1 79 ? 7.871 12.307 0.679 1.00 0.00 79 ARG A CA 14
ATOM 21226 C C . ARG A 1 79 ? 8.046 10.822 0.356 1.00 0.00 79 ARG A C 14
ATOM 21227 O O . ARG A 1 79 ? 9.130 10.391 -0.034 1.00 0.00 79 ARG A O 14
ATOM 21244 N N . ASN A 1 80 ? 6.961 10.080 0.530 1.00 0.00 80 ASN A N 14
ATOM 21245 C CA . ASN A 1 80 ? 6.981 8.652 0.261 1.00 0.00 80 ASN A CA 14
ATOM 21246 C C . ASN A 1 80 ? 6.014 8.339 -0.882 1.00 0.00 80 ASN A C 14
ATOM 21247 O O . ASN A 1 80 ? 4.818 8.602 -0.777 1.00 0.00 80 ASN A O 14
ATOM 21257 N N . VAL A 1 81 ? 6.569 7.782 -1.949 1.00 0.00 81 VAL A N 14
ATOM 21258 C CA . VAL A 1 81 ? 5.771 7.430 -3.110 1.00 0.00 81 VAL A CA 14
ATOM 21259 C C . VAL A 1 81 ? 5.777 5.911 -3.287 1.00 0.00 81 VAL A C 14
ATOM 21260 O O . VAL A 1 81 ? 6.800 5.327 -3.643 1.00 0.00 81 VAL A O 14
ATOM 21273 N N . LEU A 1 82 ? 4.623 5.313 -3.029 1.00 0.00 82 LEU A N 14
ATOM 21274 C CA . LEU A 1 82 ? 4.482 3.872 -3.155 1.00 0.00 82 LEU A CA 14
ATOM 21275 C C . LEU A 1 82 ? 3.321 3.558 -4.099 1.00 0.00 82 LEU A C 14
ATOM 21276 O O . LEU A 1 82 ? 2.182 3.943 -3.838 1.00 0.00 82 LEU A O 14
ATOM 21291 N N . LEU A 1 83 ? 3.648 2.862 -5.178 1.00 0.00 83 LEU A N 14
ATOM 21292 C CA . LEU A 1 83 ? 2.646 2.492 -6.164 1.00 0.00 83 LEU A CA 14
ATOM 21293 C C . LEU A 1 83 ? 2.498 0.970 -6.187 1.00 0.00 83 LEU A C 14
ATOM 21294 O O . LEU A 1 83 ? 3.425 0.258 -6.577 1.00 0.00 83 LEU A O 14
ATOM 21309 N N . LYS A 1 84 ? 1.328 0.513 -5.767 1.00 0.00 84 LYS A N 14
ATOM 21310 C CA . LYS A 1 84 ? 1.049 -0.913 -5.736 1.00 0.00 84 LYS A CA 14
ATOM 21311 C C . LYS A 1 84 ? -0.204 -1.200 -6.567 1.00 0.00 84 LYS A C 14
ATOM 21312 O O . LYS A 1 84 ? -1.283 -0.688 -6.270 1.00 0.00 84 LYS A O 14
ATOM 21326 N N . ASN A 1 85 ? -0.019 -2.019 -7.592 1.00 0.00 85 ASN A N 14
ATOM 21327 C CA . ASN A 1 85 ? -1.121 -2.381 -8.468 1.00 0.00 85 ASN A CA 14
ATOM 21328 C C . ASN A 1 85 ? -1.402 -3.879 -8.336 1.00 0.00 85 ASN A C 14
ATOM 21329 O O . ASN A 1 85 ? -0.550 -4.705 -8.661 1.00 0.00 85 ASN A O 14
ATOM 21339 N N . GLY A 1 86 ? -2.598 -4.184 -7.857 1.00 0.00 86 GLY A N 14
ATOM 21340 C CA . GLY A 1 86 ? -3.002 -5.569 -7.677 1.00 0.00 86 GLY A CA 14
ATOM 21341 C C . GLY A 1 86 ? -4.175 -5.921 -8.592 1.00 0.00 86 GLY A C 14
ATOM 21342 O O . GLY A 1 86 ? -5.287 -5.433 -8.398 1.00 0.00 86 GLY A O 14
ATOM 21346 N N . GLU A 1 87 ? -3.887 -6.765 -9.571 1.00 0.00 87 GLU A N 14
ATOM 21347 C CA . GLU A 1 87 ? -4.905 -7.189 -10.518 1.00 0.00 87 GLU A CA 14
ATOM 21348 C C . GLU A 1 87 ? -5.011 -8.715 -10.536 1.00 0.00 87 GLU A C 14
ATOM 21349 O O . GLU A 1 87 ? -4.042 -9.405 -10.850 1.00 0.00 87 GLU A O 14
ATOM 21360 N N . ASP A 1 88 ? -6.196 -9.199 -10.195 1.00 0.00 88 ASP A N 14
ATOM 21361 C CA . ASP A 1 88 ? -6.441 -10.630 -10.168 1.00 0.00 88 ASP A CA 14
ATOM 21362 C C . ASP A 1 88 ? -7.668 -10.950 -11.026 1.00 0.00 88 ASP A C 14
ATOM 21363 O O . ASP A 1 88 ? -8.783 -10.551 -10.694 1.00 0.00 88 ASP A O 14
ATOM 21372 N N . ARG A 1 89 ? -7.420 -11.667 -12.112 1.00 0.00 89 ARG A N 14
ATOM 21373 C CA . ARG A 1 89 ? -8.492 -12.045 -13.019 1.00 0.00 89 ARG A CA 14
ATOM 21374 C C . ARG A 1 89 ? -8.102 -13.296 -13.808 1.00 0.00 89 ARG A C 14
ATOM 21375 O O . ARG A 1 89 ? -6.917 -13.563 -14.011 1.00 0.00 89 ARG A O 14
ATOM 21392 N N . LEU A 1 90 ? -9.119 -14.030 -14.232 1.00 0.00 90 LEU A N 14
ATOM 21393 C CA . LEU A 1 90 ? -8.898 -15.247 -14.995 1.00 0.00 90 LEU A CA 14
ATOM 21394 C C . LEU A 1 90 ? -9.694 -15.179 -16.300 1.00 0.00 90 LEU A C 14
ATOM 21395 O O . LEU A 1 90 ? -10.502 -14.270 -16.491 1.00 0.00 90 LEU A O 14
ATOM 21410 N N . ARG A 1 91 ? -9.439 -16.150 -17.163 1.00 0.00 91 ARG A N 14
ATOM 21411 C CA . ARG A 1 91 ? -10.123 -16.211 -18.444 1.00 0.00 91 ARG A CA 14
ATOM 21412 C C . ARG A 1 91 ? -11.637 -16.138 -18.242 1.00 0.00 91 ARG A C 14
ATOM 21413 O O . ARG A 1 91 ? -12.352 -15.585 -19.077 1.00 0.00 91 ARG A O 14
ATOM 21430 N N . PHE A 1 92 ? -12.081 -16.701 -17.129 1.00 0.00 92 PHE A N 14
ATOM 21431 C CA . PHE A 1 92 ? -13.498 -16.706 -16.806 1.00 0.00 92 PHE A CA 14
ATOM 21432 C C . PHE A 1 92 ? -14.077 -15.290 -16.854 1.00 0.00 92 PHE A C 14
ATOM 21433 O O . PHE A 1 92 ? -15.245 -15.104 -17.187 1.00 0.00 92 PHE A O 14
ATOM 21449 N N . TYR A 1 93 ? -13.230 -14.328 -16.516 1.00 0.00 93 TYR A N 14
ATOM 21450 C CA . TYR A 1 93 ? -13.643 -12.935 -16.516 1.00 0.00 93 TYR A CA 14
ATOM 21451 C C . TYR A 1 93 ? -13.495 -12.320 -17.908 1.00 0.00 93 TYR A C 14
ATOM 21452 O O . TYR A 1 93 ? -12.597 -12.691 -18.663 1.00 0.00 93 TYR A O 14
ATOM 21469 N N . VAL A 1 94 ? -14.390 -11.389 -18.208 1.00 0.00 94 VAL A N 14
ATOM 21470 C CA . VAL A 1 94 ? -14.370 -10.718 -19.497 1.00 0.00 94 VAL A CA 14
ATOM 21471 C C . VAL A 1 94 ? -13.996 -9.248 -19.296 1.00 0.00 94 VAL A C 14
ATOM 21472 O O . VAL A 1 94 ? -13.708 -8.541 -20.260 1.00 0.00 94 VAL A O 14
ATOM 21485 N N . LYS A 1 95 ? -14.016 -8.832 -18.038 1.00 0.00 95 LYS A N 14
ATOM 21486 C CA . LYS A 1 95 ? -13.683 -7.460 -17.699 1.00 0.00 95 LYS A CA 14
ATOM 21487 C C . LYS A 1 95 ? -12.171 -7.340 -17.496 1.00 0.00 95 LYS A C 14
ATOM 21488 O O . LYS A 1 95 ? -11.576 -6.314 -17.821 1.00 0.00 95 LYS A O 14
ATOM 21502 N N . PHE A 1 96 ? -11.593 -8.406 -16.962 1.00 0.00 96 PHE A N 14
ATOM 21503 C CA . PHE A 1 96 ? -10.162 -8.433 -16.712 1.00 0.00 96 PHE A CA 14
ATOM 21504 C C . PHE A 1 96 ? -9.670 -7.084 -16.186 1.00 0.00 96 PHE A C 14
ATOM 21505 O O . PHE A 1 96 ? -8.744 -6.496 -16.744 1.00 0.00 96 PHE A O 14
ATOM 21521 N N . GLY A 1 97 ? -10.311 -6.631 -15.119 1.00 0.00 97 GLY A N 14
ATOM 21522 C CA . GLY A 1 97 ? -9.950 -5.361 -14.512 1.00 0.00 97 GLY A CA 14
ATOM 21523 C C . GLY A 1 97 ? -10.800 -5.086 -13.269 1.00 0.00 97 GLY A C 14
ATOM 21524 O O . GLY A 1 97 ? -11.638 -4.186 -13.272 1.00 0.00 97 GLY A O 14
ATOM 21528 N N . PRO A 1 98 ? -10.548 -5.900 -12.210 1.00 0.00 98 PRO A N 14
ATOM 21529 C CA . PRO A 1 98 ? -11.281 -5.754 -10.963 1.00 0.00 98 PRO A CA 14
ATOM 21530 C C . PRO A 1 98 ? -10.795 -4.531 -10.183 1.00 0.00 98 PRO A C 14
ATOM 21531 O O . PRO A 1 98 ? -11.587 -3.855 -9.527 1.00 0.00 98 PRO A O 14
ATOM 21539 N N . GLY A 1 99 ? -9.497 -4.284 -10.279 1.00 0.00 99 GLY A N 14
ATOM 21540 C CA . GLY A 1 99 ? -8.897 -3.155 -9.589 1.00 0.00 99 GLY A CA 14
ATOM 21541 C C . GLY A 1 99 ? -7.600 -2.721 -10.274 1.00 0.00 99 GLY A C 14
ATOM 21542 O O . GLY A 1 99 ? -6.541 -3.299 -10.030 1.00 0.00 99 GLY A O 14
ATOM 21546 N N . ALA A 1 100 ? -7.724 -1.707 -11.119 1.00 0.00 100 ALA A N 14
ATOM 21547 C CA . ALA A 1 100 ? -6.574 -1.189 -11.841 1.00 0.00 100 ALA A CA 14
ATOM 21548 C C . ALA A 1 100 ? -6.129 0.130 -11.204 1.00 0.00 100 ALA A C 14
ATOM 21549 O O . ALA A 1 100 ? -6.869 0.727 -10.424 1.00 0.00 100 ALA A O 14
ATOM 21556 N N . VAL A 1 101 ? -4.923 0.544 -11.562 1.00 0.00 101 VAL A N 14
ATOM 21557 C CA . VAL A 1 101 ? -4.370 1.781 -11.035 1.00 0.00 101 VAL A CA 14
ATOM 21558 C C . VAL A 1 101 ? -5.303 2.941 -11.388 1.00 0.00 101 VAL A C 14
ATOM 21559 O O . VAL A 1 101 ? -5.454 3.879 -10.607 1.00 0.00 101 VAL A O 14
ATOM 21572 N N . ILE A 1 102 ? -5.904 2.839 -12.564 1.00 0.00 102 ILE A N 14
ATOM 21573 C CA . ILE A 1 102 ? -6.818 3.868 -13.029 1.00 0.00 102 ILE A CA 14
ATOM 21574 C C . ILE A 1 102 ? -8.003 3.966 -12.067 1.00 0.00 102 ILE A C 14
ATOM 21575 O O . ILE A 1 102 ? -8.528 5.053 -11.831 1.00 0.00 102 ILE A O 14
ATOM 21590 N N . LYS A 1 103 ? -8.389 2.815 -11.537 1.00 0.00 103 LYS A N 14
ATOM 21591 C CA . LYS A 1 103 ? -9.503 2.757 -10.606 1.00 0.00 103 LYS A CA 14
ATOM 21592 C C . LYS A 1 103 ? -9.153 3.556 -9.348 1.00 0.00 103 LYS A C 14
ATOM 21593 O O . LYS A 1 103 ? -10.021 4.193 -8.752 1.00 0.00 103 LYS A O 14
ATOM 21607 N N . GLU A 1 104 ? -7.881 3.499 -8.984 1.00 0.00 104 GLU A N 14
ATOM 21608 C CA . GLU A 1 104 ? -7.406 4.209 -7.809 1.00 0.00 104 GLU A CA 14
ATOM 21609 C C . GLU A 1 104 ? -7.704 5.704 -7.937 1.00 0.00 104 GLU A C 14
ATOM 21610 O O . GLU A 1 104 ? -8.032 6.363 -6.951 1.00 0.00 104 GLU A O 14
ATOM 21621 N N . PHE A 1 105 ? -7.579 6.198 -9.161 1.00 0.00 105 PHE A N 14
ATOM 21622 C CA . PHE A 1 105 ? -7.831 7.603 -9.429 1.00 0.00 105 PHE A CA 14
ATOM 21623 C C . PHE A 1 105 ? -9.291 7.962 -9.148 1.00 0.00 105 PHE A C 14
ATOM 21624 O O . PHE A 1 105 ? -9.586 9.067 -8.692 1.00 0.00 105 PHE A O 14
ATOM 21640 N N . LYS A 1 106 ? -10.167 7.009 -9.431 1.00 0.00 106 LYS A N 14
ATOM 21641 C CA . LYS A 1 106 ? -11.590 7.212 -9.214 1.00 0.00 106 LYS A CA 14
ATOM 21642 C C . LYS A 1 106 ? -11.836 7.525 -7.736 1.00 0.00 106 LYS A C 14
ATOM 21643 O O . LYS A 1 106 ? -12.553 8.468 -7.409 1.00 0.00 106 LYS A O 14
ATOM 21657 N N . ILE A 1 107 ? -11.226 6.714 -6.882 1.00 0.00 107 ILE A N 14
ATOM 21658 C CA . ILE A 1 107 ? -11.370 6.892 -5.448 1.00 0.00 107 ILE A CA 14
ATOM 21659 C C . ILE A 1 107 ? -11.396 8.388 -5.125 1.00 0.00 107 ILE A C 14
ATOM 21660 O O . ILE A 1 107 ? -12.060 8.810 -4.180 1.00 0.00 107 ILE A O 14
ATOM 21675 N N . THR A 1 108 ? -10.663 9.147 -5.927 1.00 0.00 108 THR A N 14
ATOM 21676 C CA . THR A 1 108 ? -10.594 10.585 -5.738 1.00 0.00 108 THR A CA 14
ATOM 21677 C C . THR A 1 108 ? -10.259 11.281 -7.058 1.00 0.00 108 THR A C 14
ATOM 21678 O O . THR A 1 108 ? -11.115 11.931 -7.656 1.00 0.00 108 THR A O 14
ATOM 21689 N N . ASP A 1 109 ? -9.011 11.123 -7.474 1.00 0.00 109 ASP A N 14
ATOM 21690 C CA . ASP A 1 109 ? -8.552 11.728 -8.712 1.00 0.00 109 ASP A CA 14
ATOM 21691 C C . ASP A 1 109 ? -9.472 11.298 -9.856 1.00 0.00 109 ASP A C 14
ATOM 21692 O O . ASP A 1 109 ? -10.064 12.139 -10.531 1.00 0.00 109 ASP A O 14
ATOM 21701 N N . MET A 1 1 ? 6.190 14.403 -7.095 1.00 0.00 1 MET A N 15
ATOM 21702 C CA . MET A 1 1 ? 6.970 14.815 -5.941 1.00 0.00 1 MET A CA 15
ATOM 21703 C C . MET A 1 1 ? 6.886 13.775 -4.823 1.00 0.00 1 MET A C 15
ATOM 21704 O O . MET A 1 1 ? 7.858 13.070 -4.551 1.00 0.00 1 MET A O 15
ATOM 21716 N N . SER A 1 2 ? 5.717 13.710 -4.204 1.00 0.00 2 SER A N 15
ATOM 21717 C CA . SER A 1 2 ? 5.494 12.768 -3.121 1.00 0.00 2 SER A CA 15
ATOM 21718 C C . SER A 1 2 ? 4.053 12.254 -3.163 1.00 0.00 2 SER A C 15
ATOM 21719 O O . SER A 1 2 ? 3.113 13.007 -2.915 1.00 0.00 2 SER A O 15
ATOM 21726 N N . GLU A 1 3 ? 3.925 10.973 -3.479 1.00 0.00 3 GLU A N 15
ATOM 21727 C CA . GLU A 1 3 ? 2.614 10.349 -3.557 1.00 0.00 3 GLU A CA 15
ATOM 21728 C C . GLU A 1 3 ? 2.675 8.918 -3.020 1.00 0.00 3 GLU A C 15
ATOM 21729 O O . GLU A 1 3 ? 3.618 8.182 -3.310 1.00 0.00 3 GLU A O 15
ATOM 21740 N N . VAL A 1 4 ? 1.658 8.565 -2.248 1.00 0.00 4 VAL A N 15
ATOM 21741 C CA . VAL A 1 4 ? 1.583 7.235 -1.668 1.00 0.00 4 VAL A CA 15
ATOM 21742 C C . VAL A 1 4 ? 0.366 6.503 -2.236 1.00 0.00 4 VAL A C 15
ATOM 21743 O O . VAL A 1 4 ? -0.734 7.052 -2.266 1.00 0.00 4 VAL A O 15
ATOM 21756 N N . ASN A 1 5 ? 0.605 5.275 -2.674 1.00 0.00 5 ASN A N 15
ATOM 21757 C CA . ASN A 1 5 ? -0.459 4.462 -3.240 1.00 0.00 5 ASN A CA 15
ATOM 21758 C C . ASN A 1 5 ? -0.235 2.999 -2.855 1.00 0.00 5 ASN A C 15
ATOM 21759 O O . ASN A 1 5 ? 0.874 2.482 -2.981 1.00 0.00 5 ASN A O 15
ATOM 21769 N N . ILE A 1 6 ? -1.307 2.371 -2.393 1.00 0.00 6 ILE A N 15
ATOM 21770 C CA . ILE A 1 6 ? -1.242 0.977 -1.988 1.00 0.00 6 ILE A CA 15
ATOM 21771 C C . ILE A 1 6 ? -2.552 0.281 -2.362 1.00 0.00 6 ILE A C 15
ATOM 21772 O O . ILE A 1 6 ? -3.632 0.843 -2.182 1.00 0.00 6 ILE A O 15
ATOM 21787 N N . VAL A 1 7 ? -2.415 -0.934 -2.875 1.00 0.00 7 VAL A N 15
ATOM 21788 C CA . VAL A 1 7 ? -3.575 -1.712 -3.275 1.00 0.00 7 VAL A CA 15
ATOM 21789 C C . VAL A 1 7 ? -3.340 -3.183 -2.927 1.00 0.00 7 VAL A C 15
ATOM 21790 O O . VAL A 1 7 ? -2.365 -3.783 -3.377 1.00 0.00 7 VAL A O 15
ATOM 21803 N N . VAL A 1 8 ? -4.250 -3.723 -2.130 1.00 0.00 8 VAL A N 15
ATOM 21804 C CA . VAL A 1 8 ? -4.155 -5.113 -1.717 1.00 0.00 8 VAL A CA 15
ATOM 21805 C C . VAL A 1 8 ? -5.460 -5.834 -2.063 1.00 0.00 8 VAL A C 15
ATOM 21806 O O . VAL A 1 8 ? -6.538 -5.396 -1.666 1.00 0.00 8 VAL A O 15
ATOM 21819 N N . ASN A 1 9 ? -5.317 -6.926 -2.799 1.00 0.00 9 ASN A N 15
ATOM 21820 C CA . ASN A 1 9 ? -6.470 -7.712 -3.203 1.00 0.00 9 ASN A CA 15
ATOM 21821 C C . ASN A 1 9 ? -6.394 -9.094 -2.550 1.00 0.00 9 ASN A C 15
ATOM 21822 O O . ASN A 1 9 ? -5.472 -9.862 -2.819 1.00 0.00 9 ASN A O 15
ATOM 21832 N N . GLY A 1 10 ? -7.376 -9.368 -1.704 1.00 0.00 10 GLY A N 15
ATOM 21833 C CA . GLY A 1 10 ? -7.433 -10.644 -1.011 1.00 0.00 10 GLY A CA 15
ATOM 21834 C C . GLY A 1 10 ? -6.434 -10.682 0.148 1.00 0.00 10 GLY A C 15
ATOM 21835 O O . GLY A 1 10 ? -5.751 -11.684 0.350 1.00 0.00 10 GLY A O 15
ATOM 21839 N N . ARG A 1 11 ? -6.382 -9.578 0.880 1.00 0.00 11 ARG A N 15
ATOM 21840 C CA . ARG A 1 11 ? -5.478 -9.473 2.012 1.00 0.00 11 ARG A CA 15
ATOM 21841 C C . ARG A 1 11 ? -4.202 -10.275 1.750 1.00 0.00 11 ARG A C 15
ATOM 21842 O O . ARG A 1 11 ? -3.787 -11.079 2.583 1.00 0.00 11 ARG A O 15
ATOM 21859 N N . GLU A 1 12 ? -3.615 -10.028 0.587 1.00 0.00 12 GLU A N 15
ATOM 21860 C CA . GLU A 1 12 ? -2.394 -10.717 0.205 1.00 0.00 12 GLU A CA 15
ATOM 21861 C C . GLU A 1 12 ? -1.282 -9.706 -0.084 1.00 0.00 12 GLU A C 15
ATOM 21862 O O . GLU A 1 12 ? -1.518 -8.688 -0.735 1.00 0.00 12 GLU A O 15
ATOM 21873 N N . ALA A 1 13 ? -0.095 -10.021 0.413 1.00 0.00 13 ALA A N 15
ATOM 21874 C CA . ALA A 1 13 ? 1.053 -9.154 0.215 1.00 0.00 13 ALA A CA 15
ATOM 21875 C C . ALA A 1 13 ? 2.009 -9.799 -0.790 1.00 0.00 13 ALA A C 15
ATOM 21876 O O . ALA A 1 13 ? 2.204 -11.014 -0.774 1.00 0.00 13 ALA A O 15
ATOM 21883 N N . GLY A 1 14 ? 2.580 -8.958 -1.640 1.00 0.00 14 GLY A N 15
ATOM 21884 C CA . GLY A 1 14 ? 3.510 -9.432 -2.650 1.00 0.00 14 GLY A CA 15
ATOM 21885 C C . GLY A 1 14 ? 4.827 -8.655 -2.591 1.00 0.00 14 GLY A C 15
ATOM 21886 O O . GLY A 1 14 ? 5.517 -8.519 -3.599 1.00 0.00 14 GLY A O 15
ATOM 21890 N N . SER A 1 15 ? 5.133 -8.163 -1.400 1.00 0.00 15 SER A N 15
ATOM 21891 C CA . SER A 1 15 ? 6.354 -7.402 -1.196 1.00 0.00 15 SER A CA 15
ATOM 21892 C C . SER A 1 15 ? 6.945 -7.718 0.180 1.00 0.00 15 SER A C 15
ATOM 21893 O O . SER A 1 15 ? 6.365 -8.486 0.946 1.00 0.00 15 SER A O 15
ATOM 21900 N N . LYS A 1 16 ? 8.089 -7.109 0.451 1.00 0.00 16 LYS A N 15
ATOM 21901 C CA . LYS A 1 16 ? 8.764 -7.315 1.721 1.00 0.00 16 LYS A CA 15
ATOM 21902 C C . LYS A 1 16 ? 7.885 -6.781 2.854 1.00 0.00 16 LYS A C 15
ATOM 21903 O O . LYS A 1 16 ? 8.128 -7.071 4.024 1.00 0.00 16 LYS A O 15
ATOM 21917 N N . SER A 1 17 ? 6.880 -6.009 2.466 1.00 0.00 17 SER A N 15
ATOM 21918 C CA . SER A 1 17 ? 5.964 -5.430 3.434 1.00 0.00 17 SER A CA 15
ATOM 21919 C C . SER A 1 17 ? 5.519 -6.498 4.436 1.00 0.00 17 SER A C 15
ATOM 21920 O O . SER A 1 17 ? 5.125 -6.179 5.556 1.00 0.00 17 SER A O 15
ATOM 21927 N N . LYS A 1 18 ? 5.597 -7.746 3.996 1.00 0.00 18 LYS A N 15
ATOM 21928 C CA . LYS A 1 18 ? 5.208 -8.863 4.840 1.00 0.00 18 LYS A CA 15
ATOM 21929 C C . LYS A 1 18 ? 5.906 -8.741 6.195 1.00 0.00 18 LYS A C 15
ATOM 21930 O O . LYS A 1 18 ? 5.260 -8.804 7.239 1.00 0.00 18 LYS A O 15
ATOM 21944 N N . GLY A 1 19 ? 7.218 -8.568 6.135 1.00 0.00 19 GLY A N 15
ATOM 21945 C CA . GLY A 1 19 ? 8.013 -8.437 7.344 1.00 0.00 19 GLY A CA 15
ATOM 21946 C C . GLY A 1 19 ? 7.741 -7.099 8.036 1.00 0.00 19 GLY A C 15
ATOM 21947 O O . GLY A 1 19 ? 6.645 -6.873 8.549 1.00 0.00 19 GLY A O 15
ATOM 21951 N N . CYS A 1 20 ? 8.755 -6.248 8.027 1.00 0.00 20 CYS A N 15
ATOM 21952 C CA . CYS A 1 20 ? 8.640 -4.938 8.648 1.00 0.00 20 CYS A CA 15
ATOM 21953 C C . CYS A 1 20 ? 9.036 -3.881 7.615 1.00 0.00 20 CYS A C 15
ATOM 21954 O O . CYS A 1 20 ? 9.521 -4.214 6.535 1.00 0.00 20 CYS A O 15
ATOM 21961 N N . ALA A 1 21 ? 8.816 -2.628 7.984 1.00 0.00 21 ALA A N 15
ATOM 21962 C CA . ALA A 1 21 ? 9.144 -1.520 7.104 1.00 0.00 21 ALA A CA 15
ATOM 21963 C C . ALA A 1 21 ? 10.664 -1.370 7.025 1.00 0.00 21 ALA A C 15
ATOM 21964 O O . ALA A 1 21 ? 11.176 -0.630 6.187 1.00 0.00 21 ALA A O 15
ATOM 21971 N N . LEU A 1 22 ? 11.344 -2.083 7.910 1.00 0.00 22 LEU A N 15
ATOM 21972 C CA . LEU A 1 22 ? 12.796 -2.040 7.951 1.00 0.00 22 LEU A CA 15
ATOM 21973 C C . LEU A 1 22 ? 13.360 -3.231 7.174 1.00 0.00 22 LEU A C 15
ATOM 21974 O O . LEU A 1 22 ? 14.091 -3.053 6.201 1.00 0.00 22 LEU A O 15
ATOM 21989 N N . CYS A 1 23 ? 13.000 -4.420 7.634 1.00 0.00 23 CYS A N 15
ATOM 21990 C CA . CYS A 1 23 ? 13.461 -5.641 6.995 1.00 0.00 23 CYS A CA 15
ATOM 21991 C C . CYS A 1 23 ? 12.239 -6.404 6.478 1.00 0.00 23 CYS A C 15
ATOM 21992 O O . CYS A 1 23 ? 11.104 -5.988 6.701 1.00 0.00 23 CYS A O 15
ATOM 21999 N N . GLY A 1 24 ? 12.515 -7.506 5.796 1.00 0.00 24 GLY A N 15
ATOM 22000 C CA . GLY A 1 24 ? 11.453 -8.330 5.246 1.00 0.00 24 GLY A CA 15
ATOM 22001 C C . GLY A 1 24 ? 11.829 -9.812 5.290 1.00 0.00 24 GLY A C 15
ATOM 22002 O O . GLY A 1 24 ? 11.855 -10.482 4.259 1.00 0.00 24 GLY A O 15
ATOM 22006 N N . ALA A 1 25 ? 12.113 -10.281 6.497 1.00 0.00 25 ALA A N 15
ATOM 22007 C CA . ALA A 1 25 ? 12.488 -11.671 6.690 1.00 0.00 25 ALA A CA 15
ATOM 22008 C C . ALA A 1 25 ? 11.332 -12.418 7.359 1.00 0.00 25 ALA A C 15
ATOM 22009 O O . ALA A 1 25 ? 11.360 -13.643 7.467 1.00 0.00 25 ALA A O 15
ATOM 22016 N N . THR A 1 26 ? 10.344 -11.649 7.789 1.00 0.00 26 THR A N 15
ATOM 22017 C CA . THR A 1 26 ? 9.180 -12.222 8.444 1.00 0.00 26 THR A CA 15
ATOM 22018 C C . THR A 1 26 ? 7.959 -12.147 7.526 1.00 0.00 26 THR A C 15
ATOM 22019 O O . THR A 1 26 ? 7.935 -11.357 6.583 1.00 0.00 26 THR A O 15
ATOM 22030 N N . TRP A 1 27 ? 6.975 -12.978 7.834 1.00 0.00 27 TRP A N 15
ATOM 22031 C CA . TRP A 1 27 ? 5.753 -13.015 7.048 1.00 0.00 27 TRP A CA 15
ATOM 22032 C C . TRP A 1 27 ? 4.574 -12.772 7.993 1.00 0.00 27 TRP A C 15
ATOM 22033 O O . TRP A 1 27 ? 4.670 -13.038 9.190 1.00 0.00 27 TRP A O 15
ATOM 22053 N N . GLY A 1 28 ? 3.490 -12.270 7.419 1.00 0.00 28 GLY A N 15
ATOM 22054 C CA . GLY A 1 28 ? 2.295 -11.988 8.196 1.00 0.00 28 GLY A CA 15
ATOM 22055 C C . GLY A 1 28 ? 1.041 -12.080 7.325 1.00 0.00 28 GLY A C 15
ATOM 22056 O O . GLY A 1 28 ? 0.355 -11.083 7.111 1.00 0.00 28 GLY A O 15
ATOM 22060 N N . ASP A 1 29 ? 0.780 -13.287 6.846 1.00 0.00 29 ASP A N 15
ATOM 22061 C CA . ASP A 1 29 ? -0.379 -13.523 6.003 1.00 0.00 29 ASP A CA 15
ATOM 22062 C C . ASP A 1 29 ? -1.647 -13.130 6.764 1.00 0.00 29 ASP A C 15
ATOM 22063 O O . ASP A 1 29 ? -2.456 -12.348 6.268 1.00 0.00 29 ASP A O 15
ATOM 22072 N N . TYR A 1 30 ? -1.779 -13.691 7.957 1.00 0.00 30 TYR A N 15
ATOM 22073 C CA . TYR A 1 30 ? -2.935 -13.408 8.792 1.00 0.00 30 TYR A CA 15
ATOM 22074 C C . TYR A 1 30 ? -2.838 -12.011 9.407 1.00 0.00 30 TYR A C 15
ATOM 22075 O O . TYR A 1 30 ? -3.734 -11.586 10.136 1.00 0.00 30 TYR A O 15
ATOM 22092 N N . HIS A 1 31 ? -1.744 -11.335 9.092 1.00 0.00 31 HIS A N 15
ATOM 22093 C CA . HIS A 1 31 ? -1.519 -9.994 9.604 1.00 0.00 31 HIS A CA 15
ATOM 22094 C C . HIS A 1 31 ? -2.101 -8.967 8.630 1.00 0.00 31 HIS A C 15
ATOM 22095 O O . HIS A 1 31 ? -2.419 -9.300 7.490 1.00 0.00 31 HIS A O 15
ATOM 22108 N N . ALA A 1 32 ? -2.224 -7.741 9.117 1.00 0.00 32 ALA A N 15
ATOM 22109 C CA . ALA A 1 32 ? -2.762 -6.665 8.303 1.00 0.00 32 ALA A CA 15
ATOM 22110 C C . ALA A 1 32 ? -1.610 -5.890 7.661 1.00 0.00 32 ALA A C 15
ATOM 22111 O O . ALA A 1 32 ? -0.515 -5.826 8.217 1.00 0.00 32 ALA A O 15
ATOM 22118 N N . ASP A 1 33 ? -1.895 -5.323 6.499 1.00 0.00 33 ASP A N 15
ATOM 22119 C CA . ASP A 1 33 ? -0.896 -4.556 5.774 1.00 0.00 33 ASP A CA 15
ATOM 22120 C C . ASP A 1 33 ? -1.024 -3.078 6.148 1.00 0.00 33 ASP A C 15
ATOM 22121 O O . ASP A 1 33 ? -2.098 -2.623 6.538 1.00 0.00 33 ASP A O 15
ATOM 22130 N N . PHE A 1 34 ? 0.088 -2.369 6.017 1.00 0.00 34 PHE A N 15
ATOM 22131 C CA . PHE A 1 34 ? 0.114 -0.952 6.337 1.00 0.00 34 PHE A CA 15
ATOM 22132 C C . PHE A 1 34 ? 0.354 -0.111 5.082 1.00 0.00 34 PHE A C 15
ATOM 22133 O O . PHE A 1 34 ? 1.121 -0.504 4.205 1.00 0.00 34 PHE A O 15
ATOM 22149 N N . LEU A 1 35 ? -0.318 1.030 5.036 1.00 0.00 35 LEU A N 15
ATOM 22150 C CA . LEU A 1 35 ? -0.187 1.931 3.902 1.00 0.00 35 LEU A CA 15
ATOM 22151 C C . LEU A 1 35 ? 1.297 2.166 3.612 1.00 0.00 35 LEU A C 15
ATOM 22152 O O . LEU A 1 35 ? 1.698 2.266 2.454 1.00 0.00 35 LEU A O 15
ATOM 22167 N N . GLY A 1 36 ? 2.071 2.249 4.684 1.00 0.00 36 GLY A N 15
ATOM 22168 C CA . GLY A 1 36 ? 3.501 2.471 4.559 1.00 0.00 36 GLY A CA 15
ATOM 22169 C C . GLY A 1 36 ? 4.158 1.365 3.731 1.00 0.00 36 GLY A C 15
ATOM 22170 O O . GLY A 1 36 ? 5.297 1.508 3.290 1.00 0.00 36 GLY A O 15
ATOM 22174 N N . GLU A 1 37 ? 3.410 0.287 3.544 1.00 0.00 37 GLU A N 15
ATOM 22175 C CA . GLU A 1 37 ? 3.906 -0.843 2.776 1.00 0.00 37 GLU A CA 15
ATOM 22176 C C . GLU A 1 37 ? 4.733 -1.770 3.670 1.00 0.00 37 GLU A C 15
ATOM 22177 O O . GLU A 1 37 ? 5.796 -2.239 3.268 1.00 0.00 37 GLU A O 15
ATOM 22188 N N . ASP A 1 38 ? 4.213 -2.006 4.865 1.00 0.00 38 ASP A N 15
ATOM 22189 C CA . ASP A 1 38 ? 4.889 -2.869 5.818 1.00 0.00 38 ASP A CA 15
ATOM 22190 C C . ASP A 1 38 ? 3.850 -3.555 6.708 1.00 0.00 38 ASP A C 15
ATOM 22191 O O . ASP A 1 38 ? 2.653 -3.306 6.573 1.00 0.00 38 ASP A O 15
ATOM 22200 N N . LEU A 1 39 ? 4.345 -4.404 7.596 1.00 0.00 39 LEU A N 15
ATOM 22201 C CA . LEU A 1 39 ? 3.473 -5.126 8.507 1.00 0.00 39 LEU A CA 15
ATOM 22202 C C . LEU A 1 39 ? 3.842 -4.770 9.949 1.00 0.00 39 LEU A C 15
ATOM 22203 O O . LEU A 1 39 ? 4.964 -5.020 10.387 1.00 0.00 39 LEU A O 15
ATOM 22218 N N . PHE A 1 40 ? 2.876 -4.191 10.646 1.00 0.00 40 PHE A N 15
ATOM 22219 C CA . PHE A 1 40 ? 3.084 -3.798 12.029 1.00 0.00 40 PHE A CA 15
ATOM 22220 C C . PHE A 1 40 ? 2.378 -4.761 12.986 1.00 0.00 40 PHE A C 15
ATOM 22221 O O . PHE A 1 40 ? 2.016 -4.383 14.099 1.00 0.00 40 PHE A O 15
ATOM 22237 N N . PHE A 1 41 ? 2.204 -5.989 12.517 1.00 0.00 41 PHE A N 15
ATOM 22238 C CA . PHE A 1 41 ? 1.547 -7.008 13.316 1.00 0.00 41 PHE A CA 15
ATOM 22239 C C . PHE A 1 41 ? 2.547 -8.072 13.777 1.00 0.00 41 PHE A C 15
ATOM 22240 O O . PHE A 1 41 ? 2.177 -9.019 14.469 1.00 0.00 41 PHE A O 15
ATOM 22256 N N . CYS A 1 42 ? 3.795 -7.878 13.375 1.00 0.00 42 CYS A N 15
ATOM 22257 C CA . CYS A 1 42 ? 4.851 -8.808 13.738 1.00 0.00 42 CYS A CA 15
ATOM 22258 C C . CYS A 1 42 ? 5.605 -8.233 14.939 1.00 0.00 42 CYS A C 15
ATOM 22259 O O . CYS A 1 42 ? 5.654 -8.855 16.001 1.00 0.00 42 CYS A O 15
ATOM 22266 N N . CYS A 1 43 ? 6.173 -7.055 14.732 1.00 0.00 43 CYS A N 15
ATOM 22267 C CA . CYS A 1 43 ? 6.922 -6.391 15.785 1.00 0.00 43 CYS A CA 15
ATOM 22268 C C . CYS A 1 43 ? 6.125 -5.167 16.243 1.00 0.00 43 CYS A C 15
ATOM 22269 O O . CYS A 1 43 ? 5.752 -5.067 17.410 1.00 0.00 43 CYS A O 15
ATOM 22276 N N . ASP A 1 44 ? 5.889 -4.268 15.299 1.00 0.00 44 ASP A N 15
ATOM 22277 C CA . ASP A 1 44 ? 5.143 -3.056 15.590 1.00 0.00 44 ASP A CA 15
ATOM 22278 C C . ASP A 1 44 ? 5.980 -2.154 16.500 1.00 0.00 44 ASP A C 15
ATOM 22279 O O . ASP A 1 44 ? 5.446 -1.260 17.155 1.00 0.00 44 ASP A O 15
ATOM 22288 N N . ILE A 1 45 ? 7.278 -2.419 16.512 1.00 0.00 45 ILE A N 15
ATOM 22289 C CA . ILE A 1 45 ? 8.193 -1.643 17.330 1.00 0.00 45 ILE A CA 15
ATOM 22290 C C . ILE A 1 45 ? 8.973 -0.676 16.438 1.00 0.00 45 ILE A C 15
ATOM 22291 O O . ILE A 1 45 ? 8.999 0.527 16.695 1.00 0.00 45 ILE A O 15
ATOM 22306 N N . CYS A 1 46 ? 9.589 -1.237 15.408 1.00 0.00 46 CYS A N 15
ATOM 22307 C CA . CYS A 1 46 ? 10.368 -0.439 14.476 1.00 0.00 46 CYS A CA 15
ATOM 22308 C C . CYS A 1 46 ? 9.513 -0.183 13.232 1.00 0.00 46 CYS A C 15
ATOM 22309 O O . CYS A 1 46 ? 9.817 0.706 12.438 1.00 0.00 46 CYS A O 15
ATOM 22316 N N . ALA A 1 47 ? 8.463 -0.980 13.101 1.00 0.00 47 ALA A N 15
ATOM 22317 C CA . ALA A 1 47 ? 7.564 -0.852 11.967 1.00 0.00 47 ALA A CA 15
ATOM 22318 C C . ALA A 1 47 ? 6.319 -0.072 12.396 1.00 0.00 47 ALA A C 15
ATOM 22319 O O . ALA A 1 47 ? 6.111 0.169 13.583 1.00 0.00 47 ALA A O 15
ATOM 22326 N N . ALA A 1 48 ? 5.524 0.301 11.404 1.00 0.00 48 ALA A N 15
ATOM 22327 C CA . ALA A 1 48 ? 4.305 1.049 11.662 1.00 0.00 48 ALA A CA 15
ATOM 22328 C C . ALA A 1 48 ? 4.661 2.507 11.962 1.00 0.00 48 ALA A C 15
ATOM 22329 O O . ALA A 1 48 ? 4.441 2.987 13.073 1.00 0.00 48 ALA A O 15
ATOM 22336 N N . GLU A 1 49 ? 5.202 3.170 10.952 1.00 0.00 49 GLU A N 15
ATOM 22337 C CA . GLU A 1 49 ? 5.590 4.564 11.093 1.00 0.00 49 GLU A CA 15
ATOM 22338 C C . GLU A 1 49 ? 4.385 5.476 10.857 1.00 0.00 49 GLU A C 15
ATOM 22339 O O . GLU A 1 49 ? 3.462 5.117 10.127 1.00 0.00 49 GLU A O 15
ATOM 22350 N N . PHE A 1 50 ? 4.432 6.640 11.489 1.00 0.00 50 PHE A N 15
ATOM 22351 C CA . PHE A 1 50 ? 3.356 7.608 11.357 1.00 0.00 50 PHE A CA 15
ATOM 22352 C C . PHE A 1 50 ? 3.522 8.443 10.087 1.00 0.00 50 PHE A C 15
ATOM 22353 O O . PHE A 1 50 ? 2.726 9.343 9.822 1.00 0.00 50 PHE A O 15
ATOM 22369 N N . MET A 1 51 ? 4.562 8.116 9.333 1.00 0.00 51 MET A N 15
ATOM 22370 C CA . MET A 1 51 ? 4.843 8.826 8.097 1.00 0.00 51 MET A CA 15
ATOM 22371 C C . MET A 1 51 ? 3.628 8.809 7.166 1.00 0.00 51 MET A C 15
ATOM 22372 O O . MET A 1 51 ? 3.556 9.589 6.219 1.00 0.00 51 MET A O 15
ATOM 22384 N N . ASN A 1 52 ? 2.703 7.909 7.469 1.00 0.00 52 ASN A N 15
ATOM 22385 C CA . ASN A 1 52 ? 1.496 7.779 6.672 1.00 0.00 52 ASN A CA 15
ATOM 22386 C C . ASN A 1 52 ? 0.338 8.475 7.392 1.00 0.00 52 ASN A C 15
ATOM 22387 O O . ASN A 1 52 ? 0.522 9.039 8.469 1.00 0.00 52 ASN A O 15
ATOM 22397 N N . MET A 1 53 ? -0.829 8.412 6.766 1.00 0.00 53 MET A N 15
ATOM 22398 C CA . MET A 1 53 ? -2.015 9.029 7.333 1.00 0.00 53 MET A CA 15
ATOM 22399 C C . MET A 1 53 ? -2.849 8.005 8.107 1.00 0.00 53 MET A C 15
ATOM 22400 O O . MET A 1 53 ? -2.556 6.810 8.076 1.00 0.00 53 MET A O 15
ATOM 22412 N N . MET A 1 54 ? -3.870 8.511 8.782 1.00 0.00 54 MET A N 15
ATOM 22413 C CA . MET A 1 54 ? -4.749 7.656 9.562 1.00 0.00 54 MET A CA 15
ATOM 22414 C C . MET A 1 54 ? -5.364 6.560 8.690 1.00 0.00 54 MET A C 15
ATOM 22415 O O . MET A 1 54 ? -5.575 5.439 9.151 1.00 0.00 54 MET A O 15
ATOM 22427 N N . ASP A 1 55 ? -5.637 6.923 7.445 1.00 0.00 55 ASP A N 15
ATOM 22428 C CA . ASP A 1 55 ? -6.225 5.985 6.504 1.00 0.00 55 ASP A CA 15
ATOM 22429 C C . ASP A 1 55 ? -5.500 4.642 6.608 1.00 0.00 55 ASP A C 15
ATOM 22430 O O . ASP A 1 55 ? -6.115 3.587 6.460 1.00 0.00 55 ASP A O 15
ATOM 22439 N N . GLU A 1 56 ? -4.202 4.724 6.863 1.00 0.00 56 GLU A N 15
ATOM 22440 C CA . GLU A 1 56 ? -3.386 3.529 6.989 1.00 0.00 56 GLU A CA 15
ATOM 22441 C C . GLU A 1 56 ? -4.099 2.490 7.856 1.00 0.00 56 GLU A C 15
ATOM 22442 O O . GLU A 1 56 ? -4.099 1.302 7.533 1.00 0.00 56 GLU A O 15
ATOM 22453 N N . ALA A 1 57 ? -4.689 2.973 8.939 1.00 0.00 57 ALA A N 15
ATOM 22454 C CA . ALA A 1 57 ? -5.404 2.100 9.855 1.00 0.00 57 ALA A CA 15
ATOM 22455 C C . ALA A 1 57 ? -6.614 1.498 9.138 1.00 0.00 57 ALA A C 15
ATOM 22456 O O . ALA A 1 57 ? -6.804 0.282 9.149 1.00 0.00 57 ALA A O 15
ATOM 22463 N N . PHE A 1 58 ? -7.400 2.376 8.534 1.00 0.00 58 PHE A N 15
ATOM 22464 C CA . PHE A 1 58 ? -8.587 1.945 7.814 1.00 0.00 58 PHE A CA 15
ATOM 22465 C C . PHE A 1 58 ? -8.264 0.787 6.868 1.00 0.00 58 PHE A C 15
ATOM 22466 O O . PHE A 1 58 ? -9.088 -0.106 6.670 1.00 0.00 58 PHE A O 15
ATOM 22482 N N . LYS A 1 59 ? -7.065 0.839 6.308 1.00 0.00 59 LYS A N 15
ATOM 22483 C CA . LYS A 1 59 ? -6.623 -0.195 5.387 1.00 0.00 59 LYS A CA 15
ATOM 22484 C C . LYS A 1 59 ? -6.974 -1.568 5.963 1.00 0.00 59 LYS A C 15
ATOM 22485 O O . LYS A 1 59 ? -7.641 -2.367 5.309 1.00 0.00 59 LYS A O 15
ATOM 22499 N N . HIS A 1 60 ? -6.508 -1.800 7.181 1.00 0.00 60 HIS A N 15
ATOM 22500 C CA . HIS A 1 60 ? -6.765 -3.063 7.852 1.00 0.00 60 HIS A CA 15
ATOM 22501 C C . HIS A 1 60 ? -8.259 -3.385 7.787 1.00 0.00 60 HIS A C 15
ATOM 22502 O O . HIS A 1 60 ? -8.647 -4.454 7.319 1.00 0.00 60 HIS A O 15
ATOM 22515 N N . THR A 1 61 ? -9.057 -2.440 8.262 1.00 0.00 61 THR A N 15
ATOM 22516 C CA . THR A 1 61 ? -10.500 -2.610 8.263 1.00 0.00 61 THR A CA 15
ATOM 22517 C C . THR A 1 61 ? -11.014 -2.821 6.837 1.00 0.00 61 THR A C 15
ATOM 22518 O O . THR A 1 61 ? -11.963 -3.571 6.620 1.00 0.00 61 THR A O 15
ATOM 22529 N N . ALA A 1 62 ? -10.361 -2.146 5.902 1.00 0.00 62 ALA A N 15
ATOM 22530 C CA . ALA A 1 62 ? -10.740 -2.250 4.503 1.00 0.00 62 ALA A CA 15
ATOM 22531 C C . ALA A 1 62 ? -10.592 -3.702 4.046 1.00 0.00 62 ALA A C 15
ATOM 22532 O O . ALA A 1 62 ? -11.526 -4.282 3.494 1.00 0.00 62 ALA A O 15
ATOM 22539 N N . ARG A 1 63 ? -9.410 -4.250 4.292 1.00 0.00 63 ARG A N 15
ATOM 22540 C CA . ARG A 1 63 ? -9.127 -5.623 3.913 1.00 0.00 63 ARG A CA 15
ATOM 22541 C C . ARG A 1 63 ? -9.549 -6.579 5.030 1.00 0.00 63 ARG A C 15
ATOM 22542 O O . ARG A 1 63 ? -9.232 -7.767 4.988 1.00 0.00 63 ARG A O 15
ATOM 22559 N N . HIS A 1 64 ? -10.256 -6.027 6.004 1.00 0.00 64 HIS A N 15
ATOM 22560 C CA . HIS A 1 64 ? -10.724 -6.815 7.131 1.00 0.00 64 HIS A CA 15
ATOM 22561 C C . HIS A 1 64 ? -11.913 -7.674 6.697 1.00 0.00 64 HIS A C 15
ATOM 22562 O O . HIS A 1 64 ? -11.906 -8.890 6.884 1.00 0.00 64 HIS A O 15
ATOM 22575 N N . ASN A 1 65 ? -12.907 -7.008 6.127 1.00 0.00 65 ASN A N 15
ATOM 22576 C CA . ASN A 1 65 ? -14.101 -7.696 5.666 1.00 0.00 65 ASN A CA 15
ATOM 22577 C C . ASN A 1 65 ? -14.189 -7.588 4.142 1.00 0.00 65 ASN A C 15
ATOM 22578 O O . ASN A 1 65 ? -14.111 -8.595 3.439 1.00 0.00 65 ASN A O 15
ATOM 22588 N N . VAL A 1 66 ? -14.349 -6.359 3.675 1.00 0.00 66 VAL A N 15
ATOM 22589 C CA . VAL A 1 66 ? -14.448 -6.108 2.247 1.00 0.00 66 VAL A CA 15
ATOM 22590 C C . VAL A 1 66 ? -13.067 -5.735 1.703 1.00 0.00 66 VAL A C 15
ATOM 22591 O O . VAL A 1 66 ? -12.048 -6.141 2.257 1.00 0.00 66 VAL A O 15
ATOM 22604 N N . ASP A 1 67 ? -13.080 -4.967 0.623 1.00 0.00 67 ASP A N 15
ATOM 22605 C CA . ASP A 1 67 ? -11.842 -4.536 -0.003 1.00 0.00 67 ASP A CA 15
ATOM 22606 C C . ASP A 1 67 ? -11.967 -3.067 -0.413 1.00 0.00 67 ASP A C 15
ATOM 22607 O O . ASP A 1 67 ? -12.943 -2.678 -1.053 1.00 0.00 67 ASP A O 15
ATOM 22616 N N . GLU A 1 68 ? -10.966 -2.291 -0.026 1.00 0.00 68 GLU A N 15
ATOM 22617 C CA . GLU A 1 68 ? -10.951 -0.873 -0.345 1.00 0.00 68 GLU A CA 15
ATOM 22618 C C . GLU A 1 68 ? -9.527 -0.415 -0.663 1.00 0.00 68 GLU A C 15
ATOM 22619 O O . GLU A 1 68 ? -8.574 -0.836 -0.008 1.00 0.00 68 GLU A O 15
ATOM 22630 N N . LEU A 1 69 ? -9.425 0.441 -1.670 1.00 0.00 69 LEU A N 15
ATOM 22631 C CA . LEU A 1 69 ? -8.133 0.961 -2.082 1.00 0.00 69 LEU A CA 15
ATOM 22632 C C . LEU A 1 69 ? -8.243 2.471 -2.304 1.00 0.00 69 LEU A C 15
ATOM 22633 O O . LEU A 1 69 ? -9.157 2.937 -2.982 1.00 0.00 69 LEU A O 15
ATOM 22648 N N . HIS A 1 70 ? -7.297 3.192 -1.719 1.00 0.00 70 HIS A N 15
ATOM 22649 C CA . HIS A 1 70 ? -7.276 4.640 -1.846 1.00 0.00 70 HIS A CA 15
ATOM 22650 C C . HIS A 1 70 ? -5.828 5.127 -1.932 1.00 0.00 70 HIS A C 15
ATOM 22651 O O . HIS A 1 70 ? -4.955 4.616 -1.233 1.00 0.00 70 HIS A O 15
ATOM 22664 N N . ILE A 1 71 ? -5.619 6.107 -2.798 1.00 0.00 71 ILE A N 15
ATOM 22665 C CA . ILE A 1 71 ? -4.291 6.669 -2.986 1.00 0.00 71 ILE A CA 15
ATOM 22666 C C . ILE A 1 71 ? -4.388 8.195 -3.018 1.00 0.00 71 ILE A C 15
ATOM 22667 O O . ILE A 1 71 ? -5.207 8.754 -3.745 1.00 0.00 71 ILE A O 15
ATOM 22682 N N . ASP A 1 72 ? -3.538 8.826 -2.221 1.00 0.00 72 ASP A N 15
ATOM 22683 C CA . ASP A 1 72 ? -3.517 10.277 -2.149 1.00 0.00 72 ASP A CA 15
ATOM 22684 C C . ASP A 1 72 ? -2.075 10.753 -1.961 1.00 0.00 72 ASP A C 15
ATOM 22685 O O . ASP A 1 72 ? -1.309 10.144 -1.217 1.00 0.00 72 ASP A O 15
ATOM 22694 N N . GLY A 1 73 ? -1.750 11.837 -2.649 1.00 0.00 73 GLY A N 15
ATOM 22695 C CA . GLY A 1 73 ? -0.414 12.402 -2.568 1.00 0.00 73 GLY A CA 15
ATOM 22696 C C . GLY A 1 73 ? -0.470 13.923 -2.410 1.00 0.00 73 GLY A C 15
ATOM 22697 O O . GLY A 1 73 ? -1.161 14.604 -3.165 1.00 0.00 73 GLY A O 15
ATOM 22701 N N . ASN A 1 74 ? 0.266 14.410 -1.421 1.00 0.00 74 ASN A N 15
ATOM 22702 C CA . ASN A 1 74 ? 0.309 15.838 -1.154 1.00 0.00 74 ASN A CA 15
ATOM 22703 C C . ASN A 1 74 ? 1.716 16.225 -0.693 1.00 0.00 74 ASN A C 15
ATOM 22704 O O . ASN A 1 74 ? 2.342 15.497 0.076 1.00 0.00 74 ASN A O 15
ATOM 22714 N N . TYR A 1 75 ? 2.171 17.367 -1.183 1.00 0.00 75 TYR A N 15
ATOM 22715 C CA . TYR A 1 75 ? 3.492 17.859 -0.831 1.00 0.00 75 TYR A CA 15
ATOM 22716 C C . TYR A 1 75 ? 3.624 18.042 0.683 1.00 0.00 75 TYR A C 15
ATOM 22717 O O . TYR A 1 75 ? 4.729 18.203 1.198 1.00 0.00 75 TYR A O 15
ATOM 22734 N N . GLN A 1 76 ? 2.481 18.011 1.352 1.00 0.00 76 GLN A N 15
ATOM 22735 C CA . GLN A 1 76 ? 2.455 18.171 2.796 1.00 0.00 76 GLN A CA 15
ATOM 22736 C C . GLN A 1 76 ? 2.330 16.808 3.479 1.00 0.00 76 GLN A C 15
ATOM 22737 O O . GLN A 1 76 ? 2.424 16.710 4.701 1.00 0.00 76 GLN A O 15
ATOM 22749 N N . LEU A 1 77 ? 2.118 15.788 2.659 1.00 0.00 77 LEU A N 15
ATOM 22750 C CA . LEU A 1 77 ? 1.979 14.434 3.169 1.00 0.00 77 LEU A CA 15
ATOM 22751 C C . LEU A 1 77 ? 3.146 14.125 4.108 1.00 0.00 77 LEU A C 15
ATOM 22752 O O . LEU A 1 77 ? 2.943 13.621 5.212 1.00 0.00 77 LEU A O 15
ATOM 22767 N N . GLY A 1 78 ? 4.344 14.440 3.637 1.00 0.00 78 GLY A N 15
ATOM 22768 C CA . GLY A 1 78 ? 5.542 14.202 4.422 1.00 0.00 78 GLY A CA 15
ATOM 22769 C C . GLY A 1 78 ? 6.696 13.734 3.532 1.00 0.00 78 GLY A C 15
ATOM 22770 O O . GLY A 1 78 ? 7.567 12.988 3.980 1.00 0.00 78 GLY A O 15
ATOM 22774 N N . ARG A 1 79 ? 6.664 14.188 2.287 1.00 0.00 79 ARG A N 15
ATOM 22775 C CA . ARG A 1 79 ? 7.695 13.823 1.331 1.00 0.00 79 ARG A CA 15
ATOM 22776 C C . ARG A 1 79 ? 7.933 12.312 1.357 1.00 0.00 79 ARG A C 15
ATOM 22777 O O . ARG A 1 79 ? 9.076 11.862 1.414 1.00 0.00 79 ARG A O 15
ATOM 22794 N N . ASN A 1 80 ? 6.836 11.572 1.312 1.00 0.00 80 ASN A N 15
ATOM 22795 C CA . ASN A 1 80 ? 6.910 10.122 1.329 1.00 0.00 80 ASN A CA 15
ATOM 22796 C C . ASN A 1 80 ? 6.177 9.563 0.108 1.00 0.00 80 ASN A C 15
ATOM 22797 O O . ASN A 1 80 ? 4.979 9.788 -0.058 1.00 0.00 80 ASN A O 15
ATOM 22807 N N . VAL A 1 81 ? 6.926 8.844 -0.715 1.00 0.00 81 VAL A N 15
ATOM 22808 C CA . VAL A 1 81 ? 6.362 8.252 -1.916 1.00 0.00 81 VAL A CA 15
ATOM 22809 C C . VAL A 1 81 ? 6.455 6.728 -1.819 1.00 0.00 81 VAL A C 15
ATOM 22810 O O . VAL A 1 81 ? 7.546 6.164 -1.878 1.00 0.00 81 VAL A O 15
ATOM 22823 N N . LEU A 1 82 ? 5.295 6.104 -1.672 1.00 0.00 82 LEU A N 15
ATOM 22824 C CA . LEU A 1 82 ? 5.232 4.656 -1.567 1.00 0.00 82 LEU A CA 15
ATOM 22825 C C . LEU A 1 82 ? 4.281 4.113 -2.634 1.00 0.00 82 LEU A C 15
ATOM 22826 O O . LEU A 1 82 ? 3.100 4.458 -2.653 1.00 0.00 82 LEU A O 15
ATOM 22841 N N . LEU A 1 83 ? 4.830 3.272 -3.498 1.00 0.00 83 LEU A N 15
ATOM 22842 C CA . LEU A 1 83 ? 4.045 2.677 -4.567 1.00 0.00 83 LEU A CA 15
ATOM 22843 C C . LEU A 1 83 ? 3.960 1.165 -4.350 1.00 0.00 83 LEU A C 15
ATOM 22844 O O . LEU A 1 83 ? 4.979 0.475 -4.356 1.00 0.00 83 LEU A O 15
ATOM 22859 N N . LYS A 1 84 ? 2.736 0.694 -4.165 1.00 0.00 84 LYS A N 15
ATOM 22860 C CA . LYS A 1 84 ? 2.505 -0.724 -3.947 1.00 0.00 84 LYS A CA 15
ATOM 22861 C C . LYS A 1 84 ? 1.495 -1.236 -4.976 1.00 0.00 84 LYS A C 15
ATOM 22862 O O . LYS A 1 84 ? 0.363 -0.758 -5.031 1.00 0.00 84 LYS A O 15
ATOM 22876 N N . ASN A 1 85 ? 1.941 -2.200 -5.767 1.00 0.00 85 ASN A N 15
ATOM 22877 C CA . ASN A 1 85 ? 1.091 -2.782 -6.792 1.00 0.00 85 ASN A CA 15
ATOM 22878 C C . ASN A 1 85 ? 0.830 -4.253 -6.458 1.00 0.00 85 ASN A C 15
ATOM 22879 O O . ASN A 1 85 ? 1.761 -5.056 -6.412 1.00 0.00 85 ASN A O 15
ATOM 22889 N N . GLY A 1 86 ? -0.439 -4.559 -6.234 1.00 0.00 86 GLY A N 15
ATOM 22890 C CA . GLY A 1 86 ? -0.832 -5.920 -5.906 1.00 0.00 86 GLY A CA 15
ATOM 22891 C C . GLY A 1 86 ? -1.765 -6.492 -6.974 1.00 0.00 86 GLY A C 15
ATOM 22892 O O . GLY A 1 86 ? -2.842 -5.950 -7.219 1.00 0.00 86 GLY A O 15
ATOM 22896 N N . GLU A 1 87 ? -1.319 -7.582 -7.582 1.00 0.00 87 GLU A N 15
ATOM 22897 C CA . GLU A 1 87 ? -2.101 -8.235 -8.618 1.00 0.00 87 GLU A CA 15
ATOM 22898 C C . GLU A 1 87 ? -2.322 -9.707 -8.269 1.00 0.00 87 GLU A C 15
ATOM 22899 O O . GLU A 1 87 ? -1.364 -10.465 -8.121 1.00 0.00 87 GLU A O 15
ATOM 22910 N N . ASP A 1 88 ? -3.591 -10.068 -8.144 1.00 0.00 88 ASP A N 15
ATOM 22911 C CA . ASP A 1 88 ? -3.951 -11.436 -7.814 1.00 0.00 88 ASP A CA 15
ATOM 22912 C C . ASP A 1 88 ? -4.707 -12.059 -8.990 1.00 0.00 88 ASP A C 15
ATOM 22913 O O . ASP A 1 88 ? -5.795 -11.606 -9.341 1.00 0.00 88 ASP A O 15
ATOM 22922 N N . ARG A 1 89 ? -4.100 -13.087 -9.565 1.00 0.00 89 ARG A N 15
ATOM 22923 C CA . ARG A 1 89 ? -4.702 -13.775 -10.694 1.00 0.00 89 ARG A CA 15
ATOM 22924 C C . ARG A 1 89 ? -4.217 -15.225 -10.751 1.00 0.00 89 ARG A C 15
ATOM 22925 O O . ARG A 1 89 ? -3.135 -15.541 -10.259 1.00 0.00 89 ARG A O 15
ATOM 22942 N N . LEU A 1 90 ? -5.042 -16.068 -11.356 1.00 0.00 90 LEU A N 15
ATOM 22943 C CA . LEU A 1 90 ? -4.710 -17.477 -11.484 1.00 0.00 90 LEU A CA 15
ATOM 22944 C C . LEU A 1 90 ? -5.377 -18.041 -12.740 1.00 0.00 90 LEU A C 15
ATOM 22945 O O . LEU A 1 90 ? -6.368 -17.493 -13.221 1.00 0.00 90 LEU A O 15
ATOM 22960 N N . ARG A 1 91 ? -4.807 -19.129 -13.237 1.00 0.00 91 ARG A N 15
ATOM 22961 C CA . ARG A 1 91 ? -5.333 -19.774 -14.428 1.00 0.00 91 ARG A CA 15
ATOM 22962 C C . ARG A 1 91 ? -6.748 -20.294 -14.168 1.00 0.00 91 ARG A C 15
ATOM 22963 O O . ARG A 1 91 ? -7.585 -20.303 -15.069 1.00 0.00 91 ARG A O 15
ATOM 22980 N N . PHE A 1 92 ? -6.972 -20.713 -12.932 1.00 0.00 92 PHE A N 15
ATOM 22981 C CA . PHE A 1 92 ? -8.272 -21.233 -12.541 1.00 0.00 92 PHE A CA 15
ATOM 22982 C C . PHE A 1 92 ? -9.278 -20.099 -12.335 1.00 0.00 92 PHE A C 15
ATOM 22983 O O . PHE A 1 92 ? -10.427 -20.342 -11.968 1.00 0.00 92 PHE A O 15
ATOM 22999 N N . TYR A 1 93 ? -8.809 -18.884 -12.580 1.00 0.00 93 TYR A N 15
ATOM 23000 C CA . TYR A 1 93 ? -9.652 -17.711 -12.424 1.00 0.00 93 TYR A CA 15
ATOM 23001 C C . TYR A 1 93 ? -10.214 -17.257 -13.773 1.00 0.00 93 TYR A C 15
ATOM 23002 O O . TYR A 1 93 ? -9.583 -17.457 -14.810 1.00 0.00 93 TYR A O 15
ATOM 23019 N N . VAL A 1 94 ? -11.392 -16.654 -13.716 1.00 0.00 94 VAL A N 15
ATOM 23020 C CA . VAL A 1 94 ? -12.045 -16.171 -14.920 1.00 0.00 94 VAL A CA 15
ATOM 23021 C C . VAL A 1 94 ? -12.026 -14.641 -14.926 1.00 0.00 94 VAL A C 15
ATOM 23022 O O . VAL A 1 94 ? -12.345 -14.017 -15.937 1.00 0.00 94 VAL A O 15
ATOM 23035 N N . LYS A 1 95 ? -11.648 -14.080 -13.786 1.00 0.00 95 LYS A N 15
ATOM 23036 C CA . LYS A 1 95 ? -11.583 -12.636 -13.648 1.00 0.00 95 LYS A CA 15
ATOM 23037 C C . LYS A 1 95 ? -10.250 -12.135 -14.207 1.00 0.00 95 LYS A C 15
ATOM 23038 O O . LYS A 1 95 ? -10.225 -11.255 -15.066 1.00 0.00 95 LYS A O 15
ATOM 23052 N N . PHE A 1 96 ? -9.174 -12.715 -13.695 1.00 0.00 96 PHE A N 15
ATOM 23053 C CA . PHE A 1 96 ? -7.841 -12.337 -14.132 1.00 0.00 96 PHE A CA 15
ATOM 23054 C C . PHE A 1 96 ? -7.774 -10.844 -14.463 1.00 0.00 96 PHE A C 15
ATOM 23055 O O . PHE A 1 96 ? -7.455 -10.469 -15.589 1.00 0.00 96 PHE A O 15
ATOM 23071 N N . GLY A 1 97 ? -8.081 -10.035 -13.460 1.00 0.00 97 GLY A N 15
ATOM 23072 C CA . GLY A 1 97 ? -8.060 -8.593 -13.630 1.00 0.00 97 GLY A CA 15
ATOM 23073 C C . GLY A 1 97 ? -6.677 -8.022 -13.310 1.00 0.00 97 GLY A C 15
ATOM 23074 O O . GLY A 1 97 ? -6.164 -8.210 -12.208 1.00 0.00 97 GLY A O 15
ATOM 23078 N N . PRO A 1 98 ? -6.096 -7.321 -14.320 1.00 0.00 98 PRO A N 15
ATOM 23079 C CA . PRO A 1 98 ? -4.782 -6.723 -14.157 1.00 0.00 98 PRO A CA 15
ATOM 23080 C C . PRO A 1 98 ? -4.855 -5.470 -13.282 1.00 0.00 98 PRO A C 15
ATOM 23081 O O . PRO A 1 98 ? -5.735 -4.631 -13.463 1.00 0.00 98 PRO A O 15
ATOM 23089 N N . GLY A 1 99 ? -3.916 -5.382 -12.349 1.00 0.00 99 GLY A N 15
ATOM 23090 C CA . GLY A 1 99 ? -3.862 -4.247 -11.445 1.00 0.00 99 GLY A CA 15
ATOM 23091 C C . GLY A 1 99 ? -2.591 -3.427 -11.670 1.00 0.00 99 GLY A C 15
ATOM 23092 O O . GLY A 1 99 ? -1.600 -3.604 -10.963 1.00 0.00 99 GLY A O 15
ATOM 23096 N N . ALA A 1 100 ? -2.659 -2.547 -12.658 1.00 0.00 100 ALA A N 15
ATOM 23097 C CA . ALA A 1 100 ? -1.525 -1.699 -12.985 1.00 0.00 100 ALA A CA 15
ATOM 23098 C C . ALA A 1 100 ? -1.649 -0.375 -12.227 1.00 0.00 100 ALA A C 15
ATOM 23099 O O . ALA A 1 100 ? -2.755 0.103 -11.981 1.00 0.00 100 ALA A O 15
ATOM 23106 N N . VAL A 1 101 ? -0.497 0.181 -11.880 1.00 0.00 101 VAL A N 15
ATOM 23107 C CA . VAL A 1 101 ? -0.463 1.440 -11.155 1.00 0.00 101 VAL A CA 15
ATOM 23108 C C . VAL A 1 101 ? -1.400 2.440 -11.835 1.00 0.00 101 VAL A C 15
ATOM 23109 O O . VAL A 1 101 ? -2.032 3.257 -11.167 1.00 0.00 101 VAL A O 15
ATOM 23122 N N . ILE A 1 102 ? -1.461 2.343 -13.155 1.00 0.00 102 ILE A N 15
ATOM 23123 C CA . ILE A 1 102 ? -2.310 3.229 -13.932 1.00 0.00 102 ILE A CA 15
ATOM 23124 C C . ILE A 1 102 ? -3.772 2.993 -13.549 1.00 0.00 102 ILE A C 15
ATOM 23125 O O . ILE A 1 102 ? -4.543 3.941 -13.416 1.00 0.00 102 ILE A O 15
ATOM 23140 N N . LYS A 1 103 ? -4.109 1.722 -13.382 1.00 0.00 103 LYS A N 15
ATOM 23141 C CA . LYS A 1 103 ? -5.466 1.349 -13.017 1.00 0.00 103 LYS A CA 15
ATOM 23142 C C . LYS A 1 103 ? -5.793 1.924 -11.636 1.00 0.00 103 LYS A C 15
ATOM 23143 O O . LYS A 1 103 ? -6.930 2.315 -11.377 1.00 0.00 103 LYS A O 15
ATOM 23157 N N . GLU A 1 104 ? -4.776 1.955 -10.787 1.00 0.00 104 GLU A N 15
ATOM 23158 C CA . GLU A 1 104 ? -4.942 2.474 -9.440 1.00 0.00 104 GLU A CA 15
ATOM 23159 C C . GLU A 1 104 ? -5.723 3.789 -9.470 1.00 0.00 104 GLU A C 15
ATOM 23160 O O . GLU A 1 104 ? -6.707 3.947 -8.751 1.00 0.00 104 GLU A O 15
ATOM 23171 N N . PHE A 1 105 ? -5.254 4.699 -10.312 1.00 0.00 105 PHE A N 15
ATOM 23172 C CA . PHE A 1 105 ? -5.897 5.996 -10.445 1.00 0.00 105 PHE A CA 15
ATOM 23173 C C . PHE A 1 105 ? -7.413 5.845 -10.584 1.00 0.00 105 PHE A C 15
ATOM 23174 O O . PHE A 1 105 ? -8.170 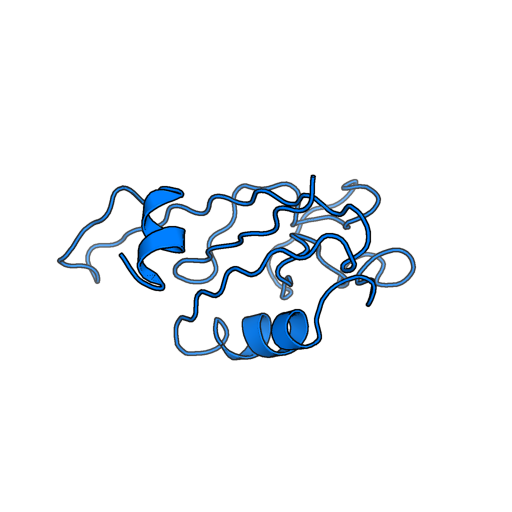6.678 -10.090 1.00 0.00 105 PHE A O 15
ATOM 23190 N N . LYS A 1 106 ? -7.810 4.775 -11.257 1.00 0.00 106 LYS A N 15
ATOM 23191 C CA . LYS A 1 106 ? -9.223 4.504 -11.466 1.00 0.00 106 LYS A CA 15
ATOM 23192 C C . LYS A 1 106 ? -9.934 4.458 -10.111 1.00 0.00 106 LYS A C 15
ATOM 23193 O O . LYS A 1 106 ? -11.161 4.525 -10.048 1.00 0.00 106 LYS A O 15
ATOM 23207 N N . ILE A 1 107 ? -9.134 4.344 -9.062 1.00 0.00 107 ILE A N 15
ATOM 23208 C CA . ILE A 1 107 ? -9.672 4.288 -7.714 1.00 0.00 107 ILE A CA 15
ATOM 23209 C C . ILE A 1 107 ? -11.016 5.016 -7.674 1.00 0.00 107 ILE A C 15
ATOM 23210 O O . ILE A 1 107 ? -11.997 4.489 -7.151 1.00 0.00 107 ILE A O 15
ATOM 23225 N N . THR A 1 108 ? -11.020 6.217 -8.235 1.00 0.00 108 THR A N 15
ATOM 23226 C CA . THR A 1 108 ? -12.228 7.023 -8.271 1.00 0.00 108 THR A CA 15
ATOM 23227 C C . THR A 1 108 ? -12.216 7.947 -9.490 1.00 0.00 108 THR A C 15
ATOM 23228 O O . THR A 1 108 ? -13.181 7.989 -10.252 1.00 0.00 108 THR A O 15
ATOM 23239 N N . ASP A 1 109 ? -11.113 8.666 -9.637 1.00 0.00 109 ASP A N 15
ATOM 23240 C CA . ASP A 1 109 ? -10.962 9.587 -10.750 1.00 0.00 109 ASP A CA 15
ATOM 23241 C C . ASP A 1 109 ? -11.159 8.829 -12.064 1.00 0.00 109 ASP A C 15
ATOM 23242 O O . ASP A 1 109 ? -11.009 7.609 -12.109 1.00 0.00 109 ASP A O 15
ATOM 23251 N N . MET A 1 1 ? 7.645 15.722 -6.856 1.00 0.00 1 MET A N 16
ATOM 23252 C CA . MET A 1 1 ? 6.545 15.784 -5.909 1.00 0.00 1 MET A CA 16
ATOM 23253 C C . MET A 1 1 ? 6.438 14.486 -5.106 1.00 0.00 1 MET A C 16
ATOM 23254 O O . MET A 1 1 ? 7.292 13.609 -5.221 1.00 0.00 1 MET A O 16
ATOM 23266 N N . SER A 1 2 ? 5.380 14.404 -4.312 1.00 0.00 2 SER A N 16
ATOM 23267 C CA . SER A 1 2 ? 5.150 13.227 -3.491 1.00 0.00 2 SER A CA 16
ATOM 23268 C C . SER A 1 2 ? 3.823 12.571 -3.877 1.00 0.00 2 SER A C 16
ATOM 23269 O O . SER A 1 2 ? 2.796 13.242 -3.964 1.00 0.00 2 SER A O 16
ATOM 23276 N N . GLU A 1 3 ? 3.887 11.266 -4.099 1.00 0.00 3 GLU A N 16
ATOM 23277 C CA . GLU A 1 3 ? 2.704 10.512 -4.473 1.00 0.00 3 GLU A CA 16
ATOM 23278 C C . GLU A 1 3 ? 2.751 9.110 -3.861 1.00 0.00 3 GLU A C 16
ATOM 23279 O O . GLU A 1 3 ? 3.714 8.372 -4.064 1.00 0.00 3 GLU A O 16
ATOM 23290 N N . VAL A 1 4 ? 1.699 8.785 -3.124 1.00 0.00 4 VAL A N 16
ATOM 23291 C CA . VAL A 1 4 ? 1.609 7.486 -2.481 1.00 0.00 4 VAL A CA 16
ATOM 23292 C C . VAL A 1 4 ? 0.244 6.865 -2.784 1.00 0.00 4 VAL A C 16
ATOM 23293 O O . VAL A 1 4 ? -0.791 7.454 -2.476 1.00 0.00 4 VAL A O 16
ATOM 23306 N N . ASN A 1 5 ? 0.286 5.683 -3.382 1.00 0.00 5 ASN A N 16
ATOM 23307 C CA . ASN A 1 5 ? -0.934 4.977 -3.730 1.00 0.00 5 ASN A CA 16
ATOM 23308 C C . ASN A 1 5 ? -0.726 3.475 -3.523 1.00 0.00 5 ASN A C 16
ATOM 23309 O O . ASN A 1 5 ? 0.269 2.914 -3.982 1.00 0.00 5 ASN A O 16
ATOM 23319 N N . ILE A 1 6 ? -1.680 2.867 -2.834 1.00 0.00 6 ILE A N 16
ATOM 23320 C CA . ILE A 1 6 ? -1.613 1.441 -2.561 1.00 0.00 6 ILE A CA 16
ATOM 23321 C C . ILE A 1 6 ? -3.019 0.843 -2.648 1.00 0.00 6 ILE A C 16
ATOM 23322 O O . ILE A 1 6 ? -3.950 1.345 -2.021 1.00 0.00 6 ILE A O 16
ATOM 23337 N N . VAL A 1 7 ? -3.128 -0.222 -3.430 1.00 0.00 7 VAL A N 16
ATOM 23338 C CA . VAL A 1 7 ? -4.404 -0.893 -3.606 1.00 0.00 7 VAL A CA 16
ATOM 23339 C C . VAL A 1 7 ? -4.243 -2.379 -3.282 1.00 0.00 7 VAL A C 16
ATOM 23340 O O . VAL A 1 7 ? -3.238 -2.991 -3.644 1.00 0.00 7 VAL A O 16
ATOM 23353 N N . VAL A 1 8 ? -5.246 -2.917 -2.604 1.00 0.00 8 VAL A N 16
ATOM 23354 C CA . VAL A 1 8 ? -5.228 -4.321 -2.227 1.00 0.00 8 VAL A CA 16
ATOM 23355 C C . VAL A 1 8 ? -6.561 -4.964 -2.612 1.00 0.00 8 VAL A C 16
ATOM 23356 O O . VAL A 1 8 ? -7.595 -4.663 -2.017 1.00 0.00 8 VAL A O 16
ATOM 23369 N N . ASN A 1 9 ? -6.495 -5.839 -3.604 1.00 0.00 9 ASN A N 16
ATOM 23370 C CA . ASN A 1 9 ? -7.684 -6.529 -4.075 1.00 0.00 9 ASN A CA 16
ATOM 23371 C C . ASN A 1 9 ? -7.420 -8.036 -4.094 1.00 0.00 9 ASN A C 16
ATOM 23372 O O . ASN A 1 9 ? -6.611 -8.519 -4.886 1.00 0.00 9 ASN A O 16
ATOM 23382 N N . GLY A 1 10 ? -8.119 -8.738 -3.214 1.00 0.00 10 GLY A N 16
ATOM 23383 C CA . GLY A 1 10 ? -7.971 -10.180 -3.119 1.00 0.00 10 GLY A CA 16
ATOM 23384 C C . GLY A 1 10 ? -7.335 -10.580 -1.786 1.00 0.00 10 GLY A C 16
ATOM 23385 O O . GLY A 1 10 ? -7.131 -11.764 -1.522 1.00 0.00 10 GLY A O 16
ATOM 23389 N N . ARG A 1 11 ? -7.040 -9.570 -0.982 1.00 0.00 11 ARG A N 16
ATOM 23390 C CA . ARG A 1 11 ? -6.432 -9.802 0.318 1.00 0.00 11 ARG A CA 16
ATOM 23391 C C . ARG A 1 11 ? -5.268 -10.786 0.191 1.00 0.00 11 ARG A C 16
ATOM 23392 O O . ARG A 1 11 ? -5.223 -11.795 0.893 1.00 0.00 11 ARG A O 16
ATOM 23409 N N . GLU A 1 12 ? -4.353 -10.458 -0.710 1.00 0.00 12 GLU A N 16
ATOM 23410 C CA . GLU A 1 12 ? -3.191 -11.300 -0.938 1.00 0.00 12 GLU A CA 16
ATOM 23411 C C . GLU A 1 12 ? -1.905 -10.502 -0.717 1.00 0.00 12 GLU A C 16
ATOM 23412 O O . GLU A 1 12 ? -1.895 -9.280 -0.861 1.00 0.00 12 GLU A O 16
ATOM 23423 N N . ALA A 1 13 ? -0.849 -11.225 -0.370 1.00 0.00 13 ALA A N 16
ATOM 23424 C CA . ALA A 1 13 ? 0.439 -10.599 -0.128 1.00 0.00 13 ALA A CA 16
ATOM 23425 C C . ALA A 1 13 ? 1.534 -11.408 -0.828 1.00 0.00 13 ALA A C 16
ATOM 23426 O O . ALA A 1 13 ? 1.434 -12.628 -0.939 1.00 0.00 13 ALA A O 16
ATOM 23433 N N . GLY A 1 14 ? 2.554 -10.694 -1.283 1.00 0.00 14 GLY A N 16
ATOM 23434 C CA . GLY A 1 14 ? 3.665 -11.330 -1.969 1.00 0.00 14 GLY A CA 16
ATOM 23435 C C . GLY A 1 14 ? 4.878 -10.400 -2.027 1.00 0.00 14 GLY A C 16
ATOM 23436 O O . GLY A 1 14 ? 5.425 -10.152 -3.102 1.00 0.00 14 GLY A O 16
ATOM 23440 N N . SER A 1 15 ? 5.264 -9.909 -0.859 1.00 0.00 15 SER A N 16
ATOM 23441 C CA . SER A 1 15 ? 6.402 -9.011 -0.763 1.00 0.00 15 SER A CA 16
ATOM 23442 C C . SER A 1 15 ? 6.993 -9.063 0.647 1.00 0.00 15 SER A C 16
ATOM 23443 O O . SER A 1 15 ? 6.483 -9.775 1.511 1.00 0.00 15 SER A O 16
ATOM 23450 N N . LYS A 1 16 ? 8.058 -8.299 0.837 1.00 0.00 16 LYS A N 16
ATOM 23451 C CA . LYS A 1 16 ? 8.723 -8.248 2.128 1.00 0.00 16 LYS A CA 16
ATOM 23452 C C . LYS A 1 16 ? 7.858 -7.460 3.113 1.00 0.00 16 LYS A C 16
ATOM 23453 O O . LYS A 1 16 ? 8.193 -7.353 4.291 1.00 0.00 16 LYS A O 16
ATOM 23467 N N . SER A 1 17 ? 6.761 -6.929 2.593 1.00 0.00 17 SER A N 16
ATOM 23468 C CA . SER A 1 17 ? 5.844 -6.153 3.412 1.00 0.00 17 SER A CA 16
ATOM 23469 C C . SER A 1 17 ? 5.527 -6.911 4.703 1.00 0.00 17 SER A C 16
ATOM 23470 O O . SER A 1 17 ? 5.347 -6.301 5.756 1.00 0.00 17 SER A O 16
ATOM 23477 N N . LYS A 1 18 ? 5.471 -8.228 4.580 1.00 0.00 18 LYS A N 16
ATOM 23478 C CA . LYS A 1 18 ? 5.179 -9.075 5.723 1.00 0.00 18 LYS A CA 16
ATOM 23479 C C . LYS A 1 18 ? 6.177 -8.773 6.844 1.00 0.00 18 LYS A C 16
ATOM 23480 O O . LYS A 1 18 ? 5.919 -9.077 8.008 1.00 0.00 18 LYS A O 16
ATOM 23494 N N . GLY A 1 19 ? 7.294 -8.178 6.453 1.00 0.00 19 GLY A N 16
ATOM 23495 C CA . GLY A 1 19 ? 8.331 -7.832 7.409 1.00 0.00 19 GLY A CA 16
ATOM 23496 C C . GLY A 1 19 ? 7.997 -6.526 8.132 1.00 0.00 19 GLY A C 16
ATOM 23497 O O . GLY A 1 19 ? 6.936 -6.404 8.743 1.00 0.00 19 GLY A O 16
ATOM 23501 N N . CYS A 1 20 ? 8.921 -5.581 8.038 1.00 0.00 20 CYS A N 16
ATOM 23502 C CA . CYS A 1 20 ? 8.738 -4.288 8.675 1.00 0.00 20 CYS A CA 16
ATOM 23503 C C . CYS A 1 20 ? 9.216 -3.204 7.707 1.00 0.00 20 CYS A C 16
ATOM 23504 O O . CYS A 1 20 ? 9.924 -3.494 6.744 1.00 0.00 20 CYS A O 16
ATOM 23511 N N . ALA A 1 21 ? 8.809 -1.976 7.996 1.00 0.00 21 ALA A N 16
ATOM 23512 C CA . ALA A 1 21 ? 9.187 -0.847 7.163 1.00 0.00 21 ALA A CA 16
ATOM 23513 C C . ALA A 1 21 ? 10.693 -0.607 7.289 1.00 0.00 21 ALA A C 16
ATOM 23514 O O . ALA A 1 21 ? 11.293 0.053 6.443 1.00 0.00 21 ALA A O 16
ATOM 23521 N N . LEU A 1 22 ? 11.260 -1.157 8.353 1.00 0.00 22 LEU A N 16
ATOM 23522 C CA . LEU A 1 22 ? 12.684 -1.010 8.602 1.00 0.00 22 LEU A CA 16
ATOM 23523 C C . LEU A 1 22 ? 13.387 -2.339 8.313 1.00 0.00 22 LEU A C 16
ATOM 23524 O O . LEU A 1 22 ? 14.265 -2.407 7.455 1.00 0.00 22 LEU A O 16
ATOM 23539 N N . CYS A 1 23 ? 12.974 -3.361 9.047 1.00 0.00 23 CYS A N 16
ATOM 23540 C CA . CYS A 1 23 ? 13.552 -4.684 8.880 1.00 0.00 23 CYS A CA 16
ATOM 23541 C C . CYS A 1 23 ? 12.537 -5.564 8.149 1.00 0.00 23 CYS A C 16
ATOM 23542 O O . CYS A 1 23 ? 11.386 -5.170 7.965 1.00 0.00 23 CYS A O 16
ATOM 23549 N N . GLY A 1 24 ? 12.999 -6.740 7.750 1.00 0.00 24 GLY A N 16
ATOM 23550 C CA . GLY A 1 24 ? 12.146 -7.679 7.043 1.00 0.00 24 GLY A CA 16
ATOM 23551 C C . GLY A 1 24 ? 12.683 -9.107 7.165 1.00 0.00 24 GLY A C 16
ATOM 23552 O O . GLY A 1 24 ? 13.057 -9.721 6.168 1.00 0.00 24 GLY A O 16
ATOM 23556 N N . ALA A 1 25 ? 12.701 -9.593 8.397 1.00 0.00 25 ALA A N 16
ATOM 23557 C CA . ALA A 1 25 ? 13.185 -10.937 8.664 1.00 0.00 25 ALA A CA 16
ATOM 23558 C C . ALA A 1 25 ? 12.008 -11.828 9.067 1.00 0.00 25 ALA A C 16
ATOM 23559 O O . ALA A 1 25 ? 12.125 -13.053 9.074 1.00 0.00 25 ALA A O 16
ATOM 23566 N N . THR A 1 26 ? 10.900 -11.178 9.391 1.00 0.00 26 THR A N 16
ATOM 23567 C CA . THR A 1 26 ? 9.702 -11.897 9.795 1.00 0.00 26 THR A CA 16
ATOM 23568 C C . THR A 1 26 ? 8.608 -11.745 8.735 1.00 0.00 26 THR A C 16
ATOM 23569 O O . THR A 1 26 ? 8.622 -10.795 7.954 1.00 0.00 26 THR A O 16
ATOM 23580 N N . TRP A 1 27 ? 7.687 -12.697 8.743 1.00 0.00 27 TRP A N 16
ATOM 23581 C CA . TRP A 1 27 ? 6.587 -12.683 7.793 1.00 0.00 27 TRP A CA 16
ATOM 23582 C C . TRP A 1 27 ? 5.437 -13.496 8.389 1.00 0.00 27 TRP A C 16
ATOM 23583 O O . TRP A 1 27 ? 5.665 -14.462 9.115 1.00 0.00 27 TRP A O 16
ATOM 23603 N N . GLY A 1 28 ? 4.224 -13.076 8.058 1.00 0.00 28 GLY A N 16
ATOM 23604 C CA . GLY A 1 28 ? 3.038 -13.753 8.551 1.00 0.00 28 GLY A CA 16
ATOM 23605 C C . GLY A 1 28 ? 1.802 -13.355 7.740 1.00 0.00 28 GLY A C 16
ATOM 23606 O O . GLY A 1 28 ? 1.718 -12.235 7.241 1.00 0.00 28 GLY A O 16
ATOM 23610 N N . ASP A 1 29 ? 0.876 -14.296 7.636 1.00 0.00 29 ASP A N 16
ATOM 23611 C CA . ASP A 1 29 ? -0.351 -14.057 6.893 1.00 0.00 29 ASP A CA 16
ATOM 23612 C C . ASP A 1 29 ? -1.444 -13.591 7.858 1.00 0.00 29 ASP A C 16
ATOM 23613 O O . ASP A 1 29 ? -2.440 -13.006 7.437 1.00 0.00 29 ASP A O 16
ATOM 23622 N N . TYR A 1 30 ? -1.218 -13.868 9.135 1.00 0.00 30 TYR A N 16
ATOM 23623 C CA . TYR A 1 30 ? -2.170 -13.484 10.162 1.00 0.00 30 TYR A CA 16
ATOM 23624 C C . TYR A 1 30 ? -2.115 -11.977 10.426 1.00 0.00 30 TYR A C 16
ATOM 23625 O O . TYR A 1 30 ? -2.859 -11.462 11.260 1.00 0.00 30 TYR A O 16
ATOM 23642 N N . HIS A 1 31 ? -1.226 -11.314 9.701 1.00 0.00 31 HIS A N 16
ATOM 23643 C CA . HIS A 1 31 ? -1.064 -9.878 9.847 1.00 0.00 31 HIS A CA 16
ATOM 23644 C C . HIS A 1 31 ? -1.550 -9.176 8.577 1.00 0.00 31 HIS A C 16
ATOM 23645 O O . HIS A 1 31 ? -1.973 -9.829 7.625 1.00 0.00 31 HIS A O 16
ATOM 23658 N N . ALA A 1 32 ? -1.472 -7.853 8.605 1.00 0.00 32 ALA A N 16
ATOM 23659 C CA . ALA A 1 32 ? -1.900 -7.054 7.469 1.00 0.00 32 ALA A CA 16
ATOM 23660 C C . ALA A 1 32 ? -0.773 -6.099 7.072 1.00 0.00 32 ALA A C 16
ATOM 23661 O O . ALA A 1 32 ? 0.220 -5.972 7.785 1.00 0.00 32 ALA A O 16
ATOM 23668 N N . ASP A 1 33 ? -0.967 -5.449 5.933 1.00 0.00 33 ASP A N 16
ATOM 23669 C CA . ASP A 1 33 ? 0.021 -4.508 5.431 1.00 0.00 33 ASP A CA 16
ATOM 23670 C C . ASP A 1 33 ? -0.599 -3.111 5.365 1.00 0.00 33 ASP A C 16
ATOM 23671 O O . ASP A 1 33 ? -1.817 -2.973 5.251 1.00 0.00 33 ASP A O 16
ATOM 23680 N N . PHE A 1 34 ? 0.266 -2.110 5.441 1.00 0.00 34 PHE A N 16
ATOM 23681 C CA . PHE A 1 34 ? -0.182 -0.728 5.391 1.00 0.00 34 PHE A CA 16
ATOM 23682 C C . PHE A 1 34 ? 0.310 -0.038 4.117 1.00 0.00 34 PHE A C 16
ATOM 23683 O O . PHE A 1 34 ? 1.086 -0.613 3.356 1.00 0.00 34 PHE A O 16
ATOM 23699 N N . LEU A 1 35 ? -0.162 1.186 3.927 1.00 0.00 35 LEU A N 16
ATOM 23700 C CA . LEU A 1 35 ? 0.222 1.961 2.758 1.00 0.00 35 LEU A CA 16
ATOM 23701 C C . LEU A 1 35 ? 1.748 2.018 2.667 1.00 0.00 35 LEU A C 16
ATOM 23702 O O . LEU A 1 35 ? 2.314 1.871 1.585 1.00 0.00 35 LEU A O 16
ATOM 23717 N N . GLY A 1 36 ? 2.370 2.231 3.817 1.00 0.00 36 GLY A N 16
ATOM 23718 C CA . GLY A 1 36 ? 3.820 2.309 3.880 1.00 0.00 36 GLY A CA 16
ATOM 23719 C C . GLY A 1 36 ? 4.462 1.024 3.352 1.00 0.00 36 GLY A C 16
ATOM 23720 O O . GLY A 1 36 ? 5.667 0.981 3.113 1.00 0.00 36 GLY A O 16
ATOM 23724 N N . GLU A 1 37 ? 3.627 0.008 3.187 1.00 0.00 37 GLU A N 16
ATOM 23725 C CA . GLU A 1 37 ? 4.097 -1.274 2.692 1.00 0.00 37 GLU A CA 16
ATOM 23726 C C . GLU A 1 37 ? 4.973 -1.960 3.743 1.00 0.00 37 GLU A C 16
ATOM 23727 O O . GLU A 1 37 ? 6.126 -2.291 3.474 1.00 0.00 37 GLU A O 16
ATOM 23738 N N . ASP A 1 38 ? 4.391 -2.152 4.918 1.00 0.00 38 ASP A N 16
ATOM 23739 C CA . ASP A 1 38 ? 5.104 -2.792 6.010 1.00 0.00 38 ASP A CA 16
ATOM 23740 C C . ASP A 1 38 ? 4.106 -3.539 6.897 1.00 0.00 38 ASP A C 16
ATOM 23741 O O . ASP A 1 38 ? 2.905 -3.530 6.630 1.00 0.00 38 ASP A O 16
ATOM 23750 N N . LEU A 1 39 ? 4.639 -4.169 7.933 1.00 0.00 39 LEU A N 16
ATOM 23751 C CA . LEU A 1 39 ? 3.809 -4.919 8.861 1.00 0.00 39 LEU A CA 16
ATOM 23752 C C . LEU A 1 39 ? 4.158 -4.511 10.294 1.00 0.00 39 LEU A C 16
ATOM 23753 O O . LEU A 1 39 ? 5.288 -4.701 10.740 1.00 0.00 39 LEU A O 16
ATOM 23768 N N . PHE A 1 40 ? 3.164 -3.958 10.975 1.00 0.00 40 PHE A N 16
ATOM 23769 C CA . PHE A 1 40 ? 3.351 -3.522 12.348 1.00 0.00 40 PHE A CA 16
ATOM 23770 C C . PHE A 1 40 ? 2.682 -4.490 13.327 1.00 0.00 40 PHE A C 16
ATOM 23771 O O . PHE A 1 40 ? 2.363 -4.116 14.454 1.00 0.00 40 PHE A O 16
ATOM 23787 N N . PHE A 1 41 ? 2.490 -5.714 12.860 1.00 0.00 41 PHE A N 16
ATOM 23788 C CA . PHE A 1 41 ? 1.865 -6.739 13.679 1.00 0.00 41 PHE A CA 16
ATOM 23789 C C . PHE A 1 41 ? 2.882 -7.801 14.099 1.00 0.00 41 PHE A C 16
ATOM 23790 O O . PHE A 1 41 ? 2.539 -8.752 14.800 1.00 0.00 41 PHE A O 16
ATOM 23806 N N . CYS A 1 42 ? 4.114 -7.604 13.654 1.00 0.00 42 CYS A N 16
ATOM 23807 C CA . CYS A 1 42 ? 5.184 -8.533 13.976 1.00 0.00 42 CYS A CA 16
ATOM 23808 C C . CYS A 1 42 ? 6.040 -7.917 15.085 1.00 0.00 42 CYS A C 16
ATOM 23809 O O . CYS A 1 42 ? 6.232 -8.525 16.136 1.00 0.00 42 CYS A O 16
ATOM 23816 N N . CYS A 1 43 ? 6.530 -6.716 14.811 1.00 0.00 43 CYS A N 16
ATOM 23817 C CA . CYS A 1 43 ? 7.361 -6.011 15.772 1.00 0.00 43 CYS A CA 16
ATOM 23818 C C . CYS A 1 43 ? 6.567 -4.819 16.309 1.00 0.00 43 CYS A C 16
ATOM 23819 O O . CYS A 1 43 ? 6.323 -4.721 17.511 1.00 0.00 43 CYS A O 16
ATOM 23826 N N . ASP A 1 44 ? 6.184 -3.942 15.393 1.00 0.00 44 ASP A N 16
ATOM 23827 C CA . ASP A 1 44 ? 5.422 -2.760 15.759 1.00 0.00 44 ASP A CA 16
ATOM 23828 C C . ASP A 1 44 ? 6.295 -1.842 16.618 1.00 0.00 44 ASP A C 16
ATOM 23829 O O . ASP A 1 44 ? 5.790 -0.927 17.267 1.00 0.00 44 ASP A O 16
ATOM 23838 N N . ILE A 1 45 ? 7.591 -2.119 16.595 1.00 0.00 45 ILE A N 16
ATOM 23839 C CA . ILE A 1 45 ? 8.538 -1.330 17.364 1.00 0.00 45 ILE A CA 16
ATOM 23840 C C . ILE A 1 45 ? 9.277 -0.373 16.427 1.00 0.00 45 ILE A C 16
ATOM 23841 O O . ILE A 1 45 ? 9.167 0.845 16.564 1.00 0.00 45 ILE A O 16
ATOM 23856 N N . CYS A 1 46 ? 10.015 -0.960 15.495 1.00 0.00 46 CYS A N 16
ATOM 23857 C CA . CYS A 1 46 ? 10.773 -0.174 14.536 1.00 0.00 46 CYS A CA 16
ATOM 23858 C C . CYS A 1 46 ? 9.861 0.142 13.349 1.00 0.00 46 CYS A C 16
ATOM 23859 O O . CYS A 1 46 ? 10.155 1.036 12.557 1.00 0.00 46 CYS A O 16
ATOM 23866 N N . ALA A 1 47 ? 8.773 -0.609 13.262 1.00 0.00 47 ALA A N 16
ATOM 23867 C CA . ALA A 1 47 ? 7.816 -0.420 12.184 1.00 0.00 47 ALA A CA 16
ATOM 23868 C C . ALA A 1 47 ? 6.630 0.398 12.699 1.00 0.00 47 ALA A C 16
ATOM 23869 O O . ALA A 1 47 ? 6.505 0.629 13.901 1.00 0.00 47 ALA A O 16
ATOM 23876 N N . ALA A 1 48 ? 5.789 0.814 11.763 1.00 0.00 48 ALA A N 16
ATOM 23877 C CA . ALA A 1 48 ? 4.617 1.601 12.107 1.00 0.00 48 ALA A CA 16
ATOM 23878 C C . ALA A 1 48 ? 5.035 3.053 12.345 1.00 0.00 48 ALA A C 16
ATOM 23879 O O . ALA A 1 48 ? 4.923 3.560 13.460 1.00 0.00 48 ALA A O 16
ATOM 23886 N N . GLU A 1 49 ? 5.508 3.682 11.279 1.00 0.00 49 GLU A N 16
ATOM 23887 C CA . GLU A 1 49 ? 5.943 5.066 11.358 1.00 0.00 49 GLU A CA 16
ATOM 23888 C C . GLU A 1 49 ? 4.748 6.008 11.203 1.00 0.00 49 GLU A C 16
ATOM 23889 O O . GLU A 1 49 ? 3.810 5.710 10.465 1.00 0.00 49 GLU A O 16
ATOM 23900 N N . PHE A 1 50 ? 4.819 7.126 11.911 1.00 0.00 50 PHE A N 16
ATOM 23901 C CA . PHE A 1 50 ? 3.755 8.113 11.861 1.00 0.00 50 PHE A CA 16
ATOM 23902 C C . PHE A 1 50 ? 3.810 8.913 10.558 1.00 0.00 50 PHE A C 16
ATOM 23903 O O . PHE A 1 50 ? 3.009 9.822 10.350 1.00 0.00 50 PHE A O 16
ATOM 23919 N N . MET A 1 51 ? 4.763 8.545 9.715 1.00 0.00 51 MET A N 16
ATOM 23920 C CA . MET A 1 51 ? 4.932 9.217 8.438 1.00 0.00 51 MET A CA 16
ATOM 23921 C C . MET A 1 51 ? 3.814 8.838 7.466 1.00 0.00 51 MET A C 16
ATOM 23922 O O . MET A 1 51 ? 3.777 9.325 6.337 1.00 0.00 51 MET A O 16
ATOM 23934 N N . ASN A 1 52 ? 2.929 7.973 7.939 1.00 0.00 52 ASN A N 16
ATOM 23935 C CA . ASN A 1 52 ? 1.813 7.523 7.126 1.00 0.00 52 ASN A CA 16
ATOM 23936 C C . ASN A 1 52 ? 0.514 8.108 7.683 1.00 0.00 52 ASN A C 16
ATOM 23937 O O . ASN A 1 52 ? 0.499 8.665 8.780 1.00 0.00 52 ASN A O 16
ATOM 23947 N N . MET A 1 53 ? -0.546 7.963 6.901 1.00 0.00 53 MET A N 16
ATOM 23948 C CA . MET A 1 53 ? -1.847 8.472 7.302 1.00 0.00 53 MET A CA 16
ATOM 23949 C C . MET A 1 53 ? -2.634 7.413 8.078 1.00 0.00 53 MET A C 16
ATOM 23950 O O . MET A 1 53 ? -2.349 6.221 7.970 1.00 0.00 53 MET A O 16
ATOM 23962 N N . MET A 1 54 ? -3.607 7.886 8.842 1.00 0.00 54 MET A N 16
ATOM 23963 C CA . MET A 1 54 ? -4.436 6.995 9.636 1.00 0.00 54 MET A CA 16
ATOM 23964 C C . MET A 1 54 ? -5.268 6.076 8.738 1.00 0.00 54 MET A C 16
ATOM 23965 O O . MET A 1 54 ? -5.241 4.857 8.897 1.00 0.00 54 MET A O 16
ATOM 23977 N N . ASP A 1 55 ? -5.987 6.697 7.815 1.00 0.00 55 ASP A N 16
ATOM 23978 C CA . ASP A 1 55 ? -6.825 5.951 6.893 1.00 0.00 55 ASP A CA 16
ATOM 23979 C C . ASP A 1 55 ? -6.029 4.773 6.325 1.00 0.00 55 ASP A C 16
ATOM 23980 O O . ASP A 1 55 ? -6.585 3.702 6.085 1.00 0.00 55 ASP A O 16
ATOM 23989 N N . GLU A 1 56 ? -4.741 5.012 6.129 1.00 0.00 56 GLU A N 16
ATOM 23990 C CA . GLU A 1 56 ? -3.863 3.984 5.594 1.00 0.00 56 GLU A CA 16
ATOM 23991 C C . GLU A 1 56 ? -4.056 2.672 6.356 1.00 0.00 56 GLU A C 16
ATOM 23992 O O . GLU A 1 56 ? -4.135 1.605 5.751 1.00 0.00 56 GLU A O 16
ATOM 24003 N N . ALA A 1 57 ? -4.127 2.794 7.674 1.00 0.00 57 ALA A N 16
ATOM 24004 C CA . ALA A 1 57 ? -4.310 1.631 8.525 1.00 0.00 57 ALA A CA 16
ATOM 24005 C C . ALA A 1 57 ? -5.679 1.010 8.245 1.00 0.00 57 ALA A C 16
ATOM 24006 O O . ALA A 1 57 ? -5.799 -0.209 8.120 1.00 0.00 57 ALA A O 16
ATOM 24013 N N . PHE A 1 58 ? -6.679 1.875 8.154 1.00 0.00 58 PHE A N 16
ATOM 24014 C CA . PHE A 1 58 ? -8.036 1.428 7.892 1.00 0.00 58 PHE A CA 16
ATOM 24015 C C . PHE A 1 58 ? -8.062 0.386 6.771 1.00 0.00 58 PHE A C 16
ATOM 24016 O O . PHE A 1 58 ? -8.869 -0.542 6.799 1.00 0.00 58 PHE A O 16
ATOM 24032 N N . LYS A 1 59 ? -7.170 0.576 5.809 1.00 0.00 59 LYS A N 16
ATOM 24033 C CA . LYS A 1 59 ? -7.081 -0.334 4.680 1.00 0.00 59 LYS A CA 16
ATOM 24034 C C . LYS A 1 59 ? -7.140 -1.777 5.188 1.00 0.00 59 LYS A C 16
ATOM 24035 O O . LYS A 1 59 ? -7.880 -2.597 4.649 1.00 0.00 59 LYS A O 16
ATOM 24049 N N . HIS A 1 60 ? -6.351 -2.039 6.219 1.00 0.00 60 HIS A N 16
ATOM 24050 C CA . HIS A 1 60 ? -6.304 -3.369 6.805 1.00 0.00 60 HIS A CA 16
ATOM 24051 C C . HIS A 1 60 ? -7.728 -3.859 7.080 1.00 0.00 60 HIS A C 16
ATOM 24052 O O . HIS A 1 60 ? -8.087 -4.973 6.705 1.00 0.00 60 HIS A O 16
ATOM 24065 N N . THR A 1 61 ? -8.500 -3.000 7.731 1.00 0.00 61 THR A N 16
ATOM 24066 C CA . THR A 1 61 ? -9.875 -3.331 8.060 1.00 0.00 61 THR A CA 16
ATOM 24067 C C . THR A 1 61 ? -10.706 -3.490 6.785 1.00 0.00 61 THR A C 16
ATOM 24068 O O . THR A 1 61 ? -11.608 -4.323 6.726 1.00 0.00 61 THR A O 16
ATOM 24079 N N . ALA A 1 62 ? -10.371 -2.675 5.795 1.00 0.00 62 ALA A N 16
ATOM 24080 C CA . ALA A 1 62 ? -11.074 -2.714 4.523 1.00 0.00 62 ALA A CA 16
ATOM 24081 C C . ALA A 1 62 ? -10.868 -4.083 3.873 1.00 0.00 62 ALA A C 16
ATOM 24082 O O . ALA A 1 62 ? -11.834 -4.781 3.570 1.00 0.00 62 ALA A O 16
ATOM 24089 N N . ARG A 1 63 ? -9.603 -4.426 3.677 1.00 0.00 63 ARG A N 16
ATOM 24090 C CA . ARG A 1 63 ? -9.259 -5.700 3.069 1.00 0.00 63 ARG A CA 16
ATOM 24091 C C . ARG A 1 63 ? -9.433 -6.835 4.079 1.00 0.00 63 ARG A C 16
ATOM 24092 O O . ARG A 1 63 ? -9.020 -7.966 3.825 1.00 0.00 63 ARG A O 16
ATOM 24109 N N . HIS A 1 64 ? -10.046 -6.495 5.203 1.00 0.00 64 HIS A N 16
ATOM 24110 C CA . HIS A 1 64 ? -10.281 -7.473 6.253 1.00 0.00 64 HIS A CA 16
ATOM 24111 C C . HIS A 1 64 ? -11.448 -8.378 5.859 1.00 0.00 64 HIS A C 16
ATOM 24112 O O . HIS A 1 64 ? -11.270 -9.580 5.666 1.00 0.00 64 HIS A O 16
ATOM 24125 N N . ASN A 1 65 ? -12.619 -7.767 5.751 1.00 0.00 65 ASN A N 16
ATOM 24126 C CA . ASN A 1 65 ? -13.816 -8.504 5.383 1.00 0.00 65 ASN A CA 16
ATOM 24127 C C . ASN A 1 65 ? -14.317 -8.009 4.024 1.00 0.00 65 ASN A C 16
ATOM 24128 O O . ASN A 1 65 ? -14.557 -8.808 3.119 1.00 0.00 65 ASN A O 16
ATOM 24138 N N . VAL A 1 66 ? -14.459 -6.697 3.924 1.00 0.00 66 VAL A N 16
ATOM 24139 C CA . VAL A 1 66 ? -14.926 -6.087 2.690 1.00 0.00 66 VAL A CA 16
ATOM 24140 C C . VAL A 1 66 ? -13.722 -5.650 1.853 1.00 0.00 66 VAL A C 16
ATOM 24141 O O . VAL A 1 66 ? -12.641 -6.228 1.966 1.00 0.00 66 VAL A O 16
ATOM 24154 N N . ASP A 1 67 ? -13.948 -4.636 1.033 1.00 0.00 67 ASP A N 16
ATOM 24155 C CA . ASP A 1 67 ? -12.894 -4.116 0.177 1.00 0.00 67 ASP A CA 16
ATOM 24156 C C . ASP A 1 67 ? -12.978 -2.588 0.143 1.00 0.00 67 ASP A C 16
ATOM 24157 O O . ASP A 1 67 ? -14.056 -2.027 -0.049 1.00 0.00 67 ASP A O 16
ATOM 24166 N N . GLU A 1 68 ? -11.828 -1.960 0.330 1.00 0.00 68 GLU A N 16
ATOM 24167 C CA . GLU A 1 68 ? -11.758 -0.508 0.324 1.00 0.00 68 GLU A CA 16
ATOM 24168 C C . GLU A 1 68 ? -10.436 -0.044 -0.292 1.00 0.00 68 GLU A C 16
ATOM 24169 O O . GLU A 1 68 ? -9.389 -0.638 -0.044 1.00 0.00 68 GLU A O 16
ATOM 24180 N N . LEU A 1 69 ? -10.528 1.016 -1.083 1.00 0.00 69 LEU A N 16
ATOM 24181 C CA . LEU A 1 69 ? -9.354 1.566 -1.735 1.00 0.00 69 LEU A CA 16
ATOM 24182 C C . LEU A 1 69 ? -9.365 3.091 -1.596 1.00 0.00 69 LEU A C 16
ATOM 24183 O O . LEU A 1 69 ? -10.388 3.731 -1.835 1.00 0.00 69 LEU A O 16
ATOM 24198 N N . HIS A 1 70 ? -8.217 3.626 -1.211 1.00 0.00 70 HIS A N 16
ATOM 24199 C CA . HIS A 1 70 ? -8.082 5.062 -1.037 1.00 0.00 70 HIS A CA 16
ATOM 24200 C C . HIS A 1 70 ? -6.675 5.500 -1.448 1.00 0.00 70 HIS A C 16
ATOM 24201 O O . HIS A 1 70 ? -5.698 4.811 -1.160 1.00 0.00 70 HIS A O 16
ATOM 24214 N N . ILE A 1 71 ? -6.618 6.643 -2.117 1.00 0.00 71 ILE A N 16
ATOM 24215 C CA . ILE A 1 71 ? -5.346 7.180 -2.572 1.00 0.00 71 ILE A CA 16
ATOM 24216 C C . ILE A 1 71 ? -5.290 8.676 -2.259 1.00 0.00 71 ILE A C 16
ATOM 24217 O O . ILE A 1 71 ? -6.217 9.417 -2.581 1.00 0.00 71 ILE A O 16
ATOM 24232 N N . ASP A 1 72 ? -4.191 9.076 -1.636 1.00 0.00 72 ASP A N 16
ATOM 24233 C CA . ASP A 1 72 ? -4.001 10.471 -1.276 1.00 0.00 72 ASP A CA 16
ATOM 24234 C C . ASP A 1 72 ? -2.519 10.830 -1.408 1.00 0.00 72 ASP A C 16
ATOM 24235 O O . ASP A 1 72 ? -1.651 10.036 -1.049 1.00 0.00 72 ASP A O 16
ATOM 24244 N N . GLY A 1 73 ? -2.277 12.027 -1.921 1.00 0.00 73 GLY A N 16
ATOM 24245 C CA . GLY A 1 73 ? -0.915 12.500 -2.104 1.00 0.00 73 GLY A CA 16
ATOM 24246 C C . GLY A 1 73 ? -0.768 13.947 -1.627 1.00 0.00 73 GLY A C 16
ATOM 24247 O O . GLY A 1 73 ? -1.561 14.810 -2.001 1.00 0.00 73 GLY A O 16
ATOM 24251 N N . ASN A 1 74 ? 0.251 14.167 -0.810 1.00 0.00 74 ASN A N 16
ATOM 24252 C CA . ASN A 1 74 ? 0.511 15.493 -0.278 1.00 0.00 74 ASN A CA 16
ATOM 24253 C C . ASN A 1 74 ? 2.021 15.700 -0.152 1.00 0.00 74 ASN A C 16
ATOM 24254 O O . ASN A 1 74 ? 2.726 14.845 0.384 1.00 0.00 74 ASN A O 16
ATOM 24264 N N . TYR A 1 75 ? 2.475 16.839 -0.654 1.00 0.00 75 TYR A N 16
ATOM 24265 C CA . TYR A 1 75 ? 3.888 17.168 -0.604 1.00 0.00 75 TYR A CA 16
ATOM 24266 C C . TYR A 1 75 ? 4.311 17.560 0.814 1.00 0.00 75 TYR A C 16
ATOM 24267 O O . TYR A 1 75 ? 5.487 17.818 1.067 1.00 0.00 75 TYR A O 16
ATOM 24284 N N . GLN A 1 76 ? 3.329 17.590 1.701 1.00 0.00 76 GLN A N 16
ATOM 24285 C CA . GLN A 1 76 ? 3.583 17.946 3.088 1.00 0.00 76 GLN A CA 16
ATOM 24286 C C . GLN A 1 76 ? 3.465 16.710 3.982 1.00 0.00 76 GLN A C 16
ATOM 24287 O O . GLN A 1 76 ? 3.742 16.776 5.179 1.00 0.00 76 GLN A O 16
ATOM 24299 N N . LEU A 1 77 ? 3.051 15.611 3.368 1.00 0.00 77 LEU A N 16
ATOM 24300 C CA . LEU A 1 77 ? 2.892 14.363 4.094 1.00 0.00 77 LEU A CA 16
ATOM 24301 C C . LEU A 1 77 ? 4.172 14.067 4.878 1.00 0.00 77 LEU A C 16
ATOM 24302 O O . LEU A 1 77 ? 4.162 14.051 6.108 1.00 0.00 77 LEU A O 16
ATOM 24317 N N . GLY A 1 78 ? 5.245 13.840 4.133 1.00 0.00 78 GLY A N 16
ATOM 24318 C CA . GLY A 1 78 ? 6.530 13.545 4.743 1.00 0.00 78 GLY A CA 16
ATOM 24319 C C . GLY A 1 78 ? 7.507 12.974 3.714 1.00 0.00 78 GLY A C 16
ATOM 24320 O O . GLY A 1 78 ? 8.330 12.120 4.041 1.00 0.00 78 GLY A O 16
ATOM 24324 N N . ARG A 1 79 ? 7.384 13.468 2.491 1.00 0.00 79 ARG A N 16
ATOM 24325 C CA . ARG A 1 79 ? 8.246 13.017 1.412 1.00 0.00 79 ARG A CA 16
ATOM 24326 C C . ARG A 1 79 ? 8.308 11.488 1.385 1.00 0.00 79 ARG A C 16
ATOM 24327 O O . ARG A 1 79 ? 9.392 10.907 1.397 1.00 0.00 79 ARG A O 16
ATOM 24344 N N . ASN A 1 80 ? 7.132 10.880 1.349 1.00 0.00 80 ASN A N 16
ATOM 24345 C CA . ASN A 1 80 ? 7.038 9.431 1.321 1.00 0.00 80 ASN A CA 16
ATOM 24346 C C . ASN A 1 80 ? 6.257 8.999 0.079 1.00 0.00 80 ASN A C 16
ATOM 24347 O O . ASN A 1 80 ? 5.095 9.369 -0.089 1.00 0.00 80 ASN A O 16
ATOM 24357 N N . VAL A 1 81 ? 6.925 8.222 -0.761 1.00 0.00 81 VAL A N 16
ATOM 24358 C CA . VAL A 1 81 ? 6.308 7.736 -1.983 1.00 0.00 81 VAL A CA 16
ATOM 24359 C C . VAL A 1 81 ? 6.306 6.206 -1.975 1.00 0.00 81 VAL A C 16
ATOM 24360 O O . VAL A 1 81 ? 7.357 5.578 -2.095 1.00 0.00 81 VAL A O 16
ATOM 24373 N N . LEU A 1 82 ? 5.112 5.649 -1.830 1.00 0.00 82 LEU A N 16
ATOM 24374 C CA . LEU A 1 82 ? 4.959 4.204 -1.804 1.00 0.00 82 LEU A CA 16
ATOM 24375 C C . LEU A 1 82 ? 3.975 3.779 -2.897 1.00 0.00 82 LEU A C 16
ATOM 24376 O O . LEU A 1 82 ? 2.819 4.198 -2.893 1.00 0.00 82 LEU A O 16
ATOM 24391 N N . LEU A 1 83 ? 4.471 2.954 -3.807 1.00 0.00 83 LEU A N 16
ATOM 24392 C CA . LEU A 1 83 ? 3.651 2.468 -4.904 1.00 0.00 83 LEU A CA 16
ATOM 24393 C C . LEU A 1 83 ? 3.471 0.954 -4.769 1.00 0.00 83 LEU A C 16
ATOM 24394 O O . LEU A 1 83 ? 4.441 0.202 -4.848 1.00 0.00 83 LEU A O 16
ATOM 24409 N N . LYS A 1 84 ? 2.225 0.555 -4.569 1.00 0.00 84 LYS A N 16
ATOM 24410 C CA . LYS A 1 84 ? 1.906 -0.855 -4.423 1.00 0.00 84 LYS A CA 16
ATOM 24411 C C . LYS A 1 84 ? 0.834 -1.240 -5.445 1.00 0.00 84 LYS A C 16
ATOM 24412 O O . LYS A 1 84 ? -0.265 -0.687 -5.435 1.00 0.00 84 LYS A O 16
ATOM 24426 N N . ASN A 1 85 ? 1.192 -2.184 -6.303 1.00 0.00 85 ASN A N 16
ATOM 24427 C CA . ASN A 1 85 ? 0.274 -2.649 -7.330 1.00 0.00 85 ASN A CA 16
ATOM 24428 C C . ASN A 1 85 ? -0.075 -4.116 -7.070 1.00 0.00 85 ASN A C 16
ATOM 24429 O O . ASN A 1 85 ? 0.806 -4.974 -7.054 1.00 0.00 85 ASN A O 16
ATOM 24439 N N . GLY A 1 86 ? -1.362 -4.359 -6.873 1.00 0.00 86 GLY A N 16
ATOM 24440 C CA . GLY A 1 86 ? -1.838 -5.708 -6.614 1.00 0.00 86 GLY A CA 16
ATOM 24441 C C . GLY A 1 86 ? -2.746 -6.195 -7.745 1.00 0.00 86 GLY A C 16
ATOM 24442 O O . GLY A 1 86 ? -3.794 -5.605 -8.002 1.00 0.00 86 GLY A O 16
ATOM 24446 N N . GLU A 1 87 ? -2.310 -7.267 -8.390 1.00 0.00 87 GLU A N 16
ATOM 24447 C CA . GLU A 1 87 ? -3.070 -7.839 -9.489 1.00 0.00 87 GLU A CA 16
ATOM 24448 C C . GLU A 1 87 ? -3.350 -9.320 -9.224 1.00 0.00 87 GLU A C 16
ATOM 24449 O O . GLU A 1 87 ? -2.422 -10.115 -9.083 1.00 0.00 87 GLU A O 16
ATOM 24460 N N . ASP A 1 88 ? -4.632 -9.646 -9.167 1.00 0.00 88 ASP A N 16
ATOM 24461 C CA . ASP A 1 88 ? -5.046 -11.018 -8.922 1.00 0.00 88 ASP A CA 16
ATOM 24462 C C . ASP A 1 88 ? -6.077 -11.431 -9.974 1.00 0.00 88 ASP A C 16
ATOM 24463 O O . ASP A 1 88 ? -7.174 -10.877 -10.025 1.00 0.00 88 ASP A O 16
ATOM 24472 N N . ARG A 1 89 ? -5.688 -12.401 -10.790 1.00 0.00 89 ARG A N 16
ATOM 24473 C CA . ARG A 1 89 ? -6.565 -12.893 -11.838 1.00 0.00 89 ARG A CA 16
ATOM 24474 C C . ARG A 1 89 ? -6.299 -14.378 -12.098 1.00 0.00 89 ARG A C 16
ATOM 24475 O O . ARG A 1 89 ? -5.197 -14.867 -11.855 1.00 0.00 89 ARG A O 16
ATOM 24492 N N . LEU A 1 90 ? -7.328 -15.053 -12.588 1.00 0.00 90 LEU A N 16
ATOM 24493 C CA . LEU A 1 90 ? -7.219 -16.472 -12.883 1.00 0.00 90 LEU A CA 16
ATOM 24494 C C . LEU A 1 90 ? -7.767 -16.741 -14.287 1.00 0.00 90 LEU A C 16
ATOM 24495 O O . LEU A 1 90 ? -8.309 -15.840 -14.927 1.00 0.00 90 LEU A O 16
ATOM 24510 N N . ARG A 1 91 ? -7.609 -17.981 -14.722 1.00 0.00 91 ARG A N 16
ATOM 24511 C CA . ARG A 1 91 ? -8.081 -18.379 -16.037 1.00 0.00 91 ARG A CA 16
ATOM 24512 C C . ARG A 1 91 ? -9.606 -18.280 -16.106 1.00 0.00 91 ARG A C 16
ATOM 24513 O O . ARG A 1 91 ? -10.167 -18.004 -17.165 1.00 0.00 91 ARG A O 16
ATOM 24530 N N . PHE A 1 92 ? -10.234 -18.511 -14.962 1.00 0.00 92 PHE A N 16
ATOM 24531 C CA . PHE A 1 92 ? -11.684 -18.451 -14.878 1.00 0.00 92 PHE A CA 16
ATOM 24532 C C . PHE A 1 92 ? -12.191 -17.032 -15.145 1.00 0.00 92 PHE A C 16
ATOM 24533 O O . PHE A 1 92 ? -13.348 -16.842 -15.515 1.00 0.00 92 PHE A O 16
ATOM 24549 N N . TYR A 1 93 ? -11.298 -16.073 -14.947 1.00 0.00 93 TYR A N 16
ATOM 24550 C CA . TYR A 1 93 ? -11.641 -14.677 -15.161 1.00 0.00 93 TYR A CA 16
ATOM 24551 C C . TYR A 1 93 ? -11.422 -14.277 -16.621 1.00 0.00 93 TYR A C 16
ATOM 24552 O O . TYR A 1 93 ? -10.440 -14.684 -17.240 1.00 0.00 93 TYR A O 16
ATOM 24569 N N . VAL A 1 94 ? -12.354 -13.484 -17.130 1.00 0.00 94 VAL A N 16
ATOM 24570 C CA . VAL A 1 94 ? -12.276 -13.024 -18.506 1.00 0.00 94 VAL A CA 16
ATOM 24571 C C . VAL A 1 94 ? -11.724 -11.597 -18.533 1.00 0.00 94 VAL A C 16
ATOM 24572 O O . VAL A 1 94 ? -11.535 -11.020 -19.601 1.00 0.00 94 VAL A O 16
ATOM 24585 N N . LYS A 1 95 ? -11.481 -11.070 -17.342 1.00 0.00 95 LYS A N 16
ATOM 24586 C CA . LYS A 1 95 ? -10.955 -9.721 -17.214 1.00 0.00 95 LYS A CA 16
ATOM 24587 C C . LYS A 1 95 ? -9.427 -9.768 -17.270 1.00 0.00 95 LYS A C 16
ATOM 24588 O O . LYS A 1 95 ? -8.806 -9.013 -18.016 1.00 0.00 95 LYS A O 16
ATOM 24602 N N . PHE A 1 96 ? -8.864 -10.661 -16.468 1.00 0.00 96 PHE A N 16
ATOM 24603 C CA . PHE A 1 96 ? -7.420 -10.816 -16.417 1.00 0.00 96 PHE A CA 16
ATOM 24604 C C . PHE A 1 96 ? -6.721 -9.455 -16.466 1.00 0.00 96 PHE A C 16
ATOM 24605 O O . PHE A 1 96 ? -5.694 -9.305 -17.126 1.00 0.00 96 PHE A O 16
ATOM 24621 N N . GLY A 1 97 ? -7.306 -8.499 -15.762 1.00 0.00 97 GLY A N 16
ATOM 24622 C CA . GLY A 1 97 ? -6.753 -7.157 -15.717 1.00 0.00 97 GLY A CA 16
ATOM 24623 C C . GLY A 1 97 ? -5.332 -7.168 -15.148 1.00 0.00 97 GLY A C 16
ATOM 24624 O O . GLY A 1 97 ? -5.004 -8.000 -14.303 1.00 0.00 97 GLY A O 16
ATOM 24628 N N . PRO A 1 98 ? -4.505 -6.210 -15.646 1.00 0.00 98 PRO A N 16
ATOM 24629 C CA . PRO A 1 98 ? -3.127 -6.102 -15.198 1.00 0.00 98 PRO A CA 16
ATOM 24630 C C . PRO A 1 98 ? -3.054 -5.486 -13.799 1.00 0.00 98 PRO A C 16
ATOM 24631 O O . PRO A 1 98 ? -1.966 -5.216 -13.293 1.00 0.00 98 PRO A O 16
ATOM 24639 N N . GLY A 1 99 ? -4.225 -5.284 -13.214 1.00 0.00 99 GLY A N 16
ATOM 24640 C CA . GLY A 1 99 ? -4.307 -4.705 -11.883 1.00 0.00 99 GLY A CA 16
ATOM 24641 C C . GLY A 1 99 ? -3.163 -3.717 -11.644 1.00 0.00 99 GLY A C 16
ATOM 24642 O O . GLY A 1 99 ? -2.338 -3.920 -10.755 1.00 0.00 99 GLY A O 16
ATOM 24646 N N . ALA A 1 100 ? -3.152 -2.667 -12.454 1.00 0.00 100 ALA A N 16
ATOM 24647 C CA . ALA A 1 100 ? -2.124 -1.647 -12.342 1.00 0.00 100 ALA A CA 16
ATOM 24648 C C . ALA A 1 100 ? -2.617 -0.533 -11.416 1.00 0.00 100 ALA A C 16
ATOM 24649 O O . ALA A 1 100 ? -3.812 -0.428 -11.147 1.00 0.00 100 ALA A O 16
ATOM 24656 N N . VAL A 1 101 ? -1.670 0.271 -10.954 1.00 0.00 101 VAL A N 16
ATOM 24657 C CA . VAL A 1 101 ? -1.992 1.374 -10.065 1.00 0.00 101 VAL A CA 16
ATOM 24658 C C . VAL A 1 101 ? -3.220 2.114 -10.601 1.00 0.00 101 VAL A C 16
ATOM 24659 O O . VAL A 1 101 ? -4.056 2.578 -9.828 1.00 0.00 101 VAL A O 16
ATOM 24672 N N . ILE A 1 102 ? -3.289 2.200 -11.921 1.00 0.00 102 ILE A N 16
ATOM 24673 C CA . ILE A 1 102 ? -4.400 2.875 -12.570 1.00 0.00 102 ILE A CA 16
ATOM 24674 C C . ILE A 1 102 ? -5.713 2.415 -11.933 1.00 0.00 102 ILE A C 16
ATOM 24675 O O . ILE A 1 102 ? -6.529 3.238 -11.520 1.00 0.00 102 ILE A O 16
ATOM 24690 N N . LYS A 1 103 ? -5.876 1.101 -11.874 1.00 0.00 103 LYS A N 16
ATOM 24691 C CA . LYS A 1 103 ? -7.077 0.522 -11.295 1.00 0.00 103 LYS A CA 16
ATOM 24692 C C . LYS A 1 103 ? -7.404 1.242 -9.986 1.00 0.00 103 LYS A C 16
ATOM 24693 O O . LYS A 1 103 ? -8.574 1.440 -9.658 1.00 0.00 103 LYS A O 16
ATOM 24707 N N . GLU A 1 104 ? -6.352 1.614 -9.273 1.00 0.00 104 GLU A N 16
ATOM 24708 C CA . GLU A 1 104 ? -6.513 2.309 -8.006 1.00 0.00 104 GLU A CA 16
ATOM 24709 C C . GLU A 1 104 ? -7.564 3.413 -8.137 1.00 0.00 104 GLU A C 16
ATOM 24710 O O . GLU A 1 104 ? -8.323 3.665 -7.202 1.00 0.00 104 GLU A O 16
ATOM 24721 N N . PHE A 1 105 ? -7.574 4.042 -9.303 1.00 0.00 105 PHE A N 16
ATOM 24722 C CA . PHE A 1 105 ? -8.519 5.113 -9.568 1.00 0.00 105 PHE A CA 16
ATOM 24723 C C . PHE A 1 105 ? -9.926 4.731 -9.102 1.00 0.00 105 PHE A C 16
ATOM 24724 O O . PHE A 1 105 ? -10.681 5.582 -8.634 1.00 0.00 105 PHE A O 16
ATOM 24740 N N . LYS A 1 106 ? -10.235 3.451 -9.246 1.00 0.00 106 LYS A N 16
ATOM 24741 C CA . LYS A 1 106 ? -11.538 2.946 -8.846 1.00 0.00 106 LYS A CA 16
ATOM 24742 C C . LYS A 1 106 ? -11.805 3.333 -7.391 1.00 0.00 106 LYS A C 16
ATOM 24743 O O . LYS A 1 106 ? -12.952 3.334 -6.946 1.00 0.00 106 LYS A O 16
ATOM 24757 N N . ILE A 1 107 ? -10.727 3.653 -6.689 1.00 0.00 107 ILE A N 16
ATOM 24758 C CA . ILE A 1 107 ? -10.831 4.041 -5.293 1.00 0.00 107 ILE A CA 16
ATOM 24759 C C . ILE A 1 107 ? -12.100 4.873 -5.092 1.00 0.00 107 ILE A C 16
ATOM 24760 O O . ILE A 1 107 ? -12.807 4.703 -4.101 1.00 0.00 107 ILE A O 16
ATOM 24775 N N . THR A 1 108 ? -12.349 5.755 -6.049 1.00 0.00 108 THR A N 16
ATOM 24776 C CA . THR A 1 108 ? -13.519 6.613 -5.990 1.00 0.00 108 THR A CA 16
ATOM 24777 C C . THR A 1 108 ? -14.178 6.711 -7.368 1.00 0.00 108 THR A C 16
ATOM 24778 O O . THR A 1 108 ? -15.347 6.360 -7.527 1.00 0.00 108 THR A O 16
ATOM 24789 N N . ASP A 1 109 ? -13.402 7.190 -8.328 1.00 0.00 109 ASP A N 16
ATOM 24790 C CA . ASP A 1 109 ? -13.895 7.338 -9.686 1.00 0.00 109 ASP A CA 16
ATOM 24791 C C . ASP A 1 109 ? -14.415 5.988 -10.186 1.00 0.00 109 ASP A C 16
ATOM 24792 O O . ASP A 1 109 ? -15.058 5.915 -11.231 1.00 0.00 109 ASP A O 16
ATOM 24801 N N . MET A 1 1 ? 5.776 15.064 -7.326 1.00 0.00 1 MET A N 17
ATOM 24802 C CA . MET A 1 1 ? 5.663 15.580 -5.973 1.00 0.00 1 MET A CA 17
ATOM 24803 C C . MET A 1 1 ? 5.610 14.439 -4.953 1.00 0.00 1 MET A C 17
ATOM 24804 O O . MET A 1 1 ? 6.646 13.918 -4.547 1.00 0.00 1 MET A O 17
ATOM 24816 N N . SER A 1 2 ? 4.392 14.087 -4.571 1.00 0.00 2 SER A N 17
ATOM 24817 C CA . SER A 1 2 ? 4.189 13.017 -3.608 1.00 0.00 2 SER A CA 17
ATOM 24818 C C . SER A 1 2 ? 2.917 12.239 -3.950 1.00 0.00 2 SER A C 17
ATOM 24819 O O . SER A 1 2 ? 1.816 12.784 -3.886 1.00 0.00 2 SER A O 17
ATOM 24826 N N . GLU A 1 3 ? 3.111 10.978 -4.304 1.00 0.00 3 GLU A N 17
ATOM 24827 C CA . GLU A 1 3 ? 1.993 10.118 -4.656 1.00 0.00 3 GLU A CA 17
ATOM 24828 C C . GLU A 1 3 ? 2.215 8.708 -4.107 1.00 0.00 3 GLU A C 17
ATOM 24829 O O . GLU A 1 3 ? 3.084 7.981 -4.586 1.00 0.00 3 GLU A O 17
ATOM 24840 N N . VAL A 1 4 ? 1.413 8.362 -3.110 1.00 0.00 4 VAL A N 17
ATOM 24841 C CA . VAL A 1 4 ? 1.511 7.051 -2.491 1.00 0.00 4 VAL A CA 17
ATOM 24842 C C . VAL A 1 4 ? 0.170 6.327 -2.628 1.00 0.00 4 VAL A C 17
ATOM 24843 O O . VAL A 1 4 ? -0.852 6.807 -2.142 1.00 0.00 4 VAL A O 17
ATOM 24856 N N . ASN A 1 5 ? 0.219 5.181 -3.293 1.00 0.00 5 ASN A N 17
ATOM 24857 C CA . ASN A 1 5 ? -0.979 4.384 -3.499 1.00 0.00 5 ASN A CA 17
ATOM 24858 C C . ASN A 1 5 ? -0.650 2.908 -3.271 1.00 0.00 5 ASN A C 17
ATOM 24859 O O . ASN A 1 5 ? 0.409 2.433 -3.682 1.00 0.00 5 ASN A O 17
ATOM 24869 N N . ILE A 1 6 ? -1.577 2.222 -2.619 1.00 0.00 6 ILE A N 17
ATOM 24870 C CA . ILE A 1 6 ? -1.398 0.809 -2.333 1.00 0.00 6 ILE A CA 17
ATOM 24871 C C . ILE A 1 6 ? -2.751 0.099 -2.428 1.00 0.00 6 ILE A C 17
ATOM 24872 O O . ILE A 1 6 ? -3.693 0.454 -1.722 1.00 0.00 6 ILE A O 17
ATOM 24887 N N . VAL A 1 7 ? -2.803 -0.892 -3.307 1.00 0.00 7 VAL A N 17
ATOM 24888 C CA . VAL A 1 7 ? -4.023 -1.655 -3.503 1.00 0.00 7 VAL A CA 17
ATOM 24889 C C . VAL A 1 7 ? -3.750 -3.131 -3.213 1.00 0.00 7 VAL A C 17
ATOM 24890 O O . VAL A 1 7 ? -2.833 -3.720 -3.785 1.00 0.00 7 VAL A O 17
ATOM 24903 N N . VAL A 1 8 ? -4.561 -3.689 -2.325 1.00 0.00 8 VAL A N 17
ATOM 24904 C CA . VAL A 1 8 ? -4.417 -5.085 -1.953 1.00 0.00 8 VAL A CA 17
ATOM 24905 C C . VAL A 1 8 ? -5.779 -5.776 -2.049 1.00 0.00 8 VAL A C 17
ATOM 24906 O O . VAL A 1 8 ? -6.688 -5.475 -1.278 1.00 0.00 8 VAL A O 17
ATOM 24919 N N . ASN A 1 9 ? -5.875 -6.692 -3.002 1.00 0.00 9 ASN A N 17
ATOM 24920 C CA . ASN A 1 9 ? -7.110 -7.430 -3.209 1.00 0.00 9 ASN A CA 17
ATOM 24921 C C . ASN A 1 9 ? -6.862 -8.917 -2.949 1.00 0.00 9 ASN A C 17
ATOM 24922 O O . ASN A 1 9 ? -6.174 -9.579 -3.724 1.00 0.00 9 ASN A O 17
ATOM 24932 N N . GLY A 1 10 ? -7.434 -9.398 -1.855 1.00 0.00 10 GLY A N 17
ATOM 24933 C CA . GLY A 1 10 ? -7.283 -10.794 -1.484 1.00 0.00 10 GLY A CA 17
ATOM 24934 C C . GLY A 1 10 ? -5.957 -11.028 -0.758 1.00 0.00 10 GLY A C 17
ATOM 24935 O O . GLY A 1 10 ? -5.169 -11.884 -1.156 1.00 0.00 10 GLY A O 17
ATOM 24939 N N . ARG A 1 11 ? -5.751 -10.251 0.296 1.00 0.00 11 ARG A N 17
ATOM 24940 C CA . ARG A 1 11 ? -4.534 -10.362 1.082 1.00 0.00 11 ARG A CA 17
ATOM 24941 C C . ARG A 1 11 ? -3.373 -10.824 0.199 1.00 0.00 11 ARG A C 17
ATOM 24942 O O . ARG A 1 11 ? -2.636 -11.739 0.565 1.00 0.00 11 ARG A O 17
ATOM 24959 N N . GLU A 1 12 ? -3.246 -10.171 -0.947 1.00 0.00 12 GLU A N 17
ATOM 24960 C CA . GLU A 1 12 ? -2.186 -10.503 -1.884 1.00 0.00 12 GLU A CA 17
ATOM 24961 C C . GLU A 1 12 ? -0.966 -9.614 -1.643 1.00 0.00 12 GLU A C 17
ATOM 24962 O O . GLU A 1 12 ? -1.089 -8.394 -1.557 1.00 0.00 12 GLU A O 17
ATOM 24973 N N . ALA A 1 13 ? 0.186 -10.261 -1.541 1.00 0.00 13 ALA A N 17
ATOM 24974 C CA . ALA A 1 13 ? 1.429 -9.544 -1.311 1.00 0.00 13 ALA A CA 17
ATOM 24975 C C . ALA A 1 13 ? 2.537 -10.167 -2.164 1.00 0.00 13 ALA A C 17
ATOM 24976 O O . ALA A 1 13 ? 2.398 -11.290 -2.644 1.00 0.00 13 ALA A O 17
ATOM 24983 N N . GLY A 1 14 ? 3.612 -9.408 -2.325 1.00 0.00 14 GLY A N 17
ATOM 24984 C CA . GLY A 1 14 ? 4.743 -9.872 -3.111 1.00 0.00 14 GLY A CA 17
ATOM 24985 C C . GLY A 1 14 ? 5.975 -9.000 -2.865 1.00 0.00 14 GLY A C 17
ATOM 24986 O O . GLY A 1 14 ? 6.680 -8.634 -3.804 1.00 0.00 14 GLY A O 17
ATOM 24990 N N . SER A 1 15 ? 6.199 -8.691 -1.595 1.00 0.00 15 SER A N 17
ATOM 24991 C CA . SER A 1 15 ? 7.334 -7.869 -1.214 1.00 0.00 15 SER A CA 17
ATOM 24992 C C . SER A 1 15 ? 7.743 -8.179 0.227 1.00 0.00 15 SER A C 17
ATOM 24993 O O . SER A 1 15 ? 7.108 -8.993 0.896 1.00 0.00 15 SER A O 17
ATOM 25000 N N . LYS A 1 16 ? 8.803 -7.514 0.664 1.00 0.00 16 LYS A N 17
ATOM 25001 C CA . LYS A 1 16 ? 9.305 -7.708 2.013 1.00 0.00 16 LYS A CA 17
ATOM 25002 C C . LYS A 1 16 ? 8.409 -6.957 3.000 1.00 0.00 16 LYS A C 17
ATOM 25003 O O . LYS A 1 16 ? 8.609 -7.037 4.211 1.00 0.00 16 LYS A O 17
ATOM 25017 N N . SER A 1 17 ? 7.441 -6.242 2.444 1.00 0.00 17 SER A N 17
ATOM 25018 C CA . SER A 1 17 ? 6.514 -5.476 3.260 1.00 0.00 17 SER A CA 17
ATOM 25019 C C . SER A 1 17 ? 5.858 -6.386 4.300 1.00 0.00 17 SER A C 17
ATOM 25020 O O . SER A 1 17 ? 5.564 -5.951 5.413 1.00 0.00 17 SER A O 17
ATOM 25027 N N . LYS A 1 18 ? 5.649 -7.633 3.903 1.00 0.00 18 LYS A N 17
ATOM 25028 C CA . LYS A 1 18 ? 5.033 -8.607 4.787 1.00 0.00 18 LYS A CA 17
ATOM 25029 C C . LYS A 1 18 ? 5.759 -8.597 6.134 1.00 0.00 18 LYS A C 17
ATOM 25030 O O . LYS A 1 18 ? 5.166 -8.905 7.166 1.00 0.00 18 LYS A O 17
ATOM 25044 N N . GLY A 1 19 ? 7.036 -8.242 6.079 1.00 0.00 19 GLY A N 17
ATOM 25045 C CA . GLY A 1 19 ? 7.849 -8.188 7.281 1.00 0.00 19 GLY A CA 17
ATOM 25046 C C . GLY A 1 19 ? 7.492 -6.969 8.132 1.00 0.00 19 GLY A C 17
ATOM 25047 O O . GLY A 1 19 ? 6.478 -6.970 8.830 1.00 0.00 19 GLY A O 17
ATOM 25051 N N . CYS A 1 20 ? 8.342 -5.957 8.047 1.00 0.00 20 CYS A N 17
ATOM 25052 C CA . CYS A 1 20 ? 8.128 -4.733 8.800 1.00 0.00 20 CYS A CA 17
ATOM 25053 C C . CYS A 1 20 ? 8.382 -3.545 7.870 1.00 0.00 20 CYS A C 17
ATOM 25054 O O . CYS A 1 20 ? 8.892 -3.716 6.763 1.00 0.00 20 CYS A O 17
ATOM 25061 N N . ALA A 1 21 ? 8.015 -2.367 8.353 1.00 0.00 21 ALA A N 17
ATOM 25062 C CA . ALA A 1 21 ? 8.196 -1.151 7.578 1.00 0.00 21 ALA A CA 17
ATOM 25063 C C . ALA A 1 21 ? 9.692 -0.890 7.390 1.00 0.00 21 ALA A C 17
ATOM 25064 O O . ALA A 1 21 ? 10.136 -0.570 6.289 1.00 0.00 21 ALA A O 17
ATOM 25071 N N . LEU A 1 22 ? 10.428 -1.036 8.482 1.00 0.00 22 LEU A N 17
ATOM 25072 C CA . LEU A 1 22 ? 11.865 -0.821 8.451 1.00 0.00 22 LEU A CA 17
ATOM 25073 C C . LEU A 1 22 ? 12.575 -2.165 8.287 1.00 0.00 22 LEU A C 17
ATOM 25074 O O . LEU A 1 22 ? 13.489 -2.294 7.475 1.00 0.00 22 LEU A O 17
ATOM 25089 N N . CYS A 1 23 ? 12.126 -3.135 9.071 1.00 0.00 23 CYS A N 17
ATOM 25090 C CA . CYS A 1 23 ? 12.707 -4.466 9.022 1.00 0.00 23 CYS A CA 17
ATOM 25091 C C . CYS A 1 23 ? 11.938 -5.289 7.988 1.00 0.00 23 CYS A C 17
ATOM 25092 O O . CYS A 1 23 ? 10.972 -4.806 7.399 1.00 0.00 23 CYS A O 17
ATOM 25099 N N . GLY A 1 24 ? 12.396 -6.517 7.797 1.00 0.00 24 GLY A N 17
ATOM 25100 C CA . GLY A 1 24 ? 11.763 -7.412 6.842 1.00 0.00 24 GLY A CA 17
ATOM 25101 C C . GLY A 1 24 ? 12.227 -8.854 7.053 1.00 0.00 24 GLY A C 17
ATOM 25102 O O . GLY A 1 24 ? 12.718 -9.494 6.125 1.00 0.00 24 GLY A O 17
ATOM 25106 N N . ALA A 1 25 ? 12.053 -9.325 8.279 1.00 0.00 25 ALA A N 17
ATOM 25107 C CA . ALA A 1 25 ? 12.448 -10.681 8.623 1.00 0.00 25 ALA A CA 17
ATOM 25108 C C . ALA A 1 25 ? 11.195 -11.527 8.860 1.00 0.00 25 ALA A C 17
ATOM 25109 O O . ALA A 1 25 ? 11.272 -12.753 8.920 1.00 0.00 25 ALA A O 17
ATOM 25116 N N . THR A 1 26 ? 10.070 -10.838 8.988 1.00 0.00 26 THR A N 17
ATOM 25117 C CA . THR A 1 26 ? 8.804 -11.511 9.218 1.00 0.00 26 THR A CA 17
ATOM 25118 C C . THR A 1 26 ? 7.989 -11.573 7.924 1.00 0.00 26 THR A C 17
ATOM 25119 O O . THR A 1 26 ? 8.375 -10.982 6.915 1.00 0.00 26 THR A O 17
ATOM 25130 N N . TRP A 1 27 ? 6.880 -12.294 7.993 1.00 0.00 27 TRP A N 17
ATOM 25131 C CA . TRP A 1 27 ? 6.009 -12.440 6.839 1.00 0.00 27 TRP A CA 17
ATOM 25132 C C . TRP A 1 27 ? 4.691 -13.053 7.317 1.00 0.00 27 TRP A C 17
ATOM 25133 O O . TRP A 1 27 ? 4.689 -13.958 8.150 1.00 0.00 27 TRP A O 17
ATOM 25153 N N . GLY A 1 28 ? 3.602 -12.537 6.767 1.00 0.00 28 GLY A N 17
ATOM 25154 C CA . GLY A 1 28 ? 2.280 -13.022 7.126 1.00 0.00 28 GLY A CA 17
ATOM 25155 C C . GLY A 1 28 ? 1.204 -12.382 6.248 1.00 0.00 28 GLY A C 17
ATOM 25156 O O . GLY A 1 28 ? 1.341 -11.234 5.828 1.00 0.00 28 GLY A O 17
ATOM 25160 N N . ASP A 1 29 ? 0.156 -13.153 5.996 1.00 0.00 29 ASP A N 17
ATOM 25161 C CA . ASP A 1 29 ? -0.944 -12.675 5.175 1.00 0.00 29 ASP A CA 17
ATOM 25162 C C . ASP A 1 29 ? -2.136 -12.338 6.073 1.00 0.00 29 ASP A C 17
ATOM 25163 O O . ASP A 1 29 ? -2.824 -11.344 5.848 1.00 0.00 29 ASP A O 17
ATOM 25172 N N . TYR A 1 30 ? -2.343 -13.184 7.071 1.00 0.00 30 TYR A N 17
ATOM 25173 C CA . TYR A 1 30 ? -3.439 -12.989 8.004 1.00 0.00 30 TYR A CA 17
ATOM 25174 C C . TYR A 1 30 ? -3.434 -11.565 8.565 1.00 0.00 30 TYR A C 17
ATOM 25175 O O . TYR A 1 30 ? -4.454 -11.083 9.055 1.00 0.00 30 TYR A O 17
ATOM 25192 N N . HIS A 1 31 ? -2.273 -10.932 8.476 1.00 0.00 31 HIS A N 17
ATOM 25193 C CA . HIS A 1 31 ? -2.121 -9.574 8.969 1.00 0.00 31 HIS A CA 17
ATOM 25194 C C . HIS A 1 31 ? -2.367 -8.584 7.828 1.00 0.00 31 HIS A C 17
ATOM 25195 O O . HIS A 1 31 ? -2.446 -8.977 6.666 1.00 0.00 31 HIS A O 17
ATOM 25208 N N . ALA A 1 32 ? -2.481 -7.318 8.201 1.00 0.00 32 ALA A N 17
ATOM 25209 C CA . ALA A 1 32 ? -2.716 -6.268 7.225 1.00 0.00 32 ALA A CA 17
ATOM 25210 C C . ALA A 1 32 ? -1.558 -5.270 7.267 1.00 0.00 32 ALA A C 17
ATOM 25211 O O . ALA A 1 32 ? -0.912 -5.106 8.300 1.00 0.00 32 ALA A O 17
ATOM 25218 N N . ASP A 1 33 ? -1.330 -4.628 6.129 1.00 0.00 33 ASP A N 17
ATOM 25219 C CA . ASP A 1 33 ? -0.261 -3.650 6.023 1.00 0.00 33 ASP A CA 17
ATOM 25220 C C . ASP A 1 33 ? -0.862 -2.274 5.733 1.00 0.00 33 ASP A C 17
ATOM 25221 O O . ASP A 1 33 ? -2.070 -2.147 5.538 1.00 0.00 33 ASP A O 17
ATOM 25230 N N . PHE A 1 34 ? 0.009 -1.276 5.712 1.00 0.00 34 PHE A N 17
ATOM 25231 C CA . PHE A 1 34 ? -0.420 0.088 5.450 1.00 0.00 34 PHE A CA 17
ATOM 25232 C C . PHE A 1 34 ? 0.039 0.550 4.066 1.00 0.00 34 PHE A C 17
ATOM 25233 O O . PHE A 1 34 ? 0.692 -0.200 3.341 1.00 0.00 34 PHE A O 17
ATOM 25249 N N . LEU A 1 35 ? -0.319 1.783 3.740 1.00 0.00 35 LEU A N 17
ATOM 25250 C CA . LEU A 1 35 ? 0.048 2.354 2.455 1.00 0.00 35 LEU A CA 17
ATOM 25251 C C . LEU A 1 35 ? 1.559 2.222 2.256 1.00 0.00 35 LEU A C 17
ATOM 25252 O O . LEU A 1 35 ? 2.037 2.165 1.124 1.00 0.00 35 LEU A O 17
ATOM 25267 N N . GLY A 1 36 ? 2.269 2.178 3.373 1.00 0.00 36 GLY A N 17
ATOM 25268 C CA . GLY A 1 36 ? 3.716 2.053 3.337 1.00 0.00 36 GLY A CA 17
ATOM 25269 C C . GLY A 1 36 ? 4.138 0.586 3.233 1.00 0.00 36 GLY A C 17
ATOM 25270 O O . GLY A 1 36 ? 5.241 0.224 3.640 1.00 0.00 36 GLY A O 17
ATOM 25274 N N . GLU A 1 37 ? 3.238 -0.218 2.686 1.00 0.00 37 GLU A N 17
ATOM 25275 C CA . GLU A 1 37 ? 3.504 -1.638 2.524 1.00 0.00 37 GLU A CA 17
ATOM 25276 C C . GLU A 1 37 ? 4.424 -2.136 3.641 1.00 0.00 37 GLU A C 17
ATOM 25277 O O . GLU A 1 37 ? 5.603 -2.398 3.408 1.00 0.00 37 GLU A O 17
ATOM 25288 N N . ASP A 1 38 ? 3.850 -2.253 4.829 1.00 0.00 38 ASP A N 17
ATOM 25289 C CA . ASP A 1 38 ? 4.603 -2.715 5.982 1.00 0.00 38 ASP A CA 17
ATOM 25290 C C . ASP A 1 38 ? 3.662 -3.446 6.942 1.00 0.00 38 ASP A C 17
ATOM 25291 O O . ASP A 1 38 ? 2.493 -3.084 7.066 1.00 0.00 38 ASP A O 17
ATOM 25300 N N . LEU A 1 39 ? 4.208 -4.461 7.596 1.00 0.00 39 LEU A N 17
ATOM 25301 C CA . LEU A 1 39 ? 3.431 -5.247 8.541 1.00 0.00 39 LEU A CA 17
ATOM 25302 C C . LEU A 1 39 ? 3.982 -5.030 9.951 1.00 0.00 39 LEU A C 17
ATOM 25303 O O . LEU A 1 39 ? 5.147 -5.322 10.218 1.00 0.00 39 LEU A O 17
ATOM 25318 N N . PHE A 1 40 ? 3.120 -4.520 10.818 1.00 0.00 40 PHE A N 17
ATOM 25319 C CA . PHE A 1 40 ? 3.506 -4.261 12.195 1.00 0.00 40 PHE A CA 17
ATOM 25320 C C . PHE A 1 40 ? 2.910 -5.307 13.137 1.00 0.00 40 PHE A C 17
ATOM 25321 O O . PHE A 1 40 ? 3.238 -5.341 14.322 1.00 0.00 40 PHE A O 17
ATOM 25337 N N . PHE A 1 41 ? 2.043 -6.137 12.576 1.00 0.00 41 PHE A N 17
ATOM 25338 C CA . PHE A 1 41 ? 1.397 -7.182 13.352 1.00 0.00 41 PHE A CA 17
ATOM 25339 C C . PHE A 1 41 ? 2.413 -8.229 13.814 1.00 0.00 41 PHE A C 17
ATOM 25340 O O . PHE A 1 41 ? 2.078 -9.127 14.586 1.00 0.00 41 PHE A O 17
ATOM 25356 N N . CYS A 1 42 ? 3.635 -8.079 13.323 1.00 0.00 42 CYS A N 17
ATOM 25357 C CA . CYS A 1 42 ? 4.701 -8.999 13.678 1.00 0.00 42 CYS A CA 17
ATOM 25358 C C . CYS A 1 42 ? 5.288 -8.562 15.021 1.00 0.00 42 CYS A C 17
ATOM 25359 O O . CYS A 1 42 ? 5.270 -9.323 15.987 1.00 0.00 42 CYS A O 17
ATOM 25366 N N . CYS A 1 43 ? 5.793 -7.338 15.040 1.00 0.00 43 CYS A N 17
ATOM 25367 C CA . CYS A 1 43 ? 6.384 -6.790 16.249 1.00 0.00 43 CYS A CA 17
ATOM 25368 C C . CYS A 1 43 ? 5.463 -5.687 16.776 1.00 0.00 43 CYS A C 17
ATOM 25369 O O . CYS A 1 43 ? 5.060 -5.713 17.938 1.00 0.00 43 CYS A O 17
ATOM 25376 N N . ASP A 1 44 ? 5.158 -4.745 15.897 1.00 0.00 44 ASP A N 17
ATOM 25377 C CA . ASP A 1 44 ? 4.293 -3.636 16.260 1.00 0.00 44 ASP A CA 17
ATOM 25378 C C . ASP A 1 44 ? 5.052 -2.683 17.186 1.00 0.00 44 ASP A C 17
ATOM 25379 O O . ASP A 1 44 ? 4.449 -1.829 17.834 1.00 0.00 44 ASP A O 17
ATOM 25388 N N . ILE A 1 45 ? 6.364 -2.863 17.219 1.00 0.00 45 ILE A N 17
ATOM 25389 C CA . ILE A 1 45 ? 7.212 -2.030 18.055 1.00 0.00 45 ILE A CA 17
ATOM 25390 C C . ILE A 1 45 ? 7.941 -1.009 17.178 1.00 0.00 45 ILE A C 17
ATOM 25391 O O . ILE A 1 45 ? 7.742 0.196 17.327 1.00 0.00 45 ILE A O 17
ATOM 25406 N N . CYS A 1 46 ? 8.769 -1.529 16.285 1.00 0.00 46 CYS A N 17
ATOM 25407 C CA . CYS A 1 46 ? 9.528 -0.678 15.385 1.00 0.00 46 CYS A CA 17
ATOM 25408 C C . CYS A 1 46 ? 8.701 -0.460 14.117 1.00 0.00 46 CYS A C 17
ATOM 25409 O O . CYS A 1 46 ? 9.046 0.374 13.281 1.00 0.00 46 CYS A O 17
ATOM 25416 N N . ALA A 1 47 ? 7.623 -1.225 14.014 1.00 0.00 47 ALA A N 17
ATOM 25417 C CA . ALA A 1 47 ? 6.744 -1.125 12.861 1.00 0.00 47 ALA A CA 17
ATOM 25418 C C . ALA A 1 47 ? 5.523 -0.279 13.229 1.00 0.00 47 ALA A C 17
ATOM 25419 O O . ALA A 1 47 ? 5.310 0.035 14.399 1.00 0.00 47 ALA A O 17
ATOM 25426 N N . ALA A 1 48 ? 4.754 0.067 12.207 1.00 0.00 48 ALA A N 17
ATOM 25427 C CA . ALA A 1 48 ? 3.560 0.871 12.408 1.00 0.00 48 ALA A CA 17
ATOM 25428 C C . ALA A 1 48 ? 3.962 2.252 12.928 1.00 0.00 48 ALA A C 17
ATOM 25429 O O . ALA A 1 48 ? 3.631 2.616 14.055 1.00 0.00 48 ALA A O 17
ATOM 25436 N N . GLU A 1 49 ? 4.671 2.985 12.081 1.00 0.00 49 GLU A N 17
ATOM 25437 C CA . GLU A 1 49 ? 5.122 4.318 12.441 1.00 0.00 49 GLU A CA 17
ATOM 25438 C C . GLU A 1 49 ? 4.015 5.342 12.178 1.00 0.00 49 GLU A C 17
ATOM 25439 O O . GLU A 1 49 ? 3.253 5.205 11.222 1.00 0.00 49 GLU A O 17
ATOM 25450 N N . PHE A 1 50 ? 3.964 6.346 13.041 1.00 0.00 50 PHE A N 17
ATOM 25451 C CA . PHE A 1 50 ? 2.965 7.392 12.913 1.00 0.00 50 PHE A CA 17
ATOM 25452 C C . PHE A 1 50 ? 3.352 8.390 11.821 1.00 0.00 50 PHE A C 17
ATOM 25453 O O . PHE A 1 50 ? 2.609 9.330 11.541 1.00 0.00 50 PHE A O 17
ATOM 25469 N N . MET A 1 51 ? 4.516 8.153 11.233 1.00 0.00 51 MET A N 17
ATOM 25470 C CA . MET A 1 51 ? 5.011 9.020 10.177 1.00 0.00 51 MET A CA 17
ATOM 25471 C C . MET A 1 51 ? 4.108 8.952 8.943 1.00 0.00 51 MET A C 17
ATOM 25472 O O . MET A 1 51 ? 4.259 9.746 8.015 1.00 0.00 51 MET A O 17
ATOM 25484 N N . ASN A 1 52 ? 3.189 7.998 8.973 1.00 0.00 52 ASN A N 17
ATOM 25485 C CA . ASN A 1 52 ? 2.262 7.817 7.870 1.00 0.00 52 ASN A CA 17
ATOM 25486 C C . ASN A 1 52 ? 0.916 8.450 8.231 1.00 0.00 52 ASN A C 17
ATOM 25487 O O . ASN A 1 52 ? 0.769 9.034 9.303 1.00 0.00 52 ASN A O 17
ATOM 25497 N N . MET A 1 53 ? -0.031 8.310 7.315 1.00 0.00 53 MET A N 17
ATOM 25498 C CA . MET A 1 53 ? -1.360 8.861 7.522 1.00 0.00 53 MET A CA 17
ATOM 25499 C C . MET A 1 53 ? -2.247 7.876 8.287 1.00 0.00 53 MET A C 17
ATOM 25500 O O . MET A 1 53 ? -2.068 6.663 8.183 1.00 0.00 53 MET A O 17
ATOM 25512 N N . MET A 1 54 ? -3.186 8.435 9.037 1.00 0.00 54 MET A N 17
ATOM 25513 C CA . MET A 1 54 ? -4.102 7.620 9.818 1.00 0.00 54 MET A CA 17
ATOM 25514 C C . MET A 1 54 ? -4.995 6.774 8.909 1.00 0.00 54 MET A C 17
ATOM 25515 O O . MET A 1 54 ? -5.216 5.594 9.176 1.00 0.00 54 MET A O 17
ATOM 25527 N N . ASP A 1 55 ? -5.483 7.410 7.854 1.00 0.00 55 ASP A N 17
ATOM 25528 C CA . ASP A 1 55 ? -6.347 6.729 6.905 1.00 0.00 55 ASP A CA 17
ATOM 25529 C C . ASP A 1 55 ? -5.750 5.361 6.568 1.00 0.00 55 ASP A C 17
ATOM 25530 O O . ASP A 1 55 ? -6.482 4.391 6.375 1.00 0.00 55 ASP A O 17
ATOM 25539 N N . GLU A 1 56 ? -4.427 5.328 6.507 1.00 0.00 56 GLU A N 17
ATOM 25540 C CA . GLU A 1 56 ? -3.723 4.095 6.196 1.00 0.00 56 GLU A CA 17
ATOM 25541 C C . GLU A 1 56 ? -4.179 2.974 7.132 1.00 0.00 56 GLU A C 17
ATOM 25542 O O . GLU A 1 56 ? -4.309 1.825 6.714 1.00 0.00 56 GLU A O 17
ATOM 25553 N N . ALA A 1 57 ? -4.408 3.347 8.384 1.00 0.00 57 ALA A N 17
ATOM 25554 C CA . ALA A 1 57 ? -4.847 2.387 9.382 1.00 0.00 57 ALA A CA 17
ATOM 25555 C C . ALA A 1 57 ? -6.233 1.863 9.006 1.00 0.00 57 ALA A C 17
ATOM 25556 O O . ALA A 1 57 ? -6.436 0.655 8.896 1.00 0.00 57 ALA A O 17
ATOM 25563 N N . PHE A 1 58 ? -7.153 2.798 8.819 1.00 0.00 58 PHE A N 17
ATOM 25564 C CA . PHE A 1 58 ? -8.516 2.446 8.457 1.00 0.00 58 PHE A CA 17
ATOM 25565 C C . PHE A 1 58 ? -8.534 1.409 7.333 1.00 0.00 58 PHE A C 17
ATOM 25566 O O . PHE A 1 58 ? -9.346 0.484 7.349 1.00 0.00 58 PHE A O 17
ATOM 25582 N N . LYS A 1 59 ? -7.629 1.596 6.384 1.00 0.00 59 LYS A N 17
ATOM 25583 C CA . LYS A 1 59 ? -7.531 0.688 5.253 1.00 0.00 59 LYS A CA 17
ATOM 25584 C C . LYS A 1 59 ? -7.111 -0.696 5.752 1.00 0.00 59 LYS A C 17
ATOM 25585 O O . LYS A 1 59 ? -7.681 -1.706 5.344 1.00 0.00 59 LYS A O 17
ATOM 25599 N N . HIS A 1 60 ? -6.116 -0.697 6.626 1.00 0.00 60 HIS A N 17
ATOM 25600 C CA . HIS A 1 60 ? -5.611 -1.940 7.185 1.00 0.00 60 HIS A CA 17
ATOM 25601 C C . HIS A 1 60 ? -6.778 -2.773 7.719 1.00 0.00 60 HIS A C 17
ATOM 25602 O O . HIS A 1 60 ? -6.840 -3.981 7.493 1.00 0.00 60 HIS A O 17
ATOM 25615 N N . THR A 1 61 ? -7.675 -2.094 8.419 1.00 0.00 61 THR A N 17
ATOM 25616 C CA . THR A 1 61 ? -8.837 -2.757 8.988 1.00 0.00 61 THR A CA 17
ATOM 25617 C C . THR A 1 61 ? -9.738 -3.299 7.878 1.00 0.00 61 THR A C 17
ATOM 25618 O O . THR A 1 61 ? -10.351 -4.355 8.031 1.00 0.00 61 THR A O 17
ATOM 25629 N N . ALA A 1 62 ? -9.791 -2.553 6.784 1.00 0.00 62 ALA A N 17
ATOM 25630 C CA . ALA A 1 62 ? -10.607 -2.947 5.649 1.00 0.00 62 ALA A CA 17
ATOM 25631 C C . ALA A 1 62 ? -9.901 -4.066 4.881 1.00 0.00 62 ALA A C 17
ATOM 25632 O O . ALA A 1 62 ? -10.548 -4.981 4.373 1.00 0.00 62 ALA A O 17
ATOM 25639 N N . ARG A 1 63 ? -8.582 -3.957 4.821 1.00 0.00 63 ARG A N 17
ATOM 25640 C CA . ARG A 1 63 ? -7.779 -4.948 4.124 1.00 0.00 63 ARG A CA 17
ATOM 25641 C C . ARG A 1 63 ? -7.623 -6.204 4.984 1.00 0.00 63 ARG A C 17
ATOM 25642 O O . ARG A 1 63 ? -6.834 -7.090 4.657 1.00 0.00 63 ARG A O 17
ATOM 25659 N N . HIS A 1 64 ? -8.386 -6.240 6.067 1.00 0.00 64 HIS A N 17
ATOM 25660 C CA . HIS A 1 64 ? -8.342 -7.373 6.976 1.00 0.00 64 HIS A CA 17
ATOM 25661 C C . HIS A 1 64 ? -9.403 -8.397 6.571 1.00 0.00 64 HIS A C 17
ATOM 25662 O O . HIS A 1 64 ? -9.112 -9.588 6.458 1.00 0.00 64 HIS A O 17
ATOM 25675 N N . ASN A 1 65 ? -10.613 -7.899 6.364 1.00 0.00 65 ASN A N 17
ATOM 25676 C CA . ASN A 1 65 ? -11.720 -8.756 5.973 1.00 0.00 65 ASN A CA 17
ATOM 25677 C C . ASN A 1 65 ? -12.181 -8.377 4.565 1.00 0.00 65 ASN A C 17
ATOM 25678 O O . ASN A 1 65 ? -12.274 -9.233 3.687 1.00 0.00 65 ASN A O 17
ATOM 25688 N N . VAL A 1 66 ? -12.460 -7.093 4.394 1.00 0.00 66 VAL A N 17
ATOM 25689 C CA . VAL A 1 66 ? -12.909 -6.590 3.107 1.00 0.00 66 VAL A CA 17
ATOM 25690 C C . VAL A 1 66 ? -11.708 -6.055 2.325 1.00 0.00 66 VAL A C 17
ATOM 25691 O O . VAL A 1 66 ? -10.579 -6.496 2.535 1.00 0.00 66 VAL A O 17
ATOM 25704 N N . ASP A 1 67 ? -11.991 -5.111 1.440 1.00 0.00 67 ASP A N 17
ATOM 25705 C CA . ASP A 1 67 ? -10.949 -4.511 0.626 1.00 0.00 67 ASP A CA 17
ATOM 25706 C C . ASP A 1 67 ? -11.169 -2.998 0.555 1.00 0.00 67 ASP A C 17
ATOM 25707 O O . ASP A 1 67 ? -12.298 -2.539 0.386 1.00 0.00 67 ASP A O 17
ATOM 25716 N N . GLU A 1 68 ? -10.073 -2.265 0.688 1.00 0.00 68 GLU A N 17
ATOM 25717 C CA . GLU A 1 68 ? -10.134 -0.815 0.642 1.00 0.00 68 GLU A CA 17
ATOM 25718 C C . GLU A 1 68 ? -8.882 -0.253 -0.036 1.00 0.00 68 GLU A C 17
ATOM 25719 O O . GLU A 1 68 ? -7.777 -0.746 0.187 1.00 0.00 68 GLU A O 17
ATOM 25730 N N . LEU A 1 69 ? -9.097 0.770 -0.849 1.00 0.00 69 LEU A N 17
ATOM 25731 C CA . LEU A 1 69 ? -7.999 1.404 -1.561 1.00 0.00 69 LEU A CA 17
ATOM 25732 C C . LEU A 1 69 ? -8.142 2.924 -1.460 1.00 0.00 69 LEU A C 17
ATOM 25733 O O . LEU A 1 69 ? -9.211 3.470 -1.730 1.00 0.00 69 LEU A O 17
ATOM 25748 N N . HIS A 1 70 ? -7.050 3.565 -1.070 1.00 0.00 70 HIS A N 17
ATOM 25749 C CA . HIS A 1 70 ? -7.040 5.011 -0.931 1.00 0.00 70 HIS A CA 17
ATOM 25750 C C . HIS A 1 70 ? -5.668 5.555 -1.334 1.00 0.00 70 HIS A C 17
ATOM 25751 O O . HIS A 1 70 ? -4.641 4.960 -1.014 1.00 0.00 70 HIS A O 17
ATOM 25764 N N . ILE A 1 71 ? -5.696 6.683 -2.030 1.00 0.00 71 ILE A N 17
ATOM 25765 C CA . ILE A 1 71 ? -4.468 7.315 -2.481 1.00 0.00 71 ILE A CA 17
ATOM 25766 C C . ILE A 1 71 ? -4.543 8.819 -2.205 1.00 0.00 71 ILE A C 17
ATOM 25767 O O . ILE A 1 71 ? -5.524 9.470 -2.558 1.00 0.00 71 ILE A O 17
ATOM 25782 N N . ASP A 1 72 ? -3.493 9.326 -1.575 1.00 0.00 72 ASP A N 17
ATOM 25783 C CA . ASP A 1 72 ? -3.427 10.740 -1.248 1.00 0.00 72 ASP A CA 17
ATOM 25784 C C . ASP A 1 72 ? -1.979 11.219 -1.368 1.00 0.00 72 ASP A C 17
ATOM 25785 O O . ASP A 1 72 ? -1.052 10.511 -0.979 1.00 0.00 72 ASP A O 17
ATOM 25794 N N . GLY A 1 73 ? -1.829 12.420 -1.909 1.00 0.00 73 GLY A N 17
ATOM 25795 C CA . GLY A 1 73 ? -0.511 13.003 -2.085 1.00 0.00 73 GLY A CA 17
ATOM 25796 C C . GLY A 1 73 ? -0.494 14.467 -1.643 1.00 0.00 73 GLY A C 17
ATOM 25797 O O . GLY A 1 73 ? -1.349 15.252 -2.051 1.00 0.00 73 GLY A O 17
ATOM 25801 N N . ASN A 1 74 ? 0.487 14.791 -0.815 1.00 0.00 74 ASN A N 17
ATOM 25802 C CA . ASN A 1 74 ? 0.626 16.147 -0.313 1.00 0.00 74 ASN A CA 17
ATOM 25803 C C . ASN A 1 74 ? 2.112 16.486 -0.173 1.00 0.00 74 ASN A C 17
ATOM 25804 O O . ASN A 1 74 ? 2.906 15.648 0.252 1.00 0.00 74 ASN A O 17
ATOM 25814 N N . TYR A 1 75 ? 2.442 17.715 -0.539 1.00 0.00 75 TYR A N 17
ATOM 25815 C CA . TYR A 1 75 ? 3.819 18.175 -0.460 1.00 0.00 75 TYR A CA 17
ATOM 25816 C C . TYR A 1 75 ? 4.342 18.094 0.976 1.00 0.00 75 TYR A C 17
ATOM 25817 O O . TYR A 1 75 ? 5.546 18.192 1.208 1.00 0.00 75 TYR A O 17
ATOM 25834 N N . GLN A 1 76 ? 3.412 17.917 1.902 1.00 0.00 76 GLN A N 17
ATOM 25835 C CA . GLN A 1 76 ? 3.763 17.822 3.308 1.00 0.00 76 GLN A CA 17
ATOM 25836 C C . GLN A 1 76 ? 3.578 16.387 3.807 1.00 0.00 76 GLN A C 17
ATOM 25837 O O . GLN A 1 76 ? 3.902 16.076 4.951 1.00 0.00 76 GLN A O 17
ATOM 25849 N N . LEU A 1 77 ? 3.055 15.550 2.922 1.00 0.00 77 LEU A N 17
ATOM 25850 C CA . LEU A 1 77 ? 2.822 14.155 3.257 1.00 0.00 77 LEU A CA 17
ATOM 25851 C C . LEU A 1 77 ? 4.111 13.548 3.816 1.00 0.00 77 LEU A C 17
ATOM 25852 O O . LEU A 1 77 ? 4.086 12.858 4.834 1.00 0.00 77 LEU A O 17
ATOM 25867 N N . GLY A 1 78 ? 5.206 13.825 3.124 1.00 0.00 78 GLY A N 17
ATOM 25868 C CA . GLY A 1 78 ? 6.502 13.314 3.538 1.00 0.00 78 GLY A CA 17
ATOM 25869 C C . GLY A 1 78 ? 7.378 12.993 2.325 1.00 0.00 78 GLY A C 17
ATOM 25870 O O . GLY A 1 78 ? 8.529 12.586 2.476 1.00 0.00 78 GLY A O 17
ATOM 25874 N N . ARG A 1 79 ? 6.800 13.188 1.149 1.00 0.00 79 ARG A N 17
ATOM 25875 C CA . ARG A 1 79 ? 7.513 12.925 -0.089 1.00 0.00 79 ARG A CA 17
ATOM 25876 C C . ARG A 1 79 ? 7.809 11.429 -0.222 1.00 0.00 79 ARG A C 17
ATOM 25877 O O . ARG A 1 79 ? 8.955 11.037 -0.436 1.00 0.00 79 ARG A O 17
ATOM 25894 N N . ASN A 1 80 ? 6.756 10.637 -0.092 1.00 0.00 80 ASN A N 17
ATOM 25895 C CA . ASN A 1 80 ? 6.888 9.194 -0.196 1.00 0.00 80 ASN A CA 17
ATOM 25896 C C . ASN A 1 80 ? 5.980 8.682 -1.315 1.00 0.00 80 ASN A C 17
ATOM 25897 O O . ASN A 1 80 ? 4.764 8.862 -1.264 1.00 0.00 80 ASN A O 17
ATOM 25907 N N . VAL A 1 81 ? 6.605 8.053 -2.300 1.00 0.00 81 VAL A N 17
ATOM 25908 C CA . VAL A 1 81 ? 5.867 7.514 -3.430 1.00 0.00 81 VAL A CA 17
ATOM 25909 C C . VAL A 1 81 ? 6.033 5.993 -3.462 1.00 0.00 81 VAL A C 17
ATOM 25910 O O . VAL A 1 81 ? 7.118 5.489 -3.750 1.00 0.00 81 VAL A O 17
ATOM 25923 N N . LEU A 1 82 ? 4.942 5.304 -3.165 1.00 0.00 82 LEU A N 17
ATOM 25924 C CA . LEU A 1 82 ? 4.953 3.851 -3.156 1.00 0.00 82 LEU A CA 17
ATOM 25925 C C . LEU A 1 82 ? 3.851 3.332 -4.082 1.00 0.00 82 LEU A C 17
ATOM 25926 O O . LEU A 1 82 ? 2.673 3.618 -3.872 1.00 0.00 82 LEU A O 17
ATOM 25941 N N . LEU A 1 83 ? 4.272 2.578 -5.087 1.00 0.00 83 LEU A N 17
ATOM 25942 C CA . LEU A 1 83 ? 3.335 2.017 -6.045 1.00 0.00 83 LEU A CA 17
ATOM 25943 C C . LEU A 1 83 ? 3.351 0.490 -5.933 1.00 0.00 83 LEU A C 17
ATOM 25944 O O . LEU A 1 83 ? 4.331 -0.152 -6.307 1.00 0.00 83 LEU A O 17
ATOM 25959 N N . LYS A 1 84 ? 2.255 -0.044 -5.416 1.00 0.00 84 LYS A N 17
ATOM 25960 C CA . LYS A 1 84 ? 2.131 -1.482 -5.250 1.00 0.00 84 LYS A CA 17
ATOM 25961 C C . LYS A 1 84 ? 0.861 -1.965 -5.954 1.00 0.00 84 LYS A C 17
ATOM 25962 O O . LYS A 1 84 ? -0.241 -1.534 -5.620 1.00 0.00 84 LYS A O 17
ATOM 25976 N N . ASN A 1 85 ? 1.059 -2.852 -6.918 1.00 0.00 85 ASN A N 17
ATOM 25977 C CA . ASN A 1 85 ? -0.056 -3.399 -7.673 1.00 0.00 85 ASN A CA 17
ATOM 25978 C C . ASN A 1 85 ? -0.172 -4.898 -7.392 1.00 0.00 85 ASN A C 17
ATOM 25979 O O . ASN A 1 85 ? 0.716 -5.671 -7.750 1.00 0.00 85 ASN A O 17
ATOM 25989 N N . GLY A 1 86 ? -1.273 -5.265 -6.753 1.00 0.00 86 GLY A N 17
ATOM 25990 C CA . GLY A 1 86 ? -1.516 -6.659 -6.420 1.00 0.00 86 GLY A CA 17
ATOM 25991 C C . GLY A 1 86 ? -2.832 -7.146 -7.028 1.00 0.00 86 GLY A C 17
ATOM 25992 O O . GLY A 1 86 ? -3.896 -6.608 -6.728 1.00 0.00 86 GLY A O 17
ATOM 25996 N N . GLU A 1 87 ? -2.716 -8.160 -7.873 1.00 0.00 87 GLU A N 17
ATOM 25997 C CA . GLU A 1 87 ? -3.883 -8.727 -8.527 1.00 0.00 87 GLU A CA 17
ATOM 25998 C C . GLU A 1 87 ? -3.997 -10.219 -8.208 1.00 0.00 87 GLU A C 17
ATOM 25999 O O . GLU A 1 87 ? -3.096 -10.995 -8.521 1.00 0.00 87 GLU A O 17
ATOM 26010 N N . ASP A 1 88 ? -5.114 -10.576 -7.590 1.00 0.00 88 ASP A N 17
ATOM 26011 C CA . ASP A 1 88 ? -5.358 -11.961 -7.226 1.00 0.00 88 ASP A CA 17
ATOM 26012 C C . ASP A 1 88 ? -6.586 -12.473 -7.980 1.00 0.00 88 ASP A C 17
ATOM 26013 O O . ASP A 1 88 ? -7.601 -11.782 -8.063 1.00 0.00 88 ASP A O 17
ATOM 26022 N N . ARG A 1 89 ? -6.455 -13.680 -8.511 1.00 0.00 89 ARG A N 17
ATOM 26023 C CA . ARG A 1 89 ? -7.542 -14.293 -9.256 1.00 0.00 89 ARG A CA 17
ATOM 26024 C C . ARG A 1 89 ? -7.538 -15.809 -9.051 1.00 0.00 89 ARG A C 17
ATOM 26025 O O . ARG A 1 89 ? -6.499 -16.454 -9.185 1.00 0.00 89 ARG A O 17
ATOM 26042 N N . LEU A 1 90 ? -8.711 -16.334 -8.729 1.00 0.00 90 LEU A N 17
ATOM 26043 C CA . LEU A 1 90 ? -8.855 -17.762 -8.503 1.00 0.00 90 LEU A CA 17
ATOM 26044 C C . LEU A 1 90 ? -9.834 -18.339 -9.528 1.00 0.00 90 LEU A C 17
ATOM 26045 O O . LEU A 1 90 ? -10.528 -17.593 -10.218 1.00 0.00 90 LEU A O 17
ATOM 26060 N N . ARG A 1 91 ? -9.858 -19.662 -9.597 1.00 0.00 91 ARG A N 17
ATOM 26061 C CA . ARG A 1 91 ? -10.740 -20.347 -10.526 1.00 0.00 91 ARG A CA 17
ATOM 26062 C C . ARG A 1 91 ? -12.179 -20.322 -10.009 1.00 0.00 91 ARG A C 17
ATOM 26063 O O . ARG A 1 91 ? -13.113 -20.638 -10.744 1.00 0.00 91 ARG A O 17
ATOM 26080 N N . PHE A 1 92 ? -12.314 -19.942 -8.746 1.00 0.00 92 PHE A N 17
ATOM 26081 C CA . PHE A 1 92 ? -13.624 -19.870 -8.121 1.00 0.00 92 PHE A CA 17
ATOM 26082 C C . PHE A 1 92 ? -14.378 -18.617 -8.569 1.00 0.00 92 PHE A C 17
ATOM 26083 O O . PHE A 1 92 ? -15.601 -18.637 -8.702 1.00 0.00 92 PHE A O 17
ATOM 26099 N N . TYR A 1 93 ? -13.617 -17.556 -8.791 1.00 0.00 93 TYR A N 17
ATOM 26100 C CA . TYR A 1 93 ? -14.197 -16.296 -9.223 1.00 0.00 93 TYR A CA 17
ATOM 26101 C C . TYR A 1 93 ? -13.562 -15.818 -10.530 1.00 0.00 93 TYR A C 17
ATOM 26102 O O . TYR A 1 93 ? -12.411 -16.141 -10.820 1.00 0.00 93 TYR A O 17
ATOM 26119 N N . VAL A 1 94 ? -14.341 -15.056 -11.285 1.00 0.00 94 VAL A N 17
ATOM 26120 C CA . VAL A 1 94 ? -13.869 -14.531 -12.555 1.00 0.00 94 VAL A CA 17
ATOM 26121 C C . VAL A 1 94 ? -13.699 -13.014 -12.443 1.00 0.00 94 VAL A C 17
ATOM 26122 O O . VAL A 1 94 ? -12.726 -12.456 -12.949 1.00 0.00 94 VAL A O 17
ATOM 26135 N N . LYS A 1 95 ? -14.660 -12.391 -11.777 1.00 0.00 95 LYS A N 17
ATOM 26136 C CA . LYS A 1 95 ? -14.628 -10.951 -11.591 1.00 0.00 95 LYS A CA 17
ATOM 26137 C C . LYS A 1 95 ? -13.397 -10.572 -10.766 1.00 0.00 95 LYS A C 17
ATOM 26138 O O . LYS A 1 95 ? -12.510 -9.873 -11.253 1.00 0.00 95 LYS A O 17
ATOM 26152 N N . PHE A 1 96 ? -13.382 -11.052 -9.531 1.00 0.00 96 PHE A N 17
ATOM 26153 C CA . PHE A 1 96 ? -12.274 -10.773 -8.634 1.00 0.00 96 PHE A CA 17
ATOM 26154 C C . PHE A 1 96 ? -11.739 -9.356 -8.847 1.00 0.00 96 PHE A C 17
ATOM 26155 O O . PHE A 1 96 ? -10.550 -9.170 -9.104 1.00 0.00 96 PHE A O 17
ATOM 26171 N N . GLY A 1 97 ? -12.641 -8.393 -8.732 1.00 0.00 97 GLY A N 17
ATOM 26172 C CA . GLY A 1 97 ? -12.274 -6.998 -8.910 1.00 0.00 97 GLY A CA 17
ATOM 26173 C C . GLY A 1 97 ? -10.782 -6.786 -8.645 1.00 0.00 97 GLY A C 17
ATOM 26174 O O . GLY A 1 97 ? -10.370 -6.609 -7.501 1.00 0.00 97 GLY A O 17
ATOM 26178 N N . PRO A 1 98 ? -9.994 -6.812 -9.754 1.00 0.00 98 PRO A N 17
ATOM 26179 C CA . PRO A 1 98 ? -8.557 -6.623 -9.653 1.00 0.00 98 PRO A CA 17
ATOM 26180 C C . PRO A 1 98 ? -8.212 -5.155 -9.399 1.00 0.00 98 PRO A C 17
ATOM 26181 O O . PRO A 1 98 ? -7.910 -4.413 -10.333 1.00 0.00 98 PRO A O 17
ATOM 26189 N N . GLY A 1 99 ? -8.269 -4.778 -8.129 1.00 0.00 99 GLY A N 17
ATOM 26190 C CA . GLY A 1 99 ? -7.966 -3.411 -7.740 1.00 0.00 99 GLY A CA 17
ATOM 26191 C C . GLY A 1 99 ? -6.687 -2.917 -8.420 1.00 0.00 99 GLY A C 17
ATOM 26192 O O . GLY A 1 99 ? -5.584 -3.202 -7.955 1.00 0.00 99 GLY A O 17
ATOM 26196 N N . ALA A 1 100 ? -6.878 -2.188 -9.509 1.00 0.00 100 ALA A N 17
ATOM 26197 C CA . ALA A 1 100 ? -5.753 -1.652 -10.257 1.00 0.00 100 ALA A CA 17
ATOM 26198 C C . ALA A 1 100 ? -5.599 -0.164 -9.942 1.00 0.00 100 ALA A C 17
ATOM 26199 O O . ALA A 1 100 ? -6.567 0.501 -9.573 1.00 0.00 100 ALA A O 17
ATOM 26206 N N . VAL A 1 101 ? -4.374 0.318 -10.098 1.00 0.00 101 VAL A N 17
ATOM 26207 C CA . VAL A 1 101 ? -4.081 1.718 -9.835 1.00 0.00 101 VAL A CA 17
ATOM 26208 C C . VAL A 1 101 ? -5.147 2.592 -10.499 1.00 0.00 101 VAL A C 17
ATOM 26209 O O . VAL A 1 101 ? -5.553 3.611 -9.945 1.00 0.00 101 VAL A O 17
ATOM 26222 N N . ILE A 1 102 ? -5.571 2.159 -11.678 1.00 0.00 102 ILE A N 17
ATOM 26223 C CA . ILE A 1 102 ? -6.581 2.889 -12.424 1.00 0.00 102 ILE A CA 17
ATOM 26224 C C . ILE A 1 102 ? -7.897 2.872 -11.644 1.00 0.00 102 ILE A C 17
ATOM 26225 O O . ILE A 1 102 ? -8.579 3.891 -11.548 1.00 0.00 102 ILE A O 17
ATOM 26240 N N . LYS A 1 103 ? -8.213 1.703 -11.107 1.00 0.00 103 LYS A N 17
ATOM 26241 C CA . LYS A 1 103 ? -9.435 1.540 -10.338 1.00 0.00 103 LYS A CA 17
ATOM 26242 C C . LYS A 1 103 ? -9.356 2.397 -9.073 1.00 0.00 103 LYS A C 17
ATOM 26243 O O . LYS A 1 103 ? -10.295 3.122 -8.750 1.00 0.00 103 LYS A O 17
ATOM 26257 N N . GLU A 1 104 ? -8.225 2.285 -8.392 1.00 0.00 104 GLU A N 17
ATOM 26258 C CA . GLU A 1 104 ? -8.010 3.040 -7.169 1.00 0.00 104 GLU A CA 17
ATOM 26259 C C . GLU A 1 104 ? -8.041 4.542 -7.460 1.00 0.00 104 GLU A C 17
ATOM 26260 O O . GLU A 1 104 ? -8.685 5.304 -6.741 1.00 0.00 104 GLU A O 17
ATOM 26271 N N . PHE A 1 105 ? -7.339 4.922 -8.517 1.00 0.00 105 PHE A N 17
ATOM 26272 C CA . PHE A 1 105 ? -7.278 6.319 -8.913 1.00 0.00 105 PHE A CA 17
ATOM 26273 C C . PHE A 1 105 ? -8.667 6.959 -8.874 1.00 0.00 105 PHE A C 17
ATOM 26274 O O . PHE A 1 105 ? -8.802 8.136 -8.540 1.00 0.00 105 PHE A O 17
ATOM 26290 N N . LYS A 1 106 ? -9.663 6.159 -9.221 1.00 0.00 106 LYS A N 17
ATOM 26291 C CA . LYS A 1 106 ? -11.036 6.634 -9.230 1.00 0.00 106 LYS A CA 17
ATOM 26292 C C . LYS A 1 106 ? -11.395 7.170 -7.842 1.00 0.00 106 LYS A C 17
ATOM 26293 O O . LYS A 1 106 ? -11.935 8.268 -7.718 1.00 0.00 106 LYS A O 17
ATOM 26307 N N . ILE A 1 107 ? -11.080 6.371 -6.834 1.00 0.00 107 ILE A N 17
ATOM 26308 C CA . ILE A 1 107 ? -11.363 6.751 -5.460 1.00 0.00 107 ILE A CA 17
ATOM 26309 C C . ILE A 1 107 ? -11.239 8.269 -5.320 1.00 0.00 107 ILE A C 17
ATOM 26310 O O . ILE A 1 107 ? -12.057 8.904 -4.657 1.00 0.00 107 ILE A O 17
ATOM 26325 N N . THR A 1 108 ? -10.209 8.809 -5.956 1.00 0.00 108 THR A N 17
ATOM 26326 C CA . THR A 1 108 ? -9.967 10.241 -5.912 1.00 0.00 108 THR A CA 17
ATOM 26327 C C . THR A 1 108 ? -9.146 10.681 -7.124 1.00 0.00 108 THR A C 17
ATOM 26328 O O . THR A 1 108 ? -9.585 11.529 -7.901 1.00 0.00 108 THR A O 17
ATOM 26339 N N . ASP A 1 109 ? -7.970 10.085 -7.251 1.00 0.00 109 ASP A N 17
ATOM 26340 C CA . ASP A 1 109 ? -7.084 10.407 -8.357 1.00 0.00 109 ASP A CA 17
ATOM 26341 C C . ASP A 1 109 ? -7.823 10.183 -9.679 1.00 0.00 109 ASP A C 17
ATOM 26342 O O . ASP A 1 109 ? -7.950 11.104 -10.485 1.00 0.00 109 ASP A O 17
ATOM 26351 N N . MET A 1 1 ? 8.068 15.089 -5.614 1.00 0.00 1 MET A N 18
ATOM 26352 C CA . MET A 1 1 ? 6.716 15.047 -5.086 1.00 0.00 1 MET A CA 18
ATOM 26353 C C . MET A 1 1 ? 6.518 13.828 -4.182 1.00 0.00 1 MET A C 18
ATOM 26354 O O . MET A 1 1 ? 7.366 12.938 -4.140 1.00 0.00 1 MET A O 18
ATOM 26366 N N . SER A 1 2 ? 5.393 13.827 -3.482 1.00 0.00 2 SER A N 18
ATOM 26367 C CA . SER A 1 2 ? 5.074 12.733 -2.582 1.00 0.00 2 SER A CA 18
ATOM 26368 C C . SER A 1 2 ? 3.745 12.092 -2.988 1.00 0.00 2 SER A C 18
ATOM 26369 O O . SER A 1 2 ? 2.719 12.768 -3.047 1.00 0.00 2 SER A O 18
ATOM 26376 N N . GLU A 1 3 ? 3.806 10.796 -3.257 1.00 0.00 3 GLU A N 18
ATOM 26377 C CA . GLU A 1 3 ? 2.621 10.057 -3.656 1.00 0.00 3 GLU A CA 18
ATOM 26378 C C . GLU A 1 3 ? 2.655 8.643 -3.074 1.00 0.00 3 GLU A C 18
ATOM 26379 O O . GLU A 1 3 ? 3.645 7.929 -3.230 1.00 0.00 3 GLU A O 18
ATOM 26390 N N . VAL A 1 4 ? 1.564 8.279 -2.417 1.00 0.00 4 VAL A N 18
ATOM 26391 C CA . VAL A 1 4 ? 1.459 6.963 -1.812 1.00 0.00 4 VAL A CA 18
ATOM 26392 C C . VAL A 1 4 ? 0.350 6.173 -2.510 1.00 0.00 4 VAL A C 18
ATOM 26393 O O . VAL A 1 4 ? -0.703 6.723 -2.829 1.00 0.00 4 VAL A O 18
ATOM 26406 N N . ASN A 1 5 ? 0.624 4.895 -2.728 1.00 0.00 5 ASN A N 18
ATOM 26407 C CA . ASN A 1 5 ? -0.337 4.025 -3.382 1.00 0.00 5 ASN A CA 18
ATOM 26408 C C . ASN A 1 5 ? -0.274 2.634 -2.746 1.00 0.00 5 ASN A C 18
ATOM 26409 O O . ASN A 1 5 ? 0.793 2.026 -2.679 1.00 0.00 5 ASN A O 18
ATOM 26419 N N . ILE A 1 6 ? -1.431 2.170 -2.297 1.00 0.00 6 ILE A N 18
ATOM 26420 C CA . ILE A 1 6 ? -1.522 0.863 -1.670 1.00 0.00 6 ILE A CA 18
ATOM 26421 C C . ILE A 1 6 ? -2.798 0.163 -2.141 1.00 0.00 6 ILE A C 18
ATOM 26422 O O . ILE A 1 6 ? -3.883 0.737 -2.080 1.00 0.00 6 ILE A O 18
ATOM 26437 N N . VAL A 1 7 ? -2.625 -1.068 -2.599 1.00 0.00 7 VAL A N 18
ATOM 26438 C CA . VAL A 1 7 ? -3.749 -1.853 -3.081 1.00 0.00 7 VAL A CA 18
ATOM 26439 C C . VAL A 1 7 ? -3.564 -3.312 -2.660 1.00 0.00 7 VAL A C 18
ATOM 26440 O O . VAL A 1 7 ? -2.477 -3.870 -2.800 1.00 0.00 7 VAL A O 18
ATOM 26453 N N . VAL A 1 8 ? -4.643 -3.889 -2.151 1.00 0.00 8 VAL A N 18
ATOM 26454 C CA . VAL A 1 8 ? -4.614 -5.273 -1.708 1.00 0.00 8 VAL A CA 18
ATOM 26455 C C . VAL A 1 8 ? -5.950 -5.938 -2.042 1.00 0.00 8 VAL A C 18
ATOM 26456 O O . VAL A 1 8 ? -6.983 -5.583 -1.478 1.00 0.00 8 VAL A O 18
ATOM 26469 N N . ASN A 1 9 ? -5.886 -6.894 -2.959 1.00 0.00 9 ASN A N 18
ATOM 26470 C CA . ASN A 1 9 ? -7.078 -7.612 -3.375 1.00 0.00 9 ASN A CA 18
ATOM 26471 C C . ASN A 1 9 ? -6.923 -9.094 -3.025 1.00 0.00 9 ASN A C 18
ATOM 26472 O O . ASN A 1 9 ? -6.085 -9.787 -3.600 1.00 0.00 9 ASN A O 18
ATOM 26482 N N . GLY A 1 10 ? -7.744 -9.536 -2.084 1.00 0.00 10 GLY A N 18
ATOM 26483 C CA . GLY A 1 10 ? -7.709 -10.922 -1.651 1.00 0.00 10 GLY A CA 18
ATOM 26484 C C . GLY A 1 10 ? -6.519 -11.177 -0.724 1.00 0.00 10 GLY A C 18
ATOM 26485 O O . GLY A 1 10 ? -5.857 -12.209 -0.826 1.00 0.00 10 GLY A O 18
ATOM 26489 N N . ARG A 1 11 ? -6.282 -10.218 0.159 1.00 0.00 11 ARG A N 18
ATOM 26490 C CA . ARG A 1 11 ? -5.182 -10.325 1.104 1.00 0.00 11 ARG A CA 18
ATOM 26491 C C . ARG A 1 11 ? -3.993 -11.036 0.455 1.00 0.00 11 ARG A C 18
ATOM 26492 O O . ARG A 1 11 ? -3.448 -11.984 1.020 1.00 0.00 11 ARG A O 18
ATOM 26509 N N . GLU A 1 12 ? -3.625 -10.552 -0.721 1.00 0.00 12 GLU A N 18
ATOM 26510 C CA . GLU A 1 12 ? -2.510 -11.130 -1.452 1.00 0.00 12 GLU A CA 18
ATOM 26511 C C . GLU A 1 12 ? -1.218 -10.375 -1.134 1.00 0.00 12 GLU A C 18
ATOM 26512 O O . GLU A 1 12 ? -1.198 -9.145 -1.133 1.00 0.00 12 GLU A O 18
ATOM 26523 N N . ALA A 1 13 ? -0.171 -11.143 -0.872 1.00 0.00 13 ALA A N 18
ATOM 26524 C CA . ALA A 1 13 ? 1.122 -10.562 -0.552 1.00 0.00 13 ALA A CA 18
ATOM 26525 C C . ALA A 1 13 ? 2.123 -10.916 -1.654 1.00 0.00 13 ALA A C 18
ATOM 26526 O O . ALA A 1 13 ? 2.139 -12.045 -2.143 1.00 0.00 13 ALA A O 18
ATOM 26533 N N . GLY A 1 14 ? 2.932 -9.931 -2.014 1.00 0.00 14 GLY A N 18
ATOM 26534 C CA . GLY A 1 14 ? 3.932 -10.125 -3.049 1.00 0.00 14 GLY A CA 18
ATOM 26535 C C . GLY A 1 14 ? 4.959 -8.990 -3.041 1.00 0.00 14 GLY A C 18
ATOM 26536 O O . GLY A 1 14 ? 5.539 -8.665 -4.075 1.00 0.00 14 GLY A O 18
ATOM 26540 N N . SER A 1 15 ? 5.150 -8.418 -1.860 1.00 0.00 15 SER A N 18
ATOM 26541 C CA . SER A 1 15 ? 6.096 -7.327 -1.703 1.00 0.00 15 SER A CA 18
ATOM 26542 C C . SER A 1 15 ? 6.975 -7.569 -0.475 1.00 0.00 15 SER A C 18
ATOM 26543 O O . SER A 1 15 ? 6.710 -8.475 0.314 1.00 0.00 15 SER A O 18
ATOM 26550 N N . LYS A 1 16 ? 8.003 -6.742 -0.349 1.00 0.00 16 LYS A N 18
ATOM 26551 C CA . LYS A 1 16 ? 8.921 -6.855 0.771 1.00 0.00 16 LYS A CA 18
ATOM 26552 C C . LYS A 1 16 ? 8.323 -6.150 1.989 1.00 0.00 16 LYS A C 18
ATOM 26553 O O . LYS A 1 16 ? 9.011 -5.933 2.986 1.00 0.00 16 LYS A O 18
ATOM 26567 N N . SER A 1 17 ? 7.048 -5.811 1.871 1.00 0.00 17 SER A N 18
ATOM 26568 C CA . SER A 1 17 ? 6.348 -5.135 2.950 1.00 0.00 17 SER A CA 18
ATOM 26569 C C . SER A 1 17 ? 5.877 -6.156 3.988 1.00 0.00 17 SER A C 18
ATOM 26570 O O . SER A 1 17 ? 5.483 -5.786 5.093 1.00 0.00 17 SER A O 18
ATOM 26577 N N . LYS A 1 18 ? 5.931 -7.420 3.595 1.00 0.00 18 LYS A N 18
ATOM 26578 C CA . LYS A 1 18 ? 5.515 -8.496 4.478 1.00 0.00 18 LYS A CA 18
ATOM 26579 C C . LYS A 1 18 ? 6.269 -8.382 5.805 1.00 0.00 18 LYS A C 18
ATOM 26580 O O . LYS A 1 18 ? 5.701 -8.627 6.868 1.00 0.00 18 LYS A O 18
ATOM 26594 N N . GLY A 1 19 ? 7.537 -8.012 5.698 1.00 0.00 19 GLY A N 18
ATOM 26595 C CA . GLY A 1 19 ? 8.374 -7.862 6.877 1.00 0.00 19 GLY A CA 18
ATOM 26596 C C . GLY A 1 19 ? 8.057 -6.559 7.613 1.00 0.00 19 GLY A C 18
ATOM 26597 O O . GLY A 1 19 ? 6.896 -6.165 7.713 1.00 0.00 19 GLY A O 18
ATOM 26601 N N . CYS A 1 20 ? 9.110 -5.927 8.110 1.00 0.00 20 CYS A N 18
ATOM 26602 C CA . CYS A 1 20 ? 8.958 -4.676 8.833 1.00 0.00 20 CYS A CA 18
ATOM 26603 C C . CYS A 1 20 ? 9.392 -3.533 7.914 1.00 0.00 20 CYS A C 18
ATOM 26604 O O . CYS A 1 20 ? 10.140 -3.748 6.962 1.00 0.00 20 CYS A O 18
ATOM 26611 N N . ALA A 1 21 ? 8.904 -2.343 8.231 1.00 0.00 21 ALA A N 18
ATOM 26612 C CA . ALA A 1 21 ? 9.231 -1.166 7.446 1.00 0.00 21 ALA A CA 18
ATOM 26613 C C . ALA A 1 21 ? 10.749 -1.075 7.279 1.00 0.00 21 ALA A C 18
ATOM 26614 O O . ALA A 1 21 ? 11.238 -0.469 6.327 1.00 0.00 21 ALA A O 18
ATOM 26621 N N . LEU A 1 22 ? 11.453 -1.686 8.221 1.00 0.00 22 LEU A N 18
ATOM 26622 C CA . LEU A 1 22 ? 12.906 -1.682 8.190 1.00 0.00 22 LEU A CA 18
ATOM 26623 C C . LEU A 1 22 ? 13.390 -2.557 7.032 1.00 0.00 22 LEU A C 18
ATOM 26624 O O . LEU A 1 22 ? 14.078 -2.077 6.132 1.00 0.00 22 LEU A O 18
ATOM 26639 N N . CYS A 1 23 ? 13.012 -3.825 7.091 1.00 0.00 23 CYS A N 18
ATOM 26640 C CA . CYS A 1 23 ? 13.399 -4.771 6.058 1.00 0.00 23 CYS A CA 18
ATOM 26641 C C . CYS A 1 23 ? 12.229 -5.730 5.822 1.00 0.00 23 CYS A C 18
ATOM 26642 O O . CYS A 1 23 ? 11.298 -5.786 6.622 1.00 0.00 23 CYS A O 18
ATOM 26649 N N . GLY A 1 24 ? 12.317 -6.457 4.719 1.00 0.00 24 GLY A N 18
ATOM 26650 C CA . GLY A 1 24 ? 11.277 -7.410 4.366 1.00 0.00 24 GLY A CA 18
ATOM 26651 C C . GLY A 1 24 ? 11.803 -8.845 4.438 1.00 0.00 24 GLY A C 18
ATOM 26652 O O . GLY A 1 24 ? 11.961 -9.504 3.411 1.00 0.00 24 GLY A O 18
ATOM 26656 N N . ALA A 1 25 ? 12.057 -9.288 5.660 1.00 0.00 25 ALA A N 18
ATOM 26657 C CA . ALA A 1 25 ? 12.560 -10.634 5.879 1.00 0.00 25 ALA A CA 18
ATOM 26658 C C . ALA A 1 25 ? 11.467 -11.483 6.530 1.00 0.00 25 ALA A C 18
ATOM 26659 O O . ALA A 1 25 ? 11.381 -12.685 6.284 1.00 0.00 25 ALA A O 18
ATOM 26666 N N . THR A 1 26 ? 10.657 -10.824 7.347 1.00 0.00 26 THR A N 18
ATOM 26667 C CA . THR A 1 26 ? 9.573 -11.504 8.034 1.00 0.00 26 THR A CA 18
ATOM 26668 C C . THR A 1 26 ? 8.298 -11.464 7.190 1.00 0.00 26 THR A C 18
ATOM 26669 O O . THR A 1 26 ? 8.147 -10.600 6.328 1.00 0.00 26 THR A O 18
ATOM 26680 N N . TRP A 1 27 ? 7.413 -12.411 7.466 1.00 0.00 27 TRP A N 18
ATOM 26681 C CA . TRP A 1 27 ? 6.156 -12.494 6.743 1.00 0.00 27 TRP A CA 18
ATOM 26682 C C . TRP A 1 27 ? 5.056 -12.850 7.745 1.00 0.00 27 TRP A C 18
ATOM 26683 O O . TRP A 1 27 ? 5.290 -13.607 8.686 1.00 0.00 27 TRP A O 18
ATOM 26703 N N . GLY A 1 28 ? 3.880 -12.287 7.509 1.00 0.00 28 GLY A N 18
ATOM 26704 C CA . GLY A 1 28 ? 2.744 -12.535 8.380 1.00 0.00 28 GLY A CA 18
ATOM 26705 C C . GLY A 1 28 ? 1.443 -12.057 7.733 1.00 0.00 28 GLY A C 18
ATOM 26706 O O . GLY A 1 28 ? 1.276 -10.866 7.472 1.00 0.00 28 GLY A O 18
ATOM 26710 N N . ASP A 1 29 ? 0.553 -13.009 7.492 1.00 0.00 29 ASP A N 18
ATOM 26711 C CA . ASP A 1 29 ? -0.728 -12.700 6.881 1.00 0.00 29 ASP A CA 18
ATOM 26712 C C . ASP A 1 29 ? -1.771 -12.476 7.977 1.00 0.00 29 ASP A C 18
ATOM 26713 O O . ASP A 1 29 ? -2.623 -11.596 7.859 1.00 0.00 29 ASP A O 18
ATOM 26722 N N . TYR A 1 30 ? -1.670 -13.288 9.020 1.00 0.00 30 TYR A N 18
ATOM 26723 C CA . TYR A 1 30 ? -2.594 -13.189 10.137 1.00 0.00 30 TYR A CA 18
ATOM 26724 C C . TYR A 1 30 ? -2.704 -11.746 10.632 1.00 0.00 30 TYR A C 18
ATOM 26725 O O . TYR A 1 30 ? -3.684 -11.380 11.281 1.00 0.00 30 TYR A O 18
ATOM 26742 N N . HIS A 1 31 ? -1.686 -10.964 10.307 1.00 0.00 31 HIS A N 18
ATOM 26743 C CA . HIS A 1 31 ? -1.655 -9.568 10.711 1.00 0.00 31 HIS A CA 18
ATOM 26744 C C . HIS A 1 31 ? -2.282 -8.703 9.617 1.00 0.00 31 HIS A C 18
ATOM 26745 O O . HIS A 1 31 ? -2.567 -9.189 8.522 1.00 0.00 31 HIS A O 18
ATOM 26758 N N . ALA A 1 32 ? -2.479 -7.435 9.948 1.00 0.00 32 ALA A N 18
ATOM 26759 C CA . ALA A 1 32 ? -3.068 -6.498 9.007 1.00 0.00 32 ALA A CA 18
ATOM 26760 C C . ALA A 1 32 ? -2.044 -5.413 8.668 1.00 0.00 32 ALA A C 18
ATOM 26761 O O . ALA A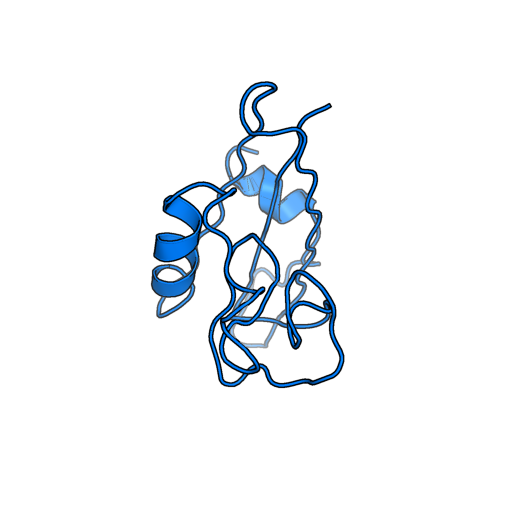 1 32 ? -1.581 -4.694 9.551 1.00 0.00 32 ALA A O 18
ATOM 26768 N N . ASP A 1 33 ? -1.722 -5.328 7.385 1.00 0.00 33 ASP A N 18
ATOM 26769 C CA . ASP A 1 33 ? -0.761 -4.342 6.918 1.00 0.00 33 ASP A CA 18
ATOM 26770 C C . ASP A 1 33 ? -1.485 -3.023 6.643 1.00 0.00 33 ASP A C 18
ATOM 26771 O O . ASP A 1 33 ? -2.548 -3.012 6.024 1.00 0.00 33 ASP A O 18
ATOM 26780 N N . PHE A 1 34 ? -0.879 -1.943 7.114 1.00 0.00 34 PHE A N 18
ATOM 26781 C CA . PHE A 1 34 ? -1.452 -0.621 6.925 1.00 0.00 34 PHE A CA 18
ATOM 26782 C C . PHE A 1 34 ? -0.807 0.092 5.735 1.00 0.00 34 PHE A C 18
ATOM 26783 O O . PHE A 1 34 ? 0.075 -0.461 5.080 1.00 0.00 34 PHE A O 18
ATOM 26799 N N . LEU A 1 35 ? -1.273 1.308 5.491 1.00 0.00 35 LEU A N 18
ATOM 26800 C CA . LEU A 1 35 ? -0.753 2.102 4.391 1.00 0.00 35 LEU A CA 18
ATOM 26801 C C . LEU A 1 35 ? 0.776 2.116 4.457 1.00 0.00 35 LEU A C 18
ATOM 26802 O O . LEU A 1 35 ? 1.444 2.257 3.434 1.00 0.00 35 LEU A O 18
ATOM 26817 N N . GLY A 1 36 ? 1.286 1.969 5.672 1.00 0.00 36 GLY A N 18
ATOM 26818 C CA . GLY A 1 36 ? 2.723 1.964 5.885 1.00 0.00 36 GLY A CA 18
ATOM 26819 C C . GLY A 1 36 ? 3.400 0.892 5.028 1.00 0.00 36 GLY A C 18
ATOM 26820 O O . GLY A 1 36 ? 4.543 1.061 4.606 1.00 0.00 36 GLY A O 18
ATOM 26824 N N . GLU A 1 37 ? 2.666 -0.186 4.796 1.00 0.00 37 GLU A N 18
ATOM 26825 C CA . GLU A 1 37 ? 3.182 -1.285 3.998 1.00 0.00 37 GLU A CA 18
ATOM 26826 C C . GLU A 1 37 ? 4.244 -2.058 4.781 1.00 0.00 37 GLU A C 18
ATOM 26827 O O . GLU A 1 37 ? 5.331 -2.319 4.269 1.00 0.00 37 GLU A O 18
ATOM 26838 N N . ASP A 1 38 ? 3.892 -2.403 6.011 1.00 0.00 38 ASP A N 18
ATOM 26839 C CA . ASP A 1 38 ? 4.802 -3.142 6.871 1.00 0.00 38 ASP A CA 18
ATOM 26840 C C . ASP A 1 38 ? 3.992 -4.017 7.830 1.00 0.00 38 ASP A C 18
ATOM 26841 O O . ASP A 1 38 ? 2.767 -3.928 7.873 1.00 0.00 38 ASP A O 18
ATOM 26850 N N . LEU A 1 39 ? 4.712 -4.845 8.574 1.00 0.00 39 LEU A N 18
ATOM 26851 C CA . LEU A 1 39 ? 4.076 -5.736 9.529 1.00 0.00 39 LEU A CA 18
ATOM 26852 C C . LEU A 1 39 ? 4.394 -5.264 10.950 1.00 0.00 39 LEU A C 18
ATOM 26853 O O . LEU A 1 39 ? 5.558 -5.207 11.343 1.00 0.00 39 LEU A O 18
ATOM 26868 N N . PHE A 1 40 ? 3.338 -4.939 11.681 1.00 0.00 40 PHE A N 18
ATOM 26869 C CA . PHE A 1 40 ? 3.490 -4.473 13.049 1.00 0.00 40 PHE A CA 18
ATOM 26870 C C . PHE A 1 40 ? 3.157 -5.585 14.046 1.00 0.00 40 PHE A C 18
ATOM 26871 O O . PHE A 1 40 ? 3.071 -5.340 15.249 1.00 0.00 40 PHE A O 18
ATOM 26887 N N . PHE A 1 41 ? 2.978 -6.783 13.510 1.00 0.00 41 PHE A N 18
ATOM 26888 C CA . PHE A 1 41 ? 2.655 -7.933 14.338 1.00 0.00 41 PHE A CA 18
ATOM 26889 C C . PHE A 1 41 ? 3.903 -8.772 14.620 1.00 0.00 41 PHE A C 18
ATOM 26890 O O . PHE A 1 41 ? 3.831 -9.783 15.318 1.00 0.00 41 PHE A O 18
ATOM 26906 N N . CYS A 1 42 ? 5.018 -8.323 14.064 1.00 0.00 42 CYS A N 18
ATOM 26907 C CA . CYS A 1 42 ? 6.281 -9.019 14.247 1.00 0.00 42 CYS A CA 18
ATOM 26908 C C . CYS A 1 42 ? 7.155 -8.190 15.189 1.00 0.00 42 CYS A C 18
ATOM 26909 O O . CYS A 1 42 ? 7.617 -8.688 16.213 1.00 0.00 42 CYS A O 18
ATOM 26916 N N . CYS A 1 43 ? 7.355 -6.936 14.807 1.00 0.00 43 CYS A N 18
ATOM 26917 C CA . CYS A 1 43 ? 8.167 -6.032 15.605 1.00 0.00 43 CYS A CA 18
ATOM 26918 C C . CYS A 1 43 ? 7.243 -4.987 16.234 1.00 0.00 43 CYS A C 18
ATOM 26919 O O . CYS A 1 43 ? 7.168 -4.875 17.456 1.00 0.00 43 CYS A O 18
ATOM 26926 N N . ASP A 1 44 ? 6.564 -4.247 15.370 1.00 0.00 44 ASP A N 18
ATOM 26927 C CA . ASP A 1 44 ? 5.649 -3.215 15.825 1.00 0.00 44 ASP A CA 18
ATOM 26928 C C . ASP A 1 44 ? 6.432 -2.145 16.587 1.00 0.00 44 ASP A C 18
ATOM 26929 O O . ASP A 1 44 ? 5.846 -1.325 17.292 1.00 0.00 44 ASP A O 18
ATOM 26938 N N . ILE A 1 45 ? 7.746 -2.188 16.420 1.00 0.00 45 ILE A N 18
ATOM 26939 C CA . ILE A 1 45 ? 8.617 -1.233 17.084 1.00 0.00 45 ILE A CA 18
ATOM 26940 C C . ILE A 1 45 ? 9.088 -0.189 16.069 1.00 0.00 45 ILE A C 18
ATOM 26941 O O . ILE A 1 45 ? 8.786 0.995 16.206 1.00 0.00 45 ILE A O 18
ATOM 26956 N N . CYS A 1 46 ? 9.822 -0.667 15.076 1.00 0.00 46 CYS A N 18
ATOM 26957 C CA . CYS A 1 46 ? 10.340 0.210 14.038 1.00 0.00 46 CYS A CA 18
ATOM 26958 C C . CYS A 1 46 ? 9.349 0.211 12.872 1.00 0.00 46 CYS A C 18
ATOM 26959 O O . CYS A 1 46 ? 9.471 1.016 11.951 1.00 0.00 46 CYS A O 18
ATOM 26966 N N . ALA A 1 47 ? 8.391 -0.700 12.951 1.00 0.00 47 ALA A N 18
ATOM 26967 C CA . ALA A 1 47 ? 7.380 -0.815 11.913 1.00 0.00 47 ALA A CA 18
ATOM 26968 C C . ALA A 1 47 ? 6.099 -0.117 12.377 1.00 0.00 47 ALA A C 18
ATOM 26969 O O . ALA A 1 47 ? 5.969 0.236 13.547 1.00 0.00 47 ALA A O 18
ATOM 26976 N N . ALA A 1 48 ? 5.185 0.058 11.433 1.00 0.00 48 ALA A N 18
ATOM 26977 C CA . ALA A 1 48 ? 3.919 0.706 11.730 1.00 0.00 48 ALA A CA 18
ATOM 26978 C C . ALA A 1 48 ? 4.170 2.180 12.056 1.00 0.00 48 ALA A C 18
ATOM 26979 O O . ALA A 1 48 ? 3.919 2.622 13.176 1.00 0.00 48 ALA A O 18
ATOM 26986 N N . GLU A 1 49 ? 4.663 2.898 11.058 1.00 0.00 49 GLU A N 18
ATOM 26987 C CA . GLU A 1 49 ? 4.950 4.313 11.225 1.00 0.00 49 GLU A CA 18
ATOM 26988 C C . GLU A 1 49 ? 3.684 5.142 10.999 1.00 0.00 49 GLU A C 18
ATOM 26989 O O . GLU A 1 49 ? 2.994 4.967 9.996 1.00 0.00 49 GLU A O 18
ATOM 27000 N N . PHE A 1 50 ? 3.417 6.028 11.947 1.00 0.00 50 PHE A N 18
ATOM 27001 C CA . PHE A 1 50 ? 2.247 6.885 11.864 1.00 0.00 50 PHE A CA 18
ATOM 27002 C C . PHE A 1 50 ? 2.467 8.017 10.859 1.00 0.00 50 PHE A C 18
ATOM 27003 O O . PHE A 1 50 ? 1.589 8.855 10.661 1.00 0.00 50 PHE A O 18
ATOM 27019 N N . MET A 1 51 ? 3.645 8.006 10.252 1.00 0.00 51 MET A N 18
ATOM 27020 C CA . MET A 1 51 ? 3.991 9.022 9.273 1.00 0.00 51 MET A CA 18
ATOM 27021 C C . MET A 1 51 ? 2.948 9.086 8.155 1.00 0.00 51 MET A C 18
ATOM 27022 O O . MET A 1 51 ? 2.875 10.073 7.425 1.00 0.00 51 MET A O 18
ATOM 27034 N N . ASN A 1 52 ? 2.169 8.018 8.057 1.00 0.00 52 ASN A N 18
ATOM 27035 C CA . ASN A 1 52 ? 1.133 7.941 7.040 1.00 0.00 52 ASN A CA 18
ATOM 27036 C C . ASN A 1 52 ? -0.152 8.574 7.577 1.00 0.00 52 ASN A C 18
ATOM 27037 O O . ASN A 1 52 ? -0.165 9.118 8.680 1.00 0.00 52 ASN A O 18
ATOM 27047 N N . MET A 1 53 ? -1.201 8.482 6.774 1.00 0.00 53 MET A N 18
ATOM 27048 C CA . MET A 1 53 ? -2.488 9.039 7.154 1.00 0.00 53 MET A CA 18
ATOM 27049 C C . MET A 1 53 ? -3.285 8.046 8.003 1.00 0.00 53 MET A C 18
ATOM 27050 O O . MET A 1 53 ? -3.030 6.844 7.962 1.00 0.00 53 MET A O 18
ATOM 27062 N N . MET A 1 54 ? -4.234 8.588 8.753 1.00 0.00 54 MET A N 18
ATOM 27063 C CA . MET A 1 54 ? -5.071 7.765 9.610 1.00 0.00 54 MET A CA 18
ATOM 27064 C C . MET A 1 54 ? -5.732 6.639 8.813 1.00 0.00 54 MET A C 18
ATOM 27065 O O . MET A 1 54 ? -5.902 5.531 9.320 1.00 0.00 54 MET A O 18
ATOM 27077 N N . ASP A 1 55 ? -6.088 6.961 7.578 1.00 0.00 55 ASP A N 18
ATOM 27078 C CA . ASP A 1 55 ? -6.728 5.990 6.705 1.00 0.00 55 ASP A CA 18
ATOM 27079 C C . ASP A 1 55 ? -5.985 4.656 6.804 1.00 0.00 55 ASP A C 18
ATOM 27080 O O . ASP A 1 55 ? -6.598 3.593 6.727 1.00 0.00 55 ASP A O 18
ATOM 27089 N N . GLU A 1 56 ? -4.674 4.757 6.970 1.00 0.00 56 GLU A N 18
ATOM 27090 C CA . GLU A 1 56 ? -3.841 3.571 7.079 1.00 0.00 56 GLU A CA 18
ATOM 27091 C C . GLU A 1 56 ? -4.487 2.553 8.021 1.00 0.00 56 GLU A C 18
ATOM 27092 O O . GLU A 1 56 ? -4.459 1.352 7.757 1.00 0.00 56 GLU A O 18
ATOM 27103 N N . ALA A 1 57 ? -5.054 3.071 9.101 1.00 0.00 57 ALA A N 18
ATOM 27104 C CA . ALA A 1 57 ? -5.705 2.222 10.085 1.00 0.00 57 ALA A CA 18
ATOM 27105 C C . ALA A 1 57 ? -6.917 1.544 9.442 1.00 0.00 57 ALA A C 18
ATOM 27106 O O . ALA A 1 57 ? -7.051 0.322 9.499 1.00 0.00 57 ALA A O 18
ATOM 27113 N N . PHE A 1 58 ? -7.769 2.365 8.846 1.00 0.00 58 PHE A N 18
ATOM 27114 C CA . PHE A 1 58 ? -8.964 1.859 8.194 1.00 0.00 58 PHE A CA 18
ATOM 27115 C C . PHE A 1 58 ? -8.604 0.921 7.040 1.00 0.00 58 PHE A C 18
ATOM 27116 O O . PHE A 1 58 ? -9.308 -0.057 6.787 1.00 0.00 58 PHE A O 18
ATOM 27132 N N . LYS A 1 59 ? -7.510 1.251 6.370 1.00 0.00 59 LYS A N 18
ATOM 27133 C CA . LYS A 1 59 ? -7.049 0.450 5.249 1.00 0.00 59 LYS A CA 18
ATOM 27134 C C . LYS A 1 59 ? -7.117 -1.032 5.625 1.00 0.00 59 LYS A C 18
ATOM 27135 O O . LYS A 1 59 ? -7.414 -1.877 4.780 1.00 0.00 59 LYS A O 18
ATOM 27149 N N . HIS A 1 60 ? -6.837 -1.302 6.891 1.00 0.00 60 HIS A N 18
ATOM 27150 C CA . HIS A 1 60 ? -6.863 -2.668 7.388 1.00 0.00 60 HIS A CA 18
ATOM 27151 C C . HIS A 1 60 ? -8.289 -3.215 7.310 1.00 0.00 60 HIS A C 18
ATOM 27152 O O . HIS A 1 60 ? -8.525 -4.262 6.710 1.00 0.00 60 HIS A O 18
ATOM 27165 N N . THR A 1 61 ? -9.204 -2.481 7.928 1.00 0.00 61 THR A N 18
ATOM 27166 C CA . THR A 1 61 ? -10.601 -2.881 7.937 1.00 0.00 61 THR A CA 18
ATOM 27167 C C . THR A 1 61 ? -11.149 -2.938 6.510 1.00 0.00 61 THR A C 18
ATOM 27168 O O . THR A 1 61 ? -11.981 -3.787 6.194 1.00 0.00 61 THR A O 18
ATOM 27179 N N . ALA A 1 62 ? -10.659 -2.023 5.685 1.00 0.00 62 ALA A N 18
ATOM 27180 C CA . ALA A 1 62 ? -11.088 -1.959 4.299 1.00 0.00 62 ALA A CA 18
ATOM 27181 C C . ALA A 1 62 ? -10.829 -3.308 3.626 1.00 0.00 62 ALA A C 18
ATOM 27182 O O . ALA A 1 62 ? -11.743 -3.913 3.066 1.00 0.00 62 ALA A O 18
ATOM 27189 N N . ARG A 1 63 ? -9.579 -3.741 3.703 1.00 0.00 63 ARG A N 18
ATOM 27190 C CA . ARG A 1 63 ? -9.188 -5.008 3.108 1.00 0.00 63 ARG A CA 18
ATOM 27191 C C . ARG A 1 63 ? -9.426 -6.153 4.094 1.00 0.00 63 ARG A C 18
ATOM 27192 O O . ARG A 1 63 ? -9.019 -7.287 3.843 1.00 0.00 63 ARG A O 18
ATOM 27209 N N . HIS A 1 64 ? -10.083 -5.818 5.194 1.00 0.00 64 HIS A N 18
ATOM 27210 C CA . HIS A 1 64 ? -10.380 -6.804 6.219 1.00 0.00 64 HIS A CA 18
ATOM 27211 C C . HIS A 1 64 ? -11.521 -7.707 5.747 1.00 0.00 64 HIS A C 18
ATOM 27212 O O . HIS A 1 64 ? -11.376 -8.927 5.705 1.00 0.00 64 HIS A O 18
ATOM 27225 N N . ASN A 1 65 ? -12.632 -7.071 5.404 1.00 0.00 65 ASN A N 18
ATOM 27226 C CA . ASN A 1 65 ? -13.798 -7.802 4.937 1.00 0.00 65 ASN A CA 18
ATOM 27227 C C . ASN A 1 65 ? -14.060 -7.452 3.470 1.00 0.00 65 ASN A C 18
ATOM 27228 O O . ASN A 1 65 ? -14.142 -8.339 2.622 1.00 0.00 65 ASN A O 18
ATOM 27238 N N . VAL A 1 66 ? -14.186 -6.157 3.218 1.00 0.00 66 VAL A N 18
ATOM 27239 C CA . VAL A 1 66 ? -14.436 -5.679 1.869 1.00 0.00 66 VAL A CA 18
ATOM 27240 C C . VAL A 1 66 ? -13.108 -5.302 1.210 1.00 0.00 66 VAL A C 18
ATOM 27241 O O . VAL A 1 66 ? -12.048 -5.752 1.642 1.00 0.00 66 VAL A O 18
ATOM 27254 N N . ASP A 1 67 ? -13.209 -4.481 0.176 1.00 0.00 67 ASP A N 18
ATOM 27255 C CA . ASP A 1 67 ? -12.029 -4.040 -0.548 1.00 0.00 67 ASP A CA 18
ATOM 27256 C C . ASP A 1 67 ? -12.122 -2.533 -0.796 1.00 0.00 67 ASP A C 18
ATOM 27257 O O . ASP A 1 67 ? -13.141 -2.042 -1.281 1.00 0.00 67 ASP A O 18
ATOM 27266 N N . GLU A 1 68 ? -11.047 -1.841 -0.454 1.00 0.00 68 GLU A N 18
ATOM 27267 C CA . GLU A 1 68 ? -10.995 -0.400 -0.634 1.00 0.00 68 GLU A CA 18
ATOM 27268 C C . GLU A 1 68 ? -9.577 0.037 -1.013 1.00 0.00 68 GLU A C 18
ATOM 27269 O O . GLU A 1 68 ? -8.600 -0.481 -0.474 1.00 0.00 68 GLU A O 18
ATOM 27280 N N . LEU A 1 69 ? -9.512 0.985 -1.935 1.00 0.00 69 LEU A N 18
ATOM 27281 C CA . LEU A 1 69 ? -8.231 1.497 -2.393 1.00 0.00 69 LEU A CA 18
ATOM 27282 C C . LEU A 1 69 ? -8.292 3.025 -2.458 1.00 0.00 69 LEU A C 18
ATOM 27283 O O . LEU A 1 69 ? -9.230 3.588 -3.021 1.00 0.00 69 LEU A O 18
ATOM 27298 N N . HIS A 1 70 ? -7.280 3.650 -1.875 1.00 0.00 70 HIS A N 18
ATOM 27299 C CA . HIS A 1 70 ? -7.207 5.101 -1.860 1.00 0.00 70 HIS A CA 18
ATOM 27300 C C . HIS A 1 70 ? -5.767 5.545 -2.127 1.00 0.00 70 HIS A C 18
ATOM 27301 O O . HIS A 1 70 ? -4.823 4.937 -1.625 1.00 0.00 70 HIS A O 18
ATOM 27314 N N . ILE A 1 71 ? -5.644 6.603 -2.915 1.00 0.00 71 ILE A N 18
ATOM 27315 C CA . ILE A 1 71 ? -4.335 7.136 -3.254 1.00 0.00 71 ILE A CA 18
ATOM 27316 C C . ILE A 1 71 ? -4.360 8.661 -3.121 1.00 0.00 71 ILE A C 18
ATOM 27317 O O . ILE A 1 71 ? -5.251 9.319 -3.655 1.00 0.00 71 ILE A O 18
ATOM 27332 N N . ASP A 1 72 ? -3.370 9.176 -2.406 1.00 0.00 72 ASP A N 18
ATOM 27333 C CA . ASP A 1 72 ? -3.267 10.610 -2.197 1.00 0.00 72 ASP A CA 18
ATOM 27334 C C . ASP A 1 72 ? -1.791 11.011 -2.168 1.00 0.00 72 ASP A C 18
ATOM 27335 O O . ASP A 1 72 ? -0.962 10.302 -1.601 1.00 0.00 72 ASP A O 18
ATOM 27344 N N . GLY A 1 73 ? -1.508 12.148 -2.786 1.00 0.00 73 GLY A N 18
ATOM 27345 C CA . GLY A 1 73 ? -0.146 12.653 -2.837 1.00 0.00 73 GLY A CA 18
ATOM 27346 C C . GLY A 1 73 ? -0.105 14.151 -2.528 1.00 0.00 73 GLY A C 18
ATOM 27347 O O . GLY A 1 73 ? -0.855 14.930 -3.112 1.00 0.00 73 GLY A O 18
ATOM 27351 N N . ASN A 1 74 ? 0.782 14.509 -1.610 1.00 0.00 74 ASN A N 18
ATOM 27352 C CA . ASN A 1 74 ? 0.931 15.899 -1.215 1.00 0.00 74 ASN A CA 18
ATOM 27353 C C . ASN A 1 74 ? 2.403 16.181 -0.907 1.00 0.00 74 ASN A C 18
ATOM 27354 O O . ASN A 1 74 ? 3.083 15.357 -0.297 1.00 0.00 74 ASN A O 18
ATOM 27364 N N . TYR A 1 75 ? 2.852 17.350 -1.343 1.00 0.00 75 TYR A N 18
ATOM 27365 C CA . TYR A 1 75 ? 4.231 17.751 -1.121 1.00 0.00 75 TYR A CA 18
ATOM 27366 C C . TYR A 1 75 ? 4.477 18.076 0.354 1.00 0.00 75 TYR A C 18
ATOM 27367 O O . TYR A 1 75 ? 5.603 18.378 0.747 1.00 0.00 75 TYR A O 18
ATOM 27384 N N . GLN A 1 76 ? 3.405 18.004 1.130 1.00 0.00 76 GLN A N 18
ATOM 27385 C CA . GLN A 1 76 ? 3.490 18.286 2.552 1.00 0.00 76 GLN A CA 18
ATOM 27386 C C . GLN A 1 76 ? 3.273 17.006 3.362 1.00 0.00 76 GLN A C 18
ATOM 27387 O O . GLN A 1 76 ? 3.403 17.011 4.584 1.00 0.00 76 GLN A O 18
ATOM 27399 N N . LEU A 1 77 ? 2.946 15.940 2.646 1.00 0.00 77 LEU A N 18
ATOM 27400 C CA . LEU A 1 77 ? 2.709 14.656 3.282 1.00 0.00 77 LEU A CA 18
ATOM 27401 C C . LEU A 1 77 ? 3.890 14.318 4.195 1.00 0.00 77 LEU A C 18
ATOM 27402 O O . LEU A 1 77 ? 3.734 14.237 5.412 1.00 0.00 77 LEU A O 18
ATOM 27417 N N . GLY A 1 78 ? 5.044 14.132 3.572 1.00 0.00 78 GLY A N 18
ATOM 27418 C CA . GLY A 1 78 ? 6.250 13.806 4.313 1.00 0.00 78 GLY A CA 18
ATOM 27419 C C . GLY A 1 78 ? 7.270 13.100 3.417 1.00 0.00 78 GLY A C 18
ATOM 27420 O O . GLY A 1 78 ? 8.020 12.242 3.879 1.00 0.00 78 GLY A O 18
ATOM 27424 N N . ARG A 1 79 ? 7.266 13.487 2.149 1.00 0.00 79 ARG A N 18
ATOM 27425 C CA . ARG A 1 79 ? 8.180 12.903 1.184 1.00 0.00 79 ARG A CA 18
ATOM 27426 C C . ARG A 1 79 ? 8.162 11.376 1.292 1.00 0.00 79 ARG A C 18
ATOM 27427 O O . ARG A 1 79 ? 9.210 10.748 1.429 1.00 0.00 79 ARG A O 18
ATOM 27444 N N . ASN A 1 80 ? 6.959 10.825 1.227 1.00 0.00 80 ASN A N 18
ATOM 27445 C CA . ASN A 1 80 ? 6.790 9.385 1.315 1.00 0.00 80 ASN A CA 18
ATOM 27446 C C . ASN A 1 80 ? 6.188 8.865 0.009 1.00 0.00 80 ASN A C 18
ATOM 27447 O O . ASN A 1 80 ? 5.072 9.235 -0.356 1.00 0.00 80 ASN A O 18
ATOM 27457 N N . VAL A 1 81 ? 6.953 8.016 -0.662 1.00 0.00 81 VAL A N 18
ATOM 27458 C CA . VAL A 1 81 ? 6.508 7.441 -1.921 1.00 0.00 81 VAL A CA 18
ATOM 27459 C C . VAL A 1 81 ? 6.516 5.915 -1.811 1.00 0.00 81 VAL A C 18
ATOM 27460 O O . VAL A 1 81 ? 7.580 5.300 -1.745 1.00 0.00 81 VAL A O 18
ATOM 27473 N N . LEU A 1 82 ? 5.319 5.348 -1.793 1.00 0.00 82 LEU A N 18
ATOM 27474 C CA . LEU A 1 82 ? 5.174 3.906 -1.693 1.00 0.00 82 LEU A CA 18
ATOM 27475 C C . LEU A 1 82 ? 4.323 3.401 -2.859 1.00 0.00 82 LEU A C 18
ATOM 27476 O O . LEU A 1 82 ? 3.170 3.802 -3.010 1.00 0.00 82 LEU A O 18
ATOM 27491 N N . LEU A 1 83 ? 4.924 2.528 -3.654 1.00 0.00 83 LEU A N 18
ATOM 27492 C CA . LEU A 1 83 ? 4.236 1.962 -4.802 1.00 0.00 83 LEU A CA 18
ATOM 27493 C C . LEU A 1 83 ? 4.071 0.455 -4.601 1.00 0.00 83 LEU A C 18
ATOM 27494 O O . LEU A 1 83 ? 5.047 -0.291 -4.648 1.00 0.00 83 LEU A O 18
ATOM 27509 N N . LYS A 1 84 ? 2.828 0.052 -4.383 1.00 0.00 84 LYS A N 18
ATOM 27510 C CA . LYS A 1 84 ? 2.522 -1.353 -4.175 1.00 0.00 84 LYS A CA 18
ATOM 27511 C C . LYS A 1 84 ? 1.453 -1.792 -5.179 1.00 0.00 84 LYS A C 18
ATOM 27512 O O . LYS A 1 84 ? 0.349 -1.250 -5.192 1.00 0.00 84 LYS A O 18
ATOM 27526 N N . ASN A 1 85 ? 1.820 -2.770 -5.995 1.00 0.00 85 ASN A N 18
ATOM 27527 C CA . ASN A 1 85 ? 0.906 -3.287 -6.999 1.00 0.00 85 ASN A CA 18
ATOM 27528 C C . ASN A 1 85 ? 0.572 -4.745 -6.676 1.00 0.00 85 ASN A C 18
ATOM 27529 O O . ASN A 1 85 ? 1.443 -5.612 -6.725 1.00 0.00 85 ASN A O 18
ATOM 27539 N N . GLY A 1 86 ? -0.692 -4.970 -6.350 1.00 0.00 86 GLY A N 18
ATOM 27540 C CA . GLY A 1 86 ? -1.152 -6.308 -6.017 1.00 0.00 86 GLY A CA 18
ATOM 27541 C C . GLY A 1 86 ? -2.176 -6.805 -7.041 1.00 0.00 86 GLY A C 18
ATOM 27542 O O . GLY A 1 86 ? -3.262 -6.242 -7.162 1.00 0.00 86 GLY A O 18
ATOM 27546 N N . GLU A 1 87 ? -1.791 -7.856 -7.751 1.00 0.00 87 GLU A N 18
ATOM 27547 C CA . GLU A 1 87 ? -2.661 -8.436 -8.760 1.00 0.00 87 GLU A CA 18
ATOM 27548 C C . GLU A 1 87 ? -2.871 -9.926 -8.486 1.00 0.00 87 GLU A C 18
ATOM 27549 O O . GLU A 1 87 ? -1.916 -10.701 -8.480 1.00 0.00 87 GLU A O 18
ATOM 27560 N N . ASP A 1 88 ? -4.128 -10.284 -8.268 1.00 0.00 88 ASP A N 18
ATOM 27561 C CA . ASP A 1 88 ? -4.476 -11.668 -7.995 1.00 0.00 88 ASP A CA 18
ATOM 27562 C C . ASP A 1 88 ? -5.355 -12.202 -9.128 1.00 0.00 88 ASP A C 18
ATOM 27563 O O . ASP A 1 88 ? -6.243 -11.502 -9.611 1.00 0.00 88 ASP A O 18
ATOM 27572 N N . ARG A 1 89 ? -5.076 -13.437 -9.518 1.00 0.00 89 ARG A N 18
ATOM 27573 C CA . ARG A 1 89 ? -5.831 -14.073 -10.585 1.00 0.00 89 ARG A CA 18
ATOM 27574 C C . ARG A 1 89 ? -6.277 -15.472 -10.158 1.00 0.00 89 ARG A C 18
ATOM 27575 O O . ARG A 1 89 ? -5.461 -16.281 -9.717 1.00 0.00 89 ARG A O 18
ATOM 27592 N N . LEU A 1 90 ? -7.571 -15.717 -10.304 1.00 0.00 90 LEU A N 18
ATOM 27593 C CA . LEU A 1 90 ? -8.135 -17.005 -9.940 1.00 0.00 90 LEU A CA 18
ATOM 27594 C C . LEU A 1 90 ? -9.079 -17.476 -11.048 1.00 0.00 90 LEU A C 18
ATOM 27595 O O . LEU A 1 90 ? -9.305 -16.759 -12.022 1.00 0.00 90 LEU A O 18
ATOM 27610 N N . ARG A 1 91 ? -9.607 -18.677 -10.861 1.00 0.00 91 ARG A N 18
ATOM 27611 C CA . ARG A 1 91 ? -10.522 -19.251 -11.833 1.00 0.00 91 ARG A CA 18
ATOM 27612 C C . ARG A 1 91 ? -11.772 -18.379 -11.965 1.00 0.00 91 ARG A C 18
ATOM 27613 O O . ARG A 1 91 ? -12.364 -18.294 -13.041 1.00 0.00 91 ARG A O 18
ATOM 27630 N N . PHE A 1 92 ? -12.137 -17.751 -10.857 1.00 0.00 92 PHE A N 18
ATOM 27631 C CA . PHE A 1 92 ? -13.306 -16.889 -10.836 1.00 0.00 92 PHE A CA 18
ATOM 27632 C C . PHE A 1 92 ? -13.128 -15.700 -11.784 1.00 0.00 92 PHE A C 18
ATOM 27633 O O . PHE A 1 92 ? -14.094 -15.226 -12.379 1.00 0.00 92 PHE A O 18
ATOM 27649 N N . TYR A 1 93 ? -11.885 -15.253 -11.894 1.00 0.00 93 TYR A N 18
ATOM 27650 C CA . TYR A 1 93 ? -11.568 -14.131 -12.760 1.00 0.00 93 TYR A CA 18
ATOM 27651 C C . TYR A 1 93 ? -11.049 -14.612 -14.116 1.00 0.00 93 TYR A C 18
ATOM 27652 O O . TYR A 1 93 ? -10.100 -15.392 -14.180 1.00 0.00 93 TYR A O 18
ATOM 27669 N N . VAL A 1 94 ? -11.697 -14.129 -15.166 1.00 0.00 94 VAL A N 18
ATOM 27670 C CA . VAL A 1 94 ? -11.313 -14.501 -16.518 1.00 0.00 94 VAL A CA 18
ATOM 27671 C C . VAL A 1 94 ? -10.753 -13.274 -17.240 1.00 0.00 94 VAL A C 18
ATOM 27672 O O . VAL A 1 94 ? -9.802 -13.384 -18.013 1.00 0.00 94 VAL A O 18
ATOM 27685 N N . LYS A 1 95 ? -11.366 -12.132 -16.963 1.00 0.00 95 LYS A N 18
ATOM 27686 C CA . LYS A 1 95 ? -10.940 -10.886 -17.577 1.00 0.00 95 LYS A CA 18
ATOM 27687 C C . LYS A 1 95 ? -9.481 -10.614 -17.209 1.00 0.00 95 LYS A C 18
ATOM 27688 O O . LYS A 1 95 ? -8.750 -9.988 -17.975 1.00 0.00 95 LYS A O 18
ATOM 27702 N N . PHE A 1 96 ? -9.099 -11.097 -16.035 1.00 0.00 96 PHE A N 18
ATOM 27703 C CA . PHE A 1 96 ? -7.740 -10.913 -15.556 1.00 0.00 96 PHE A CA 18
ATOM 27704 C C . PHE A 1 96 ? -7.402 -9.427 -15.423 1.00 0.00 96 PHE A C 18
ATOM 27705 O O . PHE A 1 96 ? -6.425 -8.955 -16.003 1.00 0.00 96 PHE A O 18
ATOM 27721 N N . GLY A 1 97 ? -8.229 -8.731 -14.657 1.00 0.00 97 GLY A N 18
ATOM 27722 C CA . GLY A 1 97 ? -8.030 -7.308 -14.440 1.00 0.00 97 GLY A CA 18
ATOM 27723 C C . GLY A 1 97 ? -6.671 -7.037 -13.791 1.00 0.00 97 GLY A C 18
ATOM 27724 O O . GLY A 1 97 ? -6.461 -7.364 -12.624 1.00 0.00 97 GLY A O 18
ATOM 27728 N N . PRO A 1 98 ? -5.761 -6.427 -14.596 1.00 0.00 98 PRO A N 18
ATOM 27729 C CA . PRO A 1 98 ? -4.428 -6.108 -14.111 1.00 0.00 98 PRO A CA 18
ATOM 27730 C C . PRO A 1 98 ? -4.459 -4.900 -13.173 1.00 0.00 98 PRO A C 18
ATOM 27731 O O . PRO A 1 98 ? -4.935 -3.829 -13.550 1.00 0.00 98 PRO A O 18
ATOM 27739 N N . GLY A 1 99 ? -3.949 -5.112 -11.970 1.00 0.00 99 GLY A N 18
ATOM 27740 C CA . GLY A 1 99 ? -3.912 -4.053 -10.975 1.00 0.00 99 GLY A CA 18
ATOM 27741 C C . GLY A 1 99 ? -2.567 -3.324 -11.000 1.00 0.00 99 GLY A C 18
ATOM 27742 O O . GLY A 1 99 ? -1.603 -3.771 -10.380 1.00 0.00 99 GLY A O 18
ATOM 27746 N N . ALA A 1 100 ? -2.546 -2.214 -11.722 1.00 0.00 100 ALA A N 18
ATOM 27747 C CA . ALA A 1 100 ? -1.336 -1.417 -11.835 1.00 0.00 100 ALA A CA 18
ATOM 27748 C C . ALA A 1 100 ? -1.580 -0.036 -11.225 1.00 0.00 100 ALA A C 18
ATOM 27749 O O . ALA A 1 100 ? -2.714 0.439 -11.189 1.00 0.00 100 ALA A O 18
ATOM 27756 N N . VAL A 1 101 ? -0.498 0.569 -10.759 1.00 0.00 101 VAL A N 18
ATOM 27757 C CA . VAL A 1 101 ? -0.580 1.887 -10.152 1.00 0.00 101 VAL A CA 18
ATOM 27758 C C . VAL A 1 101 ? -1.430 2.800 -11.037 1.00 0.00 101 VAL A C 18
ATOM 27759 O O . VAL A 1 101 ? -2.195 3.622 -10.534 1.00 0.00 101 VAL A O 18
ATOM 27772 N N . ILE A 1 102 ? -1.270 2.624 -12.341 1.00 0.00 102 ILE A N 18
ATOM 27773 C CA . ILE A 1 102 ? -2.013 3.422 -13.300 1.00 0.00 102 ILE A CA 18
ATOM 27774 C C . ILE A 1 102 ? -3.505 3.104 -13.175 1.00 0.00 102 ILE A C 18
ATOM 27775 O O . ILE A 1 102 ? -4.341 4.004 -13.219 1.00 0.00 102 ILE A O 18
ATOM 27790 N N . LYS A 1 103 ? -3.793 1.819 -13.020 1.00 0.00 103 LYS A N 18
ATOM 27791 C CA . LYS A 1 103 ? -5.168 1.372 -12.888 1.00 0.00 103 LYS A CA 18
ATOM 27792 C C . LYS A 1 103 ? -5.760 1.931 -11.592 1.00 0.00 103 LYS A C 18
ATOM 27793 O O . LYS A 1 103 ? -6.933 2.299 -11.550 1.00 0.00 103 LYS A O 18
ATOM 27807 N N . GLU A 1 104 ? -4.921 1.978 -10.568 1.00 0.00 104 GLU A N 18
ATOM 27808 C CA . GLU A 1 104 ? -5.346 2.487 -9.275 1.00 0.00 104 GLU A CA 18
ATOM 27809 C C . GLU A 1 104 ? -6.141 3.783 -9.450 1.00 0.00 104 GLU A C 18
ATOM 27810 O O . GLU A 1 104 ? -7.086 4.039 -8.706 1.00 0.00 104 GLU A O 18
ATOM 27821 N N . PHE A 1 105 ? -5.730 4.563 -10.438 1.00 0.00 105 PHE A N 18
ATOM 27822 C CA . PHE A 1 105 ? -6.392 5.825 -10.720 1.00 0.00 105 PHE A CA 18
ATOM 27823 C C . PHE A 1 105 ? -7.913 5.659 -10.714 1.00 0.00 105 PHE A C 18
ATOM 27824 O O . PHE A 1 105 ? -8.639 6.562 -10.298 1.00 0.00 105 PHE A O 18
ATOM 27840 N N . LYS A 1 106 ? -8.352 4.499 -11.180 1.00 0.00 106 LYS A N 18
ATOM 27841 C CA . LYS A 1 106 ? -9.774 4.204 -11.233 1.00 0.00 106 LYS A CA 18
ATOM 27842 C C . LYS A 1 106 ? -10.419 4.579 -9.898 1.00 0.00 106 LYS A C 18
ATOM 27843 O O . LYS A 1 106 ? -11.612 4.872 -9.841 1.00 0.00 106 LYS A O 18
ATOM 27857 N N . ILE A 1 107 ? -9.602 4.556 -8.855 1.00 0.00 107 ILE A N 18
ATOM 27858 C CA . ILE A 1 107 ? -10.078 4.891 -7.524 1.00 0.00 107 ILE A CA 18
ATOM 27859 C C . ILE A 1 107 ? -11.062 6.058 -7.617 1.00 0.00 107 ILE A C 18
ATOM 27860 O O . ILE A 1 107 ? -12.050 6.101 -6.885 1.00 0.00 107 ILE A O 18
ATOM 27875 N N . THR A 1 108 ? -10.759 6.976 -8.523 1.00 0.00 108 THR A N 18
ATOM 27876 C CA . THR A 1 108 ? -11.606 8.140 -8.722 1.00 0.00 108 THR A CA 18
ATOM 27877 C C . THR A 1 108 ? -11.732 8.460 -10.213 1.00 0.00 108 THR A C 18
ATOM 27878 O O . THR A 1 108 ? -12.821 8.382 -10.779 1.00 0.00 108 THR A O 18
ATOM 27889 N N . ASP A 1 109 ? -10.602 8.814 -10.807 1.00 0.00 109 ASP A N 18
ATOM 27890 C CA . ASP A 1 109 ? -10.571 9.147 -12.220 1.00 0.00 109 ASP A CA 18
ATOM 27891 C C . ASP A 1 109 ? -11.135 7.976 -13.027 1.00 0.00 109 ASP A C 18
ATOM 27892 O O . ASP A 1 109 ? -12.279 8.023 -13.480 1.00 0.00 109 ASP A O 18
ATOM 27901 N N . MET A 1 1 ? 4.374 15.760 -6.733 1.00 0.00 1 MET A N 19
ATOM 27902 C CA . MET A 1 1 ? 5.531 15.746 -5.856 1.00 0.00 1 MET A CA 19
ATOM 27903 C C . MET A 1 1 ? 5.655 14.405 -5.130 1.00 0.00 1 MET A C 19
ATOM 27904 O O . MET A 1 1 ? 6.663 13.713 -5.264 1.00 0.00 1 MET A O 19
ATOM 27916 N N . SER A 1 2 ? 4.615 14.078 -4.378 1.00 0.00 2 SER A N 19
ATOM 27917 C CA . SER A 1 2 ? 4.593 12.831 -3.631 1.00 0.00 2 SER A CA 19
ATOM 27918 C C . SER A 1 2 ? 3.198 12.207 -3.696 1.00 0.00 2 SER A C 19
ATOM 27919 O O . SER A 1 2 ? 2.196 12.897 -3.519 1.00 0.00 2 SER A O 19
ATOM 27926 N N . GLU A 1 3 ? 3.178 10.906 -3.949 1.00 0.00 3 GLU A N 19
ATOM 27927 C CA . GLU A 1 3 ? 1.923 10.180 -4.039 1.00 0.00 3 GLU A CA 19
ATOM 27928 C C . GLU A 1 3 ? 2.088 8.764 -3.484 1.00 0.00 3 GLU A C 19
ATOM 27929 O O . GLU A 1 3 ? 2.941 8.007 -3.946 1.00 0.00 3 GLU A O 19
ATOM 27940 N N . VAL A 1 4 ? 1.257 8.448 -2.501 1.00 0.00 4 VAL A N 19
ATOM 27941 C CA . VAL A 1 4 ? 1.300 7.136 -1.878 1.00 0.00 4 VAL A CA 19
ATOM 27942 C C . VAL A 1 4 ? -0.009 6.398 -2.164 1.00 0.00 4 VAL A C 19
ATOM 27943 O O . VAL A 1 4 ? -1.062 6.770 -1.647 1.00 0.00 4 VAL A O 19
ATOM 27956 N N . ASN A 1 5 ? 0.099 5.365 -2.986 1.00 0.00 5 ASN A N 19
ATOM 27957 C CA . ASN A 1 5 ? -1.063 4.571 -3.347 1.00 0.00 5 ASN A CA 19
ATOM 27958 C C . ASN A 1 5 ? -0.744 3.088 -3.147 1.00 0.00 5 ASN A C 19
ATOM 27959 O O . ASN A 1 5 ? 0.304 2.611 -3.578 1.00 0.00 5 ASN A O 19
ATOM 27969 N N . ILE A 1 6 ? -1.669 2.399 -2.493 1.00 0.00 6 ILE A N 19
ATOM 27970 C CA . ILE A 1 6 ? -1.499 0.980 -2.232 1.00 0.00 6 ILE A CA 19
ATOM 27971 C C . ILE A 1 6 ? -2.851 0.275 -2.369 1.00 0.00 6 ILE A C 19
ATOM 27972 O O . ILE A 1 6 ? -3.833 0.685 -1.753 1.00 0.00 6 ILE A O 19
ATOM 27987 N N . VAL A 1 7 ? -2.855 -0.772 -3.180 1.00 0.00 7 VAL A N 19
ATOM 27988 C CA . VAL A 1 7 ? -4.070 -1.538 -3.405 1.00 0.00 7 VAL A CA 19
ATOM 27989 C C . VAL A 1 7 ? -3.797 -3.016 -3.117 1.00 0.00 7 VAL A C 19
ATOM 27990 O O . VAL A 1 7 ? -2.897 -3.611 -3.706 1.00 0.00 7 VAL A O 19
ATOM 28003 N N . VAL A 1 8 ? -4.591 -3.565 -2.209 1.00 0.00 8 VAL A N 19
ATOM 28004 C CA . VAL A 1 8 ? -4.447 -4.962 -1.836 1.00 0.00 8 VAL A CA 19
ATOM 28005 C C . VAL A 1 8 ? -5.731 -5.715 -2.187 1.00 0.00 8 VAL A C 19
ATOM 28006 O O . VAL A 1 8 ? -6.827 -5.274 -1.844 1.00 0.00 8 VAL A O 19
ATOM 28019 N N . ASN A 1 9 ? -5.553 -6.838 -2.867 1.00 0.00 9 ASN A N 19
ATOM 28020 C CA . ASN A 1 9 ? -6.685 -7.656 -3.269 1.00 0.00 9 ASN A CA 19
ATOM 28021 C C . ASN A 1 9 ? -6.558 -9.042 -2.632 1.00 0.00 9 ASN A C 19
ATOM 28022 O O . ASN A 1 9 ? -5.634 -9.791 -2.945 1.00 0.00 9 ASN A O 19
ATOM 28032 N N . GLY A 1 10 ? -7.500 -9.340 -1.750 1.00 0.00 10 GLY A N 19
ATOM 28033 C CA . GLY A 1 10 ? -7.507 -10.623 -1.066 1.00 0.00 10 GLY A CA 19
ATOM 28034 C C . GLY A 1 10 ? -6.272 -10.774 -0.174 1.00 0.00 10 GLY A C 19
ATOM 28035 O O . GLY A 1 10 ? -5.820 -11.889 0.082 1.00 0.00 10 GLY A O 19
ATOM 28039 N N . ARG A 1 11 ? -5.762 -9.636 0.274 1.00 0.00 11 ARG A N 19
ATOM 28040 C CA . ARG A 1 11 ? -4.589 -9.628 1.132 1.00 0.00 11 ARG A CA 19
ATOM 28041 C C . ARG A 1 11 ? -3.376 -10.171 0.376 1.00 0.00 11 ARG A C 19
ATOM 28042 O O . ARG A 1 11 ? -2.777 -11.164 0.787 1.00 0.00 11 ARG A O 19
ATOM 28059 N N . GLU A 1 12 ? -3.048 -9.497 -0.716 1.00 0.00 12 GLU A N 19
ATOM 28060 C CA . GLU A 1 12 ? -1.916 -9.900 -1.534 1.00 0.00 12 GLU A CA 19
ATOM 28061 C C . GLU A 1 12 ? -0.730 -8.962 -1.297 1.00 0.00 12 GLU A C 19
ATOM 28062 O O . GLU A 1 12 ? -0.917 -7.775 -1.032 1.00 0.00 12 GLU A O 19
ATOM 28073 N N . ALA A 1 13 ? 0.463 -9.530 -1.402 1.00 0.00 13 ALA A N 19
ATOM 28074 C CA . ALA A 1 13 ? 1.678 -8.759 -1.203 1.00 0.00 13 ALA A CA 19
ATOM 28075 C C . ALA A 1 13 ? 2.754 -9.254 -2.172 1.00 0.00 13 ALA A C 19
ATOM 28076 O O . ALA A 1 13 ? 2.817 -10.443 -2.481 1.00 0.00 13 ALA A O 19
ATOM 28083 N N . GLY A 1 14 ? 3.575 -8.317 -2.624 1.00 0.00 14 GLY A N 19
ATOM 28084 C CA . GLY A 1 14 ? 4.645 -8.642 -3.550 1.00 0.00 14 GLY A CA 19
ATOM 28085 C C . GLY A 1 14 ? 6.010 -8.540 -2.869 1.00 0.00 14 GLY A C 19
ATOM 28086 O O . GLY A 1 14 ? 6.966 -9.193 -3.285 1.00 0.00 14 GLY A O 19
ATOM 28090 N N . SER A 1 15 ? 6.058 -7.716 -1.832 1.00 0.00 15 SER A N 19
ATOM 28091 C CA . SER A 1 15 ? 7.292 -7.521 -1.088 1.00 0.00 15 SER A CA 19
ATOM 28092 C C . SER A 1 15 ? 7.207 -8.233 0.262 1.00 0.00 15 SER A C 19
ATOM 28093 O O . SER A 1 15 ? 6.194 -8.858 0.576 1.00 0.00 15 SER A O 19
ATOM 28100 N N . LYS A 1 16 ? 8.283 -8.116 1.025 1.00 0.00 16 LYS A N 19
ATOM 28101 C CA . LYS A 1 16 ? 8.343 -8.742 2.336 1.00 0.00 16 LYS A CA 19
ATOM 28102 C C . LYS A 1 16 ? 7.771 -7.783 3.381 1.00 0.00 16 LYS A C 19
ATOM 28103 O O . LYS A 1 16 ? 7.975 -7.971 4.580 1.00 0.00 16 LYS A O 19
ATOM 28117 N N . SER A 1 17 ? 7.064 -6.776 2.889 1.00 0.00 17 SER A N 19
ATOM 28118 C CA . SER A 1 17 ? 6.460 -5.787 3.766 1.00 0.00 17 SER A CA 19
ATOM 28119 C C . SER A 1 17 ? 5.822 -6.478 4.973 1.00 0.00 17 SER A C 19
ATOM 28120 O O . SER A 1 17 ? 5.714 -5.886 6.046 1.00 0.00 17 SER A O 19
ATOM 28127 N N . LYS A 1 18 ? 5.417 -7.721 4.757 1.00 0.00 18 LYS A N 19
ATOM 28128 C CA . LYS A 1 18 ? 4.792 -8.498 5.815 1.00 0.00 18 LYS A CA 19
ATOM 28129 C C . LYS A 1 18 ? 5.666 -8.439 7.068 1.00 0.00 18 LYS A C 19
ATOM 28130 O O . LYS A 1 18 ? 5.181 -8.655 8.178 1.00 0.00 18 LYS A O 19
ATOM 28144 N N . GLY A 1 19 ? 6.940 -8.148 6.850 1.00 0.00 19 GLY A N 19
ATOM 28145 C CA . GLY A 1 19 ? 7.886 -8.059 7.949 1.00 0.00 19 GLY A CA 19
ATOM 28146 C C . GLY A 1 19 ? 7.831 -6.680 8.611 1.00 0.00 19 GLY A C 19
ATOM 28147 O O . GLY A 1 19 ? 6.881 -6.370 9.328 1.00 0.00 19 GLY A O 19
ATOM 28151 N N . CYS A 1 20 ? 8.861 -5.890 8.345 1.00 0.00 20 CYS A N 19
ATOM 28152 C CA . CYS A 1 20 ? 8.940 -4.551 8.906 1.00 0.00 20 CYS A CA 19
ATOM 28153 C C . CYS A 1 20 ? 9.174 -3.564 7.761 1.00 0.00 20 CYS A C 19
ATOM 28154 O O . CYS A 1 20 ? 9.560 -3.961 6.663 1.00 0.00 20 CYS A O 19
ATOM 28161 N N . ALA A 1 21 ? 8.930 -2.295 8.057 1.00 0.00 21 ALA A N 19
ATOM 28162 C CA . ALA A 1 21 ? 9.110 -1.248 7.066 1.00 0.00 21 ALA A CA 19
ATOM 28163 C C . ALA A 1 21 ? 10.560 -1.256 6.579 1.00 0.00 21 ALA A C 19
ATOM 28164 O O . ALA A 1 21 ? 10.822 -1.071 5.392 1.00 0.00 21 ALA A O 19
ATOM 28171 N N . LEU A 1 22 ? 11.466 -1.472 7.522 1.00 0.00 22 LEU A N 19
ATOM 28172 C CA . LEU A 1 22 ? 12.884 -1.506 7.204 1.00 0.00 22 LEU A CA 19
ATOM 28173 C C . LEU A 1 22 ? 13.379 -2.952 7.257 1.00 0.00 22 LEU A C 19
ATOM 28174 O O . LEU A 1 22 ? 14.120 -3.390 6.379 1.00 0.00 22 LEU A O 19
ATOM 28189 N N . CYS A 1 23 ? 12.951 -3.654 8.297 1.00 0.00 23 CYS A N 19
ATOM 28190 C CA . CYS A 1 23 ? 13.342 -5.042 8.475 1.00 0.00 23 CYS A CA 19
ATOM 28191 C C . CYS A 1 23 ? 12.306 -5.925 7.779 1.00 0.00 23 CYS A C 19
ATOM 28192 O O . CYS A 1 23 ? 11.187 -5.488 7.516 1.00 0.00 23 CYS A O 19
ATOM 28199 N N . GLY A 1 24 ? 12.717 -7.154 7.498 1.00 0.00 24 GLY A N 19
ATOM 28200 C CA . GLY A 1 24 ? 11.838 -8.103 6.837 1.00 0.00 24 GLY A CA 19
ATOM 28201 C C . GLY A 1 24 ? 12.295 -9.542 7.091 1.00 0.00 24 GLY A C 19
ATOM 28202 O O . GLY A 1 24 ? 12.893 -10.169 6.218 1.00 0.00 24 GLY A O 19
ATOM 28206 N N . ALA A 1 25 ? 11.996 -10.021 8.289 1.00 0.00 25 ALA A N 19
ATOM 28207 C CA . ALA A 1 25 ? 12.368 -11.374 8.668 1.00 0.00 25 ALA A CA 19
ATOM 28208 C C . ALA A 1 25 ? 11.110 -12.239 8.756 1.00 0.00 25 ALA A C 19
ATOM 28209 O O . ALA A 1 25 ? 11.111 -13.390 8.323 1.00 0.00 25 ALA A O 19
ATOM 28216 N N . THR A 1 26 ? 10.064 -11.651 9.320 1.00 0.00 26 THR A N 19
ATOM 28217 C CA . THR A 1 26 ? 8.801 -12.355 9.471 1.00 0.00 26 THR A CA 19
ATOM 28218 C C . THR A 1 26 ? 7.907 -12.110 8.254 1.00 0.00 26 THR A C 19
ATOM 28219 O O . THR A 1 26 ? 8.046 -11.097 7.570 1.00 0.00 26 THR A O 19
ATOM 28230 N N . TRP A 1 27 ? 7.009 -13.057 8.021 1.00 0.00 27 TRP A N 19
ATOM 28231 C CA . TRP A 1 27 ? 6.092 -12.957 6.898 1.00 0.00 27 TRP A CA 19
ATOM 28232 C C . TRP A 1 27 ? 4.844 -13.777 7.233 1.00 0.00 27 TRP A C 19
ATOM 28233 O O . TRP A 1 27 ? 4.943 -14.848 7.829 1.00 0.00 27 TRP A O 19
ATOM 28253 N N . GLY A 1 28 ? 3.699 -13.242 6.835 1.00 0.00 28 GLY A N 19
ATOM 28254 C CA . GLY A 1 28 ? 2.433 -13.911 7.085 1.00 0.00 28 GLY A CA 19
ATOM 28255 C C . GLY A 1 28 ? 1.256 -13.035 6.654 1.00 0.00 28 GLY A C 19
ATOM 28256 O O . GLY A 1 28 ? 1.428 -11.849 6.376 1.00 0.00 28 GLY A O 19
ATOM 28260 N N . ASP A 1 29 ? 0.084 -13.652 6.613 1.00 0.00 29 ASP A N 19
ATOM 28261 C CA . ASP A 1 29 ? -1.122 -12.942 6.222 1.00 0.00 29 ASP A CA 19
ATOM 28262 C C . ASP A 1 29 ? -1.990 -12.699 7.459 1.00 0.00 29 ASP A C 19
ATOM 28263 O O . ASP A 1 29 ? -2.825 -11.797 7.467 1.00 0.00 29 ASP A O 19
ATOM 28272 N N . TYR A 1 30 ? -1.761 -13.520 8.473 1.00 0.00 30 TYR A N 19
ATOM 28273 C CA . TYR A 1 30 ? -2.512 -13.405 9.712 1.00 0.00 30 TYR A CA 19
ATOM 28274 C C . TYR A 1 30 ? -2.511 -11.963 10.222 1.00 0.00 30 TYR A C 19
ATOM 28275 O O . TYR A 1 30 ? -3.440 -11.542 10.910 1.00 0.00 30 TYR A O 19
ATOM 28292 N N . HIS A 1 31 ? -1.457 -11.243 9.865 1.00 0.00 31 HIS A N 19
ATOM 28293 C CA . HIS A 1 31 ? -1.322 -9.857 10.278 1.00 0.00 31 HIS A CA 19
ATOM 28294 C C . HIS A 1 31 ? -1.799 -8.937 9.151 1.00 0.00 31 HIS A C 19
ATOM 28295 O O . HIS A 1 31 ? -1.991 -9.383 8.021 1.00 0.00 31 HIS A O 19
ATOM 28308 N N . ALA A 1 32 ? -1.979 -7.672 9.500 1.00 0.00 32 ALA A N 19
ATOM 28309 C CA . ALA A 1 32 ? -2.430 -6.686 8.532 1.00 0.00 32 ALA A CA 19
ATOM 28310 C C . ALA A 1 32 ? -1.241 -5.831 8.088 1.00 0.00 32 ALA A C 19
ATOM 28311 O O . ALA A 1 32 ? -0.228 -5.763 8.783 1.00 0.00 32 ALA A O 19
ATOM 28318 N N . ASP A 1 33 ? -1.405 -5.201 6.935 1.00 0.00 33 ASP A N 19
ATOM 28319 C CA . ASP A 1 33 ? -0.357 -4.354 6.390 1.00 0.00 33 ASP A CA 19
ATOM 28320 C C . ASP A 1 33 ? -0.811 -2.894 6.439 1.00 0.00 33 ASP A C 19
ATOM 28321 O O . ASP A 1 33 ? -1.948 -2.606 6.810 1.00 0.00 33 ASP A O 19
ATOM 28330 N N . PHE A 1 34 ? 0.100 -2.011 6.059 1.00 0.00 34 PHE A N 19
ATOM 28331 C CA . PHE A 1 34 ? -0.193 -0.588 6.055 1.00 0.00 34 PHE A CA 19
ATOM 28332 C C . PHE A 1 34 ? 0.290 0.067 4.758 1.00 0.00 34 PHE A C 19
ATOM 28333 O O . PHE A 1 34 ? 1.154 -0.473 4.070 1.00 0.00 34 PHE A O 19
ATOM 28349 N N . LEU A 1 35 ? -0.290 1.222 4.465 1.00 0.00 35 LEU A N 19
ATOM 28350 C CA . LEU A 1 35 ? 0.070 1.956 3.264 1.00 0.00 35 LEU A CA 19
ATOM 28351 C C . LEU A 1 35 ? 1.590 2.128 3.213 1.00 0.00 35 LEU A C 19
ATOM 28352 O O . LEU A 1 35 ? 2.172 2.217 2.133 1.00 0.00 35 LEU A O 19
ATOM 28367 N N . GLY A 1 36 ? 2.189 2.171 4.395 1.00 0.00 36 GLY A N 19
ATOM 28368 C CA . GLY A 1 36 ? 3.629 2.331 4.498 1.00 0.00 36 GLY A CA 19
ATOM 28369 C C . GLY A 1 36 ? 4.353 1.045 4.093 1.00 0.00 36 GLY A C 19
ATOM 28370 O O . GLY A 1 36 ? 5.583 0.995 4.097 1.00 0.00 36 GLY A O 19
ATOM 28374 N N . GLU A 1 37 ? 3.562 0.039 3.755 1.00 0.00 37 GLU A N 19
ATOM 28375 C CA . GLU A 1 37 ? 4.112 -1.243 3.348 1.00 0.00 37 GLU A CA 19
ATOM 28376 C C . GLU A 1 37 ? 4.987 -1.822 4.462 1.00 0.00 37 GLU A C 19
ATOM 28377 O O . GLU A 1 37 ? 6.160 -2.121 4.244 1.00 0.00 37 GLU A O 19
ATOM 28388 N N . ASP A 1 38 ? 4.381 -1.964 5.633 1.00 0.00 38 ASP A N 19
ATOM 28389 C CA . ASP A 1 38 ? 5.090 -2.502 6.781 1.00 0.00 38 ASP A CA 19
ATOM 28390 C C . ASP A 1 38 ? 4.098 -3.232 7.690 1.00 0.00 38 ASP A C 19
ATOM 28391 O O . ASP A 1 38 ? 2.904 -2.942 7.671 1.00 0.00 38 ASP A O 19
ATOM 28400 N N . LEU A 1 39 ? 4.633 -4.164 8.465 1.00 0.00 39 LEU A N 19
ATOM 28401 C CA . LEU A 1 39 ? 3.810 -4.938 9.379 1.00 0.00 39 LEU A CA 19
ATOM 28402 C C . LEU A 1 39 ? 4.260 -4.669 10.816 1.00 0.00 39 LEU A C 19
ATOM 28403 O O . LEU A 1 39 ? 5.398 -4.961 11.179 1.00 0.00 39 LEU A O 19
ATOM 28418 N N . PHE A 1 40 ? 3.343 -4.114 11.596 1.00 0.00 40 PHE A N 19
ATOM 28419 C CA . PHE A 1 40 ? 3.632 -3.801 12.985 1.00 0.00 40 PHE A CA 19
ATOM 28420 C C . PHE A 1 40 ? 2.972 -4.815 13.923 1.00 0.00 40 PHE A C 19
ATOM 28421 O O . PHE A 1 40 ? 2.652 -4.491 15.066 1.00 0.00 40 PHE A O 19
ATOM 28437 N N . PHE A 1 41 ? 2.790 -6.021 13.406 1.00 0.00 41 PHE A N 19
ATOM 28438 C CA . PHE A 1 41 ? 2.175 -7.083 14.183 1.00 0.00 41 PHE A CA 19
ATOM 28439 C C . PHE A 1 41 ? 3.215 -8.119 14.614 1.00 0.00 41 PHE A C 19
ATOM 28440 O O . PHE A 1 41 ? 2.905 -9.035 15.375 1.00 0.00 41 PHE A O 19
ATOM 28456 N N . CYS A 1 42 ? 4.427 -7.939 14.110 1.00 0.00 42 CYS A N 19
ATOM 28457 C CA . CYS A 1 42 ? 5.514 -8.847 14.434 1.00 0.00 42 CYS A CA 19
ATOM 28458 C C . CYS A 1 42 ? 6.494 -8.115 15.353 1.00 0.00 42 CYS A C 19
ATOM 28459 O O . CYS A 1 42 ? 6.880 -8.638 16.398 1.00 0.00 42 CYS A O 19
ATOM 28466 N N . CYS A 1 43 ? 6.868 -6.916 14.931 1.00 0.00 43 CYS A N 19
ATOM 28467 C CA . CYS A 1 43 ? 7.796 -6.106 15.703 1.00 0.00 43 CYS A CA 19
ATOM 28468 C C . CYS A 1 43 ? 7.027 -4.919 16.284 1.00 0.00 43 CYS A C 19
ATOM 28469 O O . CYS A 1 43 ? 6.967 -4.749 17.501 1.00 0.00 43 CYS A O 19
ATOM 28476 N N . ASP A 1 44 ? 6.458 -4.126 15.387 1.00 0.00 44 ASP A N 19
ATOM 28477 C CA . ASP A 1 44 ? 5.696 -2.959 15.795 1.00 0.00 44 ASP A CA 19
ATOM 28478 C C . ASP A 1 44 ? 6.598 -2.023 16.603 1.00 0.00 44 ASP A C 19
ATOM 28479 O O . ASP A 1 44 ? 6.112 -1.121 17.282 1.00 0.00 44 ASP A O 19
ATOM 28488 N N . ILE A 1 45 ? 7.896 -2.271 16.500 1.00 0.00 45 ILE A N 19
ATOM 28489 C CA . ILE A 1 45 ? 8.871 -1.462 17.212 1.00 0.00 45 ILE A CA 19
ATOM 28490 C C . ILE A 1 45 ? 9.546 -0.504 16.229 1.00 0.00 45 ILE A C 19
ATOM 28491 O O . ILE A 1 45 ? 9.435 0.714 16.367 1.00 0.00 45 ILE A O 19
ATOM 28506 N N . CYS A 1 46 ? 10.233 -1.089 15.260 1.00 0.00 46 CYS A N 19
ATOM 28507 C CA . CYS A 1 46 ? 10.928 -0.302 14.255 1.00 0.00 46 CYS A CA 19
ATOM 28508 C C . CYS A 1 46 ? 9.988 -0.108 13.063 1.00 0.00 46 CYS A C 19
ATOM 28509 O O . CYS A 1 46 ? 10.263 0.698 12.176 1.00 0.00 46 CYS A O 19
ATOM 28516 N N . ALA A 1 47 ? 8.897 -0.860 13.082 1.00 0.00 47 ALA A N 19
ATOM 28517 C CA . ALA A 1 47 ? 7.915 -0.780 12.014 1.00 0.00 47 ALA A CA 19
ATOM 28518 C C . ALA A 1 47 ? 6.734 0.076 12.476 1.00 0.00 47 ALA A C 19
ATOM 28519 O O . ALA A 1 47 ? 6.631 0.412 13.654 1.00 0.00 47 ALA A O 19
ATOM 28526 N N . ALA A 1 48 ? 5.873 0.403 11.523 1.00 0.00 48 ALA A N 19
ATOM 28527 C CA . ALA A 1 48 ? 4.704 1.214 11.818 1.00 0.00 48 ALA A CA 19
ATOM 28528 C C . ALA A 1 48 ? 5.121 2.682 11.929 1.00 0.00 48 ALA A C 19
ATOM 28529 O O . ALA A 1 48 ? 5.023 3.279 13.000 1.00 0.00 48 ALA A O 19
ATOM 28536 N N . GLU A 1 49 ? 5.577 3.221 10.809 1.00 0.00 49 GLU A N 19
ATOM 28537 C CA . GLU A 1 49 ? 6.009 4.608 10.767 1.00 0.00 49 GLU A CA 19
ATOM 28538 C C . GLU A 1 49 ? 4.807 5.532 10.559 1.00 0.00 49 GLU A C 19
ATOM 28539 O O . GLU A 1 49 ? 3.856 5.175 9.865 1.00 0.00 49 GLU A O 19
ATOM 28550 N N . PHE A 1 50 ? 4.889 6.703 11.173 1.00 0.00 50 PHE A N 19
ATOM 28551 C CA . PHE A 1 50 ? 3.820 7.682 11.064 1.00 0.00 50 PHE A CA 19
ATOM 28552 C C . PHE A 1 50 ? 3.855 8.382 9.704 1.00 0.00 50 PHE A C 19
ATOM 28553 O O . PHE A 1 50 ? 3.049 9.273 9.440 1.00 0.00 50 PHE A O 19
ATOM 28569 N N . MET A 1 51 ? 4.797 7.953 8.877 1.00 0.00 51 MET A N 19
ATOM 28570 C CA . MET A 1 51 ? 4.949 8.529 7.551 1.00 0.00 51 MET A CA 19
ATOM 28571 C C . MET A 1 51 ? 3.635 8.456 6.770 1.00 0.00 51 MET A C 19
ATOM 28572 O O . MET A 1 51 ? 3.468 9.145 5.765 1.00 0.00 51 MET A O 19
ATOM 28584 N N . ASN A 1 52 ? 2.737 7.615 7.261 1.00 0.00 52 ASN A N 19
ATOM 28585 C CA . ASN A 1 52 ? 1.444 7.443 6.621 1.00 0.00 52 ASN A CA 19
ATOM 28586 C C . ASN A 1 52 ? 0.364 8.109 7.476 1.00 0.00 52 ASN A C 19
ATOM 28587 O O . ASN A 1 52 ? 0.671 8.752 8.480 1.00 0.00 52 ASN A O 19
ATOM 28597 N N . MET A 1 53 ? -0.878 7.932 7.048 1.00 0.00 53 MET A N 19
ATOM 28598 C CA . MET A 1 53 ? -2.005 8.509 7.762 1.00 0.00 53 MET A CA 19
ATOM 28599 C C . MET A 1 53 ? -2.794 7.428 8.503 1.00 0.00 53 MET A C 19
ATOM 28600 O O . MET A 1 53 ? -2.653 6.241 8.211 1.00 0.00 53 MET A O 19
ATOM 28612 N N . MET A 1 54 ? -3.608 7.876 9.447 1.00 0.00 54 MET A N 19
ATOM 28613 C CA . MET A 1 54 ? -4.421 6.963 10.232 1.00 0.00 54 MET A CA 19
ATOM 28614 C C . MET A 1 54 ? -5.395 6.193 9.341 1.00 0.00 54 MET A C 19
ATOM 28615 O O . MET A 1 54 ? -5.682 5.024 9.594 1.00 0.00 54 MET A O 19
ATOM 28627 N N . ASP A 1 55 ? -5.877 6.878 8.314 1.00 0.00 55 ASP A N 19
ATOM 28628 C CA . ASP A 1 55 ? -6.814 6.272 7.383 1.00 0.00 55 ASP A CA 19
ATOM 28629 C C . ASP A 1 55 ? -6.323 4.872 7.010 1.00 0.00 55 ASP A C 19
ATOM 28630 O O . ASP A 1 55 ? -7.125 3.962 6.809 1.00 0.00 55 ASP A O 19
ATOM 28639 N N . GLU A 1 56 ? -5.006 4.743 6.930 1.00 0.00 56 GLU A N 19
ATOM 28640 C CA . GLU A 1 56 ? -4.398 3.470 6.585 1.00 0.00 56 GLU A CA 19
ATOM 28641 C C . GLU A 1 56 ? -5.043 2.339 7.389 1.00 0.00 56 GLU A C 19
ATOM 28642 O O . GLU A 1 56 ? -5.475 1.337 6.821 1.00 0.00 56 GLU A O 19
ATOM 28653 N N . ALA A 1 57 ? -5.088 2.537 8.697 1.00 0.00 57 ALA A N 19
ATOM 28654 C CA . ALA A 1 57 ? -5.672 1.547 9.586 1.00 0.00 57 ALA A CA 19
ATOM 28655 C C . ALA A 1 57 ? -6.994 1.054 8.993 1.00 0.00 57 ALA A C 19
ATOM 28656 O O . ALA A 1 57 ? -7.325 -0.125 9.103 1.00 0.00 57 ALA A O 19
ATOM 28663 N N . PHE A 1 58 ? -7.713 1.982 8.378 1.00 0.00 58 PHE A N 19
ATOM 28664 C CA . PHE A 1 58 ? -8.990 1.656 7.768 1.00 0.00 58 PHE A CA 19
ATOM 28665 C C . PHE A 1 58 ? -8.826 0.583 6.691 1.00 0.00 58 PHE A C 19
ATOM 28666 O O . PHE A 1 58 ? -9.702 -0.263 6.513 1.00 0.00 58 PHE A O 19
ATOM 28682 N N . LYS A 1 59 ? -7.698 0.652 6.000 1.00 0.00 59 LYS A N 19
ATOM 28683 C CA . LYS A 1 59 ? -7.407 -0.303 4.944 1.00 0.00 59 LYS A CA 19
ATOM 28684 C C . LYS A 1 59 ? -7.731 -1.715 5.436 1.00 0.00 59 LYS A C 19
ATOM 28685 O O . LYS A 1 59 ? -8.498 -2.437 4.802 1.00 0.00 59 LYS A O 19
ATOM 28699 N N . HIS A 1 60 ? -7.130 -2.066 6.564 1.00 0.00 60 HIS A N 19
ATOM 28700 C CA . HIS A 1 60 ? -7.345 -3.379 7.148 1.00 0.00 60 HIS A CA 19
ATOM 28701 C C . HIS A 1 60 ? -8.844 -3.632 7.305 1.00 0.00 60 HIS A C 19
ATOM 28702 O O . HIS A 1 60 ? -9.364 -4.633 6.813 1.00 0.00 60 HIS A O 19
ATOM 28715 N N . THR A 1 61 ? -9.500 -2.708 7.992 1.00 0.00 61 THR A N 19
ATOM 28716 C CA . THR A 1 61 ? -10.931 -2.819 8.220 1.00 0.00 61 THR A CA 19
ATOM 28717 C C . THR A 1 61 ? -11.663 -3.059 6.899 1.00 0.00 61 THR A C 19
ATOM 28718 O O . THR A 1 61 ? -12.660 -3.780 6.860 1.00 0.00 61 THR A O 19
ATOM 28729 N N . ALA A 1 62 ? -11.143 -2.441 5.849 1.00 0.00 62 ALA A N 19
ATOM 28730 C CA . ALA A 1 62 ? -11.735 -2.578 4.529 1.00 0.00 62 ALA A CA 19
ATOM 28731 C C . ALA A 1 62 ? -11.274 -3.896 3.903 1.00 0.00 62 ALA A C 19
ATOM 28732 O O . ALA A 1 62 ? -12.097 -4.709 3.483 1.00 0.00 62 ALA A O 19
ATOM 28739 N N . ARG A 1 63 ? -9.961 -4.067 3.860 1.00 0.00 63 ARG A N 19
ATOM 28740 C CA . ARG A 1 63 ? -9.382 -5.273 3.293 1.00 0.00 63 ARG A CA 19
ATOM 28741 C C . ARG A 1 63 ? -9.749 -6.490 4.144 1.00 0.00 63 ARG A C 19
ATOM 28742 O O . ARG A 1 63 ? -9.290 -7.600 3.876 1.00 0.00 63 ARG A O 19
ATOM 28759 N N . HIS A 1 64 ? -10.573 -6.241 5.151 1.00 0.00 64 HIS A N 19
ATOM 28760 C CA . HIS A 1 64 ? -11.006 -7.303 6.043 1.00 0.00 64 HIS A CA 19
ATOM 28761 C C . HIS A 1 64 ? -12.047 -8.173 5.336 1.00 0.00 64 HIS A C 19
ATOM 28762 O O . HIS A 1 64 ? -11.859 -9.381 5.196 1.00 0.00 64 HIS A O 19
ATOM 28775 N N . ASN A 1 65 ? -13.121 -7.527 4.910 1.00 0.00 65 ASN A N 19
ATOM 28776 C CA . ASN A 1 65 ? -14.192 -8.227 4.221 1.00 0.00 65 ASN A CA 19
ATOM 28777 C C . ASN A 1 65 ? -14.278 -7.726 2.778 1.00 0.00 65 ASN A C 19
ATOM 28778 O O . ASN A 1 65 ? -14.225 -8.518 1.839 1.00 0.00 65 ASN A O 19
ATOM 28788 N N . VAL A 1 66 ? -14.408 -6.414 2.647 1.00 0.00 66 VAL A N 19
ATOM 28789 C CA . VAL A 1 66 ? -14.501 -5.798 1.335 1.00 0.00 66 VAL A CA 19
ATOM 28790 C C . VAL A 1 66 ? -13.113 -5.322 0.900 1.00 0.00 66 VAL A C 19
ATOM 28791 O O . VAL A 1 66 ? -12.100 -5.808 1.401 1.00 0.00 66 VAL A O 19
ATOM 28804 N N . ASP A 1 67 ? -13.111 -4.376 -0.028 1.00 0.00 67 ASP A N 19
ATOM 28805 C CA . ASP A 1 67 ? -11.865 -3.828 -0.535 1.00 0.00 67 ASP A CA 19
ATOM 28806 C C . ASP A 1 67 ? -11.988 -2.307 -0.644 1.00 0.00 67 ASP A C 19
ATOM 28807 O O . ASP A 1 67 ? -13.029 -1.792 -1.050 1.00 0.00 67 ASP A O 19
ATOM 28816 N N . GLU A 1 68 ? -10.910 -1.630 -0.275 1.00 0.00 68 GLU A N 19
ATOM 28817 C CA . GLU A 1 68 ? -10.884 -0.179 -0.325 1.00 0.00 68 GLU A CA 19
ATOM 28818 C C . GLU A 1 68 ? -9.523 0.311 -0.822 1.00 0.00 68 GLU A C 19
ATOM 28819 O O . GLU A 1 68 ? -8.488 -0.239 -0.449 1.00 0.00 68 GLU A O 19
ATOM 28830 N N . LEU A 1 69 ? -9.567 1.341 -1.654 1.00 0.00 69 LEU A N 19
ATOM 28831 C CA . LEU A 1 69 ? -8.350 1.911 -2.205 1.00 0.00 69 LEU A CA 19
ATOM 28832 C C . LEU A 1 69 ? -8.422 3.437 -2.120 1.00 0.00 69 LEU A C 19
ATOM 28833 O O . LEU A 1 69 ? -9.412 4.039 -2.534 1.00 0.00 69 LEU A O 19
ATOM 28848 N N . HIS A 1 70 ? -7.361 4.020 -1.582 1.00 0.00 70 HIS A N 19
ATOM 28849 C CA . HIS A 1 70 ? -7.292 5.463 -1.438 1.00 0.00 70 HIS A CA 19
ATOM 28850 C C . HIS A 1 70 ? -5.866 5.940 -1.720 1.00 0.00 70 HIS A C 19
ATOM 28851 O O . HIS A 1 70 ? -4.900 5.295 -1.315 1.00 0.00 70 HIS A O 19
ATOM 28864 N N . ILE A 1 71 ? -5.779 7.067 -2.413 1.00 0.00 71 ILE A N 19
ATOM 28865 C CA . ILE A 1 71 ? -4.487 7.637 -2.754 1.00 0.00 71 ILE A CA 19
ATOM 28866 C C . ILE A 1 71 ? -4.510 9.142 -2.483 1.00 0.00 71 ILE A C 19
ATOM 28867 O O . ILE A 1 71 ? -5.425 9.840 -2.918 1.00 0.00 71 ILE A O 19
ATOM 28882 N N . ASP A 1 72 ? -3.495 9.598 -1.764 1.00 0.00 72 ASP A N 19
ATOM 28883 C CA . ASP A 1 72 ? -3.389 11.008 -1.429 1.00 0.00 72 ASP A CA 19
ATOM 28884 C C . ASP A 1 72 ? -1.913 11.416 -1.423 1.00 0.00 72 ASP A C 19
ATOM 28885 O O . ASP A 1 72 ? -1.059 10.663 -0.957 1.00 0.00 72 ASP A O 19
ATOM 28894 N N . GLY A 1 73 ? -1.660 12.607 -1.946 1.00 0.00 73 GLY A N 19
ATOM 28895 C CA . GLY A 1 73 ? -0.303 13.123 -2.007 1.00 0.00 73 GLY A CA 19
ATOM 28896 C C . GLY A 1 73 ? -0.254 14.586 -1.560 1.00 0.00 73 GLY A C 19
ATOM 28897 O O . GLY A 1 73 ? -1.032 15.411 -2.038 1.00 0.00 73 GLY A O 19
ATOM 28901 N N . ASN A 1 74 ? 0.669 14.863 -0.650 1.00 0.00 74 ASN A N 19
ATOM 28902 C CA . ASN A 1 74 ? 0.830 16.211 -0.135 1.00 0.00 74 ASN A CA 19
ATOM 28903 C C . ASN A 1 74 ? 2.312 16.475 0.138 1.00 0.00 74 ASN A C 19
ATOM 28904 O O . ASN A 1 74 ? 3.021 15.599 0.631 1.00 0.00 74 ASN A O 19
ATOM 28914 N N . TYR A 1 75 ? 2.737 17.686 -0.194 1.00 0.00 75 TYR A N 19
ATOM 28915 C CA . TYR A 1 75 ? 4.122 18.075 0.009 1.00 0.00 75 TYR A CA 19
ATOM 28916 C C . TYR A 1 75 ? 4.479 18.073 1.496 1.00 0.00 75 TYR A C 19
ATOM 28917 O O . TYR A 1 75 ? 5.641 18.250 1.859 1.00 0.00 75 TYR A O 19
ATOM 28934 N N . GLN A 1 76 ? 3.459 17.870 2.318 1.00 0.00 76 GLN A N 19
ATOM 28935 C CA . GLN A 1 76 ? 3.651 17.842 3.757 1.00 0.00 76 GLN A CA 19
ATOM 28936 C C . GLN A 1 76 ? 3.579 16.404 4.275 1.00 0.00 76 GLN A C 19
ATOM 28937 O O . GLN A 1 76 ? 4.014 16.120 5.390 1.00 0.00 76 GLN A O 19
ATOM 28949 N N . LEU A 1 77 ? 3.027 15.536 3.440 1.00 0.00 77 LEU A N 19
ATOM 28950 C CA . LEU A 1 77 ? 2.894 14.135 3.800 1.00 0.00 77 LEU A CA 19
ATOM 28951 C C . LEU A 1 77 ? 4.240 13.610 4.303 1.00 0.00 77 LEU A C 19
ATOM 28952 O O . LEU A 1 77 ? 4.310 12.973 5.352 1.00 0.00 77 LEU A O 19
ATOM 28967 N N . GLY A 1 78 ? 5.277 13.897 3.530 1.00 0.00 78 GLY A N 19
ATOM 28968 C CA . GLY A 1 78 ? 6.617 13.462 3.883 1.00 0.00 78 GLY A CA 19
ATOM 28969 C C . GLY A 1 78 ? 7.404 13.041 2.640 1.00 0.00 78 GLY A C 19
ATOM 28970 O O . GLY A 1 78 ? 8.390 12.314 2.741 1.00 0.00 78 GLY A O 19
ATOM 28974 N N . ARG A 1 79 ? 6.937 13.519 1.495 1.00 0.00 79 ARG A N 19
ATOM 28975 C CA . ARG A 1 79 ? 7.585 13.201 0.234 1.00 0.00 79 ARG A CA 19
ATOM 28976 C C . ARG A 1 79 ? 7.847 11.697 0.134 1.00 0.00 79 ARG A C 19
ATOM 28977 O O . ARG A 1 79 ? 8.974 11.276 -0.119 1.00 0.00 79 ARG A O 19
ATOM 28994 N N . ASN A 1 80 ? 6.787 10.929 0.341 1.00 0.00 80 ASN A N 19
ATOM 28995 C CA . ASN A 1 80 ? 6.889 9.481 0.279 1.00 0.00 80 ASN A CA 19
ATOM 28996 C C . ASN A 1 80 ? 5.974 8.957 -0.829 1.00 0.00 80 ASN A C 19
ATOM 28997 O O . ASN A 1 80 ? 4.759 9.145 -0.776 1.00 0.00 80 ASN A O 19
ATOM 29007 N N . VAL A 1 81 ? 6.591 8.310 -1.807 1.00 0.00 81 VAL A N 19
ATOM 29008 C CA . VAL A 1 81 ? 5.847 7.757 -2.925 1.00 0.00 81 VAL A CA 19
ATOM 29009 C C . VAL A 1 81 ? 5.990 6.233 -2.925 1.00 0.00 81 VAL A C 19
ATOM 29010 O O . VAL A 1 81 ? 7.066 5.707 -3.204 1.00 0.00 81 VAL A O 19
ATOM 29023 N N . LEU A 1 82 ? 4.889 5.567 -2.609 1.00 0.00 82 LEU A N 19
ATOM 29024 C CA . LEU A 1 82 ? 4.878 4.115 -2.569 1.00 0.00 82 LEU A CA 19
ATOM 29025 C C . LEU A 1 82 ? 3.766 3.592 -3.479 1.00 0.00 82 LEU A C 19
ATOM 29026 O O . LEU A 1 82 ? 2.589 3.868 -3.249 1.00 0.00 82 LEU A O 19
ATOM 29041 N N . LEU A 1 83 ? 4.176 2.846 -4.494 1.00 0.00 83 LEU A N 19
ATOM 29042 C CA . LEU A 1 83 ? 3.228 2.283 -5.440 1.00 0.00 83 LEU A CA 19
ATOM 29043 C C . LEU A 1 83 ? 3.321 0.756 -5.399 1.00 0.00 83 LEU A C 19
ATOM 29044 O O . LEU A 1 83 ? 4.313 0.178 -5.841 1.00 0.00 83 LEU A O 19
ATOM 29059 N N . LYS A 1 84 ? 2.273 0.145 -4.865 1.00 0.00 84 LYS A N 19
ATOM 29060 C CA . LYS A 1 84 ? 2.224 -1.303 -4.761 1.00 0.00 84 LYS A CA 19
ATOM 29061 C C . LYS A 1 84 ? 0.951 -1.815 -5.438 1.00 0.00 84 LYS A C 19
ATOM 29062 O O . LYS A 1 84 ? -0.157 -1.455 -5.039 1.00 0.00 84 LYS A O 19
ATOM 29076 N N . ASN A 1 85 ? 1.150 -2.648 -6.448 1.00 0.00 85 ASN A N 19
ATOM 29077 C CA . ASN A 1 85 ? 0.032 -3.215 -7.183 1.00 0.00 85 ASN A CA 19
ATOM 29078 C C . ASN A 1 85 ? -0.000 -4.729 -6.968 1.00 0.00 85 ASN A C 19
ATOM 29079 O O . ASN A 1 85 ? 0.924 -5.436 -7.366 1.00 0.00 85 ASN A O 19
ATOM 29089 N N . GLY A 1 86 ? -1.075 -5.182 -6.339 1.00 0.00 86 GLY A N 19
ATOM 29090 C CA . GLY A 1 86 ? -1.240 -6.600 -6.067 1.00 0.00 86 GLY A CA 19
ATOM 29091 C C . GLY A 1 86 ? -2.483 -7.152 -6.766 1.00 0.00 86 GLY A C 19
ATOM 29092 O O . GLY A 1 86 ? -3.603 -6.734 -6.473 1.00 0.00 86 GLY A O 19
ATOM 29096 N N . GLU A 1 87 ? -2.246 -8.084 -7.678 1.00 0.00 87 GLU A N 19
ATOM 29097 C CA . GLU A 1 87 ? -3.332 -8.698 -8.422 1.00 0.00 87 GLU A CA 19
ATOM 29098 C C . GLU A 1 87 ? -3.293 -10.218 -8.263 1.00 0.00 87 GLU A C 19
ATOM 29099 O O . GLU A 1 87 ? -2.308 -10.859 -8.629 1.00 0.00 87 GLU A O 19
ATOM 29110 N N . ASP A 1 88 ? -4.374 -10.752 -7.715 1.00 0.00 88 ASP A N 19
ATOM 29111 C CA . ASP A 1 88 ? -4.476 -12.185 -7.502 1.00 0.00 88 ASP A CA 19
ATOM 29112 C C . ASP A 1 88 ? -5.725 -12.715 -8.209 1.00 0.00 88 ASP A C 19
ATOM 29113 O O . ASP A 1 88 ? -6.687 -11.975 -8.415 1.00 0.00 88 ASP A O 19
ATOM 29122 N N . ARG A 1 89 ? -5.671 -13.991 -8.561 1.00 0.00 89 ARG A N 19
ATOM 29123 C CA . ARG A 1 89 ? -6.786 -14.628 -9.241 1.00 0.00 89 ARG A CA 19
ATOM 29124 C C . ARG A 1 89 ? -6.756 -16.140 -9.010 1.00 0.00 89 ARG A C 19
ATOM 29125 O O . ARG A 1 89 ? -5.684 -16.739 -8.941 1.00 0.00 89 ARG A O 19
ATOM 29142 N N . LEU A 1 90 ? -7.945 -16.713 -8.896 1.00 0.00 90 LEU A N 19
ATOM 29143 C CA . LEU A 1 90 ? -8.068 -18.144 -8.674 1.00 0.00 90 LEU A CA 19
ATOM 29144 C C . LEU A 1 90 ? -9.400 -18.632 -9.246 1.00 0.00 90 LEU A C 19
ATOM 29145 O O . LEU A 1 90 ? -10.192 -17.837 -9.746 1.00 0.00 90 LEU A O 19
ATOM 29160 N N . ARG A 1 91 ? -9.605 -19.937 -9.150 1.00 0.00 91 ARG A N 19
ATOM 29161 C CA . ARG A 1 91 ? -10.828 -20.541 -9.652 1.00 0.00 91 ARG A CA 19
ATOM 29162 C C . ARG A 1 91 ? -12.047 -19.905 -8.982 1.00 0.00 91 ARG A C 19
ATOM 29163 O O . ARG A 1 91 ? -13.158 -19.981 -9.506 1.00 0.00 91 ARG A O 19
ATOM 29180 N N . PHE A 1 92 ? -11.800 -19.292 -7.835 1.00 0.00 92 PHE A N 19
ATOM 29181 C CA . PHE A 1 92 ? -12.864 -18.643 -7.088 1.00 0.00 92 PHE A CA 19
ATOM 29182 C C . PHE A 1 92 ? -13.437 -17.458 -7.868 1.00 0.00 92 PHE A C 19
ATOM 29183 O O . PHE A 1 92 ? -14.514 -16.960 -7.545 1.00 0.00 92 PHE A O 19
ATOM 29199 N N . TYR A 1 93 ? -12.691 -17.039 -8.879 1.00 0.00 93 TYR A N 19
ATOM 29200 C CA . TYR A 1 93 ? -13.111 -15.922 -9.708 1.00 0.00 93 TYR A CA 19
ATOM 29201 C C . TYR A 1 93 ? -13.820 -16.413 -10.972 1.00 0.00 93 TYR A C 19
ATOM 29202 O O . TYR A 1 93 ? -13.591 -17.536 -11.420 1.00 0.00 93 TYR A O 19
ATOM 29219 N N . VAL A 1 94 ? -14.664 -15.547 -11.513 1.00 0.00 94 VAL A N 19
ATOM 29220 C CA . VAL A 1 94 ? -15.408 -15.879 -12.717 1.00 0.00 94 VAL A CA 19
ATOM 29221 C C . VAL A 1 94 ? -14.955 -14.965 -13.858 1.00 0.00 94 VAL A C 19
ATOM 29222 O O . VAL A 1 94 ? -14.804 -15.413 -14.994 1.00 0.00 94 VAL A O 19
ATOM 29235 N N . LYS A 1 95 ? -14.751 -13.702 -13.516 1.00 0.00 95 LYS A N 19
ATOM 29236 C CA . LYS A 1 95 ? -14.318 -12.721 -14.498 1.00 0.00 95 LYS A CA 19
ATOM 29237 C C . LYS A 1 95 ? -12.793 -12.606 -14.459 1.00 0.00 95 LYS A C 19
ATOM 29238 O O . LYS A 1 95 ? -12.170 -12.230 -15.451 1.00 0.00 95 LYS A O 19
ATOM 29252 N N . PHE A 1 96 ? -12.236 -12.937 -13.303 1.00 0.00 96 PHE A N 19
ATOM 29253 C CA . PHE A 1 96 ? -10.794 -12.874 -13.122 1.00 0.00 96 PHE A CA 19
ATOM 29254 C C . PHE A 1 96 ? -10.249 -11.504 -13.530 1.00 0.00 96 PHE A C 19
ATOM 29255 O O . PHE A 1 96 ? -9.377 -11.411 -14.392 1.00 0.00 96 PHE A O 19
ATOM 29271 N N . GLY A 1 97 ? -10.787 -10.476 -12.891 1.00 0.00 97 GLY A N 19
ATOM 29272 C CA . GLY A 1 97 ? -10.365 -9.114 -13.176 1.00 0.00 97 GLY A CA 19
ATOM 29273 C C . GLY A 1 97 ? -9.258 -8.672 -12.216 1.00 0.00 97 GLY A C 19
ATOM 29274 O O . GLY A 1 97 ? -9.475 -8.589 -11.008 1.00 0.00 97 GLY A O 19
ATOM 29278 N N . PRO A 1 98 ? -8.065 -8.391 -12.805 1.00 0.00 98 PRO A N 19
ATOM 29279 C CA . PRO A 1 98 ? -6.924 -7.958 -12.016 1.00 0.00 98 PRO A CA 19
ATOM 29280 C C . PRO A 1 98 ? -7.086 -6.503 -11.571 1.00 0.00 98 PRO A C 19
ATOM 29281 O O . PRO A 1 98 ? -8.003 -5.812 -12.013 1.00 0.00 98 PRO A O 19
ATOM 29289 N N . GLY A 1 99 ? -6.181 -6.080 -10.701 1.00 0.00 99 GLY A N 19
ATOM 29290 C CA . GLY A 1 99 ? -6.211 -4.720 -10.191 1.00 0.00 99 GLY A CA 19
ATOM 29291 C C . GLY A 1 99 ? -4.842 -4.052 -10.329 1.00 0.00 99 GLY A C 19
ATOM 29292 O O . GLY A 1 99 ? -3.991 -4.184 -9.449 1.00 0.00 99 GLY A O 19
ATOM 29296 N N . ALA A 1 100 ? -4.670 -3.349 -11.439 1.00 0.00 100 ALA A N 19
ATOM 29297 C CA . ALA A 1 100 ? -3.417 -2.660 -11.702 1.00 0.00 100 ALA A CA 19
ATOM 29298 C C . ALA A 1 100 ? -3.491 -1.242 -11.135 1.00 0.00 100 ALA A C 19
ATOM 29299 O O . ALA A 1 100 ? -4.518 -0.840 -10.589 1.00 0.00 100 ALA A O 19
ATOM 29306 N N . VAL A 1 101 ? -2.389 -0.521 -11.282 1.00 0.00 101 VAL A N 19
ATOM 29307 C CA . VAL A 1 101 ? -2.317 0.844 -10.791 1.00 0.00 101 VAL A CA 19
ATOM 29308 C C . VAL A 1 101 ? -3.463 1.660 -11.392 1.00 0.00 101 VAL A C 19
ATOM 29309 O O . VAL A 1 101 ? -4.080 2.472 -10.703 1.00 0.00 101 VAL A O 19
ATOM 29322 N N . ILE A 1 102 ? -3.715 1.416 -12.670 1.00 0.00 102 ILE A N 19
ATOM 29323 C CA . ILE A 1 102 ? -4.777 2.117 -13.371 1.00 0.00 102 ILE A CA 19
ATOM 29324 C C . ILE A 1 102 ? -6.096 1.913 -12.623 1.00 0.00 102 ILE A C 19
ATOM 29325 O O . ILE A 1 102 ? -6.903 2.836 -12.518 1.00 0.00 102 ILE A O 19
ATOM 29340 N N . LYS A 1 103 ? -6.276 0.700 -12.124 1.00 0.00 103 LYS A N 19
ATOM 29341 C CA . LYS A 1 103 ? -7.484 0.363 -11.389 1.00 0.00 103 LYS A CA 19
ATOM 29342 C C . LYS A 1 103 ? -7.552 1.206 -10.115 1.00 0.00 103 LYS A C 19
ATOM 29343 O O . LYS A 1 103 ? -8.634 1.610 -9.690 1.00 0.00 103 LYS A O 19
ATOM 29357 N N . GLU A 1 104 ? -6.384 1.448 -9.540 1.00 0.00 104 GLU A N 19
ATOM 29358 C CA . GLU A 1 104 ? -6.297 2.237 -8.322 1.00 0.00 104 GLU A CA 19
ATOM 29359 C C . GLU A 1 104 ? -6.780 3.665 -8.580 1.00 0.00 104 GLU A C 19
ATOM 29360 O O . GLU A 1 104 ? -7.458 4.257 -7.741 1.00 0.00 104 GLU A O 19
ATOM 29371 N N . PHE A 1 105 ? -6.409 4.181 -9.743 1.00 0.00 105 PHE A N 19
ATOM 29372 C CA . PHE A 1 105 ? -6.796 5.529 -10.122 1.00 0.00 105 PHE A CA 19
ATOM 29373 C C . PHE A 1 105 ? -8.317 5.684 -10.123 1.00 0.00 105 PHE A C 19
ATOM 29374 O O . PHE A 1 105 ? -8.838 6.743 -9.775 1.00 0.00 105 PHE A O 19
ATOM 29390 N N . LYS A 1 106 ? -8.989 4.612 -10.518 1.00 0.00 106 LYS A N 19
ATOM 29391 C CA . LYS A 1 106 ? -10.442 4.615 -10.569 1.00 0.00 106 LYS A CA 19
ATOM 29392 C C . LYS A 1 106 ? -10.990 5.252 -9.290 1.00 0.00 106 LYS A C 19
ATOM 29393 O O . LYS A 1 106 ? -12.093 5.796 -9.288 1.00 0.00 106 LYS A O 19
ATOM 29407 N N . ILE A 1 107 ? -10.195 5.164 -8.235 1.00 0.00 107 ILE A N 19
ATOM 29408 C CA . ILE A 1 107 ? -10.587 5.725 -6.953 1.00 0.00 107 ILE A CA 19
ATOM 29409 C C . ILE A 1 107 ? -11.326 7.045 -7.183 1.00 0.00 107 ILE A C 19
ATOM 29410 O O . ILE A 1 107 ? -12.220 7.402 -6.417 1.00 0.00 107 ILE A O 19
ATOM 29425 N N . THR A 1 108 ? -10.925 7.734 -8.242 1.00 0.00 108 THR A N 19
ATOM 29426 C CA . THR A 1 108 ? -11.537 9.006 -8.583 1.00 0.00 108 THR A CA 19
ATOM 29427 C C . THR A 1 108 ? -11.184 9.400 -10.018 1.00 0.00 108 THR A C 19
ATOM 29428 O O . THR A 1 108 ? -12.027 9.921 -10.748 1.00 0.00 108 THR A O 19
ATOM 29439 N N . ASP A 1 109 ? -9.938 9.136 -10.381 1.00 0.00 109 ASP A N 19
ATOM 29440 C CA . ASP A 1 109 ? -9.463 9.457 -11.717 1.00 0.00 109 ASP A CA 19
ATOM 29441 C C . ASP A 1 109 ? -10.366 8.780 -12.750 1.00 0.00 109 ASP A C 19
ATOM 29442 O O . ASP A 1 109 ? -10.130 7.635 -13.130 1.00 0.00 109 ASP A O 19
ATOM 29451 N N . MET A 1 1 ? 7.860 16.117 -4.202 1.00 0.00 1 MET A N 20
ATOM 29452 C CA . MET A 1 1 ? 7.156 15.175 -5.054 1.00 0.00 1 MET A CA 20
ATOM 29453 C C . MET A 1 1 ? 7.052 13.802 -4.385 1.00 0.00 1 MET A C 20
ATOM 29454 O O . MET A 1 1 ? 7.945 12.969 -4.526 1.00 0.00 1 MET A O 20
ATOM 29466 N N . SER A 1 2 ? 5.952 13.610 -3.671 1.00 0.00 2 SER A N 20
ATOM 29467 C CA . SER A 1 2 ? 5.719 12.354 -2.978 1.00 0.00 2 SER A CA 20
ATOM 29468 C C . SER A 1 2 ? 4.302 11.854 -3.266 1.00 0.00 2 SER A C 20
ATOM 29469 O O . SER A 1 2 ? 3.344 12.624 -3.207 1.00 0.00 2 SER A O 20
ATOM 29476 N N . GLU A 1 3 ? 4.212 10.567 -3.569 1.00 0.00 3 GLU A N 20
ATOM 29477 C CA . GLU A 1 3 ? 2.928 9.956 -3.865 1.00 0.00 3 GLU A CA 20
ATOM 29478 C C . GLU A 1 3 ? 2.864 8.544 -3.277 1.00 0.00 3 GLU A C 20
ATOM 29479 O O . GLU A 1 3 ? 3.689 7.694 -3.604 1.00 0.00 3 GLU A O 20
ATOM 29490 N N . VAL A 1 4 ? 1.876 8.340 -2.417 1.00 0.00 4 VAL A N 20
ATOM 29491 C CA . VAL A 1 4 ? 1.694 7.047 -1.781 1.00 0.00 4 VAL A CA 20
ATOM 29492 C C . VAL A 1 4 ? 0.341 6.465 -2.197 1.00 0.00 4 VAL A C 20
ATOM 29493 O O . VAL A 1 4 ? -0.706 7.026 -1.876 1.00 0.00 4 VAL A O 20
ATOM 29506 N N . ASN A 1 5 ? 0.406 5.345 -2.903 1.00 0.00 5 ASN A N 20
ATOM 29507 C CA . ASN A 1 5 ? -0.801 4.681 -3.366 1.00 0.00 5 ASN A CA 20
ATOM 29508 C C . ASN A 1 5 ? -0.627 3.168 -3.233 1.00 0.00 5 ASN A C 20
ATOM 29509 O O . ASN A 1 5 ? 0.248 2.581 -3.870 1.00 0.00 5 ASN A O 20
ATOM 29519 N N . ILE A 1 6 ? -1.474 2.577 -2.403 1.00 0.00 6 ILE A N 20
ATOM 29520 C CA . ILE A 1 6 ? -1.426 1.142 -2.180 1.00 0.00 6 ILE A CA 20
ATOM 29521 C C . ILE A 1 6 ? -2.850 0.587 -2.141 1.00 0.00 6 ILE A C 20
ATOM 29522 O O . ILE A 1 6 ? -3.724 1.155 -1.487 1.00 0.00 6 ILE A O 20
ATOM 29537 N N . VAL A 1 7 ? -3.042 -0.515 -2.852 1.00 0.00 7 VAL A N 20
ATOM 29538 C CA . VAL A 1 7 ? -4.347 -1.153 -2.907 1.00 0.00 7 VAL A CA 20
ATOM 29539 C C . VAL A 1 7 ? -4.165 -2.671 -2.961 1.00 0.00 7 VAL A C 20
ATOM 29540 O O . VAL A 1 7 ? -3.278 -3.170 -3.653 1.00 0.00 7 VAL A O 20
ATOM 29553 N N . VAL A 1 8 ? -5.019 -3.364 -2.222 1.00 0.00 8 VAL A N 20
ATOM 29554 C CA . VAL A 1 8 ? -4.964 -4.815 -2.178 1.00 0.00 8 VAL A CA 20
ATOM 29555 C C . VAL A 1 8 ? -6.317 -5.386 -2.610 1.00 0.00 8 VAL A C 20
ATOM 29556 O O . VAL A 1 8 ? -7.333 -5.148 -1.958 1.00 0.00 8 VAL A O 20
ATOM 29569 N N . ASN A 1 9 ? -6.286 -6.128 -3.707 1.00 0.00 9 ASN A N 20
ATOM 29570 C CA . ASN A 1 9 ? -7.497 -6.734 -4.235 1.00 0.00 9 ASN A CA 20
ATOM 29571 C C . ASN A 1 9 ? -7.377 -8.257 -4.151 1.00 0.00 9 ASN A C 20
ATOM 29572 O O . ASN A 1 9 ? -6.586 -8.862 -4.873 1.00 0.00 9 ASN A O 20
ATOM 29582 N N . GLY A 1 10 ? -8.175 -8.834 -3.263 1.00 0.00 10 GLY A N 20
ATOM 29583 C CA . GLY A 1 10 ? -8.168 -10.275 -3.076 1.00 0.00 10 GLY A CA 20
ATOM 29584 C C . GLY A 1 10 ? -7.473 -10.654 -1.768 1.00 0.00 10 GLY A C 20
ATOM 29585 O O . GLY A 1 10 ? -7.101 -11.810 -1.571 1.00 0.00 10 GLY A O 20
ATOM 29589 N N . ARG A 1 11 ? -7.319 -9.660 -0.907 1.00 0.00 11 ARG A N 20
ATOM 29590 C CA . ARG A 1 11 ? -6.675 -9.874 0.379 1.00 0.00 11 ARG A CA 20
ATOM 29591 C C . ARG A 1 11 ? -5.491 -10.830 0.225 1.00 0.00 11 ARG A C 20
ATOM 29592 O O . ARG A 1 11 ? -5.375 -11.806 0.966 1.00 0.00 11 ARG A O 20
ATOM 29609 N N . GLU A 1 12 ? -4.640 -10.516 -0.740 1.00 0.00 12 GLU A N 20
ATOM 29610 C CA . GLU A 1 12 ? -3.467 -11.334 -1.000 1.00 0.00 12 GLU A CA 20
ATOM 29611 C C . GLU A 1 12 ? -2.193 -10.500 -0.848 1.00 0.00 12 GLU A C 20
ATOM 29612 O O . GLU A 1 12 ? -2.149 -9.345 -1.267 1.00 0.00 12 GLU A O 20
ATOM 29623 N N . ALA A 1 13 ? -1.188 -11.119 -0.248 1.00 0.00 13 ALA A N 20
ATOM 29624 C CA . ALA A 1 13 ? 0.084 -10.449 -0.035 1.00 0.00 13 ALA A CA 20
ATOM 29625 C C . ALA A 1 13 ? 1.225 -11.411 -0.370 1.00 0.00 13 ALA A C 20
ATOM 29626 O O . ALA A 1 13 ? 1.121 -12.611 -0.124 1.00 0.00 13 ALA A O 20
ATOM 29633 N N . GLY A 1 14 ? 2.289 -10.848 -0.924 1.00 0.00 14 GLY A N 20
ATOM 29634 C CA . GLY A 1 14 ? 3.448 -11.640 -1.294 1.00 0.00 14 GLY A CA 20
ATOM 29635 C C . GLY A 1 14 ? 4.677 -10.753 -1.499 1.00 0.00 14 GLY A C 20
ATOM 29636 O O . GLY A 1 14 ? 5.474 -10.988 -2.406 1.00 0.00 14 GLY A O 20
ATOM 29640 N N . SER A 1 15 ? 4.793 -9.750 -0.641 1.00 0.00 15 SER A N 20
ATOM 29641 C CA . SER A 1 15 ? 5.911 -8.826 -0.715 1.00 0.00 15 SER A CA 20
ATOM 29642 C C . SER A 1 15 ? 6.596 -8.720 0.649 1.00 0.00 15 SER A C 20
ATOM 29643 O O . SER A 1 15 ? 6.180 -9.370 1.608 1.00 0.00 15 SER A O 20
ATOM 29650 N N . LYS A 1 16 ? 7.634 -7.899 0.693 1.00 0.00 16 LYS A N 20
ATOM 29651 C CA . LYS A 1 16 ? 8.380 -7.701 1.924 1.00 0.00 16 LYS A CA 20
ATOM 29652 C C . LYS A 1 16 ? 7.620 -6.726 2.825 1.00 0.00 16 LYS A C 20
ATOM 29653 O O . LYS A 1 16 ? 8.176 -6.204 3.789 1.00 0.00 16 LYS A O 20
ATOM 29667 N N . SER A 1 17 ? 6.359 -6.510 2.479 1.00 0.00 17 SER A N 20
ATOM 29668 C CA . SER A 1 17 ? 5.517 -5.607 3.245 1.00 0.00 17 SER A CA 20
ATOM 29669 C C . SER A 1 17 ? 4.984 -6.319 4.490 1.00 0.00 17 SER A C 20
ATOM 29670 O O . SER A 1 17 ? 4.149 -5.774 5.212 1.00 0.00 17 SER A O 20
ATOM 29677 N N . LYS A 1 18 ? 5.489 -7.524 4.706 1.00 0.00 18 LYS A N 20
ATOM 29678 C CA . LYS A 1 18 ? 5.075 -8.316 5.852 1.00 0.00 18 LYS A CA 20
ATOM 29679 C C . LYS A 1 18 ? 6.002 -8.020 7.032 1.00 0.00 18 LYS A C 20
ATOM 29680 O O . LYS A 1 18 ? 5.645 -8.264 8.184 1.00 0.00 18 LYS A O 20
ATOM 29694 N N . GLY A 1 19 ? 7.175 -7.497 6.706 1.00 0.00 19 GLY A N 20
ATOM 29695 C CA . GLY A 1 19 ? 8.156 -7.164 7.725 1.00 0.00 19 GLY A CA 20
ATOM 29696 C C . GLY A 1 19 ? 7.869 -5.791 8.335 1.00 0.00 19 GLY A C 20
ATOM 29697 O O . GLY A 1 19 ? 6.716 -5.371 8.414 1.00 0.00 19 GLY A O 20
ATOM 29701 N N . CYS A 1 20 ? 8.938 -5.129 8.752 1.00 0.00 20 CYS A N 20
ATOM 29702 C CA . CYS A 1 20 ? 8.816 -3.812 9.352 1.00 0.00 20 CYS A CA 20
ATOM 29703 C C . CYS A 1 20 ? 9.094 -2.764 8.273 1.00 0.00 20 CYS A C 20
ATOM 29704 O O . CYS A 1 20 ? 9.689 -3.073 7.242 1.00 0.00 20 CYS A O 20
ATOM 29711 N N . ALA A 1 21 ? 8.649 -1.546 8.546 1.00 0.00 21 ALA A N 20
ATOM 29712 C CA . ALA A 1 21 ? 8.842 -0.452 7.612 1.00 0.00 21 ALA A CA 20
ATOM 29713 C C . ALA A 1 21 ? 10.341 -0.200 7.429 1.00 0.00 21 ALA A C 20
ATOM 29714 O O . ALA A 1 21 ? 10.822 -0.091 6.302 1.00 0.00 21 ALA A O 20
ATOM 29721 N N . LEU A 1 22 ? 11.035 -0.117 8.553 1.00 0.00 22 LEU A N 20
ATOM 29722 C CA . LEU A 1 22 ? 12.469 0.119 8.531 1.00 0.00 22 LEU A CA 20
ATOM 29723 C C . LEU A 1 22 ? 13.152 -0.989 7.727 1.00 0.00 22 LEU A C 20
ATOM 29724 O O . LEU A 1 22 ? 13.842 -0.715 6.746 1.00 0.00 22 LEU A O 20
ATOM 29739 N N . CYS A 1 23 ? 12.935 -2.219 8.173 1.00 0.00 23 CYS A N 20
ATOM 29740 C CA . CYS A 1 23 ? 13.521 -3.370 7.507 1.00 0.00 23 CYS A CA 20
ATOM 29741 C C . CYS A 1 23 ? 12.518 -4.524 7.571 1.00 0.00 23 CYS A C 20
ATOM 29742 O O . CYS A 1 23 ? 11.677 -4.570 8.467 1.00 0.00 23 CYS A O 20
ATOM 29749 N N . GLY A 1 24 ? 12.640 -5.426 6.608 1.00 0.00 24 GLY A N 20
ATOM 29750 C CA . GLY A 1 24 ? 11.755 -6.575 6.544 1.00 0.00 24 GLY A CA 20
ATOM 29751 C C . GLY A 1 24 ? 12.533 -7.879 6.744 1.00 0.00 24 GLY A C 20
ATOM 29752 O O . GLY A 1 24 ? 13.112 -8.411 5.799 1.00 0.00 24 GLY A O 20
ATOM 29756 N N . ALA A 1 25 ? 12.520 -8.353 7.981 1.00 0.00 25 ALA A N 20
ATOM 29757 C CA . ALA A 1 25 ? 13.217 -9.583 8.317 1.00 0.00 25 ALA A CA 20
ATOM 29758 C C . ALA A 1 25 ? 12.192 -10.679 8.618 1.00 0.00 25 ALA A C 20
ATOM 29759 O O . ALA A 1 25 ? 12.430 -11.852 8.332 1.00 0.00 25 ALA A O 20
ATOM 29766 N N . THR A 1 26 ? 11.074 -10.258 9.190 1.00 0.00 26 THR A N 20
ATOM 29767 C CA . THR A 1 26 ? 10.013 -11.189 9.532 1.00 0.00 26 THR A CA 20
ATOM 29768 C C . THR A 1 26 ? 8.925 -11.177 8.457 1.00 0.00 26 THR A C 20
ATOM 29769 O O . THR A 1 26 ? 8.534 -10.115 7.974 1.00 0.00 26 THR A O 20
ATOM 29780 N N . TRP A 1 27 ? 8.467 -12.371 8.110 1.00 0.00 27 TRP A N 20
ATOM 29781 C CA . TRP A 1 27 ? 7.432 -12.512 7.100 1.00 0.00 27 TRP A CA 20
ATOM 29782 C C . TRP A 1 27 ? 6.275 -13.303 7.714 1.00 0.00 27 TRP A C 20
ATOM 29783 O O . TRP A 1 27 ? 6.489 -14.151 8.579 1.00 0.00 27 TRP A O 20
ATOM 29803 N N . GLY A 1 28 ? 5.076 -12.997 7.243 1.00 0.00 28 GLY A N 20
ATOM 29804 C CA . GLY A 1 28 ? 3.885 -13.670 7.735 1.00 0.00 28 GLY A CA 20
ATOM 29805 C C . GLY A 1 28 ? 2.618 -13.011 7.188 1.00 0.00 28 GLY A C 20
ATOM 29806 O O . GLY A 1 28 ? 2.482 -11.789 7.226 1.00 0.00 28 GLY A O 20
ATOM 29810 N N . ASP A 1 29 ? 1.720 -13.850 6.690 1.00 0.00 29 ASP A N 20
ATOM 29811 C CA . ASP A 1 29 ? 0.467 -13.363 6.136 1.00 0.00 29 ASP A CA 20
ATOM 29812 C C . ASP A 1 29 ? -0.602 -13.358 7.230 1.00 0.00 29 ASP A C 20
ATOM 29813 O O . ASP A 1 29 ? -1.733 -12.936 6.995 1.00 0.00 29 ASP A O 20
ATOM 29822 N N . TYR A 1 30 ? -0.207 -13.835 8.401 1.00 0.00 30 TYR A N 20
ATOM 29823 C CA . TYR A 1 30 ? -1.117 -13.890 9.533 1.00 0.00 30 TYR A CA 20
ATOM 29824 C C . TYR A 1 30 ? -1.256 -12.517 10.192 1.00 0.00 30 TYR A C 20
ATOM 29825 O O . TYR A 1 30 ? -1.992 -12.364 11.166 1.00 0.00 30 TYR A O 20
ATOM 29842 N N . HIS A 1 31 ? -0.539 -11.553 9.635 1.00 0.00 31 HIS A N 20
ATOM 29843 C CA . HIS A 1 31 ? -0.573 -10.197 10.158 1.00 0.00 31 HIS A CA 20
ATOM 29844 C C . HIS A 1 31 ? -1.212 -9.266 9.125 1.00 0.00 31 HIS A C 20
ATOM 29845 O O . HIS A 1 31 ? -1.427 -9.658 7.978 1.00 0.00 31 HIS A O 20
ATOM 29858 N N . ALA A 1 32 ? -1.497 -8.050 9.569 1.00 0.00 32 ALA A N 20
ATOM 29859 C CA . ALA A 1 32 ? -2.106 -7.060 8.697 1.00 0.00 32 ALA A CA 20
ATOM 29860 C C . ALA A 1 32 ? -1.080 -5.974 8.371 1.00 0.00 32 ALA A C 20
ATOM 29861 O O . ALA A 1 32 ? -0.450 -5.419 9.269 1.00 0.00 32 ALA A O 20
ATOM 29868 N N . ASP A 1 33 ? -0.944 -5.702 7.081 1.00 0.00 33 ASP A N 20
ATOM 29869 C CA . ASP A 1 33 ? -0.004 -4.692 6.623 1.00 0.00 33 ASP A CA 20
ATOM 29870 C C . ASP A 1 33 ? -0.742 -3.366 6.428 1.00 0.00 33 ASP A C 20
ATOM 29871 O O . ASP A 1 33 ? -1.970 -3.339 6.362 1.00 0.00 33 ASP A O 20
ATOM 29880 N N . PHE A 1 34 ? 0.037 -2.299 6.342 1.00 0.00 34 PHE A N 20
ATOM 29881 C CA . PHE A 1 34 ? -0.527 -0.973 6.155 1.00 0.00 34 PHE A CA 20
ATOM 29882 C C . PHE A 1 34 ? -0.193 -0.426 4.766 1.00 0.00 34 PHE A C 20
ATOM 29883 O O . PHE A 1 34 ? 0.489 -1.085 3.982 1.00 0.00 34 PHE A O 20
ATOM 29899 N N . LEU A 1 35 ? -0.689 0.775 4.503 1.00 0.00 35 LEU A N 20
ATOM 29900 C CA . LEU A 1 35 ? -0.452 1.418 3.223 1.00 0.00 35 LEU A CA 20
ATOM 29901 C C . LEU A 1 35 ? 1.052 1.619 3.028 1.00 0.00 35 LEU A C 20
ATOM 29902 O O . LEU A 1 35 ? 1.522 1.766 1.900 1.00 0.00 35 LEU A O 20
ATOM 29917 N N . GLY A 1 36 ? 1.765 1.621 4.144 1.00 0.00 36 GLY A N 20
ATOM 29918 C CA . GLY A 1 36 ? 3.207 1.802 4.111 1.00 0.00 36 GLY A CA 20
ATOM 29919 C C . GLY A 1 36 ? 3.924 0.460 3.945 1.00 0.00 36 GLY A C 20
ATOM 29920 O O . GLY A 1 36 ? 5.030 0.277 4.452 1.00 0.00 36 GLY A O 20
ATOM 29924 N N . GLU A 1 37 ? 3.266 -0.443 3.234 1.00 0.00 37 GLU A N 20
ATOM 29925 C CA . GLU A 1 37 ? 3.827 -1.762 2.996 1.00 0.00 37 GLU A CA 20
ATOM 29926 C C . GLU A 1 37 ? 4.725 -2.175 4.163 1.00 0.00 37 GLU A C 20
ATOM 29927 O O . GLU A 1 37 ? 5.893 -2.507 3.965 1.00 0.00 37 GLU A O 20
ATOM 29938 N N . ASP A 1 38 ? 4.145 -2.144 5.355 1.00 0.00 38 ASP A N 20
ATOM 29939 C CA . ASP A 1 38 ? 4.879 -2.511 6.553 1.00 0.00 38 ASP A CA 20
ATOM 29940 C C . ASP A 1 38 ? 3.989 -3.379 7.445 1.00 0.00 38 ASP A C 20
ATOM 29941 O O . ASP A 1 38 ? 2.780 -3.459 7.231 1.00 0.00 38 ASP A O 20
ATOM 29950 N N . LEU A 1 39 ? 4.621 -4.007 8.426 1.00 0.00 39 LEU A N 20
ATOM 29951 C CA . LEU A 1 39 ? 3.901 -4.866 9.351 1.00 0.00 39 LEU A CA 20
ATOM 29952 C C . LEU A 1 39 ? 4.320 -4.531 10.783 1.00 0.00 39 LEU A C 20
ATOM 29953 O O . LEU A 1 39 ? 5.488 -4.679 11.142 1.00 0.00 39 LEU A O 20
ATOM 29968 N N . PHE A 1 40 ? 3.345 -4.086 11.563 1.00 0.00 40 PHE A N 20
ATOM 29969 C CA . PHE A 1 40 ? 3.600 -3.729 12.948 1.00 0.00 40 PHE A CA 20
ATOM 29970 C C . PHE A 1 40 ? 3.056 -4.798 13.898 1.00 0.00 40 PHE A C 20
ATOM 29971 O O . PHE A 1 40 ? 2.855 -4.536 15.083 1.00 0.00 40 PHE A O 20
ATOM 29987 N N . PHE A 1 41 ? 2.834 -5.981 13.343 1.00 0.00 41 PHE A N 20
ATOM 29988 C CA . PHE A 1 41 ? 2.318 -7.090 14.126 1.00 0.00 41 PHE A CA 20
ATOM 29989 C C . PHE A 1 41 ? 3.435 -8.071 14.489 1.00 0.00 41 PHE A C 20
ATOM 29990 O O . PHE A 1 41 ? 3.191 -9.076 15.154 1.00 0.00 41 PHE A O 20
ATOM 30006 N N . CYS A 1 42 ? 4.637 -7.743 14.036 1.00 0.00 42 CYS A N 20
ATOM 30007 C CA . CYS A 1 42 ? 5.792 -8.583 14.305 1.00 0.00 42 CYS A CA 20
ATOM 30008 C C . CYS A 1 42 ? 6.684 -7.863 15.318 1.00 0.00 42 CYS A C 20
ATOM 30009 O O . CYS A 1 42 ? 7.073 -8.442 16.330 1.00 0.00 42 CYS A O 20
ATOM 30016 N N . CYS A 1 43 ? 6.983 -6.609 15.008 1.00 0.00 43 CYS A N 20
ATOM 30017 C CA . CYS A 1 43 ? 7.823 -5.804 15.878 1.00 0.00 43 CYS A CA 20
ATOM 30018 C C . CYS A 1 43 ? 6.949 -4.731 16.530 1.00 0.00 43 CYS A C 20
ATOM 30019 O O . CYS A 1 43 ? 6.838 -4.674 17.754 1.00 0.00 43 CYS A O 20
ATOM 30026 N N . ASP A 1 44 ? 6.351 -3.906 15.683 1.00 0.00 44 ASP A N 20
ATOM 30027 C CA . ASP A 1 44 ? 5.490 -2.837 16.162 1.00 0.00 44 ASP A CA 20
ATOM 30028 C C . ASP A 1 44 ? 6.311 -1.870 17.016 1.00 0.00 44 ASP A C 20
ATOM 30029 O O . ASP A 1 44 ? 5.753 -1.050 17.744 1.00 0.00 44 ASP A O 20
ATOM 30038 N N . ILE A 1 45 ? 7.625 -1.998 16.900 1.00 0.00 45 ILE A N 20
ATOM 30039 C CA . ILE A 1 45 ? 8.529 -1.145 17.653 1.00 0.00 45 ILE A CA 20
ATOM 30040 C C . ILE A 1 45 ? 9.115 -0.082 16.722 1.00 0.00 45 ILE A C 20
ATOM 30041 O O . ILE A 1 45 ? 8.891 1.111 16.917 1.00 0.00 45 ILE A O 20
ATOM 30056 N N . CYS A 1 46 ? 9.856 -0.555 15.729 1.00 0.00 46 CYS A N 20
ATOM 30057 C CA . CYS A 1 46 ? 10.477 0.341 14.768 1.00 0.00 46 CYS A CA 20
ATOM 30058 C C . CYS A 1 46 ? 9.505 0.543 13.603 1.00 0.00 46 CYS A C 20
ATOM 30059 O O . CYS A 1 46 ? 9.716 1.410 12.757 1.00 0.00 46 CYS A O 20
ATOM 30066 N N . ALA A 1 47 ? 8.460 -0.273 13.597 1.00 0.00 47 ALA A N 20
ATOM 30067 C CA . ALA A 1 47 ? 7.455 -0.195 12.551 1.00 0.00 47 ALA A CA 20
ATOM 30068 C C . ALA A 1 47 ? 6.242 0.578 13.072 1.00 0.00 47 ALA A C 20
ATOM 30069 O O . ALA A 1 47 ? 6.124 0.821 14.272 1.00 0.00 47 ALA A O 20
ATOM 30076 N N . ALA A 1 48 ? 5.369 0.942 12.144 1.00 0.00 48 ALA A N 20
ATOM 30077 C CA . ALA A 1 48 ? 4.169 1.682 12.495 1.00 0.00 48 ALA A CA 20
ATOM 30078 C C . ALA A 1 48 ? 4.532 3.149 12.737 1.00 0.00 48 ALA A C 20
ATOM 30079 O O . ALA A 1 48 ? 4.400 3.647 13.854 1.00 0.00 48 ALA A O 20
ATOM 30086 N N . GLU A 1 49 ? 4.981 3.798 11.674 1.00 0.00 49 GLU A N 20
ATOM 30087 C CA . GLU A 1 49 ? 5.363 5.197 11.757 1.00 0.00 49 GLU A CA 20
ATOM 30088 C C . GLU A 1 49 ? 4.134 6.094 11.606 1.00 0.00 49 GLU A C 20
ATOM 30089 O O . GLU A 1 49 ? 3.240 5.799 10.813 1.00 0.00 49 GLU A O 20
ATOM 30100 N N . PHE A 1 50 ? 4.126 7.170 12.377 1.00 0.00 50 PHE A N 20
ATOM 30101 C CA . PHE A 1 50 ? 3.020 8.112 12.340 1.00 0.00 50 PHE A CA 20
ATOM 30102 C C . PHE A 1 50 ? 3.078 8.974 11.077 1.00 0.00 50 PHE A C 20
ATOM 30103 O O . PHE A 1 50 ? 2.214 9.823 10.860 1.00 0.00 50 PHE A O 20
ATOM 30119 N N . MET A 1 51 ? 4.105 8.728 10.277 1.00 0.00 51 MET A N 20
ATOM 30120 C CA . MET A 1 51 ? 4.287 9.471 9.042 1.00 0.00 51 MET A CA 20
ATOM 30121 C C . MET A 1 51 ? 3.229 9.082 8.007 1.00 0.00 51 MET A C 20
ATOM 30122 O O . MET A 1 51 ? 3.175 9.660 6.922 1.00 0.00 51 MET A O 20
ATOM 30134 N N . ASN A 1 52 ? 2.414 8.106 8.380 1.00 0.00 52 ASN A N 20
ATOM 30135 C CA . ASN A 1 52 ? 1.360 7.634 7.497 1.00 0.00 52 ASN A CA 20
ATOM 30136 C C . ASN A 1 52 ? 0.019 8.208 7.957 1.00 0.00 52 ASN A C 20
ATOM 30137 O O . ASN A 1 52 ? -0.056 8.859 8.998 1.00 0.00 52 ASN A O 20
ATOM 30147 N N . MET A 1 53 ? -1.005 7.948 7.159 1.00 0.00 53 MET A N 20
ATOM 30148 C CA . MET A 1 53 ? -2.339 8.432 7.472 1.00 0.00 53 MET A CA 20
ATOM 30149 C C . MET A 1 53 ? -3.111 7.410 8.308 1.00 0.00 53 MET A C 20
ATOM 30150 O O . MET A 1 53 ? -2.813 6.217 8.268 1.00 0.00 53 MET A O 20
ATOM 30162 N N . MET A 1 54 ? -4.088 7.914 9.047 1.00 0.00 54 MET A N 20
ATOM 30163 C CA . MET A 1 54 ? -4.905 7.060 9.891 1.00 0.00 54 MET A CA 20
ATOM 30164 C C . MET A 1 54 ? -5.719 6.074 9.051 1.00 0.00 54 MET A C 20
ATOM 30165 O O . MET A 1 54 ? -5.942 4.937 9.465 1.00 0.00 54 MET A O 20
ATOM 30177 N N . ASP A 1 55 ? -6.139 6.545 7.886 1.00 0.00 55 ASP A N 20
ATOM 30178 C CA . ASP A 1 55 ? -6.923 5.718 6.984 1.00 0.00 55 ASP A CA 20
ATOM 30179 C C . ASP A 1 55 ? -6.118 4.470 6.613 1.00 0.00 55 ASP A C 20
ATOM 30180 O O . ASP A 1 55 ? -6.682 3.391 6.442 1.00 0.00 55 ASP A O 20
ATOM 30189 N N . GLU A 1 56 ? -4.812 4.661 6.500 1.00 0.00 56 GLU A N 20
ATOM 30190 C CA . GLU A 1 56 ? -3.924 3.564 6.152 1.00 0.00 56 GLU A CA 20
ATOM 30191 C C . GLU A 1 56 ? -4.276 2.317 6.965 1.00 0.00 56 GLU A C 20
ATOM 30192 O O . GLU A 1 56 ? -4.341 1.215 6.421 1.00 0.00 56 GLU A O 20
ATOM 30203 N N . ALA A 1 57 ? -4.494 2.532 8.254 1.00 0.00 57 ALA A N 20
ATOM 30204 C CA . ALA A 1 57 ? -4.838 1.439 9.147 1.00 0.00 57 ALA A CA 20
ATOM 30205 C C . ALA A 1 57 ? -6.196 0.862 8.740 1.00 0.00 57 ALA A C 20
ATOM 30206 O O . ALA A 1 57 ? -6.362 -0.355 8.670 1.00 0.00 57 ALA A O 20
ATOM 30213 N N . PHE A 1 58 ? -7.133 1.763 8.483 1.00 0.00 58 PHE A N 20
ATOM 30214 C CA . PHE A 1 58 ? -8.471 1.358 8.085 1.00 0.00 58 PHE A CA 20
ATOM 30215 C C . PHE A 1 58 ? -8.419 0.353 6.933 1.00 0.00 58 PHE A C 20
ATOM 30216 O O . PHE A 1 58 ? -9.200 -0.598 6.899 1.00 0.00 58 PHE A O 20
ATOM 30232 N N . LYS A 1 59 ? -7.492 0.596 6.019 1.00 0.00 59 LYS A N 20
ATOM 30233 C CA . LYS A 1 59 ? -7.329 -0.278 4.869 1.00 0.00 59 LYS A CA 20
ATOM 30234 C C . LYS A 1 59 ? -7.370 -1.736 5.331 1.00 0.00 59 LYS A C 20
ATOM 30235 O O . LYS A 1 59 ? -8.145 -2.536 4.808 1.00 0.00 59 LYS A O 20
ATOM 30249 N N . HIS A 1 60 ? -6.526 -2.039 6.306 1.00 0.00 60 HIS A N 20
ATOM 30250 C CA . HIS A 1 60 ? -6.456 -3.386 6.845 1.00 0.00 60 HIS A CA 20
ATOM 30251 C C . HIS A 1 60 ? -7.870 -3.920 7.077 1.00 0.00 60 HIS A C 20
ATOM 30252 O O . HIS A 1 60 ? -8.227 -4.983 6.573 1.00 0.00 60 HIS A O 20
ATOM 30265 N N . THR A 1 61 ? -8.638 -3.157 7.841 1.00 0.00 61 THR A N 20
ATOM 30266 C CA . THR A 1 61 ? -10.006 -3.540 8.146 1.00 0.00 61 THR A CA 20
ATOM 30267 C C . THR A 1 61 ? -10.854 -3.547 6.874 1.00 0.00 61 THR A C 20
ATOM 30268 O O . THR A 1 61 ? -11.751 -4.376 6.726 1.00 0.00 61 THR A O 20
ATOM 30279 N N . ALA A 1 62 ? -10.542 -2.613 5.987 1.00 0.00 62 ALA A N 20
ATOM 30280 C CA . ALA A 1 62 ? -11.265 -2.500 4.733 1.00 0.00 62 ALA A CA 20
ATOM 30281 C C . ALA A 1 62 ? -11.034 -3.764 3.901 1.00 0.00 62 ALA A C 20
ATOM 30282 O O . ALA A 1 62 ? -11.981 -4.349 3.377 1.00 0.00 62 ALA A O 20
ATOM 30289 N N . ARG A 1 63 ? -9.769 -4.148 3.805 1.00 0.00 63 ARG A N 20
ATOM 30290 C CA . ARG A 1 63 ? -9.402 -5.331 3.046 1.00 0.00 63 ARG A CA 20
ATOM 30291 C C . ARG A 1 63 ? -9.482 -6.576 3.932 1.00 0.00 63 ARG A C 20
ATOM 30292 O O . ARG A 1 63 ? -9.039 -7.653 3.536 1.00 0.00 63 ARG A O 20
ATOM 30309 N N . HIS A 1 64 ? -10.050 -6.386 5.114 1.00 0.00 64 HIS A N 20
ATOM 30310 C CA . HIS A 1 64 ? -10.193 -7.480 6.060 1.00 0.00 64 HIS A CA 20
ATOM 30311 C C . HIS A 1 64 ? -11.465 -8.268 5.743 1.00 0.00 64 HIS A C 20
ATOM 30312 O O . HIS A 1 64 ? -11.438 -9.497 5.669 1.00 0.00 64 HIS A O 20
ATOM 30325 N N . ASN A 1 65 ? -12.551 -7.530 5.563 1.00 0.00 65 ASN A N 20
ATOM 30326 C CA . ASN A 1 65 ? -13.832 -8.145 5.255 1.00 0.00 65 ASN A CA 20
ATOM 30327 C C . ASN A 1 65 ? -14.263 -7.736 3.845 1.00 0.00 65 ASN A C 20
ATOM 30328 O O . ASN A 1 65 ? -14.453 -8.589 2.979 1.00 0.00 65 ASN A O 20
ATOM 30338 N N . VAL A 1 66 ? -14.406 -6.432 3.659 1.00 0.00 66 VAL A N 20
ATOM 30339 C CA . VAL A 1 66 ? -14.811 -5.900 2.370 1.00 0.00 66 VAL A CA 20
ATOM 30340 C C . VAL A 1 66 ? -13.567 -5.504 1.572 1.00 0.00 66 VAL A C 20
ATOM 30341 O O . VAL A 1 66 ? -12.484 -6.042 1.797 1.00 0.00 66 VAL A O 20
ATOM 30354 N N . ASP A 1 67 ? -13.764 -4.566 0.657 1.00 0.00 67 ASP A N 20
ATOM 30355 C CA . ASP A 1 67 ? -12.671 -4.092 -0.176 1.00 0.00 67 ASP A CA 20
ATOM 30356 C C . ASP A 1 67 ? -12.723 -2.565 -0.255 1.00 0.00 67 ASP A C 20
ATOM 30357 O O . ASP A 1 67 ? -13.784 -1.987 -0.487 1.00 0.00 67 ASP A O 20
ATOM 30366 N N . GLU A 1 68 ? -11.563 -1.955 -0.058 1.00 0.00 68 GLU A N 20
ATOM 30367 C CA . GLU A 1 68 ? -11.463 -0.506 -0.104 1.00 0.00 68 GLU A CA 20
ATOM 30368 C C . GLU A 1 68 ? -10.123 -0.086 -0.711 1.00 0.00 68 GLU A C 20
ATOM 30369 O O . GLU A 1 68 ? -9.091 -0.695 -0.430 1.00 0.00 68 GLU A O 20
ATOM 30380 N N . LEU A 1 69 ? -10.180 0.952 -1.533 1.00 0.00 69 LEU A N 20
ATOM 30381 C CA . LEU A 1 69 ? -8.983 1.460 -2.182 1.00 0.00 69 LEU A CA 20
ATOM 30382 C C . LEU A 1 69 ? -8.966 2.988 -2.085 1.00 0.00 69 LEU A C 20
ATOM 30383 O O . LEU A 1 69 ? -9.952 3.645 -2.413 1.00 0.00 69 LEU A O 20
ATOM 30398 N N . HIS A 1 70 ? -7.833 3.508 -1.635 1.00 0.00 70 HIS A N 20
ATOM 30399 C CA . HIS A 1 70 ? -7.674 4.944 -1.492 1.00 0.00 70 HIS A CA 20
ATOM 30400 C C . HIS A 1 70 ? -6.232 5.336 -1.816 1.00 0.00 70 HIS A C 20
ATOM 30401 O O . HIS A 1 70 ? -5.295 4.634 -1.441 1.00 0.00 70 HIS A O 20
ATOM 30414 N N . ILE A 1 71 ? -6.099 6.456 -2.513 1.00 0.00 71 ILE A N 20
ATOM 30415 C CA . ILE A 1 71 ? -4.787 6.950 -2.893 1.00 0.00 71 ILE A CA 20
ATOM 30416 C C . ILE A 1 71 ? -4.714 8.453 -2.622 1.00 0.00 71 ILE A C 20
ATOM 30417 O O . ILE A 1 71 ? -5.600 9.204 -3.026 1.00 0.00 71 ILE A O 20
ATOM 30432 N N . ASP A 1 72 ? -3.650 8.848 -1.939 1.00 0.00 72 ASP A N 20
ATOM 30433 C CA . ASP A 1 72 ? -3.449 10.249 -1.609 1.00 0.00 72 ASP A CA 20
ATOM 30434 C C . ASP A 1 72 ? -1.954 10.572 -1.658 1.00 0.00 72 ASP A C 20
ATOM 30435 O O . ASP A 1 72 ? -1.129 9.771 -1.223 1.00 0.00 72 ASP A O 20
ATOM 30444 N N . GLY A 1 73 ? -1.652 11.747 -2.191 1.00 0.00 73 GLY A N 20
ATOM 30445 C CA . GLY A 1 73 ? -0.271 12.184 -2.303 1.00 0.00 73 GLY A CA 20
ATOM 30446 C C . GLY A 1 73 ? -0.121 13.642 -1.862 1.00 0.00 73 GLY A C 20
ATOM 30447 O O . GLY A 1 73 ? -0.868 14.510 -2.311 1.00 0.00 73 GLY A O 20
ATOM 30451 N N . ASN A 1 74 ? 0.850 13.865 -0.989 1.00 0.00 74 ASN A N 20
ATOM 30452 C CA . ASN A 1 74 ? 1.107 15.203 -0.483 1.00 0.00 74 ASN A CA 20
ATOM 30453 C C . ASN A 1 74 ? 2.614 15.393 -0.301 1.00 0.00 74 ASN A C 20
ATOM 30454 O O . ASN A 1 74 ? 3.308 14.485 0.152 1.00 0.00 74 ASN A O 20
ATOM 30464 N N . TYR A 1 75 ? 3.076 16.580 -0.665 1.00 0.00 75 TYR A N 20
ATOM 30465 C CA . TYR A 1 75 ? 4.488 16.902 -0.548 1.00 0.00 75 TYR A CA 20
ATOM 30466 C C . TYR A 1 75 ? 4.891 17.084 0.916 1.00 0.00 75 TYR A C 20
ATOM 30467 O O . TYR A 1 75 ? 6.061 17.307 1.220 1.00 0.00 75 TYR A O 20
ATOM 30484 N N . GLN A 1 76 ? 3.896 16.983 1.786 1.00 0.00 76 GLN A N 20
ATOM 30485 C CA . GLN A 1 76 ? 4.131 17.133 3.212 1.00 0.00 76 GLN A CA 20
ATOM 30486 C C . GLN A 1 76 ? 4.037 15.777 3.912 1.00 0.00 76 GLN A C 20
ATOM 30487 O O . GLN A 1 76 ? 4.400 15.650 5.081 1.00 0.00 76 GLN A O 20
ATOM 30499 N N . LEU A 1 77 ? 3.547 14.796 3.169 1.00 0.00 77 LEU A N 20
ATOM 30500 C CA . LEU A 1 77 ? 3.401 13.452 3.703 1.00 0.00 77 LEU A CA 20
ATOM 30501 C C . LEU A 1 77 ? 4.688 13.053 4.426 1.00 0.00 77 LEU A C 20
ATOM 30502 O O . LEU A 1 77 ? 4.687 12.859 5.641 1.00 0.00 77 LEU A O 20
ATOM 30517 N N . GLY A 1 78 ? 5.756 12.942 3.650 1.00 0.00 78 GLY A N 20
ATOM 30518 C CA . GLY A 1 78 ? 7.047 12.569 4.202 1.00 0.00 78 GLY A CA 20
ATOM 30519 C C . GLY A 1 78 ? 7.978 12.041 3.109 1.00 0.00 78 GLY A C 20
ATOM 30520 O O . GLY A 1 78 ? 8.799 11.160 3.361 1.00 0.00 78 GLY A O 20
ATOM 30524 N N . ARG A 1 79 ? 7.819 12.600 1.919 1.00 0.00 79 ARG A N 20
ATOM 30525 C CA . ARG A 1 79 ? 8.636 12.196 0.788 1.00 0.00 79 ARG A CA 20
ATOM 30526 C C . ARG A 1 79 ? 8.671 10.670 0.676 1.00 0.00 79 ARG A C 20
ATOM 30527 O O . ARG A 1 79 ? 9.744 10.073 0.604 1.00 0.00 79 ARG A O 20
ATOM 30544 N N . ASN A 1 80 ? 7.484 10.082 0.665 1.00 0.00 80 ASN A N 20
ATOM 30545 C CA . ASN A 1 80 ? 7.365 8.638 0.565 1.00 0.00 80 ASN A CA 20
ATOM 30546 C C . ASN A 1 80 ? 6.673 8.277 -0.752 1.00 0.00 80 ASN A C 20
ATOM 30547 O O . ASN A 1 80 ? 5.536 8.683 -0.990 1.00 0.00 80 ASN A O 20
ATOM 30557 N N . VAL A 1 81 ? 7.388 7.521 -1.571 1.00 0.00 81 VAL A N 20
ATOM 30558 C CA . VAL A 1 81 ? 6.857 7.102 -2.857 1.00 0.00 81 VAL A CA 20
ATOM 30559 C C . VAL A 1 81 ? 6.697 5.581 -2.867 1.00 0.00 81 VAL A C 20
ATOM 30560 O O . VAL A 1 81 ? 7.685 4.848 -2.884 1.00 0.00 81 VAL A O 20
ATOM 30573 N N . LEU A 1 82 ? 5.444 5.149 -2.855 1.00 0.00 82 LEU A N 20
ATOM 30574 C CA . LEU A 1 82 ? 5.142 3.729 -2.863 1.00 0.00 82 LEU A CA 20
ATOM 30575 C C . LEU A 1 82 ? 4.213 3.415 -4.038 1.00 0.00 82 LEU A C 20
ATOM 30576 O O . LEU A 1 82 ? 3.108 3.951 -4.121 1.00 0.00 82 LEU A O 20
ATOM 30591 N N . LEU A 1 83 ? 4.694 2.548 -4.917 1.00 0.00 83 LEU A N 20
ATOM 30592 C CA . LEU A 1 83 ? 3.921 2.157 -6.083 1.00 0.00 83 LEU A CA 20
ATOM 30593 C C . LEU A 1 83 ? 3.576 0.670 -5.986 1.00 0.00 83 LEU A C 20
ATOM 30594 O O . LEU A 1 83 ? 4.453 -0.183 -6.112 1.00 0.00 83 LEU A O 20
ATOM 30609 N N . LYS A 1 84 ? 2.298 0.405 -5.761 1.00 0.00 84 LYS A N 20
ATOM 30610 C CA . LYS A 1 84 ? 1.826 -0.965 -5.645 1.00 0.00 84 LYS A CA 20
ATOM 30611 C C . LYS A 1 84 ? 0.694 -1.197 -6.648 1.00 0.00 84 LYS A C 20
ATOM 30612 O O . LYS A 1 84 ? -0.336 -0.526 -6.593 1.00 0.00 84 LYS A O 20
ATOM 30626 N N . ASN A 1 85 ? 0.922 -2.149 -7.541 1.00 0.00 85 ASN A N 20
ATOM 30627 C CA . ASN A 1 85 ? -0.066 -2.476 -8.555 1.00 0.00 85 ASN A CA 20
ATOM 30628 C C . ASN A 1 85 ? -0.570 -3.902 -8.325 1.00 0.00 85 ASN A C 20
ATOM 30629 O O . ASN A 1 85 ? 0.180 -4.864 -8.488 1.00 0.00 85 ASN A O 20
ATOM 30639 N N . GLY A 1 86 ? -1.838 -3.995 -7.951 1.00 0.00 86 GLY A N 20
ATOM 30640 C CA . GLY A 1 86 ? -2.451 -5.288 -7.698 1.00 0.00 86 GLY A CA 20
ATOM 30641 C C . GLY A 1 86 ? -3.566 -5.572 -8.707 1.00 0.00 86 GLY A C 20
ATOM 30642 O O . GLY A 1 86 ? -4.606 -4.917 -8.689 1.00 0.00 86 GLY A O 20
ATOM 30646 N N . GLU A 1 87 ? -3.310 -6.552 -9.562 1.00 0.00 87 GLU A N 20
ATOM 30647 C CA . GLU A 1 87 ? -4.278 -6.932 -10.577 1.00 0.00 87 GLU A CA 20
ATOM 30648 C C . GLU A 1 87 ? -4.624 -8.417 -10.450 1.00 0.00 87 GLU A C 20
ATOM 30649 O O . GLU A 1 87 ? -3.749 -9.273 -10.563 1.00 0.00 87 GLU A O 20
ATOM 30660 N N . ASP A 1 88 ? -5.903 -8.676 -10.217 1.00 0.00 88 ASP A N 20
ATOM 30661 C CA . ASP A 1 88 ? -6.374 -10.042 -10.075 1.00 0.00 88 ASP A CA 20
ATOM 30662 C C . ASP A 1 88 ? -7.840 -10.119 -10.507 1.00 0.00 88 ASP A C 20
ATOM 30663 O O . ASP A 1 88 ? -8.563 -9.125 -10.441 1.00 0.00 88 ASP A O 20
ATOM 30672 N N . ARG A 1 89 ? -8.235 -11.307 -10.939 1.00 0.00 89 ARG A N 20
ATOM 30673 C CA . ARG A 1 89 ? -9.602 -11.526 -11.382 1.00 0.00 89 ARG A CA 20
ATOM 30674 C C . ARG A 1 89 ? -10.100 -12.894 -10.911 1.00 0.00 89 ARG A C 20
ATOM 30675 O O . ARG A 1 89 ? -9.303 -13.801 -10.675 1.00 0.00 89 ARG A O 20
ATOM 30692 N N . LEU A 1 90 ? -11.416 -12.999 -10.789 1.00 0.00 90 LEU A N 20
ATOM 30693 C CA . LEU A 1 90 ? -12.029 -14.241 -10.351 1.00 0.00 90 LEU A CA 20
ATOM 30694 C C . LEU A 1 90 ? -13.229 -14.555 -11.245 1.00 0.00 90 LEU A C 20
ATOM 30695 O O . LEU A 1 90 ? -13.585 -13.760 -12.114 1.00 0.00 90 LEU A O 20
ATOM 30710 N N . ARG A 1 91 ? -13.819 -15.717 -11.003 1.00 0.00 91 ARG A N 20
ATOM 30711 C CA . ARG A 1 91 ? -14.972 -16.147 -11.777 1.00 0.00 91 ARG A CA 20
ATOM 30712 C C . ARG A 1 91 ? -16.202 -15.315 -11.404 1.00 0.00 91 ARG A C 20
ATOM 30713 O O . ARG A 1 91 ? -17.142 -15.205 -12.188 1.00 0.00 91 ARG A O 20
ATOM 30730 N N . PHE A 1 92 ? -16.153 -14.751 -10.205 1.00 0.00 92 PHE A N 20
ATOM 30731 C CA . PHE A 1 92 ? -17.250 -13.934 -9.719 1.00 0.00 92 PHE A CA 20
ATOM 30732 C C . PHE A 1 92 ? -17.240 -12.552 -10.377 1.00 0.00 92 PHE A C 20
ATOM 30733 O O . PHE A 1 92 ? -18.210 -11.803 -10.274 1.00 0.00 92 PHE A O 20
ATOM 30749 N N . TYR A 1 93 ? -16.130 -12.256 -11.039 1.00 0.00 93 TYR A N 20
ATOM 30750 C CA . TYR A 1 93 ? -15.980 -10.978 -11.714 1.00 0.00 93 TYR A CA 20
ATOM 30751 C C . TYR A 1 93 ? -16.112 -11.140 -13.229 1.00 0.00 93 TYR A C 20
ATOM 30752 O O . TYR A 1 93 ? -15.391 -11.929 -13.839 1.00 0.00 93 TYR A O 20
ATOM 30769 N N . VAL A 1 94 ? -17.038 -10.380 -13.795 1.00 0.00 94 VAL A N 20
ATOM 30770 C CA . VAL A 1 94 ? -17.275 -10.429 -15.227 1.00 0.00 94 VAL A CA 20
ATOM 30771 C C . VAL A 1 94 ? -16.725 -9.157 -15.876 1.00 0.00 94 VAL A C 20
ATOM 30772 O O . VAL A 1 94 ? -16.456 -9.133 -17.075 1.00 0.00 94 VAL A O 20
ATOM 30785 N N . LYS A 1 95 ? -16.574 -8.130 -15.052 1.00 0.00 95 LYS A N 20
ATOM 30786 C CA . LYS A 1 95 ? -16.061 -6.857 -15.528 1.00 0.00 95 LYS A CA 20
ATOM 30787 C C . LYS A 1 95 ? -14.558 -6.782 -15.250 1.00 0.00 95 LYS A C 20
ATOM 30788 O O . LYS A 1 95 ? -13.786 -6.348 -16.104 1.00 0.00 95 LYS A O 20
ATOM 30802 N N . PHE A 1 96 ? -14.189 -7.210 -14.052 1.00 0.00 96 PHE A N 20
ATOM 30803 C CA . PHE A 1 96 ? -12.792 -7.197 -13.651 1.00 0.00 96 PHE A CA 20
ATOM 30804 C C . PHE A 1 96 ? -12.069 -5.976 -14.223 1.00 0.00 96 PHE A C 20
ATOM 30805 O O . PHE A 1 96 ? -10.922 -6.075 -14.655 1.00 0.00 96 PHE A O 20
ATOM 30821 N N . GLY A 1 97 ? -12.770 -4.851 -14.207 1.00 0.00 97 GLY A N 20
ATOM 30822 C CA . GLY A 1 97 ? -12.209 -3.612 -14.718 1.00 0.00 97 GLY A CA 20
ATOM 30823 C C . GLY A 1 97 ? -11.327 -2.935 -13.668 1.00 0.00 97 GLY A C 20
ATOM 30824 O O . GLY A 1 97 ? -10.222 -2.490 -13.974 1.00 0.00 97 GLY A O 20
ATOM 30828 N N . PRO A 1 98 ? -11.862 -2.876 -12.419 1.00 0.00 98 PRO A N 20
ATOM 30829 C CA . PRO A 1 98 ? -11.134 -2.261 -11.321 1.00 0.00 98 PRO A CA 20
ATOM 30830 C C . PRO A 1 98 ? -10.006 -3.171 -10.832 1.00 0.00 98 PRO A C 20
ATOM 30831 O O . PRO A 1 98 ? -10.147 -3.851 -9.817 1.00 0.00 98 PRO A O 20
ATOM 30839 N N . GLY A 1 99 ? -8.910 -3.154 -11.578 1.00 0.00 99 GLY A N 20
ATOM 30840 C CA . GLY A 1 99 ? -7.758 -3.968 -11.234 1.00 0.00 99 GLY A CA 20
ATOM 30841 C C . GLY A 1 99 ? -6.461 -3.319 -11.723 1.00 0.00 99 GLY A C 20
ATOM 30842 O O . GLY A 1 99 ? -5.415 -3.964 -11.759 1.00 0.00 99 GLY A O 20
ATOM 30846 N N . ALA A 1 100 ? -6.574 -2.050 -12.088 1.00 0.00 100 ALA A N 20
ATOM 30847 C CA . ALA A 1 100 ? -5.424 -1.307 -12.574 1.00 0.00 100 ALA A CA 20
ATOM 30848 C C . ALA A 1 100 ? -5.238 -0.049 -11.723 1.00 0.00 100 ALA A C 20
ATOM 30849 O O . ALA A 1 100 ? -6.191 0.442 -11.118 1.00 0.00 100 ALA A O 20
ATOM 30856 N N . VAL A 1 101 ? -4.006 0.436 -11.702 1.00 0.00 101 VAL A N 20
ATOM 30857 C CA . VAL A 1 101 ? -3.684 1.627 -10.935 1.00 0.00 101 VAL A CA 20
ATOM 30858 C C . VAL A 1 101 ? -4.592 2.777 -11.379 1.00 0.00 101 VAL A C 20
ATOM 30859 O O . VAL A 1 101 ? -4.986 3.611 -10.567 1.00 0.00 101 VAL A O 20
ATOM 30872 N N . ILE A 1 102 ? -4.896 2.783 -12.669 1.00 0.00 102 ILE A N 20
ATOM 30873 C CA . ILE A 1 102 ? -5.750 3.815 -13.231 1.00 0.00 102 ILE A CA 20
ATOM 30874 C C . ILE A 1 102 ? -7.089 3.821 -12.492 1.00 0.00 102 ILE A C 20
ATOM 30875 O O . ILE A 1 102 ? -7.545 4.868 -12.035 1.00 0.00 102 ILE A O 20
ATOM 30890 N N . LYS A 1 103 ? -7.683 2.640 -12.397 1.00 0.00 103 LYS A N 20
ATOM 30891 C CA . LYS A 1 103 ? -8.960 2.496 -11.722 1.00 0.00 103 LYS A CA 20
ATOM 30892 C C . LYS A 1 103 ? -8.830 2.998 -10.282 1.00 0.00 103 LYS A C 20
ATOM 30893 O O . LYS A 1 103 ? -9.695 3.724 -9.794 1.00 0.00 103 LYS A O 20
ATOM 30907 N N . GLU A 1 104 ? -7.743 2.591 -9.643 1.00 0.00 104 GLU A N 20
ATOM 30908 C CA . GLU A 1 104 ? -7.489 2.991 -8.269 1.00 0.00 104 GLU A CA 20
ATOM 30909 C C . GLU A 1 104 ? -7.554 4.514 -8.138 1.00 0.00 104 GLU A C 20
ATOM 30910 O O . GLU A 1 104 ? -8.100 5.034 -7.166 1.00 0.00 104 GLU A O 20
ATOM 30921 N N . PHE A 1 105 ? -6.989 5.186 -9.131 1.00 0.00 105 PHE A N 20
ATOM 30922 C CA . PHE A 1 105 ? -6.976 6.638 -9.139 1.00 0.00 105 PHE A CA 20
ATOM 30923 C C . PHE A 1 105 ? -8.398 7.199 -9.221 1.00 0.00 105 PHE A C 20
ATOM 30924 O O . PHE A 1 105 ? -8.693 8.239 -8.635 1.00 0.00 105 PHE A O 20
ATOM 30940 N N . LYS A 1 106 ? -9.239 6.486 -9.953 1.00 0.00 106 LYS A N 20
ATOM 30941 C CA . LYS A 1 106 ? -10.623 6.899 -10.119 1.00 0.00 106 LYS A CA 20
ATOM 30942 C C . LYS A 1 106 ? -11.220 7.226 -8.750 1.00 0.00 106 LYS A C 20
ATOM 30943 O O . LYS A 1 106 ? -12.127 8.051 -8.645 1.00 0.00 106 LYS A O 20
ATOM 30957 N N . ILE A 1 107 ? -10.689 6.564 -7.733 1.00 0.00 107 ILE A N 20
ATOM 30958 C CA . ILE A 1 107 ? -11.159 6.774 -6.374 1.00 0.00 107 ILE A CA 20
ATOM 30959 C C . ILE A 1 107 ? -10.971 8.244 -5.996 1.00 0.00 107 ILE A C 20
ATOM 30960 O O . ILE A 1 107 ? -11.540 8.713 -5.012 1.00 0.00 107 ILE A O 20
ATOM 30975 N N . THR A 1 108 ? -10.171 8.931 -6.799 1.00 0.00 108 THR A N 20
ATOM 30976 C CA . THR A 1 108 ? -9.900 10.339 -6.561 1.00 0.00 108 THR A CA 20
ATOM 30977 C C . THR A 1 108 ? -9.970 11.124 -7.873 1.00 0.00 108 THR A C 20
ATOM 30978 O O . THR A 1 108 ? -10.656 12.142 -7.955 1.00 0.00 108 THR A O 20
ATOM 30989 N N . ASP A 1 109 ? -9.250 10.621 -8.865 1.00 0.00 109 ASP A N 20
ATOM 30990 C CA . ASP A 1 109 ? -9.221 11.264 -10.168 1.00 0.00 109 ASP A CA 20
ATOM 30991 C C . ASP A 1 109 ? -10.627 11.748 -10.524 1.00 0.00 109 ASP A C 20
ATOM 30992 O O . ASP A 1 109 ? -10.815 12.440 -11.524 1.00 0.00 109 ASP A O 20
#

Nearest PDB structures (foldseek):
  2fqh-assembly1_A  TM=9.421E-01  e=1.164E-19  Thermoplasma acidophilum
  2fqh-assembly1_A  TM=9.275E-01  e=1.979E-18  Thermoplasma acidophilum
  2fqh-assembly1_A  TM=9.278E-01  e=4.690E-19  Thermoplasma acidophilum
  2fqh-assembly1_A  TM=8.828E-01  e=9.818E-19  Thermoplasma acidophilum
  8otz-assembly1_G  TM=2.227E-01  e=6.571E+00  Bos taurus